Protein 8ANE (pdb70)

Organism: Thioalkalivibrio sulfidiphilus (strain HL-EbGR7) (NCBI:txid396588)

Solvent-accessible surface area: 98002 Å² total; per-residue (Å²): 180,137,35,18,73,85,15,53,120,37,86,138,3,58,7,49,0,47,1,32,16,29,38,29,24,50,9,70,22,43,65,70,140,148,112,41,70,15,117,95,146,12,128,71,65,129,68,42,7,44,8,11,33,49,149,18,0,30,46,103,5,3,73,17,3,23,56,100,70,61,41,45,21,42,110,5,6,120,38,11,8,12,10,17,0,52,42,149,95,55,116,31,44,48,0,3,1,54,56,35,112,14,22,37,8,79,31,14,17,74,33,164,90,62,61,32,20,68,109,13,94,141,16,24,63,133,19,124,166,47,141,50,70,84,104,72,11,1,61,8,2,16,107,33,1,8,15,0,12,7,17,6,19,92,3,49,72,168,95,1,43,27,5,164,11,158,10,74,168,5,16,32,5,91,2,26,0,60,55,11,51,91,4,39,4,9,18,81,83,121,58,18,34,47,54,31,63,68,83,79,163,27,19,0,74,28,106,146,96,117,78,27,39,10,7,44,80,3,30,0,52,6,33,6,29,1,37,42,5,69,49,6,30,12,39,116,89,6,10,39,7,10,1,5,13,2,10,8,13,8,44,58,1,10,70,75,37,7,56,40,59,72,60,17,16,14,32,41,118,40,39,168,22,62,181,16,138,81,36,134,30,32,105,86,80,91,14,79,80,55,0,62,46,51,12,125,37,3,53,64,106,46,105,28,30,176,79,50,98,39,87,14,50,49,78,164,187,92,35,10,64,92,0,35,116,31,68,28,3,1,7,23,0,27,10,51,26,24,14,20,25,43,3,62,7,23,60,17,77,129,96,31,24,8,77,106,67,0,57,106,50,94,62,29,1,18,0,1,9,15,88,33,4,13,68,59,3,2,94,16,3,14,52,125,85,66,34,45,8,36,108,9,1,126,40,3,1,3,0,41,0,39,23,142,94,45,110,58,27,8,5,0,8,47,13,50,69,16,25,46,2,39,17,6,16,63,34,169,112,19,74,9,58,91,70,15,56,134,63,2,31,50,15,65,154,32,38,74,43,48,82,104,3,0,62,16,3,9,50,19,2,9,6,0,7,1,21,3,17,102,9,48,52,190,92,3,40,25,2,188,5,140,4,53,73,4,4,26,2,20,5,24,1,30,38,10,62,73,7,39,11,2,5,65,50,106,55,31,77,67,39,6,49,66,71,96,172,33,33,5,45,69,91,77,82,104,79,18,19,3,12,46,132,4,42,2,36,4,28,6,17,0,44,38,3,87,36,0,25,14,12,103,64,3,0,27,9,16,4,6,12,3,10,1,3,8,49,40,13,14,85,125,19,44,42,19,49,56,46,0,18,2,24,46,117,46,45,105,33,45,89,14,158,81,24,137,38,29,101,31,73,100,13,69,78,50,1,58,43,15,10,121,37,0,50,66,82,55,52,19,17,163,101,29,52,30,91,8,60,25,94,146,188,119,37,10,70,110,1,49,108,25,84,31,2,0,6,20,1,38,8,54,27,36,19,17,32,33,8,66,10,25,60,10,85,91,65,26,21,3,119,10,85,0,40,100,49,102,76,5,0,9,4,1,13,23,61,38,1,16,79,68,4,4,58,31,1,17,63,109,91,59,30,35,10,24,112,25,0,106,39,3,1,4,0,32,0,42,26,177,78,46,126,66,26,17,4,1,3,39,14,45,84,26,2,32,6,23,29,1,8,54,23,161,96,21,103,3,41,68,64,5,88,132,62,3,63,106,12,54,102,11,60,65,47,78,91,100,6,1,63,3,2,1,43,1,4,3,5,0,0,0,10,5,15,117,4,50,62,150,91,4,32,55,7,86,12,158,12,56,63,3,9,19,5,30,1,10,0,39,28,15,70,85,6,41,8,2,10,72,35,108,10,82,64,43,60,30,58,61,73,109,138,24,6,1,66,54,94,91,84,80,83,14,25,2,14,62,86,11,48,4,39,4,17,6,9,1,43,26,3,73,52,2,53,5,36,73,67,0,13,31,2,2,2,4,6,3,3,1,4,4,40,43,3,15,82,111,20,17,63,9,52,59,37,0,35,15,35,29,114,47,38,114,23,54,97,25,156,76,40,146,33,31,101,32,81,94,8,64,78,29,0,66,47,19,11,121,36,0,40,65,71,52,64,8,20,130,103,20,50,31,100,10,49,35,55,151,186,143,18,38,76,33,6,70,95,32,71,38,7,1,7,23,0,35,14,57,26,29,21,22,28,31,4,66,9,27,49,37,129,135,64,28,21,4,115,5,85,0,43,117,49,121,64,16,0,13,0,4,4,27,63,31,0,4,63,61,2,2,61,24,2,24,45,111,90,47,36,40,5,32,113,13,0,109,41,1,0,0,0,20,0,42,37,172,85,40,150,26,54,15,10,1,5,67,18,34,91,34,3,23,8,20,16,1,11,70,23,158,74,26,103,4,49,68,76,2,82,128,55,5,56,94,10,89,98,4,50,42,33,80,114,92,3,0,53,1,1,0,54,6,3,0,4,1,0,1,3,5,11,114,4,51,70,157,88,6,7,43,10,49,0,173,11,55,56,0,4,19,2,33,3,3,0,36,17,15,62,83,4,38,6,1,7,58,62,80,20,102,21,72,62,58,49,70,76,110,123,31,4,9,93,49,85,82,70,96,80,22,21,0,13,57,124,7,38,1,22,1,19,4,2,2,45,36,1,97,56,4,42,8,27,70,65,0,14,52,0,2,5,1,1,2,2,6,1,1,55,36,8,11,92,112,6,45,56,15,41,46,36,0,24,7,29,39,133,43,43,112,25,61,96,14,144,66,38,126,33,17,121,43,66,101,7,86,76,53,0,60,41,34,9,131,38,0,53,68,83,48,54,8,34,152,108,31,48,37,103,10,41,36,60,177,158,121,17,38,60,2,9,90,103,28,78,43,1,2,2,23,0,40,14,68,21,34,32,22,29,26,4,61,8,28,57,10,76,89,116,28,26,6,120,15,66,0,27,81,49,123,66,6,0,11,4,1,6,21,70,23,0,14,51,66,4,5,78,17,0,14,58,62,104,67,23,46,11,15,109,11,0,119,42,2,0,0,0,44,0,50,50,160,96,38,157,27,20,9,0,1,2,58,8,35,32,37,0,32,0,14,2,1,13,51,18,186,43,94,83,2,21,72,58,0,91,102,14,3,61,123,0,75,102,12,40,39,53,85,97,83,1,0,45,3,0,2,62,7,2,1,6,0,3,6,14,7,12,101,2,47,53,161,112,0,5,56,8,41,0,149,9,64,57,4,5,21,3,33,3,3,0,38,26,10,68,79,8,43,3,5,17,88,43,72,8,9,54,45,59,59,48,54,73,116,111,39,16,0,44,60,83,107,85,99,57,8,16,0,8,51,112,8,38,2,19,0,13,6,4,0,40,27,7,90,50,5,59,34,34,90,55,1,16,52,0,12,1,2,4,2,2,1,2,1,45,44,8,19,89,101,10,36,106,14,41,80,50,0,45,9,33,44,123,38,40,106,34,54,101,16,156,52,43,134,27,15,107,49,85,86,6,68,82,39,1,57,44,29,5,125,40,0,29,69,97,52,67,8,22,131,107,24,52,36,84,1,38,9,35,130,124,164,7,13,78,109,1,54,111,28,73,50,0,10,5,20,0,27,7,57,26,37,19,27,22,41,5,67,10,25,62,16,83,98,90,22,13,3,101,13,74,0,40,100,50,86,65,10,0,6,0,0,12,29,91,33,0,15,29,59,2,2,68,21,0,19,46,124,96,61,34,34,1,24,108,26,3,104,36,2,1,4,1,36,0,42,24,168,84,41,105,33,64,34,3,1,4,44,4,28,56,24,6,16,0,12,15,0,7,73,14,138,74,70,87,9,38,88,57,8,86,130,30,8,50,118,2,48,89,2,63,68,37,73,98,102,8,0,52,2,8,4,69,6,4,3,2,0,2,0,14,5,14,103,6,43,46,171,73,8,7,54,2,71,3,150,9,55,108,3,4,19,3,21,0,12,0,48,38,11,54,73,9,43,9,4,9,51,86,103,24,93,80,130,24,19,49,68,84,77,163,35,17,5,77,50,83,73,73,127,67,20,8,1,14,44,117,4,28,0,44,1,29,1,16,0,36,27,4,71,56,6,57,23,31,78,52,1,15,28,5,7,2,0,2,2,3,1,1,3,40,45,1,11,96,93,15,13,61,12,47,52,60,0,26,7,63,38,126,45,40,124,24,69,96,24,154,63,26,139,29,14,92,42,81,75,0,62,81,26,2,62,43,31,17,114,37,0,31,65,98,50,74,8,24,129,103,23,50,41,82,14,44,30,45,127,172,99,13,11,56,102,1,36,116,31,52,37,9,4,4,24,4,45,12,45,24,82,139,63,89,132,6,65,8,39,42,10,58,119,84,2,15,10,105,12,66,0,48,98,41,117,45,21,0,15,6,13,15,28,62,27,1,22,52,43,6,2,60,16,0,10,46,163,113,47,44,29,2,47,113,34,0,116,26,0,4,1,0,30,1,44,37,154,60,47,128,67,56,10,9,0,2,84,15,47,57,21,3,24,0,21,6,1,7,80,28,140,66,23,75,5,67,76,88,10,88,101,17,11,45,77,4,105,141,12,48,72,53,67,85,62,9,0,50,7,4,0,42,9,0,1,0,0,0,0,23,10,15,115,8,60,48,169,137,2,21,45,2,80,23,129,8,56,74,1,15,32,5,32,1,10,0,40,36,12,142,96,10,88,39,54,36,122,157,79,72,142,93,67,143,96,64,117,95,89,150,51,176,45,107,17,99,102,84,68,43,12,7,21,13,85,123,4,54,1,33,9,10,6,7,2,40,37,4,84,44,3,52,15,24,73,53,0,14,45,2,4,7,4,1,4,8,9,0,10,56,96,10,20,84,75,4,70,112,10,134,118,65,1,52,4,40,40,113,57,41,138,21,56,75,14,157,80,44,143,13,18,114,44,65,97,5,68,80,42,1,63,44,13,10,132,39,0,44,70,86,49,76,8,36,132,101,34,49,43,92,5,46,25,75,142

Radius of gyration: 55.13 Å; Cα contacts (8 Å, |Δi|>4): 4138; chains: 7; bounding box: 98×140×148 Å

Nearest PDB structures (foldseek):
  8ane-assembly1_F  TM=9.926E-01  e=1.407E-58  Thioalkalivibrio sulfidiphilus HL-EbGr7
  8gaf-assembly1_E  TM=5.438E-01  e=2.817E-05  Neisseria lactamica
  8gan-assembly1_M  TM=5.969E-01  e=1.702E-04  Neisseria lactamica
  8zm3-assembly1_F  TM=4.142E-01  e=3.353E-05  Candidatus Cloacimonetes bacterium ADurb.Bin088
  8zol-assembly1_F  TM=4.366E-01  e=6.853E-04  Candidatus Cloacimonetes bacterium ADurb.Bin088

Secondary structure (DSSP, 8-state):
--HHHHHTT-S-EEEEEEEEESSSS-B----BTTTB---B--TTSS-EEEEE-HHHHHHHHTGGGEETTTTEE-TTTTTS-EEEE--TTSS--EESSS-TTTTSSSSSS-SSS-HHHHHHHHHHHHH-SSS--HHHHHHHHHHH-THHHHT-EE---GGGGGG--EE--SEEEEEEEES-EE--EEEE--S--TT---TTTT-S--EEEE--EE-SEEEEEEEE-HHHHHHH-S-HHHHHHHHHHHHHHHHHHTTS---SBTTB-EEEEEEEESSS-S--PPPHHHHHHHHHHHHHHHHHHT-S-SSSEEEE----/--SHHHHHTSS-EEEEEEEEESSSS-B----BTTTBSEEEE-TTS-EEEEEE-HHHHHHHHHHHHEETTTTEE-TTTTT--EEEEE-TTSSEEEETTTSSSSSS-TTSS-SS--HHHHHHHHHHHHHHTS---HHHHHHHHHHH-HHHHHH-EE--STTTGGG--EE--SEEEEEEEES-EEEE--EEE-S-TTT---GGGT-S-EEE--EEEE-SEEEEEEEE-HHHHHHH---HHHHHHHHHHHHHHHHHHHHHS---STT--EEEEEEEEEESTTPPPPPHHHHHHHHHHHHHHHHHTT-S-SSSEEEEE---/---GGGGSS-S-EEEEEEEE-SSSS-BPPP-BTTTBSEEEE-TTSSEEEE-S-HHHHHHHHHHTTEETTTTEE-GGGTT--EEEEE-TTS-EEEETTT-SSSS-BTTBS-SS--HHHHHHHHHTGGGSSS---HHHHHHHHHHH-SSHHHH-EE---TTTGGG--EE--SEEEEEEEES-EEEEEEEEE---STT---TTTT-S-EEEEEEEEE-SEEEEEEEE-HHHHHHH---HHHHHHHHHHHHHHHHHHHHH----STT---EEEEEEEEESTT--PPPHHHHHHHHHHHHHHHHHTT-S-SSSEEEEE---/--SHHHHHH-S-EEEEEEEEESSSS-B-----TTTSS-EEE-TTS-EEEEEE-HHHHHHHHHHHSSBTTTTB--GGGTTS-EEEEE-SSSSEEEETTTSSSTT-SSSTT-SS--HHHHHHHHHHGGGSSS---HHHHHHHHHHH-TTHHHH-EE---TTTGGG--EE--SEEEEEEEES-EEEEEEEEE----SS---GGGT-S-EEEEEEEEE-SEEEEEEEE-HHHHHHH-S-HHHHHHHHHHHHHHHHHHTTTSS--STTT-EEEEEEEEEESTT--PPPHHHHHHHHHHHHHHHHHTT-S-SSSEEEEE---/--SHHHHHH-SEEEEEEEEEESSSSEE----BTTTBS-EEE-TTS-EEEEEE-HHHHHHHHHHTTEETTTTEE-GGGTT--EEEEEPTTS-EEEETTTSSSGGG-TTTT-SS--HHHHHHHHHHHHHTSS---HHHHHHHHHTT-HHHHHH-EE---TTTGGG--EE--SEEEEEEEES-EEEE--EE--TT-SS---GGGS-S--EE--EEEE-SEEEEEEEEEHHHHHTT---SHHHHHHHHHHHHHHHHHTTTTTEEETTEEEEEEEEEEEESTT--PPPHHHHHHHHHHHHHHHHHTT-S-SSSEEEEE---/---GGGGSS-S-EEEEEEEEESSSS-B----BTTTBS-EEE-TTS-EEEEEE-TTHHHHHHHHTTEETTTTEE-GGGTT--EEEEE-TTS-EEEETTTSSSGGGSSSTT-SSS-HHHHHHHHHHGGGSSS---HHHHHHHHHHH-SSGGGT-EE---TTTGGGT-EE--SEEEEEEEES-EEEEEEEE-----SS---GGGT-S--EEEEEEEE-SEEEEEEEE-HHHHHHH-S-HHHHHHHHHHHHHHHHHHHHH--EEETTEEEEEEEEEEEESTT--PPPHHHHHHHHHHHHHHHHHTT-S-SSSEEEEE---/--SHHHHTTSS-EEEEEEEEESSSSEEPPP-BTTTBS-EEE-TTS-EEEEEE-HHHHHHHHHHTTEETTTTEE-GGGBTB--EEEE-TTS---EETTTSTTTTSSSSSS-SS--GGGHHHHHHHHHHHSS---HHHHHHHHHHH-HHHHHH-EE---TTTGGGT-EE--SEEEEEEEESPEEEEE---------SSS----------TTEEEEE-SEEEEEEEE-HHHHHHH---HHHHHHHHHHHHHHHHHHHHHTTEEETTEEEEEEEEEEEESTT--PPPHHHHHHHHHHHHHHHHHTT-S-SSS-EEEE---

B-factor: mean 84.01, std 37.26, range [20.0, 253.0]

Foldseek 3Di:
DFPCVQVVDDQKWKKKFWKAFPDDFWDAADADPVVGDQWDADPVGAIKGFRWAQVVVLLVLLVLQADPPVGAGDPLPGQAFKEFEADPVGHTDDTLSNDPQRQADCWAPNDPDHDVVVVLVVCCVVQPDDDRDVQVVQLSCSQHHNSCQQQWHFYCDVSSVRGPDTHHHFKTKTKMATRKDKAKDWDKDPPQQPVDCDPVVPRHIDIGIDIIMGGPIMMMMMMGRVNVLVVNVPDSLVSSLSVLSVLVSVVSVQVPVQCVDPVTHMHTPDMAIDDPPPDDDDDPVVSSVPSNVSSVVVVVVVSYHPVSYHYDYGDD/DACLVVPVVDFWWKKKFWKAFPDDFWFAAQQDDPRTWDWDADPVRFIKGFRYAQLVVLLLLLPLQDDPVVRAGPPLPGQAFWEFEAAPVRHTPGTLSRDRQSDQPCFALHDPDHPVVVLLLVQCVCVVPHPDLLLSVLLSCSAHPPSCQQDKHFNCDVSNVNRPDIHHHQKTKGKIAINKDKDKDKAKDDDDQPVFDDVVVVTHMDIDIDMIMGGPIMMIMMIGGLNVVVVSVNDSLVSSLVVLSVLLSVLSCLPPVQAVDPRHHMHTDDMGIPPPPPDDRDDNVVSSVCNNVSSVVVVVVVSYHPPSYHYHYGDD/DDDCVVVLPFQKWKKKFWKAFPDDFWFAAAQPPPHTWAWDADPVRFIKTFRDAQLVVQLLLLVLQADVVVRAGDPLQGQFAWEFAAEPVRHGDGTQSNDNQRQADCQHCHAPDHPVVVVVCVLCVVVLDDDDDLLSVLLSCSQHPVPCQQQKHFHCDVVSNNRPDTHHHQKTKGKMATNKDKDKDWAKDPAPPVVDPDCPVPGHMDIDIDMIIGGPIMMMMMMGRSNVVVVSVPDDLSSVQVVLVVLLSVQSCLPPVQCVDPRGHMHIDDMDIPPPPPDDRDDNVVSSVCSNVSSVVVVVVVSYHVVSYHYYYHDD/DADVVQLVPDFKWKKKFWKAFPDDFWAAADQPPVCGFDWDADPVRFIKGFRWDFLVVVLLLLVLFDDVVVNAGDPLPGQAFWEFAAEPVGDTPDTQSNDRQRCADCGALHADDHDVVVVVLVQCVVVLDDHHDLLSVLLVCRQHPVSCLQAWHFHCDCVRSNRPDIDHHQKTKTKMATNKDKDKDWAKDAADDDDDQPVVVPGHIDITIDMIMGGPIMMMMIMGGSNVVVSNCPDSLSSSLVVLSSLLSVLSCLVVCCCVDPGHNMHTDDMDIDPPPPDDRDHNVVSSVCNNVSSVVVVVVVSHDPVSYHYHYHDD/DADCVLLVPDQKWKKKFWKDFPDDFWFAAAQDPPHTWAKDADPVGFIKGFRDDFLVVLLLLLVLFPDPVVRAGPPLPGQAFWEFAAEPVGDTPGTQSNDSQRCQPQQACDDPWHPVVVLQVVCLVVVLDDHDDVLVVLLSCSQHGVSCQQAKHFNCDCSSNHRPDIDHHQKTKGKMATNKAKDKDKAKDDPLPPPDQPVVVVNHIDIDIDMIMGGPTMMMMMMGRSNVVVVSVPDSLVSSQSVLSVLLSVLSSLPPVCDPDPRRHIHTPDMGIDPPPPDDRDDNVVSSVPNNVSSVVVVVVVSYHPPSYHYTYGDD/DDDCVVVVPFFKWKKKFWKAFPDDFWFAAAQDPPPTWDWDADPVGFIKTFRYDQQLLVLLLLVLQADPVVRAGDPLQGQQFWEWEAAPVRHTDGTQSNDRQGCLDCQHLHADDHPVVVLLCVQCVVVLDDDDDVLSVLLSCSQHGVCCLQAWHFNCDCVRSNRPDTDHHFKTKGKMFTRKDKDKDKAWPPDPCVVHADPVVPHHTDIDMDMIIGGPTMMMMMMGRLNVVVVSVPDSLSSVLVVLSVLLSVQSCQPPVQPSDPRRGMHTDDMDIDPPPPDDRDDNVVSSVCSVVSSVVVVVVVSYHPPSYHYDYHDD/DFCLVVALVFQKWKKKFWKAFPDDQWFAAAQDDPGTFDKDADPVRWIKGFRWDFVLVVQLLLVLQPDVPVRAGDPLQGQQAWEFEDAPVGHGPDTLSNDSQRQADCRHCHAPWHPVVVVLLVLLVPCVVDPHDVLSVLLVCRQHPPSCNQDKHWACDCSSVNRPDIDHHQKTKGKMATNKDKDWDADFDWFDADDDDDGDGDIDGGGPRHIIIGGPIMMMMMMGRLNVVVSSVPDSLVSSLSVLSVLLSVLSCLVVVQADDPRHGMHTPDMDIDPPPPDDDDHNVVSSVCNNVSSVVVVVVVSYHPPSYHYIYHYD

Sequence (2212 aa):
MKLEPLLSDVPRLLMEADLVPVQGTRFQPTGFPDLGAAHYEGPDGRPMLLVESAQSMANRLETVCWDKDADDWVVPLRGLPVVKVLDKAGKPLTNSVLEAHRLNSPYILEGKDKTLFDLLKQELAHMEEGPVDIRKLAETLLKVDANAVLHGVFLAKKELAGGRLRLPRALSAFIEAEDVRVASSGGVKNDHVNPSGDTSRGFGNVPFARDEYVSPRIKAYFNLDLAQIRAFGLGEQVDRLLIALALYKVRRFLVHGLRLRTACDLDCQALRVTRPEGWEVPELSELEAALPGLIEAVAGEGRFAQPAVTIVTYEKMKLEPLLSDVPRLLMEADLVPVQGTRFQPTGFPDLGAAHYEGPDGRPMLLVESAQSMANRLETVCWDKDADDWVVPLRGLPVVKVLDKAGKPLTNSVLEAHRLNSPYILEGKDKTLFDLLKQELAHMEEGPVDIRKLAETLLKVDANAVLHGVFLAKKELAGGRLRLPRALSAFIEAEDVRVASSGGVKNDHVNPSGDTSRGFGNVPFARDEYVSPRIKAYFNLDLAQIRAFGLGEQVDRLLIALALYKVRRFLVHGLRLRTACDLDCQALRVTRPEGWEVPELSELEAALPGLIEAVAGEGRFAQPAVTIVTYEKMKLEPLLSDVPRLLMEADLVPVQGTRFQPTGFPDLGAAHYEGPDGRPMLLVESAQSMANRLETVCWDKDADDWVVPLRGLPVVKVLDKAGKPLTNSVLEAHRLNSPYILEGKDKTLFDLLKQELAHMEEGPVDIRKLAETLLKVDANAVLHGVFLAKKELAGGRLRLPRALSAFIEAEDVRVASSGGVKNDHVNPSGDTSRGFGNVPFARDEYVSPRIKAYFNLDLAQIRAFGLGEQVDRLLIALALYKVRRFLVHGLRLRTACDLDCQALRVTRPEGWEVPELSELEAALPGLIEAVAGEGRFAQPAVTIVTYEKMKLEPLLSDVPRLLMEADLVPVQGTRFQPTGFPDLGAAHYEGPDGRPMLLVESAQSMANRLETVCWDKDADDWVVPLRGLPVVKVLDKAGKPLTNSVLEAHRLNSPYILEGKDKTLFDLLKQELAHMEEGPVDIRKLAETLLKVDANAVLHGVFLAKKELAGGRLRLPRALSAFIEAEDVRVASSGGVKNDHVNPSGDTSRGFGNVPFARDEYVSPRIKAYFNLDLAQIRAFGLGEQVDRLLIALALYKVRRFLVHGLRLRTACDLDCQALRVTRPEGWEVPELSELEAALPGLIEAVAGEGRFAQPAVTIVTYEKMKLEPLLSDVPRLLMEADLVPVQGTRFQPTGFPDLGAAHYEGPDGRPMLLVESAQSMANRLETVCWDKDADDWVVPLRGLPVVKVLDKAGKPLTNSVLEAHRLNSPYILEGKDKTLFDLLKQELAHMEEGPVDIRKLAETLLKVDANAVLHGVFLAKKELAGGRLRLPRALSAFIEAEDVRVASSGGVKNDHVNPSGDTSRGFGNVPFARDEYVSPRIKAYFNLDLAQIRAFGLGEQVDRLLIALALYKVRRFLVHGLRLRTACDLDCQALRVTRPEGWEVPELSELEAALPGLIEAVAGEGRFAQPAVTIVTYEKMKLEPLLSDVPRLLMEADLVPVQGTRFQPTGFPDLGAAHYEGPDGRPMLLVESAQSMANRLETVCWDKDADDWVVPLRGLPVVKVLDKAGKPLTNSVLEAHRLNSPYILEGKDKTLFDLLKQELAHMEEGPVDIRKLAETLLKVDANAVLHGVFLAKKELAGGRLRLPRALSAFIEAEDVRVASSGGVKNDHVNPSGDTSRGFGNVPFARDEYVSPRIKAYFNLDLAQIRAFGLGEQVDRLLIALALYKVRRFLVHGLRLRTACDLDCQALRVTRPEGWEVPELSELEAALPGLIEAVAGEGRFAQPAVTIVTYEKMKLEPLLSDVPRLLMEADLVPVQGTRFQPTGFPDLGAAHYEGPDGRPMLLVESAQSMANRLETVCWDKDADDWVVPLRGLPVVKVLDKAGKPLTNSVLEAHRLNSPYILEGKDKTLFDLLKQELAHMEEGPVDIRKLAETLLKVDANAVLHGVFLAKKELAGGRLRLPRALSAFIEAEDVRVASSGGVKNDHVNPSGDTSRGFGNVPFARDEYVSPRIKAYFNLDLAQIRAFGLGEQVDRLLIALALYKVRRFLVHGLRLRTACDLDCQALRVTRPEGWEVPELSELEAALPGLIEAVAGEGRFAQPAVTIVTYEK

InterPro domains:
  IPR013403 Type I-U CRISPR-associated RAMP protein Csb1/Cas7u [PF09617] (13-181)
  IPR013403 Type I-U CRISPR-associated RAMP protein Csb1/Cas7u [TIGR02570] (11-186)

Structure (mmCIF, N/CA/C/O backbone):
data_8ANE
#
_entry.id   8ANE
#
_cell.length_a   1.00
_cell.length_b   1.00
_cell.length_c   1.00
_cell.angle_alpha   90.00
_cell.angle_beta   90.00
_cell.angle_gamma   90.00
#
_symmetry.space_group_name_H-M   'P 1'
#
loop_
_entity.id
_entity.type
_entity.pdbx_description
1 polymer Cas7
2 polymer 'RNA (66-MER)'
#
loop_
_atom_site.group_PDB
_atom_site.id
_atom_site.type_symbol
_atom_site.label_atom_id
_atom_site.label_alt_id
_atom_site.label_comp_id
_atom_site.label_asym_id
_atom_site.label_entity_id
_atom_site.label_seq_id
_atom_site.pdbx_PDB_ins_code
_atom_site.Cartn_x
_atom_site.Cartn_y
_atom_site.Cartn_z
_atom_site.occupancy
_atom_site.B_iso_or_equiv
_atom_site.auth_seq_id
_atom_site.auth_comp_id
_atom_site.auth_asym_id
_atom_site.auth_atom_id
_atom_site.pdbx_PDB_model_num
ATOM 1 N N . MET A 1 1 ? 182.072 163.526 237.874 1.00 173.36 1 MET A N 1
ATOM 2 C CA . MET A 1 1 ? 182.929 162.322 237.684 1.00 173.36 1 MET A CA 1
ATOM 3 C C . MET A 1 1 ? 184.319 162.568 238.260 1.00 173.36 1 MET A C 1
ATOM 4 O O . MET A 1 1 ? 184.768 163.710 238.357 1.00 173.36 1 MET A O 1
ATOM 20 N N . LYS A 1 2 ? 184.997 161.489 238.636 1.00 160.09 2 LYS A N 1
ATOM 21 C CA . LYS A 1 2 ? 186.301 161.563 239.280 1.00 160.09 2 LYS A CA 1
ATOM 22 C C . LYS A 1 2 ? 187.389 161.299 238.247 1.00 160.09 2 LYS A C 1
ATOM 23 O O . LYS A 1 2 ? 187.370 160.270 237.563 1.00 160.09 2 LYS A O 1
ATOM 42 N N . LEU A 1 3 ? 188.337 162.232 238.142 1.00 154.12 3 LEU A N 1
ATOM 43 C CA . LEU A 1 3 ? 189.267 162.241 237.016 1.00 154.12 3 LEU A CA 1
ATOM 44 C C . LEU A 1 3 ? 190.331 161.158 237.149 1.00 154.12 3 LEU A C 1
ATOM 45 O O . LEU A 1 3 ? 190.476 160.309 236.265 1.00 154.12 3 LEU A O 1
ATOM 61 N N . GLU A 1 4 ? 191.090 161.173 238.244 1.00 151.96 4 GLU A N 1
ATOM 62 C CA . GLU A 1 4 ? 192.188 160.223 238.379 1.00 151.96 4 GLU A CA 1
ATOM 63 C C . GLU A 1 4 ? 191.728 158.768 238.413 1.00 151.96 4 GLU A C 1
ATOM 64 O O . GLU A 1 4 ? 192.462 157.916 237.885 1.00 151.96 4 GLU A O 1
ATOM 76 N N . PRO A 1 5 ? 190.580 158.416 238.996 1.00 153.47 5 PRO A N 1
ATOM 77 C CA . PRO A 1 5 ? 190.088 157.038 238.840 1.00 153.47 5 PRO A CA 1
ATOM 78 C C . PRO A 1 5 ? 189.880 156.627 237.393 1.00 153.47 5 PRO A C 1
ATOM 79 O O . PRO A 1 5 ? 189.958 155.431 237.084 1.00 153.47 5 PRO A O 1
ATOM 90 N N . LEU A 1 6 ? 189.616 157.576 236.493 1.00 151.72 6 LEU A N 1
ATOM 91 C CA . LEU A 1 6 ? 189.465 157.253 235.079 1.00 151.72 6 LEU A CA 1
ATOM 92 C C . LEU A 1 6 ? 190.793 157.294 234.334 1.00 151.72 6 LEU A C 1
ATOM 93 O O . LEU A 1 6 ? 191.030 156.465 233.450 1.00 151.72 6 LEU A O 1
ATOM 109 N N . LEU A 1 7 ? 191.669 158.241 234.670 1.00 148.46 7 LEU A N 1
ATOM 110 C CA . LEU A 1 7 ? 192.969 158.309 234.005 1.00 148.46 7 LEU A CA 1
ATOM 111 C C . LEU A 1 7 ? 193.868 157.195 234.535 1.00 148.46 7 LEU A C 1
ATOM 112 O O . LEU A 1 7 ? 194.183 156.237 233.823 1.00 148.46 7 LEU A O 1
ATOM 128 N N . SER A 1 8 ? 194.295 157.320 235.792 1.00 149.04 8 SER A N 1
ATOM 129 C CA . SER A 1 8 ? 194.687 156.217 236.665 1.00 149.04 8 SER A CA 1
ATOM 130 C C . SER A 1 8 ? 195.930 155.442 236.235 1.00 149.04 8 SER A C 1
ATOM 131 O O . SER A 1 8 ? 196.552 154.773 237.066 1.00 149.04 8 SER A O 1
ATOM 139 N N . ASP A 1 9 ? 196.319 155.527 234.963 1.00 146.83 9 ASP A N 1
ATOM 140 C CA . ASP A 1 9 ? 197.555 154.895 234.506 1.00 146.83 9 ASP A CA 1
ATOM 141 C C . ASP A 1 9 ? 198.299 155.682 233.443 1.00 146.83 9 ASP A C 1
ATOM 142 O O . ASP A 1 9 ? 199.484 155.409 233.222 1.00 146.83 9 ASP A O 1
ATOM 151 N N . VAL A 1 10 ? 197.664 156.636 232.777 1.00 138.61 10 VAL A N 1
ATOM 152 C CA . VAL A 1 10 ? 198.327 157.379 231.700 1.00 138.61 10 VAL A CA 1
ATOM 153 C C . VAL A 1 10 ? 199.412 158.267 232.299 1.00 138.61 10 VAL A C 1
ATOM 154 O O . VAL A 1 10 ? 199.148 158.985 233.280 1.00 138.61 10 VAL A O 1
ATOM 167 N N . PRO A 1 11 ? 200.637 158.254 231.766 1.00 131.60 11 PRO A N 1
ATOM 168 C CA . PRO A 1 11 ? 201.682 159.116 232.330 1.00 131.60 11 PRO A CA 1
ATOM 169 C C . PRO A 1 11 ? 201.515 160.578 231.949 1.00 131.60 11 PRO A C 1
ATOM 170 O O . PRO A 1 11 ? 201.925 161.464 232.706 1.00 131.60 11 PRO A O 1
ATOM 181 N N . ARG A 1 12 ? 200.918 160.852 230.789 1.00 126.83 12 ARG A N 1
ATOM 182 C CA . ARG A 1 12 ? 200.787 162.220 230.307 1.00 126.83 12 ARG A CA 1
ATOM 183 C C . ARG A 1 12 ? 199.449 162.424 229.611 1.00 126.83 12 ARG A C 1
ATOM 184 O O . ARG A 1 12 ? 198.958 161.537 228.906 1.00 126.83 12 ARG A O 1
ATOM 205 N N . LEU A 1 13 ? 198.873 163.607 229.821 1.00 127.15 13 LEU A N 1
ATOM 206 C CA . LEU A 1 13 ? 197.598 164.016 229.241 1.00 127.15 13 LEU A CA 1
ATOM 207 C C . LEU A 1 13 ? 197.881 165.120 228.226 1.00 127.15 13 LEU A C 1
ATOM 208 O O . LEU A 1 13 ? 198.284 166.225 228.603 1.00 127.15 13 LEU A O 1
ATOM 224 N N . LEU A 1 14 ? 197.667 164.823 226.945 1.00 123.67 14 LEU A N 1
ATOM 225 C CA . LEU A 1 14 ? 197.973 165.741 225.852 1.00 123.67 14 LEU A CA 1
ATOM 226 C C . LEU A 1 14 ? 196.675 166.218 225.211 1.00 123.67 14 LEU A C 1
ATOM 227 O O . LEU A 1 14 ? 195.892 165.404 224.709 1.00 123.67 14 LEU A O 1
ATOM 243 N N . MET A 1 15 ? 196.455 167.533 225.225 1.00 119.18 15 MET A N 1
ATOM 244 C CA . MET A 1 15 ? 195.242 168.143 224.698 1.00 119.18 15 MET A CA 1
ATOM 245 C C . MET A 1 15 ? 195.577 169.080 223.543 1.00 119.18 15 MET A C 1
ATOM 246 O O . MET A 1 15 ? 196.689 169.609 223.454 1.00 119.18 15 MET A O 1
ATOM 260 N N . GLU A 1 16 ? 194.600 169.278 222.655 1.00 115.21 16 GLU A N 1
ATOM 261 C CA . GLU A 1 16 ? 194.738 170.171 221.512 1.00 115.21 16 GLU A CA 1
ATOM 262 C C . GLU A 1 16 ? 193.494 171.038 221.369 1.00 115.21 16 GLU A C 1
ATOM 263 O O . GLU A 1 16 ? 192.369 170.556 221.534 1.00 115.21 16 GLU A O 1
ATOM 275 N N . ALA A 1 17 ? 193.704 172.317 221.061 1.00 106.12 17 ALA A N 1
ATOM 276 C CA . ALA A 1 17 ? 192.637 173.232 220.675 1.00 106.12 17 ALA A CA 1
ATOM 277 C C . ALA A 1 17 ? 192.971 173.850 219.324 1.00 106.12 17 ALA A C 1
ATOM 278 O O . ALA A 1 17 ? 194.105 174.289 219.104 1.00 106.12 17 ALA A O 1
ATOM 285 N N . ASP A 1 18 ? 191.988 173.885 218.427 1.00 103.15 18 ASP A N 1
ATOM 286 C CA . ASP A 1 18 ? 192.132 174.526 217.125 1.00 103.15 18 ASP A CA 1
ATOM 287 C C . ASP A 1 18 ? 191.388 175.856 217.137 1.00 103.15 18 ASP A C 1
ATOM 288 O O . ASP A 1 18 ? 190.207 175.910 217.497 1.00 103.15 18 ASP A O 1
ATOM 297 N N . LEU A 1 19 ? 192.082 176.924 216.748 1.00 100.53 19 LEU A N 1
ATOM 298 C CA . LEU A 1 19 ? 191.584 178.281 216.918 1.00 100.53 19 LEU A CA 1
ATOM 299 C C . LEU A 1 19 ? 191.963 179.123 215.706 1.00 100.53 19 LEU A C 1
ATOM 300 O O . LEU A 1 19 ? 192.893 178.800 214.964 1.00 100.53 19 LEU A O 1
ATOM 316 N N . VAL A 1 20 ? 191.225 180.214 215.519 1.00 101.12 20 VAL A N 1
ATOM 317 C CA . VAL A 1 20 ? 191.335 181.052 214.326 1.00 101.12 20 VAL A CA 1
ATOM 318 C C . VAL A 1 20 ? 191.093 182.508 214.708 1.00 101.12 20 VAL A C 1
ATOM 319 O O . VAL A 1 20 ? 190.518 182.777 215.773 1.00 101.12 20 VAL A O 1
ATOM 332 N N . PRO A 1 21 ? 191.507 183.475 213.889 1.00 89.00 21 PRO A N 1
ATOM 333 C CA . PRO A 1 21 ? 191.098 184.861 214.138 1.00 89.00 21 PRO A CA 1
ATOM 334 C C . PRO A 1 21 ? 189.584 185.000 214.077 1.00 89.00 21 PRO A C 1
ATOM 335 O O . PRO A 1 21 ? 188.922 184.410 213.220 1.00 89.00 21 PRO A O 1
ATOM 346 N N . VAL A 1 22 ? 189.036 185.795 214.998 1.00 91.14 22 VAL A N 1
ATOM 347 C CA . VAL A 1 22 ? 187.585 185.950 215.066 1.00 91.14 22 VAL A CA 1
ATOM 348 C C . VAL A 1 22 ? 187.065 186.630 213.806 1.00 91.14 22 VAL A C 1
ATOM 349 O O . VAL A 1 22 ? 186.060 186.205 213.224 1.00 91.14 22 VAL A O 1
ATOM 362 N N . GLN A 1 23 ? 187.735 187.693 213.368 1.00 77.71 23 GLN A N 1
ATOM 363 C CA . GLN A 1 23 ? 187.365 188.433 212.172 1.00 77.71 23 GLN A CA 1
ATOM 364 C C . GLN A 1 23 ? 188.536 188.436 211.201 1.00 77.71 23 GLN A C 1
ATOM 365 O O . GLN A 1 23 ? 189.697 188.528 211.613 1.00 77.71 23 GLN A O 1
ATOM 379 N N . GLY A 1 24 ? 188.229 188.332 209.910 1.00 77.41 24 GLY A N 1
ATOM 380 C CA . GLY A 1 24 ? 189.266 188.401 208.898 1.00 77.41 24 GLY A CA 1
ATOM 381 C C . GLY A 1 24 ? 190.058 187.109 208.776 1.00 77.41 24 GLY A C 1
ATOM 382 O O . GLY A 1 24 ? 189.550 186.009 209.004 1.00 77.41 24 GLY A O 1
ATOM 386 N N . THR A 1 25 ? 191.330 187.257 208.400 1.00 80.28 25 THR A N 1
ATOM 387 C CA . THR A 1 25 ? 192.182 186.115 208.087 1.00 80.28 25 THR A CA 1
ATOM 388 C C . THR A 1 25 ? 193.595 186.205 208.655 1.00 80.28 25 THR A C 1
ATOM 389 O O . THR A 1 25 ? 194.277 185.177 208.702 1.00 80.28 25 THR A O 1
ATOM 400 N N . ARG A 1 26 ? 194.045 187.367 209.120 1.00 81.99 26 ARG A N 1
ATOM 401 C CA . ARG A 1 26 ? 195.450 187.616 209.414 1.00 81.99 26 ARG A CA 1
ATOM 402 C C . ARG A 1 26 ? 195.720 187.626 210.915 1.00 81.99 26 ARG A C 1
ATOM 403 O O . ARG A 1 26 ? 194.845 187.954 211.722 1.00 81.99 26 ARG A O 1
ATOM 424 N N . PHE A 1 27 ? 196.952 187.259 211.278 1.00 98.71 27 PHE A N 1
ATOM 425 C CA . PHE A 1 27 ? 197.448 187.359 212.645 1.00 98.71 27 PHE A CA 1
ATOM 426 C C . PHE A 1 27 ? 198.918 187.760 212.600 1.00 98.71 27 PHE A C 1
ATOM 427 O O . PHE A 1 27 ? 199.549 187.755 211.540 1.00 98.71 27 PHE A O 1
ATOM 444 N N . GLN A 1 28 ? 199.467 188.117 213.765 1.00 93.93 28 GLN A N 1
ATOM 445 C CA . GLN A 1 28 ? 200.878 188.467 213.850 1.00 93.93 28 GLN A CA 1
ATOM 446 C C . GLN A 1 28 ? 201.554 187.727 214.998 1.00 93.93 28 GLN A C 1
ATOM 447 O O . GLN A 1 28 ? 200.948 187.534 216.059 1.00 93.93 28 GLN A O 1
ATOM 461 N N . PRO A 1 29 ? 202.814 187.291 214.812 1.00 101.00 29 PRO A N 1
ATOM 462 C CA . PRO A 1 29 ? 203.539 186.621 215.900 1.00 101.00 29 PRO A CA 1
ATOM 463 C C . PRO A 1 29 ? 204.351 187.570 216.770 1.00 101.00 29 PRO A C 1
ATOM 464 O O . PRO A 1 29 ? 204.310 188.791 216.588 1.00 101.00 29 PRO A O 1
ATOM 475 N N . THR A 1 30 ? 205.090 187.005 217.722 1.00 112.79 30 THR A N 1
ATOM 476 C CA . THR A 1 30 ? 206.035 187.770 218.521 1.00 112.79 30 THR A CA 1
ATOM 477 C C . THR A 1 30 ? 207.271 188.127 217.693 1.00 112.79 30 THR A C 1
ATOM 478 O O . THR A 1 30 ? 207.479 187.630 216.582 1.00 112.79 30 THR A O 1
ATOM 489 N N . GLY A 1 31 ? 208.097 189.009 218.253 1.00 122.93 31 GLY A N 1
ATOM 490 C CA . GLY A 1 31 ? 209.365 189.368 217.644 1.00 122.93 31 GLY A CA 1
ATOM 491 C C . GLY A 1 31 ? 210.535 189.140 218.580 1.00 122.93 31 GLY A C 1
ATOM 492 O O . GLY A 1 31 ? 210.518 189.603 219.724 1.00 122.93 31 GLY A O 1
ATOM 496 N N . PHE A 1 32 ? 211.562 188.431 218.105 1.00 136.13 32 PHE A N 1
ATOM 497 C CA . PHE A 1 32 ? 212.710 188.086 218.934 1.00 136.13 32 PHE A CA 1
ATOM 498 C C . PHE A 1 32 ? 213.901 188.955 218.563 1.00 136.13 32 PHE A C 1
ATOM 499 O O . PHE A 1 32 ? 214.305 188.958 217.389 1.00 136.13 32 PHE A O 1
ATOM 516 N N . PRO A 1 33 ? 214.490 189.705 219.500 1.00 140.55 33 PRO A N 1
ATOM 517 C CA . PRO A 1 33 ? 215.748 190.396 219.169 1.00 140.55 33 PRO A CA 1
ATOM 518 C C . PRO A 1 33 ? 216.920 189.444 219.017 1.00 140.55 33 PRO A C 1
ATOM 519 O O . PRO A 1 33 ? 217.785 189.666 218.160 1.00 140.55 33 PRO A O 1
ATOM 530 N N . ASP A 1 34 ? 216.974 188.388 219.828 1.00 145.13 34 ASP A N 1
ATOM 531 C CA . ASP A 1 34 ? 218.095 187.456 219.806 1.00 145.13 34 ASP A CA 1
ATOM 532 C C . ASP A 1 34 ? 217.929 186.368 218.752 1.00 145.13 34 ASP A C 1
ATOM 533 O O . ASP A 1 34 ? 218.882 186.059 218.029 1.00 145.13 34 ASP A O 1
ATOM 542 N N . LEU A 1 35 ? 216.736 185.780 218.648 1.00 149.88 35 LEU A N 1
ATOM 543 C CA . LEU A 1 35 ? 216.522 184.665 217.733 1.00 149.88 35 LEU A CA 1
ATOM 544 C C . LEU A 1 35 ? 216.245 185.116 216.304 1.00 149.88 35 LEU A C 1
ATOM 545 O O . LEU A 1 35 ? 216.478 184.340 215.370 1.00 149.88 35 LEU A O 1
ATOM 561 N N . GLY A 1 36 ? 215.757 186.339 216.109 1.00 157.33 36 GLY A N 1
ATOM 562 C CA . GLY A 1 36 ? 215.549 186.867 214.774 1.00 157.33 36 GLY A CA 1
ATOM 563 C C . GLY A 1 36 ? 214.372 186.255 214.042 1.00 157.33 36 GLY A C 1
ATOM 564 O O . GLY A 1 36 ? 213.236 186.309 214.521 1.00 157.33 36 GLY A O 1
ATOM 568 N N . ALA A 1 37 ? 214.634 185.672 212.873 1.00 156.74 37 ALA A N 1
ATOM 569 C CA . ALA A 1 37 ? 213.570 185.113 212.049 1.00 156.74 37 ALA A CA 1
ATOM 570 C C . ALA A 1 37 ? 212.942 183.915 212.752 1.00 156.74 37 ALA A C 1
ATOM 571 O O . ALA A 1 37 ? 213.635 182.949 213.088 1.00 156.74 37 ALA A O 1
ATOM 578 N N . ALA A 1 38 ? 211.629 183.974 212.964 1.00 146.89 38 ALA A N 1
ATOM 579 C CA . ALA A 1 38 ? 210.905 182.949 213.703 1.00 146.89 38 ALA A CA 1
ATOM 580 C C . ALA A 1 38 ? 210.304 181.873 212.804 1.00 146.89 38 ALA A C 1
ATOM 581 O O . ALA A 1 38 ? 209.463 181.097 213.271 1.00 146.89 38 ALA A O 1
ATOM 588 N N . HIS A 1 39 ? 210.706 181.808 211.537 1.00 146.99 39 HIS A N 1
ATOM 589 C CA . HIS A 1 39 ? 210.265 180.762 210.625 1.00 146.99 39 HIS A CA 1
ATOM 590 C C . HIS A 1 39 ? 211.434 179.834 210.321 1.00 146.99 39 HIS A C 1
ATOM 591 O O . HIS A 1 39 ? 212.573 180.285 210.163 1.00 146.99 39 HIS A O 1
ATOM 605 N N . TYR A 1 40 ? 211.147 178.536 210.241 1.00 139.52 40 TYR A N 1
ATOM 606 C CA . TYR A 1 40 ? 212.190 177.521 210.236 1.00 139.52 40 TYR A CA 1
ATOM 607 C C . TYR A 1 40 ? 211.727 176.309 209.439 1.00 139.52 40 TYR A C 1
ATOM 608 O O . TYR A 1 40 ? 210.555 176.185 209.071 1.00 139.52 40 TYR A O 1
ATOM 626 N N . GLU A 1 41 ? 212.673 175.411 209.176 1.00 141.65 41 GLU A N 1
ATOM 627 C CA . GLU A 1 41 ? 212.386 174.193 208.432 1.00 141.65 41 GLU A CA 1
ATOM 628 C C . GLU A 1 41 ? 211.488 173.262 209.241 1.00 141.65 41 GLU A C 1
ATOM 629 O O . GLU A 1 41 ? 211.567 173.197 210.471 1.00 141.65 41 GLU A O 1
ATOM 641 N N . GLY A 1 42 ? 210.628 172.534 208.531 1.00 138.26 42 GLY A N 1
ATOM 642 C CA . GLY A 1 42 ? 209.770 171.549 209.144 1.00 138.26 42 GLY A CA 1
ATOM 643 C C . GLY A 1 42 ? 209.958 170.175 208.530 1.00 138.26 42 GLY A C 1
ATOM 644 O O . GLY A 1 42 ? 210.196 170.041 207.326 1.00 138.26 42 GLY A O 1
ATOM 648 N N . PRO A 1 43 ? 209.859 169.120 209.346 1.00 140.49 43 PRO A N 1
ATOM 649 C CA . PRO A 1 43 ? 210.028 167.764 208.800 1.00 140.49 43 PRO A CA 1
ATOM 650 C C . PRO A 1 43 ? 208.952 167.376 207.803 1.00 140.49 43 PRO A C 1
ATOM 651 O O . PRO A 1 43 ? 209.192 166.498 206.965 1.00 140.49 43 PRO A O 1
ATOM 662 N N . ASP A 1 44 ? 207.775 167.999 207.866 1.00 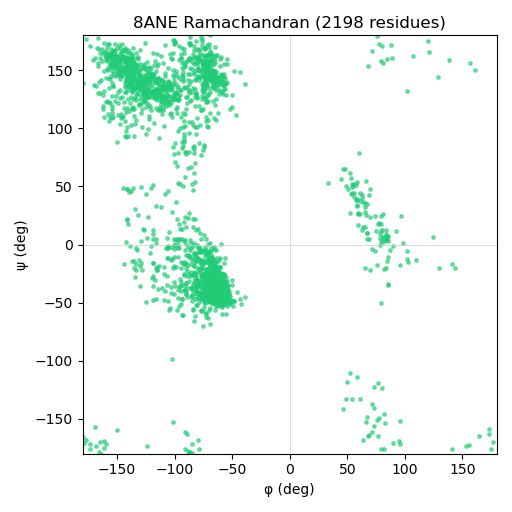135.10 44 ASP A N 1
ATOM 663 C CA . ASP A 1 44 ? 206.724 167.748 206.889 1.00 135.10 44 ASP A CA 1
ATOM 664 C C . ASP A 1 44 ? 206.976 168.453 205.564 1.00 135.10 44 ASP A C 1
ATOM 665 O O . ASP A 1 44 ? 206.214 168.241 204.614 1.00 135.10 44 ASP A O 1
ATOM 674 N N . GLY A 1 45 ? 208.016 169.279 205.477 1.00 134.09 45 GLY A N 1
ATOM 675 C CA . GLY A 1 45 ? 208.336 169.959 204.239 1.00 134.09 45 GLY A CA 1
ATOM 676 C C . GLY A 1 45 ? 207.488 171.171 203.938 1.00 134.09 45 GLY A C 1
ATOM 677 O O . GLY A 1 45 ? 207.347 171.535 202.766 1.00 134.09 45 GLY A O 1
ATOM 681 N N . ARG A 1 46 ? 206.915 171.806 204.951 1.00 130.32 46 ARG A N 1
ATOM 682 C CA . ARG A 1 46 ? 206.063 172.969 204.767 1.00 130.32 46 ARG A CA 1
ATOM 683 C C . ARG A 1 46 ? 206.336 173.971 205.877 1.00 130.32 46 ARG A C 1
ATOM 684 O O . ARG A 1 46 ? 206.881 173.612 206.926 1.00 130.32 46 ARG A O 1
ATOM 705 N N . PRO A 1 47 ? 205.975 175.240 205.674 1.00 123.25 47 PRO A N 1
ATOM 706 C CA . PRO A 1 47 ? 206.278 176.263 206.686 1.00 123.25 47 PRO A CA 1
ATOM 707 C C . PRO A 1 47 ? 205.425 176.090 207.936 1.00 123.25 47 PRO A C 1
ATOM 708 O O . PRO A 1 47 ? 204.199 175.986 207.860 1.00 123.25 47 PRO A O 1
ATOM 719 N N . MET A 1 48 ? 206.090 176.062 209.090 1.00 124.08 48 MET A N 1
ATOM 720 C CA . MET A 1 48 ? 205.431 176.131 210.385 1.00 124.08 48 MET A CA 1
ATOM 721 C C . MET A 1 48 ? 206.171 177.134 211.258 1.00 124.08 48 MET A C 1
ATOM 722 O O . MET A 1 48 ? 207.392 177.281 211.156 1.00 124.08 48 MET A O 1
ATOM 736 N N . LEU A 1 49 ? 205.425 177.830 212.114 1.00 121.15 49 LEU A N 1
ATOM 737 C CA . LEU A 1 49 ? 206.028 178.714 213.100 1.00 121.15 49 LEU A CA 1
ATOM 738 C C . LEU A 1 49 ? 205.221 178.687 214.389 1.00 121.15 49 LEU A C 1
ATOM 739 O O . LEU A 1 49 ? 204.006 178.472 214.383 1.00 121.15 49 LEU A O 1
ATOM 755 N N . LEU A 1 50 ? 205.926 178.886 215.499 1.00 114.94 50 LEU A N 1
ATOM 756 C CA . LEU A 1 50 ? 205.289 179.000 216.805 1.00 114.94 50 LEU A CA 1
ATOM 757 C C . LEU A 1 50 ? 204.539 180.323 216.910 1.00 114.94 50 LEU A C 1
ATOM 758 O O . LEU A 1 50 ? 205.125 181.395 216.726 1.00 114.94 50 LEU A O 1
ATOM 774 N N . VAL A 1 51 ? 203.238 180.247 217.196 1.00 105.56 51 VAL A N 1
ATOM 775 C CA . VAL A 1 51 ? 202.458 181.461 217.413 1.00 105.56 51 VAL A CA 1
ATOM 776 C C . VAL A 1 51 ? 202.689 182.010 218.818 1.00 105.56 51 VAL A C 1
ATOM 777 O O . VAL A 1 51 ? 202.694 183.231 219.015 1.00 105.56 51 VAL A O 1
ATOM 790 N N . GLU A 1 52 ? 202.878 181.140 219.809 1.00 111.06 52 GLU A N 1
ATOM 791 C CA . GLU A 1 52 ? 203.239 181.579 221.148 1.00 111.06 52 GLU A CA 1
ATOM 792 C C . GLU A 1 52 ? 204.156 180.546 221.786 1.00 111.06 52 GLU A C 1
ATOM 793 O O . GLU A 1 52 ? 204.016 179.342 221.557 1.00 111.06 52 GLU A O 1
ATOM 805 N N . SER A 1 53 ? 205.094 181.034 222.593 1.00 111.85 53 SER A N 1
ATOM 806 C CA . SER A 1 53 ? 206.077 180.188 223.252 1.00 111.85 53 SER A CA 1
ATOM 807 C C . SER A 1 53 ? 205.583 179.757 224.629 1.00 111.85 53 SER A C 1
ATOM 808 O O . SER A 1 53 ? 204.786 180.447 225.271 1.00 111.85 53 SER A O 1
ATOM 816 N N . ALA A 1 54 ? 206.074 178.600 225.080 1.00 114.25 54 ALA A N 1
ATOM 817 C CA . ALA A 1 54 ? 205.688 178.085 226.391 1.00 114.25 54 ALA A CA 1
ATOM 818 C C . ALA A 1 54 ? 205.999 179.091 227.491 1.00 114.25 54 ALA A C 1
ATOM 819 O O . ALA A 1 54 ? 205.216 179.260 228.433 1.00 114.25 54 ALA A O 1
ATOM 826 N N . GLN A 1 55 ? 207.150 179.757 227.392 1.00 119.23 55 GLN A N 1
ATOM 827 C CA . GLN A 1 55 ? 207.544 180.732 228.403 1.00 119.23 55 GLN A CA 1
ATOM 828 C C . GLN A 1 55 ? 206.486 181.817 228.570 1.00 119.23 55 GLN A C 1
ATOM 829 O O . GLN A 1 55 ? 206.215 182.264 229.691 1.00 119.23 55 GLN A O 1
ATOM 843 N N . SER A 1 56 ? 205.879 182.256 227.466 1.00 109.95 56 SER A N 1
ATOM 844 C CA . SER A 1 56 ? 204.827 183.266 227.536 1.00 109.95 56 SER A CA 1
ATOM 845 C C . SER A 1 56 ? 203.482 182.655 227.918 1.00 109.95 56 SER A C 1
ATOM 846 O O . SER A 1 56 ? 202.712 183.261 228.676 1.00 109.95 56 SER A O 1
ATOM 854 N N . MET A 1 57 ? 203.168 181.475 227.376 1.00 106.85 57 MET A N 1
ATOM 855 C CA . MET A 1 57 ? 201.938 180.791 227.755 1.00 106.85 57 MET A CA 1
ATOM 856 C C . MET A 1 57 ? 201.837 180.639 229.266 1.00 106.85 57 MET A C 1
ATOM 857 O O . MET A 1 57 ? 200.756 180.801 229.844 1.00 106.85 57 MET A O 1
ATOM 871 N N . ALA A 1 58 ? 202.951 180.310 229.923 1.00 113.75 58 ALA A N 1
ATOM 872 C CA . ALA A 1 58 ? 202.944 180.223 231.380 1.00 113.75 58 ALA A CA 1
ATOM 873 C C . ALA A 1 58 ? 202.635 181.576 232.008 1.00 113.75 58 ALA A C 1
ATOM 874 O O . ALA A 1 58 ? 201.862 181.662 232.969 1.00 113.75 58 ALA A O 1
ATOM 881 N N . ASN A 1 59 ? 203.231 182.648 231.479 1.00 111.11 59 ASN A N 1
ATOM 882 C CA . ASN A 1 59 ? 202.969 183.981 232.011 1.00 111.11 59 ASN A CA 1
ATOM 883 C C . ASN A 1 59 ? 201.517 184.400 231.830 1.00 111.11 59 ASN A C 1
ATOM 884 O O . ASN A 1 59 ? 201.042 185.274 232.563 1.00 111.11 59 ASN A O 1
ATOM 895 N N . ARG A 1 60 ? 200.804 183.803 230.875 1.00 112.27 60 ARG A N 1
ATOM 896 C CA . ARG A 1 60 ? 199.400 184.160 230.678 1.00 112.27 60 ARG A CA 1
ATOM 897 C C . ARG A 1 60 ? 198.439 183.246 231.429 1.00 112.27 60 ARG A C 1
ATOM 898 O O . ARG A 1 60 ? 197.376 183.705 231.863 1.00 112.27 60 ARG A O 1
ATOM 919 N N . LEU A 1 61 ? 198.782 181.967 231.594 1.00 113.23 61 LEU A N 1
ATOM 920 C CA . LEU A 1 61 ? 197.879 181.039 232.268 1.00 113.23 61 LEU A CA 1
ATOM 921 C C . LEU A 1 61 ? 197.681 181.395 233.737 1.00 113.23 61 LEU A C 1
ATOM 922 O O . LEU A 1 61 ? 196.651 181.042 234.322 1.00 113.23 61 LEU A O 1
ATOM 938 N N . GLU A 1 62 ? 198.649 182.074 234.353 1.00 121.38 62 GLU A N 1
ATOM 939 C CA . GLU A 1 62 ? 198.483 182.525 235.730 1.00 121.38 62 GLU A CA 1
ATOM 940 C C . GLU A 1 62 ? 197.708 183.832 235.827 1.00 121.38 62 GLU A C 1
ATOM 941 O O . GLU A 1 62 ? 197.197 184.156 236.905 1.00 121.38 62 GLU A O 1
ATOM 953 N N . THR A 1 63 ? 197.602 184.583 234.729 1.00 120.43 63 THR A N 1
ATOM 954 C CA . THR A 1 63 ? 196.890 185.857 234.759 1.00 120.43 63 THR A CA 1
ATOM 955 C C . THR A 1 63 ? 195.380 185.655 234.799 1.00 120.43 63 THR A C 1
ATOM 956 O O . THR A 1 63 ? 194.666 186.425 235.451 1.00 120.43 63 THR A O 1
ATOM 967 N N . VAL A 1 64 ? 194.877 184.627 234.111 1.00 116.28 64 VAL A N 1
ATOM 968 C CA . VAL A 1 64 ? 193.437 184.423 233.993 1.00 116.28 64 VAL A CA 1
ATOM 969 C C . VAL A 1 64 ? 192.771 184.021 235.301 1.00 116.28 64 VAL A C 1
ATOM 970 O O . VAL A 1 64 ? 191.540 183.916 235.344 1.00 116.28 64 VAL A O 1
ATOM 983 N N . CYS A 1 65 ? 193.539 183.791 236.366 1.00 130.46 65 CYS A N 1
ATOM 984 C CA . CYS A 1 65 ? 192.985 183.383 237.652 1.00 130.46 65 CYS A CA 1
ATOM 985 C C . CYS A 1 65 ? 192.855 184.525 238.653 1.00 130.46 65 CYS A C 1
ATOM 986 O O . CYS A 1 65 ? 192.388 184.290 239.772 1.00 130.46 65 CYS A O 1
ATOM 994 N N . TRP A 1 66 ? 193.241 185.747 238.290 1.00 142.09 66 TRP A N 1
ATOM 995 C CA . TRP A 1 66 ? 193.415 186.811 239.270 1.00 142.09 66 TRP A CA 1
ATOM 996 C C . TRP A 1 66 ? 192.792 188.104 238.762 1.00 142.09 66 TRP A C 1
ATOM 997 O O . TRP A 1 66 ? 192.622 188.309 237.558 1.00 142.09 66 TRP A O 1
ATOM 1018 N N . ASP A 1 67 ? 192.450 188.977 239.709 1.00 149.47 67 ASP A N 1
ATOM 1019 C CA . ASP A 1 67 ? 191.933 190.311 239.424 1.00 149.47 67 ASP A CA 1
ATOM 1020 C C . ASP A 1 67 ? 192.987 191.334 239.829 1.00 149.47 67 ASP A C 1
ATOM 1021 O O . ASP A 1 67 ? 193.318 191.455 241.013 1.00 149.47 67 ASP A O 1
ATOM 1030 N N . LYS A 1 68 ? 193.506 192.069 238.842 1.00 151.71 68 LYS A N 1
ATOM 1031 C CA . LYS A 1 68 ? 194.556 193.048 239.107 1.00 151.71 68 LYS A CA 1
ATOM 1032 C C . LYS A 1 68 ? 194.053 194.203 239.964 1.00 151.71 68 LYS A C 1
ATOM 1033 O O . LYS A 1 68 ? 194.823 194.771 240.747 1.00 151.71 68 LYS A O 1
ATOM 1052 N N . ASP A 1 69 ? 192.778 194.565 239.834 1.00 150.08 69 ASP A N 1
ATOM 1053 C CA . ASP A 1 69 ? 192.240 195.736 240.516 1.00 150.08 69 ASP A CA 1
ATOM 1054 C C . ASP A 1 69 ? 191.797 195.419 241.941 1.00 150.08 69 ASP A C 1
ATOM 1055 O O . ASP A 1 69 ? 192.153 196.141 242.878 1.00 150.08 69 ASP A O 1
ATOM 1064 N N . ALA A 1 70 ? 191.019 194.351 242.121 1.00 151.91 70 ALA A N 1
ATOM 1065 C CA . ALA A 1 70 ? 190.598 193.949 243.456 1.00 151.91 70 ALA A CA 1
ATOM 1066 C C . ALA A 1 70 ? 191.698 193.230 244.224 1.00 151.91 70 ALA A C 1
ATOM 1067 O O . ALA A 1 70 ? 191.594 193.099 245.449 1.00 151.91 70 ALA A O 1
ATOM 1074 N N . ASP A 1 71 ? 192.745 192.772 243.542 1.00 151.15 71 ASP A N 1
ATOM 1075 C CA . ASP A 1 71 ? 193.819 192.003 244.164 1.00 151.15 71 ASP A CA 1
ATOM 1076 C C . ASP A 1 71 ? 193.248 190.814 244.938 1.00 151.15 71 ASP A C 1
ATOM 1077 O O . ASP A 1 71 ? 193.464 190.650 246.140 1.00 151.15 71 ASP A O 1
ATOM 1086 N N . ASP A 1 72 ? 192.506 189.976 244.218 1.00 146.43 72 ASP A N 1
ATOM 1087 C CA . ASP A 1 72 ? 191.884 188.807 244.825 1.00 146.43 72 ASP A CA 1
ATOM 1088 C C . ASP A 1 72 ? 191.646 187.754 243.752 1.00 146.43 72 ASP A C 1
ATOM 1089 O O . ASP A 1 72 ? 191.661 188.046 242.553 1.00 146.43 72 ASP A O 1
ATOM 1098 N N . TRP A 1 73 ? 191.426 186.521 244.204 1.00 140.38 73 TRP A N 1
ATOM 1099 C CA . TRP A 1 73 ? 191.091 185.431 243.302 1.00 140.38 73 TRP A CA 1
ATOM 1100 C C . TRP A 1 73 ? 189.696 185.637 242.710 1.00 140.38 73 TRP A C 1
ATOM 1101 O O . TRP A 1 73 ? 188.897 186.448 243.187 1.00 140.38 73 TRP A O 1
ATOM 1122 N N . VAL A 1 74 ? 189.408 184.880 241.648 1.00 143.48 74 VAL A N 1
ATOM 1123 C CA . VAL A 1 74 ? 188.030 184.764 241.181 1.00 143.48 74 VAL A CA 1
ATOM 1124 C C . VAL A 1 74 ? 187.250 183.876 242.150 1.00 143.48 74 VAL A C 1
ATOM 1125 O O . VAL A 1 74 ? 187.814 183.036 242.862 1.00 143.48 74 VAL A O 1
ATOM 1138 N N . VAL A 1 75 ? 185.934 184.065 242.178 1.00 142.71 75 VAL A N 1
ATOM 1139 C CA . VAL A 1 75 ? 185.111 183.514 243.256 1.00 142.71 75 VAL A CA 1
ATOM 1140 C C . VAL A 1 75 ? 185.263 181.998 243.373 1.00 142.71 75 VAL A C 1
ATOM 1141 O O . VAL A 1 75 ? 185.071 181.463 244.475 1.00 142.71 75 VAL A O 1
ATOM 1154 N N . PRO A 1 76 ? 185.600 181.252 242.311 1.00 143.69 76 PRO A N 1
ATOM 1155 C CA . PRO A 1 76 ? 185.929 179.834 242.541 1.00 143.69 76 PRO A CA 1
ATOM 1156 C C . PRO A 1 76 ? 187.289 179.646 243.186 1.00 143.69 76 PRO A C 1
ATOM 1157 O O . PRO A 1 76 ? 187.456 178.752 244.024 1.00 143.69 76 PRO A O 1
ATOM 1168 N N . LEU A 1 77 ? 188.268 180.473 242.818 1.00 142.63 77 LEU A N 1
ATOM 1169 C CA . LEU A 1 77 ? 189.633 180.331 243.309 1.00 142.63 77 LEU A CA 1
ATOM 1170 C C . LEU A 1 77 ? 189.852 180.960 244.679 1.00 142.63 77 LEU A C 1
ATOM 1171 O O . LEU A 1 77 ? 190.926 180.770 245.259 1.00 142.63 77 LEU A O 1
ATOM 1187 N N . ARG A 1 78 ? 188.878 181.695 245.209 1.00 143.45 78 ARG A N 1
ATOM 1188 C CA . ARG A 1 78 ? 189.069 182.410 246.468 1.00 143.45 78 ARG A CA 1
ATOM 1189 C C . ARG A 1 78 ? 189.247 181.411 247.605 1.00 143.45 78 ARG A C 1
ATOM 1190 O O . ARG A 1 78 ? 188.295 180.737 248.011 1.00 143.45 78 ARG A O 1
ATOM 1211 N N . GLY A 1 79 ? 190.473 181.323 248.117 1.00 139.74 79 GLY A N 1
ATOM 1212 C CA . GLY A 1 79 ? 190.813 180.394 249.176 1.00 139.74 79 GLY A CA 1
ATOM 1213 C C . GLY A 1 79 ? 192.208 179.820 249.020 1.00 139.74 79 GLY A C 1
ATOM 1214 O O . GLY A 1 79 ? 192.797 179.334 249.990 1.00 139.74 79 GLY A O 1
ATOM 1218 N N . LEU A 1 80 ? 192.749 179.874 247.805 1.00 141.50 80 LEU A N 1
ATOM 1219 C CA . LEU A 1 80 ? 194.097 179.383 247.567 1.00 141.50 80 LEU A CA 1
ATOM 1220 C C . LEU A 1 80 ? 195.129 180.338 248.170 1.00 141.50 80 LEU A C 1
ATOM 1221 O O . LEU A 1 80 ? 194.866 181.533 248.324 1.00 141.50 80 LEU A O 1
ATOM 1237 N N . PRO A 1 81 ? 196.312 179.833 248.521 1.00 143.93 81 PRO A N 1
ATOM 1238 C CA . PRO A 1 81 ? 197.334 180.704 249.114 1.00 143.93 81 PRO A CA 1
ATOM 1239 C C . PRO A 1 81 ? 197.956 181.634 248.081 1.00 143.93 81 PRO A C 1
ATOM 1240 O O . PRO A 1 81 ? 198.205 181.244 246.937 1.00 143.93 81 PRO A O 1
ATOM 1251 N N . VAL A 1 82 ? 198.209 182.873 248.499 1.00 145.19 82 VAL A N 1
ATOM 1252 C CA . VAL A 1 82 ? 198.837 183.883 247.651 1.00 145.19 82 VAL A CA 1
ATOM 1253 C C . VAL A 1 82 ? 199.776 184.725 248.506 1.00 145.19 82 VAL A C 1
ATOM 1254 O O . VAL A 1 82 ? 199.432 185.114 249.628 1.00 145.19 82 VAL A O 1
ATOM 1267 N N . VAL A 1 83 ? 200.962 185.006 247.972 1.00 148.00 83 VAL A N 1
ATOM 1268 C CA . VAL A 1 83 ? 201.998 185.761 248.672 1.00 148.00 83 VAL A CA 1
ATOM 1269 C C . VAL A 1 83 ? 202.007 187.187 248.135 1.00 148.00 83 VAL A C 1
ATOM 1270 O O . VAL A 1 83 ? 202.152 187.403 246.926 1.00 148.00 83 VAL A O 1
ATOM 1283 N N . LYS A 1 84 ? 201.856 188.161 249.033 1.00 154.76 84 LYS A N 1
ATOM 1284 C CA . LYS A 1 84 ? 201.881 189.578 248.695 1.00 154.76 84 LYS A CA 1
ATOM 1285 C C . LYS A 1 84 ? 203.055 190.260 249.388 1.00 154.76 84 LYS A C 1
ATOM 1286 O O . LYS A 1 84 ? 203.384 189.936 250.533 1.00 154.76 84 LYS A O 1
ATOM 1305 N N . VAL A 1 85 ? 203.684 191.205 248.689 1.00 159.21 85 VAL A N 1
ATOM 1306 C CA . VAL A 1 85 ? 204.726 192.059 249.254 1.00 159.21 85 VAL A CA 1
ATOM 1307 C C . VAL A 1 85 ? 204.144 193.447 249.480 1.00 159.21 85 VAL A C 1
ATOM 1308 O O . VAL A 1 85 ? 203.564 194.041 248.562 1.00 159.21 85 VAL A O 1
ATOM 1321 N N . LEU A 1 86 ? 204.297 193.963 250.697 1.00 161.40 86 LEU A N 1
ATOM 1322 C CA . LEU A 1 86 ? 203.867 195.320 250.994 1.00 161.40 86 LEU A CA 1
ATOM 1323 C C . LEU A 1 86 ? 204.850 196.333 250.412 1.00 161.40 86 LEU A C 1
ATOM 1324 O O . LEU A 1 86 ? 206.005 196.020 250.112 1.00 161.40 86 LEU A O 1
ATOM 1340 N N . ASP A 1 87 ? 204.368 197.558 250.234 1.00 164.60 87 ASP A N 1
ATOM 1341 C CA . ASP A 1 87 ? 205.226 198.691 249.929 1.00 164.60 87 ASP A CA 1
ATOM 1342 C C . ASP A 1 87 ? 205.476 199.487 251.206 1.00 164.60 87 ASP A C 1
ATOM 1343 O O . ASP A 1 87 ? 204.899 199.215 252.261 1.00 164.60 87 ASP A O 1
ATOM 1352 N N . LYS A 1 88 ? 206.349 200.488 251.102 1.00 165.05 88 LYS A N 1
ATOM 1353 C CA . LYS A 1 88 ? 206.723 201.250 252.287 1.00 165.05 88 LYS A CA 1
ATOM 1354 C C . LYS A 1 88 ? 205.586 202.121 252.807 1.00 165.05 88 LYS A C 1
ATOM 1355 O O . LYS A 1 88 ? 205.709 202.671 253.907 1.00 165.05 88 LYS A O 1
ATOM 1374 N N . ALA A 1 89 ? 204.496 202.263 252.054 1.00 165.73 89 ALA A N 1
ATOM 1375 C CA . ALA A 1 89 ? 203.301 202.951 252.524 1.00 165.73 89 ALA A CA 1
ATOM 1376 C C . ALA A 1 89 ? 202.229 201.994 253.031 1.00 165.73 89 ALA A C 1
ATOM 1377 O O . ALA A 1 89 ? 201.186 202.451 253.508 1.00 165.73 89 ALA A O 1
ATOM 1384 N N . GLY A 1 90 ? 202.456 200.685 252.940 1.00 162.88 90 GLY A N 1
ATOM 1385 C CA . GLY A 1 90 ? 201.540 199.708 253.491 1.00 162.88 90 GLY A CA 1
ATOM 1386 C C . GLY A 1 90 ? 200.474 199.190 252.550 1.00 162.88 90 GLY A C 1
ATOM 1387 O O . GLY A 1 90 ? 199.535 198.533 253.016 1.00 162.88 90 GLY A O 1
ATOM 1391 N N . LYS A 1 91 ? 200.576 199.466 251.250 1.00 162.12 91 LYS A N 1
ATOM 1392 C CA . LYS A 1 91 ? 199.675 198.877 250.266 1.00 162.12 91 LYS A CA 1
ATOM 1393 C C . LYS A 1 91 ? 200.476 197.958 249.355 1.00 162.12 91 LYS A C 1
ATOM 1394 O O . LYS A 1 91 ? 201.355 198.442 248.626 1.00 162.12 91 LYS A O 1
ATOM 1413 N N . PRO A 1 92 ? 200.224 196.647 249.355 1.00 161.50 92 PRO A N 1
ATOM 1414 C CA . PRO A 1 92 ? 201.048 195.740 248.545 1.00 161.50 92 PRO A CA 1
ATOM 1415 C C . PRO A 1 92 ? 201.040 196.104 247.067 1.00 161.50 92 PRO A C 1
ATOM 1416 O O . PRO A 1 92 ? 200.024 196.530 246.514 1.00 161.50 92 PRO A O 1
ATOM 1427 N N . LEU A 1 93 ? 202.196 195.916 246.427 1.00 157.89 93 LEU A N 1
ATOM 1428 C CA . LEU A 1 93 ? 202.399 196.284 245.031 1.00 157.89 93 LEU A CA 1
ATOM 1429 C C . LEU A 1 93 ? 202.368 195.093 244.081 1.00 157.89 93 LEU A C 1
ATOM 1430 O O . LEU A 1 93 ? 201.857 195.219 242.964 1.00 157.89 93 LEU A O 1
ATOM 1446 N N . THR A 1 94 ? 202.897 193.937 244.486 1.00 156.88 94 THR A N 1
ATOM 1447 C CA . THR A 1 94 ? 202.948 192.766 243.620 1.00 156.88 94 THR A CA 1
ATOM 1448 C C . THR A 1 94 ? 202.720 191.506 244.445 1.00 156.88 94 THR A C 1
ATOM 1449 O O . THR A 1 94 ? 202.758 191.526 245.678 1.00 156.88 94 THR A O 1
ATOM 1460 N N . ASN A 1 95 ? 202.475 190.400 243.742 1.00 145.83 95 ASN A N 1
ATOM 1461 C CA . ASN A 1 95 ? 202.308 189.096 244.369 1.00 145.83 95 ASN A CA 1
ATOM 1462 C C . ASN A 1 95 ? 203.034 188.044 243.543 1.00 145.83 95 ASN A C 1
ATOM 1463 O O . ASN A 1 95 ? 203.399 188.272 242.387 1.00 145.83 95 ASN A O 1
ATOM 1474 N N . SER A 1 96 ? 203.238 186.877 244.158 1.00 144.51 96 SER A N 1
ATOM 1475 C CA . SER A 1 96 ? 203.928 185.782 243.487 1.00 144.51 96 SER A CA 1
ATOM 1476 C C . SER A 1 96 ? 203.120 185.200 242.334 1.00 144.51 96 SER A C 1
ATOM 1477 O O . SER A 1 96 ? 203.707 184.612 241.419 1.00 144.51 96 SER A O 1
ATOM 1485 N N . VAL A 1 97 ? 201.794 185.345 242.356 1.00 140.63 97 VAL A N 1
ATOM 1486 C CA . VAL A 1 97 ? 200.967 184.763 241.303 1.00 140.63 97 VAL A CA 1
ATOM 1487 C C . VAL A 1 97 ? 201.200 185.477 239.976 1.00 140.63 97 VAL A C 1
ATOM 1488 O O . VAL A 1 97 ? 201.271 184.838 238.919 1.00 140.63 97 VAL A O 1
ATOM 1501 N N . LEU A 1 98 ? 201.319 186.803 240.003 1.00 139.34 98 LEU A N 1
ATOM 1502 C CA . LEU A 1 98 ? 201.376 187.597 238.782 1.00 139.34 98 LEU A CA 1
ATOM 1503 C C . LEU A 1 98 ? 202.786 187.777 238.233 1.00 139.34 98 LEU A C 1
ATOM 1504 O O . LEU A 1 98 ? 202.943 188.397 237.177 1.00 139.34 98 LEU A O 1
ATOM 1520 N N . GLU A 1 99 ? 203.811 187.261 238.908 1.00 140.56 99 GLU A N 1
ATOM 1521 C CA . GLU A 1 99 ? 205.185 187.344 238.429 1.00 140.56 99 GLU A CA 1
ATOM 1522 C C . GLU A 1 99 ? 205.726 185.939 238.207 1.00 140.56 99 GLU A C 1
ATOM 1523 O O . GLU A 1 99 ? 205.585 185.070 239.074 1.00 140.56 99 GLU A O 1
ATOM 1535 N N . ALA A 1 100 ? 206.348 185.728 237.045 1.00 138.23 100 ALA A N 1
ATOM 1536 C CA . ALA A 1 100 ? 206.831 184.398 236.690 1.00 138.23 100 ALA A CA 1
ATOM 1537 C C . ALA A 1 100 ? 207.938 183.934 237.629 1.00 138.23 100 ALA A C 1
ATOM 1538 O O . ALA A 1 100 ? 208.017 182.747 237.967 1.00 138.23 100 ALA A O 1
ATOM 1545 N N . HIS A 1 101 ? 208.808 184.852 238.057 1.00 141.94 101 HIS A N 1
ATOM 1546 C CA . HIS A 1 101 ? 209.956 184.453 238.865 1.00 141.94 101 HIS A CA 1
ATOM 1547 C C . HIS A 1 101 ? 209.535 183.904 240.222 1.00 141.94 101 HIS A C 1
ATOM 1548 O O . HIS A 1 101 ? 210.253 183.081 240.803 1.00 141.94 101 HIS A O 1
ATOM 1562 N N . ARG A 1 102 ? 208.387 184.337 240.740 1.00 140.38 102 ARG A N 1
ATOM 1563 C CA . ARG A 1 102 ? 207.876 183.825 242.006 1.00 140.38 102 ARG A CA 1
ATOM 1564 C C . ARG A 1 102 ? 208.930 183.927 243.107 1.00 140.38 102 ARG A C 1
ATOM 1565 O O . ARG A 1 102 ? 209.268 185.033 243.541 1.00 140.38 102 ARG A O 1
ATOM 1586 N N . LEU A 1 103 ? 209.464 182.789 243.561 1.00 149.22 103 LEU A N 1
ATOM 1587 C CA . LEU A 1 103 ? 210.317 182.795 244.747 1.00 149.22 103 LEU A CA 1
ATOM 1588 C C . LEU A 1 103 ? 211.643 183.506 244.497 1.00 149.22 103 LEU A C 1
ATOM 1589 O O . LEU A 1 103 ? 212.096 184.294 245.336 1.00 149.22 103 LEU A O 1
ATOM 1605 N N . ASN A 1 104 ? 212.282 183.245 243.357 1.00 152.38 104 ASN A N 1
ATOM 1606 C CA . ASN A 1 104 ? 213.642 183.723 243.096 1.00 152.38 104 ASN A CA 1
ATOM 1607 C C . ASN A 1 104 ? 213.547 185.065 242.382 1.00 152.38 104 ASN A C 1
ATOM 1608 O O . ASN A 1 104 ? 213.469 185.136 241.154 1.00 152.38 104 ASN A O 1
ATOM 1619 N N . SER A 1 105 ? 213.570 186.146 243.156 1.00 156.19 105 SER A N 1
ATOM 1620 C CA . SER A 1 105 ? 213.224 187.462 242.640 1.00 156.19 105 SER A CA 1
ATOM 1621 C C . SER A 1 105 ? 214.076 188.516 243.327 1.00 156.19 105 SER A C 1
ATOM 1622 O O . SER A 1 105 ? 214.674 188.253 244.377 1.00 156.19 105 SER A O 1
ATOM 1630 N N . PRO A 1 106 ? 214.157 189.723 242.757 1.00 159.31 106 PRO A N 1
ATOM 1631 C CA . PRO A 1 106 ? 214.798 190.845 243.454 1.00 159.31 106 PRO A CA 1
ATOM 1632 C C . PRO A 1 106 ? 213.925 191.504 244.510 1.00 159.31 106 PRO A C 1
ATOM 1633 O O . PRO A 1 106 ? 214.395 192.427 245.185 1.00 159.31 106 PRO A O 1
ATOM 1644 N N . TYR A 1 107 ? 212.673 191.067 244.665 1.00 156.38 107 TYR A N 1
ATOM 1645 C CA . TYR A 1 107 ? 211.746 191.654 245.622 1.00 156.38 107 TYR A CA 1
ATOM 1646 C C . TYR A 1 107 ? 211.312 190.692 246.718 1.00 156.38 107 TYR A C 1
ATOM 1647 O O . TYR A 1 107 ? 210.840 191.151 247.764 1.00 156.38 107 TYR A O 1
ATOM 1665 N N . ILE A 1 108 ? 211.442 189.384 246.506 1.00 158.07 108 ILE A N 1
ATOM 1666 C CA . ILE A 1 108 ? 211.248 188.374 247.538 1.00 158.07 108 ILE A CA 1
ATOM 1667 C C . ILE A 1 108 ? 212.504 187.521 247.579 1.00 158.07 108 ILE A C 1
ATOM 1668 O O . ILE A 1 108 ? 213.079 187.200 246.533 1.00 158.07 108 ILE A O 1
ATOM 1684 N N . LEU A 1 109 ? 212.941 187.165 248.785 1.00 163.58 109 LEU A N 1
ATOM 1685 C CA . LEU A 1 109 ? 214.090 186.299 249.020 1.00 163.58 109 LEU A CA 1
ATOM 1686 C C . LEU A 1 109 ? 215.407 186.996 248.697 1.00 163.58 109 LEU A C 1
ATOM 1687 O O . LEU A 1 109 ? 216.474 186.411 248.921 1.00 163.58 109 LEU A O 1
ATOM 1703 N N . GLU A 1 110 ? 215.370 188.224 248.177 1.00 161.85 110 GLU A N 1
ATOM 1704 C CA . GLU A 1 110 ? 216.532 189.093 248.075 1.00 161.85 110 GLU A CA 1
ATOM 1705 C C . GLU A 1 110 ? 216.165 190.445 248.664 1.00 161.85 110 GLU A C 1
ATOM 1706 O O . GLU A 1 110 ? 215.068 190.959 248.422 1.00 161.85 110 GLU A O 1
ATOM 1718 N N . GLY A 1 111 ? 217.080 191.016 249.435 1.00 164.12 111 GLY A N 1
ATOM 1719 C CA . GLY A 1 111 ? 216.813 192.275 250.103 1.00 164.12 111 GLY A CA 1
ATOM 1720 C C . GLY A 1 111 ? 217.837 192.515 251.197 1.00 164.12 111 GLY A C 1
ATOM 1721 O O . GLY A 1 111 ? 218.885 191.874 251.236 1.00 164.12 111 GLY A O 1
ATOM 1725 N N . LYS A 1 112 ? 217.504 193.459 252.077 1.00 169.07 112 LYS A N 1
ATOM 1726 C CA . LYS A 1 112 ? 218.333 193.747 253.238 1.00 169.07 112 LYS A CA 1
ATOM 1727 C C . LYS A 1 112 ? 217.822 193.077 254.507 1.00 169.07 112 LYS A C 1
ATOM 1728 O O . LYS A 1 112 ? 218.589 192.934 255.465 1.00 169.07 112 LYS A O 1
ATOM 1747 N N . ASP A 1 113 ? 216.555 192.667 254.531 1.00 170.55 113 ASP A N 1
ATOM 1748 C CA . ASP A 1 113 ? 216.019 191.773 255.547 1.00 170.55 113 ASP A CA 1
ATOM 1749 C C . ASP A 1 113 ? 215.211 190.691 254.844 1.00 170.55 113 ASP A C 1
ATOM 1750 O O . ASP A 1 113 ? 214.540 190.964 253.844 1.00 170.55 113 ASP A O 1
ATOM 1759 N N . LYS A 1 114 ? 215.277 189.466 255.362 1.00 167.97 114 LYS A N 1
ATOM 1760 C CA . LYS A 1 114 ? 214.726 188.303 254.667 1.00 167.97 114 LYS A CA 1
ATOM 1761 C C . LYS A 1 114 ? 214.120 187.350 255.690 1.00 167.97 114 LYS A C 1
ATOM 1762 O O . LYS A 1 114 ? 214.852 186.663 256.408 1.00 167.97 114 LYS A O 1
ATOM 1781 N N . THR A 1 115 ? 212.785 187.299 255.749 1.00 167.85 115 THR A N 1
ATOM 1782 C CA . THR A 1 115 ? 212.081 186.395 256.656 1.00 167.85 115 THR A CA 1
ATOM 1783 C C . THR A 1 115 ? 211.696 185.082 255.977 1.00 167.85 115 THR A C 1
ATOM 1784 O O . THR A 1 115 ? 211.969 184.000 256.509 1.00 167.85 115 THR A O 1
ATOM 1795 N N . LEU A 1 116 ? 211.051 185.156 254.808 1.00 164.85 116 LEU A N 1
ATOM 1796 C CA . LEU A 1 116 ? 210.748 183.936 254.065 1.00 164.85 116 LEU A CA 1
ATOM 1797 C C . LEU A 1 116 ? 212.020 183.167 253.738 1.00 164.85 116 LEU A C 1
ATOM 1798 O O . LEU A 1 116 ? 211.989 181.939 253.581 1.00 164.85 116 LEU A O 1
ATOM 1814 N N . PHE A 1 117 ? 213.152 183.868 253.657 1.00 166.03 117 PHE A N 1
ATOM 1815 C CA . PHE A 1 117 ? 214.447 183.204 253.583 1.00 166.03 117 PHE A CA 1
ATOM 1816 C C . PHE A 1 117 ? 214.632 182.234 254.744 1.00 166.03 117 PHE A C 1
ATOM 1817 O O . PHE A 1 117 ? 214.978 181.066 254.542 1.00 166.03 117 PHE A O 1
ATOM 1834 N N . ASP A 1 118 ? 214.410 182.704 255.974 1.00 168.85 118 ASP A N 1
ATOM 1835 C CA . ASP A 1 118 ? 214.515 181.819 257.131 1.00 168.85 118 ASP A CA 1
ATOM 1836 C C . ASP A 1 118 ? 213.422 180.755 257.138 1.00 168.85 118 ASP A C 1
ATOM 1837 O O . ASP A 1 118 ? 213.659 179.628 257.591 1.00 168.85 118 ASP A O 1
ATOM 1846 N N . LEU A 1 119 ? 212.226 181.084 256.643 1.00 165.75 119 LEU A N 1
ATOM 1847 C CA . LEU A 1 119 ? 211.161 180.084 256.600 1.00 165.75 119 LEU A CA 1
ATOM 1848 C C . LEU A 1 119 ? 211.486 178.959 255.625 1.00 165.75 119 LEU A C 1
ATOM 1849 O O . LEU A 1 119 ? 210.985 177.840 255.784 1.00 165.75 119 LEU A O 1
ATOM 1865 N N . LEU A 1 120 ? 212.311 179.233 254.614 1.00 167.11 120 LEU A N 1
ATOM 1866 C CA . LEU A 1 120 ? 212.821 178.159 253.765 1.00 167.11 120 LEU A CA 1
ATOM 1867 C C . LEU A 1 120 ? 214.014 177.461 254.414 1.00 167.11 120 LEU A C 1
ATOM 1868 O O . LEU A 1 120 ? 214.127 176.232 254.354 1.00 167.11 120 LEU A O 1
ATOM 1884 N N . LYS A 1 121 ? 214.915 178.241 255.017 1.00 167.85 121 LYS A N 1
ATOM 1885 C CA . LYS A 1 121 ? 216.086 177.690 255.692 1.00 167.85 121 LYS A CA 1
ATOM 1886 C C . LYS A 1 121 ? 215.702 176.642 256.730 1.00 167.85 121 LYS A C 1
ATOM 1887 O O . LYS A 1 121 ? 216.413 175.647 256.912 1.00 167.85 121 LYS A O 1
ATOM 1906 N N . GLN A 1 122 ? 214.594 176.862 257.443 1.00 168.69 122 GLN A N 1
ATOM 1907 C CA . GLN A 1 122 ? 214.202 175.932 258.501 1.00 168.69 122 GLN A CA 1
ATOM 1908 C C . GLN A 1 122 ? 214.068 174.508 257.970 1.00 168.69 122 GLN A C 1
ATOM 1909 O O . GLN A 1 122 ? 214.464 173.550 258.644 1.00 168.69 122 GLN A O 1
ATOM 1923 N N . GLU A 1 123 ? 213.519 174.346 256.764 1.00 167.07 123 GLU A N 1
ATOM 1924 C CA . GLU A 1 123 ? 213.360 173.017 256.178 1.00 167.07 123 GLU A CA 1
ATOM 1925 C C . GLU A 1 123 ? 214.507 172.625 255.255 1.00 167.07 123 GLU A C 1
ATOM 1926 O O . GLU A 1 123 ? 214.690 171.430 254.996 1.00 167.07 123 GLU A O 1
ATOM 1938 N N . LEU A 1 124 ? 215.281 173.588 254.748 1.00 169.38 124 LEU A N 1
ATOM 1939 C CA . LEU A 1 124 ? 216.545 173.229 254.112 1.00 169.38 124 LEU A CA 1
ATOM 1940 C C . LEU A 1 124 ? 217.492 172.585 255.114 1.00 169.38 124 LEU A C 1
ATOM 1941 O O . LEU A 1 124 ? 218.310 171.736 254.742 1.00 169.38 124 LEU A O 1
ATOM 1957 N N . ALA A 1 125 ? 217.397 172.977 256.385 1.00 168.44 125 ALA A N 1
ATOM 1958 C CA . ALA A 1 125 ? 218.141 172.310 257.445 1.00 168.44 125 ALA A CA 1
ATOM 1959 C C . ALA A 1 125 ? 217.573 170.939 257.786 1.00 168.44 125 ALA A C 1
ATOM 1960 O O . ALA A 1 125 ? 218.212 170.194 258.535 1.00 168.44 125 ALA A O 1
ATOM 1967 N N . HIS A 1 126 ? 216.394 170.594 257.266 1.00 166.82 126 HIS A N 1
ATOM 1968 C CA . HIS A 1 126 ? 215.904 169.222 257.328 1.00 166.82 126 HIS A CA 1
ATOM 1969 C C . HIS A 1 126 ? 216.346 168.413 256.116 1.00 166.82 126 HIS A C 1
ATOM 1970 O O . HIS A 1 126 ? 216.710 167.239 256.251 1.00 166.82 126 HIS A O 1
ATOM 1984 N N . MET A 1 127 ? 216.318 169.024 254.931 1.00 168.42 127 MET A N 1
ATOM 1985 C CA . MET A 1 127 ? 216.700 168.311 253.715 1.00 168.42 127 MET A CA 1
ATOM 1986 C C . MET A 1 127 ? 218.208 168.096 253.657 1.00 168.42 127 MET A C 1
ATOM 1987 O O . MET A 1 127 ? 218.677 166.988 253.373 1.00 168.42 127 MET A O 1
ATOM 2001 N N . GLU A 1 128 ? 218.982 169.146 253.933 1.00 174.36 128 GLU A N 1
ATOM 2002 C CA . GLU A 1 128 ? 220.436 169.050 254.007 1.00 174.36 128 GLU A CA 1
ATOM 2003 C C . GLU A 1 128 ? 221.024 168.353 252.781 1.00 174.36 128 GLU A C 1
ATOM 2004 O O . GLU A 1 128 ? 220.874 168.842 251.657 1.00 174.36 128 GLU A O 1
ATOM 2016 N N . GLU A 1 129 ? 221.684 167.214 252.979 1.00 177.45 129 GLU A N 1
ATOM 2017 C CA . GLU A 1 129 ? 222.487 166.578 251.945 1.00 177.45 129 GLU A CA 1
ATOM 2018 C C . GLU A 1 129 ? 221.723 165.433 251.283 1.00 177.45 129 GLU A C 1
ATOM 2019 O O . GLU A 1 129 ? 220.625 165.056 251.697 1.00 177.45 129 GLU A O 1
ATOM 2031 N N . GLY A 1 130 ? 222.325 164.885 250.228 1.00 172.42 130 GLY A N 1
ATOM 2032 C CA . GLY A 1 130 ? 221.762 163.763 249.514 1.00 172.42 130 GLY A CA 1
ATOM 2033 C C . GLY A 1 130 ? 220.657 164.184 248.568 1.00 172.42 130 GLY A C 1
ATOM 2034 O O . GLY A 1 130 ? 220.372 165.374 248.401 1.00 172.42 130 GLY A O 1
ATOM 2038 N N . PRO A 1 131 ? 220.009 163.210 247.924 1.00 168.63 131 PRO A N 1
ATOM 2039 C CA . PRO A 1 131 ? 218.896 163.543 247.025 1.00 168.63 131 PRO A CA 1
ATOM 2040 C C . PRO A 1 131 ? 217.668 164.019 247.785 1.00 168.63 131 PRO A C 1
ATOM 2041 O O . PRO A 1 131 ? 216.981 163.227 248.437 1.00 168.63 131 PRO A O 1
ATOM 2052 N N . VAL A 1 132 ? 217.389 165.320 247.704 1.00 160.45 132 VAL A N 1
ATOM 2053 C CA . VAL A 1 132 ? 216.244 165.891 248.401 1.00 160.45 132 VAL A CA 1
ATOM 2054 C C . VAL A 1 132 ? 214.957 165.347 247.796 1.00 160.45 132 VAL A C 1
ATOM 2055 O O . VAL A 1 132 ? 214.805 165.274 246.569 1.00 160.45 132 VAL A O 1
ATOM 2068 N N . ASP A 1 133 ? 214.020 164.962 248.660 1.00 152.39 133 ASP A N 1
ATOM 2069 C CA . ASP A 1 133 ? 212.786 164.331 248.213 1.00 152.39 133 ASP A CA 1
ATOM 2070 C C . ASP A 1 133 ? 211.834 165.369 247.630 1.00 152.39 133 ASP A C 1
ATOM 2071 O O . ASP A 1 133 ? 211.618 166.432 248.221 1.00 152.39 133 ASP A O 1
ATOM 2080 N N . ILE A 1 134 ? 211.266 165.052 246.465 1.00 148.49 134 ILE A N 1
ATOM 2081 C CA . ILE A 1 134 ? 210.316 165.956 245.827 1.00 148.49 134 ILE A CA 1
ATOM 2082 C C . ILE A 1 134 ? 209.050 166.100 246.663 1.00 148.49 134 ILE A C 1
ATOM 2083 O O . ILE A 1 134 ? 208.351 167.113 246.567 1.00 148.49 134 ILE A O 1
ATOM 2099 N N . ARG A 1 135 ? 208.729 165.101 247.489 1.00 146.72 135 ARG A N 1
ATOM 2100 C CA . ARG A 1 135 ? 207.532 165.179 248.324 1.00 146.72 135 ARG A CA 1
ATOM 2101 C C . ARG A 1 135 ? 207.572 166.396 249.242 1.00 146.72 135 ARG A C 1
ATOM 2102 O O . ARG A 1 135 ? 206.679 167.251 249.202 1.00 146.72 135 ARG A O 1
ATOM 2123 N N . LYS A 1 136 ? 208.587 166.477 250.106 1.00 149.31 136 LYS A N 1
ATOM 2124 C CA . LYS A 1 136 ? 208.622 167.561 251.084 1.00 149.31 136 LYS A CA 1
ATOM 2125 C C . LYS A 1 136 ? 208.862 168.910 250.416 1.00 149.31 136 LYS A C 1
ATOM 2126 O O . LYS A 1 136 ? 208.339 169.930 250.873 1.00 149.31 136 LYS A O 1
ATOM 2145 N N . LEU A 1 137 ? 209.672 168.946 249.356 1.00 146.79 137 LEU A N 1
ATOM 2146 C CA . LEU A 1 137 ? 209.833 170.190 248.608 1.00 146.79 137 LEU A CA 1
ATOM 2147 C C . LEU A 1 137 ? 208.495 170.671 248.059 1.00 146.79 137 LEU A C 1
ATOM 2148 O O . LEU A 1 137 ? 208.166 171.862 248.145 1.00 146.79 137 LEU A O 1
ATOM 2164 N N . ALA A 1 138 ? 207.704 169.754 247.497 1.00 146.05 138 ALA A N 1
ATOM 2165 C CA . ALA A 1 138 ? 206.391 170.118 246.978 1.00 146.05 138 ALA A CA 1
ATOM 2166 C C . ALA A 1 138 ? 205.464 170.572 248.096 1.00 146.05 138 ALA A C 1
ATOM 2167 O O . ALA A 1 138 ? 204.666 171.493 247.907 1.00 146.05 138 ALA A O 1
ATOM 2174 N N . GLU A 1 139 ? 205.534 169.922 249.259 1.00 146.79 139 GLU A N 1
ATOM 2175 C CA . GLU A 1 139 ? 204.711 170.348 250.389 1.00 146.79 139 GLU A CA 1
ATOM 2176 C C . GLU A 1 139 ? 205.104 171.742 250.868 1.00 146.79 139 GLU A C 1
ATOM 2177 O O . GLU A 1 139 ? 204.240 172.559 251.200 1.00 146.79 139 GLU A O 1
ATOM 2189 N N . THR A 1 140 ? 206.404 172.035 250.910 1.00 147.35 140 THR A N 1
ATOM 2190 C CA . THR A 1 140 ? 206.858 173.383 251.243 1.00 147.35 140 THR A CA 1
ATOM 2191 C C . THR A 1 140 ? 206.331 174.401 250.236 1.00 147.35 140 THR A C 1
ATOM 2192 O O . THR A 1 140 ? 205.835 175.475 250.610 1.00 147.35 140 THR A O 1
ATOM 2203 N N . LEU A 1 141 ? 206.423 174.073 248.946 1.00 144.35 141 LEU A N 1
ATOM 2204 C CA . LEU A 1 141 ? 205.959 174.997 247.918 1.00 144.35 141 LEU A CA 1
ATOM 2205 C C . LEU A 1 141 ? 204.445 175.173 247.962 1.00 144.35 141 LEU A C 1
ATOM 2206 O O . LEU A 1 141 ? 203.940 176.260 247.665 1.00 144.35 141 LEU A O 1
ATOM 2222 N N . LEU A 1 142 ? 203.711 174.124 248.338 1.00 145.16 142 LEU A N 1
ATOM 2223 C CA . LEU A 1 142 ? 202.273 174.234 248.550 1.00 145.16 142 LEU A CA 1
ATOM 2224 C C . LEU A 1 142 ? 201.947 174.979 249.836 1.00 145.16 142 LEU A C 1
ATOM 2225 O O . LEU A 1 142 ? 200.830 175.486 249.981 1.00 145.16 142 LEU A O 1
ATOM 2241 N N . LYS A 1 143 ? 202.897 175.048 250.769 1.00 147.75 143 LYS A N 1
ATOM 2242 C CA . LYS A 1 143 ? 202.723 175.895 251.942 1.00 147.75 143 LYS A CA 1
ATOM 2243 C C . LYS A 1 143 ? 202.884 177.366 251.584 1.00 147.75 143 LYS A C 1
ATOM 2244 O O . LYS A 1 143 ? 202.130 178.213 252.078 1.00 147.75 143 LYS A O 1
ATOM 2263 N N . VAL A 1 144 ? 203.854 177.697 250.730 1.00 145.79 144 VAL A N 1
ATOM 2264 C CA . VAL A 1 144 ? 204.033 179.097 250.341 1.00 145.79 144 VAL A CA 1
ATOM 2265 C C . VAL A 1 144 ? 203.095 179.471 249.194 1.00 145.79 144 VAL A C 1
ATOM 2266 O O . VAL A 1 144 ? 202.317 180.426 249.300 1.00 145.79 144 VAL A O 1
ATOM 2279 N N . ASP A 1 145 ? 203.144 178.729 248.088 1.00 140.91 145 ASP A N 1
ATOM 2280 C CA . ASP A 1 145 ? 202.377 179.101 246.899 1.00 140.91 145 ASP A CA 1
ATOM 2281 C C . ASP A 1 145 ? 202.260 177.895 245.981 1.00 140.91 145 ASP A C 1
ATOM 2282 O O . ASP A 1 145 ? 203.273 177.413 245.463 1.00 140.91 145 ASP A O 1
ATOM 2291 N N . ALA A 1 146 ? 201.030 177.419 245.767 1.00 137.26 146 ALA A N 1
ATOM 2292 C CA . ALA A 1 146 ? 200.806 176.270 244.896 1.00 137.26 146 ALA A CA 1
ATOM 2293 C C . ALA A 1 146 ? 201.057 176.591 243.428 1.00 137.26 146 ALA A C 1
ATOM 2294 O O . ALA A 1 146 ? 201.296 175.671 242.635 1.00 137.26 146 ALA A O 1
ATOM 2301 N N . ASN A 1 147 ? 200.997 177.868 243.045 1.00 132.80 147 ASN A N 1
ATOM 2302 C CA . ASN A 1 147 ? 201.298 178.233 241.665 1.00 132.80 147 ASN A CA 1
ATOM 2303 C C . ASN A 1 147 ? 202.737 177.877 241.315 1.00 132.80 147 ASN A C 1
ATOM 2304 O O . ASN A 1 147 ? 203.024 177.447 240.192 1.00 132.80 147 ASN A O 1
ATOM 2315 N N . ALA A 1 148 ? 203.655 178.046 242.270 1.00 132.16 148 ALA A N 1
ATOM 2316 C CA . ALA A 1 148 ? 205.041 177.652 242.052 1.00 132.16 148 ALA A CA 1
ATOM 2317 C C . ALA A 1 148 ? 205.208 176.140 241.985 1.00 132.16 148 ALA A C 1
ATOM 2318 O O . ALA A 1 148 ? 206.250 175.667 241.520 1.00 132.16 148 ALA A O 1
ATOM 2325 N N . VAL A 1 149 ? 204.217 175.374 242.441 1.00 133.33 149 VAL A N 1
ATOM 2326 C CA . VAL A 1 149 ? 204.184 173.945 242.145 1.00 133.33 149 VAL A CA 1
ATOM 2327 C C . VAL A 1 149 ? 203.709 173.714 240.718 1.00 133.33 149 VAL A C 1
ATOM 2328 O O . VAL A 1 149 ? 204.398 173.089 239.904 1.00 133.33 149 VAL A O 1
ATOM 2341 N N . LEU A 1 150 ? 202.516 174.221 240.397 1.00 125.38 150 LEU A N 1
ATOM 2342 C CA . LEU A 1 150 ? 201.896 173.886 239.120 1.00 125.38 150 LEU A CA 1
ATOM 2343 C C . LEU A 1 150 ? 202.726 174.383 237.942 1.00 125.38 150 LEU A C 1
ATOM 2344 O O . LEU A 1 150 ? 202.672 173.792 236.857 1.00 125.38 150 LEU A O 1
ATOM 2360 N N . HIS A 1 151 ? 203.499 175.456 238.128 1.00 124.09 151 HIS A N 1
ATOM 2361 C CA . HIS A 1 151 ? 204.365 175.975 237.078 1.00 124.09 151 HIS A CA 1
ATOM 2362 C C . HIS A 1 151 ? 205.843 175.961 237.454 1.00 124.09 151 HIS A C 1
ATOM 2363 O O . HIS A 1 151 ? 206.666 176.467 236.682 1.00 124.09 151 HIS A O 1
ATOM 2377 N N . GLY A 1 152 ? 206.203 175.409 238.608 1.00 133.30 152 GLY A N 1
ATOM 2378 C CA . GLY A 1 152 ? 207.588 175.147 238.946 1.00 133.30 152 GLY A CA 1
ATOM 2379 C C . GLY A 1 152 ? 208.343 176.380 239.417 1.00 133.30 152 GLY A C 1
ATOM 2380 O O . GLY A 1 152 ? 207.977 177.522 239.140 1.00 133.30 152 GLY A O 1
ATOM 2384 N N . VAL A 1 153 ? 209.425 176.128 240.152 1.00 139.91 153 VAL A N 1
ATOM 2385 C CA . VAL A 1 153 ? 210.303 177.193 240.631 1.00 139.91 153 VAL A CA 1
ATOM 2386 C C . VAL A 1 153 ? 211.606 176.564 241.102 1.00 139.91 153 VAL A C 1
ATOM 2387 O O . VAL A 1 153 ? 211.665 175.359 241.368 1.00 139.91 153 VAL A O 1
ATOM 2400 N N . PHE A 1 154 ? 212.656 177.381 241.200 1.00 151.24 154 PHE A N 1
ATOM 2401 C CA . PHE A 1 154 ? 213.919 176.960 241.794 1.00 151.24 154 PHE A CA 1
ATOM 2402 C C . PHE A 1 154 ? 214.571 178.162 242.467 1.00 151.24 154 PHE A C 1
ATOM 2403 O O . PHE A 1 154 ? 214.220 179.313 242.195 1.00 151.24 154 PHE A O 1
ATOM 2420 N N . LEU A 1 155 ? 215.527 177.882 243.353 1.00 158.40 155 LEU A N 1
ATOM 2421 C CA . LEU A 1 155 ? 216.240 178.909 244.107 1.00 158.40 155 LEU A CA 1
ATOM 2422 C C . LEU A 1 155 ? 217.720 178.868 243.753 1.00 158.40 155 LEU A C 1
ATOM 2423 O O . LEU A 1 155 ? 218.361 177.820 243.878 1.00 158.40 155 LEU A O 1
ATOM 2439 N N . ALA A 1 156 ? 218.264 180.014 243.337 1.00 165.05 156 ALA A N 1
ATOM 2440 C CA . ALA A 1 156 ? 219.635 180.085 242.845 1.00 165.05 156 ALA A CA 1
ATOM 2441 C C . ALA A 1 156 ? 220.663 180.416 243.920 1.00 165.05 156 ALA A C 1
ATOM 2442 O O . ALA A 1 156 ? 221.858 180.195 243.697 1.00 165.05 156 ALA A O 1
ATOM 2449 N N . LYS A 1 157 ? 220.238 180.933 245.071 1.00 171.58 157 LYS A N 1
ATOM 2450 C CA . LYS A 1 157 ? 221.188 181.470 246.038 1.00 171.58 157 LYS A CA 1
ATOM 2451 C C . LYS A 1 157 ? 222.121 180.383 246.562 1.00 171.58 157 LYS A C 1
ATOM 2452 O O . LYS A 1 157 ? 221.714 179.238 246.781 1.00 171.58 157 LYS A O 1
ATOM 2471 N N . LYS A 1 158 ? 223.388 180.759 246.766 1.00 177.37 158 LYS A N 1
ATOM 2472 C CA . LYS A 1 158 ? 224.381 179.815 247.274 1.00 177.37 158 LYS A CA 1
ATOM 2473 C C . LYS A 1 158 ? 223.991 179.293 248.651 1.00 177.37 158 LYS A C 1
ATOM 2474 O O . LYS A 1 158 ? 224.140 178.099 248.937 1.00 177.37 158 LYS A O 1
ATOM 2493 N N . GLU A 1 159 ? 223.490 180.174 249.518 1.00 175.32 159 GLU A N 1
ATOM 2494 C CA . GLU A 1 159 ? 223.009 179.763 250.831 1.00 175.32 159 GLU A CA 1
ATOM 2495 C C . GLU A 1 159 ? 221.777 178.872 250.751 1.00 175.32 159 GLU A C 1
ATOM 2496 O O . GLU A 1 159 ? 221.406 178.267 251.763 1.00 175.32 159 GLU A O 1
ATOM 2508 N N . LEU A 1 160 ? 221.140 178.779 249.586 1.00 173.35 160 LEU A N 1
ATOM 2509 C CA . LEU A 1 160 ? 219.986 177.917 249.363 1.00 173.35 160 LEU A CA 1
ATOM 2510 C C . LEU A 1 160 ? 220.358 176.732 248.475 1.00 173.35 160 LEU A C 1
ATOM 2511 O O . LEU A 1 160 ? 219.627 176.364 247.555 1.00 173.35 160 LEU A O 1
ATOM 2527 N N . ALA A 1 161 ? 221.517 176.133 248.749 1.00 175.49 161 ALA A N 1
ATOM 2528 C CA . ALA A 1 161 ? 222.102 175.031 247.990 1.00 175.49 161 ALA A CA 1
ATOM 2529 C C . ALA A 1 161 ? 222.525 175.435 246.584 1.00 175.49 161 ALA A C 1
ATOM 2530 O O . ALA A 1 161 ? 222.872 174.564 245.777 1.00 175.49 161 ALA A O 1
ATOM 2537 N N . GLY A 1 162 ? 222.517 176.726 246.266 1.00 174.94 162 GLY A N 1
ATOM 2538 C CA . GLY A 1 162 ? 223.071 177.183 245.000 1.00 174.94 162 GLY A CA 1
ATOM 2539 C C . GLY A 1 162 ? 222.394 176.612 243.773 1.00 174.94 162 GLY A C 1
ATOM 2540 O O . GLY A 1 162 ? 223.068 176.322 242.777 1.00 174.94 162 GLY A O 1
ATOM 2544 N N . GLY A 1 163 ? 221.074 176.445 243.818 1.00 172.24 163 GLY A N 1
ATOM 2545 C CA . GLY A 1 163 ? 220.342 175.880 242.704 1.00 172.24 163 GLY A CA 1
ATOM 2546 C C . GLY A 1 163 ? 220.278 174.370 242.666 1.00 172.24 163 GLY A C 1
ATOM 2547 O O . GLY A 1 163 ? 219.724 173.817 241.707 1.00 172.24 163 GLY A O 1
ATOM 2551 N N . ARG A 1 164 ? 220.823 173.681 243.671 1.00 169.71 164 ARG A N 1
ATOM 2552 C CA . ARG A 1 164 ? 220.760 172.224 243.683 1.00 169.71 164 ARG A CA 1
ATOM 2553 C C . ARG A 1 164 ? 219.343 171.704 243.901 1.00 169.71 164 ARG A C 1
ATOM 2554 O O . ARG A 1 164 ? 219.082 170.529 243.624 1.00 169.71 164 ARG A O 1
ATOM 2575 N N . LEU A 1 165 ? 218.428 172.542 244.385 1.00 162.95 165 LEU A N 1
ATOM 2576 C CA . LEU A 1 165 ? 217.034 172.164 244.585 1.00 162.95 165 LEU A CA 1
ATOM 2577 C C . LEU A 1 165 ? 216.168 172.906 243.576 1.00 162.95 165 LEU A C 1
ATOM 2578 O O . LEU A 1 165 ? 216.265 174.131 243.450 1.00 162.95 165 LEU A O 1
ATOM 2594 N N . ARG A 1 166 ? 215.325 172.161 242.861 1.00 150.59 166 ARG A N 1
ATOM 2595 C CA . ARG A 1 166 ? 214.624 172.696 241.700 1.00 150.59 166 ARG A CA 1
ATOM 2596 C C . ARG A 1 166 ? 213.434 171.805 241.374 1.00 150.59 166 ARG A C 1
ATOM 2597 O O . ARG A 1 166 ? 213.588 170.587 241.244 1.00 150.59 166 ARG A O 1
ATOM 2618 N N . LEU A 1 167 ? 212.253 172.416 241.240 1.00 137.68 167 LEU A N 1
ATOM 2619 C CA . LEU A 1 167 ? 211.024 171.697 240.922 1.00 137.68 167 LEU A CA 1
ATOM 2620 C C . LEU A 1 167 ? 210.647 171.952 239.470 1.00 137.68 167 LEU A C 1
ATOM 2621 O O . LEU A 1 167 ? 210.450 173.117 239.092 1.00 137.68 167 LEU A O 1
ATOM 2637 N N . PRO A 1 168 ? 210.529 170.930 238.626 1.00 134.73 168 PRO A N 1
ATOM 2638 C CA . PRO A 1 168 ? 210.215 171.169 237.214 1.00 134.73 168 PRO A CA 1
ATOM 2639 C C . PRO A 1 168 ? 208.754 171.533 236.985 1.00 134.73 168 PRO A C 1
ATOM 2640 O O . PRO A 1 168 ? 207.879 171.309 237.823 1.00 134.73 168 PRO A O 1
ATOM 2651 N N . ARG A 1 169 ? 208.512 172.102 235.806 1.00 126.95 169 ARG A N 1
ATOM 2652 C CA . ARG A 1 169 ? 207.163 172.451 235.383 1.00 126.95 169 ARG A CA 1
ATOM 2653 C C . ARG A 1 169 ? 206.265 171.220 235.373 1.00 126.95 169 ARG A C 1
ATOM 2654 O O . ARG A 1 169 ? 206.699 170.107 235.066 1.00 126.95 169 ARG A O 1
ATOM 2675 N N . ALA A 1 170 ? 204.994 171.429 235.716 1.00 123.64 170 ALA A N 1
ATOM 2676 C CA . ALA A 1 170 ? 203.985 170.382 235.613 1.00 123.64 170 ALA A CA 1
ATOM 2677 C C . ALA A 1 170 ? 203.114 170.514 234.372 1.00 123.64 170 ALA A C 1
ATOM 2678 O O . ALA A 1 170 ? 202.681 169.495 233.824 1.00 123.64 170 ALA A O 1
ATOM 2685 N N . LEU A 1 171 ? 202.852 171.737 233.916 1.00 114.78 171 LEU A N 1
ATOM 2686 C CA . LEU A 1 171 ? 202.006 171.995 232.758 1.00 114.78 171 LEU A CA 1
ATOM 2687 C C . LEU A 1 171 ? 202.835 172.665 231.670 1.00 114.78 171 LEU A C 1
ATOM 2688 O O . LEU A 1 171 ? 203.560 173.627 231.943 1.00 114.78 171 LEU A O 1
ATOM 2704 N N . SER A 1 172 ? 202.724 172.158 230.442 1.00 116.81 172 SER A N 1
ATOM 2705 C CA . SER A 1 172 ? 203.433 172.697 229.290 1.00 116.81 172 SER A CA 1
ATOM 2706 C C . SER A 1 172 ? 202.438 173.089 228.206 1.00 116.81 172 SER A C 1
ATOM 2707 O O . SER A 1 172 ? 201.377 172.473 228.064 1.00 116.81 172 SER A O 1
ATOM 2715 N N . ALA A 1 173 ? 202.792 174.117 227.434 1.00 109.70 173 ALA A N 1
ATOM 2716 C CA . ALA A 1 173 ? 201.907 174.603 226.387 1.00 109.70 173 ALA A CA 1
ATOM 2717 C C . ALA A 1 173 ? 202.690 175.314 225.292 1.00 109.70 173 ALA A C 1
ATOM 2718 O O . ALA A 1 173 ? 203.763 175.869 225.539 1.00 109.70 173 ALA A O 1
ATOM 2725 N N . PHE A 1 174 ? 202.131 175.294 224.081 1.00 107.15 174 PHE A N 1
ATOM 2726 C CA . PHE A 1 174 ? 202.570 176.180 223.009 1.00 107.15 174 PHE A CA 1
ATOM 2727 C C . PHE A 1 174 ? 201.489 176.228 221.936 1.00 107.15 174 PHE A C 1
ATOM 2728 O O . PHE A 1 174 ? 200.599 175.376 221.889 1.00 107.15 174 PHE A O 1
ATOM 2745 N N . ILE A 1 175 ? 201.582 177.240 221.070 1.00 108.96 175 ILE A N 1
ATOM 2746 C CA . ILE A 1 175 ? 200.649 177.437 219.965 1.00 108.96 175 ILE A CA 1
ATOM 2747 C C . ILE A 1 175 ? 201.436 177.456 218.661 1.00 108.96 175 ILE A C 1
ATOM 2748 O O . ILE A 1 175 ? 202.533 178.021 218.596 1.00 108.96 175 ILE A O 1
ATOM 2764 N N . GLU A 1 176 ? 200.871 176.837 217.622 1.00 110.35 176 GLU A N 1
ATOM 2765 C CA . GLU A 1 176 ? 201.542 176.699 216.337 1.00 110.35 176 GLU A CA 1
ATOM 2766 C C . GLU A 1 176 ? 200.546 176.885 215.200 1.00 110.35 176 GLU A C 1
ATOM 2767 O O . GLU A 1 176 ? 199.362 176.563 215.329 1.00 110.35 176 GLU A O 1
ATOM 2779 N N . ALA A 1 177 ? 201.044 177.414 214.082 1.00 112.77 177 ALA A N 1
ATOM 2780 C CA . ALA A 1 177 ? 200.298 177.510 212.835 1.00 112.77 177 ALA A CA 1
ATOM 2781 C C . ALA A 1 177 ? 201.026 176.726 211.750 1.00 112.77 177 ALA A C 1
ATOM 2782 O O . ALA A 1 177 ? 202.259 176.684 211.718 1.00 112.77 177 ALA A O 1
ATOM 2789 N N . GLU A 1 178 ? 200.255 176.107 210.856 1.00 108.74 178 GLU A N 1
ATOM 2790 C CA . GLU A 1 178 ? 200.793 175.211 209.842 1.00 108.74 178 GLU A CA 1
ATOM 2791 C C . GLU A 1 178 ? 200.506 175.746 208.444 1.00 108.74 178 GLU A C 1
ATOM 2792 O O . GLU A 1 178 ? 199.464 176.361 208.197 1.00 108.74 178 GLU A O 1
ATOM 2804 N N . ASP A 1 179 ? 201.446 175.498 207.529 1.00 117.94 179 ASP A N 1
ATOM 2805 C CA . ASP A 1 179 ? 201.332 175.935 206.136 1.00 117.94 179 ASP A CA 1
ATOM 2806 C C . ASP A 1 179 ? 201.168 177.453 206.060 1.00 117.94 179 ASP A C 1
ATOM 2807 O O . ASP A 1 179 ? 200.236 177.975 205.445 1.00 117.94 179 ASP A O 1
ATOM 2816 N N . VAL A 1 180 ? 202.098 178.161 206.691 1.00 115.50 180 VAL A N 1
ATOM 2817 C CA . VAL A 1 180 ? 202.002 179.609 206.842 1.00 115.50 180 VAL A CA 1
ATOM 2818 C C . VAL A 1 180 ? 202.482 180.285 205.564 1.00 115.50 180 VAL A C 1
ATOM 2819 O O . VAL A 1 180 ? 203.569 179.981 205.056 1.00 115.50 180 VAL A O 1
ATOM 2832 N N . ARG A 1 181 ? 201.673 181.204 205.040 1.00 104.68 181 ARG A N 1
ATOM 2833 C CA . ARG A 1 181 ? 202.032 182.017 203.884 1.00 104.68 181 ARG A CA 1
ATOM 2834 C C . ARG A 1 181 ? 202.154 183.475 204.309 1.00 104.68 181 ARG A C 1
ATOM 2835 O O . ARG A 1 181 ? 201.246 184.021 204.944 1.00 104.68 181 ARG A O 1
ATOM 2856 N N . VAL A 1 182 ? 203.279 184.100 203.954 1.00 109.70 182 VAL A N 1
ATOM 2857 C CA . VAL A 1 182 ? 203.596 185.438 204.442 1.00 109.70 182 VAL A CA 1
ATOM 2858 C C . VAL A 1 182 ? 202.796 186.492 203.679 1.00 109.70 182 VAL A C 1
ATOM 2859 O O . VAL A 1 182 ? 202.308 186.269 202.568 1.00 109.70 182 VAL A O 1
ATOM 2872 N N . ALA A 1 183 ? 202.667 187.666 204.300 1.00 109.62 183 ALA A N 1
ATOM 2873 C CA . ALA A 1 183 ? 202.059 188.836 203.680 1.00 109.62 183 ALA A CA 1
ATOM 2874 C C . ALA A 1 183 ? 202.778 190.075 204.204 1.00 109.62 183 ALA A C 1
ATOM 2875 O O . ALA A 1 183 ? 203.612 189.991 205.109 1.00 109.62 183 ALA A O 1
ATOM 2882 N N . SER A 1 184 ? 202.451 191.235 203.630 1.00 108.18 184 SER A N 1
ATOM 2883 C CA . SER A 1 184 ? 203.179 192.458 203.951 1.00 108.18 184 SER A CA 1
ATOM 2884 C C . SER A 1 184 ? 202.244 193.662 203.914 1.00 108.18 184 SER A C 1
ATOM 2885 O O . SER A 1 184 ? 201.200 193.646 203.258 1.00 108.18 184 SER A O 1
ATOM 2893 N N . SER A 1 185 ? 202.645 194.715 204.630 1.00 111.96 185 SER A N 1
ATOM 2894 C CA . SER A 1 185 ? 201.863 195.943 204.755 1.00 111.96 185 SER A CA 1
ATOM 2895 C C . SER A 1 185 ? 202.793 197.057 205.235 1.00 111.96 185 SER A C 1
ATOM 2896 O O . SER A 1 185 ? 204.005 196.861 205.363 1.00 111.96 185 SER A O 1
ATOM 2904 N N . GLY A 1 186 ? 202.224 198.230 205.502 1.00 113.40 186 GLY A N 1
ATOM 2905 C CA . GLY A 1 186 ? 203.046 199.370 205.870 1.00 113.40 186 GLY A CA 1
ATOM 2906 C C . GLY A 1 186 ? 202.225 200.574 206.288 1.00 113.40 186 GLY A C 1
ATOM 2907 O O . GLY A 1 186 ? 201.005 200.498 206.442 1.00 113.40 186 GLY A O 1
ATOM 2911 N N . GLY A 1 187 ? 202.924 201.693 206.473 1.00 109.86 187 GLY A N 1
ATOM 2912 C CA . GLY A 1 187 ? 202.284 202.964 206.779 1.00 109.86 187 GLY A CA 1
ATOM 2913 C C . GLY A 1 187 ? 203.316 204.071 206.872 1.00 109.86 187 GLY A C 1
ATOM 2914 O O . GLY A 1 187 ? 204.523 203.837 206.749 1.00 109.86 187 GLY A O 1
ATOM 2918 N N . VAL A 1 188 ? 202.825 205.298 207.093 1.00 102.92 188 VAL A N 1
ATOM 2919 C CA . VAL A 1 188 ? 203.673 206.489 207.161 1.00 102.92 188 VAL A CA 1
ATOM 2920 C C . VAL A 1 188 ? 203.158 207.447 208.232 1.00 102.92 188 VAL A C 1
ATOM 2921 O O . VAL A 1 188 ? 202.031 207.334 208.717 1.00 102.92 188 VAL A O 1
ATOM 2934 N N . LYS A 1 189 ? 204.015 208.407 208.590 1.00 114.40 189 LYS A N 1
ATOM 2935 C CA . LYS A 1 189 ? 203.657 209.526 209.465 1.00 114.40 189 LYS A CA 1
ATOM 2936 C C . LYS A 1 189 ? 203.010 210.605 208.602 1.00 114.40 189 LYS A C 1
ATOM 2937 O O . LYS A 1 189 ? 203.697 211.360 207.911 1.00 114.40 189 LYS A O 1
ATOM 2956 N N . ASN A 1 190 ? 201.681 210.700 208.659 1.00 106.09 190 ASN A N 1
ATOM 2957 C CA . ASN A 1 190 ? 200.946 211.466 207.656 1.00 106.09 190 ASN A CA 1
ATOM 2958 C C . ASN A 1 190 ? 201.131 212.971 207.834 1.00 106.09 190 ASN A C 1
ATOM 2959 O O . ASN A 1 190 ? 201.663 213.651 206.949 1.00 106.09 190 ASN A O 1
ATOM 2970 N N . ASP A 1 191 ? 200.700 213.510 208.970 1.00 118.05 191 ASP A N 1
ATOM 2971 C CA . ASP A 1 191 ? 200.471 214.945 209.083 1.00 118.05 191 ASP A CA 1
ATOM 2972 C C . ASP A 1 191 ? 201.766 215.725 209.294 1.00 118.05 191 ASP A C 1
ATOM 2973 O O . ASP A 1 191 ? 202.737 215.227 209.871 1.00 118.05 191 ASP A O 1
ATOM 2982 N N . HIS A 1 192 ? 201.756 216.970 208.818 1.00 131.29 192 HIS A N 1
ATOM 2983 C CA . HIS A 1 192 ? 202.837 217.941 209.000 1.00 131.29 192 HIS A CA 1
ATOM 2984 C C . HIS A 1 192 ? 204.206 217.335 208.676 1.00 131.29 192 HIS A C 1
ATOM 2985 O O . HIS A 1 192 ? 205.082 217.178 209.528 1.00 131.29 192 HIS A O 1
ATOM 2999 N N . VAL A 1 193 ? 204.354 216.994 207.399 1.00 137.00 193 VAL A N 1
ATOM 3000 C CA . VAL A 1 193 ? 205.666 216.693 206.838 1.00 137.00 193 VAL A CA 1
ATOM 3001 C C . VAL A 1 193 ? 206.358 217.961 206.340 1.00 137.00 193 VAL A C 1
ATOM 3002 O O . VAL A 1 193 ? 207.590 218.008 206.277 1.00 137.00 193 VAL A O 1
ATOM 3015 N N . ASN A 1 194 ? 205.586 218.989 205.989 1.00 136.55 194 ASN A N 1
ATOM 3016 C CA . ASN A 1 194 ? 206.174 220.208 205.439 1.00 136.55 194 ASN A CA 1
ATOM 3017 C C . ASN A 1 194 ? 207.099 220.946 206.403 1.00 136.55 194 ASN A C 1
ATOM 3018 O O . ASN A 1 194 ? 208.185 221.363 205.963 1.00 136.55 194 ASN A O 1
ATOM 3029 N N . PRO A 1 195 ? 206.764 221.150 207.682 1.00 138.10 195 PRO A N 1
ATOM 3030 C CA . PRO A 1 195 ? 207.563 222.086 208.492 1.00 138.10 195 PRO A CA 1
ATOM 3031 C C . PRO A 1 195 ? 209.020 221.683 208.633 1.00 138.10 195 PRO A C 1
ATOM 3032 O O . PRO A 1 195 ? 209.867 222.555 208.863 1.00 138.10 195 PRO A O 1
ATOM 3043 N N . SER A 1 196 ? 209.341 220.396 208.508 1.00 144.82 196 SER A N 1
ATOM 3044 C CA . SER A 1 196 ? 210.729 219.952 208.514 1.00 144.82 196 SER A CA 1
ATOM 3045 C C . SER A 1 196 ? 210.823 218.510 208.035 1.00 144.82 196 SER A C 1
ATOM 3046 O O . SER A 1 196 ? 210.091 217.640 208.519 1.00 144.82 196 SER A O 1
ATOM 3054 N N . GLY A 1 197 ? 211.718 218.246 207.083 1.00 147.77 197 GLY A N 1
ATOM 3055 C CA . GLY A 1 197 ? 211.911 216.895 206.591 1.00 147.77 197 GLY A CA 1
ATOM 3056 C C . GLY A 1 197 ? 212.709 215.995 207.507 1.00 147.77 197 GLY A C 1
ATOM 3057 O O . GLY A 1 197 ? 212.823 214.797 207.234 1.00 147.77 197 GLY A O 1
ATOM 3061 N N . ASP A 1 198 ? 213.254 216.545 208.588 1.00 151.38 198 ASP A N 1
ATOM 3062 C CA . ASP A 1 198 ? 214.110 215.777 209.481 1.00 151.38 198 ASP A CA 1
ATOM 3063 C C . ASP A 1 198 ? 213.328 214.663 210.165 1.00 151.38 198 ASP A C 1
ATOM 3064 O O . ASP A 1 198 ? 212.178 214.846 210.574 1.00 151.38 198 ASP A O 1
ATOM 3073 N N . THR A 1 199 ? 213.965 213.497 210.289 1.00 150.65 199 THR A N 1
ATOM 3074 C CA . THR A 1 199 ? 213.359 212.356 210.964 1.00 150.65 199 THR A CA 1
ATOM 3075 C C . THR A 1 199 ? 213.691 212.299 212.448 1.00 150.65 199 THR A C 1
ATOM 3076 O O . THR A 1 199 ? 212.921 211.720 213.223 1.00 150.65 199 THR A O 1
ATOM 3087 N N . SER A 1 200 ? 214.817 212.885 212.865 1.00 148.71 200 SER A N 1
ATOM 3088 C CA . SER A 1 200 ? 215.227 212.775 214.262 1.00 148.71 200 SER A CA 1
ATOM 3089 C C . SER A 1 200 ? 214.185 213.388 215.190 1.00 148.71 200 SER A C 1
ATOM 3090 O O . SER A 1 200 ? 213.948 212.878 216.291 1.00 148.71 200 SER A O 1
ATOM 3098 N N . ARG A 1 201 ? 213.555 214.483 214.765 1.00 146.12 201 ARG A N 1
ATOM 3099 C CA . ARG A 1 201 ? 212.495 215.102 215.549 1.00 146.12 201 ARG A CA 1
ATOM 3100 C C . ARG A 1 201 ? 211.141 214.438 215.342 1.00 146.12 201 ARG A C 1
ATOM 3101 O O . ARG A 1 201 ? 210.216 214.703 216.117 1.00 146.12 201 ARG A O 1
ATOM 3122 N N . GLY A 1 202 ? 211.002 213.588 214.328 1.00 141.52 202 GLY A N 1
ATOM 3123 C CA . GLY A 1 202 ? 209.749 212.911 214.072 1.00 141.52 202 GLY A CA 1
ATOM 3124 C C . GLY A 1 202 ? 208.696 213.743 213.377 1.00 141.52 202 GLY A C 1
ATOM 3125 O O . GLY A 1 202 ? 207.544 213.303 213.292 1.00 141.52 202 GLY A O 1
ATOM 3129 N N . PHE A 1 203 ? 209.044 214.935 212.887 1.00 138.98 203 PHE A N 1
ATOM 3130 C CA . PHE A 1 203 ? 208.089 215.718 212.110 1.00 138.98 203 PHE A CA 1
ATOM 3131 C C . PHE A 1 203 ? 207.959 215.177 210.690 1.00 138.98 203 PHE A C 1
ATOM 3132 O O . PHE A 1 203 ? 206.846 215.014 210.178 1.00 138.98 203 PHE A O 1
ATOM 3149 N N . GLY A 1 204 ? 209.086 214.887 210.047 1.00 140.08 204 GLY A N 1
ATOM 3150 C CA . GLY A 1 204 ? 209.078 214.485 208.657 1.00 140.08 204 GLY A CA 1
ATOM 3151 C C . GLY A 1 204 ? 208.524 213.089 208.443 1.00 140.08 204 GLY A C 1
ATOM 3152 O O . GLY A 1 204 ? 208.269 212.322 209.373 1.00 140.08 204 GLY A O 1
ATOM 3156 N N . ASN A 1 205 ? 208.336 212.762 207.167 1.00 134.57 205 ASN A N 1
ATOM 3157 C CA . ASN A 1 205 ? 207.785 211.470 206.782 1.00 134.57 205 ASN A CA 1
ATOM 3158 C C . ASN A 1 205 ? 208.782 210.346 207.046 1.00 134.57 205 ASN A C 1
ATOM 3159 O O . ASN A 1 205 ? 209.998 210.523 206.938 1.00 134.57 205 ASN A O 1
ATOM 3170 N N . VAL A 1 206 ? 208.250 209.178 207.396 1.00 131.34 206 VAL A N 1
ATOM 3171 C CA . VAL A 1 206 ? 209.051 207.961 207.526 1.00 131.34 206 VAL A CA 1
ATOM 3172 C C . VAL A 1 206 ? 208.241 206.772 207.017 1.00 131.34 206 VAL A C 1
ATOM 3173 O O . VAL A 1 206 ? 207.070 206.620 207.393 1.00 131.34 206 VAL A O 1
ATOM 3186 N N . PRO A 1 207 ? 208.807 205.913 206.156 1.00 128.36 207 PRO A N 1
ATOM 3187 C CA . PRO A 1 207 ? 208.089 204.694 205.755 1.00 128.36 207 PRO A CA 1
ATOM 3188 C C . PRO A 1 207 ? 208.327 203.535 206.712 1.00 128.36 207 PRO A C 1
ATOM 3189 O O . PRO A 1 207 ? 209.476 203.144 206.944 1.00 128.36 207 PRO A O 1
ATOM 3200 N N . PHE A 1 208 ? 207.255 202.978 207.272 1.00 117.19 208 PHE A N 1
ATOM 3201 C CA . PHE A 1 208 ? 207.329 201.829 208.168 1.00 117.19 208 PHE A CA 1
ATOM 3202 C C . PHE A 1 208 ? 206.737 200.599 207.490 1.00 117.19 208 PHE A C 1
ATOM 3203 O O . PHE A 1 208 ? 205.602 200.638 207.005 1.00 117.19 208 PHE A O 1
ATOM 3220 N N . ALA A 1 209 ? 207.510 199.515 207.460 1.00 114.41 209 ALA A N 1
ATOM 3221 C CA . ALA A 1 209 ? 207.074 198.239 206.910 1.00 114.41 209 ALA A CA 1
ATOM 3222 C C . ALA A 1 209 ? 206.671 197.286 208.030 1.00 114.41 209 ALA A C 1
ATOM 3223 O O . ALA A 1 209 ? 207.314 197.244 209.083 1.00 114.41 209 ALA A O 1
ATOM 3230 N N . ARG A 1 210 ? 205.602 196.523 207.799 1.00 111.06 210 ARG A N 1
ATOM 3231 C CA . ARG A 1 210 ? 205.209 195.448 208.700 1.00 111.06 210 ARG A CA 1
ATOM 3232 C C . ARG A 1 210 ? 204.760 194.244 207.881 1.00 111.06 210 ARG A C 1
ATOM 3233 O O . ARG A 1 210 ? 204.499 194.348 206.680 1.00 111.06 210 ARG A O 1
ATOM 3254 N N . ASP A 1 211 ? 204.674 193.093 208.549 1.00 110.19 211 ASP A N 1
ATOM 3255 C CA . ASP A 1 211 ? 204.318 191.837 207.895 1.00 110.19 211 ASP A CA 1
ATOM 3256 C C . ASP A 1 211 ? 203.324 191.074 208.757 1.00 110.19 211 ASP A C 1
ATOM 3257 O O . ASP A 1 211 ? 203.655 190.670 209.876 1.00 110.19 211 ASP A O 1
ATOM 3266 N N . GLU A 1 212 ? 202.117 190.873 208.236 1.00 110.33 212 GLU A N 1
ATOM 3267 C CA . GLU A 1 212 ? 201.169 189.938 208.823 1.00 110.33 212 GLU A CA 1
ATOM 3268 C C . GLU A 1 212 ? 201.285 188.585 208.124 1.00 110.33 212 GLU A C 1
ATOM 3269 O O . GLU A 1 212 ? 201.799 188.479 207.009 1.00 110.33 212 GLU A O 1
ATOM 3281 N N . TYR A 1 213 ? 200.797 187.544 208.797 1.00 93.44 213 TYR A N 1
ATOM 3282 C CA . TYR A 1 213 ? 200.902 186.180 208.300 1.00 93.44 213 TYR A CA 1
ATOM 3283 C C . TYR A 1 213 ? 199.533 185.513 208.295 1.00 93.44 213 TYR A C 1
ATOM 3284 O O . TYR A 1 213 ? 198.645 185.869 209.074 1.00 93.44 213 TYR A O 1
ATOM 3302 N N . VAL A 1 214 ? 199.376 184.536 207.400 1.00 103.74 214 VAL A N 1
ATOM 3303 C CA . VAL A 1 214 ? 198.128 183.809 207.211 1.00 103.74 214 VAL A CA 1
ATOM 3304 C C . VAL A 1 214 ? 198.430 182.316 207.205 1.00 103.74 214 VAL A C 1
ATOM 3305 O O . VAL A 1 214 ? 199.516 181.887 206.802 1.00 103.74 214 VAL A O 1
ATOM 3318 N N . SER A 1 215 ? 197.460 181.521 207.656 1.00 103.79 215 SER A N 1
ATOM 3319 C CA . SER A 1 215 ? 197.607 180.073 207.690 1.00 103.79 215 SER A CA 1
ATOM 3320 C C . SER A 1 215 ? 196.235 179.425 207.603 1.00 103.79 215 SER A C 1
ATOM 3321 O O . SER A 1 215 ? 195.257 179.982 208.118 1.00 103.79 215 SER A O 1
ATOM 3329 N N . PRO A 1 216 ? 196.124 178.256 206.962 1.00 102.77 216 PRO A N 1
ATOM 3330 C CA . PRO A 1 216 ? 194.822 177.569 206.945 1.00 102.77 216 PRO A CA 1
ATOM 3331 C C . PRO A 1 216 ? 194.381 177.072 208.311 1.00 102.77 216 PRO A C 1
ATOM 3332 O O . PRO A 1 216 ? 193.180 177.091 208.608 1.00 102.77 216 PRO A O 1
ATOM 3343 N N . ARG A 1 217 ? 195.313 176.622 209.153 1.00 102.32 217 ARG A N 1
ATOM 3344 C CA . ARG A 1 217 ? 194.978 176.108 210.474 1.00 102.32 217 ARG A CA 1
ATOM 3345 C C . ARG A 1 217 ? 195.962 176.632 211.509 1.00 102.32 217 ARG A C 1
ATOM 3346 O O . ARG A 1 217 ? 197.164 176.728 211.243 1.00 102.32 217 ARG A O 1
ATOM 3367 N N . ILE A 1 218 ? 195.441 176.969 212.689 1.00 103.84 218 ILE A N 1
ATOM 3368 C CA . ILE A 1 218 ? 196.249 177.303 213.857 1.00 103.84 218 ILE A CA 1
ATOM 3369 C C . ILE A 1 218 ? 195.746 176.469 215.029 1.00 103.84 218 ILE A C 1
ATOM 3370 O O . ILE A 1 218 ? 194.543 176.211 215.145 1.00 103.84 218 ILE A O 1
ATOM 3386 N N . LYS A 1 219 ? 196.665 176.051 215.899 1.00 105.68 219 LYS A N 1
ATOM 3387 C CA . LYS A 1 219 ? 196.349 175.082 216.939 1.00 105.68 219 LYS A CA 1
ATOM 3388 C C . LYS A 1 219 ? 197.177 175.359 218.186 1.00 105.68 219 LYS A C 1
ATOM 3389 O O . LYS A 1 219 ? 198.320 175.817 218.101 1.00 105.68 219 LYS A O 1
ATOM 3408 N N . ALA A 1 220 ? 196.587 175.074 219.346 1.00 108.87 220 ALA A N 1
ATOM 3409 C CA . ALA A 1 220 ? 197.278 175.113 220.629 1.00 108.87 220 ALA A CA 1
ATOM 3410 C C . ALA A 1 220 ? 197.452 173.698 221.168 1.00 108.87 220 ALA A C 1
ATOM 3411 O O . ALA A 1 220 ? 196.500 172.911 221.169 1.00 108.87 220 ALA A O 1
ATOM 3418 N N . TYR A 1 221 ? 198.663 173.381 221.624 1.00 110.62 221 TYR A N 1
ATOM 3419 C CA . TYR A 1 221 ? 198.954 172.133 222.320 1.00 110.62 221 TYR A CA 1
ATOM 3420 C C . TYR A 1 221 ? 199.226 172.409 223.795 1.00 110.62 221 TYR A C 1
ATOM 3421 O O . TYR A 1 221 ? 199.950 173.350 224.134 1.00 110.62 221 TYR A O 1
ATOM 3439 N N . PHE A 1 222 ? 198.649 171.581 224.669 1.00 115.14 222 PHE A N 1
ATOM 3440 C CA . PHE A 1 222 ? 198.999 171.577 226.084 1.00 115.14 222 PHE A CA 1
ATOM 3441 C C . PHE A 1 222 ? 199.139 170.140 226.568 1.00 115.14 222 PHE A C 1
ATOM 3442 O O . PHE A 1 222 ? 198.391 169.259 226.134 1.00 115.14 222 PHE A O 1
ATOM 3459 N N . ASN A 1 223 ? 200.093 169.909 227.472 1.00 120.37 223 ASN A N 1
ATOM 3460 C CA . ASN A 1 223 ? 200.363 168.581 228.014 1.00 120.37 223 ASN A CA 1
ATOM 3461 C C . ASN A 1 223 ? 200.517 168.668 229.527 1.00 120.37 223 ASN A C 1
ATOM 3462 O O . ASN A 1 223 ? 201.234 169.539 230.030 1.00 120.37 223 ASN A O 1
ATOM 3473 N N . LEU A 1 224 ? 199.849 167.764 230.244 1.00 124.28 224 LEU A N 1
ATOM 3474 C CA . LEU A 1 224 ? 199.895 167.707 231.701 1.00 124.28 224 LEU A CA 1
ATOM 3475 C C . LEU A 1 224 ? 200.510 166.381 232.128 1.00 124.28 224 LEU A C 1
ATOM 3476 O O . LEU A 1 224 ? 200.091 165.318 231.657 1.00 124.28 224 LEU A O 1
ATOM 3492 N N . ASP A 1 225 ? 201.497 166.445 233.023 1.00 130.97 225 ASP A N 1
ATOM 3493 C CA . ASP A 1 225 ? 202.252 165.264 233.448 1.00 130.97 225 ASP A CA 1
ATOM 3494 C C . ASP A 1 225 ? 201.581 164.675 234.683 1.00 130.97 225 ASP A C 1
ATOM 3495 O O . ASP A 1 225 ? 201.905 165.017 235.821 1.00 130.97 225 ASP A O 1
ATOM 3504 N N . LEU A 1 226 ? 200.631 163.763 234.451 1.00 132.97 226 LEU A N 1
ATOM 3505 C CA . LEU A 1 226 ? 199.880 163.169 235.553 1.00 132.97 226 LEU A CA 1
ATOM 3506 C C . LEU A 1 226 ? 200.741 162.243 236.402 1.00 132.97 226 LEU A C 1
ATOM 3507 O O . LEU A 1 226 ? 200.493 162.100 237.606 1.00 132.97 226 LEU A O 1
ATOM 3523 N N . ALA A 1 227 ? 201.742 161.595 235.800 1.00 136.79 227 ALA A N 1
ATOM 3524 C CA . ALA A 1 227 ? 202.585 160.691 236.572 1.00 136.79 227 ALA A CA 1
ATOM 3525 C C . ALA A 1 227 ? 203.320 161.433 237.676 1.00 136.79 227 ALA A C 1
ATOM 3526 O O . ALA A 1 227 ? 203.466 160.908 238.783 1.00 136.79 227 ALA A O 1
ATOM 3533 N N . GLN A 1 228 ? 203.713 162.682 237.426 1.00 137.70 228 GLN A N 1
ATOM 3534 C CA . GLN A 1 228 ? 204.375 163.468 238.462 1.00 137.70 228 GLN A CA 1
ATOM 3535 C C . GLN A 1 228 ? 203.392 163.885 239.551 1.00 137.70 228 GLN A C 1
ATOM 3536 O O . GLN A 1 228 ? 203.722 163.850 240.746 1.00 137.70 228 GLN A O 1
ATOM 3550 N N . ILE A 1 229 ? 202.169 164.251 239.164 1.00 139.39 229 ILE A N 1
ATOM 3551 C CA . ILE A 1 229 ? 201.170 164.652 240.151 1.00 139.39 229 ILE A CA 1
ATOM 3552 C C . ILE A 1 229 ? 200.857 163.490 241.085 1.00 139.39 229 ILE A C 1
ATOM 3553 O O . ILE A 1 229 ? 200.836 163.647 242.311 1.00 139.39 229 ILE A O 1
ATOM 3569 N N . ARG A 1 230 ? 200.606 162.304 240.524 1.00 140.10 230 ARG A N 1
ATOM 3570 C CA . ARG A 1 230 ? 200.335 161.156 241.381 1.00 140.10 230 ARG A CA 1
ATOM 3571 C C . ARG A 1 230 ? 201.589 160.665 242.096 1.00 140.10 230 ARG A C 1
ATOM 3572 O O . ARG A 1 230 ? 201.473 160.006 243.135 1.00 140.10 230 ARG A O 1
ATOM 3593 N N . ALA A 1 231 ? 202.781 160.965 241.571 1.00 143.51 231 ALA A N 1
ATOM 3594 C CA . ALA A 1 231 ? 204.001 160.734 242.332 1.00 143.51 231 ALA A CA 1
ATOM 3595 C C . ALA A 1 231 ? 204.138 161.707 243.493 1.00 143.51 231 ALA A C 1
ATOM 3596 O O . ALA A 1 231 ? 204.945 161.463 244.397 1.00 143.51 231 ALA A O 1
ATOM 3603 N N . PHE A 1 232 ? 203.376 162.804 243.490 1.00 143.29 232 PHE A N 1
ATOM 3604 C CA . PHE A 1 232 ? 203.305 163.639 244.685 1.00 143.29 232 PHE A CA 1
ATOM 3605 C C . PHE A 1 232 ? 202.379 163.025 245.729 1.00 143.29 232 PHE A C 1
ATOM 3606 O O . PHE A 1 232 ? 202.679 163.065 246.927 1.00 143.29 232 PHE A O 1
ATOM 3623 N N . GLY A 1 233 ? 201.243 162.476 245.297 1.00 145.48 233 GLY A N 1
ATOM 3624 C CA . GLY A 1 233 ? 200.410 161.650 246.150 1.00 145.48 233 GLY A CA 1
ATOM 3625 C C . GLY A 1 233 ? 200.107 162.244 247.511 1.00 145.48 233 GLY A C 1
ATOM 3626 O O . GLY A 1 233 ? 200.277 161.574 248.534 1.00 145.48 233 GLY A O 1
ATOM 3630 N N . LEU A 1 234 ? 199.646 163.495 247.541 1.00 148.54 234 LEU A N 1
ATOM 3631 C CA . LEU A 1 234 ? 199.401 164.212 248.788 1.00 148.54 234 LEU A CA 1
ATOM 3632 C C . LEU A 1 234 ? 198.001 163.971 249.337 1.00 148.54 234 LEU A C 1
ATOM 3633 O O . LEU A 1 234 ? 197.463 164.827 250.053 1.00 148.54 234 LEU A O 1
ATOM 3649 N N . GLY A 1 235 ? 197.397 162.830 249.022 1.00 150.36 235 GLY A N 1
ATOM 3650 C CA . GLY A 1 235 ? 196.014 162.581 249.370 1.00 150.36 235 GLY A CA 1
ATOM 3651 C C . GLY A 1 235 ? 195.132 162.786 248.158 1.00 150.36 235 GLY A C 1
ATOM 3652 O O . GLY A 1 235 ? 195.248 163.804 247.468 1.00 150.36 235 GLY A O 1
ATOM 3656 N N . GLU A 1 236 ? 194.243 161.828 247.891 1.00 151.43 236 GLU A N 1
ATOM 3657 C CA . GLU A 1 236 ? 193.539 161.812 246.614 1.00 151.43 236 GLU A CA 1
ATOM 3658 C C . GLU A 1 236 ? 192.794 163.119 246.365 1.00 151.43 236 GLU A C 1
ATOM 3659 O O . GLU A 1 236 ? 192.809 163.642 245.246 1.00 151.43 236 GLU A O 1
ATOM 3671 N N . GLN A 1 237 ? 192.158 163.677 247.399 1.00 150.81 237 GLN A N 1
ATOM 3672 C CA . GLN A 1 237 ? 191.379 164.896 247.202 1.00 150.81 237 GLN A CA 1
ATOM 3673 C C . GLN A 1 237 ? 192.264 166.071 246.799 1.00 150.81 237 GLN A C 1
ATOM 3674 O O . GLN A 1 237 ? 191.843 166.926 246.008 1.00 150.81 237 GLN A O 1
ATOM 3688 N N . VAL A 1 238 ? 193.513 166.098 247.269 1.00 150.06 238 VAL A N 1
ATOM 3689 C CA . VAL A 1 238 ? 194.435 167.150 246.851 1.00 150.06 238 VAL A CA 1
ATOM 3690 C C . VAL A 1 238 ? 194.791 166.987 245.378 1.00 150.06 238 VAL A C 1
ATOM 3691 O O . VAL A 1 238 ? 194.910 167.973 244.637 1.00 150.06 238 VAL A O 1
ATOM 3704 N N . ASP A 1 239 ? 194.983 165.744 244.932 1.00 149.68 239 ASP A N 1
ATOM 3705 C CA . ASP A 1 239 ? 195.235 165.502 243.516 1.00 149.68 239 ASP A CA 1
ATOM 3706 C C . ASP A 1 239 ? 194.045 165.930 242.666 1.00 149.68 239 ASP A C 1
ATOM 3707 O O . ASP A 1 239 ? 194.218 166.533 241.598 1.00 149.68 239 ASP A O 1
ATOM 3716 N N . ARG A 1 240 ? 192.825 165.634 243.126 1.00 150.17 240 ARG A N 1
ATOM 3717 C CA . ARG A 1 240 ? 191.647 166.066 242.383 1.00 150.17 240 ARG A CA 1
ATOM 3718 C C . ARG A 1 240 ? 191.590 167.587 242.311 1.00 150.17 240 ARG A C 1
ATOM 3719 O O . ARG A 1 240 ? 191.239 168.157 241.269 1.00 150.17 240 ARG A O 1
ATOM 3740 N N . LEU A 1 241 ? 192.003 168.263 243.387 1.00 144.11 241 LEU A N 1
ATOM 3741 C CA . LEU A 1 241 ? 192.027 169.722 243.375 1.00 144.11 241 LEU A CA 1
ATOM 3742 C C . LEU A 1 241 ? 193.032 170.248 242.357 1.00 144.11 241 LEU A C 1
ATOM 3743 O O . LEU A 1 241 ? 192.727 171.163 241.584 1.00 144.11 241 LEU A O 1
ATOM 3759 N N . LEU A 1 242 ? 194.254 169.712 242.374 1.00 138.82 242 LEU A N 1
ATOM 3760 C CA . LEU A 1 242 ? 195.280 170.192 241.450 1.00 138.82 242 LEU A CA 1
ATOM 3761 C C . LEU A 1 242 ? 194.867 169.965 239.998 1.00 138.82 242 LEU A C 1
ATOM 3762 O O . LEU A 1 242 ? 195.063 170.838 239.138 1.00 138.82 242 LEU A O 1
ATOM 3778 N N . ILE A 1 243 ? 194.289 168.797 239.705 1.00 141.93 243 ILE A N 1
ATOM 3779 C CA . ILE A 1 243 ? 193.818 168.525 238.350 1.00 141.93 243 ILE A CA 1
ATOM 3780 C C . ILE A 1 243 ? 192.719 169.509 237.962 1.00 141.93 243 ILE A C 1
ATOM 3781 O O . ILE A 1 243 ? 192.696 170.030 236.835 1.00 141.93 243 ILE A O 1
ATOM 3797 N N . ALA A 1 244 ? 191.798 169.793 238.888 1.00 138.23 244 ALA A N 1
ATOM 3798 C CA . ALA A 1 244 ? 190.738 170.744 238.581 1.00 138.23 244 ALA A CA 1
ATOM 3799 C C . ALA A 1 244 ? 191.296 172.140 238.345 1.00 138.23 244 ALA A C 1
ATOM 3800 O O . ALA A 1 244 ? 190.772 172.879 237.508 1.00 138.23 244 ALA A O 1
ATOM 3807 N N . LEU A 1 245 ? 192.365 172.513 239.052 1.00 135.31 245 LEU A N 1
ATOM 3808 C CA . LEU A 1 245 ? 192.973 173.819 238.813 1.00 135.31 245 LEU A CA 1
ATOM 3809 C C . LEU A 1 245 ? 193.624 173.884 237.438 1.00 135.31 245 LEU A C 1
ATOM 3810 O O . LEU A 1 245 ? 193.494 174.893 236.735 1.00 135.31 245 LEU A O 1
ATOM 3826 N N . ALA A 1 246 ? 194.324 172.823 237.032 1.00 130.85 246 ALA A N 1
ATOM 3827 C CA . ALA A 1 246 ? 194.926 172.836 235.700 1.00 130.85 246 ALA A CA 1
ATOM 3828 C C . ALA A 1 246 ? 193.853 172.941 234.619 1.00 130.85 246 ALA A C 1
ATOM 3829 O O . ALA A 1 246 ? 193.985 173.721 233.659 1.00 130.85 246 ALA A O 1
ATOM 3836 N N . LEU A 1 247 ? 192.742 172.223 234.800 1.00 131.01 247 LEU A N 1
ATOM 3837 C CA . LEU A 1 247 ? 191.695 172.259 233.784 1.00 131.01 247 LEU A CA 1
ATOM 3838 C C . LEU A 1 247 ? 190.958 173.593 233.793 1.00 131.01 247 LEU A C 1
ATOM 3839 O O . LEU A 1 247 ? 190.560 174.089 232.734 1.00 131.01 247 LEU A O 1
ATOM 3855 N N . TYR A 1 248 ? 190.753 174.187 234.971 1.00 128.59 248 TYR A N 1
ATOM 3856 C CA . TYR A 1 248 ? 190.143 175.511 235.021 1.00 128.59 248 TYR A CA 1
ATOM 3857 C C . TYR A 1 248 ? 191.040 176.550 234.365 1.00 128.59 248 TYR A C 1
ATOM 3858 O O . TYR A 1 248 ? 190.552 177.453 233.679 1.00 128.59 248 TYR A O 1
ATOM 3876 N N . LYS A 1 249 ? 192.355 176.448 234.571 1.00 119.89 249 LYS A N 1
ATOM 3877 C CA . LYS A 1 249 ? 193.275 177.357 233.896 1.00 119.89 249 LYS A CA 1
ATOM 3878 C C . LYS A 1 249 ? 193.126 177.254 232.383 1.00 119.89 249 LYS A C 1
ATOM 3879 O O . LYS A 1 249 ? 193.040 178.272 231.683 1.00 119.89 249 LYS A O 1
ATOM 3898 N N . VAL A 1 250 ? 193.070 176.026 231.859 1.00 118.45 250 VAL A N 1
ATOM 3899 C CA . VAL A 1 250 ? 192.920 175.865 230.411 1.00 118.45 250 VAL A CA 1
ATOM 3900 C C . VAL A 1 250 ? 191.575 176.421 229.943 1.00 118.45 250 VAL A C 1
ATOM 3901 O O . VAL A 1 250 ? 191.499 177.159 228.950 1.00 118.45 250 VAL A O 1
ATOM 3914 N N . ARG A 1 251 ? 190.490 176.046 230.627 1.00 122.53 251 ARG A N 1
ATOM 3915 C CA . ARG A 1 251 ? 189.159 176.481 230.210 1.00 122.53 251 ARG A CA 1
ATOM 3916 C C . ARG A 1 251 ? 188.986 177.990 230.321 1.00 122.53 251 ARG A C 1
ATOM 3917 O O . ARG A 1 251 ? 188.162 178.572 229.606 1.00 122.53 251 ARG A O 1
ATOM 3938 N N . ARG A 1 252 ? 189.738 178.641 231.209 1.00 115.64 252 ARG A N 1
ATOM 3939 C CA . ARG A 1 252 ? 189.731 180.099 231.250 1.00 115.64 252 ARG A CA 1
ATOM 3940 C C . ARG A 1 252 ? 190.503 180.672 230.071 1.00 115.64 252 ARG A C 1
ATOM 3941 O O . ARG A 1 252 ? 190.001 181.543 229.351 1.00 115.64 252 ARG A O 1
ATOM 3962 N N . PHE A 1 253 ? 191.731 180.191 229.857 1.00 107.74 253 PHE A N 1
ATOM 3963 C CA . PHE A 1 253 ? 192.533 180.710 228.755 1.00 107.74 253 PHE A CA 1
ATOM 3964 C C . PHE A 1 253 ? 191.826 180.543 227.416 1.00 107.74 253 PHE A C 1
ATOM 3965 O O . PHE A 1 253 ? 192.059 181.331 226.492 1.00 107.74 253 PHE A O 1
ATOM 3982 N N . LEU A 1 254 ? 190.963 179.535 227.286 1.00 101.49 254 LEU A N 1
ATOM 3983 C CA . LEU A 1 254 ? 190.281 179.282 226.021 1.00 101.49 254 LEU A CA 1
ATOM 3984 C C . LEU A 1 254 ? 188.947 180.009 225.888 1.00 101.49 254 LEU A C 1
ATOM 3985 O O . LEU A 1 254 ? 188.281 179.856 224.858 1.00 101.49 254 LEU A O 1
ATOM 4001 N N . VAL A 1 255 ? 188.537 180.791 226.886 1.00 103.97 255 VAL A N 1
ATOM 4002 C CA . VAL A 1 255 ? 187.289 181.547 226.804 1.00 103.97 255 VAL A CA 1
ATOM 4003 C C . VAL A 1 255 ? 187.595 183.034 226.921 1.00 103.97 255 VAL A C 1
ATOM 4004 O O . VAL A 1 255 ? 186.863 183.873 226.383 1.00 103.97 255 VAL A O 1
ATOM 4017 N N . HIS A 1 256 ? 188.676 183.370 227.621 1.00 102.68 256 HIS A N 1
ATOM 4018 C CA . HIS A 1 256 ? 189.132 184.746 227.742 1.00 102.68 256 HIS A CA 1
ATOM 4019 C C . HIS A 1 256 ? 190.646 184.775 227.603 1.00 102.68 256 HIS A C 1
ATOM 4020 O O . HIS A 1 256 ? 191.334 183.808 227.940 1.00 102.68 256 HIS A O 1
ATOM 4034 N N . GLY A 1 257 ? 191.160 185.896 227.102 1.00 94.86 257 GLY A N 1
ATOM 4035 C CA . GLY A 1 257 ? 192.591 186.072 226.965 1.00 94.86 257 GLY A CA 1
ATOM 4036 C C . GLY A 1 257 ? 193.203 185.483 225.714 1.00 94.86 257 GLY A C 1
ATOM 4037 O O . GLY A 1 257 ? 194.434 185.469 225.598 1.00 94.86 257 GLY A O 1
ATOM 4041 N N . LEU A 1 258 ? 192.393 184.994 224.772 1.00 96.06 258 LEU A N 1
ATOM 4042 C CA . LEU A 1 258 ? 192.954 184.395 223.565 1.00 96.06 258 LEU A CA 1
ATOM 4043 C C . LEU A 1 258 ? 193.665 185.426 222.698 1.00 96.06 258 LEU A C 1
ATOM 4044 O O . LEU A 1 258 ? 194.575 185.073 221.940 1.00 96.06 258 LEU A O 1
ATOM 4060 N N . ARG A 1 259 ? 193.269 186.695 222.790 1.00 90.94 259 ARG A N 1
ATOM 4061 C CA . ARG A 1 259 ? 193.920 187.769 222.040 1.00 90.94 259 ARG A CA 1
ATOM 4062 C C . ARG A 1 259 ? 195.270 188.063 222.686 1.00 90.94 259 ARG A C 1
ATOM 4063 O O . ARG A 1 259 ? 195.425 188.966 223.512 1.00 90.94 259 ARG A O 1
ATOM 4084 N N . LEU A 1 260 ? 196.274 187.273 222.294 1.00 96.58 260 LEU A N 1
ATOM 4085 C CA . LEU A 1 260 ? 197.624 187.495 222.799 1.00 96.58 260 LEU A CA 1
ATOM 4086 C C . LEU A 1 260 ? 198.103 188.907 222.495 1.00 96.58 260 LEU A C 1
ATOM 4087 O O . LEU A 1 260 ? 198.832 189.502 223.297 1.00 96.58 260 LEU A O 1
ATOM 4103 N N . ARG A 1 261 ? 197.710 189.454 221.348 1.00 95.15 261 ARG A N 1
ATOM 4104 C CA . ARG A 1 261 ? 198.054 190.814 220.966 1.00 95.15 261 ARG A CA 1
ATOM 4105 C C . ARG A 1 261 ? 196.810 191.483 220.405 1.00 95.15 261 ARG A C 1
ATOM 4106 O O . ARG A 1 261 ? 196.007 190.843 219.720 1.00 95.15 261 ARG A O 1
ATOM 4127 N N . THR A 1 262 ? 196.654 192.774 220.701 1.00 95.63 262 THR A N 1
ATOM 4128 C CA . THR A 1 262 ? 195.397 193.462 220.434 1.00 95.63 262 THR A CA 1
ATOM 4129 C C . THR A 1 262 ? 195.109 193.635 218.949 1.00 95.63 262 THR A C 1
ATOM 4130 O O . THR A 1 262 ? 193.977 193.981 218.595 1.00 95.63 262 THR A O 1
ATOM 4141 N N . ALA A 1 263 ? 196.090 193.405 218.076 1.00 96.44 263 ALA A N 1
ATOM 4142 C CA . ALA A 1 263 ? 195.850 193.544 216.646 1.00 96.44 263 ALA A CA 1
ATOM 4143 C C . ALA A 1 263 ? 194.995 192.417 216.086 1.00 96.44 263 ALA A C 1
ATOM 4144 O O . ALA A 1 263 ? 194.474 192.551 214.974 1.00 96.44 263 ALA A O 1
ATOM 4151 N N . CYS A 1 264 ? 194.832 191.317 216.820 1.00 92.87 264 CYS A N 1
ATOM 4152 C CA . CYS A 1 264 ? 194.173 190.139 216.263 1.00 92.87 264 CYS A CA 1
ATOM 4153 C C . CYS A 1 264 ? 193.533 189.326 217.380 1.00 92.87 264 CYS A C 1
ATOM 4154 O O . CYS A 1 264 ? 194.238 188.688 218.168 1.00 92.87 264 CYS A O 1
ATOM 4162 N N . ASP A 1 265 ? 192.205 189.337 217.430 1.00 94.42 265 ASP A N 1
ATOM 4163 C CA . ASP A 1 265 ? 191.462 188.463 218.325 1.00 94.42 265 ASP A CA 1
ATOM 4164 C C . ASP A 1 265 ? 191.359 187.058 217.740 1.00 94.42 265 ASP A C 1
ATOM 4165 O O . ASP A 1 265 ? 191.253 186.876 216.525 1.00 94.42 265 ASP A O 1
ATOM 4174 N N . LEU A 1 266 ? 191.389 186.059 218.623 1.00 93.97 266 LEU A N 1
ATOM 4175 C CA . LEU A 1 266 ? 191.182 184.667 218.246 1.00 93.97 266 LEU A CA 1
ATOM 4176 C C . LEU A 1 266 ? 190.068 184.067 219.093 1.00 93.97 266 LEU A C 1
ATOM 4177 O O . LEU A 1 266 ? 189.840 184.484 220.231 1.00 93.97 266 LEU A O 1
ATOM 4193 N N . ASP A 1 267 ? 189.372 183.082 218.523 1.00 103.08 267 ASP A N 1
ATOM 4194 C CA . ASP A 1 267 ? 188.495 182.206 219.287 1.00 103.08 267 ASP A CA 1
ATOM 4195 C C . ASP A 1 267 ? 188.730 180.760 218.866 1.00 103.08 267 ASP A C 1
ATOM 4196 O O . ASP A 1 267 ? 189.108 180.482 217.725 1.00 103.08 267 ASP A O 1
ATOM 4205 N N . CYS A 1 268 ? 188.509 179.843 219.805 1.00 101.72 268 CYS A N 1
ATOM 4206 C CA . CYS A 1 268 ? 188.685 178.418 219.558 1.00 101.72 268 CYS A CA 1
ATOM 4207 C C . CYS A 1 268 ? 187.408 177.811 218.994 1.00 101.72 268 CYS A C 1
ATOM 4208 O O . CYS A 1 268 ? 186.303 178.128 219.445 1.00 101.72 268 CYS A O 1
ATOM 4216 N N . GLN A 1 269 ? 187.566 176.936 218.000 1.00 105.12 269 GLN A N 1
ATOM 4217 C CA . GLN A 1 269 ? 186.430 176.222 217.430 1.00 105.12 269 GLN A CA 1
ATOM 4218 C C . GLN A 1 269 ? 186.164 174.890 218.126 1.00 105.12 269 GLN A C 1
ATOM 4219 O O . GLN A 1 269 ? 185.002 174.495 218.267 1.00 105.12 269 GLN A O 1
ATOM 4233 N N . ALA A 1 270 ? 187.205 174.181 218.563 1.00 107.52 270 ALA A N 1
ATOM 4234 C CA . ALA A 1 270 ? 187.007 172.972 219.351 1.00 107.52 270 ALA A CA 1
ATOM 4235 C C . ALA A 1 270 ? 188.193 172.747 220.279 1.00 107.52 270 ALA A C 1
ATOM 4236 O O . ALA A 1 270 ? 189.304 173.225 220.033 1.00 107.52 270 ALA A O 1
ATOM 4243 N N . LEU A 1 271 ? 187.933 172.006 221.355 1.00 117.59 271 LEU A N 1
ATOM 4244 C CA . LEU A 1 271 ? 188.957 171.488 222.253 1.00 117.59 271 LEU A CA 1
ATOM 4245 C C . LEU A 1 271 ? 188.907 169.966 222.235 1.00 117.59 271 LEU A C 1
ATOM 4246 O O . LEU A 1 271 ? 187.823 169.375 222.203 1.00 117.59 271 LEU A O 1
ATOM 4262 N N . ARG A 1 272 ? 190.079 169.331 222.255 1.00 125.36 272 ARG A N 1
ATOM 4263 C CA . ARG A 1 272 ? 190.155 167.878 222.174 1.00 125.36 272 ARG A CA 1
ATOM 4264 C C . ARG A 1 272 ? 191.331 167.374 222.998 1.00 125.36 272 ARG A C 1
ATOM 4265 O O . ARG A 1 272 ? 192.265 168.118 223.309 1.00 125.36 272 ARG A O 1
ATOM 4286 N N . VAL A 1 273 ? 191.268 166.089 223.349 1.00 127.25 273 VAL A N 1
ATOM 4287 C CA . VAL A 1 273 ? 192.357 165.377 224.008 1.00 127.25 273 VAL A CA 1
ATOM 4288 C C . VAL A 1 273 ? 192.711 164.164 223.160 1.00 127.25 273 VAL A C 1
ATOM 4289 O O . VAL A 1 273 ? 191.828 163.532 222.568 1.00 127.25 273 VAL A O 1
ATOM 4302 N N . THR A 1 274 ? 194.004 163.839 223.101 1.00 130.50 274 THR A N 1
ATOM 4303 C CA . THR A 1 274 ? 194.505 162.829 222.172 1.00 130.50 274 THR A CA 1
ATOM 4304 C C . THR A 1 274 ? 194.844 161.507 222.857 1.00 130.50 274 THR A C 1
ATOM 4305 O O . THR A 1 274 ? 194.318 160.459 222.470 1.00 130.50 274 THR A O 1
ATOM 4316 N N . ARG A 1 275 ? 195.719 161.528 223.866 1.00 132.86 275 ARG A N 1
ATOM 4317 C CA . ARG A 1 275 ? 196.239 160.270 224.395 1.00 132.86 275 ARG A CA 1
ATOM 4318 C C . ARG A 1 275 ? 195.155 159.485 225.139 1.00 132.86 275 ARG A C 1
ATOM 4319 O O . ARG A 1 275 ? 194.747 158.421 224.656 1.00 132.86 275 ARG A O 1
ATOM 4340 N N . PRO A 1 276 ? 194.651 159.948 226.306 1.00 136.58 276 PRO A N 1
ATOM 4341 C CA . PRO A 1 276 ? 193.481 159.242 226.888 1.00 136.58 276 PRO A CA 1
ATOM 4342 C C . PRO A 1 276 ? 192.152 159.706 226.296 1.00 136.58 276 PRO A C 1
ATOM 4343 O O . PRO A 1 276 ? 191.441 160.559 226.827 1.00 136.58 276 PRO A O 1
ATOM 4354 N N . GLU A 1 277 ? 191.800 159.124 225.153 1.00 138.63 277 GLU A N 1
ATOM 4355 C CA . GLU A 1 277 ? 190.625 159.541 224.403 1.00 138.63 277 GLU A CA 1
ATOM 4356 C C . GLU A 1 277 ? 189.378 158.836 224.942 1.00 138.63 277 GLU A C 1
ATOM 4357 O O . GLU A 1 277 ? 189.413 158.160 225.974 1.00 138.63 277 GLU A O 1
ATOM 4369 N N . GLY A 1 278 ? 188.261 158.991 224.242 1.00 147.67 278 GLY A N 1
ATOM 4370 C CA . GLY A 1 278 ? 186.968 158.508 224.730 1.00 147.67 278 GLY A CA 1
ATOM 4371 C C . GLY A 1 278 ? 186.341 159.430 225.754 1.00 147.67 278 GLY A C 1
ATOM 4372 O O . GLY A 1 278 ? 185.172 159.803 225.623 1.00 147.67 278 GLY A O 1
ATOM 4376 N N . TRP A 1 279 ? 187.100 159.805 226.778 1.00 148.40 279 TRP A N 1
ATOM 4377 C CA . TRP A 1 279 ? 186.624 160.739 227.789 1.00 148.40 279 TRP A CA 1
ATOM 4378 C C . TRP A 1 279 ? 186.486 162.141 227.204 1.00 148.40 279 TRP A C 1
ATOM 4379 O O . TRP A 1 279 ? 187.293 162.564 226.371 1.00 148.40 279 TRP A O 1
ATOM 4400 N N . GLU A 1 280 ? 185.454 162.863 227.638 1.00 151.14 280 GLU A N 1
ATOM 4401 C CA . GLU A 1 280 ? 185.218 164.232 227.200 1.00 151.14 280 GLU A CA 1
ATOM 4402 C C . GLU A 1 280 ? 185.491 165.203 228.342 1.00 151.14 280 GLU A C 1
ATOM 4403 O O . GLU A 1 280 ? 185.155 164.932 229.499 1.00 151.14 280 GLU A O 1
ATOM 4415 N N . VAL A 1 281 ? 186.107 166.329 228.005 1.00 146.34 281 VAL A N 1
ATOM 4416 C CA . VAL A 1 281 ? 186.441 167.357 228.998 1.00 146.34 281 VAL A CA 1
ATOM 4417 C C . VAL A 1 281 ? 185.153 167.967 229.542 1.00 146.34 281 VAL A C 1
ATOM 4418 O O . VAL A 1 281 ? 184.176 168.109 228.785 1.00 146.34 281 VAL A O 1
ATOM 4431 N N . PRO A 1 282 ? 185.089 168.337 230.821 1.00 144.61 282 PRO A N 1
ATOM 4432 C CA . PRO A 1 282 ? 183.852 168.918 231.362 1.00 144.61 282 PRO A CA 1
ATOM 4433 C C . PRO A 1 282 ? 183.572 170.302 230.792 1.00 144.61 282 PRO A C 1
ATOM 4434 O O . PRO A 1 282 ? 184.421 170.945 230.171 1.00 144.61 282 PRO A O 1
ATOM 4445 N N . GLU A 1 283 ? 182.341 170.755 231.016 1.00 144.60 283 GLU A N 1
ATOM 4446 C CA . GLU A 1 283 ? 181.902 172.077 230.596 1.00 144.60 283 GLU A CA 1
ATOM 4447 C C . GLU A 1 283 ? 182.223 173.118 231.665 1.00 144.60 283 GLU A C 1
ATOM 4448 O O . GLU A 1 283 ? 182.427 172.802 232.840 1.00 144.60 283 GLU A O 1
ATOM 4460 N N . LEU A 1 284 ? 182.267 174.380 231.233 1.00 143.76 284 LEU A N 1
ATOM 4461 C CA . LEU A 1 284 ? 182.580 175.469 232.154 1.00 143.76 284 LEU A CA 1
ATOM 4462 C C . LEU A 1 284 ? 181.494 175.641 233.212 1.00 143.76 284 LEU A C 1
ATOM 4463 O O . LEU A 1 284 ? 181.799 175.851 234.393 1.00 143.76 284 LEU A O 1
ATOM 4479 N N . SER A 1 285 ? 180.222 175.557 232.813 1.00 147.05 285 SER A N 1
ATOM 4480 C CA . SER A 1 285 ? 179.130 175.853 233.734 1.00 147.05 285 SER A CA 1
ATOM 4481 C C . SER A 1 285 ? 178.985 174.810 234.836 1.00 147.05 285 SER A C 1
ATOM 4482 O O . SER A 1 285 ? 178.331 175.088 235.846 1.00 147.05 285 SER A O 1
ATOM 4490 N N . GLU A 1 286 ? 179.569 173.623 234.670 1.00 146.59 286 GLU A N 1
ATOM 4491 C CA . GLU A 1 286 ? 179.604 172.624 235.733 1.00 146.59 286 GLU A CA 1
ATOM 4492 C C . GLU A 1 286 ? 180.890 172.674 236.546 1.00 146.59 286 GLU A C 1
ATOM 4493 O O . GLU A 1 286 ? 180.862 172.431 237.756 1.00 146.59 286 GLU A O 1
ATOM 4505 N N . LEU A 1 287 ? 182.023 172.961 235.904 1.00 141.40 287 LEU A N 1
ATOM 4506 C CA . LEU A 1 287 ? 183.274 173.112 236.641 1.00 141.40 287 LEU A CA 1
ATOM 4507 C C . LEU A 1 287 ? 183.189 174.289 237.608 1.00 141.40 287 LEU A C 1
ATOM 4508 O O . LEU A 1 287 ? 183.679 174.214 238.747 1.00 141.40 287 LEU A O 1
ATOM 4524 N N . GLU A 1 288 ? 182.524 175.370 237.180 1.00 143.46 288 GLU A N 1
ATOM 4525 C CA . GLU A 1 288 ? 182.290 176.513 238.056 1.00 143.46 288 GLU A CA 1
ATOM 4526 C C . GLU A 1 288 ? 181.479 176.122 239.283 1.00 143.46 288 GLU A C 1
ATOM 4527 O O . GLU A 1 288 ? 181.696 176.669 240.370 1.00 143.46 288 GLU A O 1
ATOM 4539 N N . ALA A 1 289 ? 180.542 175.187 239.130 1.00 145.18 289 ALA A N 1
ATOM 4540 C CA . ALA A 1 289 ? 179.713 174.780 240.257 1.00 145.18 289 ALA A CA 1
ATOM 4541 C C . ALA A 1 289 ? 180.435 173.786 241.156 1.00 145.18 289 ALA A C 1
ATOM 4542 O O . ALA A 1 289 ? 180.215 173.781 242.372 1.00 145.18 289 ALA A O 1
ATOM 4549 N N . ALA A 1 290 ? 181.290 172.944 240.575 1.00 146.46 290 ALA A N 1
ATOM 4550 C CA . ALA A 1 290 ? 181.970 171.912 241.349 1.00 146.46 290 ALA A CA 1
ATOM 4551 C C . ALA A 1 290 ? 183.106 172.475 242.196 1.00 146.46 290 ALA A C 1
ATOM 4552 O O . ALA A 1 290 ? 183.243 172.108 243.369 1.00 146.46 290 ALA A O 1
ATOM 4559 N N . LEU A 1 291 ? 183.930 173.361 241.631 1.00 142.22 291 LEU A N 1
ATOM 4560 C CA . LEU A 1 291 ? 185.175 173.758 242.294 1.00 142.22 291 LEU A CA 1
ATOM 4561 C C . LEU A 1 291 ? 185.011 174.202 243.747 1.00 142.22 291 LEU A C 1
ATOM 4562 O O . LEU A 1 291 ? 185.783 173.732 244.602 1.00 142.22 291 LEU A O 1
ATOM 4578 N N . PRO A 1 292 ? 184.064 175.080 244.099 1.00 144.94 292 PRO A N 1
ATOM 4579 C CA . PRO A 1 292 ? 184.002 175.568 245.491 1.00 144.94 292 PRO A CA 1
ATOM 4580 C C . PRO A 1 292 ? 183.913 174.464 246.537 1.00 144.94 292 PRO A C 1
ATOM 4581 O O . PRO A 1 292 ? 184.497 174.591 247.626 1.00 144.94 292 PRO A O 1
ATOM 4592 N N . GLY A 1 293 ? 183.212 173.371 246.230 1.00 144.01 293 GLY A N 1
ATOM 4593 C CA . GLY A 1 293 ? 183.191 172.245 247.147 1.00 144.01 293 GLY A CA 1
ATOM 4594 C C . GLY A 1 293 ? 184.575 171.674 247.380 1.00 144.01 293 GLY A C 1
ATOM 4595 O O . GLY A 1 293 ? 184.954 171.375 248.517 1.00 144.01 293 GLY A O 1
ATOM 4599 N N . LEU A 1 294 ? 185.352 171.519 246.306 1.00 144.17 294 LEU A N 1
ATOM 4600 C CA . LEU A 1 294 ? 186.717 171.028 246.449 1.00 144.17 294 LEU A CA 1
ATOM 4601 C C . LEU A 1 294 ? 187.550 171.980 247.294 1.00 144.17 294 LEU A C 1
ATOM 4602 O O . LEU A 1 294 ? 188.367 171.542 248.117 1.00 144.17 294 LEU A O 1
ATOM 4618 N N . ILE A 1 295 ? 187.374 173.290 247.095 1.00 143.71 295 ILE A N 1
ATOM 4619 C CA . ILE A 1 295 ? 188.172 174.246 247.861 1.00 143.71 295 ILE A CA 1
ATOM 4620 C C . ILE A 1 295 ? 187.865 174.101 249.344 1.00 143.71 295 ILE A C 1
ATOM 4621 O O . ILE A 1 295 ? 188.772 174.041 250.185 1.00 143.71 295 ILE A O 1
ATOM 4637 N N . GLU A 1 296 ? 186.576 174.012 249.686 1.00 145.16 296 GLU A N 1
ATOM 4638 C CA . GLU A 1 296 ? 186.209 173.881 251.093 1.00 145.16 296 GLU A CA 1
ATOM 4639 C C . GLU A 1 296 ? 186.714 172.563 251.669 1.00 145.16 296 GLU A C 1
ATOM 4640 O O . GLU A 1 296 ? 187.159 172.513 252.823 1.00 145.16 296 GLU A O 1
ATOM 4652 N N . ALA A 1 297 ? 186.673 171.488 250.879 1.00 145.08 297 ALA A N 1
ATOM 4653 C CA . ALA A 1 297 ? 187.171 170.203 251.360 1.00 145.08 297 ALA A CA 1
ATOM 4654 C C . ALA A 1 297 ? 188.658 170.276 251.689 1.00 145.08 297 ALA A C 1
ATOM 4655 O O . ALA A 1 297 ? 189.082 169.909 252.793 1.00 145.08 297 ALA A O 1
ATOM 4662 N N . VAL A 1 298 ? 189.472 170.745 250.739 1.00 146.00 298 VAL A N 1
ATOM 4663 C CA . VAL A 1 298 ? 190.911 170.779 250.991 1.00 146.00 298 VAL A CA 1
ATOM 4664 C C . VAL A 1 298 ? 191.245 171.773 252.096 1.00 146.00 298 VAL A C 1
ATOM 4665 O O . VAL A 1 298 ? 192.253 171.612 252.795 1.00 146.00 298 VAL A O 1
ATOM 4678 N N . ALA A 1 299 ? 190.424 172.810 252.281 1.00 145.46 299 ALA A N 1
ATOM 4679 C CA . ALA A 1 299 ? 190.625 173.688 253.429 1.00 145.46 299 ALA A CA 1
ATOM 4680 C C . ALA A 1 299 ? 190.334 172.956 254.733 1.00 145.46 299 ALA A C 1
ATOM 4681 O O . ALA A 1 299 ? 191.026 173.161 255.737 1.00 145.46 299 ALA A O 1
ATOM 4688 N N . GLY A 1 300 ? 189.313 172.096 254.735 1.00 145.65 300 GLY A N 1
ATOM 4689 C CA . GLY A 1 300 ? 189.049 171.273 255.903 1.00 145.65 300 GLY A CA 1
ATOM 4690 C C . GLY A 1 300 ? 190.121 170.237 256.169 1.00 145.65 300 GLY A C 1
ATOM 4691 O O . GLY A 1 300 ? 190.291 169.797 257.310 1.00 145.65 300 GLY A O 1
ATOM 4695 N N . GLU A 1 301 ? 190.856 169.827 255.131 1.00 146.89 301 GLU A N 1
ATOM 4696 C CA . GLU A 1 301 ? 192.043 169.008 255.365 1.00 146.89 301 GLU A CA 1
ATOM 4697 C C . GLU A 1 301 ? 193.196 169.842 255.911 1.00 146.89 301 GLU A C 1
ATOM 4698 O O . GLU A 1 301 ? 194.072 169.308 256.603 1.00 146.89 301 GLU A O 1
ATOM 4710 N N . GLY A 1 302 ? 193.216 171.138 255.615 1.00 146.05 302 GLY A N 1
ATOM 4711 C CA . GLY A 1 302 ? 194.248 172.016 256.149 1.00 146.05 302 GLY A CA 1
ATOM 4712 C C . GLY A 1 302 ? 195.647 171.657 255.701 1.00 146.05 302 GLY A C 1
ATOM 4713 O O . GLY A 1 302 ? 196.590 171.731 256.498 1.00 146.05 302 GLY A O 1
ATOM 4717 N N . ARG A 1 303 ? 195.806 171.269 254.435 1.00 147.55 303 ARG A N 1
ATOM 4718 C CA . ARG A 1 303 ? 197.115 170.853 253.945 1.00 147.55 303 ARG A CA 1
ATOM 4719 C C . ARG A 1 303 ? 198.026 172.047 253.678 1.00 147.55 303 ARG A C 1
ATOM 4720 O O . ARG A 1 303 ? 199.237 171.968 253.914 1.00 147.55 303 ARG A O 1
ATOM 4741 N N . PHE A 1 304 ? 197.471 173.154 253.190 1.00 148.87 304 PHE A N 1
ATOM 4742 C CA . PHE A 1 304 ? 198.266 174.358 252.990 1.00 148.87 304 PHE A CA 1
ATOM 4743 C C . PHE A 1 304 ? 198.371 175.151 254.292 1.00 148.87 304 PHE A C 1
ATOM 4744 O O . PHE A 1 304 ? 197.616 174.939 255.245 1.00 148.87 304 PHE A O 1
ATOM 4761 N N . ALA A 1 305 ? 199.333 176.073 254.323 1.00 153.37 305 ALA A N 1
ATOM 4762 C CA . ALA A 1 305 ? 199.593 176.843 255.533 1.00 153.37 305 ALA A CA 1
ATOM 4763 C C . ALA A 1 305 ? 198.354 177.629 255.946 1.00 153.37 305 ALA A C 1
ATOM 4764 O O . ALA A 1 305 ? 197.637 178.181 255.106 1.00 153.37 305 ALA A O 1
ATOM 4771 N N . GLN A 1 306 ? 198.107 177.680 257.256 1.00 157.43 306 GLN A N 1
ATOM 4772 C CA . GLN A 1 306 ? 196.836 178.172 257.780 1.00 157.43 306 GLN A CA 1
ATOM 4773 C C . GLN A 1 306 ? 196.673 179.690 257.681 1.00 157.43 306 GLN A C 1
ATOM 4774 O O . GLN A 1 306 ? 195.540 180.158 257.514 1.00 157.43 306 GLN A O 1
ATOM 4788 N N . PRO A 1 307 ? 197.740 180.508 257.779 1.00 158.68 307 PRO A N 1
ATOM 4789 C CA . PRO A 1 307 ? 197.560 181.932 257.458 1.00 158.68 307 PRO A CA 1
ATOM 4790 C C . PRO A 1 307 ? 197.451 182.137 255.955 1.00 158.68 307 PRO A C 1
ATOM 4791 O O . PRO A 1 307 ? 198.446 182.418 255.280 1.00 158.68 307 PRO A O 1
ATOM 4802 N N . ALA A 1 308 ? 196.231 181.991 255.428 1.00 155.76 308 ALA A N 1
ATOM 4803 C CA . ALA A 1 308 ? 196.039 181.885 253.985 1.00 155.76 308 ALA A CA 1
ATOM 4804 C C . ALA A 1 308 ? 196.656 183.056 253.231 1.00 155.76 308 ALA A C 1
ATOM 4805 O O . ALA A 1 308 ? 197.095 182.892 252.087 1.00 155.76 308 ALA A O 1
ATOM 4812 N N . VAL A 1 309 ? 196.697 184.237 253.841 1.00 154.30 309 VAL A N 1
ATOM 4813 C CA . VAL A 1 309 ? 197.343 185.409 253.257 1.00 154.30 309 VAL A CA 1
ATOM 4814 C C . VAL A 1 309 ? 198.637 185.650 254.022 1.00 154.30 309 VAL A C 1
ATOM 4815 O O . VAL A 1 309 ? 198.622 185.792 255.252 1.00 154.30 309 VAL A O 1
ATOM 4828 N N . THR A 1 310 ? 199.754 185.695 253.299 1.00 152.32 310 THR A N 1
ATOM 4829 C CA . THR A 1 310 ? 201.063 185.966 253.880 1.00 152.32 310 THR A CA 1
ATOM 4830 C C . THR A 1 310 ? 201.614 187.270 253.319 1.00 152.32 310 THR A C 1
ATOM 4831 O O . THR A 1 310 ? 201.678 187.447 252.098 1.00 152.32 310 THR A O 1
ATOM 4842 N N . ILE A 1 311 ? 202.009 188.175 254.213 1.00 154.68 311 ILE A N 1
ATOM 4843 C CA . ILE A 1 311 ? 202.685 189.417 253.855 1.00 154.68 311 ILE A CA 1
ATOM 4844 C C . ILE A 1 311 ? 204.143 189.302 254.280 1.00 154.68 311 ILE A C 1
ATOM 4845 O O . ILE A 1 311 ? 204.451 188.685 255.307 1.00 154.68 311 ILE A O 1
ATOM 4861 N N . VAL A 1 312 ? 205.040 189.893 253.491 1.00 159.82 312 VAL A N 1
ATOM 4862 C CA . VAL A 1 312 ? 206.465 189.898 253.802 1.00 159.82 312 VAL A CA 1
ATOM 4863 C C . VAL A 1 312 ? 207.032 191.288 253.544 1.00 159.82 312 VAL A C 1
ATOM 4864 O O . VAL A 1 312 ? 206.536 192.040 252.700 1.00 159.82 312 VAL A O 1
ATOM 4877 N N . THR A 1 313 ? 208.086 191.621 254.286 1.00 164.15 313 THR A N 1
ATOM 4878 C CA . THR A 1 313 ? 208.729 192.923 254.168 1.00 164.15 313 THR A CA 1
ATOM 4879 C C . THR A 1 313 ? 209.477 193.054 252.843 1.00 164.15 313 THR A C 1
ATOM 4880 O O . THR A 1 313 ? 209.976 192.075 252.282 1.00 164.15 313 THR A O 1
ATOM 4891 N N . TYR A 1 314 ? 209.549 194.290 252.347 1.00 163.39 314 TYR A N 1
ATOM 4892 C CA . TYR A 1 314 ? 210.236 194.614 251.103 1.00 163.39 314 TYR A CA 1
ATOM 4893 C C . TYR A 1 314 ? 211.011 195.910 251.291 1.00 163.39 314 TYR A C 1
ATOM 4894 O O . TYR A 1 314 ? 210.490 196.872 251.862 1.00 163.39 314 TYR A O 1
ATOM 4912 N N . GLU A 1 315 ? 212.255 195.930 250.814 1.00 166.55 315 GLU A N 1
ATOM 4913 C CA . GLU A 1 315 ? 213.110 197.096 250.982 1.00 166.55 315 GLU A CA 1
ATOM 4914 C C . GLU A 1 315 ? 214.105 197.169 249.833 1.00 166.55 315 GLU A C 1
ATOM 4915 O O . GLU A 1 315 ? 214.515 196.145 249.279 1.00 166.55 315 GLU A O 1
ATOM 4927 N N . LYS A 1 316 ? 214.488 198.394 249.483 1.00 166.44 316 LYS A N 1
ATOM 4928 C CA . LYS A 1 316 ? 215.475 198.631 248.434 1.00 166.44 316 LYS A CA 1
ATOM 4929 C C . LYS A 1 316 ? 216.300 199.874 248.751 1.00 166.44 316 LYS A C 1
ATOM 4930 O O . LYS A 1 316 ? 215.754 200.958 248.957 1.00 166.44 316 LYS A O 1
ATOM 4949 N N . MET B 1 1 ? 165.465 203.300 229.989 1.00 121.32 1 MET B N 1
ATOM 4950 C CA . MET B 1 1 ? 166.019 202.120 229.267 1.00 121.32 1 MET B CA 1
ATOM 4951 C C . MET B 1 1 ? 167.470 202.380 228.873 1.00 121.32 1 MET B C 1
ATOM 4952 O O . MET B 1 1 ? 167.805 203.457 228.379 1.00 121.32 1 MET B O 1
ATOM 4968 N N . LYS B 1 2 ? 168.329 201.386 229.097 1.00 114.98 2 LYS B N 1
ATOM 4969 C CA . LYS B 1 2 ? 169.746 201.491 228.781 1.00 114.98 2 LYS B CA 1
ATOM 4970 C C . LYS B 1 2 ? 170.215 200.199 228.125 1.00 114.98 2 LYS B C 1
ATOM 4971 O O . LYS B 1 2 ? 169.721 199.112 228.436 1.00 114.98 2 LYS B O 1
ATOM 4990 N N . LEU B 1 3 ? 171.174 200.332 227.205 1.00 111.99 3 LEU B N 1
ATOM 4991 C CA . LEU B 1 3 ? 171.776 199.182 226.540 1.00 111.99 3 LEU B CA 1
ATOM 4992 C C . LEU B 1 3 ? 172.993 198.646 227.282 1.00 111.99 3 LEU B C 1
ATOM 4993 O O . LEU B 1 3 ? 173.381 197.486 227.069 1.00 111.99 3 LEU B O 1
ATOM 5009 N N . GLU B 1 4 ? 173.599 199.465 228.139 1.00 112.02 4 GLU B N 1
ATOM 5010 C CA . GLU B 1 4 ? 174.782 199.030 228.871 1.00 112.02 4 GLU B CA 1
ATOM 5011 C C . GLU B 1 4 ? 174.546 197.778 229.702 1.00 112.02 4 GLU B C 1
ATOM 5012 O O . GLU B 1 4 ? 175.476 196.964 229.804 1.00 112.02 4 GLU B O 1
ATOM 5024 N N . PRO B 1 5 ? 173.397 197.572 230.348 1.00 113.32 5 PRO B N 1
ATOM 5025 C CA . PRO B 1 5 ? 173.195 196.278 231.029 1.00 113.32 5 PRO B CA 1
ATOM 5026 C C . PRO B 1 5 ? 173.336 195.093 230.085 1.00 113.32 5 PRO B C 1
ATOM 5027 O O . PRO B 1 5 ? 174.065 194.127 230.380 1.00 113.32 5 PRO B O 1
ATOM 5038 N N . LEU B 1 6 ? 172.719 195.187 228.904 1.00 108.38 6 LEU B N 1
ATOM 5039 C CA . LEU B 1 6 ? 172.750 194.078 227.961 1.00 108.38 6 LEU B CA 1
ATOM 5040 C C . LEU B 1 6 ? 174.144 193.877 227.384 1.00 108.38 6 LEU B C 1
ATOM 5041 O O . LEU B 1 6 ? 174.518 192.745 227.058 1.00 108.38 6 LEU B O 1
ATOM 5057 N N . LEU B 1 7 ? 174.925 194.951 227.251 1.00 105.53 7 LEU B N 1
ATOM 5058 C CA . LEU B 1 7 ? 176.277 194.792 226.722 1.00 105.53 7 LEU B CA 1
ATOM 5059 C C . LEU B 1 7 ? 177.257 194.329 227.796 1.00 105.53 7 LEU B C 1
ATOM 5060 O O . LEU B 1 7 ? 178.122 193.489 227.524 1.00 105.53 7 LEU B O 1
ATOM 5076 N N . SER B 1 8 ? 177.137 194.849 229.018 1.00 105.41 8 SER B N 1
ATOM 5077 C CA . SER B 1 8 ? 177.960 194.390 230.127 1.00 105.41 8 SER B CA 1
ATOM 5078 C C . SER B 1 8 ? 177.615 192.971 230.549 1.00 105.41 8 SER B C 1
ATOM 5079 O O . SER B 1 8 ? 178.339 192.396 231.369 1.00 105.41 8 SER B O 1
ATOM 5087 N N . ASP B 1 9 ? 176.528 192.399 230.029 1.00 107.25 9 ASP B N 1
ATOM 5088 C CA . ASP B 1 9 ? 176.318 190.962 230.164 1.00 107.25 9 ASP B CA 1
ATOM 5089 C C . ASP B 1 9 ? 177.150 190.135 229.184 1.00 107.25 9 ASP B C 1
ATOM 5090 O O . ASP B 1 9 ? 177.117 188.902 229.267 1.00 107.25 9 ASP B O 1
ATOM 5099 N N . VAL B 1 10 ? 177.891 190.763 228.274 1.00 95.06 10 VAL B N 1
ATOM 5100 C CA . VAL B 1 10 ? 178.536 190.057 227.165 1.00 95.06 10 VAL B CA 1
ATOM 5101 C C . VAL B 1 10 ? 180.009 190.457 227.097 1.00 95.06 10 VAL B C 1
ATOM 5102 O O . VAL B 1 10 ? 180.339 191.619 227.376 1.00 95.06 10 VAL B O 1
ATOM 5115 N N . PRO B 1 11 ? 180.927 189.551 226.734 1.00 90.11 11 PRO B N 1
ATOM 5116 C CA . PRO B 1 11 ? 182.357 189.897 226.783 1.00 90.11 11 PRO B CA 1
ATOM 5117 C C . PRO B 1 11 ? 182.872 190.680 225.585 1.00 90.11 11 PRO B C 1
ATOM 5118 O O . PRO B 1 11 ? 183.977 191.233 225.669 1.00 90.11 11 PRO B O 1
ATOM 5129 N N . ARG B 1 12 ? 182.132 190.746 224.481 1.00 81.14 12 ARG B N 1
ATOM 5130 C CA . ARG B 1 12 ? 182.631 191.419 223.290 1.00 81.14 12 ARG B CA 1
ATOM 5131 C C . ARG B 1 12 ? 181.464 191.744 222.371 1.00 81.14 12 ARG B C 1
ATOM 5132 O O . ARG B 1 12 ? 180.463 191.023 222.339 1.00 81.14 12 ARG B O 1
ATOM 5153 N N . LEU B 1 13 ? 181.607 192.837 221.624 1.00 78.27 13 LEU B N 1
ATOM 5154 C CA . LEU B 1 13 ? 180.611 193.267 220.653 1.00 78.27 13 LEU B CA 1
ATOM 5155 C C . LEU B 1 13 ? 181.251 193.344 219.274 1.00 78.27 13 LEU B C 1
ATOM 5156 O O . LEU B 1 13 ? 182.281 194.005 219.099 1.00 78.27 13 LEU B O 1
ATOM 5172 N N . LEU B 1 14 ? 180.632 192.677 218.301 1.00 74.55 14 LEU B N 1
ATOM 5173 C CA . LEU B 1 14 ? 181.128 192.598 216.934 1.00 74.55 14 LEU B CA 1
ATOM 5174 C C . LEU B 1 14 ? 180.019 193.015 215.979 1.00 74.55 14 LEU B C 1
ATOM 5175 O O . LEU B 1 14 ? 178.869 192.593 216.133 1.00 74.55 14 LEU B O 1
ATOM 5191 N N . MET B 1 15 ? 180.365 193.844 214.994 1.00 67.18 15 MET B N 1
ATOM 5192 C CA . MET B 1 15 ? 179.410 194.299 213.993 1.00 67.18 15 MET B CA 1
ATOM 5193 C C . MET B 1 15 ? 180.011 194.161 212.601 1.00 67.18 15 MET B C 1
ATOM 5194 O O . MET B 1 15 ? 181.232 194.187 212.426 1.00 67.18 15 MET B O 1
ATOM 5208 N N . GLU B 1 16 ? 179.131 194.017 211.610 1.00 65.46 16 GLU B N 1
ATOM 5209 C CA . GLU B 1 16 ? 179.528 193.780 210.229 1.00 65.46 16 GLU B CA 1
ATOM 5210 C C . GLU B 1 16 ? 178.586 194.524 209.294 1.00 65.46 16 GLU B C 1
ATOM 5211 O O . GLU B 1 16 ? 177.367 194.502 209.485 1.00 65.46 16 GLU B O 1
ATOM 5223 N N . ALA B 1 17 ? 179.157 195.182 208.286 1.00 58.33 17 ALA B N 1
ATOM 5224 C CA . ALA B 1 17 ? 178.394 195.900 207.273 1.00 58.33 17 ALA B CA 1
ATOM 5225 C C . ALA B 1 17 ? 178.853 195.465 205.889 1.00 58.33 17 ALA B C 1
ATOM 5226 O O . ALA B 1 17 ? 180.050 195.270 205.658 1.00 58.33 17 ALA B O 1
ATOM 5233 N N . ASP B 1 18 ? 177.900 195.319 204.970 1.00 58.94 18 ASP B N 1
ATOM 5234 C CA . ASP B 1 18 ? 178.174 194.898 203.601 1.00 58.94 18 ASP B CA 1
ATOM 5235 C C . ASP B 1 18 ? 178.036 196.091 202.664 1.00 58.94 18 ASP B C 1
ATOM 5236 O O . ASP B 1 18 ? 177.015 196.788 202.684 1.00 58.94 18 ASP B O 1
ATOM 5245 N N . LEU B 1 19 ? 179.061 196.317 201.844 1.00 49.37 19 LEU B N 1
ATOM 5246 C CA . LEU B 1 19 ? 179.189 197.522 201.038 1.00 49.37 19 LEU B CA 1
ATOM 5247 C C . LEU B 1 19 ? 179.329 197.165 199.563 1.00 49.37 19 LEU B C 1
ATOM 5248 O O . LEU B 1 19 ? 179.860 196.108 199.210 1.00 49.37 19 LEU B O 1
ATOM 5264 N N . VAL B 1 20 ? 178.842 198.058 198.703 1.00 48.55 20 VAL B N 1
ATOM 5265 C CA . VAL B 1 20 ? 179.006 197.905 197.254 1.00 48.55 20 VAL B CA 1
ATOM 5266 C C . VAL B 1 20 ? 179.297 199.260 196.637 1.00 48.55 20 VAL B C 1
ATOM 5267 O O . VAL B 1 20 ? 178.852 200.305 197.133 1.00 48.55 20 VAL B O 1
ATOM 5280 N N . PRO B 1 21 ? 180.057 199.274 195.540 1.00 42.10 21 PRO B N 1
ATOM 5281 C CA . PRO B 1 21 ? 180.263 200.531 194.811 1.00 42.10 21 PRO B CA 1
ATOM 5282 C C . PRO B 1 21 ? 178.942 201.175 194.411 1.00 42.10 21 PRO B C 1
ATOM 5283 O O . PRO B 1 21 ? 177.996 200.499 194.001 1.00 42.10 21 PRO B O 1
ATOM 5294 N N . VAL B 1 22 ? 178.889 202.503 194.533 1.00 42.60 22 VAL B N 1
ATOM 5295 C CA . VAL B 1 22 ? 177.663 203.231 194.217 1.00 42.60 22 VAL B CA 1
ATOM 5296 C C . VAL B 1 22 ? 177.404 203.211 192.716 1.00 42.60 22 VAL B C 1
ATOM 5297 O O . VAL B 1 22 ? 176.266 203.022 192.271 1.00 42.60 22 VAL B O 1
ATOM 5310 N N . GLN B 1 23 ? 178.449 203.411 191.915 1.00 41.13 23 GLN B N 1
ATOM 5311 C CA . GLN B 1 23 ? 178.351 203.400 190.463 1.00 41.13 23 GLN B CA 1
ATOM 5312 C C . GLN B 1 23 ? 179.347 202.397 189.901 1.00 41.13 23 GLN B C 1
ATOM 5313 O O . GLN B 1 23 ? 180.460 202.260 190.416 1.00 41.13 23 GLN B O 1
ATOM 5327 N N . GLY B 1 24 ? 178.940 201.696 188.844 1.00 42.69 24 GLY B N 1
ATOM 5328 C CA . GLY B 1 24 ? 179.832 200.741 188.217 1.00 42.69 24 GLY B CA 1
ATOM 5329 C C . GLY B 1 24 ? 180.153 199.573 189.135 1.00 42.69 24 GLY B C 1
ATOM 5330 O O . GLY B 1 24 ? 179.373 199.202 190.018 1.00 42.69 24 GLY B O 1
ATOM 5334 N N . THR B 1 25 ? 181.333 198.976 188.915 1.00 47.06 25 THR B N 1
ATOM 5335 C CA . THR B 1 25 ? 181.729 197.792 189.669 1.00 47.06 25 THR B CA 1
ATOM 5336 C C . THR B 1 25 ? 183.207 197.799 190.057 1.00 47.06 25 THR B C 1
ATOM 5337 O O . THR B 1 25 ? 183.747 196.742 190.406 1.00 47.06 25 THR B O 1
ATOM 5348 N N . ARG B 1 26 ? 183.875 198.950 190.013 1.00 44.00 26 ARG B N 1
ATOM 5349 C CA . ARG B 1 26 ? 185.290 199.057 190.339 1.00 44.00 26 ARG B CA 1
ATOM 5350 C C . ARG B 1 26 ? 185.488 199.954 191.556 1.00 44.00 26 ARG B C 1
ATOM 5351 O O . ARG B 1 26 ? 184.634 200.778 191.892 1.00 44.00 26 ARG B O 1
ATOM 5372 N N . PHE B 1 27 ? 186.631 199.778 192.220 1.00 47.24 27 PHE B N 1
ATOM 5373 C CA . PHE B 1 27 ? 187.019 200.649 193.322 1.00 47.24 27 PHE B CA 1
ATOM 5374 C C . PHE B 1 27 ? 188.537 200.643 193.453 1.00 47.24 27 PHE B C 1
ATOM 5375 O O . PHE B 1 27 ? 189.219 199.742 192.959 1.00 47.24 27 PHE B O 1
ATOM 5392 N N . GLN B 1 28 ? 189.057 201.668 194.131 1.00 54.25 28 GLN B N 1
ATOM 5393 C CA . GLN B 1 28 ? 190.493 201.847 194.316 1.00 54.25 28 GLN B CA 1
ATOM 5394 C C . GLN B 1 28 ? 190.871 201.540 195.759 1.00 54.25 28 GLN B C 1
ATOM 5395 O O . GLN B 1 28 ? 190.371 202.215 196.671 1.00 54.25 28 GLN B O 1
ATOM 5409 N N . PRO B 1 29 ? 191.728 200.557 196.026 1.00 53.65 29 PRO B N 1
ATOM 5410 C CA . PRO B 1 29 ? 192.198 200.332 197.396 1.00 53.65 29 PRO B CA 1
ATOM 5411 C C . PRO B 1 29 ? 193.317 201.296 197.775 1.00 53.65 29 PRO B C 1
ATOM 5412 O O . PRO B 1 29 ? 193.891 201.994 196.939 1.00 53.65 29 PRO B O 1
ATOM 5423 N N . THR B 1 30 ? 193.618 201.320 199.073 1.00 55.09 30 THR B N 1
ATOM 5424 C CA . THR B 1 30 ? 194.712 202.143 199.572 1.00 55.09 30 THR B CA 1
ATOM 5425 C C . THR B 1 30 ? 196.022 201.751 198.900 1.00 55.09 30 THR B C 1
ATOM 5426 O O . THR B 1 30 ? 196.323 200.567 198.729 1.00 55.09 30 THR B O 1
ATOM 5437 N N . GLY B 1 31 ? 196.803 202.758 198.519 1.00 64.75 31 GLY B N 1
ATOM 5438 C CA . GLY B 1 31 ? 198.106 202.522 197.928 1.00 64.75 31 GLY B CA 1
ATOM 5439 C C . GLY B 1 31 ? 199.224 202.586 198.947 1.00 64.75 31 GLY B C 1
ATOM 5440 O O . GLY B 1 31 ? 199.663 203.676 199.325 1.00 64.75 31 GLY B O 1
ATOM 5444 N N . PHE B 1 32 ? 199.690 201.428 199.404 1.00 62.86 32 PHE B N 1
ATOM 5445 C CA . PHE B 1 32 ? 200.777 201.403 200.366 1.00 62.86 32 PHE B CA 1
ATOM 5446 C C . PHE B 1 32 ? 202.092 201.775 199.678 1.00 62.86 32 PHE B C 1
ATOM 5447 O O . PHE B 1 32 ? 202.276 201.501 198.489 1.00 62.86 32 PHE B O 1
ATOM 5464 N N . PRO B 1 33 ? 203.022 202.404 200.406 1.00 77.48 33 PRO B N 1
ATOM 5465 C CA . PRO B 1 33 ? 204.182 203.024 199.735 1.00 77.48 33 PRO B CA 1
ATOM 5466 C C . PRO B 1 33 ? 204.901 202.134 198.731 1.00 77.48 33 PRO B C 1
ATOM 5467 O O . PRO B 1 33 ? 205.093 202.545 197.579 1.00 77.48 33 PRO B O 1
ATOM 5478 N N . ASP B 1 34 ? 205.309 200.929 199.127 1.00 85.21 34 ASP B N 1
ATOM 5479 C CA . ASP B 1 34 ? 206.110 200.065 198.269 1.00 85.21 34 ASP B CA 1
ATOM 5480 C C . ASP B 1 34 ? 205.329 198.898 197.682 1.00 85.21 34 ASP B C 1
ATOM 5481 O O . ASP B 1 34 ? 205.904 198.110 196.923 1.00 85.21 34 ASP B O 1
ATOM 5490 N N . LEU B 1 35 ? 204.042 198.759 198.008 1.00 81.45 35 LEU B N 1
ATOM 5491 C CA . LEU B 1 35 ? 203.232 197.654 197.515 1.00 81.45 35 LEU B CA 1
ATOM 5492 C C . LEU B 1 35 ? 202.037 198.080 196.679 1.00 81.45 35 LEU B C 1
ATOM 5493 O O . LEU B 1 35 ? 201.480 197.237 195.967 1.00 81.45 35 LEU B O 1
ATOM 5509 N N . GLY B 1 36 ? 201.633 199.345 196.730 1.00 71.09 36 GLY B N 1
ATOM 5510 C CA . GLY B 1 36 ? 200.365 199.712 196.125 1.00 71.09 36 GLY B CA 1
ATOM 5511 C C . GLY B 1 36 ? 199.245 198.952 196.806 1.00 71.09 36 GLY B C 1
ATOM 5512 O O . GLY B 1 36 ? 199.160 198.903 198.038 1.00 71.09 36 GLY B O 1
ATOM 5516 N N . ALA B 1 37 ? 198.342 198.354 196.032 1.00 67.13 37 ALA B N 1
ATOM 5517 C CA . ALA B 1 37 ? 197.252 197.583 196.624 1.00 67.13 37 ALA B CA 1
ATOM 5518 C C . ALA B 1 37 ? 197.812 196.476 197.507 1.00 67.13 37 ALA B C 1
ATOM 5519 O O . ALA B 1 37 ? 198.874 195.932 197.206 1.00 67.13 37 ALA B O 1
ATOM 5526 N N . ALA B 1 38 ? 197.106 196.138 198.584 1.00 68.37 38 ALA B N 1
ATOM 5527 C CA . ALA B 1 38 ? 197.589 195.128 199.530 1.00 68.37 38 ALA B CA 1
ATOM 5528 C C . ALA B 1 38 ? 196.652 193.942 199.592 1.00 68.37 38 ALA B C 1
ATOM 5529 O O . ALA B 1 38 ? 195.605 194.032 200.220 1.00 68.37 38 ALA B O 1
ATOM 5536 N N . HIS B 1 39 ? 197.035 192.822 198.985 1.00 67.53 39 HIS B N 1
ATOM 5537 C CA . HIS B 1 39 ? 196.153 191.656 198.912 1.00 67.53 39 HIS B CA 1
ATOM 5538 C C . HIS B 1 39 ? 196.912 190.347 199.070 1.00 67.53 39 HIS B C 1
ATOM 5539 O O . HIS B 1 39 ? 198.124 190.310 198.862 1.00 67.53 39 HIS B O 1
ATOM 5553 N N . TYR B 1 40 ? 196.209 189.268 199.420 1.00 30.00 40 TYR B N 1
ATOM 5554 C CA . TYR B 1 40 ? 196.863 187.952 199.513 1.00 30.00 40 TYR B CA 1
ATOM 5555 C C . TYR B 1 40 ? 195.910 186.757 199.595 1.00 30.00 40 TYR B C 1
ATOM 5556 O O . TYR B 1 40 ? 194.698 186.934 199.647 1.00 30.00 40 TYR B O 1
ATOM 5574 N N . GLU B 1 41 ? 196.456 185.545 199.635 1.00 81.41 41 GLU B N 1
ATOM 5575 C CA . GLU B 1 41 ? 195.614 184.339 199.612 1.00 81.41 41 GLU B CA 1
ATOM 5576 C C . GLU B 1 41 ? 194.825 184.098 200.879 1.00 81.41 41 GLU B C 1
ATOM 5577 O O . GLU B 1 41 ? 195.394 184.100 201.972 1.00 81.41 41 GLU B O 1
ATOM 5589 N N . GLY B 1 42 ? 193.520 183.870 200.750 1.00 84.55 42 GLY B N 1
ATOM 5590 C CA . GLY B 1 42 ? 192.720 183.547 201.896 1.00 84.55 42 GLY B CA 1
ATOM 5591 C C . GLY B 1 42 ? 192.908 182.108 202.342 1.00 84.55 42 GLY B C 1
ATOM 5592 O O . GLY B 1 42 ? 193.664 181.334 201.739 1.00 84.55 42 GLY B O 1
ATOM 5596 N N . PRO B 1 43 ? 192.220 181.738 203.427 1.00 84.96 43 PRO B N 1
ATOM 5597 C CA . PRO B 1 43 ? 192.351 180.360 203.929 1.00 84.96 43 PRO B CA 1
ATOM 5598 C C . PRO B 1 43 ? 191.855 179.315 202.946 1.00 84.96 43 PRO B C 1
ATOM 5599 O O . PRO B 1 43 ? 192.462 178.244 202.825 1.00 84.96 43 PRO B O 1
ATOM 5610 N N . ASP B 1 44 ? 190.764 179.600 202.235 1.00 84.16 44 ASP B N 1
ATOM 5611 C CA . ASP B 1 44 ? 190.227 178.697 201.226 1.00 84.16 44 ASP B CA 1
ATOM 5612 C C . ASP B 1 44 ? 190.916 178.849 199.876 1.00 84.16 44 ASP B C 1
ATOM 5613 O O . ASP B 1 44 ? 190.388 178.371 198.865 1.00 84.16 44 ASP B O 1
ATOM 5622 N N . GLY B 1 45 ? 192.076 179.507 199.835 1.00 80.27 45 GLY B N 1
ATOM 5623 C CA . GLY B 1 45 ? 192.797 179.728 198.602 1.00 80.27 45 GLY B CA 1
ATOM 5624 C C . GLY B 1 45 ? 192.336 180.920 197.795 1.00 80.27 45 GLY B C 1
ATOM 5625 O O . GLY B 1 45 ? 193.102 181.416 196.959 1.00 80.27 45 GLY B O 1
ATOM 5629 N N . ARG B 1 46 ? 191.119 181.406 198.020 1.00 75.26 46 ARG B N 1
ATOM 5630 C CA . ARG B 1 46 ? 190.591 182.495 197.218 1.00 75.26 46 ARG B CA 1
ATOM 5631 C C . ARG B 1 46 ? 191.396 183.775 197.453 1.00 75.26 46 ARG B C 1
ATOM 5632 O O . ARG B 1 46 ? 191.930 183.993 198.544 1.00 75.26 46 ARG B O 1
ATOM 5653 N N . PRO B 1 47 ? 191.503 184.635 196.439 1.00 66.90 47 PRO B N 1
ATOM 5654 C CA . PRO B 1 47 ? 192.266 185.879 196.607 1.00 66.90 47 PRO B CA 1
ATOM 5655 C C . PRO B 1 47 ? 191.509 186.905 197.440 1.00 66.90 47 PRO B C 1
ATOM 5656 O O . PRO B 1 47 ? 190.310 187.124 197.254 1.00 66.90 47 PRO B O 1
ATOM 5667 N N . MET B 1 48 ? 192.231 187.537 198.364 1.00 65.03 48 MET B N 1
ATOM 5668 C CA . MET B 1 48 ? 191.672 188.515 199.288 1.00 65.03 48 MET B CA 1
ATOM 5669 C C . MET B 1 48 ? 192.376 189.855 199.109 1.00 65.03 48 MET B C 1
ATOM 5670 O O . MET B 1 48 ? 193.542 189.910 198.707 1.00 65.03 48 MET B O 1
ATOM 5684 N N . LEU B 1 49 ? 191.659 190.940 199.409 1.00 57.11 49 LEU B N 1
ATOM 5685 C CA . LEU B 1 49 ? 192.209 192.289 199.328 1.00 57.11 49 LEU B CA 1
ATOM 5686 C C . LEU B 1 49 ? 191.883 193.065 200.596 1.00 57.11 49 LEU B C 1
ATOM 5687 O O . LEU B 1 49 ? 190.727 193.099 201.030 1.00 57.11 49 LEU B O 1
ATOM 5703 N N . LEU B 1 50 ? 192.905 193.686 201.181 1.00 58.67 50 LEU B N 1
ATOM 5704 C CA . LEU B 1 50 ? 192.743 194.618 202.297 1.00 58.67 50 LEU B CA 1
ATOM 5705 C C . LEU B 1 50 ? 192.372 195.985 201.734 1.00 58.67 50 LEU B C 1
ATOM 5706 O O . LEU B 1 50 ? 193.232 196.725 201.251 1.00 58.67 50 LEU B O 1
ATOM 5722 N N . VAL B 1 51 ? 191.084 196.331 201.793 1.00 54.39 51 VAL B N 1
ATOM 5723 C CA . VAL B 1 51 ? 190.615 197.552 201.142 1.00 54.39 51 VAL B CA 1
ATOM 5724 C C . VAL B 1 51 ? 191.175 198.786 201.843 1.00 54.39 51 VAL B C 1
ATOM 5725 O O . VAL B 1 51 ? 191.734 199.682 201.200 1.00 54.39 51 VAL B O 1
ATOM 5738 N N . GLU B 1 52 ? 191.034 198.859 203.166 1.00 63.59 52 GLU B N 1
ATOM 5739 C CA . GLU B 1 52 ? 191.618 199.958 203.923 1.00 63.59 52 GLU B CA 1
ATOM 5740 C C . GLU B 1 52 ? 192.024 199.471 205.306 1.00 63.59 52 GLU B C 1
ATOM 5741 O O . GLU B 1 52 ? 191.321 198.666 205.923 1.00 63.59 52 GLU B O 1
ATOM 5753 N N . SER B 1 53 ? 193.155 199.979 205.786 1.00 61.73 53 SER B N 1
ATOM 5754 C CA . SER B 1 53 ? 193.701 199.578 207.071 1.00 61.73 53 SER B CA 1
ATOM 5755 C C . SER B 1 53 ? 192.927 200.218 208.221 1.00 61.73 53 SER B C 1
ATOM 5756 O O . SER B 1 53 ? 192.291 201.265 208.078 1.00 61.73 53 SER B O 1
ATOM 5764 N N . ALA B 1 54 ? 192.998 199.563 209.383 1.00 59.07 54 ALA B N 1
ATOM 5765 C CA . ALA B 1 54 ? 192.297 200.058 210.564 1.00 59.07 54 ALA B CA 1
ATOM 5766 C C . ALA B 1 54 ? 192.865 201.392 211.034 1.00 59.07 54 ALA B C 1
ATOM 5767 O O . ALA B 1 54 ? 192.124 202.245 211.539 1.00 59.07 54 ALA B O 1
ATOM 5774 N N . GLN B 1 55 ? 194.180 201.581 210.904 1.00 54.63 55 GLN B N 1
ATOM 5775 C CA . GLN B 1 55 ? 194.805 202.798 211.413 1.00 54.63 55 GLN B CA 1
ATOM 5776 C C . GLN B 1 55 ? 194.241 204.048 210.747 1.00 54.63 55 GLN B C 1
ATOM 5777 O O . GLN B 1 55 ? 194.205 205.116 211.369 1.00 54.63 55 GLN B O 1
ATOM 5791 N N . SER B 1 56 ? 193.798 203.942 209.493 1.00 62.39 56 SER B N 1
ATOM 5792 C CA . SER B 1 56 ? 193.135 205.060 208.830 1.00 62.39 56 SER B CA 1
ATOM 5793 C C . SER B 1 56 ? 191.635 205.091 209.098 1.00 62.39 56 SER B C 1
ATOM 5794 O O . SER B 1 56 ? 191.038 206.175 209.120 1.00 62.39 56 SER B O 1
ATOM 5802 N N . MET B 1 57 ? 191.005 203.929 209.284 1.00 60.86 57 MET B N 1
ATOM 5803 C CA . MET B 1 57 ? 189.612 203.914 209.718 1.00 60.86 57 MET B CA 1
ATOM 5804 C C . MET B 1 57 ? 189.439 204.659 211.035 1.00 60.86 57 MET B C 1
ATOM 5805 O O . MET B 1 57 ? 188.407 205.306 211.259 1.00 60.86 57 MET B O 1
ATOM 5819 N N . ALA B 1 58 ? 190.438 204.581 211.917 1.00 63.93 58 ALA B N 1
ATOM 5820 C CA . ALA B 1 58 ? 190.402 205.356 213.152 1.00 63.93 58 ALA B CA 1
ATOM 5821 C C . ALA B 1 58 ? 190.393 206.850 212.856 1.00 63.93 58 ALA B C 1
ATOM 5822 O O . ALA B 1 58 ? 189.604 207.607 213.436 1.00 63.93 58 ALA B O 1
ATOM 5829 N N . ASN B 1 59 ? 191.297 207.300 211.982 1.00 63.73 59 ASN B N 1
ATOM 5830 C CA . ASN B 1 59 ? 191.306 208.703 211.586 1.00 63.73 59 ASN B CA 1
ATOM 5831 C C . ASN B 1 59 ? 189.977 209.118 210.969 1.00 63.73 59 ASN B C 1
ATOM 5832 O O . ASN B 1 59 ? 189.544 210.259 211.148 1.00 63.73 59 ASN B O 1
ATOM 5843 N N . ARG B 1 60 ? 189.292 208.200 210.286 1.00 62.18 60 ARG B N 1
ATOM 5844 C CA . ARG B 1 60 ? 188.008 208.552 209.680 1.00 62.18 60 ARG B CA 1
ATOM 5845 C C . ARG B 1 60 ? 186.909 208.672 210.729 1.00 62.18 60 ARG B C 1
ATOM 5846 O O . ARG B 1 60 ? 186.069 209.578 210.659 1.00 62.18 60 ARG B O 1
ATOM 5867 N N . LEU B 1 61 ? 186.896 207.769 211.709 1.00 65.68 61 LEU B N 1
ATOM 5868 C CA . LEU B 1 61 ? 185.929 207.884 212.797 1.00 65.68 61 LEU B CA 1
ATOM 5869 C C . LEU B 1 61 ? 186.162 209.169 213.590 1.00 65.68 61 LEU B C 1
ATOM 5870 O O . LEU B 1 61 ? 185.210 209.886 213.941 1.00 65.68 61 LEU B O 1
ATOM 5886 N N . GLU B 1 62 ? 187.430 209.500 213.841 1.00 71.06 62 GLU B N 1
ATOM 5887 C CA . GLU B 1 62 ? 187.758 210.773 214.474 1.00 71.06 62 GLU B CA 1
ATOM 5888 C C . GLU B 1 62 ? 187.296 211.951 213.623 1.00 71.06 62 GLU B C 1
ATOM 5889 O O . GLU B 1 62 ? 186.746 212.927 214.147 1.00 71.06 62 GLU B O 1
ATOM 5901 N N . THR B 1 63 ? 187.509 211.879 212.307 1.00 69.23 63 THR B N 1
ATOM 5902 C CA . THR B 1 63 ? 187.182 213.003 211.438 1.00 69.23 63 THR B CA 1
ATOM 5903 C C . THR B 1 63 ? 185.678 213.197 211.310 1.00 69.23 63 THR B C 1
ATOM 5904 O O . THR B 1 63 ? 185.220 214.321 211.076 1.00 69.23 63 THR B O 1
ATOM 5915 N N . VAL B 1 64 ? 184.895 212.128 211.455 1.00 70.77 64 VAL B N 1
ATOM 5916 C CA . VAL B 1 64 ? 183.446 212.302 211.453 1.00 70.77 64 VAL B CA 1
ATOM 5917 C C . VAL B 1 64 ? 182.969 212.844 212.795 1.00 70.77 64 VAL B C 1
ATOM 5918 O O . VAL B 1 64 ? 182.026 213.641 212.849 1.00 70.77 64 VAL B O 1
ATOM 5931 N N . CYS B 1 65 ? 183.600 212.434 213.900 1.00 76.34 65 CYS B N 1
ATOM 5932 C CA . CYS B 1 65 ? 183.104 212.877 215.200 1.00 76.34 65 CYS B CA 1
ATOM 5933 C C . CYS B 1 65 ? 183.480 214.318 215.539 1.00 76.34 65 CYS B C 1
ATOM 5934 O O . CYS B 1 65 ? 182.891 214.885 216.466 1.00 76.34 65 CYS B O 1
ATOM 5942 N N . TRP B 1 66 ? 184.422 214.928 214.818 1.00 86.00 66 TRP B N 1
ATOM 5943 C CA . TRP B 1 66 ? 184.986 216.219 215.193 1.00 86.00 66 TRP B CA 1
ATOM 5944 C C . TRP B 1 66 ? 185.036 217.146 213.986 1.00 86.00 66 TRP B C 1
ATOM 5945 O O . TRP B 1 66 ? 185.189 216.700 212.846 1.00 86.00 66 TRP B O 1
ATOM 5966 N N . ASP B 1 67 ? 184.903 218.445 214.251 1.00 97.19 67 ASP B N 1
ATOM 5967 C CA . ASP B 1 67 ? 184.920 219.477 213.221 1.00 97.19 67 ASP B CA 1
ATOM 5968 C C . ASP B 1 67 ? 186.171 220.328 213.392 1.00 97.19 67 ASP B C 1
ATOM 5969 O O . ASP B 1 67 ? 186.330 221.003 214.415 1.00 97.19 67 ASP B O 1
ATOM 5978 N N . LYS B 1 68 ? 187.051 220.301 212.390 1.00 102.92 68 LYS B N 1
ATOM 5979 C CA . LYS B 1 68 ? 188.249 221.129 212.412 1.00 102.92 68 LYS B CA 1
ATOM 5980 C C . LYS B 1 68 ? 187.975 222.572 212.009 1.00 102.92 68 LYS B C 1
ATOM 5981 O O . LYS B 1 68 ? 188.843 223.429 212.210 1.00 102.92 68 LYS B O 1
ATOM 6000 N N . ASP B 1 69 ? 186.801 222.860 211.446 1.00 107.62 69 ASP B N 1
ATOM 6001 C CA . ASP B 1 69 ? 186.464 224.227 211.065 1.00 107.62 69 ASP B CA 1
ATOM 6002 C C . ASP B 1 69 ? 186.078 225.056 212.286 1.00 107.62 69 ASP B C 1
ATOM 6003 O O . ASP B 1 69 ? 186.676 226.103 212.556 1.00 107.62 69 ASP B O 1
ATOM 6012 N N . ALA B 1 70 ? 185.077 224.597 213.037 1.00 107.60 70 ALA B N 1
ATOM 6013 C CA . ALA B 1 70 ? 184.649 225.291 214.243 1.00 107.60 70 ALA B CA 1
ATOM 6014 C C . ALA B 1 70 ? 185.541 224.999 215.442 1.00 107.60 70 ALA B C 1
ATOM 6015 O O . ALA B 1 70 ? 185.368 225.634 216.488 1.00 107.60 70 ALA B O 1
ATOM 6022 N N . ASP B 1 71 ? 186.487 224.067 215.319 1.00 99.97 71 ASP B N 1
ATOM 6023 C CA . ASP B 1 71 ? 187.347 223.679 216.436 1.00 99.97 71 ASP B CA 1
ATOM 6024 C C . ASP B 1 71 ? 186.510 223.229 217.630 1.00 99.97 71 ASP B C 1
ATOM 6025 O O . ASP B 1 71 ? 186.772 223.604 218.775 1.00 99.97 71 ASP B O 1
ATOM 6034 N N . ASP B 1 72 ? 185.491 222.416 217.360 1.00 93.15 72 ASP B N 1
ATOM 6035 C CA . ASP B 1 72 ? 184.558 221.996 218.395 1.00 93.15 72 ASP B CA 1
ATOM 6036 C C . ASP B 1 72 ? 183.911 220.686 217.972 1.00 93.15 72 ASP B C 1
ATOM 6037 O O . ASP B 1 72 ? 183.953 220.299 216.801 1.00 93.15 72 ASP B O 1
ATOM 6046 N N . TRP B 1 73 ? 183.313 220.007 218.947 1.00 78.46 73 TRP B N 1
ATOM 6047 C CA . TRP B 1 73 ? 182.580 218.783 218.672 1.00 78.46 73 TRP B CA 1
ATOM 6048 C C . TRP B 1 73 ? 181.274 219.094 217.945 1.00 78.46 73 TRP B C 1
ATOM 6049 O O . TRP B 1 73 ? 180.785 220.227 217.941 1.00 78.46 73 TRP B O 1
ATOM 6070 N N . VAL B 1 74 ? 180.709 218.061 217.316 1.00 83.10 74 VAL B N 1
ATOM 6071 C CA . VAL B 1 74 ? 179.364 218.190 216.770 1.00 83.10 74 VAL B CA 1
ATOM 6072 C C . VAL B 1 74 ? 178.379 218.398 217.918 1.00 83.10 74 VAL B C 1
ATOM 6073 O O . VAL B 1 74 ? 178.672 218.116 219.086 1.00 83.10 74 VAL B O 1
ATOM 6086 N N . VAL B 1 75 ? 177.198 218.909 217.579 1.00 86.41 75 VAL B N 1
ATOM 6087 C CA . VAL B 1 75 ? 176.196 219.321 218.562 1.00 86.41 75 VAL B CA 1
ATOM 6088 C C . VAL B 1 75 ? 176.071 218.296 219.687 1.00 86.41 75 VAL B C 1
ATOM 6089 O O . VAL B 1 75 ? 176.059 218.686 220.864 1.00 86.41 75 VAL B O 1
ATOM 6102 N N . PRO B 1 76 ? 175.974 216.988 219.400 1.00 85.19 76 PRO B N 1
ATOM 6103 C CA . PRO B 1 76 ? 175.807 216.019 220.494 1.00 85.19 76 PRO B CA 1
ATOM 6104 C C . PRO B 1 76 ? 177.013 215.939 221.420 1.00 85.19 76 PRO B C 1
ATOM 6105 O O . PRO B 1 76 ? 176.865 216.020 222.644 1.00 85.19 76 PRO B O 1
ATOM 6116 N N . LEU B 1 77 ? 178.209 215.783 220.853 1.00 84.44 77 LEU B N 1
ATOM 6117 C CA . LEU B 1 77 ? 179.423 215.621 221.645 1.00 84.44 77 LEU B CA 1
ATOM 6118 C C . LEU B 1 77 ? 179.926 216.929 222.243 1.00 84.44 77 LEU B C 1
ATOM 6119 O O . LEU B 1 77 ? 180.990 216.933 222.872 1.00 84.44 77 LEU B O 1
ATOM 6135 N N . ARG B 1 78 ? 179.193 218.028 222.073 1.00 87.12 78 ARG B N 1
ATOM 6136 C CA . ARG B 1 78 ? 179.630 219.328 222.566 1.00 87.12 78 ARG B CA 1
ATOM 6137 C C . ARG B 1 78 ? 179.710 219.329 224.088 1.00 87.12 78 ARG B C 1
ATOM 6138 O O . ARG B 1 78 ? 178.680 219.330 224.771 1.00 87.12 78 ARG B O 1
ATOM 6159 N N . GLY B 1 79 ? 180.929 219.330 224.624 1.00 80.64 79 GLY B N 1
ATOM 6160 C CA . GLY B 1 79 ? 181.132 219.309 226.060 1.00 80.64 79 GLY B CA 1
ATOM 6161 C C . GLY B 1 79 ? 182.294 218.434 226.487 1.00 80.64 79 GLY B C 1
ATOM 6162 O O . GLY B 1 79 ? 182.785 218.554 227.614 1.00 80.64 79 GLY B O 1
ATOM 6166 N N . LEU B 1 80 ? 182.743 217.548 225.597 1.00 79.00 80 LEU B N 1
ATOM 6167 C CA . LEU B 1 80 ? 183.814 216.620 225.925 1.00 79.00 80 LEU B CA 1
ATOM 6168 C C . LEU B 1 80 ? 185.170 217.329 225.928 1.00 79.00 80 LEU B C 1
ATOM 6169 O O . LEU B 1 80 ? 185.368 218.310 225.207 1.00 79.00 80 LEU B O 1
ATOM 6185 N N . PRO B 1 81 ? 186.118 216.850 226.734 1.00 83.49 81 PRO B N 1
ATOM 6186 C CA . PRO B 1 81 ? 187.426 217.514 226.809 1.00 83.49 81 PRO B CA 1
ATOM 6187 C C . PRO B 1 81 ? 188.266 217.291 225.560 1.00 83.49 81 PRO B C 1
ATOM 6188 O O . PRO B 1 81 ? 188.163 216.265 224.883 1.00 83.49 81 PRO B O 1
ATOM 6199 N N . VAL B 1 82 ? 189.112 218.280 225.262 1.00 82.78 82 VAL B N 1
ATOM 6200 C CA . VAL B 1 82 ? 190.025 218.218 224.124 1.00 82.78 82 VAL B CA 1
ATOM 6201 C C . VAL B 1 82 ? 191.142 219.239 224.314 1.00 82.78 82 VAL B C 1
ATOM 6202 O O . VAL B 1 82 ? 190.881 220.404 224.636 1.00 82.78 82 VAL B O 1
ATOM 6215 N N . VAL B 1 83 ? 192.389 218.814 224.119 1.00 82.01 83 VAL B N 1
ATOM 6216 C CA . VAL B 1 83 ? 193.525 219.734 224.135 1.00 82.01 83 VAL B CA 1
ATOM 6217 C C . VAL B 1 83 ? 193.679 220.372 222.760 1.00 82.01 83 VAL B C 1
ATOM 6218 O O . VAL B 1 83 ? 193.605 219.690 221.731 1.00 82.01 83 VAL B O 1
ATOM 6231 N N . LYS B 1 84 ? 193.892 221.688 222.742 1.00 85.82 84 LYS B N 1
ATOM 6232 C CA . LYS B 1 84 ? 194.175 222.439 221.526 1.00 85.82 84 LYS B CA 1
ATOM 6233 C C . LYS B 1 84 ? 195.581 223.021 221.592 1.00 85.82 84 LYS B C 1
ATOM 6234 O O . LYS B 1 84 ? 196.034 223.450 222.659 1.00 85.82 84 LYS B O 1
ATOM 6253 N N . VAL B 1 85 ? 196.268 223.034 220.452 1.00 93.06 85 VAL B N 1
ATOM 6254 C CA . VAL B 1 85 ? 197.588 223.644 220.322 1.00 93.06 85 VAL B CA 1
ATOM 6255 C C . VAL B 1 85 ? 197.434 224.958 219.568 1.00 93.06 85 VAL B C 1
ATOM 6256 O O . VAL B 1 85 ? 196.964 224.975 218.423 1.00 93.06 85 VAL B O 1
ATOM 6269 N N . LEU B 1 86 ? 197.829 226.054 220.208 1.00 103.04 86 LEU B N 1
ATOM 6270 C CA . LEU B 1 86 ? 197.871 227.363 219.574 1.00 103.04 86 LEU B CA 1
ATOM 6271 C C . LEU B 1 86 ? 199.265 227.646 219.020 1.00 103.04 86 LEU B C 1
ATOM 6272 O O . LEU B 1 86 ? 200.256 227.027 219.414 1.00 103.04 86 LEU B O 1
ATOM 6288 N N . ASP B 1 87 ? 199.328 228.600 218.093 1.00 106.86 87 ASP B N 1
ATOM 6289 C CA . ASP B 1 87 ? 200.592 229.101 217.580 1.00 106.86 87 ASP B CA 1
ATOM 6290 C C . ASP B 1 87 ? 200.927 230.427 218.260 1.00 106.86 87 ASP B C 1
ATOM 6291 O O . ASP B 1 87 ? 200.148 230.968 219.049 1.00 106.86 87 ASP B O 1
ATOM 6300 N N . LYS B 1 88 ? 202.109 230.960 217.945 1.00 112.75 88 LYS B N 1
ATOM 6301 C CA . LYS B 1 88 ? 202.578 232.170 218.610 1.00 112.75 88 LYS B CA 1
ATOM 6302 C C . LYS B 1 88 ? 201.673 233.366 218.344 1.00 112.75 88 LYS B C 1
ATOM 6303 O O . LYS B 1 88 ? 201.666 234.311 219.140 1.00 112.75 88 LYS B O 1
ATOM 6322 N N . ALA B 1 89 ? 200.912 233.350 217.252 1.00 113.38 89 ALA B N 1
ATOM 6323 C CA . ALA B 1 89 ? 199.992 234.432 216.928 1.00 113.38 89 ALA B CA 1
ATOM 6324 C C . ALA B 1 89 ? 198.591 234.209 217.483 1.00 113.38 89 ALA B C 1
ATOM 6325 O O . ALA B 1 89 ? 197.701 235.026 217.224 1.00 113.38 89 ALA B O 1
ATOM 6332 N N . GLY B 1 90 ? 198.370 233.131 218.233 1.00 109.27 90 GLY B N 1
ATOM 6333 C CA . GLY B 1 90 ? 197.073 232.867 218.822 1.00 109.27 90 GLY B CA 1
ATOM 6334 C C . GLY B 1 90 ? 196.079 232.178 217.916 1.00 109.27 90 GLY B C 1
ATOM 6335 O O . GLY B 1 90 ? 194.903 232.076 218.281 1.00 109.27 90 GLY B O 1
ATOM 6339 N N . LYS B 1 91 ? 196.508 231.707 216.747 1.00 104.09 91 LYS B N 1
ATOM 6340 C CA . LYS B 1 91 ? 195.641 230.986 215.823 1.00 104.09 91 LYS B CA 1
ATOM 6341 C C . LYS B 1 91 ? 195.742 229.481 216.074 1.00 104.09 91 LYS B C 1
ATOM 6342 O O . LYS B 1 91 ? 196.829 228.976 216.374 1.00 104.09 91 LYS B O 1
ATOM 6361 N N . PRO B 1 92 ? 194.638 228.723 215.971 1.00 99.26 92 PRO B N 1
ATOM 6362 C CA . PRO B 1 92 ? 194.721 227.277 216.234 1.00 99.26 92 PRO B CA 1
ATOM 6363 C C . PRO B 1 92 ? 195.645 226.550 215.270 1.00 99.26 92 PRO B C 1
ATOM 6364 O O . PRO B 1 92 ? 195.363 226.457 214.071 1.00 99.26 92 PRO B O 1
ATOM 6375 N N . LEU B 1 93 ? 196.757 226.028 215.793 1.00 94.05 93 LEU B N 1
ATOM 6376 C CA . LEU B 1 93 ? 197.678 225.249 214.971 1.00 94.05 93 LEU B CA 1
ATOM 6377 C C . LEU B 1 93 ? 197.171 223.826 214.755 1.00 94.05 93 LEU B C 1
ATOM 6378 O O . LEU B 1 93 ? 197.217 223.316 213.630 1.00 94.05 93 LEU B O 1
ATOM 6394 N N . THR B 1 94 ? 196.691 223.171 215.809 1.00 90.35 94 THR B N 1
ATOM 6395 C CA . THR B 1 94 ? 196.091 221.848 215.679 1.00 90.35 94 THR B CA 1
ATOM 6396 C C . THR B 1 94 ? 195.292 221.545 216.942 1.00 90.35 94 THR B C 1
ATOM 6397 O O . THR B 1 94 ? 195.222 222.356 217.870 1.00 90.35 94 THR B O 1
ATOM 6408 N N . ASN B 1 95 ? 194.687 220.358 216.965 1.00 84.26 95 ASN B N 1
ATOM 6409 C CA . ASN B 1 95 ? 193.977 219.860 218.135 1.00 84.26 95 ASN B CA 1
ATOM 6410 C C . ASN B 1 95 ? 194.139 218.347 218.179 1.00 84.26 95 ASN B C 1
ATOM 6411 O O . ASN B 1 95 ? 194.531 217.719 217.192 1.00 84.26 95 ASN B O 1
ATOM 6422 N N . SER B 1 96 ? 193.834 217.765 219.341 1.00 81.42 96 SER B N 1
ATOM 6423 C CA . SER B 1 96 ? 194.132 216.352 219.557 1.00 81.42 96 SER B CA 1
ATOM 6424 C C . SER B 1 96 ? 193.421 215.472 218.537 1.00 81.42 96 SER B C 1
ATOM 6425 O O . SER B 1 96 ? 194.023 214.558 217.962 1.00 81.42 96 SER B O 1
ATOM 6433 N N . VAL B 1 97 ? 192.135 215.735 218.292 1.00 78.33 97 VAL B N 1
ATOM 6434 C CA . VAL B 1 97 ? 191.385 214.885 217.373 1.00 78.33 97 VAL B CA 1
ATOM 6435 C C . VAL B 1 97 ? 191.925 215.026 215.956 1.00 78.33 97 VAL B C 1
ATOM 6436 O O . VAL B 1 97 ? 191.857 214.080 215.161 1.00 78.33 97 VAL B O 1
ATOM 6449 N N . LEU B 1 98 ? 192.459 216.200 215.610 1.00 80.78 98 LEU B N 1
ATOM 6450 C CA . LEU B 1 98 ? 193.142 216.355 214.330 1.00 80.78 98 LEU B CA 1
ATOM 6451 C C . LEU B 1 98 ? 194.466 215.599 214.321 1.00 80.78 98 LEU B C 1
ATOM 6452 O O . LEU B 1 98 ? 194.890 215.100 213.273 1.00 80.78 98 LEU B O 1
ATOM 6468 N N . GLU B 1 99 ? 195.112 215.482 215.478 1.00 85.77 99 GLU B N 1
ATOM 6469 C CA . GLU B 1 99 ? 196.419 214.852 215.572 1.00 85.77 99 GLU B CA 1
ATOM 6470 C C . GLU B 1 99 ? 196.316 213.344 215.340 1.00 85.77 99 GLU B C 1
ATOM 6471 O O . GLU B 1 99 ? 195.228 212.763 215.280 1.00 85.77 99 GLU B O 1
ATOM 6483 N N . ALA B 1 100 ? 197.483 212.709 215.204 1.00 82.99 100 ALA B N 1
ATOM 6484 C CA . ALA B 1 100 ? 197.541 211.267 214.984 1.00 82.99 100 ALA B CA 1
ATOM 6485 C C . ALA B 1 100 ? 197.431 210.497 216.298 1.00 82.99 100 ALA B C 1
ATOM 6486 O O . ALA B 1 100 ? 196.495 209.715 216.495 1.00 82.99 100 ALA B O 1
ATOM 6493 N N . HIS B 1 101 ? 198.386 210.706 217.210 1.00 81.96 101 HIS B N 1
ATOM 6494 C CA . HIS B 1 101 ? 198.353 210.015 218.497 1.00 81.96 101 HIS B CA 1
ATOM 6495 C C . HIS B 1 101 ? 197.425 210.707 219.484 1.00 81.96 101 HIS B C 1
ATOM 6496 O O . HIS B 1 101 ? 196.919 210.068 220.412 1.00 81.96 101 HIS B O 1
ATOM 6510 N N . ARG B 1 102 ? 197.215 212.007 219.296 1.00 79.06 102 ARG B N 1
ATOM 6511 C CA . ARG B 1 102 ? 196.347 212.849 220.110 1.00 79.06 102 ARG B CA 1
ATOM 6512 C C . ARG B 1 102 ? 196.968 213.206 221.457 1.00 79.06 102 ARG B C 1
ATOM 6513 O O . ARG B 1 102 ? 196.562 214.202 222.062 1.00 79.06 102 ARG B O 1
ATOM 6534 N N . LEU B 1 103 ? 197.996 212.472 221.898 1.00 89.96 103 LEU B N 1
ATOM 6535 C CA . LEU B 1 103 ? 198.698 212.810 223.136 1.00 89.96 103 LEU B CA 1
ATOM 6536 C C . LEU B 1 103 ? 200.198 212.968 222.911 1.00 89.96 103 LEU B C 1
ATOM 6537 O O . LEU B 1 103 ? 200.790 213.968 223.328 1.00 89.96 103 LEU B O 1
ATOM 6553 N N . ASN B 1 104 ? 200.819 211.992 222.246 1.00 94.65 104 ASN B N 1
ATOM 6554 C CA . ASN B 1 104 ? 202.262 211.987 222.034 1.00 94.65 104 ASN B CA 1
ATOM 6555 C C . ASN B 1 104 ? 202.674 212.825 220.830 1.00 94.65 104 ASN B C 1
ATOM 6556 O O . ASN B 1 104 ? 203.758 212.622 220.269 1.00 94.65 104 ASN B O 1
ATOM 6567 N N . SER B 1 105 ? 201.825 213.761 220.427 1.00 100.87 105 SER B N 1
ATOM 6568 C CA . SER B 1 105 ? 202.179 214.677 219.359 1.00 100.87 105 SER B CA 1
ATOM 6569 C C . SER B 1 105 ? 203.432 215.461 219.744 1.00 100.87 105 SER B C 1
ATOM 6570 O O . SER B 1 105 ? 203.590 215.843 220.910 1.00 100.87 105 SER B O 1
ATOM 6578 N N . PRO B 1 106 ? 204.344 215.719 218.800 1.00 108.18 106 PRO B N 1
ATOM 6579 C CA . PRO B 1 106 ? 205.499 216.571 219.118 1.00 108.18 106 PRO B CA 1
ATOM 6580 C C . PRO B 1 106 ? 205.128 218.044 219.214 1.00 108.18 106 PRO B C 1
ATOM 6581 O O . PRO B 1 106 ? 206.006 218.907 219.312 1.00 108.18 106 PRO B O 1
ATOM 6592 N N . TYR B 1 107 ? 203.825 218.340 219.173 1.00 109.84 107 TYR B N 1
ATOM 6593 C CA . TYR B 1 107 ? 203.316 219.686 219.388 1.00 109.84 107 TYR B CA 1
ATOM 6594 C C . TYR B 1 107 ? 202.574 219.844 220.706 1.00 109.84 107 TYR B C 1
ATOM 6595 O O . TYR B 1 107 ? 202.415 220.975 221.175 1.00 109.84 107 TYR B O 1
ATOM 6613 N N . ILE B 1 108 ? 202.122 218.747 221.308 1.00 106.74 108 ILE B N 1
ATOM 6614 C CA . ILE B 1 108 ? 201.488 218.757 222.621 1.00 106.74 108 ILE B CA 1
ATOM 6615 C C . ILE B 1 108 ? 202.507 218.261 223.628 1.00 106.74 108 ILE B C 1
ATOM 6616 O O . ILE B 1 108 ? 203.224 217.285 223.371 1.00 106.74 108 ILE B O 1
ATOM 6632 N N . LEU B 1 109 ? 202.589 218.933 224.772 1.00 118.39 109 LEU B N 1
ATOM 6633 C CA . LEU B 1 109 ? 203.553 218.546 225.788 1.00 118.39 109 LEU B CA 1
ATOM 6634 C C . LEU B 1 109 ? 204.969 218.601 225.229 1.00 118.39 109 LEU B C 1
ATOM 6635 O O . LEU B 1 109 ? 205.826 217.789 225.586 1.00 118.39 109 LEU B O 1
ATOM 6651 N N . GLU B 1 110 ? 205.211 219.548 224.326 1.00 119.20 110 GLU B N 1
ATOM 6652 C CA . GLU B 1 110 ? 206.513 219.711 223.704 1.00 119.20 110 GLU B CA 1
ATOM 6653 C C . GLU B 1 110 ? 206.789 221.196 223.532 1.00 119.20 110 GLU B C 1
ATOM 6654 O O . GLU B 1 110 ? 205.903 222.041 223.686 1.00 119.20 110 GLU B O 1
ATOM 6666 N N . GLY B 1 111 ? 208.035 221.508 223.216 1.00 129.92 111 GLY B N 1
ATOM 6667 C CA . GLY B 1 111 ? 208.485 222.880 223.231 1.00 129.92 111 GLY B CA 1
ATOM 6668 C C . GLY B 1 111 ? 209.025 223.267 224.591 1.00 129.92 111 GLY B C 1
ATOM 6669 O O . GLY B 1 111 ? 209.204 222.444 225.495 1.00 129.92 111 GLY B O 1
ATOM 6673 N N . LYS B 1 112 ? 209.278 224.568 224.738 1.00 132.10 112 LYS B N 1
ATOM 6674 C CA . LYS B 1 112 ? 210.007 225.045 225.908 1.00 132.10 112 LYS B CA 1
ATOM 6675 C C . LYS B 1 112 ? 209.223 224.813 227.195 1.00 132.10 112 LYS B C 1
ATOM 6676 O O . LYS B 1 112 ? 209.814 224.522 228.242 1.00 132.10 112 LYS B O 1
ATOM 6695 N N . ASP B 1 113 ? 207.897 224.937 227.149 1.00 130.92 113 ASP B N 1
ATOM 6696 C CA . ASP B 1 113 ? 207.091 224.691 228.338 1.00 130.92 113 ASP B CA 1
ATOM 6697 C C . ASP B 1 113 ? 205.672 224.322 227.933 1.00 130.92 113 ASP B C 1
ATOM 6698 O O . ASP B 1 113 ? 205.128 224.878 226.975 1.00 130.92 113 ASP B O 1
ATOM 6707 N N . LYS B 1 114 ? 205.081 223.385 228.674 1.00 123.31 114 LYS B N 1
ATOM 6708 C CA . LYS B 1 114 ? 203.684 223.011 228.494 1.00 123.31 114 LYS B CA 1
ATOM 6709 C C . LYS B 1 114 ? 203.123 222.568 229.836 1.00 123.31 114 LYS B C 1
ATOM 6710 O O . LYS B 1 114 ? 203.735 221.746 230.524 1.00 123.31 114 LYS B O 1
ATOM 6729 N N . THR B 1 115 ? 201.959 223.112 230.201 1.00 126.36 115 THR B N 1
ATOM 6730 C CA . THR B 1 115 ? 201.324 222.718 231.454 1.00 126.36 115 THR B CA 1
ATOM 6731 C C . THR B 1 115 ? 200.923 221.250 231.437 1.00 126.36 115 THR B C 1
ATOM 6732 O O . THR B 1 115 ? 200.948 220.587 232.480 1.00 126.36 115 THR B O 1
ATOM 6743 N N . LEU B 1 116 ? 200.538 220.728 230.269 1.00 121.26 116 LEU B N 1
ATOM 6744 C CA . LEU B 1 116 ? 200.178 219.318 230.177 1.00 121.26 116 LEU B CA 1
ATOM 6745 C C . LEU B 1 116 ? 201.331 218.416 230.604 1.00 121.26 116 LEU B C 1
ATOM 6746 O O . LEU B 1 116 ? 201.096 217.317 231.116 1.00 121.26 116 LEU B O 1
ATOM 6762 N N . PHE B 1 117 ? 202.576 218.869 230.434 1.00 125.36 117 PHE B N 1
ATOM 6763 C CA . PHE B 1 117 ? 203.722 218.052 230.828 1.00 125.36 117 PHE B CA 1
ATOM 6764 C C . PHE B 1 117 ? 203.723 217.815 232.332 1.00 125.36 117 PHE B C 1
ATOM 6765 O O . PHE B 1 117 ? 203.836 216.674 232.799 1.00 125.36 117 PHE B O 1
ATOM 6782 N N . ASP B 1 118 ? 203.509 218.876 233.105 1.00 127.08 118 ASP B N 1
ATOM 6783 C CA . ASP B 1 118 ? 203.468 218.728 234.551 1.00 127.08 118 ASP B CA 1
ATOM 6784 C C . ASP B 1 118 ? 202.170 218.083 235.014 1.00 127.08 118 ASP B C 1
ATOM 6785 O O . ASP B 1 118 ? 202.172 217.344 236.003 1.00 127.08 118 ASP B O 1
ATOM 6794 N N . LEU B 1 119 ? 201.061 218.338 234.317 1.00 126.36 119 LEU B N 1
ATOM 6795 C CA . LEU B 1 119 ? 199.816 217.645 234.636 1.00 126.36 119 LEU B CA 1
ATOM 6796 C C . LEU B 1 119 ? 199.990 216.135 234.531 1.00 126.36 119 LEU B C 1
ATOM 6797 O O . LEU B 1 119 ? 199.619 215.389 235.446 1.00 126.36 119 LEU B O 1
ATOM 6813 N N . LEU B 1 120 ? 200.555 215.664 233.416 1.00 127.13 120 LEU B N 1
ATOM 6814 C CA . LEU B 1 120 ? 200.786 214.234 233.252 1.00 127.13 120 LEU B CA 1
ATOM 6815 C C . LEU B 1 120 ? 201.798 213.719 234.266 1.00 127.13 120 LEU B C 1
ATOM 6816 O O . LEU B 1 120 ? 201.623 212.628 234.818 1.00 127.13 120 LEU B O 1
ATOM 6832 N N . LYS B 1 121 ? 202.857 214.486 234.537 1.00 128.19 121 LYS B N 1
ATOM 6833 C CA . LYS B 1 121 ? 203.823 214.055 235.544 1.00 128.19 121 LYS B CA 1
ATOM 6834 C C . LYS B 1 121 ? 203.138 213.822 236.888 1.00 128.19 121 LYS B C 1
ATOM 6835 O O . LYS B 1 121 ? 203.276 212.750 237.496 1.00 128.19 121 LYS B O 1
ATOM 6854 N N . GLN B 1 122 ? 202.317 214.781 237.321 1.00 127.84 122 GLN B N 1
ATOM 6855 C CA . GLN B 1 122 ? 201.693 214.688 238.637 1.00 127.84 122 GLN B CA 1
ATOM 6856 C C . GLN B 1 122 ? 200.635 213.592 238.675 1.00 127.84 122 GLN B C 1
ATOM 6857 O O . GLN B 1 122 ? 200.505 212.886 239.682 1.00 127.84 122 GLN B O 1
ATOM 6871 N N . GLU B 1 123 ? 199.867 213.433 237.595 1.00 122.55 123 GLU B N 1
ATOM 6872 C CA . GLU B 1 123 ? 198.833 212.403 237.580 1.00 122.55 123 GLU B CA 1
ATOM 6873 C C . GLU B 1 123 ? 199.445 211.005 237.549 1.00 122.55 123 GLU B C 1
ATOM 6874 O O . GLU B 1 123 ? 199.050 210.128 238.327 1.00 122.55 123 GLU B O 1
ATOM 6886 N N . LEU B 1 124 ? 200.410 210.775 236.657 1.00 130.78 124 LEU B N 1
ATOM 6887 C CA . LEU B 1 124 ? 201.027 209.465 236.481 1.00 130.78 124 LEU B CA 1
ATOM 6888 C C . LEU B 1 124 ? 202.082 209.143 237.534 1.00 130.78 124 LEU B C 1
ATOM 6889 O O . LEU B 1 124 ? 202.651 208.043 237.498 1.00 130.78 124 LEU B O 1
ATOM 6905 N N . ALA B 1 125 ? 202.385 210.071 238.449 1.00 138.84 125 ALA B N 1
ATOM 6906 C CA . ALA B 1 125 ? 203.332 209.751 239.512 1.00 138.84 125 ALA B CA 1
ATOM 6907 C C . ALA B 1 125 ? 202.993 208.439 240.214 1.00 138.84 125 ALA B C 1
ATOM 6908 O O . ALA B 1 125 ? 203.896 207.746 240.696 1.00 138.84 125 ALA B O 1
ATOM 6915 N N . HIS B 1 126 ? 201.707 208.077 240.287 1.00 135.87 126 HIS B N 1
ATOM 6916 C CA . HIS B 1 126 ? 201.347 206.797 240.893 1.00 135.87 126 HIS B CA 1
ATOM 6917 C C . HIS B 1 126 ? 201.919 205.623 240.108 1.00 135.87 126 HIS B C 1
ATOM 6918 O O . HIS B 1 126 ? 202.261 204.592 240.699 1.00 135.87 126 HIS B O 1
ATOM 6932 N N . MET B 1 127 ? 202.032 205.755 238.784 1.00 137.68 127 MET B N 1
ATOM 6933 C CA . MET B 1 127 ? 202.647 204.698 237.989 1.00 137.68 127 MET B CA 1
ATOM 6934 C C . MET B 1 127 ? 204.163 204.801 238.000 1.00 137.68 127 MET B C 1
ATOM 6935 O O . MET B 1 127 ? 204.852 203.781 237.881 1.00 137.68 127 MET B O 1
ATOM 6949 N N . GLU B 1 128 ? 204.697 206.015 238.141 1.00 140.00 128 GLU B N 1
ATOM 6950 C CA . GLU B 1 128 ? 206.145 206.178 238.202 1.00 140.00 128 GLU B CA 1
ATOM 6951 C C . GLU B 1 128 ? 206.737 205.613 239.487 1.00 140.00 128 GLU B C 1
ATOM 6952 O O . GLU B 1 128 ? 207.931 205.295 239.514 1.00 140.00 128 GLU B O 1
ATOM 6964 N N . GLU B 1 129 ? 205.935 205.479 240.546 1.00 147.51 129 GLU B N 1
ATOM 6965 C CA . GLU B 1 129 ? 206.415 205.008 241.841 1.00 147.51 129 GLU B CA 1
ATOM 6966 C C . GLU B 1 129 ? 205.654 203.780 242.331 1.00 147.51 129 GLU B C 1
ATOM 6967 O O . GLU B 1 129 ? 205.616 203.524 243.539 1.00 147.51 129 GLU B O 1
ATOM 6979 N N . GLY B 1 130 ? 205.050 203.011 241.427 1.00 158.05 130 GLY B N 1
ATOM 6980 C CA . GLY B 1 130 ? 204.284 201.854 241.824 1.00 158.05 130 GLY B CA 1
ATOM 6981 C C . GLY B 1 130 ? 203.729 201.070 240.651 1.00 158.05 130 GLY B C 1
ATOM 6982 O O . GLY B 1 130 ? 204.100 201.287 239.493 1.00 158.05 130 GLY B O 1
ATOM 6986 N N . PRO B 1 131 ? 202.824 200.136 240.936 1.00 155.95 131 PRO B N 1
ATOM 6987 C CA . PRO B 1 131 ? 202.270 199.294 239.870 1.00 155.95 131 PRO B CA 1
ATOM 6988 C C . PRO B 1 131 ? 201.396 200.090 238.913 1.00 155.95 131 PRO B C 1
ATOM 6989 O O . PRO B 1 131 ? 200.915 201.184 239.217 1.00 155.95 131 PRO B O 1
ATOM 7000 N N . VAL B 1 132 ? 201.195 199.510 237.731 1.00 145.94 132 VAL B N 1
ATOM 7001 C CA . VAL B 1 132 ? 200.509 200.181 236.632 1.00 145.94 132 VAL B CA 1
ATOM 7002 C C . VAL B 1 132 ? 199.002 200.071 236.829 1.00 145.94 132 VAL B C 1
ATOM 7003 O O . VAL B 1 132 ? 198.383 199.076 236.435 1.00 145.94 132 VAL B O 1
ATOM 7016 N N . ASP B 1 133 ? 198.402 201.097 237.432 1.00 132.99 133 ASP B N 1
ATOM 7017 C CA . ASP B 1 133 ? 196.969 201.109 237.723 1.00 132.99 133 ASP B CA 1
ATOM 7018 C C . ASP B 1 133 ? 196.214 201.506 236.460 1.00 132.99 133 ASP B C 1
ATOM 7019 O O . ASP B 1 133 ? 196.125 202.687 236.117 1.00 132.99 133 ASP B O 1
ATOM 7028 N N . ILE B 1 134 ? 195.649 200.511 235.773 1.00 115.51 134 ILE B N 1
ATOM 7029 C CA . ILE B 1 134 ? 194.999 200.762 234.489 1.00 115.51 134 ILE B CA 1
ATOM 7030 C C . ILE B 1 134 ? 193.801 201.690 234.664 1.00 115.51 134 ILE B C 1
ATOM 7031 O O . ILE B 1 134 ? 193.545 202.561 233.824 1.00 115.51 134 ILE B O 1
ATOM 7047 N N . ARG B 1 135 ? 193.050 201.525 235.757 1.00 106.50 135 ARG B N 1
ATOM 7048 C CA . ARG B 1 135 ? 191.859 202.345 235.966 1.00 106.50 135 ARG B CA 1
ATOM 7049 C C . ARG B 1 135 ? 192.229 203.811 236.167 1.00 106.50 135 ARG B C 1
ATOM 7050 O O . ARG B 1 135 ? 191.559 204.714 235.640 1.00 106.50 135 ARG B O 1
ATOM 7071 N N . LYS B 1 136 ? 193.324 204.067 236.886 1.00 110.22 136 LYS B N 1
ATOM 7072 C CA . LYS B 1 136 ? 193.698 205.443 237.186 1.00 110.22 136 LYS B CA 1
ATOM 7073 C C . LYS B 1 136 ? 194.261 206.130 235.949 1.00 110.22 136 LYS B C 1
ATOM 7074 O O . LYS B 1 136 ? 193.985 207.310 235.710 1.00 110.22 136 LYS B O 1
ATOM 7093 N N . LEU B 1 137 ? 195.020 205.397 235.132 1.00 105.20 137 LEU B N 1
ATOM 7094 C CA . LEU B 1 137 ? 195.429 205.920 233.832 1.00 105.20 137 LEU B CA 1
ATOM 7095 C C . LEU B 1 137 ? 194.222 206.215 232.951 1.00 105.20 137 LEU B C 1
ATOM 7096 O O . LEU B 1 137 ? 194.179 207.245 232.264 1.00 105.20 137 LEU B O 1
ATOM 7112 N N . ALA B 1 138 ? 193.260 205.296 232.939 1.00 100.06 138 ALA B N 1
ATOM 7113 C CA . ALA B 1 138 ? 192.085 205.455 232.095 1.00 100.06 138 ALA B CA 1
ATOM 7114 C C . ALA B 1 138 ? 191.348 206.725 232.439 1.00 100.06 138 ALA B C 1
ATOM 7115 O O . ALA B 1 138 ? 191.020 207.517 231.563 1.00 100.06 138 ALA B O 1
ATOM 7122 N N . GLU B 1 139 ? 191.072 206.915 233.720 1.00 101.30 139 GLU B N 1
ATOM 7123 C CA . GLU B 1 139 ? 190.404 208.133 234.150 1.00 101.30 139 GLU B CA 1
ATOM 7124 C C . GLU B 1 139 ? 191.337 209.306 233.934 1.00 101.30 139 GLU B C 1
ATOM 7125 O O . GLU B 1 139 ? 190.891 210.441 233.779 1.00 101.30 139 GLU B O 1
ATOM 7137 N N . THR B 1 140 ? 192.639 209.046 233.938 1.00 96.60 140 THR B N 1
ATOM 7138 C CA . THR B 1 140 ? 193.592 210.107 233.650 1.00 96.60 140 THR B CA 1
ATOM 7139 C C . THR B 1 140 ? 193.285 210.570 232.245 1.00 96.60 140 THR B C 1
ATOM 7140 O O . THR B 1 140 ? 193.221 211.771 231.978 1.00 96.60 140 THR B O 1
ATOM 7151 N N . LEU B 1 141 ? 193.078 209.619 231.342 1.00 93.50 141 LEU B N 1
ATOM 7152 C CA . LEU B 1 141 ? 192.723 209.974 229.984 1.00 93.50 141 LEU B CA 1
ATOM 7153 C C . LEU B 1 141 ? 191.377 210.670 230.009 1.00 93.50 141 LEU B C 1
ATOM 7154 O O . LEU B 1 141 ? 191.236 211.754 229.494 1.00 93.50 141 LEU B O 1
ATOM 7170 N N . LEU B 1 142 ? 190.384 210.049 230.624 1.00 87.62 142 LEU B N 1
ATOM 7171 C CA . LEU B 1 142 ? 189.064 210.658 230.711 1.00 87.62 142 LEU B CA 1
ATOM 7172 C C . LEU B 1 142 ? 189.181 212.158 230.962 1.00 87.62 142 LEU B C 1
ATOM 7173 O O . LEU B 1 142 ? 188.469 212.950 230.345 1.00 87.62 142 LEU B O 1
ATOM 7189 N N . LYS B 1 143 ? 190.047 212.548 231.887 1.00 91.35 143 LYS B N 1
ATOM 7190 C CA . LYS B 1 143 ? 190.201 213.959 232.211 1.00 91.35 143 LYS B CA 1
ATOM 7191 C C . LYS B 1 143 ? 190.566 214.795 231.003 1.00 91.35 143 LYS B C 1
ATOM 7192 O O . LYS B 1 143 ? 189.919 215.810 230.740 1.00 91.35 143 LYS B O 1
ATOM 7211 N N . VAL B 1 144 ? 191.589 214.378 230.263 1.00 89.78 144 VAL B N 1
ATOM 7212 C CA . VAL B 1 144 ? 192.075 215.170 229.134 1.00 89.78 144 VAL B CA 1
ATOM 7213 C C . VAL B 1 144 ? 191.556 214.738 227.776 1.00 89.78 144 VAL B C 1
ATOM 7214 O O . VAL B 1 144 ? 190.992 215.552 227.049 1.00 89.78 144 VAL B O 1
ATOM 7227 N N . ASP B 1 145 ? 191.773 213.479 227.414 1.00 80.46 145 ASP B N 1
ATOM 7228 C CA . ASP B 1 145 ? 191.390 213.010 226.083 1.00 80.46 145 ASP B CA 1
ATOM 7229 C C . ASP B 1 145 ? 190.449 211.823 226.137 1.00 80.46 145 ASP B C 1
ATOM 7230 O O . ASP B 1 145 ? 190.878 210.681 226.316 1.00 80.46 145 ASP B O 1
ATOM 7239 N N . ALA B 1 146 ? 189.161 212.092 225.967 1.00 75.90 146 ALA B N 1
ATOM 7240 C CA . ALA B 1 146 ? 188.167 211.031 226.003 1.00 75.90 146 ALA B CA 1
ATOM 7241 C C . ALA B 1 146 ? 188.268 210.137 224.773 1.00 75.90 146 ALA B C 1
ATOM 7242 O O . ALA B 1 146 ? 187.874 208.973 224.822 1.00 75.90 146 ALA B O 1
ATOM 7249 N N . ASN B 1 147 ? 188.801 210.667 223.675 1.00 71.62 147 ASN B N 1
ATOM 7250 C CA . ASN B 1 147 ? 188.967 209.870 222.462 1.00 71.62 147 ASN B CA 1
ATOM 7251 C C . ASN B 1 147 ? 190.204 208.978 222.527 1.00 71.62 147 ASN B C 1
ATOM 7252 O O . ASN B 1 147 ? 190.199 207.856 221.990 1.00 71.62 147 ASN B O 1
ATOM 7263 N N . ALA B 1 148 ? 191.263 209.454 223.185 1.00 73.84 148 ALA B N 1
ATOM 7264 C CA . ALA B 1 148 ? 192.450 208.635 223.384 1.00 73.84 148 ALA B CA 1
ATOM 7265 C C . ALA B 1 148 ? 192.155 207.404 224.227 1.00 73.84 148 ALA B C 1
ATOM 7266 O O . ALA B 1 148 ? 192.933 206.443 224.196 1.00 73.84 148 ALA B O 1
ATOM 7273 N N . VAL B 1 149 ? 191.052 207.408 224.979 1.00 74.46 149 VAL B N 1
ATOM 7274 C CA . VAL B 1 149 ? 190.635 206.200 225.681 1.00 74.46 149 VAL B CA 1
ATOM 7275 C C . VAL B 1 149 ? 190.170 205.149 224.684 1.00 74.46 149 VAL B C 1
ATOM 7276 O O . VAL B 1 149 ? 190.511 203.966 224.804 1.00 74.46 149 VAL B O 1
ATOM 7289 N N . LEU B 1 150 ? 189.386 205.559 223.686 1.00 66.96 150 LEU B N 1
ATOM 7290 C CA . LEU B 1 150 ? 188.943 204.612 222.670 1.00 66.96 150 LEU B CA 1
ATOM 7291 C C . LEU B 1 150 ? 190.111 204.115 221.829 1.00 66.96 150 LEU B C 1
ATOM 7292 O O . LEU B 1 150 ? 190.206 202.915 221.545 1.00 66.96 150 LEU B O 1
ATOM 7308 N N . HIS B 1 151 ? 191.013 205.011 221.421 1.00 65.92 151 HIS B N 1
ATOM 7309 C CA . HIS B 1 151 ? 192.041 204.644 220.451 1.00 65.92 151 HIS B CA 1
ATOM 7310 C C . HIS B 1 151 ? 193.437 204.464 221.042 1.00 65.92 151 HIS B C 1
ATOM 7311 O O . HIS B 1 151 ? 194.357 204.101 220.301 1.00 65.92 151 HIS B O 1
ATOM 7325 N N . GLY B 1 152 ? 193.629 204.697 222.339 1.00 75.23 152 GLY B N 1
ATOM 7326 C CA . GLY B 1 152 ? 194.881 204.371 222.992 1.00 75.23 152 GLY B CA 1
ATOM 7327 C C . GLY B 1 152 ? 195.989 205.376 222.717 1.00 75.23 152 GLY B C 1
ATOM 7328 O O . GLY B 1 152 ? 195.861 206.296 221.908 1.00 75.23 152 GLY B O 1
ATOM 7332 N N . VAL B 1 153 ? 197.110 205.187 223.421 1.00 81.02 153 VAL B N 1
ATOM 7333 C CA . VAL B 1 153 ? 198.273 206.068 223.327 1.00 81.02 153 VAL B CA 1
ATOM 7334 C C . VAL B 1 153 ? 199.536 205.270 223.639 1.00 81.02 153 VAL B C 1
ATOM 7335 O O . VAL B 1 153 ? 199.480 204.143 224.136 1.00 81.02 153 VAL B O 1
ATOM 7348 N N . PHE B 1 154 ? 200.691 205.872 223.345 1.00 91.87 154 PHE B N 1
ATOM 7349 C CA . PHE B 1 154 ? 201.998 205.318 223.700 1.00 91.87 154 PHE B CA 1
ATOM 7350 C C . PHE B 1 154 ? 202.922 206.484 224.035 1.00 91.87 154 PHE B C 1
ATOM 7351 O O . PHE B 1 154 ? 203.297 207.256 223.147 1.00 91.87 154 PHE B O 1
ATOM 7368 N N . LEU B 1 155 ? 203.285 206.609 225.312 1.00 103.72 155 LEU B N 1
ATOM 7369 C CA . LEU B 1 155 ? 204.032 207.766 225.813 1.00 103.72 155 LEU B CA 1
ATOM 7370 C C . LEU B 1 155 ? 205.520 207.425 225.924 1.00 103.72 155 LEU B C 1
ATOM 7371 O O . LEU B 1 155 ? 206.092 207.318 227.008 1.00 103.72 155 LEU B O 1
ATOM 7387 N N . ALA B 1 156 ? 206.155 207.303 224.756 1.00 109.40 156 ALA B N 1
ATOM 7388 C CA . ALA B 1 156 ? 207.473 206.681 224.663 1.00 109.40 156 ALA B CA 1
ATOM 7389 C C . ALA B 1 156 ? 208.581 207.459 225.368 1.00 109.40 156 ALA B C 1
ATOM 7390 O O . ALA B 1 156 ? 209.628 206.873 225.662 1.00 109.40 156 ALA B O 1
ATOM 7397 N N . LYS B 1 157 ? 208.393 208.746 225.647 1.00 122.41 157 LYS B N 1
ATOM 7398 C CA . LYS B 1 157 ? 209.523 209.569 226.059 1.00 122.41 157 LYS B CA 1
ATOM 7399 C C . LYS B 1 157 ? 210.040 209.165 227.441 1.00 122.41 157 LYS B C 1
ATOM 7400 O O . LYS B 1 157 ? 209.334 208.563 228.255 1.00 122.41 157 LYS B O 1
ATOM 7419 N N . LYS B 1 158 ? 211.305 209.518 227.693 1.00 132.35 158 LYS B N 1
ATOM 7420 C CA . LYS B 1 158 ? 211.989 209.073 228.905 1.00 132.35 158 LYS B CA 1
ATOM 7421 C C . LYS B 1 158 ? 211.288 209.570 230.164 1.00 132.35 158 LYS B C 1
ATOM 7422 O O . LYS B 1 158 ? 211.152 208.826 231.142 1.00 132.35 158 LYS B O 1
ATOM 7441 N N . GLU B 1 159 ? 210.837 210.827 230.161 1.00 134.47 159 GLU B N 1
ATOM 7442 C CA . GLU B 1 159 ? 210.253 211.401 231.369 1.00 134.47 159 GLU B CA 1
ATOM 7443 C C . GLU B 1 159 ? 208.994 210.660 231.804 1.00 134.47 159 GLU B C 1
ATOM 7444 O O . GLU B 1 159 ? 208.667 210.644 232.996 1.00 134.47 159 GLU B O 1
ATOM 7456 N N . LEU B 1 160 ? 208.274 210.049 230.865 1.00 130.40 160 LEU B N 1
ATOM 7457 C CA . LEU B 1 160 ? 207.035 209.339 231.182 1.00 130.40 160 LEU B CA 1
ATOM 7458 C C . LEU B 1 160 ? 207.312 207.840 231.305 1.00 130.40 160 LEU B C 1
ATOM 7459 O O . LEU B 1 160 ? 206.877 207.016 230.500 1.00 130.40 160 LEU B O 1
ATOM 7475 N N . ALA B 1 161 ? 208.062 207.502 232.355 1.00 131.51 161 ALA B N 1
ATOM 7476 C CA . ALA B 1 161 ? 208.385 206.114 232.687 1.00 131.51 161 ALA B CA 1
ATOM 7477 C C . ALA B 1 161 ? 209.123 205.415 231.549 1.00 131.51 161 ALA B C 1
ATOM 7478 O O . ALA B 1 161 ? 209.066 204.190 231.420 1.00 131.51 161 ALA B O 1
ATOM 7485 N N . GLY B 1 162 ? 209.824 206.181 230.719 1.00 128.67 162 GLY B N 1
ATOM 7486 C CA . GLY B 1 162 ? 210.497 205.605 229.568 1.00 128.67 162 GLY B CA 1
ATOM 7487 C C . GLY B 1 162 ? 209.572 204.898 228.604 1.00 128.67 162 GLY B C 1
ATOM 7488 O O . GLY B 1 162 ? 210.007 203.984 227.895 1.00 128.67 162 GLY B O 1
ATOM 7492 N N . GLY B 1 163 ? 208.304 205.298 228.553 1.00 120.18 163 GLY B N 1
ATOM 7493 C CA . GLY B 1 163 ? 207.343 204.642 227.692 1.00 120.18 163 GLY B CA 1
ATOM 7494 C C . GLY B 1 163 ? 206.800 203.334 228.217 1.00 120.18 163 GLY B C 1
ATOM 7495 O O . GLY B 1 163 ? 206.043 202.667 227.502 1.00 120.18 163 GLY B O 1
ATOM 7499 N N . ARG B 1 164 ? 207.149 202.949 229.443 1.00 118.95 164 ARG B N 1
ATOM 7500 C CA . ARG B 1 164 ? 206.717 201.668 229.985 1.00 118.95 164 ARG B CA 1
ATOM 7501 C C . ARG B 1 164 ? 205.226 201.621 230.305 1.00 118.95 164 ARG B C 1
ATOM 7502 O O . ARG B 1 164 ? 204.756 200.579 230.776 1.00 118.95 164 ARG B O 1
ATOM 7523 N N . LEU B 1 165 ? 204.475 202.696 230.073 1.00 112.44 165 LEU B N 1
ATOM 7524 C CA . LEU B 1 165 ? 203.028 202.693 230.244 1.00 112.44 165 LEU B CA 1
ATOM 7525 C C . LEU B 1 165 ? 202.353 202.896 228.894 1.00 112.44 165 LEU B C 1
ATOM 7526 O O . LEU B 1 165 ? 202.847 203.648 228.047 1.00 112.44 165 LEU B O 1
ATOM 7542 N N . ARG B 1 166 ? 201.224 202.220 228.702 1.00 94.46 166 ARG B N 1
ATOM 7543 C CA . ARG B 1 166 ? 200.510 202.246 227.434 1.00 94.46 166 ARG B CA 1
ATOM 7544 C C . ARG B 1 166 ? 199.062 201.854 227.686 1.00 94.46 166 ARG B C 1
ATOM 7545 O O . ARG B 1 166 ? 198.727 201.284 228.727 1.00 94.46 166 ARG B O 1
ATOM 7566 N N . LEU B 1 167 ? 198.206 202.171 226.716 1.00 80.52 167 LEU B N 1
ATOM 7567 C CA . LEU B 1 167 ? 196.785 201.832 226.780 1.00 80.52 167 LEU B CA 1
ATOM 7568 C C . LEU B 1 167 ? 196.361 201.341 225.401 1.00 80.52 167 LEU B C 1
ATOM 7569 O O . LEU B 1 167 ? 196.169 202.152 224.481 1.00 80.52 167 LEU B O 1
ATOM 7585 N N . PRO B 1 168 ? 196.205 200.031 225.214 1.00 78.12 168 PRO B N 1
ATOM 7586 C CA . PRO B 1 168 ? 195.838 199.527 223.888 1.00 78.12 168 PRO B CA 1
ATOM 7587 C C . PRO B 1 168 ? 194.404 199.873 223.518 1.00 78.12 168 PRO B C 1
ATOM 7588 O O . PRO B 1 168 ? 193.525 200.007 224.373 1.00 78.12 168 PRO B O 1
ATOM 7599 N N . ARG B 1 169 ? 194.180 199.994 222.212 1.00 65.46 169 ARG B N 1
ATOM 7600 C CA . ARG B 1 169 ? 192.884 200.403 221.686 1.00 65.46 169 ARG B CA 1
ATOM 7601 C C . ARG B 1 169 ? 191.766 199.507 222.201 1.00 65.46 169 ARG B C 1
ATOM 7602 O O . ARG B 1 169 ? 191.912 198.285 222.285 1.00 65.46 169 ARG B O 1
ATOM 7623 N N . ALA B 1 170 ? 190.638 200.131 222.548 1.00 67.92 170 ALA B N 1
ATOM 7624 C CA . ALA B 1 170 ? 189.432 199.395 222.901 1.00 67.92 170 ALA B CA 1
ATOM 7625 C C . ALA B 1 170 ? 188.514 199.161 221.710 1.00 67.92 170 ALA B C 1
ATOM 7626 O O . ALA B 1 170 ? 187.609 198.323 221.799 1.00 67.92 170 ALA B O 1
ATOM 7633 N N . LEU B 1 171 ? 188.720 199.878 220.605 1.00 61.42 171 LEU B N 1
ATOM 7634 C CA . LEU B 1 171 ? 187.922 199.718 219.396 1.00 61.42 171 LEU B CA 1
ATOM 7635 C C . LEU B 1 171 ? 188.849 199.505 218.210 1.00 61.42 171 LEU B C 1
ATOM 7636 O O . LEU B 1 171 ? 189.807 200.262 218.022 1.00 61.42 171 LEU B O 1
ATOM 7652 N N . SER B 1 172 ? 188.562 198.475 217.416 1.00 63.59 172 SER B N 1
ATOM 7653 C CA . SER B 1 172 ? 189.273 198.205 216.175 1.00 63.59 172 SER B CA 1
ATOM 7654 C C . SER B 1 172 ? 188.259 197.968 215.065 1.00 63.59 172 SER B C 1
ATOM 7655 O O . SER B 1 172 ? 187.255 197.279 215.271 1.00 63.59 172 SER B O 1
ATOM 7663 N N . ALA B 1 173 ? 188.521 198.541 213.892 1.00 58.64 173 ALA B N 1
ATOM 7664 C CA . ALA B 1 173 ? 187.640 198.365 212.748 1.00 58.64 173 ALA B CA 1
ATOM 7665 C C . ALA B 1 173 ? 188.458 198.387 211.465 1.00 58.64 173 ALA B C 1
ATOM 7666 O O . ALA B 1 173 ? 189.441 199.124 211.360 1.00 58.64 173 ALA B O 1
ATOM 7673 N N . PHE B 1 174 ? 188.039 197.577 210.495 1.00 57.99 174 PHE B N 1
ATOM 7674 C CA . PHE B 1 174 ? 188.719 197.492 209.210 1.00 57.99 174 PHE B CA 1
ATOM 7675 C C . PHE B 1 174 ? 187.728 196.971 208.179 1.00 57.99 174 PHE B C 1
ATOM 7676 O O . PHE B 1 174 ? 186.681 196.417 208.524 1.00 57.99 174 PHE B O 1
ATOM 7693 N N . ILE B 1 175 ? 188.074 197.156 206.907 1.00 58.67 175 ILE B N 1
ATOM 7694 C CA . ILE B 1 175 ? 187.177 196.876 205.791 1.00 58.67 175 ILE B CA 1
ATOM 7695 C C . ILE B 1 175 ? 187.923 196.025 204.773 1.00 58.67 175 ILE B C 1
ATOM 7696 O O . ILE B 1 175 ? 189.090 196.290 204.464 1.00 58.67 175 ILE B O 1
ATOM 7712 N N . GLU B 1 176 ? 187.246 195.003 204.251 1.00 60.27 176 GLU B N 1
ATOM 7713 C CA . GLU B 1 176 ? 187.919 193.927 203.538 1.00 60.27 176 GLU B CA 1
ATOM 7714 C C . GLU B 1 176 ? 187.016 193.385 202.438 1.00 60.27 176 GLU B C 1
ATOM 7715 O O . GLU B 1 176 ? 185.788 193.399 202.557 1.00 60.27 176 GLU B O 1
ATOM 7727 N N . ALA B 1 177 ? 187.645 192.907 201.364 1.00 55.72 177 ALA B N 1
ATOM 7728 C CA . ALA B 1 177 ? 186.954 192.369 200.200 1.00 55.72 177 ALA B CA 1
ATOM 7729 C C . ALA B 1 177 ? 187.579 191.033 199.827 1.00 55.72 177 ALA B C 1
ATOM 7730 O O . ALA B 1 177 ? 188.802 190.875 199.886 1.00 55.72 177 ALA B O 1
ATOM 7737 N N . GLU B 1 178 ? 186.739 190.075 199.437 1.00 58.11 178 GLU B N 1
ATOM 7738 C CA . GLU B 1 178 ? 187.141 188.681 199.310 1.00 58.11 178 GLU B CA 1
ATOM 7739 C C . GLU B 1 178 ? 186.859 188.170 197.903 1.00 58.11 178 GLU B C 1
ATOM 7740 O O . GLU B 1 178 ? 185.817 188.477 197.315 1.00 58.11 178 GLU B O 1
ATOM 7752 N N . ASP B 1 179 ? 187.797 187.378 197.374 1.00 61.04 179 ASP B N 1
ATOM 7753 C CA . ASP B 1 179 ? 187.705 186.824 196.019 1.00 61.04 179 ASP B CA 1
ATOM 7754 C C . ASP B 1 179 ? 187.775 187.936 194.969 1.00 61.04 179 ASP B C 1
ATOM 7755 O O . ASP B 1 179 ? 186.900 188.068 194.112 1.00 61.04 179 ASP B O 1
ATOM 7764 N N . VAL B 1 180 ? 188.837 188.738 195.045 1.00 55.59 180 VAL B N 1
ATOM 7765 C CA . VAL B 1 180 ? 188.975 189.903 194.179 1.00 55.59 180 VAL B CA 1
ATOM 7766 C C . VAL B 1 180 ? 189.517 189.492 192.813 1.00 55.59 180 VAL B C 1
ATOM 7767 O O . VAL B 1 180 ? 190.172 188.458 192.652 1.00 55.59 180 VAL B O 1
ATOM 7780 N N . ARG B 1 181 ? 189.236 190.328 191.813 1.00 51.97 181 ARG B N 1
ATOM 7781 C CA . ARG B 1 181 ? 189.768 190.162 190.465 1.00 51.97 181 ARG B CA 1
ATOM 7782 C C . ARG B 1 181 ? 190.216 191.522 189.946 1.00 51.97 181 ARG B C 1
ATOM 7783 O O . ARG B 1 181 ? 189.468 192.500 190.035 1.00 51.97 181 ARG B O 1
ATOM 7804 N N . VAL B 1 182 ? 191.439 191.579 189.409 1.00 50.47 182 VAL B N 1
ATOM 7805 C CA . VAL B 1 182 ? 192.061 192.851 189.047 1.00 50.47 182 VAL B CA 1
ATOM 7806 C C . VAL B 1 182 ? 191.525 193.350 187.706 1.00 50.47 182 VAL B C 1
ATOM 7807 O O . VAL B 1 182 ? 190.985 192.594 186.894 1.00 50.47 182 VAL B O 1
ATOM 7820 N N . ALA B 1 183 ? 191.681 194.657 187.478 1.00 46.75 183 ALA B N 1
ATOM 7821 C CA . ALA B 1 183 ? 191.317 195.283 186.207 1.00 46.75 183 ALA B CA 1
ATOM 7822 C C . ALA B 1 183 ? 192.310 196.404 185.923 1.00 46.75 183 ALA B C 1
ATOM 7823 O O . ALA B 1 183 ? 192.288 197.435 186.601 1.00 46.75 183 ALA B O 1
ATOM 7830 N N . SER B 1 184 ? 193.173 196.206 184.926 1.00 46.47 184 SER B N 1
ATOM 7831 C CA . SER B 1 184 ? 194.233 197.158 184.609 1.00 46.47 184 SER B CA 1
ATOM 7832 C C . SER B 1 184 ? 193.753 198.199 183.603 1.00 46.47 184 SER B C 1
ATOM 7833 O O . SER B 1 184 ? 193.096 197.867 182.612 1.00 46.47 184 SER B O 1
ATOM 7841 N N . SER B 1 185 ? 194.092 199.463 183.863 1.00 45.02 185 SER B N 1
ATOM 7842 C CA . SER B 1 185 ? 193.754 200.549 182.942 1.00 45.02 185 SER B CA 1
ATOM 7843 C C . SER B 1 185 ? 194.717 201.706 183.180 1.00 45.02 185 SER B C 1
ATOM 7844 O O . SER B 1 185 ? 194.592 202.415 184.183 1.00 45.02 185 SER B O 1
ATOM 7852 N N . GLY B 1 186 ? 195.659 201.902 182.260 1.00 46.73 186 GLY B N 1
ATOM 7853 C CA . GLY B 1 186 ? 196.600 203.002 182.324 1.00 46.73 186 GLY B CA 1
ATOM 7854 C C . GLY B 1 186 ? 196.101 204.237 181.600 1.00 46.73 186 GLY B C 1
ATOM 7855 O O . GLY B 1 186 ? 194.907 204.397 181.334 1.00 46.73 186 GLY B O 1
ATOM 7859 N N . GLY B 1 187 ? 197.038 205.124 181.280 1.00 51.02 187 GLY B N 1
ATOM 7860 C CA . GLY B 1 187 ? 196.702 206.334 180.549 1.00 51.02 187 GLY B CA 1
ATOM 7861 C C . GLY B 1 187 ? 197.952 207.096 180.167 1.00 51.02 187 GLY B C 1
ATOM 7862 O O . GLY B 1 187 ? 199.078 206.646 180.395 1.00 51.02 187 GLY B O 1
ATOM 7866 N N . VAL B 1 188 ? 197.736 208.269 179.570 1.00 54.12 188 VAL B N 1
ATOM 7867 C CA . VAL B 1 188 ? 198.820 209.133 179.110 1.00 54.12 188 VAL B CA 1
ATOM 7868 C C . VAL B 1 188 ? 198.443 210.588 179.354 1.00 54.12 188 VAL B C 1
ATOM 7869 O O . VAL B 1 188 ? 197.281 210.974 179.192 1.00 54.12 188 VAL B O 1
ATOM 7882 N N . LYS B 1 189 ? 199.428 211.394 179.749 1.00 67.33 189 LYS B N 1
ATOM 7883 C CA . LYS B 1 189 ? 199.313 212.842 179.624 1.00 67.33 189 LYS B CA 1
ATOM 7884 C C . LYS B 1 189 ? 199.522 213.208 178.161 1.00 67.33 189 LYS B C 1
ATOM 7885 O O . LYS B 1 189 ? 200.537 212.837 177.562 1.00 67.33 189 LYS B O 1
ATOM 7904 N N . ASN B 1 190 ? 198.565 213.931 177.580 1.00 64.01 190 ASN B N 1
ATOM 7905 C CA . ASN B 1 190 ? 198.480 214.051 176.124 1.00 64.01 190 ASN B CA 1
ATOM 7906 C C . ASN B 1 190 ? 198.054 215.462 175.728 1.00 64.01 190 ASN B C 1
ATOM 7907 O O . ASN B 1 190 ? 196.861 215.780 175.732 1.00 64.01 190 ASN B O 1
ATOM 7918 N N . ASP B 1 191 ? 199.031 216.301 175.384 1.00 81.68 191 ASP B N 1
ATOM 7919 C CA . ASP B 1 191 ? 198.757 217.545 174.676 1.00 81.68 191 ASP B CA 1
ATOM 7920 C C . ASP B 1 191 ? 200.070 218.135 174.183 1.00 81.68 191 ASP B C 1
ATOM 7921 O O . ASP B 1 191 ? 201.061 218.150 174.918 1.00 81.68 191 ASP B O 1
ATOM 7930 N N . HIS B 1 192 ? 200.066 218.615 172.941 1.00 91.76 192 HIS B N 1
ATOM 7931 C CA . HIS B 1 192 ? 201.214 219.294 172.342 1.00 91.76 192 HIS B CA 1
ATOM 7932 C C . HIS B 1 192 ? 202.480 218.446 172.476 1.00 91.76 192 HIS B C 1
ATOM 7933 O O . HIS B 1 192 ? 203.468 218.837 173.101 1.00 91.76 192 HIS B O 1
ATOM 7947 N N . VAL B 1 193 ? 202.433 217.264 171.861 1.00 98.04 193 VAL B N 1
ATOM 7948 C CA . VAL B 1 193 ? 203.526 216.308 172.006 1.00 98.04 193 VAL B CA 1
ATOM 7949 C C . VAL B 1 193 ? 204.799 216.833 171.349 1.00 98.04 193 VAL B C 1
ATOM 7950 O O . VAL B 1 193 ? 205.899 216.679 171.892 1.00 98.04 193 VAL B O 1
ATOM 7963 N N . ASN B 1 194 ? 204.679 217.450 170.172 1.00 106.08 194 ASN B N 1
ATOM 7964 C CA . ASN B 1 194 ? 205.854 217.900 169.433 1.00 106.08 194 ASN B CA 1
ATOM 7965 C C . ASN B 1 194 ? 206.372 219.226 169.986 1.00 106.08 194 ASN B C 1
ATOM 7966 O O . ASN B 1 194 ? 207.584 219.367 170.193 1.00 106.08 194 ASN B O 1
ATOM 7977 N N . PRO B 1 195 ? 205.510 220.218 170.238 1.00 103.37 195 PRO B N 1
ATOM 7978 C CA . PRO B 1 195 ? 206.008 221.452 170.870 1.00 103.37 195 PRO B CA 1
ATOM 7979 C C . PRO B 1 195 ? 206.746 221.208 172.174 1.00 103.37 195 PRO B C 1
ATOM 7980 O O . PRO B 1 195 ? 207.717 221.912 172.478 1.00 103.37 195 PRO B O 1
ATOM 7991 N N . SER B 1 196 ? 206.308 220.225 172.953 1.00 107.66 196 SER B N 1
ATOM 7992 C CA . SER B 1 196 ? 206.836 219.966 174.286 1.00 107.66 196 SER B CA 1
ATOM 7993 C C . SER B 1 196 ? 207.721 218.727 174.237 1.00 107.66 196 SER B C 1
ATOM 7994 O O . SER B 1 196 ? 207.269 217.653 173.824 1.00 107.66 196 SER B O 1
ATOM 8002 N N . GLY B 1 197 ? 208.973 218.876 174.666 1.00 115.94 197 GLY B N 1
ATOM 8003 C CA . GLY B 1 197 ? 209.943 217.800 174.591 1.00 115.94 197 GLY B CA 1
ATOM 8004 C C . GLY B 1 197 ? 210.199 217.083 175.902 1.00 115.94 197 GLY B C 1
ATOM 8005 O O . GLY B 1 197 ? 209.435 216.199 176.299 1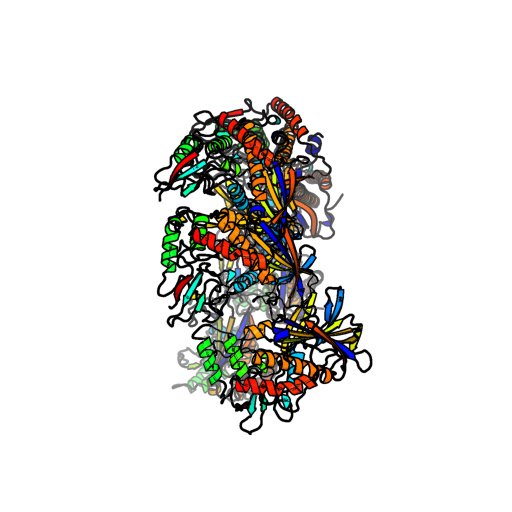.00 115.94 197 GLY B O 1
ATOM 8009 N N . ASP B 1 198 ? 211.286 217.461 176.575 1.00 114.83 198 ASP B N 1
ATOM 8010 C CA . ASP B 1 198 ? 211.795 216.727 177.730 1.00 114.83 198 ASP B CA 1
ATOM 8011 C C . ASP B 1 198 ? 210.710 216.480 178.772 1.00 114.83 198 ASP B C 1
ATOM 8012 O O . ASP B 1 198 ? 210.183 217.420 179.372 1.00 114.83 198 ASP B O 1
ATOM 8021 N N . THR B 1 199 ? 210.403 215.200 179.007 1.00 112.15 199 THR B N 1
ATOM 8022 C CA . THR B 1 199 ? 209.369 214.853 179.979 1.00 112.15 199 THR B CA 1
ATOM 8023 C C . THR B 1 199 ? 209.788 215.190 181.405 1.00 112.15 199 THR B C 1
ATOM 8024 O O . THR B 1 199 ? 208.926 215.453 182.252 1.00 112.15 199 THR B O 1
ATOM 8035 N N . SER B 1 200 ? 211.091 215.187 181.697 1.00 117.73 200 SER B N 1
ATOM 8036 C CA . SER B 1 200 ? 211.528 215.497 183.054 1.00 117.73 200 SER B CA 1
ATOM 8037 C C . SER B 1 200 ? 211.218 216.942 183.421 1.00 117.73 200 SER B C 1
ATOM 8038 O O . SER B 1 200 ? 211.069 217.261 184.606 1.00 117.73 200 SER B O 1
ATOM 8046 N N . ARG B 1 201 ? 211.117 217.824 182.427 1.00 113.17 201 ARG B N 1
ATOM 8047 C CA . ARG B 1 201 ? 210.708 219.205 182.637 1.00 113.17 201 ARG B CA 1
ATOM 8048 C C . ARG B 1 201 ? 209.203 219.397 182.479 1.00 113.17 201 ARG B C 1
ATOM 8049 O O . ARG B 1 201 ? 208.747 220.528 182.274 1.00 113.17 201 ARG B O 1
ATOM 8070 N N . GLY B 1 202 ? 208.424 218.320 182.570 1.00 105.98 202 GLY B N 1
ATOM 8071 C CA . GLY B 1 202 ? 206.987 218.395 182.432 1.00 105.98 202 GLY B CA 1
ATOM 8072 C C . GLY B 1 202 ? 206.485 218.480 181.008 1.00 105.98 202 GLY B C 1
ATOM 8073 O O . GLY B 1 202 ? 205.271 218.607 180.805 1.00 105.98 202 GLY B O 1
ATOM 8077 N N . PHE B 1 203 ? 207.372 218.413 180.020 1.00 99.73 203 PHE B N 1
ATOM 8078 C CA . PHE B 1 203 ? 206.987 218.514 178.624 1.00 99.73 203 PHE B CA 1
ATOM 8079 C C . PHE B 1 203 ? 206.644 217.128 178.071 1.00 99.73 203 PHE B C 1
ATOM 8080 O O . PHE B 1 203 ? 206.652 216.123 178.785 1.00 99.73 203 PHE B O 1
ATOM 8097 N N . GLY B 1 204 ? 206.316 217.077 176.783 1.00 86.37 204 GLY B N 1
ATOM 8098 C CA . GLY B 1 204 ? 206.016 215.834 176.101 1.00 86.37 204 GLY B CA 1
ATOM 8099 C C . GLY B 1 204 ? 204.781 215.115 176.637 1.00 86.37 204 GLY B C 1
ATOM 8100 O O . GLY B 1 204 ? 203.980 215.644 177.406 1.00 86.37 204 GLY B O 1
ATOM 8104 N N . ASN B 1 205 ? 204.653 213.868 176.190 1.00 75.04 205 ASN B N 1
ATOM 8105 C CA . ASN B 1 205 ? 203.641 212.938 176.669 1.00 75.04 205 ASN B CA 1
ATOM 8106 C C . ASN B 1 205 ? 204.327 211.809 177.425 1.00 75.04 205 ASN B C 1
ATOM 8107 O O . ASN B 1 205 ? 205.409 211.360 177.035 1.00 75.04 205 ASN B O 1
ATOM 8118 N N . VAL B 1 206 ? 203.703 211.354 178.508 1.00 64.20 206 VAL B N 1
ATOM 8119 C CA . VAL B 1 206 ? 204.264 210.260 179.299 1.00 64.20 206 VAL B CA 1
ATOM 8120 C C . VAL B 1 206 ? 203.154 209.284 179.680 1.00 64.20 206 VAL B C 1
ATOM 8121 O O . VAL B 1 206 ? 202.063 209.717 180.079 1.00 64.20 206 VAL B O 1
ATOM 8134 N N . PRO B 1 207 ? 203.373 207.975 179.567 1.00 58.23 207 PRO B N 1
ATOM 8135 C CA . PRO B 1 207 ? 202.355 207.007 179.982 1.00 58.23 207 PRO B CA 1
ATOM 8136 C C . PRO B 1 207 ? 202.417 206.670 181.467 1.00 58.23 207 PRO B C 1
ATOM 8137 O O . PRO B 1 207 ? 203.432 206.860 182.141 1.00 58.23 207 PRO B O 1
ATOM 8148 N N . PHE B 1 208 ? 201.292 206.157 181.965 1.00 51.19 208 PHE B N 1
ATOM 8149 C CA . PHE B 1 208 ? 201.194 205.644 183.324 1.00 51.19 208 PHE B CA 1
ATOM 8150 C C . PHE B 1 208 ? 200.295 204.414 183.322 1.00 51.19 208 PHE B C 1
ATOM 8151 O O . PHE B 1 208 ? 199.522 204.188 182.388 1.00 51.19 208 PHE B O 1
ATOM 8168 N N . ALA B 1 209 ? 200.407 203.617 184.384 1.00 48.48 209 ALA B N 1
ATOM 8169 C CA . ALA B 1 209 ? 199.625 202.398 184.544 1.00 48.48 209 ALA B CA 1
ATOM 8170 C C . ALA B 1 209 ? 198.882 202.433 185.872 1.00 48.48 209 ALA B C 1
ATOM 8171 O O . ALA B 1 209 ? 199.422 202.893 186.882 1.00 48.48 209 ALA B O 1
ATOM 8178 N N . ARG B 1 210 ? 197.640 201.945 185.866 1.00 50.00 210 ARG B N 1
ATOM 8179 C CA . ARG B 1 210 ? 196.831 201.867 187.075 1.00 50.00 210 ARG B CA 1
ATOM 8180 C C . ARG B 1 210 ? 196.071 200.548 187.106 1.00 50.00 210 ARG B C 1
ATOM 8181 O O . ARG B 1 210 ? 195.676 200.015 186.066 1.00 50.00 210 ARG B O 1
ATOM 8202 N N . ASP B 1 211 ? 195.868 200.032 188.318 1.00 50.49 211 ASP B N 1
ATOM 8203 C CA . ASP B 1 211 ? 195.144 198.787 188.551 1.00 50.49 211 ASP B CA 1
ATOM 8204 C C . ASP B 1 211 ? 193.996 199.050 189.516 1.00 50.49 211 ASP B C 1
ATOM 8205 O O . ASP B 1 211 ? 194.222 199.512 190.640 1.00 50.49 211 ASP B O 1
ATOM 8214 N N . GLU B 1 212 ? 192.772 198.760 189.079 1.00 47.70 212 GLU B N 1
ATOM 8215 C CA . GLU B 1 212 ? 191.617 198.719 189.960 1.00 47.70 212 GLU B CA 1
ATOM 8216 C C . GLU B 1 212 ? 191.291 197.264 190.301 1.00 47.70 212 GLU B C 1
ATOM 8217 O O . GLU B 1 212 ? 191.919 196.327 189.802 1.00 47.70 212 GLU B O 1
ATOM 8229 N N . TYR B 1 213 ? 190.296 197.074 191.166 1.00 49.15 213 TYR B N 1
ATOM 8230 C CA . TYR B 1 213 ? 189.847 195.739 191.537 1.00 49.15 213 TYR B CA 1
ATOM 8231 C C . TYR B 1 213 ? 188.326 195.692 191.583 1.00 49.15 213 TYR B C 1
ATOM 8232 O O . TYR B 1 213 ? 187.650 196.719 191.684 1.00 49.15 213 TYR B O 1
ATOM 8250 N N . VAL B 1 214 ? 187.798 194.471 191.503 1.00 49.92 214 VAL B N 1
ATOM 8251 C CA . VAL B 1 214 ? 186.382 194.190 191.701 1.00 49.92 214 VAL B CA 1
ATOM 8252 C C . VAL B 1 214 ? 186.266 192.976 192.611 1.00 49.92 214 VAL B C 1
ATOM 8253 O O . VAL B 1 214 ? 187.162 192.127 192.660 1.00 49.92 214 VAL B O 1
ATOM 8266 N N . SER B 1 215 ? 185.155 192.898 193.342 1.00 48.29 215 SER B N 1
ATOM 8267 C CA . SER B 1 215 ? 184.921 191.803 194.272 1.00 48.29 215 SER B CA 1
ATOM 8268 C C . SER B 1 215 ? 183.433 191.498 194.317 1.00 48.29 215 SER B C 1
ATOM 8269 O O . SER B 1 215 ? 182.614 192.401 194.111 1.00 48.29 215 SER B O 1
ATOM 8277 N N . PRO B 1 216 ? 183.050 190.245 194.582 1.00 47.94 216 PRO B N 1
ATOM 8278 C CA . PRO B 1 216 ? 181.619 189.956 194.765 1.00 47.94 216 PRO B CA 1
ATOM 8279 C C . PRO B 1 216 ? 181.056 190.509 196.063 1.00 47.94 216 PRO B C 1
ATOM 8280 O O . PRO B 1 216 ? 179.869 190.855 196.108 1.00 47.94 216 PRO B O 1
ATOM 8291 N N . ARG B 1 217 ? 181.865 190.601 197.119 1.00 52.39 217 ARG B N 1
ATOM 8292 C CA . ARG B 1 217 ? 181.406 191.099 198.407 1.00 52.39 217 ARG B CA 1
ATOM 8293 C C . ARG B 1 217 ? 182.481 191.965 199.046 1.00 52.39 217 ARG B C 1
ATOM 8294 O O . ARG B 1 217 ? 183.674 191.666 198.944 1.00 52.39 217 ARG B O 1
ATOM 8315 N N . ILE B 1 218 ? 182.047 193.040 199.701 1.00 54.23 218 ILE B N 1
ATOM 8316 C CA . ILE B 1 218 ? 182.915 193.913 200.484 1.00 54.23 218 ILE B CA 1
ATOM 8317 C C . ILE B 1 218 ? 182.297 194.055 201.868 1.00 54.23 218 ILE B C 1
ATOM 8318 O O . ILE B 1 218 ? 181.108 194.368 201.989 1.00 54.23 218 ILE B O 1
ATOM 8334 N N . LYS B 1 219 ? 183.099 193.825 202.906 1.00 58.57 219 LYS B N 1
ATOM 8335 C CA . LYS B 1 219 ? 182.629 193.868 204.284 1.00 58.57 219 LYS B CA 1
ATOM 8336 C C . LYS B 1 219 ? 183.446 194.862 205.099 1.00 58.57 219 LYS B C 1
ATOM 8337 O O . LYS B 1 219 ? 184.674 194.917 204.980 1.00 58.57 219 LYS B O 1
ATOM 8356 N N . ALA B 1 220 ? 182.754 195.643 205.925 1.00 55.78 220 ALA B N 1
ATOM 8357 C CA . ALA B 1 220 ? 183.379 196.448 206.966 1.00 55.78 220 ALA B CA 1
ATOM 8358 C C . ALA B 1 220 ? 183.155 195.778 208.315 1.00 55.78 220 ALA B C 1
ATOM 8359 O O . ALA B 1 220 ? 182.034 195.362 208.627 1.00 55.78 220 ALA B O 1
ATOM 8366 N N . TYR B 1 221 ? 184.217 195.676 209.110 1.00 56.82 221 TYR B N 1
ATOM 8367 C CA . TYR B 1 221 ? 184.177 195.010 210.407 1.00 56.82 221 TYR B CA 1
ATOM 8368 C C . TYR B 1 221 ? 184.426 196.023 211.515 1.00 56.82 221 TYR B C 1
ATOM 8369 O O . TYR B 1 221 ? 185.337 196.851 211.412 1.00 56.82 221 TYR B O 1
ATOM 8387 N N . PHE B 1 222 ? 183.613 195.957 212.567 1.00 61.53 222 PHE B N 1
ATOM 8388 C CA . PHE B 1 222 ? 183.790 196.772 213.762 1.00 61.53 222 PHE B CA 1
ATOM 8389 C C . PHE B 1 222 ? 183.906 195.854 214.970 1.00 61.53 222 PHE B C 1
ATOM 8390 O O . PHE B 1 222 ? 183.046 194.993 215.185 1.00 61.53 222 PHE B O 1
ATOM 8407 N N . ASN B 1 223 ? 184.968 196.039 215.754 1.00 69.71 223 ASN B N 1
ATOM 8408 C CA . ASN B 1 223 ? 185.294 195.160 216.877 1.00 69.71 223 ASN B CA 1
ATOM 8409 C C . ASN B 1 223 ? 185.499 196.017 218.124 1.00 69.71 223 ASN B C 1
ATOM 8410 O O . ASN B 1 223 ? 186.559 196.624 218.300 1.00 69.71 223 ASN B O 1
ATOM 8421 N N . LEU B 1 224 ? 184.485 196.062 218.986 1.00 71.36 224 LEU B N 1
ATOM 8422 C CA . LEU B 1 224 ? 184.520 196.836 220.221 1.00 71.36 224 LEU B CA 1
ATOM 8423 C C . LEU B 1 224 ? 184.604 195.868 221.393 1.00 71.36 224 LEU B C 1
ATOM 8424 O O . LEU B 1 224 ? 183.720 195.021 221.567 1.00 71.36 224 LEU B O 1
ATOM 8440 N N . ASP B 1 225 ? 185.659 195.997 222.194 1.00 81.37 225 ASP B N 1
ATOM 8441 C CA . ASP B 1 225 ? 185.939 195.057 223.278 1.00 81.37 225 ASP B CA 1
ATOM 8442 C C . ASP B 1 225 ? 185.312 195.590 224.560 1.00 81.37 225 ASP B C 1
ATOM 8443 O O . ASP B 1 225 ? 185.865 196.476 225.217 1.00 81.37 225 ASP B O 1
ATOM 8452 N N . LEU B 1 226 ? 184.152 195.041 224.923 1.00 84.08 226 LEU B N 1
ATOM 8453 C CA . LEU B 1 226 ? 183.482 195.425 226.159 1.00 84.08 226 LEU B CA 1
ATOM 8454 C C . LEU B 1 226 ? 184.228 194.954 227.400 1.00 84.08 226 LEU B C 1
ATOM 8455 O O . LEU B 1 226 ? 183.888 195.388 228.506 1.00 84.08 226 LEU B O 1
ATOM 8471 N N . ALA B 1 227 ? 185.226 194.082 227.247 1.00 87.76 227 ALA B N 1
ATOM 8472 C CA . ALA B 1 227 ? 186.024 193.668 228.395 1.00 87.76 227 ALA B CA 1
ATOM 8473 C C . ALA B 1 227 ? 186.936 194.786 228.880 1.00 87.76 227 ALA B C 1
ATOM 8474 O O . ALA B 1 227 ? 187.190 194.893 230.082 1.00 87.76 227 ALA B O 1
ATOM 8481 N N . GLN B 1 228 ? 187.447 195.618 227.969 1.00 89.08 228 GLN B N 1
ATOM 8482 C CA . GLN B 1 228 ? 188.386 196.661 228.374 1.00 89.08 228 GLN B CA 1
ATOM 8483 C C . GLN B 1 228 ? 187.696 197.778 229.149 1.00 89.08 228 GLN B C 1
ATOM 8484 O O . GLN B 1 228 ? 188.254 198.290 230.124 1.00 89.08 228 GLN B O 1
ATOM 8498 N N . ILE B 1 229 ? 186.504 198.197 228.722 1.00 90.06 229 ILE B N 1
ATOM 8499 C CA . ILE B 1 229 ? 185.818 199.270 229.439 1.00 90.06 229 ILE B CA 1
ATOM 8500 C C . ILE B 1 229 ? 185.409 198.811 230.834 1.00 90.06 229 ILE B C 1
ATOM 8501 O O . ILE B 1 229 ? 185.431 199.596 231.789 1.00 90.06 229 ILE B O 1
ATOM 8517 N N . ARG B 1 230 ? 185.028 197.539 230.981 1.00 92.08 230 ARG B N 1
ATOM 8518 C CA . ARG B 1 230 ? 184.757 196.995 232.306 1.00 92.08 230 ARG B CA 1
ATOM 8519 C C . ARG B 1 230 ? 186.028 196.663 233.079 1.00 92.08 230 ARG B C 1
ATOM 8520 O O . ARG B 1 230 ? 185.965 196.491 234.301 1.00 92.08 230 ARG B O 1
ATOM 8541 N N . ALA B 1 231 ? 187.174 196.565 232.401 1.00 90.17 231 ALA B N 1
ATOM 8542 C CA . ALA B 1 231 ? 188.444 196.426 233.103 1.00 90.17 231 ALA B CA 1
ATOM 8543 C C . ALA B 1 231 ? 188.926 197.767 233.631 1.00 90.17 231 ALA B C 1
ATOM 8544 O O . ALA B 1 231 ? 189.562 197.824 234.689 1.00 90.17 231 ALA B O 1
ATOM 8551 N N . PHE B 1 232 ? 188.636 198.849 232.905 1.00 93.77 232 PHE B N 1
ATOM 8552 C CA . PHE B 1 232 ? 188.745 200.179 233.490 1.00 93.77 232 PHE B CA 1
ATOM 8553 C C . PHE B 1 232 ? 187.769 200.324 234.650 1.00 93.77 232 PHE B C 1
ATOM 8554 O O . PHE B 1 232 ? 188.119 200.866 235.704 1.00 93.77 232 PHE B O 1
ATOM 8571 N N . GLY B 1 233 ? 186.537 199.847 234.468 1.00 96.26 233 GLY B N 1
ATOM 8572 C CA . GLY B 1 233 ? 185.560 199.785 235.539 1.00 96.26 233 GLY B CA 1
ATOM 8573 C C . GLY B 1 233 ? 185.380 201.110 236.249 1.00 96.26 233 GLY B C 1
ATOM 8574 O O . GLY B 1 233 ? 185.014 201.151 237.427 1.00 96.26 233 GLY B O 1
ATOM 8578 N N . LEU B 1 234 ? 185.633 202.204 235.531 1.00 99.42 234 LEU B N 1
ATOM 8579 C CA . LEU B 1 234 ? 185.692 203.515 236.169 1.00 99.42 234 LEU B CA 1
ATOM 8580 C C . LEU B 1 234 ? 184.308 204.045 236.528 1.00 99.42 234 LEU B C 1
ATOM 8581 O O . LEU B 1 234 ? 184.174 204.806 237.493 1.00 99.42 234 LEU B O 1
ATOM 8597 N N . GLY B 1 235 ? 183.277 203.665 235.779 1.00 103.90 235 GLY B N 1
ATOM 8598 C CA . GLY B 1 235 ? 181.922 204.073 236.101 1.00 103.90 235 GLY B CA 1
ATOM 8599 C C . GLY B 1 235 ? 180.913 203.524 235.114 1.00 103.90 235 GLY B C 1
ATOM 8600 O O . GLY B 1 235 ? 181.166 203.515 233.906 1.00 103.90 235 GLY B O 1
ATOM 8604 N N . GLU B 1 236 ? 179.762 203.063 235.610 1.00 103.41 236 GLU B N 1
ATOM 8605 C CA . GLU B 1 236 ? 178.803 202.414 234.722 1.00 103.41 236 GLU B CA 1
ATOM 8606 C C . GLU B 1 236 ? 178.098 203.423 233.823 1.00 103.41 236 GLU B C 1
ATOM 8607 O O . GLU B 1 236 ? 177.759 203.099 232.678 1.00 103.41 236 GLU B O 1
ATOM 8619 N N . GLN B 1 237 ? 177.914 204.659 234.294 1.00 102.85 237 GLN B N 1
ATOM 8620 C CA . GLN B 1 237 ? 177.454 205.710 233.393 1.00 102.85 237 GLN B CA 1
ATOM 8621 C C . GLN B 1 237 ? 178.575 206.159 232.464 1.00 102.85 237 GLN B C 1
ATOM 8622 O O . GLN B 1 237 ? 178.312 206.575 231.330 1.00 102.85 237 GLN B O 1
ATOM 8636 N N . VAL B 1 238 ? 179.829 206.009 232.893 1.00 99.85 238 VAL B N 1
ATOM 8637 C CA . VAL B 1 238 ? 180.948 206.274 231.996 1.00 99.85 238 VAL B CA 1
ATOM 8638 C C . VAL B 1 238 ? 181.012 205.209 230.907 1.00 99.85 238 VAL B C 1
ATOM 8639 O O . VAL B 1 238 ? 181.304 205.507 229.742 1.00 99.85 238 VAL B O 1
ATOM 8652 N N . ASP B 1 239 ? 180.748 203.950 231.266 1.00 98.06 239 ASP B N 1
ATOM 8653 C CA . ASP B 1 239 ? 180.658 202.900 230.257 1.00 98.06 239 ASP B CA 1
ATOM 8654 C C . ASP B 1 239 ? 179.493 203.151 229.307 1.00 98.06 239 ASP B C 1
ATOM 8655 O O . ASP B 1 239 ? 179.614 202.942 228.092 1.00 98.06 239 ASP B O 1
ATOM 8664 N N . ARG B 1 240 ? 178.344 203.570 229.847 1.00 99.17 240 ARG B N 1
ATOM 8665 C CA . ARG B 1 240 ? 177.234 203.996 228.999 1.00 99.17 240 ARG B CA 1
ATOM 8666 C C . ARG B 1 240 ? 177.694 205.038 227.987 1.00 99.17 240 ARG B C 1
ATOM 8667 O O . ARG B 1 240 ? 177.404 204.938 226.788 1.00 99.17 240 ARG B O 1
ATOM 8688 N N . LEU B 1 241 ? 178.415 206.053 228.464 1.00 92.96 241 LEU B N 1
ATOM 8689 C CA . LEU B 1 241 ? 178.905 207.102 227.577 1.00 92.96 241 LEU B CA 1
ATOM 8690 C C . LEU B 1 241 ? 179.818 206.531 226.499 1.00 92.96 241 LEU B C 1
ATOM 8691 O O . LEU B 1 241 ? 179.685 206.867 225.319 1.00 92.96 241 LEU B O 1
ATOM 8707 N N . LEU B 1 242 ? 180.778 205.692 226.893 1.00 83.46 242 LEU B N 1
ATOM 8708 C CA . LEU B 1 242 ? 181.746 205.176 225.927 1.00 83.46 242 LEU B CA 1
ATOM 8709 C C . LEU B 1 242 ? 181.072 204.316 224.855 1.00 83.46 242 LEU B C 1
ATOM 8710 O O . LEU B 1 242 ? 181.380 204.447 223.659 1.00 83.46 242 LEU B O 1
ATOM 8726 N N . ILE B 1 243 ? 180.100 203.483 225.244 1.00 91.54 243 ILE B N 1
ATOM 8727 C CA . ILE B 1 243 ? 179.408 202.661 224.248 1.00 91.54 243 ILE B CA 1
ATOM 8728 C C . ILE B 1 243 ? 178.533 203.519 223.345 1.00 91.54 243 ILE B C 1
ATOM 8729 O O . ILE B 1 243 ? 178.476 203.296 222.128 1.00 91.54 243 ILE B O 1
ATOM 8745 N N . ALA B 1 244 ? 177.826 204.499 223.911 1.00 84.50 244 ALA B N 1
ATOM 8746 C CA . ALA B 1 244 ? 176.992 205.355 223.077 1.00 84.50 244 ALA B CA 1
ATOM 8747 C C . ALA B 1 244 ? 177.845 206.141 222.096 1.00 84.50 244 ALA B C 1
ATOM 8748 O O . ALA B 1 244 ? 177.472 206.311 220.931 1.00 84.50 244 ALA B O 1
ATOM 8755 N N . LEU B 1 245 ? 178.996 206.632 222.555 1.00 79.12 245 LEU B N 1
ATOM 8756 C CA . LEU B 1 245 ? 179.916 207.344 221.679 1.00 79.12 245 LEU B CA 1
ATOM 8757 C C . LEU B 1 245 ? 180.384 206.455 220.534 1.00 79.12 245 LEU B C 1
ATOM 8758 O O . LEU B 1 245 ? 180.391 206.877 219.372 1.00 79.12 245 LEU B O 1
ATOM 8774 N N . ALA B 1 246 ? 180.764 205.209 220.835 1.00 77.81 246 ALA B N 1
ATOM 8775 C CA . ALA B 1 246 ? 181.239 204.331 219.767 1.00 77.81 246 ALA B CA 1
ATOM 8776 C C . ALA B 1 246 ? 180.124 204.017 218.772 1.00 77.81 246 ALA B C 1
ATOM 8777 O O . ALA B 1 246 ? 180.337 204.060 217.548 1.00 77.81 246 ALA B O 1
ATOM 8784 N N . LEU B 1 247 ? 178.923 203.722 219.277 1.00 79.17 247 LEU B N 1
ATOM 8785 C CA . LEU B 1 247 ? 177.797 203.424 218.399 1.00 79.17 247 LEU B CA 1
ATOM 8786 C C . LEU B 1 247 ? 177.458 204.616 217.514 1.00 79.17 247 LEU B C 1
ATOM 8787 O O . LEU B 1 247 ? 177.239 204.464 216.308 1.00 79.17 247 LEU B O 1
ATOM 8803 N N . TYR B 1 248 ? 177.390 205.813 218.101 1.00 76.83 248 TYR B N 1
ATOM 8804 C CA . TYR B 1 248 ? 177.137 207.014 217.313 1.00 76.83 248 TYR B CA 1
ATOM 8805 C C . TYR B 1 248 ? 178.203 207.194 216.244 1.00 76.83 248 TYR B C 1
ATOM 8806 O O . TYR B 1 248 ? 177.894 207.471 215.078 1.00 76.83 248 TYR B O 1
ATOM 8824 N N . LYS B 1 249 ? 179.473 207.039 216.624 1.00 70.71 249 LYS B N 1
ATOM 8825 C CA . LYS B 1 249 ? 180.555 207.334 215.697 1.00 70.71 249 LYS B CA 1
ATOM 8826 C C . LYS B 1 249 ? 180.516 206.389 214.502 1.00 70.71 249 LYS B C 1
ATOM 8827 O O . LYS B 1 249 ? 180.663 206.827 213.354 1.00 70.71 249 LYS B O 1
ATOM 8846 N N . VAL B 1 250 ? 180.187 205.116 214.733 1.00 69.04 250 VAL B N 1
ATOM 8847 C CA . VAL B 1 250 ? 180.103 204.179 213.613 1.00 69.04 250 VAL B CA 1
ATOM 8848 C C . VAL B 1 250 ? 178.837 204.416 212.795 1.00 69.04 250 VAL B C 1
ATOM 8849 O O . VAL B 1 250 ? 178.880 204.444 211.557 1.00 69.04 250 VAL B O 1
ATOM 8862 N N . ARG B 1 251 ? 177.685 204.536 213.461 1.00 74.37 251 ARG B N 1
ATOM 8863 C CA . ARG B 1 251 ? 176.434 204.717 212.731 1.00 74.37 251 ARG B CA 1
ATOM 8864 C C . ARG B 1 251 ? 176.494 205.947 211.837 1.00 74.37 251 ARG B C 1
ATOM 8865 O O . ARG B 1 251 ? 175.924 205.951 210.739 1.00 74.37 251 ARG B O 1
ATOM 8886 N N . ARG B 1 252 ? 177.176 207.005 212.285 1.00 76.38 252 ARG B N 1
ATOM 8887 C CA . ARG B 1 252 ? 177.278 208.198 211.454 1.00 76.38 252 ARG B CA 1
ATOM 8888 C C . ARG B 1 252 ? 178.365 208.069 210.391 1.00 76.38 252 ARG B C 1
ATOM 8889 O O . ARG B 1 252 ? 178.186 208.557 209.268 1.00 76.38 252 ARG B O 1
ATOM 8910 N N . PHE B 1 253 ? 179.501 207.437 210.712 1.00 68.48 253 PHE B N 1
ATOM 8911 C CA . PHE B 1 253 ? 180.513 207.221 209.683 1.00 68.48 253 PHE B CA 1
ATOM 8912 C C . PHE B 1 253 ? 179.932 206.449 208.508 1.00 68.48 253 PHE B C 1
ATOM 8913 O O . PHE B 1 253 ? 180.216 206.762 207.346 1.00 68.48 253 PHE B O 1
ATOM 8930 N N . LEU B 1 254 ? 179.115 205.433 208.791 1.00 65.83 254 LEU B N 1
ATOM 8931 C CA . LEU B 1 254 ? 178.536 204.618 207.729 1.00 65.83 254 LEU B CA 1
ATOM 8932 C C . LEU B 1 254 ? 177.597 205.391 206.810 1.00 65.83 254 LEU B C 1
ATOM 8933 O O . LEU B 1 254 ? 177.125 204.815 205.824 1.00 65.83 254 LEU B O 1
ATOM 8949 N N . VAL B 1 255 ? 177.308 206.659 207.094 1.00 67.81 255 VAL B N 1
ATOM 8950 C CA . VAL B 1 255 ? 176.505 207.492 206.211 1.00 67.81 255 VAL B CA 1
ATOM 8951 C C . VAL B 1 255 ? 177.314 208.645 205.628 1.00 67.81 255 VAL B C 1
ATOM 8952 O O . VAL B 1 255 ? 177.139 208.992 204.458 1.00 67.81 255 VAL B O 1
ATOM 8965 N N . HIS B 1 256 ? 178.203 209.251 206.418 1.00 71.26 256 HIS B N 1
ATOM 8966 C CA . HIS B 1 256 ? 178.901 210.452 205.971 1.00 71.26 256 HIS B CA 1
ATOM 8967 C C . HIS B 1 256 ? 180.323 210.203 205.481 1.00 71.26 256 HIS B C 1
ATOM 8968 O O . HIS B 1 256 ? 180.870 211.058 204.775 1.00 71.26 256 HIS B O 1
ATOM 8982 N N . GLY B 1 257 ? 180.933 209.073 205.827 1.00 62.32 257 GLY B N 1
ATOM 8983 C CA . GLY B 1 257 ? 182.279 208.775 205.374 1.00 62.32 257 GLY B CA 1
ATOM 8984 C C . GLY B 1 257 ? 182.305 207.775 204.236 1.00 62.32 257 GLY B C 1
ATOM 8985 O O . GLY B 1 257 ? 183.289 207.050 204.061 1.00 62.32 257 GLY B O 1
ATOM 8989 N N . LEU B 1 258 ? 181.231 207.738 203.445 1.00 60.20 258 LEU B N 1
ATOM 8990 C CA . LEU B 1 258 ? 180.987 206.587 202.581 1.00 60.20 258 LEU B CA 1
ATOM 8991 C C . LEU B 1 258 ? 182.093 206.399 201.547 1.00 60.20 258 LEU B C 1
ATOM 8992 O O . LEU B 1 258 ? 182.633 205.296 201.406 1.00 60.20 258 LEU B O 1
ATOM 9008 N N . ARG B 1 259 ? 182.450 207.451 200.810 1.00 55.00 259 ARG B N 1
ATOM 9009 C CA . ARG B 1 259 ? 183.451 207.315 199.754 1.00 55.00 259 ARG B CA 1
ATOM 9010 C C . ARG B 1 259 ? 184.822 207.647 200.338 1.00 55.00 259 ARG B C 1
ATOM 9011 O O . ARG B 1 259 ? 185.084 208.785 200.740 1.00 55.00 259 ARG B O 1
ATOM 9032 N N . LEU B 1 260 ? 185.684 206.630 200.408 1.00 52.08 260 LEU B N 1
ATOM 9033 C CA . LEU B 1 260 ? 186.987 206.763 201.049 1.00 52.08 260 LEU B CA 1
ATOM 9034 C C . LEU B 1 260 ? 187.986 207.501 200.170 1.00 52.08 260 LEU B C 1
ATOM 9035 O O . LEU B 1 260 ? 188.863 208.202 200.687 1.00 52.08 260 LEU B O 1
ATOM 9051 N N . ARG B 1 261 ? 187.876 207.351 198.852 1.00 51.88 261 ARG B N 1
ATOM 9052 C CA . ARG B 1 261 ? 188.760 208.010 197.904 1.00 51.88 261 ARG B CA 1
ATOM 9053 C C . ARG B 1 261 ? 187.932 208.470 196.714 1.00 51.88 261 ARG B C 1
ATOM 9054 O O . ARG B 1 261 ? 186.771 208.085 196.552 1.00 51.88 261 ARG B O 1
ATOM 9075 N N . THR B 1 262 ? 188.541 209.311 195.876 1.00 49.29 262 THR B N 1
ATOM 9076 C CA . THR B 1 262 ? 187.819 209.851 194.729 1.00 49.29 262 THR B CA 1
ATOM 9077 C C . THR B 1 262 ? 187.269 208.741 193.842 1.00 49.29 262 THR B C 1
ATOM 9078 O O . THR B 1 262 ? 186.202 208.901 193.239 1.00 49.29 262 THR B O 1
ATOM 9089 N N . ALA B 1 263 ? 187.974 207.613 193.753 1.00 47.85 263 ALA B N 1
ATOM 9090 C CA . ALA B 1 263 ? 187.554 206.474 192.945 1.00 47.85 263 ALA B CA 1
ATOM 9091 C C . ALA B 1 263 ? 187.170 205.273 193.806 1.00 47.85 263 ALA B C 1
ATOM 9092 O O . ALA B 1 263 ? 187.367 204.125 193.399 1.00 47.85 263 ALA B O 1
ATOM 9099 N N . CYS B 1 264 ? 186.628 205.518 194.997 1.00 47.06 264 CYS B N 1
ATOM 9100 C CA . CYS B 1 264 ? 186.252 204.448 195.919 1.00 47.06 264 CYS B CA 1
ATOM 9101 C C . CYS B 1 264 ? 184.902 204.755 196.565 1.00 47.06 264 CYS B C 1
ATOM 9102 O O . CYS B 1 264 ? 184.721 204.624 197.777 1.00 47.06 264 CYS B O 1
ATOM 9110 N N . ASP B 1 265 ? 183.935 205.176 195.754 1.00 46.65 265 ASP B N 1
ATOM 9111 C CA . ASP B 1 265 ? 182.595 205.443 196.263 1.00 46.65 265 ASP B CA 1
ATOM 9112 C C . ASP B 1 265 ? 181.872 204.135 196.565 1.00 46.65 265 ASP B C 1
ATOM 9113 O O . ASP B 1 265 ? 181.753 203.266 195.696 1.00 46.65 265 ASP B O 1
ATOM 9122 N N . LEU B 1 266 ? 181.381 204.002 197.797 1.00 47.37 266 LEU B N 1
ATOM 9123 C CA . LEU B 1 266 ? 180.698 202.798 198.251 1.00 47.37 266 LEU B CA 1
ATOM 9124 C C . LEU B 1 266 ? 179.391 203.176 198.938 1.00 47.37 266 LEU B C 1
ATOM 9125 O O . LEU B 1 266 ? 179.207 204.311 199.387 1.00 47.37 266 LEU B O 1
ATOM 9141 N N . ASP B 1 267 ? 178.479 202.205 199.016 1.00 54.95 267 ASP B N 1
ATOM 9142 C CA . ASP B 1 267 ? 177.196 202.376 199.686 1.00 54.95 267 ASP B CA 1
ATOM 9143 C C . ASP B 1 267 ? 176.915 201.171 200.572 1.00 54.95 267 ASP B C 1
ATOM 9144 O O . ASP B 1 267 ? 177.204 200.031 200.197 1.00 54.95 267 ASP B O 1
ATOM 9153 N N . CYS B 1 268 ? 176.348 201.433 201.748 1.00 61.78 268 CYS B N 1
ATOM 9154 C CA . CYS B 1 268 ? 175.997 200.388 202.701 1.00 61.78 268 CYS B CA 1
ATOM 9155 C C . CYS B 1 268 ? 174.598 199.855 202.417 1.00 61.78 268 CYS B C 1
ATOM 9156 O O . CYS B 1 268 ? 173.653 200.631 202.244 1.00 61.78 268 CYS B O 1
ATOM 9164 N N . GLN B 1 269 ? 174.474 198.528 202.373 1.00 67.09 269 GLN B N 1
ATOM 9165 C CA . GLN B 1 269 ? 173.182 197.879 202.179 1.00 67.09 269 GLN B CA 1
ATOM 9166 C C . GLN B 1 269 ? 172.527 197.521 203.510 1.00 67.09 269 GLN B C 1
ATOM 9167 O O . GLN B 1 269 ? 171.339 197.793 203.711 1.00 67.09 269 GLN B O 1
ATOM 9181 N N . ALA B 1 270 ? 173.282 196.913 204.425 1.00 64.84 270 ALA B N 1
ATOM 9182 C CA . ALA B 1 270 ? 172.756 196.573 205.738 1.00 64.84 270 ALA B CA 1
ATOM 9183 C C . ALA B 1 270 ? 173.885 196.586 206.759 1.00 64.84 270 ALA B C 1
ATOM 9184 O O . ALA B 1 270 ? 175.062 196.442 206.418 1.00 64.84 270 ALA B O 1
ATOM 9191 N N . LEU B 1 271 ? 173.503 196.763 208.021 1.00 63.69 271 LEU B N 1
ATOM 9192 C CA . LEU B 1 271 ? 174.394 196.607 209.162 1.00 63.69 271 LEU B CA 1
ATOM 9193 C C . LEU B 1 271 ? 173.884 195.462 210.027 1.00 63.69 271 LEU B C 1
ATOM 9194 O O . LEU B 1 271 ? 172.672 195.297 210.198 1.00 63.69 271 LEU B O 1
ATOM 9210 N N . ARG B 1 272 ? 174.809 194.672 210.570 1.00 71.13 272 ARG B N 1
ATOM 9211 C CA . ARG B 1 272 ? 174.453 193.512 211.375 1.00 71.13 272 ARG B CA 1
ATOM 9212 C C . ARG B 1 272 ? 175.394 193.397 212.566 1.00 71.13 272 ARG B C 1
ATOM 9213 O O . ARG B 1 272 ? 176.550 193.823 212.508 1.00 71.13 272 ARG B O 1
ATOM 9234 N N . VAL B 1 273 ? 174.881 192.813 213.647 1.00 74.23 273 VAL B N 1
ATOM 9235 C CA . VAL B 1 273 ? 175.667 192.511 214.838 1.00 74.23 273 VAL B CA 1
ATOM 9236 C C . VAL B 1 273 ? 175.997 191.025 214.838 1.00 74.23 273 VAL B C 1
ATOM 9237 O O . VAL B 1 273 ? 175.123 190.185 214.588 1.00 74.23 273 VAL B O 1
ATOM 9250 N N . THR B 1 274 ? 177.260 190.700 215.113 1.00 78.35 274 THR B N 1
ATOM 9251 C CA . THR B 1 274 ? 177.706 189.320 215.259 1.00 78.35 274 THR B CA 1
ATOM 9252 C C . THR B 1 274 ? 177.751 188.879 216.716 1.00 78.35 274 THR B C 1
ATOM 9253 O O . THR B 1 274 ? 177.396 187.738 217.026 1.00 78.35 274 THR B O 1
ATOM 9264 N N . ARG B 1 275 ? 178.185 189.763 217.615 1.00 83.90 275 ARG B N 1
ATOM 9265 C CA . ARG B 1 275 ? 178.010 189.606 219.049 1.00 83.90 275 ARG B CA 1
ATOM 9266 C C . ARG B 1 275 ? 177.623 190.970 219.605 1.00 83.90 275 ARG B C 1
ATOM 9267 O O . ARG B 1 275 ? 178.175 191.991 219.168 1.00 83.90 275 ARG B O 1
ATOM 9288 N N . PRO B 1 276 ? 176.673 191.034 220.552 1.00 86.84 276 PRO B N 1
ATOM 9289 C CA . PRO B 1 276 ? 175.837 189.947 221.088 1.00 86.84 276 PRO B CA 1
ATOM 9290 C C . PRO B 1 276 ? 174.822 189.454 220.062 1.00 86.84 276 PRO B C 1
ATOM 9291 O O . PRO B 1 276 ? 174.317 190.234 219.258 1.00 86.84 276 PRO B O 1
ATOM 9302 N N . GLU B 1 277 ? 174.500 188.164 220.069 1.00 90.26 277 GLU B N 1
ATOM 9303 C CA . GLU B 1 277 ? 173.538 187.627 219.117 1.00 90.26 277 GLU B CA 1
ATOM 9304 C C . GLU B 1 277 ? 172.120 188.037 219.499 1.00 90.26 277 GLU B C 1
ATOM 9305 O O . GLU B 1 277 ? 171.744 188.016 220.675 1.00 90.26 277 GLU B O 1
ATOM 9317 N N . GLY B 1 278 ? 171.333 188.419 218.494 1.00 96.94 278 GLY B N 1
ATOM 9318 C CA . GLY B 1 278 ? 169.965 188.843 218.705 1.00 96.94 278 GLY B CA 1
ATOM 9319 C C . GLY B 1 278 ? 169.808 190.252 219.234 1.00 96.94 278 GLY B C 1
ATOM 9320 O O . GLY B 1 278 ? 168.670 190.701 219.424 1.00 96.94 278 GLY B O 1
ATOM 9324 N N . TRP B 1 279 ? 170.907 190.961 219.470 1.00 97.07 279 TRP B N 1
ATOM 9325 C CA . TRP B 1 279 ? 170.871 192.296 220.046 1.00 97.07 279 TRP B CA 1
ATOM 9326 C C . TRP B 1 279 ? 170.505 193.332 218.987 1.00 97.07 279 TRP B C 1
ATOM 9327 O O . TRP B 1 279 ? 170.796 193.168 217.798 1.00 97.07 279 TRP B O 1
ATOM 9348 N N . GLU B 1 280 ? 169.854 194.405 219.431 1.00 103.95 280 GLU B N 1
ATOM 9349 C CA . GLU B 1 280 ? 169.365 195.457 218.551 1.00 103.95 280 GLU B CA 1
ATOM 9350 C C . GLU B 1 280 ? 170.296 196.663 218.576 1.00 103.95 280 GLU B C 1
ATOM 9351 O O . GLU B 1 280 ? 170.887 196.996 219.606 1.00 103.95 280 GLU B O 1
ATOM 9363 N N . VAL B 1 281 ? 170.417 197.316 217.429 1.00 98.11 281 VAL B N 1
ATOM 9364 C CA . VAL B 1 281 ? 171.243 198.512 217.273 1.00 98.11 281 VAL B CA 1
ATOM 9365 C C . VAL B 1 281 ? 170.331 199.733 217.336 1.00 98.11 281 VAL B C 1
ATOM 9366 O O . VAL B 1 281 ? 169.312 199.761 216.631 1.00 98.11 281 VAL B O 1
ATOM 9379 N N . PRO B 1 282 ? 170.644 200.742 218.146 1.00 98.97 282 PRO B N 1
ATOM 9380 C CA . PRO B 1 282 ? 169.795 201.936 218.195 1.00 98.97 282 PRO B CA 1
ATOM 9381 C C . PRO B 1 282 ? 169.977 202.811 216.964 1.00 98.97 282 PRO B C 1
ATOM 9382 O O . PRO B 1 282 ? 171.013 202.794 216.296 1.00 98.97 282 PRO B O 1
ATOM 9393 N N . GLU B 1 283 ? 168.940 203.592 216.672 1.00 98.63 283 GLU B N 1
ATOM 9394 C CA . GLU B 1 283 ? 168.972 204.497 215.533 1.00 98.63 283 GLU B CA 1
ATOM 9395 C C . GLU B 1 283 ? 169.818 205.728 215.841 1.00 98.63 283 GLU B C 1
ATOM 9396 O O . GLU B 1 283 ? 169.925 206.168 216.990 1.00 98.63 283 GLU B O 1
ATOM 9408 N N . LEU B 1 284 ? 170.419 206.286 214.788 1.00 92.59 284 LEU B N 1
ATOM 9409 C CA . LEU B 1 284 ? 171.318 207.424 214.956 1.00 92.59 284 LEU B CA 1
ATOM 9410 C C . LEU B 1 284 ? 170.577 208.646 215.486 1.00 92.59 284 LEU B C 1
ATOM 9411 O O . LEU B 1 284 ? 171.107 209.390 216.323 1.00 92.59 284 LEU B O 1
ATOM 9427 N N . SER B 1 285 ? 169.345 208.867 215.019 1.00 97.13 285 SER B N 1
ATOM 9428 C CA . SER B 1 285 ? 168.557 209.993 215.508 1.00 97.13 285 SER B CA 1
ATOM 9429 C C . SER B 1 285 ? 168.246 209.876 216.994 1.00 97.13 285 SER B C 1
ATOM 9430 O O . SER B 1 285 ? 167.928 210.887 217.630 1.00 97.13 285 SER B O 1
ATOM 9438 N N . GLU B 1 286 ? 168.330 208.673 217.562 1.00 97.99 286 GLU B N 1
ATOM 9439 C CA . GLU B 1 286 ? 168.088 208.475 218.987 1.00 97.99 286 GLU B CA 1
ATOM 9440 C C . GLU B 1 286 ? 169.371 208.589 219.799 1.00 97.99 286 GLU B C 1
ATOM 9441 O O . GLU B 1 286 ? 169.358 209.132 220.911 1.00 97.99 286 GLU B O 1
ATOM 9453 N N . LEU B 1 287 ? 170.478 208.060 219.273 1.00 90.88 287 LEU B N 1
ATOM 9454 C CA . LEU B 1 287 ? 171.781 208.329 219.869 1.00 90.88 287 LEU B CA 1
ATOM 9455 C C . LEU B 1 287 ? 172.023 209.828 219.988 1.00 90.88 287 LEU B C 1
ATOM 9456 O O . LEU B 1 287 ? 172.516 210.309 221.016 1.00 90.88 287 LEU B O 1
ATOM 9472 N N . GLU B 1 288 ? 171.679 210.584 218.941 1.00 95.61 288 GLU B N 1
ATOM 9473 C CA . GLU B 1 288 ? 171.869 212.030 218.973 1.00 95.61 288 GLU B CA 1
ATOM 9474 C C . GLU B 1 288 ? 170.958 212.720 219.980 1.00 95.61 288 GLU B C 1
ATOM 9475 O O . GLU B 1 288 ? 171.285 213.820 220.436 1.00 95.61 288 GLU B O 1
ATOM 9487 N N . ALA B 1 289 ? 169.827 212.108 220.336 1.00 95.51 289 ALA B N 1
ATOM 9488 C CA . ALA B 1 289 ? 168.965 212.689 221.359 1.00 95.51 289 ALA B CA 1
ATOM 9489 C C . ALA B 1 289 ? 169.426 212.325 222.765 1.00 95.51 289 ALA B C 1
ATOM 9490 O O . ALA B 1 289 ? 169.255 213.121 223.695 1.00 95.51 289 ALA B O 1
ATOM 9497 N N . ALA B 1 290 ? 170.006 211.138 222.936 1.00 94.03 290 ALA B N 1
ATOM 9498 C CA . ALA B 1 290 ? 170.384 210.652 224.260 1.00 94.03 290 ALA B CA 1
ATOM 9499 C C . ALA B 1 290 ? 171.757 211.142 224.711 1.00 94.03 290 ALA B C 1
ATOM 9500 O O . ALA B 1 290 ? 171.917 211.544 225.869 1.00 94.03 290 ALA B O 1
ATOM 9507 N N . LEU B 1 291 ? 172.750 211.119 223.824 1.00 90.11 291 LEU B N 1
ATOM 9508 C CA . LEU B 1 291 ? 174.140 211.315 224.233 1.00 90.11 291 LEU B CA 1
ATOM 9509 C C . LEU B 1 291 ? 174.393 212.597 225.025 1.00 90.11 291 LEU B C 1
ATOM 9510 O O . LEU B 1 291 ? 175.215 212.559 225.962 1.00 90.11 291 LEU B O 1
ATOM 9526 N N . PRO B 1 292 ? 173.758 213.736 224.722 1.00 89.74 292 PRO B N 1
ATOM 9527 C CA . PRO B 1 292 ? 173.953 214.919 225.579 1.00 89.74 292 PRO B CA 1
ATOM 9528 C C . PRO B 1 292 ? 173.681 214.642 227.047 1.00 89.74 292 PRO B C 1
ATOM 9529 O O . PRO B 1 292 ? 174.398 215.152 227.918 1.00 89.74 292 PRO B O 1
ATOM 9540 N N . GLY B 1 293 ? 172.658 213.840 227.345 1.00 89.77 293 GLY B N 1
ATOM 9541 C CA . GLY B 1 293 ? 172.357 213.528 228.731 1.00 89.77 293 GLY B CA 1
ATOM 9542 C C . GLY B 1 293 ? 173.450 212.716 229.399 1.00 89.77 293 GLY B C 1
ATOM 9543 O O . GLY B 1 293 ? 173.781 212.950 230.563 1.00 89.77 293 GLY B O 1
ATOM 9547 N N . LEU B 1 294 ? 174.016 211.742 228.683 1.00 91.59 294 LEU B N 1
ATOM 9548 C CA . LEU B 1 294 ? 175.122 210.972 229.243 1.00 91.59 294 LEU B CA 1
ATOM 9549 C C . LEU B 1 294 ? 176.332 211.861 229.506 1.00 91.59 294 LEU B C 1
ATOM 9550 O O . LEU B 1 294 ? 177.019 211.707 230.527 1.00 91.59 294 LEU B O 1
ATOM 9566 N N . ILE B 1 295 ? 176.589 212.824 228.618 1.00 88.03 295 ILE B N 1
ATOM 9567 C CA . ILE B 1 295 ? 177.713 213.728 228.850 1.00 88.03 295 ILE B CA 1
ATOM 9568 C C . ILE B 1 295 ? 177.444 214.603 230.068 1.00 88.03 295 ILE B C 1
ATOM 9569 O O . ILE B 1 295 ? 178.333 214.828 230.898 1.00 88.03 295 ILE B O 1
ATOM 9585 N N . GLU B 1 296 ? 176.219 215.119 230.190 1.00 93.61 296 GLU B N 1
ATOM 9586 C CA . GLU B 1 296 ? 175.865 215.912 231.363 1.00 93.61 296 GLU B CA 1
ATOM 9587 C C . GLU B 1 296 ? 176.011 215.093 232.639 1.00 93.61 296 GLU B C 1
ATOM 9588 O O . GLU B 1 296 ? 176.480 215.602 233.663 1.00 93.61 296 GLU B O 1
ATOM 9600 N N . ALA B 1 297 ? 175.594 213.827 232.603 1.00 89.14 297 ALA B N 1
ATOM 9601 C CA . ALA B 1 297 ? 175.728 212.962 233.770 1.00 89.14 297 ALA B CA 1
ATOM 9602 C C . ALA B 1 297 ? 177.189 212.785 234.163 1.00 89.14 297 ALA B C 1
ATOM 9603 O O . ALA B 1 297 ? 177.539 212.874 235.345 1.00 89.14 297 ALA B O 1
ATOM 9610 N N . VAL B 1 298 ? 178.061 212.523 233.185 1.00 91.27 298 VAL B N 1
ATOM 9611 C CA . VAL B 1 298 ? 179.464 212.300 233.530 1.00 91.27 298 VAL B CA 1
ATOM 9612 C C . VAL B 1 298 ? 180.127 213.602 233.967 1.00 91.27 298 VAL B C 1
ATOM 9613 O O . VAL B 1 298 ? 181.104 213.582 234.726 1.00 91.27 298 VAL B O 1
ATOM 9626 N N . ALA B 1 299 ? 179.621 214.750 233.507 1.00 92.98 299 ALA B N 1
ATOM 9627 C CA . ALA B 1 299 ? 180.119 216.023 234.023 1.00 92.98 299 ALA B CA 1
ATOM 9628 C C . ALA B 1 299 ? 179.661 216.251 235.458 1.00 92.98 299 ALA B C 1
ATOM 9629 O O . ALA B 1 299 ? 180.421 216.771 236.284 1.00 92.98 299 ALA B O 1
ATOM 9636 N N . GLY B 1 300 ? 178.422 215.871 235.773 1.00 92.50 300 GLY B N 1
ATOM 9637 C CA . GLY B 1 300 ? 177.954 215.973 237.146 1.00 92.50 300 GLY B CA 1
ATOM 9638 C C . GLY B 1 300 ? 178.712 215.047 238.076 1.00 92.50 300 GLY B C 1
ATOM 9639 O O . GLY B 1 300 ? 178.964 215.385 239.236 1.00 92.50 300 GLY B O 1
ATOM 9643 N N . GLU B 1 301 ? 179.082 213.865 237.582 1.00 94.69 301 GLU B N 1
ATOM 9644 C CA . GLU B 1 301 ? 179.936 212.955 238.331 1.00 94.69 301 GLU B CA 1
ATOM 9645 C C . GLU B 1 301 ? 181.354 213.491 238.482 1.00 94.69 301 GLU B C 1
ATOM 9646 O O . GLU B 1 301 ? 182.130 212.937 239.268 1.00 94.69 301 GLU B O 1
ATOM 9658 N N . GLY B 1 302 ? 181.703 214.549 237.753 1.00 95.31 302 GLY B N 1
ATOM 9659 C CA . GLY B 1 302 ? 182.998 215.184 237.903 1.00 95.31 302 GLY B CA 1
ATOM 9660 C C . GLY B 1 302 ? 184.175 214.341 237.471 1.00 95.31 302 GLY B C 1
ATOM 9661 O O . GLY B 1 302 ? 185.249 214.437 238.073 1.00 95.31 302 GLY B O 1
ATOM 9665 N N . ARG B 1 303 ? 184.009 213.518 236.436 1.00 94.29 303 ARG B N 1
ATOM 9666 C CA . ARG B 1 303 ? 185.129 212.753 235.905 1.00 94.29 303 ARG B CA 1
ATOM 9667 C C . ARG B 1 303 ? 185.939 213.550 234.891 1.00 94.29 303 ARG B C 1
ATOM 9668 O O . ARG B 1 303 ? 187.134 213.285 234.717 1.00 94.29 303 ARG B O 1
ATOM 9689 N N . PHE B 1 304 ? 185.317 214.521 234.226 1.00 87.63 304 PHE B N 1
ATOM 9690 C CA . PHE B 1 304 ? 186.038 215.403 233.322 1.00 87.63 304 PHE B CA 1
ATOM 9691 C C . PHE B 1 304 ? 186.902 216.386 234.109 1.00 87.63 304 PHE B C 1
ATOM 9692 O O . PHE B 1 304 ? 186.660 216.669 235.286 1.00 87.63 304 PHE B O 1
ATOM 9709 N N . ALA B 1 305 ? 187.926 216.909 233.439 1.00 90.92 305 ALA B N 1
ATOM 9710 C CA . ALA B 1 305 ? 188.752 217.956 234.016 1.00 90.92 305 ALA B CA 1
ATOM 9711 C C . ALA B 1 305 ? 188.030 219.301 233.938 1.00 90.92 305 ALA B C 1
ATOM 9712 O O . ALA B 1 305 ? 187.010 219.453 233.261 1.00 90.92 305 ALA B O 1
ATOM 9719 N N . GLN B 1 306 ? 188.571 220.288 234.650 1.00 95.06 306 GLN B N 1
ATOM 9720 C CA . GLN B 1 306 ? 188.035 221.646 234.639 1.00 95.06 306 GLN B CA 1
ATOM 9721 C C . GLN B 1 306 ? 189.181 222.619 234.393 1.00 95.06 306 GLN B C 1
ATOM 9722 O O . GLN B 1 306 ? 190.147 222.644 235.184 1.00 95.06 306 GLN B O 1
ATOM 9736 N N . PRO B 1 307 ? 189.136 223.432 233.326 1.00 88.35 307 PRO B N 1
ATOM 9737 C CA . PRO B 1 307 ? 188.107 223.495 232.276 1.00 88.35 307 PRO B CA 1
ATOM 9738 C C . PRO B 1 307 ? 188.208 222.299 231.335 1.00 88.35 307 PRO B C 1
ATOM 9739 O O . PRO B 1 307 ? 189.274 221.706 231.202 1.00 88.35 307 PRO B O 1
ATOM 9750 N N . ALA B 1 308 ? 187.114 221.918 230.672 1.00 83.95 308 ALA B N 1
ATOM 9751 C CA . ALA B 1 308 ? 187.154 220.750 229.796 1.00 83.95 308 ALA B CA 1
ATOM 9752 C C . ALA B 1 308 ? 188.150 220.950 228.661 1.00 83.95 308 ALA B C 1
ATOM 9753 O O . ALA B 1 308 ? 188.956 220.062 228.362 1.00 83.95 308 ALA B O 1
ATOM 9760 N N . VAL B 1 309 ? 188.113 222.114 228.022 1.00 80.72 309 VAL B N 1
ATOM 9761 C CA . VAL B 1 309 ? 189.034 222.443 226.940 1.00 80.72 309 VAL B CA 1
ATOM 9762 C C . VAL B 1 309 ? 190.277 223.085 227.542 1.00 80.72 309 VAL B C 1
ATOM 9763 O O . VAL B 1 309 ? 190.180 224.053 228.306 1.00 80.72 309 VAL B O 1
ATOM 9776 N N . THR B 1 310 ? 191.447 222.547 227.200 1.00 82.14 310 THR B N 1
ATOM 9777 C CA . THR B 1 310 ? 192.725 223.063 227.674 1.00 82.14 310 THR B CA 1
ATOM 9778 C C . THR B 1 310 ? 193.553 223.519 226.480 1.00 82.14 310 THR B C 1
ATOM 9779 O O . THR B 1 310 ? 193.739 222.762 225.521 1.00 82.14 310 THR B O 1
ATOM 9790 N N . ILE B 1 311 ? 194.038 224.757 226.540 1.00 88.89 311 ILE B N 1
ATOM 9791 C CA . ILE B 1 311 ? 194.718 225.411 225.427 1.00 88.89 311 ILE B CA 1
ATOM 9792 C C . ILE B 1 311 ? 196.175 225.631 225.809 1.00 88.89 311 ILE B C 1
ATOM 9793 O O . ILE B 1 311 ? 196.466 226.188 226.875 1.00 88.89 311 ILE B O 1
ATOM 9809 N N . VAL B 1 312 ? 197.089 225.194 224.942 1.00 96.39 312 VAL B N 1
ATOM 9810 C CA . VAL B 1 312 ? 198.523 225.382 225.140 1.00 96.39 312 VAL B CA 1
ATOM 9811 C C . VAL B 1 312 ? 199.124 225.970 223.869 1.00 96.39 312 VAL B C 1
ATOM 9812 O O . VAL B 1 312 ? 198.743 225.588 222.757 1.00 96.39 312 VAL B O 1
ATOM 9825 N N . THR B 1 313 ? 200.062 226.899 224.037 1.00 109.20 313 THR B N 1
ATOM 9826 C CA . THR B 1 313 ? 200.686 227.614 222.929 1.00 109.20 313 THR B CA 1
ATOM 9827 C C . THR B 1 313 ? 202.018 226.958 222.585 1.00 109.20 313 THR B C 1
ATOM 9828 O O . THR B 1 313 ? 202.843 226.721 223.473 1.00 109.20 313 THR B O 1
ATOM 9839 N N . TYR B 1 314 ? 202.234 226.687 221.299 1.00 118.45 314 TYR B N 1
ATOM 9840 C CA . TYR B 1 314 ? 203.410 225.959 220.845 1.00 118.45 314 TYR B CA 1
ATOM 9841 C C . TYR B 1 314 ? 204.462 226.897 220.268 1.00 118.45 314 TYR B C 1
ATOM 9842 O O . TYR B 1 314 ? 204.143 227.837 219.533 1.00 118.45 314 TYR B O 1
ATOM 9860 N N . GLU B 1 315 ? 205.721 226.625 220.607 1.00 127.71 315 GLU B N 1
ATOM 9861 C CA . GLU B 1 315 ? 206.871 227.210 219.934 1.00 127.71 315 GLU B CA 1
ATOM 9862 C C . GLU B 1 315 ? 207.978 226.166 219.921 1.00 127.71 315 GLU B C 1
ATOM 9863 O O . GLU B 1 315 ? 208.114 225.391 220.872 1.00 127.71 315 GLU B O 1
ATOM 9875 N N . LYS B 1 316 ? 208.762 226.146 218.848 1.00 131.32 316 LYS B N 1
ATOM 9876 C CA . LYS B 1 316 ? 209.827 225.157 218.719 1.00 131.32 316 LYS B CA 1
ATOM 9877 C C . LYS B 1 316 ? 210.974 225.482 219.669 1.00 131.32 316 LYS B C 1
ATOM 9878 O O . LYS B 1 316 ? 211.066 226.594 220.188 1.00 131.32 316 LYS B O 1
ATOM 9897 N N . MET C 1 1 ? 162.558 231.356 189.020 1.00 109.57 1 MET C N 1
ATOM 9898 C CA . MET C 1 1 ? 162.612 229.872 188.887 1.00 109.57 1 MET C CA 1
ATOM 9899 C C . MET C 1 1 ? 163.693 229.304 189.806 1.00 109.57 1 MET C C 1
ATOM 9900 O O . MET C 1 1 ? 164.755 229.906 189.968 1.00 109.57 1 MET C O 1
ATOM 9916 N N . LYS C 1 2 ? 163.418 228.147 190.408 1.00 94.16 2 LYS C N 1
ATOM 9917 C CA . LYS C 1 2 ? 164.326 227.541 191.372 1.00 94.16 2 LYS C CA 1
ATOM 9918 C C . LYS C 1 2 ? 164.363 226.032 191.182 1.00 94.16 2 LYS C C 1
ATOM 9919 O O . LYS C 1 2 ? 163.341 225.409 190.883 1.00 94.16 2 LYS C O 1
ATOM 9938 N N . LEU C 1 3 ? 165.554 225.455 191.348 1.00 91.10 3 LEU C N 1
ATOM 9939 C CA . LEU C 1 3 ? 165.701 224.007 191.491 1.00 91.10 3 LEU C CA 1
ATOM 9940 C C . LEU C 1 3 ? 166.656 223.599 192.602 1.00 91.10 3 LEU C C 1
ATOM 9941 O O . LEU C 1 3 ? 166.572 222.457 193.067 1.00 91.10 3 LEU C O 1
ATOM 9957 N N . GLU C 1 4 ? 167.551 224.479 193.050 1.00 87.34 4 GLU C N 1
ATOM 9958 C CA . GLU C 1 4 ? 168.561 224.082 194.023 1.00 87.34 4 GLU C CA 1
ATOM 9959 C C . GLU C 1 4 ? 167.990 223.638 195.367 1.00 87.34 4 GLU C C 1
ATOM 9960 O O . GLU C 1 4 ? 168.622 222.780 196.008 1.00 87.34 4 GLU C O 1
ATOM 9972 N N . PRO C 1 5 ? 166.854 224.152 195.851 1.00 90.66 5 PRO C N 1
ATOM 9973 C CA . PRO C 1 5 ? 166.333 223.655 197.136 1.00 90.66 5 PRO C CA 1
ATOM 9974 C C . PRO C 1 5 ? 166.177 222.146 197.177 1.00 90.66 5 PRO C C 1
ATOM 9975 O O . PRO C 1 5 ? 166.389 221.535 198.233 1.00 90.66 5 PRO C O 1
ATOM 9986 N N . LEU C 1 6 ? 165.812 221.523 196.056 1.00 86.18 6 LEU C N 1
ATOM 9987 C CA . LEU C 1 6 ? 165.675 220.073 196.019 1.00 86.18 6 LEU C CA 1
ATOM 9988 C C . LEU C 1 6 ? 167.018 219.364 196.144 1.00 86.18 6 LEU C C 1
ATOM 9989 O O . LEU C 1 6 ? 167.046 218.170 196.460 1.00 86.18 6 LEU C O 1
ATOM 10005 N N . LEU C 1 7 ? 168.126 220.067 195.898 1.00 81.16 7 LEU C N 1
ATOM 10006 C CA . LEU C 1 7 ? 169.463 219.497 196.015 1.00 81.16 7 LEU C CA 1
ATOM 10007 C C . LEU C 1 7 ? 170.305 220.206 197.071 1.00 81.16 7 LEU C C 1
ATOM 10008 O O . LEU C 1 7 ? 171.522 219.992 197.124 1.00 81.16 7 LEU C O 1
ATOM 10024 N N . SER C 1 8 ? 169.692 221.037 197.917 1.00 80.85 8 SER C N 1
ATOM 10025 C CA . SER C 1 8 ? 170.441 221.788 198.917 1.00 80.85 8 SER C CA 1
ATOM 10026 C C . SER C 1 8 ? 170.881 220.931 200.097 1.00 80.85 8 SER C C 1
ATOM 10027 O O . SER C 1 8 ? 171.771 221.347 200.847 1.00 80.85 8 SER C O 1
ATOM 10035 N N . ASP C 1 9 ? 170.282 219.755 200.280 1.00 78.80 9 ASP C N 1
ATOM 10036 C CA . ASP C 1 9 ? 170.629 218.861 201.379 1.00 78.80 9 ASP C CA 1
ATOM 10037 C C . ASP C 1 9 ? 170.912 217.433 200.941 1.00 78.80 9 ASP C C 1
ATOM 10038 O O . ASP C 1 9 ? 171.496 216.674 201.725 1.00 78.80 9 ASP C O 1
ATOM 10047 N N . VAL C 1 10 ? 170.528 217.044 199.728 1.00 69.94 10 VAL C N 1
ATOM 10048 C CA . VAL C 1 10 ? 170.804 215.692 199.230 1.00 69.94 10 VAL C CA 1
ATOM 10049 C C . VAL C 1 10 ? 172.308 215.450 199.248 1.00 69.94 10 VAL C C 1
ATOM 10050 O O . VAL C 1 10 ? 173.085 216.365 198.904 1.00 69.94 10 VAL C O 1
ATOM 10063 N N . PRO C 1 11 ? 172.788 214.258 199.637 1.00 64.41 11 PRO C N 1
ATOM 10064 C CA . PRO C 1 11 ? 174.240 214.058 199.753 1.00 64.41 11 PRO C CA 1
ATOM 10065 C C . PRO C 1 11 ? 174.951 213.879 198.420 1.00 64.41 11 PRO C C 1
ATOM 10066 O O . PRO C 1 11 ? 176.135 214.211 198.306 1.00 64.41 11 PRO C O 1
ATOM 10077 N N . ARG C 1 12 ? 174.259 213.356 197.409 1.00 55.33 12 ARG C N 1
ATOM 10078 C CA . ARG C 1 12 ? 174.915 213.049 196.145 1.00 55.33 12 ARG C CA 1
ATOM 10079 C C . ARG C 1 12 ? 173.876 212.978 195.035 1.00 55.33 12 ARG C C 1
ATOM 10080 O O . ARG C 1 12 ? 172.716 212.632 195.274 1.00 55.33 12 ARG C O 1
ATOM 10101 N N . LEU C 1 13 ? 174.310 213.311 193.820 1.00 49.71 13 LEU C N 1
ATOM 10102 C CA . LEU C 1 13 ? 173.485 213.211 192.622 1.00 49.71 13 LEU C CA 1
ATOM 10103 C C . LEU C 1 13 ? 174.075 212.156 191.696 1.00 49.71 13 LEU C C 1
ATOM 10104 O O . LEU C 1 13 ? 175.270 212.195 191.384 1.00 49.71 13 LEU C O 1
ATOM 10120 N N . LEU C 1 14 ? 173.235 211.218 191.260 1.00 48.91 14 LEU C N 1
ATOM 10121 C CA . LEU C 1 14 ? 173.644 210.129 190.383 1.00 48.91 14 LEU C CA 1
ATOM 10122 C C . LEU C 1 14 ? 172.749 210.121 189.152 1.00 48.91 14 LEU C C 1
ATOM 10123 O O . LEU C 1 14 ? 171.524 210.211 189.276 1.00 48.91 14 LEU C O 1
ATOM 10139 N N . MET C 1 15 ? 173.359 210.012 187.971 1.00 45.67 15 MET C N 1
ATOM 10140 C CA . MET C 1 15 ? 172.625 209.990 186.713 1.00 45.67 15 MET C CA 1
ATOM 10141 C C . MET C 1 15 ? 173.124 208.846 185.841 1.00 45.67 15 MET C C 1
ATOM 10142 O O . MET C 1 15 ? 174.325 208.565 185.796 1.00 45.67 15 MET C O 1
ATOM 10156 N N . GLU C 1 16 ? 172.190 208.192 185.150 1.00 48.25 16 GLU C N 1
ATOM 10157 C CA . GLU C 1 16 ? 172.482 207.055 184.285 1.00 48.25 16 GLU C CA 1
ATOM 10158 C C . GLU C 1 16 ? 171.904 207.317 182.902 1.00 48.25 16 GLU C C 1
ATOM 10159 O O . GLU C 1 16 ? 170.759 207.764 182.780 1.00 48.25 16 GLU C O 1
ATOM 10171 N N . ALA C 1 17 ? 172.694 207.037 181.865 1.00 46.04 17 ALA C N 1
ATOM 10172 C CA . ALA C 1 17 ? 172.238 207.112 180.483 1.00 46.04 17 ALA C CA 1
ATOM 10173 C C . ALA C 1 17 ? 172.576 205.814 179.764 1.00 46.04 17 ALA C C 1
ATOM 10174 O O . ALA C 1 17 ? 173.681 205.284 179.910 1.00 46.04 17 ALA C O 1
ATOM 10181 N N . ASP C 1 18 ? 171.621 205.309 178.986 1.00 49.43 18 ASP C N 1
ATOM 10182 C CA . ASP C 1 18 ? 171.780 204.073 178.228 1.00 49.43 18 ASP C CA 1
ATOM 10183 C C . ASP C 1 18 ? 171.887 204.401 176.745 1.00 49.43 18 ASP C C 1
ATOM 10184 O O . ASP C 1 18 ? 171.089 205.185 176.219 1.00 49.43 18 ASP C O 1
ATOM 10193 N N . LEU C 1 19 ? 172.867 203.796 176.076 1.00 41.63 19 LEU C N 1
ATOM 10194 C CA . LEU C 1 19 ? 173.215 204.135 174.704 1.00 41.63 19 LEU C CA 1
ATOM 10195 C C . LEU C 1 19 ? 173.036 202.935 173.783 1.00 41.63 19 LEU C C 1
ATOM 10196 O O . LEU C 1 19 ? 172.902 201.791 174.227 1.00 41.63 19 LEU C O 1
ATOM 10212 N N . VAL C 1 20 ? 173.022 203.222 172.483 1.00 37.35 20 VAL C N 1
ATOM 10213 C CA . VAL C 1 20 ? 173.102 202.185 171.451 1.00 37.35 20 VAL C CA 1
ATOM 10214 C C . VAL C 1 20 ? 173.944 202.699 170.300 1.00 37.35 20 VAL C C 1
ATOM 10215 O O . VAL C 1 20 ? 173.932 203.895 169.978 1.00 37.35 20 VAL C O 1
ATOM 10228 N N . PRO C 1 21 ? 174.699 201.810 169.653 1.00 36.71 21 PRO C N 1
ATOM 10229 C CA . PRO C 1 21 ? 175.319 202.191 168.380 1.00 36.71 21 PRO C CA 1
ATOM 10230 C C . PRO C 1 21 ? 174.253 202.593 167.371 1.00 36.71 21 PRO C C 1
ATOM 10231 O O . PRO C 1 21 ? 173.188 201.978 167.285 1.00 36.71 21 PRO C O 1
ATOM 10242 N N . VAL C 1 22 ? 174.551 203.640 166.599 1.00 39.49 22 VAL C N 1
ATOM 10243 C CA . VAL C 1 22 ? 173.533 204.218 165.727 1.00 39.49 22 VAL C CA 1
ATOM 10244 C C . VAL C 1 22 ? 173.216 203.269 164.578 1.00 39.49 22 VAL C C 1
ATOM 10245 O O . VAL C 1 22 ? 172.049 203.075 164.218 1.00 39.49 22 VAL C O 1
ATOM 10258 N N . GLN C 1 23 ? 174.245 202.668 163.984 1.00 40.20 23 GLN C N 1
ATOM 10259 C CA . GLN C 1 23 ? 174.084 201.676 162.932 1.00 40.20 23 GLN C CA 1
ATOM 10260 C C . GLN C 1 23 ? 174.930 200.457 163.268 1.00 40.20 23 GLN C C 1
ATOM 10261 O O . GLN C 1 23 ? 176.005 200.572 163.863 1.00 40.20 23 GLN C O 1
ATOM 10275 N N . GLY C 1 24 ? 174.434 199.284 162.884 1.00 39.96 24 GLY C N 1
ATOM 10276 C CA . GLY C 1 24 ? 175.137 198.066 163.225 1.00 39.96 24 GLY C CA 1
ATOM 10277 C C . GLY C 1 24 ? 175.075 197.800 164.723 1.00 39.96 24 GLY C C 1
ATOM 10278 O O . GLY C 1 24 ? 174.257 198.363 165.455 1.00 39.96 24 GLY C O 1
ATOM 10282 N N . THR C 1 25 ? 175.959 196.913 165.176 1.00 38.13 25 THR C N 1
ATOM 10283 C CA . THR C 1 25 ? 175.992 196.494 166.576 1.00 38.13 25 THR C CA 1
ATOM 10284 C C . THR C 1 25 ? 177.432 196.363 167.071 1.00 38.13 25 THR C C 1
ATOM 10285 O O . THR C 1 25 ? 177.797 195.387 167.729 1.00 38.13 25 THR C O 1
ATOM 10296 N N . ARG C 1 26 ? 178.276 197.348 166.762 1.00 39.46 26 ARG C N 1
ATOM 10297 C CA . ARG C 1 26 ? 179.679 197.302 167.159 1.00 39.46 26 ARG C CA 1
ATOM 10298 C C . ARG C 1 26 ? 180.173 198.697 167.518 1.00 39.46 26 ARG C C 1
ATOM 10299 O O . ARG C 1 26 ? 179.567 199.708 167.156 1.00 39.46 26 ARG C O 1
ATOM 10320 N N . PHE C 1 27 ? 181.287 198.735 168.252 1.00 38.63 27 PHE C N 1
ATOM 10321 C CA . PHE C 1 27 ? 181.934 199.990 168.615 1.00 38.63 27 PHE C CA 1
ATOM 10322 C C . PHE C 1 27 ? 183.413 199.732 168.875 1.00 38.63 27 PHE C C 1
ATOM 10323 O O . PHE C 1 27 ? 183.823 198.606 169.170 1.00 38.63 27 PHE C O 1
ATOM 10340 N N . GLN C 1 28 ? 184.209 200.800 168.763 1.00 44.96 28 GLN C N 1
ATOM 10341 C CA . GLN C 1 28 ? 185.642 200.735 169.028 1.00 44.96 28 GLN C CA 1
ATOM 10342 C C . GLN C 1 28 ? 185.921 201.245 170.433 1.00 44.96 28 GLN C C 1
ATOM 10343 O O . GLN C 1 28 ? 185.657 202.427 170.708 1.00 44.96 28 GLN C O 1
ATOM 10357 N N . PRO C 1 29 ? 186.439 200.428 171.345 1.00 42.42 29 PRO C N 1
ATOM 10358 C CA . PRO C 1 29 ? 186.743 200.908 172.694 1.00 42.42 29 PRO C CA 1
ATOM 10359 C C . PRO C 1 29 ? 188.131 201.538 172.791 1.00 42.42 29 PRO C C 1
ATOM 10360 O O . PRO C 1 29 ? 188.932 201.501 171.855 1.00 42.42 29 PRO C O 1
ATOM 10371 N N . THR C 1 30 ? 188.398 202.119 173.960 1.00 41.48 30 THR C N 1
ATOM 10372 C CA . THR C 1 30 ? 189.661 202.807 174.192 1.00 41.48 30 THR C CA 1
ATOM 10373 C C . THR C 1 30 ? 190.835 201.841 174.070 1.00 41.48 30 THR C C 1
ATOM 10374 O O . THR C 1 30 ? 190.748 200.673 174.458 1.00 41.48 30 THR C O 1
ATOM 10385 N N . GLY C 1 31 ? 191.944 202.346 173.530 1.00 40.78 31 GLY C N 1
ATOM 10386 C CA . GLY C 1 31 ? 193.102 201.536 173.198 1.00 40.78 31 GLY C CA 1
ATOM 10387 C C . GLY C 1 31 ? 194.277 201.690 174.144 1.00 40.78 31 GLY C C 1
ATOM 10388 O O . GLY C 1 31 ? 195.416 201.846 173.693 1.00 40.78 31 GLY C O 1
ATOM 10392 N N . PHE C 1 32 ? 194.013 201.658 175.454 1.00 40.52 32 PHE C N 1
ATOM 10393 C CA . PHE C 1 32 ? 195.000 201.940 176.496 1.00 40.52 32 PHE C CA 1
ATOM 10394 C C . PHE C 1 32 ? 196.372 201.366 176.146 1.00 40.52 32 PHE C C 1
ATOM 10395 O O . PHE C 1 32 ? 196.464 200.239 175.643 1.00 40.52 32 PHE C O 1
ATOM 10412 N N . PRO C 1 33 ? 197.459 202.111 176.394 1.00 38.55 33 PRO C N 1
ATOM 10413 C CA . PRO C 1 33 ? 198.760 201.722 175.814 1.00 38.55 33 PRO C CA 1
ATOM 10414 C C . PRO C 1 33 ? 199.219 200.313 176.156 1.00 38.55 33 PRO C C 1
ATOM 10415 O O . PRO C 1 33 ? 199.755 199.621 175.281 1.00 38.55 33 PRO C O 1
ATOM 10426 N N . ASP C 1 34 ? 199.035 199.861 177.398 1.00 47.45 34 ASP C N 1
ATOM 10427 C CA . ASP C 1 34 ? 199.687 198.626 177.824 1.00 47.45 34 ASP C CA 1
ATOM 10428 C C . ASP C 1 34 ? 198.925 197.374 177.404 1.00 47.45 34 ASP C C 1
ATOM 10429 O O . ASP C 1 34 ? 199.538 196.310 177.261 1.00 47.45 34 ASP C O 1
ATOM 10438 N N . LEU C 1 35 ? 197.608 197.466 177.206 1.00 43.47 35 LEU C N 1
ATOM 10439 C CA . LEU C 1 35 ? 196.817 196.279 176.908 1.00 43.47 35 LEU C CA 1
ATOM 10440 C C . LEU C 1 35 ? 195.754 196.481 175.836 1.00 43.47 35 LEU C C 1
ATOM 10441 O O . LEU C 1 35 ? 195.054 195.518 175.508 1.00 43.47 35 LEU C O 1
ATOM 10457 N N . GLY C 1 36 ? 195.606 197.681 175.280 1.00 41.16 36 GLY C N 1
ATOM 10458 C CA . GLY C 1 36 ? 194.496 197.913 174.371 1.00 41.16 36 GLY C CA 1
ATOM 10459 C C . GLY C 1 36 ? 193.180 197.952 175.126 1.00 41.16 36 GLY C C 1
ATOM 10460 O O . GLY C 1 36 ? 193.070 198.551 176.202 1.00 41.16 36 GLY C O 1
ATOM 10464 N N . ALA C 1 37 ? 192.164 197.303 174.560 1.00 39.98 37 ALA C N 1
ATOM 10465 C CA . ALA C 1 37 ? 190.843 197.304 175.175 1.00 39.98 37 ALA C CA 1
ATOM 10466 C C . ALA C 1 37 ? 190.908 196.719 176.580 1.00 39.98 37 ALA C C 1
ATOM 10467 O O . ALA C 1 37 ? 191.484 195.648 176.796 1.00 39.98 37 ALA C O 1
ATOM 10474 N N . ALA C 1 38 ? 190.305 197.425 177.538 1.00 39.55 38 ALA C N 1
ATOM 10475 C CA . ALA C 1 38 ? 190.390 197.066 178.954 1.00 39.55 38 ALA C CA 1
ATOM 10476 C C . ALA C 1 38 ? 189.213 196.169 179.317 1.00 39.55 38 ALA C C 1
ATOM 10477 O O . ALA C 1 38 ? 188.165 196.631 179.771 1.00 39.55 38 ALA C O 1
ATOM 10484 N N . HIS C 1 39 ? 189.396 194.866 179.129 1.00 41.10 39 HIS C N 1
ATOM 10485 C CA . HIS C 1 39 ? 188.397 193.867 179.482 1.00 41.10 39 HIS C CA 1
ATOM 10486 C C . HIS C 1 39 ? 188.694 193.302 180.866 1.00 41.10 39 HIS C C 1
ATOM 10487 O O . HIS C 1 39 ? 189.857 193.110 181.232 1.00 41.10 39 HIS C O 1
ATOM 10501 N N . TYR C 1 40 ? 187.637 193.038 181.633 1.00 42.83 40 TYR C N 1
ATOM 10502 C CA . TYR C 1 40 ? 187.783 192.432 182.948 1.00 42.83 40 TYR C CA 1
ATOM 10503 C C . TYR C 1 40 ? 186.527 191.638 183.275 1.00 42.83 40 TYR C C 1
ATOM 10504 O O . TYR C 1 40 ? 185.468 191.836 182.672 1.00 42.83 40 TYR C O 1
ATOM 10522 N N . GLU C 1 41 ? 186.658 190.733 184.243 1.00 46.84 41 GLU C N 1
ATOM 10523 C CA . GLU C 1 41 ? 185.549 189.891 184.673 1.00 46.84 41 GLU C CA 1
ATOM 10524 C C . GLU C 1 41 ? 184.750 190.614 185.750 1.00 46.84 41 GLU C C 1
ATOM 10525 O O . GLU C 1 41 ? 185.321 191.118 186.722 1.00 46.84 41 GLU C O 1
ATOM 10537 N N . GLY C 1 42 ? 183.431 190.656 185.577 1.00 50.48 42 GLY C N 1
ATOM 10538 C CA . GLY C 1 42 ? 182.561 191.351 186.496 1.00 50.48 42 GLY C CA 1
ATOM 10539 C C . GLY C 1 42 ? 182.397 190.619 187.812 1.00 50.48 42 GLY C C 1
ATOM 10540 O O . GLY C 1 42 ? 182.803 189.463 187.962 1.00 50.48 42 GLY C O 1
ATOM 10544 N N . PRO C 1 43 ? 181.799 191.289 188.801 1.00 49.08 43 PRO C N 1
ATOM 10545 C CA . PRO C 1 43 ? 181.571 190.621 190.093 1.00 49.08 43 PRO C CA 1
ATOM 10546 C C . PRO C 1 43 ? 180.668 189.409 189.981 1.00 49.08 43 PRO C C 1
ATOM 10547 O O . PRO C 1 43 ? 180.854 188.433 190.719 1.00 49.08 43 PRO C O 1
ATOM 10558 N N . ASP C 1 44 ? 179.692 189.442 189.074 1.00 59.54 44 ASP C N 1
ATOM 10559 C CA . ASP C 1 44 ? 178.795 188.322 188.835 1.00 59.54 44 ASP C CA 1
ATOM 10560 C C . ASP C 1 44 ? 179.350 187.352 187.796 1.00 59.54 44 ASP C C 1
ATOM 10561 O O . ASP C 1 44 ? 178.580 186.617 187.168 1.00 59.54 44 ASP C O 1
ATOM 10570 N N . GLY C 1 45 ? 180.668 187.342 187.599 1.00 56.42 45 GLY C N 1
ATOM 10571 C CA . GLY C 1 45 ? 181.307 186.422 186.679 1.00 56.42 45 GLY C CA 1
ATOM 10572 C C . GLY C 1 45 ? 181.343 186.888 185.238 1.00 56.42 45 GLY C C 1
ATOM 10573 O O . GLY C 1 45 ? 182.309 186.618 184.519 1.00 56.42 45 GLY C O 1
ATOM 10577 N N . ARG C 1 46 ? 180.305 187.598 184.806 1.00 45.17 46 ARG C N 1
ATOM 10578 C CA . ARG C 1 46 ? 180.139 187.890 183.392 1.00 45.17 46 ARG C CA 1
ATOM 10579 C C . ARG C 1 46 ? 181.229 188.842 182.892 1.00 45.17 46 ARG C C 1
ATOM 10580 O O . ARG C 1 46 ? 181.719 189.690 183.644 1.00 45.17 46 ARG C O 1
ATOM 10601 N N . PRO C 1 47 ? 181.632 188.719 181.624 1.00 42.49 47 PRO C N 1
ATOM 10602 C CA . PRO C 1 47 ? 182.675 189.607 181.090 1.00 42.49 47 PRO C CA 1
ATOM 10603 C C . PRO C 1 47 ? 182.242 191.069 181.086 1.00 42.49 47 PRO C C 1
ATOM 10604 O O . PRO C 1 47 ? 181.085 191.394 180.811 1.00 42.49 47 PRO C O 1
ATOM 10615 N N . MET C 1 48 ? 183.194 191.951 181.393 1.00 40.89 48 MET C N 1
ATOM 10616 C CA . MET C 1 48 ? 182.968 193.390 181.433 1.00 40.89 48 MET C CA 1
ATOM 10617 C C . MET C 1 48 ? 184.048 194.100 180.623 1.00 40.89 48 MET C C 1
ATOM 10618 O O . MET C 1 48 ? 185.148 193.579 180.427 1.00 40.89 48 MET C O 1
ATOM 10632 N N . LEU C 1 49 ? 183.719 195.304 180.147 1.00 39.39 49 LEU C N 1
ATOM 10633 C CA . LEU C 1 49 ? 184.656 196.138 179.401 1.00 39.39 49 LEU C CA 1
ATOM 10634 C C . LEU C 1 49 ? 184.482 197.595 179.800 1.00 39.39 49 LEU C C 1
ATOM 10635 O O . LEU C 1 49 ? 183.355 198.084 179.923 1.00 39.39 49 LEU C O 1
ATOM 10651 N N . LEU C 1 50 ? 185.604 198.282 179.997 1.00 39.56 50 LEU C N 1
ATOM 10652 C CA . LEU C 1 50 ? 185.612 199.722 180.221 1.00 39.56 50 LEU C CA 1
ATOM 10653 C C . LEU C 1 50 ? 185.742 200.434 178.878 1.00 39.56 50 LEU C C 1
ATOM 10654 O O . LEU C 1 50 ? 186.752 200.276 178.183 1.00 39.56 50 LEU C O 1
ATOM 10670 N N . VAL C 1 51 ? 184.721 201.212 178.512 1.00 37.86 51 VAL C N 1
ATOM 10671 C CA . VAL C 1 51 ? 184.755 201.923 177.237 1.00 37.86 51 VAL C CA 1
ATOM 10672 C C . VAL C 1 51 ? 185.865 202.966 177.239 1.00 37.86 51 VAL C C 1
ATOM 10673 O O . VAL C 1 51 ? 186.684 203.028 176.315 1.00 37.86 51 VAL C O 1
ATOM 10686 N N . GLU C 1 52 ? 185.907 203.802 178.273 1.00 42.88 52 GLU C N 1
ATOM 10687 C CA . GLU C 1 52 ? 186.921 204.842 178.362 1.00 42.88 52 GLU C CA 1
ATOM 10688 C C . GLU C 1 52 ? 187.098 205.238 179.818 1.00 42.88 52 GLU C C 1
ATOM 10689 O O . GLU C 1 52 ? 186.248 204.957 180.668 1.00 42.88 52 GLU C O 1
ATOM 10701 N N . SER C 1 53 ? 188.219 205.895 180.091 1.00 47.59 53 SER C N 1
ATOM 10702 C CA . SER C 1 53 ? 188.540 206.329 181.440 1.00 47.59 53 SER C CA 1
ATOM 10703 C C . SER C 1 53 ? 187.816 207.628 181.772 1.00 47.59 53 SER C C 1
ATOM 10704 O O . SER C 1 53 ? 187.535 208.451 180.896 1.00 47.59 53 SER C O 1
ATOM 10712 N N . ALA C 1 54 ? 187.514 207.806 183.060 1.00 40.82 54 ALA C N 1
ATOM 10713 C CA . ALA C 1 54 ? 186.837 209.021 183.498 1.00 40.82 54 ALA C CA 1
ATOM 10714 C C . ALA C 1 54 ? 187.696 210.262 183.299 1.00 40.82 54 ALA C C 1
ATOM 10715 O O . ALA C 1 54 ? 187.150 211.364 183.187 1.00 40.82 54 ALA C O 1
ATOM 10722 N N . GLN C 1 55 ? 189.021 210.112 183.239 1.00 43.52 55 GLN C N 1
ATOM 10723 C CA . GLN C 1 55 ? 189.874 211.254 182.919 1.00 43.52 55 GLN C CA 1
ATOM 10724 C C . GLN C 1 55 ? 189.672 211.703 181.476 1.00 43.52 55 GLN C C 1
ATOM 10725 O O . GLN C 1 55 ? 189.609 212.906 181.195 1.00 43.52 55 GLN C O 1
ATOM 10739 N N . SER C 1 56 ? 189.540 210.752 180.549 1.00 43.35 56 SER C N 1
ATOM 10740 C CA . SER C 1 56 ? 189.238 211.109 179.167 1.00 43.35 56 SER C CA 1
ATOM 10741 C C . SER C 1 56 ? 187.815 211.642 179.045 1.00 43.35 56 SER C C 1
ATOM 10742 O O . SER C 1 56 ? 187.550 212.569 178.266 1.00 43.35 56 SER C O 1
ATOM 10750 N N . MET C 1 57 ? 186.893 211.089 179.835 1.00 40.18 57 MET C N 1
ATOM 10751 C CA . MET C 1 57 ? 185.531 211.608 179.853 1.00 40.18 57 MET C CA 1
ATOM 10752 C C . MET C 1 57 ? 185.515 213.055 180.326 1.00 40.18 57 MET C C 1
ATOM 10753 O O . MET C 1 57 ? 184.750 213.876 179.812 1.00 40.18 57 MET C O 1
ATOM 10767 N N . ALA C 1 58 ? 186.383 213.394 181.282 1.00 44.23 58 ALA C N 1
ATOM 10768 C CA . ALA C 1 58 ? 186.486 214.776 181.736 1.00 44.23 58 ALA C CA 1
ATOM 10769 C C . ALA C 1 58 ? 187.125 215.662 180.674 1.00 44.23 58 ALA C C 1
ATOM 10770 O O . ALA C 1 58 ? 186.673 216.789 180.442 1.00 44.23 58 ALA C O 1
ATOM 10777 N N . ASN C 1 59 ? 188.203 215.187 180.046 1.00 45.98 59 ASN C N 1
ATOM 10778 C CA . ASN C 1 59 ? 188.817 215.946 178.960 1.00 45.98 59 ASN C CA 1
ATOM 10779 C C . ASN C 1 59 ? 187.816 216.257 177.850 1.00 45.98 59 ASN C C 1
ATOM 10780 O O . ASN C 1 59 ? 187.927 217.297 177.191 1.00 45.98 59 ASN C O 1
ATOM 10791 N N . ARG C 1 60 ? 186.842 215.372 177.622 1.00 42.35 60 ARG C N 1
ATOM 10792 C CA . ARG C 1 60 ? 185.786 215.655 176.648 1.00 42.35 60 ARG C CA 1
ATOM 10793 C C . ARG C 1 60 ? 184.734 216.615 177.205 1.00 42.35 60 ARG C C 1
ATOM 10794 O O . ARG C 1 60 ? 184.309 217.564 176.524 1.00 42.35 60 ARG C O 1
ATOM 10815 N N . LEU C 1 61 ? 184.275 216.348 178.431 1.00 45.43 61 LEU C N 1
ATOM 10816 C CA . LEU C 1 61 ? 183.158 217.073 179.019 1.00 45.43 61 LEU C CA 1
ATOM 10817 C C . LEU C 1 61 ? 183.514 218.515 179.349 1.00 45.43 61 LEU C C 1
ATOM 10818 O O . LEU C 1 61 ? 182.617 219.361 179.419 1.00 45.43 61 LEU C O 1
ATOM 10834 N N . GLU C 1 62 ? 184.796 218.810 179.568 1.00 48.98 62 GLU C N 1
ATOM 10835 C CA . GLU C 1 62 ? 185.230 220.199 179.664 1.00 48.98 62 GLU C CA 1
ATOM 10836 C C . GLU C 1 62 ? 185.294 220.849 178.288 1.00 48.98 62 GLU C C 1
ATOM 10837 O O . GLU C 1 62 ? 184.970 222.033 178.141 1.00 48.98 62 GLU C O 1
ATOM 10849 N N . THR C 1 63 ? 185.707 220.089 177.271 1.00 50.12 63 THR C N 1
ATOM 10850 C CA . THR C 1 63 ? 185.913 220.669 175.950 1.00 50.12 63 THR C CA 1
ATOM 10851 C C . THR C 1 63 ? 184.598 221.068 175.298 1.00 50.12 63 THR C C 1
ATOM 10852 O O . THR C 1 63 ? 184.565 222.024 174.515 1.00 50.12 63 THR C O 1
ATOM 10863 N N . VAL C 1 64 ? 183.509 220.358 175.598 1.00 48.52 64 VAL C N 1
ATOM 10864 C CA . VAL C 1 64 ? 182.248 220.670 174.929 1.00 48.52 64 VAL C CA 1
ATOM 10865 C C . VAL C 1 64 ? 181.761 222.095 175.193 1.00 48.52 64 VAL C C 1
ATOM 10866 O O . VAL C 1 64 ? 180.831 222.549 174.519 1.00 48.52 64 VAL C O 1
ATOM 10879 N N . CYS C 1 65 ? 182.357 222.813 176.147 1.00 51.19 65 CYS C N 1
ATOM 10880 C CA . CYS C 1 65 ? 181.914 224.161 176.495 1.00 51.19 65 CYS C CA 1
ATOM 10881 C C . CYS C 1 65 ? 182.807 225.272 175.951 1.00 51.19 65 CYS C C 1
ATOM 10882 O O . CYS C 1 65 ? 182.489 226.448 176.155 1.00 51.19 65 CYS C O 1
ATOM 10890 N N . TRP C 1 66 ? 183.903 224.948 175.270 1.00 52.25 66 TRP C N 1
ATOM 10891 C CA . TRP C 1 66 ? 184.863 225.946 174.812 1.00 52.25 66 TRP C CA 1
ATOM 10892 C C . TRP C 1 66 ? 184.859 226.013 173.291 1.00 52.25 66 TRP C C 1
ATOM 10893 O O . TRP C 1 66 ? 185.009 224.987 172.618 1.00 52.25 66 TRP C O 1
ATOM 10914 N N . ASP C 1 67 ? 184.689 227.222 172.757 1.00 57.27 67 ASP C N 1
ATOM 10915 C CA . ASP C 1 67 ? 184.695 227.460 171.314 1.00 57.27 67 ASP C CA 1
ATOM 10916 C C . ASP C 1 67 ? 186.128 227.778 170.904 1.00 57.27 67 ASP C C 1
ATOM 10917 O O . ASP C 1 67 ? 186.610 228.896 171.101 1.00 57.27 67 ASP C O 1
ATOM 10926 N N . LYS C 1 68 ? 186.812 226.790 170.322 1.00 59.31 68 LYS C N 1
ATOM 10927 C CA . LYS C 1 68 ? 188.253 226.908 170.120 1.00 59.31 68 LYS C CA 1
ATOM 10928 C C . LYS C 1 68 ? 188.609 227.996 169.113 1.00 59.31 68 LYS C C 1
ATOM 10929 O O . LYS C 1 68 ? 189.688 228.593 169.210 1.00 59.31 68 LYS C O 1
ATOM 10948 N N . ASP C 1 69 ? 187.736 228.269 168.141 1.00 59.82 69 ASP C N 1
ATOM 10949 C CA . ASP C 1 69 ? 188.052 229.294 167.150 1.00 59.82 69 ASP C CA 1
ATOM 10950 C C . ASP C 1 69 ? 187.979 230.691 167.756 1.00 59.82 69 ASP C C 1
ATOM 10951 O O . ASP C 1 69 ? 188.839 231.536 167.482 1.00 59.82 69 ASP C O 1
ATOM 10960 N N . ALA C 1 70 ? 186.962 230.954 168.576 1.00 60.05 70 ALA C N 1
ATOM 10961 C CA . ALA C 1 70 ? 186.816 232.260 169.204 1.00 60.05 70 ALA C CA 1
ATOM 10962 C C . ALA C 1 70 ? 187.668 232.418 170.455 1.00 60.05 70 ALA C C 1
ATOM 10963 O O . ALA C 1 70 ? 187.857 233.549 170.915 1.00 60.05 70 ALA C O 1
ATOM 10970 N N . ASP C 1 71 ? 188.193 231.324 171.008 1.00 61.47 71 ASP C N 1
ATOM 10971 C CA . ASP C 1 71 ? 188.894 231.359 172.290 1.00 61.47 71 ASP C CA 1
ATOM 10972 C C . ASP C 1 71 ? 188.001 231.973 173.367 1.00 61.47 71 ASP C C 1
ATOM 10973 O O . ASP C 1 71 ? 188.397 232.886 174.094 1.00 61.47 71 ASP C O 1
ATOM 10982 N N . ASP C 1 72 ? 186.776 231.459 173.462 1.00 55.66 72 ASP C N 1
ATOM 10983 C CA . ASP C 1 72 ? 185.799 231.984 174.403 1.00 55.66 72 ASP C CA 1
ATOM 10984 C C . ASP C 1 72 ? 184.813 230.885 174.765 1.00 55.66 72 ASP C C 1
ATOM 10985 O O . ASP C 1 72 ? 184.702 229.869 174.073 1.00 55.66 72 ASP C O 1
ATOM 10994 N N . TRP C 1 73 ? 184.095 231.099 175.864 1.00 48.28 73 TRP C N 1
ATOM 10995 C CA . TRP C 1 73 ? 183.039 230.180 176.254 1.00 48.28 73 TRP C CA 1
ATOM 10996 C C . TRP C 1 73 ? 181.892 230.238 175.249 1.00 48.28 73 TRP C C 1
ATOM 10997 O O . TRP C 1 73 ? 181.766 231.178 174.459 1.00 48.28 73 TRP C O 1
ATOM 11018 N N . VAL C 1 74 ? 181.046 229.206 175.285 1.00 48.62 74 VAL C N 1
ATOM 11019 C CA . VAL C 1 74 ? 179.789 229.285 1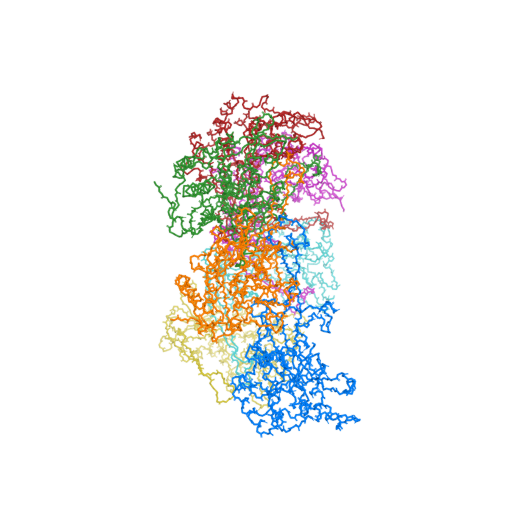74.557 1.00 48.62 74 VAL C CA 1
ATOM 11020 C C . VAL C 1 74 ? 179.017 230.507 175.054 1.00 48.62 74 VAL C C 1
ATOM 11021 O O . VAL C 1 74 ? 179.207 230.983 176.180 1.00 48.62 74 VAL C O 1
ATOM 11034 N N . VAL C 1 75 ? 178.137 231.024 174.194 1.00 52.42 75 VAL C N 1
ATOM 11035 C CA . VAL C 1 75 ? 177.431 232.266 174.517 1.00 52.42 75 VAL C CA 1
ATOM 11036 C C . VAL C 1 75 ? 176.767 232.196 175.889 1.00 52.42 75 VAL C C 1
ATOM 11037 O O . VAL C 1 75 ? 176.956 233.123 176.689 1.00 52.42 75 VAL C O 1
ATOM 11050 N N . PRO C 1 76 ? 175.995 231.160 176.226 1.00 48.91 76 PRO C N 1
ATOM 11051 C CA . PRO C 1 76 ? 175.398 231.113 177.571 1.00 48.91 76 PRO C CA 1
ATOM 11052 C C . PRO C 1 76 ? 176.420 231.166 178.695 1.00 48.91 76 PRO C C 1
ATOM 11053 O O . PRO C 1 76 ? 176.120 231.711 179.765 1.00 48.91 76 PRO C O 1
ATOM 11064 N N . LEU C 1 77 ? 177.618 230.620 178.489 1.00 45.35 77 LEU C N 1
ATOM 11065 C CA . LEU C 1 77 ? 178.654 230.585 179.514 1.00 45.35 77 LEU C CA 1
ATOM 11066 C C . LEU C 1 77 ? 179.638 231.746 179.411 1.00 45.35 77 LEU C C 1
ATOM 11067 O O . LEU C 1 77 ? 180.615 231.779 180.165 1.00 45.35 77 LEU C O 1
ATOM 11083 N N . ARG C 1 78 ? 179.407 232.692 178.506 1.00 49.91 78 ARG C N 1
ATOM 11084 C CA . ARG C 1 78 ? 180.378 233.752 178.274 1.00 49.91 78 ARG C CA 1
ATOM 11085 C C . ARG C 1 78 ? 180.496 234.654 179.497 1.00 49.91 78 ARG C C 1
ATOM 11086 O O . ARG C 1 78 ? 179.497 235.000 180.135 1.00 49.91 78 ARG C O 1
ATOM 11107 N N . GLY C 1 79 ? 181.732 235.034 179.822 1.00 50.45 79 GLY C N 1
ATOM 11108 C CA . GLY C 1 79 ? 182.015 235.915 180.935 1.00 50.45 79 GLY C CA 1
ATOM 11109 C C . GLY C 1 79 ? 182.525 235.229 182.186 1.00 50.45 79 GLY C C 1
ATOM 11110 O O . GLY C 1 79 ? 182.883 235.923 183.146 1.00 50.45 79 GLY C O 1
ATOM 11114 N N . LEU C 1 80 ? 182.570 233.897 182.211 1.00 48.02 80 LEU C N 1
ATOM 11115 C CA . LEU C 1 80 ? 183.081 233.203 183.382 1.00 48.02 80 LEU C CA 1
ATOM 11116 C C . LEU C 1 80 ? 184.610 233.265 183.417 1.00 48.02 80 LEU C C 1
ATOM 11117 O O . LEU C 1 80 ? 185.259 233.315 182.369 1.00 48.02 80 LEU C O 1
ATOM 11133 N N . PRO C 1 81 ? 185.209 233.267 184.610 1.00 51.34 81 PRO C N 1
ATOM 11134 C CA . PRO C 1 81 ? 186.669 233.407 184.694 1.00 51.34 81 PRO C CA 1
ATOM 11135 C C . PRO C 1 81 ? 187.405 232.329 183.908 1.00 51.34 81 PRO C C 1
ATOM 11136 O O . PRO C 1 81 ? 187.051 231.149 183.944 1.00 51.34 81 PRO C O 1
ATOM 11147 N N . VAL C 1 82 ? 188.448 232.758 183.195 1.00 53.61 82 VAL C N 1
ATOM 11148 C CA . VAL C 1 82 ? 189.343 231.855 182.479 1.00 53.61 82 VAL C CA 1
ATOM 11149 C C . VAL C 1 82 ? 190.678 232.566 182.320 1.00 53.61 82 VAL C C 1
ATOM 11150 O O . VAL C 1 82 ? 190.729 233.787 182.152 1.00 53.61 82 VAL C O 1
ATOM 11163 N N . VAL C 1 83 ? 191.764 231.798 182.380 1.00 51.76 83 VAL C N 1
ATOM 11164 C CA . VAL C 1 83 ? 193.111 232.299 182.130 1.00 51.76 83 VAL C CA 1
ATOM 11165 C C . VAL C 1 83 ? 193.570 231.757 180.782 1.00 51.76 83 VAL C C 1
ATOM 11166 O O . VAL C 1 83 ? 193.374 230.573 180.484 1.00 51.76 83 VAL C O 1
ATOM 11179 N N . LYS C 1 84 ? 194.197 232.612 179.971 1.00 57.06 84 LYS C N 1
ATOM 11180 C CA . LYS C 1 84 ? 194.594 232.228 178.623 1.00 57.06 84 LYS C CA 1
ATOM 11181 C C . LYS C 1 84 ? 196.033 232.616 178.306 1.00 57.06 84 LYS C C 1
ATOM 11182 O O . LYS C 1 84 ? 196.464 233.735 178.601 1.00 57.06 84 LYS C O 1
ATOM 11201 N N . VAL C 1 85 ? 196.766 231.684 177.680 1.00 59.13 85 VAL C N 1
ATOM 11202 C CA . VAL C 1 85 ? 198.158 231.903 177.298 1.00 59.13 85 VAL C CA 1
ATOM 11203 C C . VAL C 1 85 ? 198.243 232.432 175.885 1.00 59.13 85 VAL C C 1
ATOM 11204 O O . VAL C 1 85 ? 197.474 232.040 174.998 1.00 59.13 85 VAL C O 1
ATOM 11217 N N . LEU C 1 86 ? 199.216 233.302 175.672 1.00 65.30 86 LEU C N 1
ATOM 11218 C CA . LEU C 1 86 ? 199.520 233.829 174.361 1.00 65.30 86 LEU C CA 1
ATOM 11219 C C . LEU C 1 86 ? 200.999 233.586 174.117 1.00 65.30 86 LEU C C 1
ATOM 11220 O O . LEU C 1 86 ? 201.791 233.512 175.059 1.00 65.30 86 LEU C O 1
ATOM 11236 N N . ASP C 1 87 ? 201.366 233.444 172.854 1.00 72.48 87 ASP C N 1
ATOM 11237 C CA . ASP C 1 87 ? 202.763 233.235 172.523 1.00 72.48 87 ASP C CA 1
ATOM 11238 C C . ASP C 1 87 ? 203.452 234.589 172.369 1.00 72.48 87 ASP C C 1
ATOM 11239 O O . ASP C 1 87 ? 202.844 235.649 172.538 1.00 72.48 87 ASP C O 1
ATOM 11248 N N . LYS C 1 88 ? 204.746 234.555 172.045 1.00 77.98 88 LYS C N 1
ATOM 11249 C CA . LYS C 1 88 ? 205.511 235.794 171.962 1.00 77.98 88 LYS C CA 1
ATOM 11250 C C . LYS C 1 88 ? 204.954 236.729 170.897 1.00 77.98 88 LYS C C 1
ATOM 11251 O O . LYS C 1 88 ? 205.106 237.951 171.005 1.00 77.98 88 LYS C O 1
ATOM 11270 N N . ALA C 1 89 ? 204.309 236.183 169.868 1.00 77.31 89 ALA C N 1
ATOM 11271 C CA . ALA C 1 89 ? 203.716 236.987 168.808 1.00 77.31 89 ALA C CA 1
ATOM 11272 C C . ALA C 1 89 ? 202.263 237.351 169.080 1.00 77.31 89 ALA C C 1
ATOM 11273 O O . ALA C 1 89 ? 201.622 237.962 168.219 1.00 77.31 89 ALA C O 1
ATOM 11280 N N . GLY C 1 90 ? 201.728 236.992 170.246 1.00 75.59 90 GLY C N 1
ATOM 11281 C CA . GLY C 1 90 ? 200.362 237.319 170.592 1.00 75.59 90 GLY C CA 1
ATOM 11282 C C . GLY C 1 90 ? 199.318 236.355 170.077 1.00 75.59 90 GLY C C 1
ATOM 11283 O O . GLY C 1 90 ? 198.121 236.617 170.253 1.00 75.59 90 GLY C O 1
ATOM 11287 N N . LYS C 1 91 ? 199.720 235.256 169.445 1.00 74.84 91 LYS C N 1
ATOM 11288 C CA . LYS C 1 91 ? 198.754 234.269 168.998 1.00 74.84 91 LYS C CA 1
ATOM 11289 C C . LYS C 1 91 ? 198.211 233.495 170.200 1.00 74.84 91 LYS C C 1
ATOM 11290 O O . LYS C 1 91 ? 198.918 233.301 171.192 1.00 74.84 91 LYS C O 1
ATOM 11309 N N . PRO C 1 92 ? 196.956 233.037 170.139 1.00 67.64 92 PRO C N 1
ATOM 11310 C CA . PRO C 1 92 ? 196.411 232.280 171.274 1.00 67.64 92 PRO C CA 1
ATOM 11311 C C . PRO C 1 92 ? 197.023 230.893 171.372 1.00 67.64 92 PRO C C 1
ATOM 11312 O O . PRO C 1 92 ? 196.643 229.978 170.635 1.00 67.64 92 PRO C O 1
ATOM 11323 N N . LEU C 1 93 ? 197.974 230.732 172.294 1.00 57.73 93 LEU C N 1
ATOM 11324 C CA . LEU C 1 93 ? 198.686 229.464 172.416 1.00 57.73 93 LEU C CA 1
ATOM 11325 C C . LEU C 1 93 ? 197.808 228.401 173.065 1.00 57.73 93 LEU C C 1
ATOM 11326 O O . LEU C 1 93 ? 197.632 227.307 172.516 1.00 57.73 93 LEU C O 1
ATOM 11342 N N . THR C 1 94 ? 197.251 228.703 174.235 1.00 58.60 94 THR C N 1
ATOM 11343 C CA . THR C 1 94 ? 196.465 227.733 174.986 1.00 58.60 94 THR C CA 1
ATOM 11344 C C . THR C 1 94 ? 195.643 228.477 176.029 1.00 58.60 94 THR C C 1
ATOM 11345 O O . THR C 1 94 ? 195.852 229.665 176.282 1.00 58.60 94 THR C O 1
ATOM 11356 N N . ASN C 1 95 ? 194.697 227.757 176.630 1.00 51.97 95 ASN C N 1
ATOM 11357 C CA . ASN C 1 95 ? 193.938 228.264 177.764 1.00 51.97 95 ASN C CA 1
ATOM 11358 C C . ASN C 1 95 ? 193.698 227.125 178.745 1.00 51.97 95 ASN C C 1
ATOM 11359 O O . ASN C 1 95 ? 193.723 225.947 178.379 1.00 51.97 95 ASN C O 1
ATOM 11370 N N . SER C 1 96 ? 193.460 227.492 180.006 1.00 52.22 96 SER C N 1
ATOM 11371 C CA . SER C 1 96 ? 193.368 226.501 181.072 1.00 52.22 96 SER C CA 1
ATOM 11372 C C . SER C 1 96 ? 192.112 225.643 180.991 1.00 52.22 96 SER C C 1
ATOM 11373 O O . SER C 1 96 ? 192.042 224.622 181.682 1.00 52.22 96 SER C O 1
ATOM 11381 N N . VAL C 1 97 ? 191.122 226.024 180.182 1.00 50.64 97 VAL C N 1
ATOM 11382 C CA . VAL C 1 97 ? 189.971 225.147 179.994 1.00 50.64 97 VAL C CA 1
ATOM 11383 C C . VAL C 1 97 ? 190.382 223.907 179.213 1.00 50.64 97 VAL C C 1
ATOM 11384 O O . VAL C 1 97 ? 189.773 222.840 179.361 1.00 50.64 97 VAL C O 1
ATOM 11397 N N . LEU C 1 98 ? 191.416 224.021 178.376 1.00 50.55 98 LEU C N 1
ATOM 11398 C CA . LEU C 1 98 ? 191.897 222.913 177.565 1.00 50.55 98 LEU C CA 1
ATOM 11399 C C . LEU C 1 98 ? 193.219 222.334 178.051 1.00 50.55 98 LEU C C 1
ATOM 11400 O O . LEU C 1 98 ? 193.612 221.261 177.581 1.00 50.55 98 LEU C O 1
ATOM 11416 N N . GLU C 1 99 ? 193.911 223.004 178.971 1.00 52.16 99 GLU C N 1
ATOM 11417 C CA . GLU C 1 99 ? 195.196 222.508 179.440 1.00 52.16 99 GLU C CA 1
ATOM 11418 C C . GLU C 1 99 ? 195.031 221.173 180.159 1.00 52.16 99 GLU C C 1
ATOM 11419 O O . GLU C 1 99 ? 193.935 220.782 180.570 1.00 52.16 99 GLU C O 1
ATOM 11431 N N . ALA C 1 100 ? 196.153 220.467 180.306 1.00 51.78 100 ALA C N 1
ATOM 11432 C CA . ALA C 1 100 ? 196.133 219.165 180.961 1.00 51.78 100 ALA C CA 1
ATOM 11433 C C . ALA C 1 100 ? 195.936 219.309 182.466 1.00 51.78 100 ALA C C 1
ATOM 11434 O O . ALA C 1 100 ? 194.971 218.783 183.033 1.00 51.78 100 ALA C O 1
ATOM 11441 N N . HIS C 1 101 ? 196.841 220.026 183.133 1.00 55.98 101 HIS C N 1
ATOM 11442 C CA . HIS C 1 101 ? 196.861 220.074 184.589 1.00 55.98 101 HIS C CA 1
ATOM 11443 C C . HIS C 1 101 ? 195.994 221.176 185.188 1.00 55.98 101 HIS C C 1
ATOM 11444 O O . HIS C 1 101 ? 195.808 221.186 186.409 1.00 55.98 101 HIS C O 1
ATOM 11458 N N . ARG C 1 102 ? 195.452 222.094 184.384 1.00 53.21 102 ARG C N 1
ATOM 11459 C CA . ARG C 1 102 ? 194.565 223.113 184.942 1.00 53.21 102 ARG C CA 1
ATOM 11460 C C . ARG C 1 102 ? 195.258 223.972 185.995 1.00 53.21 102 ARG C C 1
ATOM 11461 O O . ARG C 1 102 ? 195.121 223.711 187.195 1.00 53.21 102 ARG C O 1
ATOM 11482 N N . LEU C 1 103 ? 196.067 224.936 185.555 1.00 61.03 103 LEU C N 1
ATOM 11483 C CA . LEU C 1 103 ? 196.825 225.894 186.370 1.00 61.03 103 LEU C CA 1
ATOM 11484 C C . LEU C 1 103 ? 198.156 225.345 186.878 1.00 61.03 103 LEU C C 1
ATOM 11485 O O . LEU C 1 103 ? 198.841 226.056 187.625 1.00 61.03 103 LEU C O 1
ATOM 11501 N N . ASN C 1 104 ? 198.556 224.131 186.507 1.00 64.11 104 ASN C N 1
ATOM 11502 C CA . ASN C 1 104 ? 199.831 223.556 186.932 1.00 64.11 104 ASN C CA 1
ATOM 11503 C C . ASN C 1 104 ? 200.599 223.022 185.727 1.00 64.11 104 ASN C C 1
ATOM 11504 O O . ASN C 1 104 ? 201.078 221.886 185.713 1.00 64.11 104 ASN C O 1
ATOM 11515 N N . SER C 1 105 ? 200.723 223.848 184.692 1.00 66.00 105 SER C N 1
ATOM 11516 C CA . SER C 1 105 ? 201.359 223.468 183.441 1.00 66.00 105 SER C CA 1
ATOM 11517 C C . SER C 1 105 ? 202.640 224.262 183.218 1.00 66.00 105 SER C C 1
ATOM 11518 O O . SER C 1 105 ? 202.800 225.366 183.746 1.00 66.00 105 SER C O 1
ATOM 11526 N N . PRO C 1 106 ? 203.585 223.729 182.436 1.00 78.63 106 PRO C N 1
ATOM 11527 C CA . PRO C 1 106 ? 204.792 224.509 182.117 1.00 78.63 106 PRO C CA 1
ATOM 11528 C C . PRO C 1 106 ? 204.511 225.752 181.289 1.00 78.63 106 PRO C C 1
ATOM 11529 O O . PRO C 1 106 ? 205.394 226.614 181.185 1.00 78.63 106 PRO C O 1
ATOM 11540 N N . TYR C 1 107 ? 203.328 225.867 180.690 1.00 82.64 107 TYR C N 1
ATOM 11541 C CA . TYR C 1 107 ? 202.941 227.049 179.934 1.00 82.64 107 TYR C CA 1
ATOM 11542 C C . TYR C 1 107 ? 202.110 228.030 180.753 1.00 82.64 107 TYR C C 1
ATOM 11543 O O . TYR C 1 107 ? 201.775 229.107 180.251 1.00 82.64 107 TYR C O 1
ATOM 11561 N N . ILE C 1 108 ? 201.779 227.686 181.997 1.00 67.84 108 ILE C N 1
ATOM 11562 C CA . ILE C 1 108 ? 201.047 228.561 182.913 1.00 67.84 108 ILE C CA 1
ATOM 11563 C C . ILE C 1 108 ? 201.477 228.207 184.328 1.00 67.84 108 ILE C C 1
ATOM 11564 O O . ILE C 1 108 ? 201.394 227.044 184.732 1.00 67.84 108 ILE C O 1
ATOM 11580 N N . LEU C 1 109 ? 201.893 229.214 185.096 1.00 79.55 109 LEU C N 1
ATOM 11581 C CA . LEU C 1 109 ? 202.577 229.033 186.374 1.00 79.55 109 LEU C CA 1
ATOM 11582 C C . LEU C 1 109 ? 204.034 228.648 186.162 1.00 79.55 109 LEU C C 1
ATOM 11583 O O . LEU C 1 109 ? 204.681 228.111 187.067 1.00 79.55 109 LEU C O 1
ATOM 11599 N N . GLU C 1 110 ? 204.555 228.904 184.964 1.00 82.81 110 GLU C N 1
ATOM 11600 C CA . GLU C 1 110 ? 205.943 228.638 184.624 1.00 82.81 110 GLU C CA 1
ATOM 11601 C C . GLU C 1 110 ? 206.329 229.583 183.495 1.00 82.81 110 GLU C C 1
ATOM 11602 O O . GLU C 1 110 ? 205.475 230.071 182.751 1.00 82.81 110 GLU C O 1
ATOM 11614 N N . GLY C 1 111 ? 207.624 229.838 183.377 1.00 91.20 111 GLY C N 1
ATOM 11615 C CA . GLY C 1 111 ? 208.146 230.798 182.427 1.00 91.20 111 GLY C CA 1
ATOM 11616 C C . GLY C 1 111 ? 208.906 231.917 183.118 1.00 91.20 111 GLY C C 1
ATOM 11617 O O . GLY C 1 111 ? 208.959 232.019 184.342 1.00 91.20 111 GLY C O 1
ATOM 11621 N N . LYS C 1 112 ? 209.497 232.774 182.283 1.00 94.48 112 LYS C N 1
ATOM 11622 C CA . LYS C 1 112 ? 210.383 233.810 182.803 1.00 94.48 112 LYS C CA 1
ATOM 11623 C C . LYS C 1 112 ? 209.630 234.840 183.638 1.00 94.48 112 LYS C C 1
ATOM 11624 O O . LYS C 1 112 ? 210.203 235.410 184.574 1.00 94.48 112 LYS C O 1
ATOM 11643 N N . ASP C 1 113 ? 208.362 235.099 183.322 1.00 95.96 113 ASP C N 1
ATOM 11644 C CA . ASP C 1 113 ? 207.544 236.021 184.097 1.00 95.96 113 ASP C CA 1
ATOM 11645 C C . ASP C 1 113 ? 206.115 235.502 184.150 1.00 95.96 113 ASP C C 1
ATOM 11646 O O . ASP C 1 113 ? 205.641 234.857 183.211 1.00 95.96 113 ASP C O 1
ATOM 11655 N N . LYS C 1 114 ? 205.429 235.789 185.256 1.00 94.70 114 LYS C N 1
ATOM 11656 C CA . LYS C 1 114 ? 204.037 235.370 185.408 1.00 94.70 114 LYS C CA 1
ATOM 11657 C C . LYS C 1 114 ? 203.386 236.188 186.511 1.00 94.70 114 LYS C C 1
ATOM 11658 O O . LYS C 1 114 ? 203.826 236.134 187.664 1.00 94.70 114 LYS C O 1
ATOM 11677 N N . THR C 1 115 ? 202.339 236.940 186.158 1.00 103.63 115 THR C N 1
ATOM 11678 C CA . THR C 1 115 ? 201.591 237.689 187.163 1.00 103.63 115 THR C CA 1
ATOM 11679 C C . THR C 1 115 ? 200.772 236.759 188.050 1.00 103.63 115 THR C C 1
ATOM 11680 O O . THR C 1 115 ? 200.690 236.963 189.267 1.00 103.63 115 THR C O 1
ATOM 11691 N N . LEU C 1 116 ? 200.156 235.732 187.458 1.00 101.60 116 LEU C N 1
ATOM 11692 C CA . LEU C 1 116 ? 199.270 234.858 188.220 1.00 101.60 116 LEU C CA 1
ATOM 11693 C C . LEU C 1 116 ? 200.037 234.038 189.250 1.00 101.60 116 LEU C C 1
ATOM 11694 O O . LEU C 1 116 ? 199.468 233.647 190.276 1.00 101.60 116 LEU C O 1
ATOM 11710 N N . PHE C 1 117 ? 201.321 233.776 189.004 1.00 104.43 117 PHE C N 1
ATOM 11711 C CA . PHE C 1 117 ? 202.141 233.065 189.981 1.00 104.43 117 PHE C CA 1
ATOM 11712 C C . PHE C 1 117 ? 202.261 233.867 191.274 1.00 104.43 117 PHE C C 1
ATOM 11713 O O . PHE C 1 117 ? 202.000 233.351 192.368 1.00 104.43 117 PHE C O 1
ATOM 11730 N N . ASP C 1 118 ? 202.625 235.147 191.162 1.00 105.72 118 ASP C N 1
ATOM 11731 C CA . ASP C 1 118 ? 202.717 235.991 192.349 1.00 105.72 118 ASP C CA 1
ATOM 11732 C C . ASP C 1 118 ? 201.342 236.278 192.941 1.00 105.72 118 ASP C C 1
ATOM 11733 O O . ASP C 1 118 ? 201.215 236.437 194.161 1.00 105.72 118 ASP C O 1
ATOM 11742 N N . LEU C 1 119 ? 200.301 236.316 192.108 1.00 102.30 119 LEU C N 1
ATOM 11743 C CA . LEU C 1 119 ? 198.948 236.498 192.625 1.00 102.30 119 LEU C CA 1
ATOM 11744 C C . LEU C 1 119 ? 198.547 235.328 193.515 1.00 102.30 119 LEU C C 1
ATOM 11745 O O . LEU C 1 119 ? 198.012 235.518 194.615 1.00 102.30 119 LEU C O 1
ATOM 11761 N N . LEU C 1 120 ? 198.808 234.103 193.057 1.00 104.66 120 LEU C N 1
ATOM 11762 C CA . LEU C 1 120 ? 198.498 232.930 193.866 1.00 104.66 120 LEU C CA 1
ATOM 11763 C C . LEU C 1 120 ? 199.387 232.864 195.102 1.00 104.66 120 LEU C C 1
ATOM 11764 O O . LEU C 1 120 ? 198.935 232.447 196.175 1.00 104.66 120 LEU C O 1
ATOM 11780 N N . LYS C 1 121 ? 200.655 233.264 194.973 1.00 103.48 121 LYS C N 1
ATOM 11781 C CA . LYS C 1 121 ? 201.517 233.346 196.149 1.00 103.48 121 LYS C CA 1
ATOM 11782 C C . LYS C 1 121 ? 200.926 234.279 197.200 1.00 103.48 121 LYS C C 1
ATOM 11783 O O . LYS C 1 121 ? 200.913 233.954 198.393 1.00 103.48 121 LYS C O 1
ATOM 11802 N N . GLN C 1 122 ? 200.430 235.445 196.777 1.00 104.79 122 GLN C N 1
ATOM 11803 C CA . GLN C 1 122 ? 199.781 236.353 197.717 1.00 104.79 122 GLN C CA 1
ATOM 11804 C C . GLN C 1 122 ? 198.531 235.723 198.320 1.00 104.79 122 GLN C C 1
ATOM 11805 O O . GLN C 1 122 ? 198.306 235.808 199.533 1.00 104.79 122 GLN C O 1
ATOM 11819 N N . GLU C 1 123 ? 197.707 235.085 197.487 1.00 98.65 123 GLU C N 1
ATOM 11820 C CA . GLU C 1 123 ? 196.464 234.498 197.980 1.00 98.65 123 GLU C CA 1
ATOM 11821 C C . GLU C 1 123 ? 196.731 233.414 199.020 1.00 98.65 123 GLU C C 1
ATOM 11822 O O . GLU C 1 123 ? 195.975 233.276 199.989 1.00 98.65 123 GLU C O 1
ATOM 11834 N N . LEU C 1 124 ? 197.795 232.635 198.836 1.00 104.37 124 LEU C N 1
ATOM 11835 C CA . LEU C 1 124 ? 198.066 231.465 199.660 1.00 104.37 124 LEU C CA 1
ATOM 11836 C C . LEU C 1 124 ? 199.188 231.689 200.668 1.00 104.37 124 LEU C C 1
ATOM 11837 O O . LEU C 1 124 ? 199.642 230.726 201.295 1.00 104.37 124 LEU C O 1
ATOM 11853 N N . ALA C 1 125 ? 199.637 232.933 200.849 1.00 115.06 125 ALA C N 1
ATOM 11854 C CA . ALA C 1 125 ? 200.800 233.184 201.696 1.00 115.06 125 ALA C CA 1
ATOM 11855 C C . ALA C 1 125 ? 200.564 232.754 203.139 1.00 115.06 125 ALA C C 1
ATOM 11856 O O . ALA C 1 125 ? 201.508 232.345 203.824 1.00 115.06 125 ALA C O 1
ATOM 11863 N N . HIS C 1 126 ? 199.326 232.845 203.626 1.00 115.22 126 HIS C N 1
ATOM 11864 C CA . HIS C 1 126 ? 199.032 232.445 204.996 1.00 115.22 126 HIS C CA 1
ATOM 11865 C C . HIS C 1 126 ? 198.916 230.935 205.158 1.00 115.22 126 HIS C C 1
ATOM 11866 O O . HIS C 1 126 ? 198.937 230.448 206.294 1.00 115.22 126 HIS C O 1
ATOM 11880 N N . MET C 1 127 ? 198.796 230.192 204.061 1.00 113.01 127 MET C N 1
ATOM 11881 C CA . MET C 1 127 ? 198.608 228.749 204.101 1.00 113.01 127 MET C CA 1
ATOM 11882 C C . MET C 1 127 ? 199.899 227.978 203.863 1.00 113.01 127 MET C C 1
ATOM 11883 O O . MET C 1 127 ? 199.866 226.744 203.805 1.00 113.01 127 MET C O 1
ATOM 11897 N N . GLU C 1 128 ? 201.033 228.669 203.729 1.00 120.12 128 GLU C N 1
ATOM 11898 C CA . GLU C 1 128 ? 202.296 227.984 203.478 1.00 120.12 128 GLU C CA 1
ATOM 11899 C C . GLU C 1 128 ? 202.691 227.074 204.633 1.00 120.12 128 GLU C C 1
ATOM 11900 O O . GLU C 1 128 ? 203.445 226.117 204.425 1.00 120.12 128 GLU C O 1
ATOM 11912 N N . GLU C 1 129 ? 202.206 227.353 205.841 1.00 125.93 129 GLU C N 1
ATOM 11913 C CA . GLU C 1 129 ? 202.444 226.505 206.999 1.00 125.93 129 GLU C CA 1
ATOM 11914 C C . GLU C 1 129 ? 201.149 226.389 207.790 1.00 125.93 129 GLU C C 1
ATOM 11915 O O . GLU C 1 129 ? 200.270 227.251 207.711 1.00 125.93 129 GLU C O 1
ATOM 11927 N N . GLY C 1 130 ? 201.039 225.308 208.557 1.00 121.71 130 GLY C N 1
ATOM 11928 C CA . GLY C 1 130 ? 199.852 225.051 209.335 1.00 121.71 130 GLY C CA 1
ATOM 11929 C C . GLY C 1 130 ? 198.753 224.420 208.504 1.00 121.71 130 GLY C C 1
ATOM 11930 O O . GLY C 1 130 ? 198.936 224.113 207.321 1.00 121.71 130 GLY C O 1
ATOM 11934 N N . PRO C 1 131 ? 197.585 224.213 209.111 1.00 114.30 131 PRO C N 1
ATOM 11935 C CA . PRO C 1 131 ? 196.497 223.532 208.398 1.00 114.30 131 PRO C CA 1
ATOM 11936 C C . PRO C 1 131 ? 196.122 224.247 207.108 1.00 114.30 131 PRO C C 1
ATOM 11937 O O . PRO C 1 131 ? 196.028 225.475 207.057 1.00 114.30 131 PRO C O 1
ATOM 11948 N N . VAL C 1 132 ? 195.901 223.457 206.061 1.00 103.14 132 VAL C N 1
ATOM 11949 C CA . VAL C 1 132 ? 195.401 223.963 204.788 1.00 103.14 132 VAL C CA 1
ATOM 11950 C C . VAL C 1 132 ? 193.880 223.899 204.813 1.00 103.14 132 VAL C C 1
ATOM 11951 O O . VAL C 1 132 ? 193.297 222.892 205.234 1.00 103.14 132 VAL C O 1
ATOM 11964 N N . ASP C 1 133 ? 193.235 224.974 204.371 1.00 93.16 133 ASP C N 1
ATOM 11965 C CA . ASP C 1 133 ? 191.783 225.101 204.401 1.00 93.16 133 ASP C CA 1
ATOM 11966 C C . ASP C 1 133 ? 191.252 225.020 202.976 1.00 93.16 133 ASP C C 1
ATOM 11967 O O . ASP C 1 133 ? 191.677 225.789 202.107 1.00 93.16 133 ASP C O 1
ATOM 11976 N N . ILE C 1 134 ? 190.321 224.092 202.743 1.00 84.85 134 ILE C N 1
ATOM 11977 C CA . ILE C 1 134 ? 189.792 223.902 201.397 1.00 84.85 134 ILE C CA 1
ATOM 11978 C C . ILE C 1 134 ? 189.003 225.119 200.941 1.00 84.85 134 ILE C C 1
ATOM 11979 O O . ILE C 1 134 ? 188.924 225.391 199.740 1.00 84.85 134 ILE C O 1
ATOM 11995 N N . ARG C 1 135 ? 188.375 225.850 201.864 1.00 78.94 135 ARG C N 1
ATOM 11996 C CA . ARG C 1 135 ? 187.505 226.943 201.442 1.00 78.94 135 ARG C CA 1
ATOM 11997 C C . ARG C 1 135 ? 188.307 228.087 200.831 1.00 78.94 135 ARG C C 1
ATOM 11998 O O . ARG C 1 135 ? 187.885 228.680 199.830 1.00 78.94 135 ARG C O 1
ATOM 12019 N N . LYS C 1 136 ? 189.491 228.375 201.376 1.00 80.12 136 LYS C N 1
ATOM 12020 C CA . LYS C 1 136 ? 190.320 229.426 200.793 1.00 80.12 136 LYS C CA 1
ATOM 12021 C C . LYS C 1 136 ? 190.843 229.013 199.423 1.00 80.12 136 LYS C C 1
ATOM 12022 O O . LYS C 1 136 ? 190.869 229.827 198.494 1.00 80.12 136 LYS C O 1
ATOM 12041 N N . LEU C 1 137 ? 191.234 227.747 199.268 1.00 73.71 137 LEU C N 1
ATOM 12042 C CA . LEU C 1 137 ? 191.690 227.264 197.968 1.00 73.71 137 LEU C CA 1
ATOM 12043 C C . LEU C 1 137 ? 190.561 227.293 196.943 1.00 73.71 137 LEU C C 1
ATOM 12044 O O . LEU C 1 137 ? 190.757 227.710 195.795 1.00 73.71 137 LEU C O 1
ATOM 12060 N N . ALA C 1 138 ? 189.376 226.824 197.336 1.00 69.86 138 ALA C N 1
ATOM 12061 C CA . ALA C 1 138 ? 188.237 226.814 196.427 1.00 69.86 138 ALA C CA 1
ATOM 12062 C C . ALA C 1 138 ? 187.843 228.227 196.019 1.00 69.86 138 ALA C C 1
ATOM 12063 O O . ALA C 1 138 ? 187.510 228.472 194.854 1.00 69.86 138 ALA C O 1
ATOM 12070 N N . GLU C 1 139 ? 187.884 229.178 196.957 1.00 71.85 139 GLU C N 1
ATOM 12071 C CA . GLU C 1 139 ? 187.583 230.559 196.597 1.00 71.85 139 GLU C CA 1
ATOM 12072 C C . GLU C 1 139 ? 188.666 231.139 195.696 1.00 71.85 139 GLU C C 1
ATOM 12073 O O . GLU C 1 139 ? 188.364 231.881 194.754 1.00 71.85 139 GLU C O 1
ATOM 12085 N N . THR C 1 140 ? 189.930 230.794 195.949 1.00 68.41 140 THR C N 1
ATOM 12086 C CA . THR C 1 140 ? 191.011 231.278 195.097 1.00 68.41 140 THR C CA 1
ATOM 12087 C C . THR C 1 140 ? 190.857 230.755 193.675 1.00 68.41 140 THR C C 1
ATOM 12088 O O . THR C 1 140 ? 191.118 231.479 192.707 1.00 68.41 140 THR C O 1
ATOM 12099 N N . LEU C 1 141 ? 190.436 229.498 193.529 1.00 59.29 141 LEU C N 1
ATOM 12100 C CA . LEU C 1 141 ? 190.198 228.950 192.197 1.00 59.29 141 LEU C CA 1
ATOM 12101 C C . LEU C 1 141 ? 188.988 229.603 191.540 1.00 59.29 141 LEU C C 1
ATOM 12102 O O . LEU C 1 141 ? 189.057 230.033 190.383 1.00 59.29 141 LEU C O 1
ATOM 12118 N N . LEU C 1 142 ? 187.867 229.688 192.260 1.00 56.61 142 LEU C N 1
ATOM 12119 C CA . LEU C 1 142 ? 186.680 230.318 191.696 1.00 56.61 142 LEU C CA 1
ATOM 12120 C C . LEU C 1 142 ? 186.944 231.765 191.307 1.00 56.61 142 LEU C C 1
ATOM 12121 O O . LEU C 1 142 ? 186.250 232.301 190.437 1.00 56.61 142 LEU C O 1
ATOM 12137 N N . LYS C 1 143 ? 187.931 232.408 191.936 1.00 68.88 143 LYS C N 1
ATOM 12138 C CA . LYS C 1 143 ? 188.316 233.753 191.526 1.00 68.88 143 LYS C CA 1
ATOM 12139 C C . LYS C 1 143 ? 188.868 233.764 190.104 1.00 68.88 143 LYS C C 1
ATOM 12140 O O . LYS C 1 143 ? 188.528 234.647 189.308 1.00 68.88 143 LYS C O 1
ATOM 12159 N N . VAL C 1 144 ? 189.717 232.794 189.766 1.00 63.01 144 VAL C N 1
ATOM 12160 C CA . VAL C 1 144 ? 190.465 232.831 188.514 1.00 63.01 144 VAL C CA 1
ATOM 12161 C C . VAL C 1 144 ? 190.066 231.732 187.534 1.00 63.01 144 VAL C C 1
ATOM 12162 O O . VAL C 1 144 ? 190.366 231.861 186.337 1.00 63.01 144 VAL C O 1
ATOM 12175 N N . ASP C 1 145 ? 189.412 230.663 187.986 1.00 56.47 145 ASP C N 1
ATOM 12176 C CA . ASP C 1 145 ? 189.118 229.519 187.127 1.00 56.47 145 ASP C CA 1
ATOM 12177 C C . ASP C 1 145 ? 187.734 228.989 187.467 1.00 56.47 145 ASP C C 1
ATOM 12178 O O . ASP C 1 145 ? 187.502 228.527 188.588 1.00 56.47 145 ASP C O 1
ATOM 12187 N N . ALA C 1 146 ? 186.821 229.047 186.494 1.00 49.93 146 ALA C N 1
ATOM 12188 C CA . ALA C 1 146 ? 185.428 228.691 186.730 1.00 49.93 146 ALA C CA 1
ATOM 12189 C C . ALA C 1 146 ? 185.180 227.188 186.764 1.00 49.93 146 ALA C C 1
ATOM 12190 O O . ALA C 1 146 ? 184.195 226.757 187.373 1.00 49.93 146 ALA C O 1
ATOM 12197 N N . ASN C 1 147 ? 186.037 226.381 186.132 1.00 49.96 147 ASN C N 1
ATOM 12198 C CA . ASN C 1 147 ? 185.769 224.958 185.971 1.00 49.96 147 ASN C CA 1
ATOM 12199 C C . ASN C 1 147 ? 186.750 224.045 186.690 1.00 49.96 147 ASN C C 1
ATOM 12200 O O . ASN C 1 147 ? 186.393 222.895 186.968 1.00 49.96 147 ASN C O 1
ATOM 12211 N N . ALA C 1 148 ? 187.960 224.509 187.004 1.00 48.95 148 ALA C N 1
ATOM 12212 C CA . ALA C 1 148 ? 188.887 223.674 187.756 1.00 48.95 148 ALA C CA 1
ATOM 12213 C C . ALA C 1 148 ? 188.360 223.349 189.146 1.00 48.95 148 ALA C C 1
ATOM 12214 O O . ALA C 1 148 ? 188.924 222.480 189.821 1.00 48.95 148 ALA C O 1
ATOM 12221 N N . VAL C 1 149 ? 187.299 224.028 189.586 1.00 50.48 149 VAL C N 1
ATOM 12222 C CA . VAL C 1 149 ? 186.603 223.638 190.809 1.00 50.48 149 VAL C CA 1
ATOM 12223 C C . VAL C 1 149 ? 185.961 222.266 190.633 1.00 50.48 149 VAL C C 1
ATOM 12224 O O . VAL C 1 149 ? 186.223 221.332 191.400 1.00 50.48 149 VAL C O 1
ATOM 12237 N N . LEU C 1 150 ? 185.108 222.128 189.615 1.00 44.90 150 LEU C N 1
ATOM 12238 C CA . LEU C 1 150 ? 184.381 220.877 189.425 1.00 44.90 150 LEU C CA 1
ATOM 12239 C C . LEU C 1 150 ? 185.329 219.711 189.171 1.00 44.90 150 LEU C C 1
ATOM 12240 O O . LEU C 1 150 ? 185.084 218.592 189.638 1.00 44.90 150 LEU C O 1
ATOM 12256 N N . HIS C 1 151 ? 186.414 219.946 188.435 1.00 45.30 151 HIS C N 1
ATOM 12257 C CA . HIS C 1 151 ? 187.306 218.878 188.005 1.00 45.30 151 HIS C CA 1
ATOM 12258 C C . HIS C 1 151 ? 188.570 218.765 188.856 1.00 45.30 151 HIS C C 1
ATOM 12259 O O . HIS C 1 151 ? 189.449 217.961 188.530 1.00 45.30 151 HIS C O 1
ATOM 12273 N N . GLY C 1 152 ? 188.687 219.545 189.930 1.00 50.84 152 GLY C N 1
ATOM 12274 C CA . GLY C 1 152 ? 189.798 219.396 190.856 1.00 50.84 152 GLY C CA 1
ATOM 12275 C C . GLY C 1 152 ? 191.133 219.854 190.302 1.00 50.84 152 GLY C C 1
ATOM 12276 O O . GLY C 1 152 ? 191.261 220.079 189.095 1.00 50.84 152 GLY C O 1
ATOM 12280 N N . VAL C 1 153 ? 192.138 219.999 191.170 1.00 55.03 153 VAL C N 1
ATOM 12281 C CA . VAL C 1 153 ? 193.461 220.480 190.780 1.00 55.03 153 VAL C CA 1
ATOM 12282 C C . VAL C 1 153 ? 194.520 219.808 191.648 1.00 55.03 153 VAL C C 1
ATOM 12283 O O . VAL C 1 153 ? 194.225 219.211 192.685 1.00 55.03 153 VAL C O 1
ATOM 12296 N N . PHE C 1 154 ? 195.774 219.918 191.209 1.00 62.23 154 PHE C N 1
ATOM 12297 C CA . PHE C 1 154 ? 196.934 219.462 191.965 1.00 62.23 154 PHE C CA 1
ATOM 12298 C C . PHE C 1 154 ? 198.074 220.429 191.674 1.00 62.23 154 PHE C C 1
ATOM 12299 O O . PHE C 1 154 ? 198.390 220.678 190.508 1.00 62.23 154 PHE C O 1
ATOM 12316 N N . LEU C 1 155 ? 198.686 220.965 192.731 1.00 64.64 155 LEU C N 1
ATOM 12317 C CA . LEU C 1 155 ? 199.605 222.094 192.609 1.00 64.64 155 LEU C CA 1
ATOM 12318 C C . LEU C 1 155 ? 201.003 221.733 193.098 1.00 64.64 155 LEU C C 1
ATOM 12319 O O . LEU C 1 155 ? 201.587 222.450 193.916 1.00 64.64 155 LEU C O 1
ATOM 12335 N N . ALA C 1 156 ? 201.549 220.627 192.593 1.00 77.99 156 ALA C N 1
ATOM 12336 C CA . ALA C 1 156 ? 202.781 220.036 193.107 1.00 77.99 156 ALA C CA 1
ATOM 12337 C C . ALA C 1 156 ? 204.003 220.950 193.036 1.00 77.99 156 ALA C C 1
ATOM 12338 O O . ALA C 1 156 ? 205.098 220.536 193.429 1.00 77.99 156 ALA C O 1
ATOM 12345 N N . LYS C 1 157 ? 203.848 222.175 192.533 1.00 91.31 157 LYS C N 1
ATOM 12346 C CA . LYS C 1 157 ? 204.980 223.089 192.420 1.00 91.31 157 LYS C CA 1
ATOM 12347 C C . LYS C 1 157 ? 205.733 223.187 193.743 1.00 91.31 157 LYS C C 1
ATOM 12348 O O . LYS C 1 157 ? 205.140 223.434 194.796 1.00 91.31 157 LYS C O 1
ATOM 12367 N N . LYS C 1 158 ? 207.053 222.997 193.673 1.00 101.33 158 LYS C N 1
ATOM 12368 C CA . LYS C 1 158 ? 207.884 223.052 194.873 1.00 101.33 158 LYS C CA 1
ATOM 12369 C C . LYS C 1 158 ? 207.762 224.401 195.570 1.00 101.33 158 LYS C C 1
ATOM 12370 O O . LYS C 1 158 ? 207.666 224.467 196.801 1.00 101.33 158 LYS C O 1
ATOM 12389 N N . GLU C 1 159 ? 207.762 225.490 194.798 1.00 103.72 159 GLU C N 1
ATOM 12390 C CA . GLU C 1 159 ? 207.715 226.823 195.389 1.00 103.72 159 GLU C CA 1
ATOM 12391 C C . GLU C 1 159 ? 206.439 227.070 196.182 1.00 103.72 159 GLU C C 1
ATOM 12392 O O . GLU C 1 159 ? 206.435 227.930 197.070 1.00 103.72 159 GLU C O 1
ATOM 12404 N N . LEU C 1 160 ? 205.359 226.347 195.890 1.00 101.96 160 LEU C N 1
ATOM 12405 C CA . LEU C 1 160 ? 204.103 226.513 196.623 1.00 101.96 160 LEU C CA 1
ATOM 12406 C C . LEU C 1 160 ? 204.048 225.547 197.810 1.00 101.96 160 LEU C C 1
ATOM 12407 O O . LEU C 1 160 ? 203.143 224.725 197.952 1.00 101.96 160 LEU C O 1
ATOM 12423 N N . ALA C 1 161 ? 205.053 225.675 198.675 1.00 103.77 161 ALA C N 1
ATOM 12424 C CA . ALA C 1 161 ? 205.157 224.876 199.894 1.00 103.77 161 ALA C CA 1
ATOM 12425 C C . ALA C 1 161 ? 205.088 223.384 199.579 1.00 103.77 161 ALA C C 1
ATOM 12426 O O . ALA C 1 161 ? 204.296 222.633 200.152 1.00 103.77 161 ALA C O 1
ATOM 12433 N N . GLY C 1 162 ? 205.939 222.954 198.650 1.00 99.40 162 GLY C N 1
ATOM 12434 C CA . GLY C 1 162 ? 205.946 221.570 198.222 1.00 99.40 162 GLY C CA 1
ATOM 12435 C C . GLY C 1 162 ? 204.709 221.121 197.480 1.00 99.40 162 GLY C C 1
ATOM 12436 O O . GLY C 1 162 ? 204.596 219.935 197.159 1.00 99.40 162 GLY C O 1
ATOM 12440 N N . GLY C 1 163 ? 203.780 222.029 197.189 1.00 91.19 163 GLY C N 1
ATOM 12441 C CA . GLY C 1 163 ? 202.534 221.658 196.548 1.00 91.19 163 GLY C CA 1
ATOM 12442 C C . GLY C 1 163 ? 201.599 220.864 197.437 1.00 91.19 163 GLY C C 1
ATOM 12443 O O . GLY C 1 163 ? 201.065 219.831 197.022 1.00 91.19 163 GLY C O 1
ATOM 12447 N N . ARG C 1 164 ? 201.394 221.335 198.670 1.00 99.30 164 ARG C N 1
ATOM 12448 C CA . ARG C 1 164 ? 200.511 220.638 199.598 1.00 99.30 164 ARG C CA 1
ATOM 12449 C C . ARG C 1 164 ? 199.040 220.750 199.214 1.00 99.30 164 ARG C C 1
ATOM 12450 O O . ARG C 1 164 ? 198.220 219.987 199.735 1.00 99.30 164 ARG C O 1
ATOM 12471 N N . LEU C 1 165 ? 198.688 221.669 198.320 1.00 73.78 165 LEU C N 1
ATOM 12472 C CA . LEU C 1 165 ? 197.290 221.959 198.035 1.00 73.78 165 LEU C CA 1
ATOM 12473 C C . LEU C 1 165 ? 196.682 220.912 197.106 1.00 73.78 165 LEU C C 1
ATOM 12474 O O . LEU C 1 165 ? 197.332 220.433 196.172 1.00 73.78 165 LEU C O 1
ATOM 12490 N N . ARG C 1 166 ? 195.424 220.559 197.374 1.00 61.55 166 ARG C N 1
ATOM 12491 C CA . ARG C 1 166 ? 194.720 219.525 196.625 1.00 61.55 166 ARG C CA 1
ATOM 12492 C C . ARG C 1 166 ? 193.242 219.879 196.542 1.00 61.55 166 ARG C C 1
ATOM 12493 O O . ARG C 1 166 ? 192.734 220.694 197.318 1.00 61.55 166 ARG C O 1
ATOM 12514 N N . LEU C 1 167 ? 192.552 219.257 195.581 1.00 55.63 167 LEU C N 1
ATOM 12515 C CA . LEU C 1 167 ? 191.095 219.323 195.512 1.00 55.63 167 LEU C CA 1
ATOM 12516 C C . LEU C 1 167 ? 190.541 218.100 194.785 1.00 55.63 167 LEU C C 1
ATOM 12517 O O . LEU C 1 167 ? 190.709 217.983 193.565 1.00 55.63 167 LEU C O 1
ATOM 12533 N N . PRO C 1 168 ? 189.882 217.172 195.481 1.00 54.80 168 PRO C N 1
ATOM 12534 C CA . PRO C 1 168 ? 189.298 216.017 194.786 1.00 54.80 168 PRO C CA 1
ATOM 12535 C C . PRO C 1 168 ? 188.186 216.423 193.829 1.00 54.80 168 PRO C C 1
ATOM 12536 O O . PRO C 1 168 ? 187.475 217.407 194.042 1.00 54.80 168 PRO C O 1
ATOM 12547 N N . ARG C 1 169 ? 188.044 215.638 192.759 1.00 47.05 169 ARG C N 1
ATOM 12548 C CA . ARG C 1 169 ? 187.004 215.897 191.769 1.00 47.05 169 ARG C CA 1
ATOM 12549 C C . ARG C 1 169 ? 185.630 215.918 192.424 1.00 47.05 169 ARG C C 1
ATOM 12550 O O . ARG C 1 169 ? 185.294 215.041 193.224 1.00 47.05 169 ARG C O 1
ATOM 12571 N N . ALA C 1 170 ? 184.833 216.928 192.076 1.00 42.60 170 ALA C N 1
ATOM 12572 C CA . ALA C 1 170 ? 183.431 216.962 192.466 1.00 42.60 170 ALA C CA 1
ATOM 12573 C C . ALA C 1 170 ? 182.525 216.280 191.451 1.00 42.60 170 ALA C C 1
ATOM 12574 O O . ALA C 1 170 ? 181.423 215.852 191.814 1.00 42.60 170 ALA C O 1
ATOM 12581 N N . LEU C 1 171 ? 182.963 216.167 190.198 1.00 43.01 171 LEU C N 1
ATOM 12582 C CA . LEU C 1 171 ? 182.187 215.554 189.129 1.00 43.01 171 LEU C CA 1
ATOM 12583 C C . LEU C 1 171 ? 183.005 214.437 188.492 1.00 43.01 171 LEU C C 1
ATOM 12584 O O . LEU C 1 171 ? 184.170 214.643 188.138 1.00 43.01 171 LEU C O 1
ATOM 12600 N N . SER C 1 172 ? 182.394 213.260 188.352 1.00 43.35 172 SER C N 1
ATOM 12601 C CA . SER C 1 172 ? 183.034 212.113 187.723 1.00 43.35 172 SER C CA 1
ATOM 12602 C C . SER C 1 172 ? 182.016 211.375 186.866 1.00 43.35 172 SER C C 1
ATOM 12603 O O . SER C 1 172 ? 180.831 211.310 187.206 1.00 43.35 172 SER C O 1
ATOM 12611 N N . ALA C 1 173 ? 182.484 210.817 185.750 1.00 37.94 173 ALA C N 1
ATOM 12612 C CA . ALA C 1 173 ? 181.613 210.023 184.893 1.00 37.94 173 ALA C CA 1
ATOM 12613 C C . ALA C 1 173 ? 182.442 209.056 184.057 1.00 37.94 173 ALA C C 1
ATOM 12614 O O . ALA C 1 173 ? 183.616 209.308 183.774 1.00 37.94 173 ALA C O 1
ATOM 12621 N N . PHE C 1 174 ? 181.811 207.948 183.668 1.00 35.97 174 PHE C N 1
ATOM 12622 C CA . PHE C 1 174 ? 182.423 206.974 182.771 1.00 35.97 174 PHE C CA 1
ATOM 12623 C C . PHE C 1 174 ? 181.325 206.201 182.052 1.00 35.97 174 PHE C C 1
ATOM 12624 O O . PHE C 1 174 ? 180.161 206.215 182.462 1.00 35.97 174 PHE C O 1
ATOM 12641 N N . ILE C 1 175 ? 181.713 205.528 180.969 1.00 36.79 175 ILE C N 1
ATOM 12642 C CA . ILE C 1 175 ? 180.829 204.648 180.208 1.00 36.79 175 ILE C CA 1
ATOM 12643 C C . ILE C 1 175 ? 181.352 203.223 180.337 1.00 36.79 175 ILE C C 1
ATOM 12644 O O . ILE C 1 175 ? 182.551 202.977 180.154 1.00 36.79 175 ILE C O 1
ATOM 12660 N N . GLU C 1 176 ? 180.455 202.285 180.650 1.00 40.34 176 GLU C N 1
ATOM 12661 C CA . GLU C 1 176 ? 180.831 200.916 180.983 1.00 40.34 176 GLU C CA 1
ATOM 12662 C C . GLU C 1 176 ? 179.967 199.925 180.213 1.00 40.34 176 GLU C C 1
ATOM 12663 O O . GLU C 1 176 ? 178.760 200.132 180.054 1.00 40.34 176 GLU C O 1
ATOM 12675 N N . ALA C 1 177 ? 180.595 198.846 179.744 1.00 40.33 177 ALA C N 1
ATOM 12676 C CA . ALA C 1 177 ? 179.959 197.855 178.882 1.00 40.33 177 ALA C CA 1
ATOM 12677 C C . ALA C 1 177 ? 179.926 196.500 179.577 1.00 40.33 177 ALA C C 1
ATOM 12678 O O . ALA C 1 177 ? 180.968 195.997 180.011 1.00 40.33 177 ALA C O 1
ATOM 12685 N N . GLU C 1 178 ? 178.735 195.912 179.677 1.00 44.47 178 GLU C N 1
ATOM 12686 C CA . GLU C 1 178 ? 178.550 194.585 180.247 1.00 44.47 178 GLU C CA 1
ATOM 12687 C C . GLU C 1 178 ? 178.305 193.546 179.154 1.00 44.47 178 GLU C C 1
ATOM 12688 O O . GLU C 1 178 ? 177.981 193.875 178.011 1.00 44.47 178 GLU C O 1
ATOM 12700 N N . ASP C 1 179 ? 178.464 192.275 179.531 1.00 44.40 179 ASP C N 1
ATOM 12701 C CA . ASP C 1 179 ? 178.173 191.139 178.651 1.00 44.40 179 ASP C CA 1
ATOM 12702 C C . ASP C 1 179 ? 178.858 191.301 177.299 1.00 44.40 179 ASP C C 1
ATOM 12703 O O . ASP C 1 179 ? 178.262 191.118 176.235 1.00 44.40 179 ASP C O 1
ATOM 12712 N N . VAL C 1 180 ? 180.128 191.638 177.352 1.00 41.80 180 VAL C N 1
ATOM 12713 C CA . VAL C 1 180 ? 180.887 191.960 176.155 1.00 41.80 180 VAL C CA 1
ATOM 12714 C C . VAL C 1 180 ? 181.248 190.686 175.402 1.00 41.80 180 VAL C C 1
ATOM 12715 O O . VAL C 1 180 ? 181.632 189.675 176.001 1.00 41.80 180 VAL C O 1
ATOM 12728 N N . ARG C 1 181 ? 181.129 190.739 174.074 1.00 42.98 181 ARG C N 1
ATOM 12729 C CA . ARG C 1 181 ? 181.577 189.671 173.187 1.00 42.98 181 ARG C CA 1
ATOM 12730 C C . ARG C 1 181 ? 182.505 190.271 172.140 1.00 42.98 181 ARG C C 1
ATOM 12731 O O . ARG C 1 181 ? 182.142 191.246 171.474 1.00 42.98 181 ARG C O 1
ATOM 12752 N N . VAL C 1 182 ? 183.695 189.690 171.993 1.00 39.76 182 VAL C N 1
ATOM 12753 C CA . VAL C 1 182 ? 184.679 190.190 171.038 1.00 39.76 182 VAL C CA 1
ATOM 12754 C C . VAL C 1 182 ? 184.292 189.773 169.624 1.00 39.76 182 VAL C C 1
ATOM 12755 O O . VAL C 1 182 ? 183.726 188.697 169.398 1.00 39.76 182 VAL C O 1
ATOM 12768 N N . ALA C 1 183 ? 184.605 190.639 168.660 1.00 43.92 183 ALA C N 1
ATOM 12769 C CA . ALA C 1 183 ? 184.411 190.363 167.238 1.00 43.92 183 ALA C CA 1
ATOM 12770 C C . ALA C 1 183 ? 185.680 190.765 166.498 1.00 43.92 183 ALA C C 1
ATOM 12771 O O . ALA C 1 183 ? 185.957 191.959 166.339 1.00 43.92 183 ALA C O 1
ATOM 12778 N N . SER C 1 184 ? 186.447 189.776 166.048 1.00 46.60 184 SER C N 1
ATOM 12779 C CA . SER C 1 184 ? 187.728 190.028 165.405 1.00 46.60 184 SER C CA 1
ATOM 12780 C C . SER C 1 184 ? 187.539 190.449 163.947 1.00 46.60 184 SER C C 1
ATOM 12781 O O . SER C 1 184 ? 186.525 190.151 163.309 1.00 46.60 184 SER C O 1
ATOM 12789 N N . SER C 1 185 ? 188.542 191.150 163.424 1.00 48.34 185 SER C N 1
ATOM 12790 C CA . SER C 1 185 ? 188.522 191.666 162.057 1.00 48.34 185 SER C CA 1
ATOM 12791 C C . SER C 1 185 ? 189.960 191.995 161.655 1.00 48.34 185 SER C C 1
ATOM 12792 O O . SER C 1 185 ? 190.912 191.636 162.357 1.00 48.34 185 SER C O 1
ATOM 12800 N N . GLY C 1 186 ? 190.121 192.679 160.525 1.00 54.68 186 GLY C N 1
ATOM 12801 C CA . GLY C 1 186 ? 191.452 193.040 160.068 1.00 54.68 186 GLY C CA 1
ATOM 12802 C C . GLY C 1 186 ? 191.415 193.664 158.684 1.00 54.68 186 GLY C C 1
ATOM 12803 O O . GLY C 1 186 ? 190.380 194.166 158.241 1.00 54.68 186 GLY C O 1
ATOM 12807 N N . GLY C 1 187 ? 192.564 193.623 158.017 1.00 56.47 187 GLY C N 1
ATOM 12808 C CA . GLY C 1 187 ? 192.676 194.181 156.681 1.00 56.47 187 GLY C CA 1
ATOM 12809 C C . GLY C 1 187 ? 194.099 194.075 156.175 1.00 56.47 187 GLY C C 1
ATOM 12810 O O . GLY C 1 187 ? 194.944 193.412 156.779 1.00 56.47 187 GLY C O 1
ATOM 12814 N N . VAL C 1 188 ? 194.358 194.740 155.046 1.00 54.44 188 VAL C N 1
ATOM 12815 C CA . VAL C 1 188 ? 195.685 194.742 154.438 1.00 54.44 188 VAL C CA 1
ATOM 12816 C C . VAL C 1 188 ? 195.861 196.007 153.608 1.00 54.44 188 VAL C C 1
ATOM 12817 O O . VAL C 1 188 ? 194.892 196.585 153.109 1.00 54.44 188 VAL C O 1
ATOM 12830 N N . LYS C 1 189 ? 197.116 196.435 153.470 1.00 65.16 189 LYS C N 1
ATOM 12831 C CA . LYS C 1 189 ? 197.489 197.451 152.492 1.00 65.16 189 LYS C CA 1
ATOM 12832 C C . LYS C 1 189 ? 197.589 196.806 151.115 1.00 65.16 189 LYS C C 1
ATOM 12833 O O . LYS C 1 189 ? 198.405 195.901 150.910 1.00 65.16 189 LYS C O 1
ATOM 12852 N N . ASN C 1 190 ? 196.776 197.268 150.170 1.00 62.91 190 ASN C N 1
ATOM 12853 C CA . ASN C 1 190 ? 196.909 196.824 148.783 1.00 62.91 190 ASN C CA 1
ATOM 12854 C C . ASN C 1 190 ? 197.816 197.759 147.990 1.00 62.91 190 ASN C C 1
ATOM 12855 O O . ASN C 1 190 ? 197.474 198.228 146.905 1.00 62.91 190 ASN C O 1
ATOM 12866 N N . ASP C 1 191 ? 198.997 198.032 148.540 1.00 76.77 191 ASP C N 1
ATOM 12867 C CA . ASP C 1 191 ? 200.033 198.736 147.800 1.00 76.77 191 ASP C CA 1
ATOM 12868 C C . ASP C 1 191 ? 200.811 197.730 146.966 1.00 76.77 191 ASP C C 1
ATOM 12869 O O . ASP C 1 191 ? 201.228 196.682 147.469 1.00 76.77 191 ASP C O 1
ATOM 12878 N N . HIS C 1 192 ? 201.002 198.049 145.691 1.00 86.62 192 HIS C N 1
ATOM 12879 C CA . HIS C 1 192 ? 201.565 197.082 144.760 1.00 86.62 192 HIS C CA 1
ATOM 12880 C C . HIS C 1 192 ? 202.990 196.732 145.168 1.00 86.62 192 HIS C C 1
ATOM 12881 O O . HIS C 1 192 ? 203.840 197.613 145.325 1.00 86.62 192 HIS C O 1
ATOM 12895 N N . VAL C 1 193 ? 203.246 195.435 145.344 1.00 104.12 193 VAL C N 1
ATOM 12896 C CA . VAL C 1 193 ? 204.519 194.998 145.907 1.00 104.12 193 VAL C CA 1
ATOM 12897 C C . VAL C 1 193 ? 205.621 194.889 144.864 1.00 104.12 193 VAL C C 1
ATOM 12898 O O . VAL C 1 193 ? 206.803 194.997 145.215 1.00 104.12 193 VAL C O 1
ATOM 12911 N N . ASN C 1 194 ? 205.280 194.680 143.595 1.00 122.15 194 ASN C N 1
ATOM 12912 C CA . ASN C 1 194 ? 206.313 194.516 142.574 1.00 122.15 194 ASN C CA 1
ATOM 12913 C C . ASN C 1 194 ? 207.345 195.632 142.578 1.00 122.15 194 ASN C C 1
ATOM 12914 O O . ASN C 1 194 ? 208.548 195.323 142.614 1.00 122.15 194 ASN C O 1
ATOM 12925 N N . PRO C 1 195 ? 206.971 196.919 142.548 1.00 129.44 195 PRO C N 1
ATOM 12926 C CA . PRO C 1 195 ? 208.002 197.969 142.532 1.00 129.44 195 PRO C CA 1
ATOM 12927 C C . PRO C 1 195 ? 209.097 197.719 143.545 1.00 129.44 195 PRO C C 1
ATOM 12928 O O . PRO C 1 195 ? 210.283 197.919 143.256 1.00 129.44 195 PRO C O 1
ATOM 12939 N N . SER C 1 196 ? 208.715 197.259 144.732 1.00 123.31 196 SER C N 1
ATOM 12940 C CA . SER C 1 196 ? 209.670 196.948 145.783 1.00 123.31 196 SER C CA 1
ATOM 12941 C C . SER C 1 196 ? 208.961 196.111 146.834 1.00 123.31 196 SER C C 1
ATOM 12942 O O . SER C 1 196 ? 207.872 196.479 147.288 1.00 123.31 196 SER C O 1
ATOM 12950 N N . GLY C 1 197 ? 209.571 194.992 147.209 1.00 114.17 197 GLY C N 1
ATOM 12951 C CA . GLY C 1 197 ? 208.972 194.034 148.110 1.00 114.17 197 GLY C CA 1
ATOM 12952 C C . GLY C 1 197 ? 209.148 194.293 149.585 1.00 114.17 197 GLY C C 1
ATOM 12953 O O . GLY C 1 197 ? 208.596 193.547 150.400 1.00 114.17 197 GLY C O 1
ATOM 12957 N N . ASP C 1 198 ? 209.877 195.336 149.964 1.00 106.20 198 ASP C N 1
ATOM 12958 C CA . ASP C 1 198 ? 210.260 195.557 151.352 1.00 106.20 198 ASP C CA 1
ATOM 12959 C C . ASP C 1 198 ? 209.300 196.543 152.008 1.00 106.20 198 ASP C C 1
ATOM 12960 O O . ASP C 1 198 ? 209.118 197.662 151.516 1.00 106.20 198 ASP C O 1
ATOM 12969 N N . THR C 1 199 ? 208.695 196.124 153.121 1.00 105.16 199 THR C N 1
ATOM 12970 C CA . THR C 1 199 ? 207.830 196.997 153.904 1.00 105.16 199 THR C CA 1
ATOM 12971 C C . THR C 1 199 ? 208.609 197.967 154.780 1.00 105.16 199 THR C C 1
ATOM 12972 O O . THR C 1 199 ? 207.995 198.837 155.407 1.00 105.16 199 THR C O 1
ATOM 12983 N N . SER C 1 200 ? 209.938 197.842 154.841 1.00 106.96 200 SER C N 1
ATOM 12984 C CA . SER C 1 200 ? 210.726 198.751 155.666 1.00 106.96 200 SER C CA 1
ATOM 12985 C C . SER C 1 200 ? 210.552 200.195 155.211 1.00 106.96 200 SER C C 1
ATOM 12986 O O . SER C 1 200 ? 210.366 201.096 156.037 1.00 106.96 200 SER C O 1
ATOM 12994 N N . ARG C 1 201 ? 210.605 200.434 153.902 1.00 100.13 201 ARG C N 1
ATOM 12995 C CA . ARG C 1 201 ? 210.363 201.756 153.340 1.00 100.13 201 ARG C CA 1
ATOM 12996 C C . ARG C 1 201 ? 208.893 201.989 153.009 1.00 100.13 201 ARG C C 1
ATOM 12997 O O . ARG C 1 201 ? 208.577 202.937 152.282 1.00 100.13 201 ARG C O 1
ATOM 13018 N N . GLY C 1 202 ? 207.994 201.152 153.522 1.00 95.87 202 GLY C N 1
ATOM 13019 C CA . GLY C 1 202 ? 206.573 201.336 153.312 1.00 95.87 202 GLY C CA 1
ATOM 13020 C C . GLY C 1 202 ? 206.027 200.761 152.025 1.00 95.87 202 GLY C C 1
ATOM 13021 O O . GLY C 1 202 ? 204.850 200.985 151.719 1.00 95.87 202 GLY C O 1
ATOM 13025 N N . PHE C 1 203 ? 206.835 200.034 151.261 1.00 95.28 203 PHE C N 1
ATOM 13026 C CA . PHE C 1 203 ? 206.368 199.385 150.047 1.00 95.28 203 PHE C CA 1
ATOM 13027 C C . PHE C 1 203 ? 205.775 198.016 150.378 1.00 95.28 203 PHE C C 1
ATOM 13028 O O . PHE C 1 203 ? 205.852 197.531 151.508 1.00 95.28 203 PHE C O 1
ATOM 13045 N N . GLY C 1 204 ? 205.163 197.393 149.373 1.00 85.41 204 GLY C N 1
ATOM 13046 C CA . GLY C 1 204 ? 204.610 196.064 149.537 1.00 85.41 204 GLY C CA 1
ATOM 13047 C C . GLY C 1 204 ? 203.309 196.054 150.318 1.00 85.41 204 GLY C C 1
ATOM 13048 O O . GLY C 1 204 ? 202.791 197.079 150.765 1.00 85.41 204 GLY C O 1
ATOM 13052 N N . ASN C 1 205 ? 202.772 194.847 150.481 1.00 69.69 205 ASN C N 1
ATOM 13053 C CA . ASN C 1 205 ? 201.538 194.636 151.223 1.00 69.69 205 ASN C CA 1
ATOM 13054 C C . ASN C 1 205 ? 201.830 194.476 152.710 1.00 69.69 205 ASN C C 1
ATOM 13055 O O . ASN C 1 205 ? 202.870 193.942 153.106 1.00 69.69 205 ASN C O 1
ATOM 13066 N N . VAL C 1 206 ? 200.898 194.948 153.533 1.00 64.12 206 VAL C N 1
ATOM 13067 C CA . VAL C 1 206 ? 201.011 194.831 154.986 1.00 64.12 206 VAL C CA 1
ATOM 13068 C C . VAL C 1 206 ? 199.668 194.388 155.559 1.00 64.12 206 VAL C C 1
ATOM 13069 O O . VAL C 1 206 ? 198.706 195.170 155.544 1.00 64.12 206 VAL C O 1
ATOM 13082 N N . PRO C 1 207 ? 199.548 193.164 156.068 1.00 58.65 207 PRO C N 1
ATOM 13083 C CA . PRO C 1 207 ? 198.309 192.762 156.739 1.00 58.65 207 PRO C CA 1
ATOM 13084 C C . PRO C 1 207 ? 198.297 193.179 158.202 1.00 58.65 207 PRO C C 1
ATOM 13085 O O . PRO C 1 207 ? 199.339 193.288 158.852 1.00 58.65 207 PRO C O 1
ATOM 13096 N N . PHE C 1 208 ? 197.091 193.415 158.719 1.00 50.72 208 PHE C N 1
ATOM 13097 C CA . PHE C 1 208 ? 196.918 193.788 160.116 1.00 50.72 208 PHE C CA 1
ATOM 13098 C C . PHE C 1 208 ? 195.635 193.176 160.663 1.00 50.72 208 PHE C C 1
ATOM 13099 O O . PHE C 1 208 ? 194.719 192.822 159.916 1.00 50.72 208 PHE C O 1
ATOM 13116 N N . ALA C 1 209 ? 195.586 193.057 161.990 1.00 49.93 209 ALA C N 1
ATOM 13117 C CA . ALA C 1 209 ? 194.437 192.530 162.710 1.00 49.93 209 ALA C CA 1
ATOM 13118 C C . ALA C 1 209 ? 193.894 193.587 163.663 1.00 49.93 209 ALA C C 1
ATOM 13119 O O . ALA C 1 209 ? 194.653 194.375 164.236 1.00 49.93 209 ALA C O 1
ATOM 13126 N N . ARG C 1 210 ? 192.571 193.602 163.831 1.00 46.84 210 ARG C N 1
ATOM 13127 C CA . ARG C 1 210 ? 191.926 194.472 164.805 1.00 46.84 210 ARG C CA 1
ATOM 13128 C C . ARG C 1 210 ? 190.745 193.740 165.430 1.00 46.84 210 ARG C C 1
ATOM 13129 O O . ARG C 1 210 ? 190.212 192.782 164.865 1.00 46.84 210 ARG C O 1
ATOM 13150 N N . ASP C 1 211 ? 190.339 194.207 166.613 1.00 45.16 211 ASP C N 1
ATOM 13151 C CA . ASP C 1 211 ? 189.242 193.608 167.361 1.00 45.16 211 ASP C CA 1
ATOM 13152 C C . ASP C 1 211 ? 188.215 194.665 167.739 1.00 45.16 211 ASP C C 1
ATOM 13153 O O . ASP C 1 211 ? 188.571 195.792 168.099 1.00 45.16 211 ASP C O 1
ATOM 13162 N N . GLU C 1 212 ? 186.940 194.290 167.655 1.00 43.34 212 GLU C N 1
ATOM 13163 C CA . GLU C 1 212 ? 185.827 195.110 168.110 1.00 43.34 212 GLU C CA 1
ATOM 13164 C C . GLU C 1 212 ? 184.986 194.288 169.078 1.00 43.34 212 GLU C C 1
ATOM 13165 O O . GLU C 1 212 ? 185.219 193.093 169.273 1.00 43.34 212 GLU C O 1
ATOM 13177 N N . TYR C 1 213 ? 184.000 194.936 169.697 1.00 38.45 213 TYR C N 1
ATOM 13178 C CA . TYR C 1 213 ? 183.199 194.298 170.732 1.00 38.45 213 TYR C CA 1
ATOM 13179 C C . TYR C 1 213 ? 181.710 194.558 170.523 1.00 38.45 213 TYR C C 1
ATOM 13180 O O . TYR C 1 213 ? 181.308 195.493 169.825 1.00 38.45 213 TYR C O 1
ATOM 13198 N N . VAL C 1 214 ? 180.897 193.702 171.147 1.00 35.24 214 VAL C N 1
ATOM 13199 C CA . VAL C 1 214 ? 179.441 193.809 171.141 1.00 35.24 214 VAL C CA 1
ATOM 13200 C C . VAL C 1 214 ? 178.940 193.675 172.574 1.00 35.24 214 VAL C C 1
ATOM 13201 O O . VAL C 1 214 ? 179.499 192.905 173.363 1.00 35.24 214 VAL C O 1
ATOM 13214 N N . SER C 1 215 ? 177.887 194.419 172.910 1.00 36.52 215 SER C N 1
ATOM 13215 C CA . SER C 1 215 ? 177.265 194.325 174.225 1.00 36.52 215 SER C CA 1
ATOM 13216 C C . SER C 1 215 ? 175.774 194.597 174.101 1.00 36.52 215 SER C C 1
ATOM 13217 O O . SER C 1 215 ? 175.366 195.421 173.274 1.00 36.52 215 SER C O 1
ATOM 13225 N N . PRO C 1 216 ? 174.938 193.933 174.909 1.00 35.59 216 PRO C N 1
ATOM 13226 C CA . PRO C 1 216 ? 173.500 194.241 174.880 1.00 35.59 216 PRO C CA 1
ATOM 13227 C C . PRO C 1 216 ? 173.112 195.459 175.701 1.00 35.59 216 PRO C C 1
ATOM 13228 O O . PRO C 1 216 ? 172.077 196.071 175.404 1.00 35.59 216 PRO C O 1
ATOM 13239 N N . ARG C 1 217 ? 173.891 195.826 176.718 1.00 38.95 217 ARG C N 1
ATOM 13240 C CA . ARG C 1 217 ? 173.634 197.025 177.506 1.00 38.95 217 ARG C CA 1
ATOM 13241 C C . ARG C 1 217 ? 174.926 197.817 177.635 1.00 38.95 217 ARG C C 1
ATOM 13242 O O . ARG C 1 217 ? 175.986 197.245 177.909 1.00 38.95 217 ARG C O 1
ATOM 13263 N N . ILE C 1 218 ? 174.830 199.130 177.435 1.00 42.75 218 ILE C N 1
ATOM 13264 C CA . ILE C 1 218 ? 175.980 200.026 177.446 1.00 42.75 218 ILE C CA 1
ATOM 13265 C C . ILE C 1 218 ? 175.529 201.339 178.076 1.00 42.75 218 ILE C C 1
ATOM 13266 O O . ILE C 1 218 ? 174.637 202.009 177.545 1.00 42.75 218 ILE C O 1
ATOM 13282 N N . LYS C 1 219 ? 176.127 201.700 179.213 1.00 42.33 219 LYS C N 1
ATOM 13283 C CA . LYS C 1 219 ? 175.611 202.772 180.055 1.00 42.33 219 LYS C CA 1
ATOM 13284 C C . LYS C 1 219 ? 176.698 203.777 180.409 1.00 42.33 219 LYS C C 1
ATOM 13285 O O . LYS C 1 219 ? 177.838 203.402 180.696 1.00 42.33 219 LYS C O 1
ATOM 13304 N N . ALA C 1 220 ? 176.329 205.056 180.385 1.00 38.11 220 ALA C N 1
ATOM 13305 C CA . ALA C 1 220 ? 177.135 206.135 180.939 1.00 38.11 220 ALA C CA 1
ATOM 13306 C C . ALA C 1 220 ? 176.640 206.475 182.340 1.00 38.11 220 ALA C C 1
ATOM 13307 O O . ALA C 1 220 ? 175.432 206.576 182.574 1.00 38.11 220 ALA C O 1
ATOM 13314 N N . TYR C 1 221 ? 177.577 206.651 183.271 1.00 37.26 221 TYR C N 1
ATOM 13315 C CA . TYR C 1 221 ? 177.267 206.987 184.656 1.00 37.26 221 TYR C CA 1
ATOM 13316 C C . TYR C 1 221 ? 177.879 208.337 185.004 1.00 37.26 221 TYR C C 1
ATOM 13317 O O . TYR C 1 221 ? 179.055 208.580 184.716 1.00 37.26 221 TYR C O 1
ATOM 13335 N N . PHE C 1 222 ? 177.079 209.211 185.614 1.00 40.34 222 PHE C N 1
ATOM 13336 C CA . PHE C 1 222 ? 177.522 210.530 186.053 1.00 40.34 222 PHE C CA 1
ATOM 13337 C C . PHE C 1 222 ? 177.323 210.656 187.558 1.00 40.34 222 PHE C C 1
ATOM 13338 O O . PHE C 1 222 ? 176.246 210.339 188.072 1.00 40.34 222 PHE C O 1
ATOM 13355 N N . ASN C 1 223 ? 178.360 211.118 188.258 1.00 47.95 223 ASN C N 1
ATOM 13356 C CA . ASN C 1 223 ? 178.340 211.254 189.712 1.00 47.95 223 ASN C CA 1
ATOM 13357 C C . ASN C 1 223 ? 178.753 212.670 190.088 1.00 47.95 223 ASN C C 1
ATOM 13358 O O . ASN C 1 223 ? 179.839 213.121 189.711 1.00 47.95 223 ASN C O 1
ATOM 13369 N N . LEU C 1 224 ? 177.891 213.364 190.831 1.00 49.45 224 LEU C N 1
ATOM 13370 C CA . LEU C 1 224 ? 178.153 214.717 191.307 1.00 49.45 224 LEU C CA 1
ATOM 13371 C C . LEU C 1 224 ? 178.086 214.730 192.828 1.00 49.45 224 LEU C C 1
ATOM 13372 O O . LEU C 1 224 ? 177.145 214.185 193.415 1.00 49.45 224 LEU C O 1
ATOM 13388 N N . ASP C 1 225 ? 179.079 215.355 193.461 1.00 55.79 225 ASP C N 1
ATOM 13389 C CA . ASP C 1 225 ? 179.217 215.354 194.919 1.00 55.79 225 ASP C CA 1
ATOM 13390 C C . ASP C 1 225 ? 178.660 216.670 195.459 1.00 55.79 225 ASP C C 1
ATOM 13391 O O . ASP C 1 225 ? 179.387 217.645 195.649 1.00 55.79 225 ASP C O 1
ATOM 13400 N N . LEU C 1 226 ? 177.349 216.687 195.716 1.00 58.38 226 LEU C N 1
ATOM 13401 C CA . LEU C 1 226 ? 176.705 217.890 196.237 1.00 58.38 226 LEU C CA 1
ATOM 13402 C C . LEU C 1 226 ? 177.213 218.235 197.633 1.00 58.38 226 LEU C C 1
ATOM 13403 O O . LEU C 1 226 ? 177.352 219.418 197.980 1.00 58.38 226 LEU C O 1
ATOM 13419 N N . ALA C 1 227 ? 177.500 217.216 198.447 1.00 59.57 227 ALA C N 1
ATOM 13420 C CA . ALA C 1 227 ? 177.939 217.467 199.815 1.00 59.57 227 ALA C CA 1
ATOM 13421 C C . ALA C 1 227 ? 179.277 218.193 199.843 1.00 59.57 227 ALA C C 1
ATOM 13422 O O . ALA C 1 227 ? 179.483 219.092 200.663 1.00 59.57 227 ALA C O 1
ATOM 13429 N N . GLN C 1 228 ? 180.195 217.838 198.941 1.00 57.65 228 GLN C N 1
ATOM 13430 C CA . GLN C 1 228 ? 181.471 218.548 198.887 1.00 57.65 228 GLN C CA 1
ATOM 13431 C C . GLN C 1 228 ? 181.291 219.964 198.351 1.00 57.65 228 GLN C C 1
ATOM 13432 O O . GLN C 1 228 ? 181.977 220.897 198.800 1.00 57.65 228 GLN C O 1
ATOM 13446 N N . ILE C 1 229 ? 180.347 220.150 197.425 1.00 58.48 229 ILE C N 1
ATOM 13447 C CA . ILE C 1 229 ? 180.009 221.493 196.963 1.00 58.48 229 ILE C CA 1
ATOM 13448 C C . ILE C 1 229 ? 179.607 222.364 198.145 1.00 58.48 229 ILE C C 1
ATOM 13449 O O . ILE C 1 229 ? 180.119 223.475 198.323 1.00 58.48 229 ILE C O 1
ATOM 13465 N N . ARG C 1 230 ? 178.684 221.872 198.975 1.00 63.45 230 ARG C N 1
ATOM 13466 C CA . ARG C 1 230 ? 178.321 222.624 200.173 1.00 63.45 230 ARG C CA 1
ATOM 13467 C C . ARG C 1 230 ? 179.514 222.771 201.112 1.00 63.45 230 ARG C C 1
ATOM 13468 O O . ARG C 1 230 ? 179.667 223.802 201.777 1.00 63.45 230 ARG C O 1
ATOM 13489 N N . ALA C 1 231 ? 180.371 221.749 201.180 1.00 63.05 231 ALA C N 1
ATOM 13490 C CA . ALA C 1 231 ? 181.544 221.814 202.042 1.00 63.05 231 ALA C CA 1
ATOM 13491 C C . ALA C 1 231 ? 182.489 222.933 201.637 1.00 63.05 231 ALA C C 1
ATOM 13492 O O . ALA C 1 231 ? 183.290 223.382 202.465 1.00 63.05 231 ALA C O 1
ATOM 13499 N N . PHE C 1 232 ? 182.421 223.395 200.386 1.00 66.05 232 PHE C N 1
ATOM 13500 C CA . PHE C 1 232 ? 183.190 224.583 200.023 1.00 66.05 232 PHE C CA 1
ATOM 13501 C C . PHE C 1 232 ? 182.684 225.821 200.754 1.00 66.05 232 PHE C C 1
ATOM 13502 O O . PHE C 1 232 ? 183.467 226.733 201.040 1.00 66.05 232 PHE C O 1
ATOM 13519 N N . GLY C 1 233 ? 181.389 225.874 201.060 1.00 63.50 233 GLY C N 1
ATOM 13520 C CA . GLY C 1 233 ? 180.831 227.005 201.777 1.00 63.50 233 GLY C CA 1
ATOM 13521 C C . GLY C 1 233 ? 180.876 228.314 201.022 1.00 63.50 233 GLY C C 1
ATOM 13522 O O . GLY C 1 233 ? 180.995 229.375 201.642 1.00 63.50 233 GLY C O 1
ATOM 13526 N N . LEU C 1 234 ? 180.772 228.272 199.696 1.00 63.80 234 LEU C N 1
ATOM 13527 C CA . LEU C 1 234 ? 180.830 229.473 198.873 1.00 63.80 234 LEU C CA 1
ATOM 13528 C C . LEU C 1 234 ? 179.477 230.156 198.713 1.00 63.80 234 LEU C C 1
ATOM 13529 O O . LEU C 1 234 ? 179.414 231.234 198.112 1.00 63.80 234 LEU C O 1
ATOM 13545 N N . GLY C 1 235 ? 178.407 229.568 199.225 1.00 62.76 235 GLY C N 1
ATOM 13546 C CA . GLY C 1 235 ? 177.119 230.224 199.271 1.00 62.76 235 GLY C CA 1
ATOM 13547 C C . GLY C 1 235 ? 176.140 229.649 198.257 1.00 62.76 235 GLY C C 1
ATOM 13548 O O . GLY C 1 235 ? 176.511 228.981 197.288 1.00 62.76 235 GLY C O 1
ATOM 13552 N N . GLU C 1 236 ? 174.858 229.942 198.494 1.00 69.85 236 GLU C N 1
ATOM 13553 C CA . GLU C 1 236 ? 173.788 229.347 197.699 1.00 69.85 236 GLU C CA 1
ATOM 13554 C C . GLU C 1 236 ? 173.848 229.780 196.238 1.00 69.85 236 GLU C C 1
ATOM 13555 O O . GLU C 1 236 ? 173.515 228.991 195.348 1.00 69.85 236 GLU C O 1
ATOM 13567 N N . GLN C 1 237 ? 174.258 231.021 195.967 1.00 64.06 237 GLN C N 1
ATOM 13568 C CA . GLN C 1 237 ? 174.337 231.475 194.580 1.00 64.06 237 GLN C CA 1
ATOM 13569 C C . GLN C 1 237 ? 175.397 230.691 193.810 1.00 64.06 237 GLN C C 1
ATOM 13570 O O . GLN C 1 237 ? 175.177 230.288 192.657 1.00 64.06 237 GLN C O 1
ATOM 13584 N N . VAL C 1 238 ? 176.527 230.405 194.459 1.00 57.20 238 VAL C N 1
ATOM 13585 C CA . VAL C 1 238 ? 177.583 229.638 193.808 1.00 57.20 238 VAL C CA 1
ATOM 13586 C C . VAL C 1 238 ? 177.143 228.192 193.616 1.00 57.20 238 VAL C C 1
ATOM 13587 O O . VAL C 1 238 ? 177.475 227.556 192.609 1.00 57.20 238 VAL C O 1
ATOM 13600 N N . ASP C 1 239 ? 176.406 227.644 194.585 1.00 65.27 239 ASP C N 1
ATOM 13601 C CA . ASP C 1 239 ? 175.863 226.299 194.426 1.00 65.27 239 ASP C CA 1
ATOM 13602 C C . ASP C 1 239 ? 174.913 226.234 193.236 1.00 65.27 239 ASP C C 1
ATOM 13603 O O . ASP C 1 239 ? 174.977 225.301 192.426 1.00 65.27 239 ASP C O 1
ATOM 13612 N N . ARG C 1 240 ? 174.018 227.219 193.116 1.00 64.72 240 ARG C N 1
ATOM 13613 C CA . ARG C 1 240 ? 173.126 227.270 191.962 1.00 64.72 240 ARG C CA 1
ATOM 13614 C C . ARG C 1 240 ? 173.927 227.275 190.667 1.00 64.72 240 ARG C C 1
ATOM 13615 O O . ARG C 1 240 ? 173.635 226.515 189.731 1.00 64.72 240 ARG C O 1
ATOM 13636 N N . LEU C 1 241 ? 174.966 228.112 190.610 1.00 56.39 241 LEU C N 1
ATOM 13637 C CA . LEU C 1 241 ? 175.740 228.229 189.380 1.00 56.39 241 LEU C CA 1
ATOM 13638 C C . LEU C 1 241 ? 176.438 226.917 189.038 1.00 56.39 241 LEU C C 1
ATOM 13639 O O . LEU C 1 241 ? 176.387 226.460 187.892 1.00 56.39 241 LEU C O 1
ATOM 13655 N N . LEU C 1 242 ? 177.105 226.299 190.017 1.00 50.93 242 LEU C N 1
ATOM 13656 C CA . LEU C 1 242 ? 177.855 225.082 189.719 1.00 50.93 242 LEU C CA 1
ATOM 13657 C C . LEU C 1 242 ? 176.932 223.905 189.413 1.00 50.93 242 LEU C C 1
ATOM 13658 O O . LEU C 1 242 ? 177.280 223.049 188.589 1.00 50.93 242 LEU C O 1
ATOM 13674 N N . ILE C 1 243 ? 175.727 223.884 189.986 1.00 54.34 243 ILE C N 1
ATOM 13675 C CA . ILE C 1 243 ? 174.784 222.820 189.657 1.00 54.34 243 ILE C CA 1
ATOM 13676 C C . ILE C 1 243 ? 174.284 222.983 188.227 1.00 54.34 243 ILE C C 1
ATOM 13677 O O . ILE C 1 243 ? 174.232 222.013 187.453 1.00 54.34 243 ILE C O 1
ATOM 13693 N N . ALA C 1 244 ? 173.927 224.213 187.845 1.00 51.02 244 ALA C N 1
ATOM 13694 C CA . ALA C 1 244 ? 173.481 224.435 186.475 1.00 51.02 244 ALA C CA 1
ATOM 13695 C C . ALA C 1 244 ? 174.606 224.151 185.488 1.00 51.02 244 ALA C C 1
ATOM 13696 O O . ALA C 1 244 ? 174.371 223.590 184.412 1.00 51.02 244 ALA C O 1
ATOM 13703 N N . LEU C 1 245 ? 175.841 224.506 185.851 1.00 48.70 245 LEU C N 1
ATOM 13704 C CA . LEU C 1 245 ? 176.988 224.236 184.988 1.00 48.70 245 LEU C CA 1
ATOM 13705 C C . LEU C 1 245 ? 177.200 222.739 184.787 1.00 48.70 245 LEU C C 1
ATOM 13706 O O . LEU C 1 245 ? 177.458 222.286 183.662 1.00 48.70 245 LEU C O 1
ATOM 13722 N N . ALA C 1 246 ? 177.109 221.953 185.863 1.00 49.88 246 ALA C N 1
ATOM 13723 C CA . ALA C 1 246 ? 177.276 220.508 185.732 1.00 49.88 246 ALA C CA 1
ATOM 13724 C C . ALA C 1 246 ? 176.191 219.912 184.841 1.00 49.88 246 ALA C C 1
ATOM 13725 O O . ALA C 1 246 ? 176.480 219.130 183.917 1.00 49.88 246 ALA C O 1
ATOM 13732 N N . LEU C 1 247 ? 174.930 220.273 185.102 1.00 50.45 247 LEU C N 1
ATOM 13733 C CA . LEU C 1 247 ? 173.846 219.762 184.268 1.00 50.45 247 LEU C CA 1
ATOM 13734 C C . LEU C 1 247 ? 174.047 220.159 182.811 1.00 50.45 247 LEU C C 1
ATOM 13735 O O . LEU C 1 247 ? 173.773 219.368 181.901 1.00 50.45 247 LEU C O 1
ATOM 13751 N N . TYR C 1 248 ? 174.538 221.377 182.572 1.00 49.17 248 TYR C N 1
ATOM 13752 C CA . TYR C 1 248 ? 174.766 221.843 181.208 1.00 49.17 248 TYR C CA 1
ATOM 13753 C C . TYR C 1 248 ? 175.826 221.003 180.508 1.00 49.17 248 TYR C C 1
ATOM 13754 O O . TYR C 1 248 ? 175.639 220.568 179.363 1.00 49.17 248 TYR C O 1
ATOM 13772 N N . LYS C 1 249 ? 176.972 220.809 181.165 1.00 45.78 249 LYS C N 1
ATOM 13773 C CA . LYS C 1 249 ? 178.030 219.993 180.578 1.00 45.78 249 LYS C CA 1
ATOM 13774 C C . LYS C 1 249 ? 177.493 218.622 180.185 1.00 45.78 249 LYS C C 1
ATOM 13775 O O . LYS C 1 249 ? 177.696 218.152 179.052 1.00 45.78 249 LYS C O 1
ATOM 13794 N N . VAL C 1 250 ? 176.784 217.972 181.113 1.00 43.24 250 VAL C N 1
ATOM 13795 C CA . VAL C 1 250 ? 176.266 216.634 180.835 1.00 43.24 250 VAL C CA 1
ATOM 13796 C C . VAL C 1 250 ? 175.303 216.668 179.655 1.00 43.24 250 VAL C C 1
ATOM 13797 O O . VAL C 1 250 ? 175.384 215.834 178.744 1.00 43.24 250 VAL C O 1
ATOM 13810 N N . ARG C 1 251 ? 174.347 217.601 179.674 1.00 47.35 251 ARG C N 1
ATOM 13811 C CA . ARG C 1 251 ? 173.351 217.656 178.609 1.00 47.35 251 ARG C CA 1
ATOM 13812 C C . ARG C 1 251 ? 174.003 217.839 177.244 1.00 47.35 251 ARG C C 1
ATOM 13813 O O . ARG C 1 251 ? 173.633 217.160 176.279 1.00 47.35 251 ARG C O 1
ATOM 13834 N N . ARG C 1 252 ? 174.980 218.743 177.141 1.00 47.65 252 ARG C N 1
ATOM 13835 C CA . ARG C 1 252 ? 175.629 218.964 175.850 1.00 47.65 252 ARG C CA 1
ATOM 13836 C C . ARG C 1 252 ? 176.352 217.709 175.379 1.00 47.65 252 ARG C C 1
ATOM 13837 O O . ARG C 1 252 ? 176.177 217.265 174.230 1.00 47.65 252 ARG C O 1
ATOM 13858 N N . PHE C 1 253 ? 177.166 217.111 176.258 1.00 40.80 253 PHE C N 1
ATOM 13859 C CA . PHE C 1 253 ? 177.915 215.927 175.850 1.00 40.80 253 PHE C CA 1
ATOM 13860 C C . PHE C 1 253 ? 176.972 214.817 175.412 1.00 40.80 253 PHE C C 1
ATOM 13861 O O . PHE C 1 253 ? 177.222 214.133 174.413 1.00 40.80 253 PHE C O 1
ATOM 13878 N N . LEU C 1 254 ? 175.879 214.624 176.151 1.00 42.28 254 LEU C N 1
ATOM 13879 C CA . LEU C 1 254 ? 174.921 213.582 175.806 1.00 42.28 254 LEU C CA 1
ATOM 13880 C C . LEU C 1 254 ? 174.224 213.871 174.481 1.00 42.28 254 LEU C C 1
ATOM 13881 O O . LEU C 1 254 ? 173.973 212.948 173.697 1.00 42.28 254 LEU C O 1
ATOM 13897 N N . VAL C 1 255 ? 173.900 215.137 174.205 1.00 44.97 255 VAL C N 1
ATOM 13898 C CA . VAL C 1 255 ? 173.102 215.432 173.018 1.00 44.97 255 VAL C CA 1
ATOM 13899 C C . VAL C 1 255 ? 173.944 215.313 171.751 1.00 44.97 255 VAL C C 1
ATOM 13900 O O . VAL C 1 255 ? 173.529 214.664 170.784 1.00 44.97 255 VAL C O 1
ATOM 13913 N N . HIS C 1 256 ? 175.123 215.934 171.715 1.00 48.01 256 HIS C N 1
ATOM 13914 C CA . HIS C 1 256 ? 175.924 215.848 170.489 1.00 48.01 256 HIS C CA 1
ATOM 13915 C C . HIS C 1 256 ? 177.424 215.793 170.778 1.00 48.01 256 HIS C C 1
ATOM 13916 O O . HIS C 1 256 ? 178.221 216.521 170.184 1.00 48.01 256 HIS C O 1
ATOM 13930 N N . GLY C 1 257 ? 177.829 214.926 171.703 1.00 44.56 257 GLY C N 1
ATOM 13931 C CA . GLY C 1 257 ? 179.238 214.628 171.883 1.00 44.56 257 GLY C CA 1
ATOM 13932 C C . GLY C 1 257 ? 179.543 213.143 171.816 1.00 44.56 257 GLY C C 1
ATOM 13933 O O . GLY C 1 257 ? 180.649 212.716 172.158 1.00 44.56 257 GLY C O 1
ATOM 13937 N N . LEU C 1 258 ? 178.575 212.348 171.354 1.00 41.99 258 LEU C N 1
ATOM 13938 C CA . LEU C 1 258 ? 178.645 210.896 171.481 1.00 41.99 258 LEU C CA 1
ATOM 13939 C C . LEU C 1 258 ? 179.534 210.221 170.443 1.00 41.99 258 LEU C C 1
ATOM 13940 O O . LEU C 1 258 ? 179.825 209.029 170.593 1.00 41.99 258 LEU C O 1
ATOM 13956 N N . ARG C 1 259 ? 179.973 210.929 169.402 1.00 41.10 259 ARG C N 1
ATOM 13957 C CA . ARG C 1 259 ? 180.847 210.335 168.388 1.00 41.10 259 ARG C CA 1
ATOM 13958 C C . ARG C 1 259 ? 182.257 210.266 168.970 1.00 41.10 259 ARG C C 1
ATOM 13959 O O . ARG C 1 259 ? 183.147 211.057 168.648 1.00 41.10 259 ARG C O 1
ATOM 13980 N N . LEU C 1 260 ? 182.455 209.279 169.849 1.00 38.91 260 LEU C N 1
ATOM 13981 C CA . LEU C 1 260 ? 183.696 209.200 170.614 1.00 38.91 260 LEU C CA 1
ATOM 13982 C C . LEU C 1 260 ? 184.901 209.008 169.701 1.00 38.91 260 LEU C C 1
ATOM 13983 O O . LEU C 1 260 ? 185.963 209.599 169.928 1.00 38.91 260 LEU C O 1
ATOM 13999 N N . ARG C 1 261 ? 184.757 208.185 168.665 1.00 39.80 261 ARG C N 1
ATOM 14000 C CA . ARG C 1 261 ? 185.850 207.898 167.747 1.00 39.80 261 ARG C CA 1
ATOM 14001 C C . ARG C 1 261 ? 185.269 207.646 166.364 1.00 39.80 261 ARG C C 1
ATOM 14002 O O . ARG C 1 261 ? 184.053 207.543 166.186 1.00 39.80 261 ARG C O 1
ATOM 14023 N N . THR C 1 262 ? 186.163 207.547 165.376 1.00 38.11 262 THR C N 1
ATOM 14024 C CA . THR C 1 262 ? 185.722 207.383 163.995 1.00 38.11 262 THR C CA 1
ATOM 14025 C C . THR C 1 262 ? 184.802 206.179 163.839 1.00 38.11 262 THR C C 1
ATOM 14026 O O . THR C 1 262 ? 183.871 206.211 163.026 1.00 38.11 262 THR C O 1
ATOM 14037 N N . ALA C 1 263 ? 185.040 205.114 164.606 1.00 39.13 263 ALA C N 1
ATOM 14038 C CA . ALA C 1 263 ? 184.240 203.897 164.548 1.00 39.13 263 ALA C CA 1
ATOM 14039 C C . ALA C 1 263 ? 183.508 203.642 165.862 1.00 39.13 263 ALA C C 1
ATOM 14040 O O . ALA C 1 263 ? 183.305 202.490 166.251 1.00 39.13 263 ALA C O 1
ATOM 14047 N N . CYS C 1 264 ? 183.107 204.704 166.559 1.00 37.88 264 CYS C N 1
ATOM 14048 C CA . CYS C 1 264 ? 182.498 204.581 167.883 1.00 37.88 264 CYS C CA 1
ATOM 14049 C C . CYS C 1 264 ? 181.278 205.492 168.005 1.00 37.88 264 CYS C C 1
ATOM 14050 O O . CYS C 1 264 ? 181.129 206.246 168.968 1.00 37.88 264 CYS C O 1
ATOM 14058 N N . ASP C 1 265 ? 180.387 205.437 167.018 1.00 40.74 265 ASP C N 1
ATOM 14059 C CA . ASP C 1 265 ? 179.155 206.214 167.078 1.00 40.74 265 ASP C CA 1
ATOM 14060 C C . ASP C 1 265 ? 178.188 205.619 168.097 1.00 40.74 265 ASP C C 1
ATOM 14061 O O . ASP C 1 265 ? 178.029 204.399 168.188 1.00 40.74 265 ASP C O 1
ATOM 14070 N N . LEU C 1 266 ? 177.539 206.493 168.868 1.00 36.41 266 LEU C N 1
ATOM 14071 C CA . LEU C 1 266 ? 176.545 206.082 169.851 1.00 36.41 266 LEU C CA 1
ATOM 14072 C C . LEU C 1 266 ? 175.342 207.011 169.774 1.00 36.41 266 LEU C C 1
ATOM 14073 O O . LEU C 1 266 ? 175.432 208.141 169.287 1.00 36.41 266 LEU C O 1
ATOM 14089 N N . ASP C 1 267 ? 174.205 206.514 170.261 1.00 43.44 267 ASP C N 1
ATOM 14090 C CA . ASP C 1 267 ? 172.975 207.289 170.338 1.00 43.44 267 ASP C CA 1
ATOM 14091 C C . ASP C 1 267 ? 172.336 207.073 171.700 1.00 43.44 267 ASP C C 1
ATOM 14092 O O . ASP C 1 267 ? 172.249 205.938 172.180 1.00 43.44 267 ASP C O 1
ATOM 14101 N N . CYS C 1 268 ? 171.885 208.162 172.318 1.00 48.28 268 CYS C N 1
ATOM 14102 C CA . CYS C 1 268 ? 171.274 208.087 173.638 1.00 48.28 268 CYS C CA 1
ATOM 14103 C C . CYS C 1 268 ? 169.814 207.667 173.533 1.00 48.28 268 CYS C C 1
ATOM 14104 O O . CYS C 1 268 ? 169.043 208.251 172.766 1.00 48.28 268 CYS C O 1
ATOM 14112 N N . GLN C 1 269 ? 169.435 206.655 174.316 1.00 53.08 269 GLN C N 1
ATOM 14113 C CA . GLN C 1 269 ? 168.036 206.247 174.390 1.00 53.08 269 GLN C CA 1
ATOM 14114 C C . GLN C 1 269 ? 167.266 207.109 175.387 1.00 53.08 269 GLN C C 1
ATOM 14115 O O . GLN C 1 269 ? 166.258 207.732 175.037 1.00 53.08 269 GLN C O 1
ATOM 14129 N N . ALA C 1 270 ? 167.729 207.156 176.636 1.00 50.12 270 ALA C N 1
ATOM 14130 C CA . ALA C 1 270 ? 167.056 207.924 177.674 1.00 50.12 270 ALA C CA 1
ATOM 14131 C C . ALA C 1 270 ? 168.064 208.323 178.742 1.00 50.12 270 ALA C C 1
ATOM 14132 O O . ALA C 1 270 ? 169.164 207.771 178.825 1.00 50.12 270 ALA C O 1
ATOM 14139 N N . LEU C 1 271 ? 167.671 209.298 179.561 1.00 50.77 271 LEU C N 1
ATOM 14140 C CA . LEU C 1 271 ? 168.458 209.750 180.702 1.00 50.77 271 LEU C CA 1
ATOM 14141 C C . LEU C 1 271 ? 167.617 209.633 181.965 1.00 50.77 271 LEU C C 1
ATOM 14142 O O . LEU C 1 271 ? 166.465 210.079 181.991 1.00 50.77 271 LEU C O 1
ATOM 14158 N N . ARG C 1 272 ? 168.194 209.034 183.006 1.00 55.06 272 ARG C N 1
ATOM 14159 C CA . ARG C 1 272 ? 167.524 208.852 184.287 1.00 55.06 272 ARG C CA 1
ATOM 14160 C C . ARG C 1 272 ? 168.471 209.222 185.419 1.00 55.06 272 ARG C C 1
ATOM 14161 O O . ARG C 1 272 ? 169.676 208.966 185.339 1.00 55.06 272 ARG C O 1
ATOM 14182 N N . VAL C 1 273 ? 167.922 209.824 186.471 1.00 53.61 273 VAL C N 1
ATOM 14183 C CA . VAL C 1 273 ? 168.672 210.082 187.696 1.00 53.61 273 VAL C CA 1
ATOM 14184 C C . VAL C 1 273 ? 168.523 208.876 188.616 1.00 53.61 273 VAL C C 1
ATOM 14185 O O . VAL C 1 273 ? 167.406 208.485 188.970 1.00 53.61 273 VAL C O 1
ATOM 14198 N N . THR C 1 274 ? 169.655 208.275 188.992 1.00 54.01 274 THR C N 1
ATOM 14199 C CA . THR C 1 274 ? 169.621 207.154 189.925 1.00 54.01 274 THR C CA 1
ATOM 14200 C C . THR C 1 274 ? 169.322 207.627 191.342 1.00 54.01 274 THR C C 1
ATOM 14201 O O . THR C 1 274 ? 168.611 206.950 192.093 1.00 54.01 274 THR C O 1
ATOM 14212 N N . ARG C 1 275 ? 169.855 208.784 191.723 1.00 58.53 275 ARG C N 1
ATOM 14213 C CA . ARG C 1 275 ? 169.675 209.317 193.066 1.00 58.53 275 ARG C CA 1
ATOM 14214 C C . ARG C 1 275 ? 169.879 210.828 193.037 1.00 58.53 275 ARG C C 1
ATOM 14215 O O . ARG C 1 275 ? 170.843 211.306 192.426 1.00 58.53 275 ARG C O 1
ATOM 14236 N N . PRO C 1 276 ? 169.005 211.617 193.678 1.00 62.18 276 PRO C N 1
ATOM 14237 C CA . PRO C 1 276 ? 167.816 211.223 194.452 1.00 62.18 276 PRO C CA 1
ATOM 14238 C C . PRO C 1 276 ? 166.666 210.756 193.564 1.00 62.18 276 PRO C C 1
ATOM 14239 O O . PRO C 1 276 ? 166.454 211.290 192.479 1.00 62.18 276 PRO C O 1
ATOM 14250 N N . GLU C 1 277 ? 165.906 209.759 194.008 1.00 70.04 277 GLU C N 1
ATOM 14251 C CA . GLU C 1 277 ? 164.770 209.279 193.237 1.00 70.04 277 GLU C CA 1
ATOM 14252 C C . GLU C 1 277 ? 163.675 210.341 193.178 1.00 70.04 277 GLU C C 1
ATOM 14253 O O . GLU C 1 277 ? 163.606 211.253 194.007 1.00 70.04 277 GLU C O 1
ATOM 14265 N N . GLY C 1 278 ? 162.811 210.215 192.170 1.00 78.41 278 GLY C N 1
ATOM 14266 C CA . GLY C 1 278 ? 161.691 211.113 191.994 1.00 78.41 278 GLY C CA 1
ATOM 14267 C C . GLY C 1 278 ? 162.013 212.425 191.312 1.00 78.41 278 GLY C C 1
ATOM 14268 O O . GLY C 1 278 ? 161.102 213.063 190.770 1.00 78.41 278 GLY C O 1
ATOM 14272 N N . TRP C 1 279 ? 163.273 212.851 191.318 1.00 76.38 279 TRP C N 1
ATOM 14273 C CA . TRP C 1 279 ? 163.645 214.121 190.713 1.00 76.38 279 TRP C CA 1
ATOM 14274 C C . TRP C 1 279 ? 163.650 214.012 189.190 1.00 76.38 279 TRP C C 1
ATOM 14275 O O . TRP C 1 279 ? 163.845 212.934 188.622 1.00 76.38 279 TRP C O 1
ATOM 14296 N N . GLU C 1 280 ? 163.426 215.148 188.530 1.00 76.94 280 GLU C N 1
ATOM 14297 C CA . GLU C 1 280 ? 163.368 215.220 187.076 1.00 76.94 280 GLU C CA 1
ATOM 14298 C C . GLU C 1 280 ? 164.286 216.334 186.591 1.00 76.94 280 GLU C C 1
ATOM 14299 O O . GLU C 1 280 ? 164.362 217.400 187.208 1.00 76.94 280 GLU C O 1
ATOM 14311 N N . VAL C 1 281 ? 164.976 216.082 185.481 1.00 71.33 281 VAL C N 1
ATOM 14312 C CA . VAL C 1 281 ? 166.065 216.946 185.028 1.00 71.33 281 VAL C CA 1
ATOM 14313 C C . VAL C 1 281 ? 165.538 217.995 184.051 1.00 71.33 281 VAL C C 1
ATOM 14314 O O . VAL C 1 281 ? 164.684 217.681 183.209 1.00 71.33 281 VAL C O 1
ATOM 14327 N N . PRO C 1 282 ? 166.012 219.240 184.118 1.00 68.81 282 PRO C N 1
ATOM 14328 C CA . PRO C 1 282 ? 165.569 220.255 183.154 1.00 68.81 282 PRO C CA 1
ATOM 14329 C C . PRO C 1 282 ? 166.053 219.971 181.738 1.00 68.81 282 PRO C C 1
ATOM 14330 O O . PRO C 1 282 ? 166.963 219.173 181.502 1.00 68.81 282 PRO C O 1
ATOM 14341 N N . GLU C 1 283 ? 165.414 220.650 180.787 1.00 67.93 283 GLU C N 1
ATOM 14342 C CA . GLU C 1 283 ? 165.832 220.622 179.394 1.00 67.93 283 GLU C CA 1
ATOM 14343 C C . GLU C 1 283 ? 167.080 221.480 179.192 1.00 67.93 283 GLU C C 1
ATOM 14344 O O . GLU C 1 283 ? 167.378 222.387 179.974 1.00 67.93 283 GLU C O 1
ATOM 14356 N N . LEU C 1 284 ? 167.812 221.182 178.116 1.00 60.35 284 LEU C N 1
ATOM 14357 C CA . LEU C 1 284 ? 169.031 221.930 177.819 1.00 60.35 284 LEU C CA 1
ATOM 14358 C C . LEU C 1 284 ? 168.722 223.377 177.447 1.00 60.35 284 LEU C C 1
ATOM 14359 O O . LEU C 1 284 ? 169.484 224.291 177.796 1.00 60.35 284 LEU C O 1
ATOM 14375 N N . SER C 1 285 ? 167.603 223.615 176.757 1.00 66.05 285 SER C N 1
ATOM 14376 C CA . SER C 1 285 ? 167.235 224.986 176.423 1.00 66.05 285 SER C CA 1
ATOM 14377 C C . SER C 1 285 ? 166.891 225.792 177.670 1.00 66.05 285 SER C C 1
ATOM 14378 O O . SER C 1 285 ? 167.128 227.007 177.701 1.00 66.05 285 SER C O 1
ATOM 14386 N N . GLU C 1 286 ? 166.486 225.122 178.748 1.00 67.35 286 GLU C N 1
ATOM 14387 C CA . GLU C 1 286 ? 166.189 225.829 179.986 1.00 67.35 286 GLU C CA 1
ATOM 14388 C C . GLU C 1 286 ? 167.464 226.158 180.749 1.00 67.35 286 GLU C C 1
ATOM 14389 O O . GLU C 1 286 ? 167.561 227.229 181.362 1.00 67.35 286 GLU C O 1
ATOM 14401 N N . LEU C 1 287 ? 168.462 225.275 180.688 1.00 57.54 287 LEU C N 1
ATOM 14402 C CA . LEU C 1 287 ? 169.764 225.604 181.254 1.00 57.54 287 LEU C CA 1
ATOM 14403 C C . LEU C 1 287 ? 170.396 226.770 180.507 1.00 57.54 287 LEU C C 1
ATOM 14404 O O . LEU C 1 287 ? 170.997 227.660 181.121 1.00 57.54 287 LEU C O 1
ATOM 14420 N N . GLU C 1 288 ? 170.283 226.778 179.175 1.00 61.47 288 GLU C N 1
ATOM 14421 C CA . GLU C 1 288 ? 170.823 227.899 178.413 1.00 61.47 288 GLU C CA 1
ATOM 14422 C C . GLU C 1 288 ? 170.056 229.186 178.685 1.00 61.47 288 GLU C C 1
ATOM 14423 O O . GLU C 1 288 ? 170.627 230.277 178.573 1.00 61.47 288 GLU C O 1
ATOM 14435 N N . ALA C 1 289 ? 168.773 229.090 179.040 1.00 62.77 289 ALA C N 1
ATOM 14436 C CA . ALA C 1 289 ? 168.051 230.295 179.437 1.00 62.77 289 ALA C CA 1
ATOM 14437 C C . ALA C 1 289 ? 168.511 230.798 180.804 1.00 62.77 289 ALA C C 1
ATOM 14438 O O . ALA C 1 289 ? 168.669 232.008 181.003 1.00 62.77 289 ALA C O 1
ATOM 14445 N N . ALA C 1 290 ? 168.733 229.888 181.757 1.00 59.18 290 ALA C N 1
ATOM 14446 C CA . ALA C 1 290 ? 169.009 230.304 183.131 1.00 59.18 290 ALA C CA 1
ATOM 14447 C C . ALA C 1 290 ? 170.460 230.734 183.349 1.00 59.18 290 ALA C C 1
ATOM 14448 O O . ALA C 1 290 ? 170.716 231.670 184.116 1.00 59.18 290 ALA C O 1
ATOM 14455 N N . LEU C 1 291 ? 171.419 230.072 182.699 1.00 55.83 291 LEU C N 1
ATOM 14456 C CA . LEU C 1 291 ? 172.837 230.283 183.000 1.00 55.83 291 LEU C CA 1
ATOM 14457 C C . LEU C 1 291 ? 173.273 231.744 183.055 1.00 55.83 291 LEU C C 1
ATOM 14458 O O . LEU C 1 291 ? 173.960 232.121 184.022 1.00 55.83 291 LEU C O 1
ATOM 14474 N N . PRO C 1 292 ? 172.946 232.603 182.082 1.00 56.34 292 PRO C N 1
ATOM 14475 C CA . PRO C 1 292 ? 173.485 233.975 182.133 1.00 56.34 292 PRO C CA 1
ATOM 14476 C C . PRO C 1 292 ? 173.076 234.742 183.380 1.00 56.34 292 PRO C C 1
ATOM 14477 O O . PRO C 1 292 ? 173.878 235.524 183.910 1.00 56.34 292 PRO C O 1
ATOM 14488 N N . GLY C 1 293 ? 171.860 234.524 183.882 1.00 55.66 293 GLY C N 1
ATOM 14489 C CA . GLY C 1 293 ? 171.449 235.202 185.100 1.00 55.66 293 GLY C CA 1
ATOM 14490 C C . GLY C 1 293 ? 172.265 234.774 186.304 1.00 55.66 293 GLY C C 1
ATOM 14491 O O . GLY C 1 293 ? 172.676 235.607 187.117 1.00 55.66 293 GLY C O 1
ATOM 14495 N N . LEU C 1 294 ? 172.530 233.471 186.425 1.00 55.72 294 LEU C N 1
ATOM 14496 C CA . LEU C 1 294 ? 173.355 232.986 187.526 1.00 55.72 294 LEU C CA 1
ATOM 14497 C C . LEU C 1 294 ? 174.768 233.544 187.429 1.00 55.72 294 LEU C C 1
ATOM 14498 O O . LEU C 1 294 ? 175.370 233.929 188.443 1.00 55.72 294 LEU C O 1
ATOM 14514 N N . ILE C 1 295 ? 175.315 233.602 186.212 1.00 53.70 295 ILE C N 1
ATOM 14515 C CA . ILE C 1 295 ? 176.673 234.112 186.050 1.00 53.70 295 ILE C CA 1
ATOM 14516 C C . ILE C 1 295 ? 176.732 235.585 186.433 1.00 53.70 295 ILE C C 1
ATOM 14517 O O . ILE C 1 295 ? 177.669 236.027 187.109 1.00 53.70 295 ILE C O 1
ATOM 14533 N N . GLU C 1 296 ? 175.739 236.370 186.008 1.00 58.98 296 GLU C N 1
ATOM 14534 C CA . GLU C 1 296 ? 175.708 237.779 186.387 1.00 58.98 296 GLU C CA 1
ATOM 14535 C C . GLU C 1 296 ? 175.578 237.935 187.897 1.00 58.98 296 GLU C C 1
ATOM 14536 O O . GLU C 1 296 ? 176.221 238.805 188.498 1.00 58.98 296 GLU C O 1
ATOM 14548 N N . ALA C 1 297 ? 174.739 237.109 188.529 1.00 54.15 297 ALA C N 1
ATOM 14549 C CA . ALA C 1 297 ? 174.593 237.180 189.979 1.00 54.15 297 ALA C CA 1
ATOM 14550 C C . ALA C 1 297 ? 175.919 236.919 190.684 1.00 54.15 297 ALA C C 1
ATOM 14551 O O . ALA C 1 297 ? 176.285 237.639 191.621 1.00 54.15 297 ALA C O 1
ATOM 14558 N N . VAL C 1 298 ? 176.660 235.897 190.247 1.00 57.57 298 VAL C N 1
ATOM 14559 C CA . VAL C 1 298 ? 177.905 235.577 190.942 1.00 57.57 298 VAL C CA 1
ATOM 14560 C C . VAL C 1 298 ? 178.988 236.600 190.614 1.00 57.57 298 VAL C C 1
ATOM 14561 O O . VAL C 1 298 ? 179.891 236.834 191.427 1.00 57.57 298 VAL C O 1
ATOM 14574 N N . ALA C 1 299 ? 178.927 237.224 189.436 1.00 58.86 299 ALA C N 1
ATOM 14575 C CA . ALA C 1 299 ? 179.813 238.353 189.167 1.00 58.86 299 ALA C CA 1
ATOM 14576 C C . ALA C 1 299 ? 179.521 239.507 190.116 1.00 58.86 299 ALA C C 1
ATOM 14577 O O . ALA C 1 299 ? 180.444 240.137 190.646 1.00 58.86 299 ALA C O 1
ATOM 14584 N N . GLY C 1 300 ? 178.239 239.797 190.342 1.00 56.59 300 GLY C N 1
ATOM 14585 C CA . GLY C 1 300 ? 177.879 240.853 191.271 1.00 56.59 300 GLY C CA 1
ATOM 14586 C C . GLY C 1 300 ? 178.266 240.537 192.701 1.00 56.59 300 GLY C C 1
ATOM 14587 O O . GLY C 1 300 ? 178.595 241.442 193.473 1.00 56.59 300 GLY C O 1
ATOM 14591 N N . GLU C 1 301 ? 178.235 239.255 193.075 1.00 61.07 301 GLU C N 1
ATOM 14592 C CA . GLU C 1 301 ? 178.706 238.857 194.397 1.00 61.07 301 GLU C CA 1
ATOM 14593 C C . GLU C 1 301 ? 180.200 239.098 194.573 1.00 61.07 301 GLU C C 1
ATOM 14594 O O . GLU C 1 301 ? 180.685 239.096 195.710 1.00 61.07 301 GLU C O 1
ATOM 14606 N N . GLY C 1 302 ? 180.937 239.305 193.484 1.00 62.45 302 GLY C N 1
ATOM 14607 C CA . GLY C 1 302 ? 182.334 239.678 193.567 1.00 62.45 302 GLY C CA 1
ATOM 14608 C C . GLY C 1 302 ? 183.310 238.539 193.754 1.00 62.45 302 GLY C C 1
ATOM 14609 O O . GLY C 1 302 ? 184.477 238.796 194.071 1.00 62.45 302 GLY C O 1
ATOM 14613 N N . ARG C 1 303 ? 182.878 237.288 193.578 1.00 59.55 303 ARG C N 1
ATOM 14614 C CA . ARG C 1 303 ? 183.820 236.176 193.665 1.00 59.55 303 ARG C CA 1
ATOM 14615 C C . ARG C 1 303 ? 184.799 236.197 192.496 1.00 59.55 303 ARG C C 1
ATOM 14616 O O . ARG C 1 303 ? 185.989 235.909 192.670 1.00 59.55 303 ARG C O 1
ATOM 14637 N N . PHE C 1 304 ? 184.318 236.536 191.302 1.00 58.48 304 PHE C N 1
ATOM 14638 C CA . PHE C 1 304 ? 185.167 236.552 190.120 1.00 58.48 304 PHE C CA 1
ATOM 14639 C C . PHE C 1 304 ? 186.213 237.658 190.210 1.00 58.48 304 PHE C C 1
ATOM 14640 O O . PHE C 1 304 ? 185.977 238.724 190.784 1.00 58.48 304 PHE C O 1
ATOM 14657 N N . ALA C 1 305 ? 187.380 237.391 189.631 1.00 65.29 305 ALA C N 1
ATOM 14658 C CA . ALA C 1 305 ? 188.365 238.439 189.422 1.00 65.29 305 ALA C CA 1
ATOM 14659 C C . ALA C 1 305 ? 187.877 239.409 188.350 1.00 65.29 305 ALA C C 1
ATOM 14660 O O . ALA C 1 305 ? 187.043 239.075 187.504 1.00 65.29 305 ALA C O 1
ATOM 14667 N N . GLN C 1 306 ? 188.405 240.631 188.397 1.00 64.97 306 GLN C N 1
ATOM 14668 C CA . GLN C 1 306 ? 188.082 241.659 187.411 1.00 64.97 306 GLN C CA 1
ATOM 14669 C C . GLN C 1 306 ? 189.386 242.164 186.808 1.00 64.97 306 GLN C C 1
ATOM 14670 O O . GLN C 1 306 ? 190.234 242.709 187.545 1.00 64.97 306 GLN C O 1
ATOM 14684 N N . PRO C 1 307 ? 189.605 242.013 185.491 1.00 58.24 307 PRO C N 1
ATOM 14685 C CA . PRO C 1 307 ? 188.710 241.419 184.485 1.00 58.24 307 PRO C CA 1
ATOM 14686 C C . PRO C 1 307 ? 188.578 239.910 184.659 1.00 58.24 307 PRO C C 1
ATOM 14687 O O . PRO C 1 307 ? 189.501 239.251 185.129 1.00 58.24 307 PRO C O 1
ATOM 14698 N N . ALA C 1 308 ? 187.431 239.336 184.286 1.00 56.58 308 ALA C N 1
ATOM 14699 C CA . ALA C 1 308 ? 187.226 237.905 184.483 1.00 56.58 308 ALA C CA 1
ATOM 14700 C C . ALA C 1 308 ? 188.244 237.089 183.696 1.00 56.58 308 ALA C C 1
ATOM 14701 O O . ALA C 1 308 ? 188.790 236.105 184.207 1.00 56.58 308 ALA C O 1
ATOM 14708 N N . VAL C 1 309 ? 188.510 237.480 182.455 1.00 53.09 309 VAL C N 1
ATOM 14709 C CA . VAL C 1 309 ? 189.535 236.824 181.651 1.00 53.09 309 VAL C CA 1
ATOM 14710 C C . VAL C 1 309 ? 190.898 237.372 182.050 1.00 53.09 309 VAL C C 1
ATOM 14711 O O . VAL C 1 309 ? 191.115 238.590 182.051 1.00 53.09 309 VAL C O 1
ATOM 14724 N N . THR C 1 310 ? 191.818 236.475 182.392 1.00 55.60 310 THR C N 1
ATOM 14725 C CA . THR C 1 310 ? 193.200 236.827 182.697 1.00 55.60 310 THR C CA 1
ATOM 14726 C C . THR C 1 310 ? 194.082 236.360 181.546 1.00 55.60 310 THR C C 1
ATOM 14727 O O . THR C 1 310 ? 194.081 235.174 181.201 1.00 55.60 310 THR C O 1
ATOM 14738 N N . ILE C 1 311 ? 194.831 237.289 180.957 1.00 58.44 311 ILE C N 1
ATOM 14739 C CA . ILE C 1 311 ? 195.719 236.994 179.838 1.00 58.44 311 ILE C CA 1
ATOM 14740 C C . ILE C 1 311 ? 197.153 236.945 180.345 1.00 58.44 311 ILE C C 1
ATOM 14741 O O . ILE C 1 311 ? 197.575 237.794 181.140 1.00 58.44 311 ILE C O 1
ATOM 14757 N N . VAL C 1 312 ? 197.905 235.942 179.885 1.00 61.14 312 VAL C N 1
ATOM 14758 C CA . VAL C 1 312 ? 199.326 235.818 180.186 1.00 61.14 312 VAL C CA 1
ATOM 14759 C C . VAL C 1 312 ? 200.057 235.412 178.912 1.00 61.14 312 VAL C C 1
ATOM 14760 O O . VAL C 1 312 ? 199.459 234.921 177.953 1.00 61.14 312 VAL C O 1
ATOM 14773 N N . THR C 1 313 ? 201.371 235.628 178.914 1.00 69.14 313 THR C N 1
ATOM 14774 C CA . THR C 1 313 ? 202.235 235.263 177.801 1.00 69.14 313 THR C CA 1
ATOM 14775 C C . THR C 1 313 ? 203.231 234.204 178.255 1.00 69.14 313 THR C C 1
ATOM 14776 O O . THR C 1 313 ? 203.629 234.165 179.423 1.00 69.14 313 THR C O 1
ATOM 14787 N N . TYR C 1 314 ? 203.630 233.341 177.323 1.00 78.19 314 TYR C N 1
ATOM 14788 C CA . TYR C 1 314 ? 204.598 232.286 177.589 1.00 78.19 314 TYR C CA 1
ATOM 14789 C C . TYR C 1 314 ? 205.883 232.548 176.816 1.00 78.19 314 TYR C C 1
ATOM 14790 O O . TYR C 1 314 ? 205.842 232.852 175.619 1.00 78.19 314 TYR C O 1
ATOM 14808 N N . GLU C 1 315 ? 207.016 232.427 177.505 1.00 80.87 315 GLU C N 1
ATOM 14809 C CA . GLU C 1 315 ? 208.326 232.545 176.885 1.00 80.87 315 GLU C CA 1
ATOM 14810 C C . GLU C 1 315 ? 209.292 231.622 177.614 1.00 80.87 315 GLU C C 1
ATOM 14811 O O . GLU C 1 315 ? 209.125 231.342 178.804 1.00 80.87 315 GLU C O 1
ATOM 14823 N N . LYS C 1 316 ? 210.304 231.155 176.890 1.00 90.76 316 LYS C N 1
ATOM 14824 C CA . LYS C 1 316 ? 211.332 230.296 177.471 1.00 90.76 316 LYS C CA 1
ATOM 14825 C C . LYS C 1 316 ? 212.564 230.262 176.572 1.00 90.76 316 LYS C C 1
ATOM 14826 O O . LYS C 1 316 ? 212.485 229.866 175.409 1.00 90.76 316 LYS C O 1
ATOM 14845 N N . MET D 1 1 ? 164.778 217.833 144.674 1.00 98.03 1 MET D N 1
ATOM 14846 C CA . MET D 1 1 ? 164.882 218.600 145.950 1.00 98.03 1 MET D CA 1
ATOM 14847 C C . MET D 1 1 ? 166.302 219.123 146.167 1.00 98.03 1 MET D C 1
ATOM 14848 O O . MET D 1 1 ? 167.278 218.456 145.824 1.00 98.03 1 MET D O 1
ATOM 14864 N N . LYS D 1 2 ? 166.408 220.323 146.734 1.00 89.17 2 LYS D N 1
ATOM 14865 C CA . LYS D 1 2 ? 167.704 220.886 147.086 1.00 89.17 2 LYS D CA 1
ATOM 14866 C C . LYS D 1 2 ? 168.289 220.168 148.309 1.00 89.17 2 LYS D C 1
ATOM 14867 O O . LYS D 1 2 ? 167.582 219.507 149.074 1.00 89.17 2 LYS D O 1
ATOM 14886 N N . LEU D 1 3 ? 169.610 220.304 148.481 1.00 75.05 3 LEU D N 1
ATOM 14887 C CA . LEU D 1 3 ? 170.369 219.645 149.548 1.00 75.05 3 LEU D CA 1
ATOM 14888 C C . LEU D 1 3 ? 170.499 220.504 150.811 1.00 75.05 3 LEU D C 1
ATOM 14889 O O . LEU D 1 3 ? 170.460 219.997 151.953 1.00 75.05 3 LEU D O 1
ATOM 14905 N N . GLU D 1 4 ? 170.695 221.805 150.622 1.00 75.33 4 GLU D N 1
ATOM 14906 C CA . GLU D 1 4 ? 171.005 222.660 151.755 1.00 75.33 4 GLU D CA 1
ATOM 14907 C C . GLU D 1 4 ? 169.870 222.761 152.771 1.00 75.33 4 GLU D C 1
ATOM 14908 O O . GLU D 1 4 ? 170.169 223.041 153.944 1.00 75.33 4 GLU D O 1
ATOM 14920 N N . PRO D 1 5 ? 168.592 222.587 152.415 1.00 80.18 5 PRO D N 1
ATOM 14921 C CA . PRO D 1 5 ? 167.566 222.521 153.469 1.00 80.18 5 PRO D CA 1
ATOM 14922 C C . PRO D 1 5 ? 167.910 221.528 154.563 1.00 80.18 5 PRO D C 1
ATOM 14923 O O . PRO D 1 5 ? 167.832 221.863 155.752 1.00 80.18 5 PRO D O 1
ATOM 14934 N N . LEU D 1 6 ? 168.290 220.304 154.195 1.00 71.82 6 LEU D N 1
ATOM 14935 C CA . LEU D 1 6 ? 168.640 219.326 155.215 1.00 71.82 6 LEU D CA 1
ATOM 14936 C C . LEU D 1 6 ? 169.991 219.614 155.827 1.00 71.82 6 LEU D C 1
ATOM 14937 O O . LEU D 1 6 ? 170.228 219.262 156.988 1.00 71.82 6 LEU D O 1
ATOM 14953 N N . LEU D 1 7 ? 170.895 220.243 155.077 1.00 72.74 7 LEU D N 1
ATOM 14954 C CA . LEU D 1 7 ? 172.202 220.493 155.676 1.00 72.74 7 LEU D CA 1
ATOM 14955 C C . LEU D 1 7 ? 172.121 221.566 156.757 1.00 72.74 7 LEU D C 1
ATOM 14956 O O . LEU D 1 7 ? 172.832 221.489 157.767 1.00 72.74 7 LEU D O 1
ATOM 14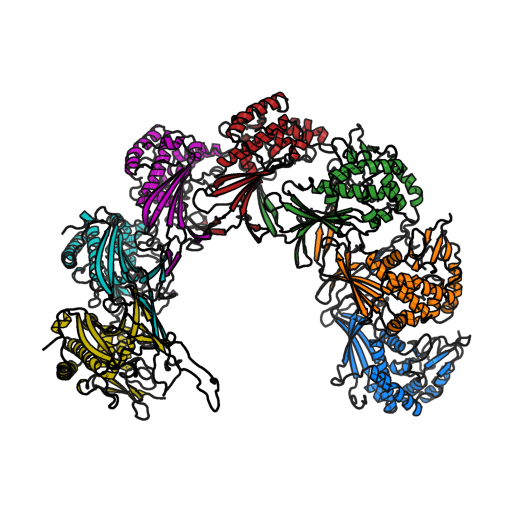972 N N . SER D 1 8 ? 171.257 222.565 156.576 1.00 72.32 8 SER D N 1
ATOM 14973 C CA . SER D 1 8 ? 171.059 223.570 157.615 1.00 72.32 8 SER D CA 1
ATOM 14974 C C . SER D 1 8 ? 170.446 222.982 158.881 1.00 72.32 8 SER D C 1
ATOM 14975 O O . SER D 1 8 ? 170.624 223.552 159.964 1.00 72.32 8 SER D O 1
ATOM 14983 N N . ASP D 1 9 ? 169.734 221.858 158.777 1.00 76.43 9 ASP D N 1
ATOM 14984 C CA . ASP D 1 9 ? 168.964 221.325 159.898 1.00 76.43 9 ASP D CA 1
ATOM 14985 C C . ASP D 1 9 ? 169.736 220.312 160.745 1.00 76.43 9 ASP D C 1
ATOM 14986 O O . ASP D 1 9 ? 169.953 220.532 161.941 1.00 76.43 9 ASP D O 1
ATOM 14995 N N . VAL D 1 10 ? 170.164 219.208 160.138 1.00 63.58 10 VAL D N 1
ATOM 14996 C CA . VAL D 1 10 ? 170.377 217.959 160.872 1.00 63.58 10 VAL D CA 1
ATOM 14997 C C . VAL D 1 10 ? 171.862 217.638 161.015 1.00 63.58 10 VAL D C 1
ATOM 14998 O O . VAL D 1 10 ? 172.655 217.962 160.119 1.00 63.58 10 VAL D O 1
ATOM 15011 N N . PRO D 1 11 ? 172.285 217.004 162.117 1.00 53.83 11 PRO D N 1
ATOM 15012 C CA . PRO D 1 11 ? 173.724 216.746 162.297 1.00 53.83 11 PRO D CA 1
ATOM 15013 C C . PRO D 1 11 ? 174.284 215.635 161.421 1.00 53.83 11 PRO D C 1
ATOM 15014 O O . PRO D 1 11 ? 175.457 215.721 161.035 1.00 53.83 11 PRO D O 1
ATOM 15025 N N . ARG D 1 12 ? 173.515 214.594 161.101 1.00 49.90 12 ARG D N 1
ATOM 15026 C CA . ARG D 1 12 ? 174.066 213.495 160.317 1.00 49.90 12 ARG D CA 1
ATOM 15027 C C . ARG D 1 12 ? 172.994 212.868 159.439 1.00 49.90 12 ARG D C 1
ATOM 15028 O O . ARG D 1 12 ? 171.796 212.935 159.728 1.00 49.90 12 ARG D O 1
ATOM 15049 N N . LEU D 1 13 ? 173.458 212.247 158.355 1.00 46.22 13 LEU D N 1
ATOM 15050 C CA . LEU D 1 13 ? 172.617 211.551 157.390 1.00 46.22 13 LEU D CA 1
ATOM 15051 C C . LEU D 1 13 ? 172.870 210.054 157.501 1.00 46.22 13 LEU D C 1
ATOM 15052 O O . LEU D 1 13 ? 174.021 209.610 157.428 1.00 46.22 13 LEU D O 1
ATOM 15068 N N . LEU D 1 14 ? 171.799 209.280 157.677 1.00 46.37 14 LEU D N 1
ATOM 15069 C CA . LEU D 1 14 ? 171.891 207.831 157.806 1.00 46.37 14 LEU D CA 1
ATOM 15070 C C . LEU D 1 14 ? 170.982 207.169 156.782 1.00 46.37 14 LEU D C 1
ATOM 15071 O O . LEU D 1 14 ? 169.814 207.549 156.645 1.00 46.37 14 LEU D O 1
ATOM 15087 N N . MET D 1 15 ? 171.520 206.181 156.068 1.00 41.12 15 MET D N 1
ATOM 15088 C CA . MET D 1 15 ? 170.770 205.431 155.072 1.00 41.12 15 MET D CA 1
ATOM 15089 C C . MET D 1 15 ? 171.138 203.958 155.178 1.00 41.12 15 MET D C 1
ATOM 15090 O O . MET D 1 15 ? 172.231 203.610 155.632 1.00 41.12 15 MET D O 1
ATOM 15104 N N . GLU D 1 16 ? 170.215 203.093 154.758 1.00 44.25 16 GLU D N 1
ATOM 15105 C CA . GLU D 1 16 ? 170.491 201.666 154.665 1.00 44.25 16 GLU D CA 1
ATOM 15106 C C . GLU D 1 16 ? 169.841 201.094 153.414 1.00 44.25 16 GLU D C 1
ATOM 15107 O O . GLU D 1 16 ? 168.787 201.559 152.972 1.00 44.25 16 GLU D O 1
ATOM 15119 N N . ALA D 1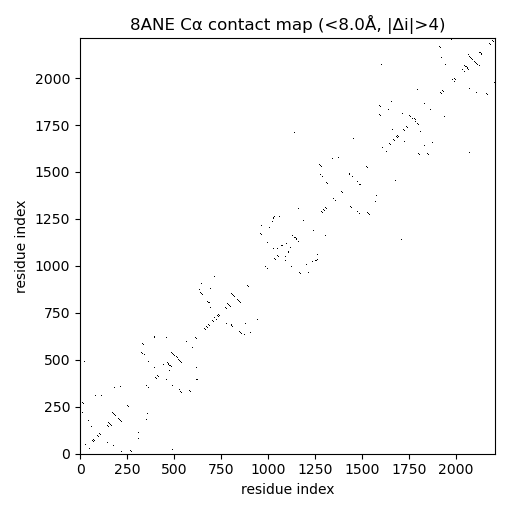 17 ? 170.487 200.075 152.849 1.00 42.89 17 ALA D N 1
ATOM 15120 C CA . ALA D 1 17 ? 169.966 199.327 151.713 1.00 42.89 17 ALA D CA 1
ATOM 15121 C C . ALA D 1 17 ? 170.028 197.843 152.041 1.00 42.89 17 ALA D C 1
ATOM 15122 O O . ALA D 1 17 ? 171.059 197.355 152.513 1.00 42.89 17 ALA D O 1
ATOM 15129 N N . ASP D 1 18 ? 168.933 197.129 151.790 1.00 45.16 18 ASP D N 1
ATOM 15130 C CA . ASP D 1 18 ? 168.867 195.692 152.027 1.00 45.16 18 ASP D CA 1
ATOM 15131 C C . ASP D 1 18 ? 169.127 194.942 150.726 1.00 45.16 18 ASP D C 1
ATOM 15132 O O . ASP D 1 18 ? 168.484 195.213 149.706 1.00 45.16 18 ASP D O 1
ATOM 15141 N N . LEU D 1 19 ? 170.066 194.003 150.773 1.00 38.58 19 LEU D N 1
ATOM 15142 C CA . LEU D 1 19 ? 170.549 193.284 149.604 1.00 38.58 19 LEU D CA 1
ATOM 15143 C C . LEU D 1 19 ? 169.965 191.876 149.547 1.00 38.58 19 LEU D C 1
ATOM 15144 O O . LEU D 1 19 ? 169.484 191.332 150.544 1.00 38.58 19 LEU D O 1
ATOM 15160 N N . VAL D 1 20 ? 170.011 191.293 148.353 1.00 35.64 20 VAL D N 1
ATOM 15161 C CA . VAL D 1 20 ? 169.805 189.857 148.173 1.00 35.64 20 VAL D CA 1
ATOM 15162 C C . VAL D 1 20 ? 170.865 189.329 147.218 1.00 35.64 20 VAL D C 1
ATOM 15163 O O . VAL D 1 20 ? 171.426 190.081 146.411 1.00 35.64 20 VAL D O 1
ATOM 15176 N N . PRO D 1 21 ? 171.165 188.031 147.292 1.00 34.66 21 PRO D N 1
ATOM 15177 C CA . PRO D 1 21 ? 171.884 187.394 146.184 1.00 34.66 21 PRO D CA 1
ATOM 15178 C C . PRO D 1 21 ? 170.970 187.243 144.979 1.00 34.66 21 PRO D C 1
ATOM 15179 O O . PRO D 1 21 ? 169.803 186.865 145.107 1.00 34.66 21 PRO D O 1
ATOM 15190 N N . VAL D 1 22 ? 171.509 187.545 143.796 1.00 36.00 22 VAL D N 1
ATOM 15191 C CA . VAL D 1 22 ? 170.659 187.633 142.613 1.00 36.00 22 VAL D CA 1
ATOM 15192 C C . VAL D 1 22 ? 170.123 186.257 142.231 1.00 36.00 22 VAL D C 1
ATOM 15193 O O . VAL D 1 22 ? 168.971 186.125 141.801 1.00 36.00 22 VAL D O 1
ATOM 15206 N N . GLN D 1 23 ? 170.940 185.214 142.376 1.00 39.81 23 GLN D N 1
ATOM 15207 C CA . GLN D 1 23 ? 170.513 183.842 142.137 1.00 39.81 23 GLN D CA 1
ATOM 15208 C C . GLN D 1 23 ? 170.946 182.967 143.305 1.00 39.81 23 GLN D C 1
ATOM 15209 O O . GLN D 1 23 ? 172.073 183.085 143.796 1.00 39.81 23 GLN D O 1
ATOM 15223 N N . GLY D 1 24 ? 170.046 182.089 143.744 1.00 48.57 24 GLY D N 1
ATOM 15224 C CA . GLY D 1 24 ? 170.370 181.168 144.818 1.00 48.57 24 GLY D CA 1
ATOM 15225 C C . GLY D 1 24 ? 170.214 181.802 146.192 1.00 48.57 24 GLY D C 1
ATOM 15226 O O . GLY D 1 24 ? 169.434 182.735 146.392 1.00 48.57 24 GLY D O 1
ATOM 15230 N N . THR D 1 25 ? 170.969 181.270 147.156 1.00 39.88 25 THR D N 1
ATOM 15231 C CA . THR D 1 25 ? 170.915 181.748 148.534 1.00 39.88 25 THR D CA 1
ATOM 15232 C C . THR D 1 25 ? 172.276 181.972 149.182 1.00 39.88 25 THR D C 1
ATOM 15233 O O . THR D 1 25 ? 172.349 182.741 150.149 1.00 39.88 25 THR D O 1
ATOM 15244 N N . ARG D 1 26 ? 173.343 181.344 148.699 1.00 37.58 26 ARG D N 1
ATOM 15245 C CA . ARG D 1 26 ? 174.653 181.447 149.326 1.00 37.58 26 ARG D CA 1
ATOM 15246 C C . ARG D 1 26 ? 175.425 182.649 148.785 1.00 37.58 26 ARG D C 1
ATOM 15247 O O . ARG D 1 26 ? 175.143 183.165 147.701 1.00 37.58 26 ARG D O 1
ATOM 15268 N N . PHE D 1 27 ? 176.412 183.094 149.564 1.00 37.87 27 PHE D N 1
ATOM 15269 C CA . PHE D 1 27 ? 177.300 184.168 149.140 1.00 37.87 27 PHE D CA 1
ATOM 15270 C C . PHE D 1 27 ? 178.655 183.997 149.814 1.00 37.87 27 PHE D C 1
ATOM 15271 O O . PHE D 1 27 ? 178.784 183.305 150.827 1.00 37.87 27 PHE D O 1
ATOM 15288 N N . GLN D 1 28 ? 179.671 184.643 149.232 1.00 40.59 28 GLN D N 1
ATOM 15289 C CA . GLN D 1 28 ? 181.034 184.565 149.738 1.00 40.59 28 GLN D CA 1
ATOM 15290 C C . GLN D 1 28 ? 181.383 185.851 150.475 1.00 40.59 28 GLN D C 1
ATOM 15291 O O . GLN D 1 28 ? 181.486 186.908 149.833 1.00 40.59 28 GLN D O 1
ATOM 15305 N N . PRO D 1 29 ? 181.576 185.828 151.790 1.00 42.62 29 PRO D N 1
ATOM 15306 C CA . PRO D 1 29 ? 181.992 187.034 152.509 1.00 42.62 29 PRO D CA 1
ATOM 15307 C C . PRO D 1 29 ? 183.509 187.200 152.545 1.00 42.62 29 PRO D C 1
ATOM 15308 O O . PRO D 1 29 ? 184.271 186.323 152.134 1.00 42.62 29 PRO D O 1
ATOM 15319 N N . THR D 1 30 ? 183.933 188.353 153.063 1.00 45.01 30 THR D N 1
ATOM 15320 C CA . THR D 1 30 ? 185.349 188.700 153.098 1.00 45.01 30 THR D CA 1
ATOM 15321 C C . THR D 1 30 ? 186.142 187.651 153.876 1.00 45.01 30 THR D C 1
ATOM 15322 O O . THR D 1 30 ? 185.658 187.071 154.852 1.00 45.01 30 THR D O 1
ATOM 15333 N N . GLY D 1 31 ? 187.377 187.416 153.432 1.00 51.31 31 GLY D N 1
ATOM 15334 C CA . GLY D 1 31 ? 188.124 186.236 153.833 1.00 51.31 31 GLY D CA 1
ATOM 15335 C C . GLY D 1 31 ? 189.497 186.432 154.450 1.00 51.31 31 GLY D C 1
ATOM 15336 O O . GLY D 1 31 ? 190.430 185.714 154.077 1.00 51.31 31 GLY D O 1
ATOM 15340 N N . PHE D 1 32 ? 189.658 187.395 155.364 1.00 48.74 32 PHE D N 1
ATOM 15341 C CA . PHE D 1 32 ? 190.935 187.560 156.060 1.00 48.74 32 PHE D CA 1
ATOM 15342 C C . PHE D 1 32 ? 191.415 186.194 156.549 1.00 48.74 32 PHE D C 1
ATOM 15343 O O . PHE D 1 32 ? 190.802 185.620 157.458 1.00 48.74 32 PHE D O 1
ATOM 15360 N N . PRO D 1 33 ? 192.498 185.639 155.989 1.00 60.61 33 PRO D N 1
ATOM 15361 C CA . PRO D 1 33 ? 192.849 184.245 156.314 1.00 60.61 33 PRO D CA 1
ATOM 15362 C C . PRO D 1 33 ? 193.380 184.046 157.724 1.00 60.61 33 PRO D C 1
ATOM 15363 O O . PRO D 1 33 ? 193.345 182.912 158.217 1.00 60.61 33 PRO D O 1
ATOM 15374 N N . ASP D 1 34 ? 193.876 185.091 158.389 1.00 56.77 34 ASP D N 1
ATOM 15375 C CA . ASP D 1 34 ? 194.204 184.959 159.803 1.00 56.77 34 ASP D CA 1
ATOM 15376 C C . ASP D 1 34 ? 192.960 184.752 160.654 1.00 56.77 34 ASP D C 1
ATOM 15377 O O . ASP D 1 34 ? 193.082 184.396 161.831 1.00 56.77 34 ASP D O 1
ATOM 15386 N N . LEU D 1 35 ? 191.777 184.976 160.084 1.00 52.21 35 LEU D N 1
ATOM 15387 C CA . LEU D 1 35 ? 190.508 184.688 160.736 1.00 52.21 35 LEU D CA 1
ATOM 15388 C C . LEU D 1 35 ? 189.522 183.948 159.847 1.00 52.21 35 LEU D C 1
ATOM 15389 O O . LEU D 1 35 ? 188.571 183.359 160.375 1.00 52.21 35 LEU D O 1
ATOM 15405 N N . GLY D 1 36 ? 189.719 183.936 158.529 1.00 49.34 36 GLY D N 1
ATOM 15406 C CA . GLY D 1 36 ? 188.675 183.456 157.649 1.00 49.34 36 GLY D CA 1
ATOM 15407 C C . GLY D 1 36 ? 187.484 184.400 157.683 1.00 49.34 36 GLY D C 1
ATOM 15408 O O . GLY D 1 36 ? 187.620 185.613 157.869 1.00 49.34 36 GLY D O 1
ATOM 15412 N N . ALA D 1 37 ? 186.295 183.833 157.499 1.00 45.00 37 ALA D N 1
ATOM 15413 C CA . ALA D 1 37 ? 185.079 184.625 157.608 1.00 45.00 37 ALA D CA 1
ATOM 15414 C C . ALA D 1 37 ? 184.923 185.141 159.033 1.00 45.00 37 ALA D C 1
ATOM 15415 O O . ALA D 1 37 ? 185.079 184.390 160.000 1.00 45.00 37 ALA D O 1
ATOM 15422 N N . ALA D 1 38 ? 184.616 186.430 159.160 1.00 42.22 38 ALA D N 1
ATOM 15423 C CA . ALA D 1 38 ? 184.514 187.084 160.460 1.00 42.22 38 ALA D CA 1
ATOM 15424 C C . ALA D 1 38 ? 183.072 187.002 160.949 1.00 42.22 38 ALA D C 1
ATOM 15425 O O . ALA D 1 38 ? 182.198 187.721 160.454 1.00 42.22 38 ALA D O 1
ATOM 15432 N N . HIS D 1 39 ? 182.832 186.143 161.936 1.00 41.42 39 HIS D N 1
ATOM 15433 C CA . HIS D 1 39 ? 181.506 185.903 162.485 1.00 41.42 39 HIS D CA 1
ATOM 15434 C C . HIS D 1 39 ? 181.512 186.184 163.982 1.00 41.42 39 HIS D C 1
ATOM 15435 O O . HIS D 1 39 ? 182.541 186.048 164.650 1.00 41.42 39 HIS D O 1
ATOM 15449 N N . TYR D 1 40 ? 180.353 186.576 164.506 1.00 43.43 40 TYR D N 1
ATOM 15450 C CA . TYR D 1 40 ? 180.250 186.988 165.900 1.00 43.43 40 TYR D CA 1
ATOM 15451 C C . TYR D 1 40 ? 178.802 186.852 166.349 1.00 43.43 40 TYR D C 1
ATOM 15452 O O . TYR D 1 40 ? 177.904 186.576 165.550 1.00 43.43 40 TYR D O 1
ATOM 15470 N N . GLU D 1 41 ? 178.589 187.049 167.648 1.00 45.26 41 GLU D N 1
ATOM 15471 C CA . GLU D 1 41 ? 177.276 186.916 168.267 1.00 45.26 41 GLU D CA 1
ATOM 15472 C C . GLU D 1 41 ? 176.691 188.300 168.522 1.00 45.26 41 GLU D C 1
ATOM 15473 O O . GLU D 1 41 ? 177.378 189.181 169.050 1.00 45.26 41 GLU D O 1
ATOM 15485 N N . GLY D 1 42 ? 175.427 188.484 168.151 1.00 43.56 42 GLY D N 1
ATOM 15486 C CA . GLY D 1 42 ? 174.784 189.775 168.254 1.00 43.56 42 GLY D CA 1
ATOM 15487 C C . GLY D 1 42 ? 174.248 190.044 169.643 1.00 43.56 42 GLY D C 1
ATOM 15488 O O . GLY D 1 42 ? 174.221 189.173 170.526 1.00 43.56 42 GLY D O 1
ATOM 15492 N N . PRO D 1 43 ? 173.808 191.289 169.860 1.00 38.99 43 PRO D N 1
ATOM 15493 C CA . PRO D 1 43 ? 173.215 191.630 171.165 1.00 38.99 43 PRO D CA 1
ATOM 15494 C C . PRO D 1 43 ? 172.043 190.743 171.542 1.00 38.99 43 PRO D C 1
ATOM 15495 O O . PRO D 1 43 ? 171.930 190.327 172.701 1.00 38.99 43 PRO D O 1
ATOM 15506 N N . ASP D 1 44 ? 171.172 190.432 170.586 1.00 45.01 44 ASP D N 1
ATOM 15507 C CA . ASP D 1 44 ? 170.017 189.576 170.818 1.00 45.01 44 ASP D CA 1
ATOM 15508 C C . ASP D 1 44 ? 170.384 188.095 170.859 1.00 45.01 44 ASP D C 1
ATOM 15509 O O . ASP D 1 44 ? 169.488 187.245 170.867 1.00 45.01 44 ASP D O 1
ATOM 15518 N N . GLY D 1 45 ? 171.677 187.770 170.888 1.00 43.67 45 GLY D N 1
ATOM 15519 C CA . GLY D 1 45 ? 172.130 186.398 170.942 1.00 43.67 45 GLY D CA 1
ATOM 15520 C C . GLY D 1 45 ? 172.247 185.716 169.598 1.00 43.67 45 GLY D C 1
ATOM 15521 O O . GLY D 1 45 ? 172.830 184.626 169.523 1.00 43.67 45 GLY D O 1
ATOM 15525 N N . ARG D 1 46 ? 171.726 186.323 168.536 1.00 43.92 46 ARG D N 1
ATOM 15526 C CA . ARG D 1 46 ? 171.760 185.696 167.226 1.00 43.92 46 ARG D CA 1
ATOM 15527 C C . ARG D 1 46 ? 173.191 185.677 166.687 1.00 43.92 46 ARG D C 1
ATOM 15528 O O . ARG D 1 46 ? 174.019 186.506 167.074 1.00 43.92 46 ARG D O 1
ATOM 15549 N N . PRO D 1 47 ? 173.510 184.739 165.800 1.00 39.98 47 PRO D N 1
ATOM 15550 C CA . PRO D 1 47 ? 174.803 184.789 165.113 1.00 39.98 47 PRO D CA 1
ATOM 15551 C C . PRO D 1 47 ? 174.820 185.869 164.042 1.00 39.98 47 PRO D C 1
ATOM 15552 O O . PRO D 1 47 ? 173.815 186.143 163.383 1.00 39.98 47 PRO D O 1
ATOM 15563 N N . MET D 1 48 ? 175.990 186.485 163.874 1.00 41.33 48 MET D N 1
ATOM 15564 C CA . MET D 1 48 ? 176.129 187.660 163.026 1.00 41.33 48 MET D CA 1
ATOM 15565 C C . MET D 1 48 ? 177.390 187.541 162.182 1.00 41.33 48 MET D C 1
ATOM 15566 O O . MET D 1 48 ? 178.321 186.803 162.514 1.00 41.33 48 MET D O 1
ATOM 15580 N N . LEU D 1 49 ? 177.405 188.286 161.076 1.00 38.37 49 LEU D N 1
ATOM 15581 C CA . LEU D 1 49 ? 178.513 188.258 160.124 1.00 38.37 49 LEU D CA 1
ATOM 15582 C C . LEU D 1 49 ? 178.588 189.611 159.435 1.00 38.37 49 LEU D C 1
ATOM 15583 O O . LEU D 1 49 ? 177.602 190.047 158.834 1.00 38.37 49 LEU D O 1
ATOM 15599 N N . LEU D 1 50 ? 179.741 190.277 159.514 1.00 36.14 50 LEU D N 1
ATOM 15600 C CA . LEU D 1 50 ? 179.976 191.459 158.692 1.00 36.14 50 LEU D CA 1
ATOM 15601 C C . LEU D 1 50 ? 180.436 191.004 157.312 1.00 36.14 50 LEU D C 1
ATOM 15602 O O . LEU D 1 50 ? 181.464 190.330 157.182 1.00 36.14 50 LEU D O 1
ATOM 15618 N N . VAL D 1 51 ? 179.663 191.356 156.286 1.00 36.35 51 VAL D N 1
ATOM 15619 C CA . VAL D 1 51 ? 179.903 190.818 154.952 1.00 36.35 51 VAL D CA 1
ATOM 15620 C C . VAL D 1 51 ? 181.017 191.577 154.240 1.00 36.35 51 VAL D C 1
ATOM 15621 O O . VAL D 1 51 ? 181.802 190.980 153.495 1.00 36.35 51 VAL D O 1
ATOM 15634 N N . GLU D 1 52 ? 181.112 192.891 154.440 1.00 38.82 52 GLU D N 1
ATOM 15635 C CA . GLU D 1 52 ? 182.215 193.654 153.874 1.00 38.82 52 GLU D CA 1
ATOM 15636 C C . GLU D 1 52 ? 182.703 194.702 154.863 1.00 38.82 52 GLU D C 1
ATOM 15637 O O . GLU D 1 52 ? 181.908 195.330 155.567 1.00 38.82 52 GLU D O 1
ATOM 15649 N N . SER D 1 53 ? 184.022 194.882 154.899 1.00 40.79 53 SER D N 1
ATOM 15650 C CA . SER D 1 53 ? 184.647 195.829 155.810 1.00 40.79 53 SER D CA 1
ATOM 15651 C C . SER D 1 53 ? 184.369 197.266 155.380 1.00 40.79 53 SER D C 1
ATOM 15652 O O . SER D 1 53 ? 184.210 197.566 154.194 1.00 40.79 53 SER D O 1
ATOM 15660 N N . ALA D 1 54 ? 184.314 198.163 156.369 1.00 44.54 54 ALA D N 1
ATOM 15661 C CA . ALA D 1 54 ? 184.014 199.562 156.081 1.00 44.54 54 ALA D CA 1
ATOM 15662 C C . ALA D 1 54 ? 185.114 200.210 155.249 1.00 44.54 54 ALA D C 1
ATOM 15663 O O . ALA D 1 54 ? 184.828 200.996 154.336 1.00 44.54 54 ALA D O 1
ATOM 15670 N N . GLN D 1 55 ? 186.377 199.887 155.536 1.00 42.09 55 GLN D N 1
ATOM 15671 C CA . GLN D 1 55 ? 187.474 200.487 154.783 1.00 42.09 55 GLN D CA 1
ATOM 15672 C C . GLN D 1 55 ? 187.460 200.032 153.329 1.00 42.09 55 GLN D C 1
ATOM 15673 O O . GLN D 1 55 ? 187.812 200.805 152.428 1.00 42.09 55 GLN D O 1
ATOM 15687 N N . SER D 1 56 ? 186.935 198.839 153.066 1.00 39.64 56 SER D N 1
ATOM 15688 C CA . SER D 1 56 ? 186.882 198.330 151.703 1.00 39.64 56 SER D CA 1
ATOM 15689 C C . SER D 1 56 ? 185.647 198.833 150.972 1.00 39.64 56 SER D C 1
ATOM 15690 O O . SER D 1 56 ? 185.713 199.123 149.773 1.00 39.64 56 SER D O 1
ATOM 15698 N N . MET D 1 57 ? 184.513 198.930 151.667 1.00 38.76 57 MET D N 1
ATOM 15699 C CA . MET D 1 57 ? 183.373 199.644 151.106 1.00 38.76 57 MET D CA 1
ATOM 15700 C C . MET D 1 57 ? 183.767 201.060 150.704 1.00 38.76 57 MET D C 1
ATOM 15701 O O . MET D 1 57 ? 183.343 201.558 149.656 1.00 38.76 57 MET D O 1
ATOM 15715 N N . ALA D 1 58 ? 184.586 201.725 151.525 1.00 41.63 58 ALA D N 1
ATOM 15716 C CA . ALA D 1 58 ? 185.068 203.058 151.169 1.00 41.63 58 ALA D CA 1
ATOM 15717 C C . ALA D 1 58 ? 185.990 203.022 149.954 1.00 41.63 58 ALA D C 1
ATOM 15718 O O . ALA D 1 58 ? 185.890 203.880 149.068 1.00 41.63 58 ALA D O 1
ATOM 15725 N N . ASN D 1 59 ? 186.914 202.057 149.899 1.00 44.00 59 ASN D N 1
ATOM 15726 C CA . ASN D 1 59 ? 187.793 201.980 148.735 1.00 44.00 59 ASN D CA 1
ATOM 15727 C C . ASN D 1 59 ? 187.000 201.700 147.462 1.00 44.00 59 ASN D C 1
ATOM 15728 O O . ASN D 1 59 ? 187.344 202.207 146.387 1.00 44.00 59 ASN D O 1
ATOM 15739 N N . ARG D 1 60 ? 185.891 200.969 147.573 1.00 39.03 60 ARG D N 1
ATOM 15740 C CA . ARG D 1 60 ? 185.027 200.769 146.414 1.00 39.03 60 ARG D CA 1
ATOM 15741 C C . ARG D 1 60 ? 184.262 202.039 146.066 1.00 39.03 60 ARG D C 1
ATOM 15742 O O . ARG D 1 60 ? 184.100 202.363 144.887 1.00 39.03 60 ARG D O 1
ATOM 15763 N N . LEU D 1 61 ? 183.742 202.746 147.068 1.00 39.82 61 LEU D N 1
ATOM 15764 C CA . LEU D 1 61 ? 183.072 204.012 146.794 1.00 39.82 61 LEU D CA 1
ATOM 15765 C C . LEU D 1 61 ? 184.005 205.001 146.108 1.00 39.82 61 LEU D C 1
ATOM 15766 O O . LEU D 1 61 ? 183.552 205.830 145.310 1.00 39.82 61 LEU D O 1
ATOM 15782 N N . GLU D 1 62 ? 185.305 204.935 146.403 1.00 44.47 62 GLU D N 1
ATOM 15783 C CA . GLU D 1 62 ? 186.271 205.793 145.724 1.00 44.47 62 GLU D CA 1
ATOM 15784 C C . GLU D 1 62 ? 186.760 205.218 144.398 1.00 44.47 62 GLU D C 1
ATOM 15785 O O . GLU D 1 62 ? 187.328 205.964 143.593 1.00 44.47 62 GLU D O 1
ATOM 15797 N N . THR D 1 63 ? 186.557 203.922 144.149 1.00 45.06 63 THR D N 1
ATOM 15798 C CA . THR D 1 63 ? 186.929 203.329 142.869 1.00 45.06 63 THR D CA 1
ATOM 15799 C C . THR D 1 63 ? 185.776 203.288 141.869 1.00 45.06 63 THR D C 1
ATOM 15800 O O . THR D 1 63 ? 186.021 203.093 140.674 1.00 45.06 63 THR D O 1
ATOM 15811 N N . VAL D 1 64 ? 184.536 203.486 142.320 1.00 43.47 64 VAL D N 1
ATOM 15812 C CA . VAL D 1 64 ? 183.396 203.448 141.408 1.00 43.47 64 VAL D CA 1
ATOM 15813 C C . VAL D 1 64 ? 183.407 204.669 140.499 1.00 43.47 64 VAL D C 1
ATOM 15814 O O . VAL D 1 64 ? 183.159 204.563 139.292 1.00 43.47 64 VAL D O 1
ATOM 15827 N N . CYS D 1 65 ? 183.688 205.843 141.056 1.00 48.49 65 CYS D N 1
ATOM 15828 C CA . CYS D 1 65 ? 184.004 206.997 140.232 1.00 48.49 65 CYS D CA 1
ATOM 15829 C C . CYS D 1 65 ? 185.434 206.851 139.714 1.00 48.49 65 CYS D C 1
ATOM 15830 O O . CYS D 1 65 ? 186.141 205.893 140.037 1.00 48.49 65 CYS D O 1
ATOM 15838 N N . TRP D 1 66 ? 185.864 207.804 138.888 1.00 50.12 66 TRP D N 1
ATOM 15839 C CA . TRP D 1 66 ? 187.157 207.717 138.213 1.00 50.12 66 TRP D CA 1
ATOM 15840 C C . TRP D 1 66 ? 187.128 206.590 137.187 1.00 50.12 66 TRP D C 1
ATOM 15841 O O . TRP D 1 66 ? 186.366 205.628 137.332 1.00 50.12 66 TRP D O 1
ATOM 15862 N N . ASP D 1 67 ? 187.949 206.702 136.144 1.00 59.24 67 ASP D N 1
ATOM 15863 C CA . ASP D 1 67 ? 187.953 205.744 135.043 1.00 59.24 67 ASP D CA 1
ATOM 15864 C C . ASP D 1 67 ? 189.395 205.425 134.686 1.00 59.24 67 ASP D C 1
ATOM 15865 O O . ASP D 1 67 ? 190.179 206.335 134.399 1.00 59.24 67 ASP D O 1
ATOM 15874 N N . LYS D 1 68 ? 189.743 204.136 134.699 1.00 66.29 68 LYS D N 1
ATOM 15875 C CA . LYS D 1 68 ? 191.135 203.749 134.485 1.00 66.29 68 LYS D CA 1
ATOM 15876 C C . LYS D 1 68 ? 191.559 203.959 133.036 1.00 66.29 68 LYS D C 1
ATOM 15877 O O . LYS D 1 68 ? 192.692 204.379 132.773 1.00 66.29 68 LYS D O 1
ATOM 15896 N N . ASP D 1 69 ? 190.673 203.669 132.079 1.00 69.11 69 ASP D N 1
ATOM 15897 C CA . ASP D 1 69 ? 191.050 203.804 130.675 1.00 69.11 69 ASP D CA 1
ATOM 15898 C C . ASP D 1 69 ? 191.083 205.266 130.242 1.00 69.11 69 ASP D C 1
ATOM 15899 O O . ASP D 1 69 ? 191.952 205.662 129.458 1.00 69.11 69 ASP D O 1
ATOM 15908 N N . ALA D 1 70 ? 190.146 206.079 130.734 1.00 66.90 70 ALA D N 1
ATOM 15909 C CA . ALA D 1 70 ? 190.201 207.514 130.485 1.00 66.90 70 ALA D CA 1
ATOM 15910 C C . ALA D 1 70 ? 191.256 208.206 131.335 1.00 66.90 70 ALA D C 1
ATOM 15911 O O . ALA D 1 70 ? 191.642 209.338 131.023 1.00 66.90 70 ALA D O 1
ATOM 15918 N N . ASP D 1 71 ? 191.729 207.552 132.397 1.00 61.96 71 ASP D N 1
ATOM 15919 C CA . ASP D 1 71 ? 192.751 208.112 133.279 1.00 61.96 71 ASP D CA 1
ATOM 15920 C C . ASP D 1 71 ? 192.275 209.404 133.939 1.00 61.96 71 ASP D C 1
ATOM 15921 O O . ASP D 1 71 ? 193.083 210.256 134.316 1.00 61.96 71 ASP D O 1
ATOM 15930 N N . ASP D 1 72 ? 190.961 209.555 134.095 1.00 54.59 72 ASP D N 1
ATOM 15931 C CA . ASP D 1 72 ? 190.394 210.763 134.680 1.00 54.59 72 ASP D CA 1
ATOM 15932 C C . ASP D 1 72 ? 189.016 210.442 135.243 1.00 54.59 72 ASP D C 1
ATOM 15933 O O . ASP D 1 72 ? 188.479 209.349 135.047 1.00 54.59 72 ASP D O 1
ATOM 15942 N N . TRP D 1 73 ? 188.453 211.420 135.952 1.00 47.14 73 TRP D N 1
ATOM 15943 C CA . TRP D 1 73 ? 187.125 211.294 136.539 1.00 47.14 73 TRP D CA 1
ATOM 15944 C C . TRP D 1 73 ? 186.090 210.919 135.487 1.00 47.14 73 TRP D C 1
ATOM 15945 O O . TRP D 1 73 ? 186.312 211.125 134.289 1.00 47.14 73 TRP D O 1
ATOM 15966 N N . VAL D 1 74 ? 184.956 210.365 135.922 1.00 44.15 74 VAL D N 1
ATOM 15967 C CA . VAL D 1 74 ? 183.798 210.312 135.040 1.00 44.15 74 VAL D CA 1
ATOM 15968 C C . VAL D 1 74 ? 183.308 211.733 134.774 1.00 44.15 74 VAL D C 1
ATOM 15969 O O . VAL D 1 74 ? 183.603 212.676 135.518 1.00 44.15 74 VAL D O 1
ATOM 15982 N N . VAL D 1 75 ? 182.547 211.886 133.688 1.00 45.72 75 VAL D N 1
ATOM 15983 C CA . VAL D 1 75 ? 182.228 213.226 133.192 1.00 45.72 75 VAL D CA 1
ATOM 15984 C C . VAL D 1 75 ? 181.634 214.117 134.279 1.00 45.72 75 VAL D C 1
ATOM 15985 O O . VAL D 1 75 ? 182.097 215.256 134.430 1.00 45.72 75 VAL D O 1
ATOM 15998 N N . PRO D 1 76 ? 180.634 213.686 135.052 1.00 48.25 76 PRO D N 1
ATOM 15999 C CA . PRO D 1 76 ? 180.123 214.567 136.118 1.00 48.25 76 PRO D CA 1
ATOM 16000 C C . PRO D 1 76 ? 181.196 215.023 137.092 1.00 48.25 76 PRO D C 1
ATOM 16001 O O . PRO D 1 76 ? 181.187 216.184 137.518 1.00 48.25 76 PRO D O 1
ATOM 16012 N N . LEU D 1 77 ? 182.127 214.139 137.457 1.00 50.71 77 LEU D N 1
ATOM 16013 C CA . LEU D 1 77 ? 183.177 214.481 138.408 1.00 50.71 77 LEU D CA 1
ATOM 16014 C C . LEU D 1 77 ? 184.354 215.200 137.764 1.00 50.71 77 LEU D C 1
ATOM 16015 O O . LEU D 1 77 ? 185.240 215.670 138.486 1.00 50.71 77 LEU D O 1
ATOM 16031 N N . ARG D 1 78 ? 184.386 215.298 136.437 1.00 47.98 78 ARG D N 1
ATOM 16032 C CA . ARG D 1 78 ? 185.524 215.901 135.756 1.00 47.98 78 ARG D CA 1
ATOM 16033 C C . ARG D 1 78 ? 185.715 217.345 136.203 1.00 47.98 78 ARG D C 1
ATOM 16034 O O . ARG D 1 78 ? 184.749 218.097 136.366 1.00 47.98 78 ARG D O 1
ATOM 16055 N N . GLY D 1 79 ? 186.975 217.731 136.401 1.00 47.66 79 GLY D N 1
ATOM 16056 C CA . GLY D 1 79 ? 187.326 219.074 136.808 1.00 47.66 79 GLY D CA 1
ATOM 16057 C C . GLY D 1 79 ? 187.660 219.230 138.277 1.00 47.66 79 GLY D C 1
ATOM 16058 O O . GLY D 1 79 ? 188.190 220.279 138.663 1.00 47.66 79 GLY D O 1
ATOM 16062 N N . LEU D 1 80 ? 187.364 218.232 139.104 1.00 46.92 80 LEU D N 1
ATOM 16063 C CA . LEU D 1 80 ? 187.750 218.294 140.503 1.00 46.92 80 LEU D CA 1
ATOM 16064 C C . LEU D 1 80 ? 189.259 218.093 140.642 1.00 46.92 80 LEU D C 1
ATOM 16065 O O . LEU D 1 80 ? 189.877 217.395 139.834 1.00 46.92 80 LE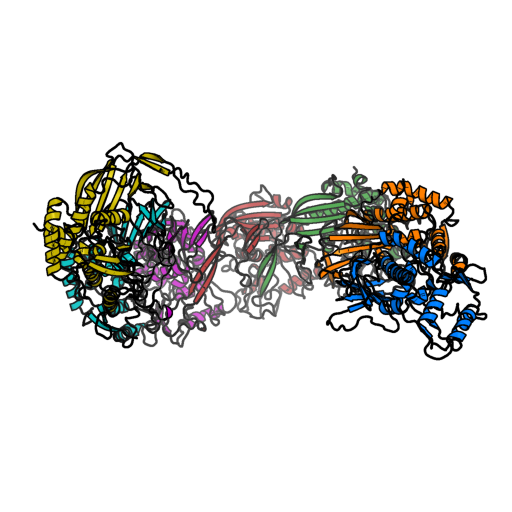U D O 1
ATOM 16081 N N . PRO D 1 81 ? 189.877 218.697 141.655 1.00 48.16 81 PRO D N 1
ATOM 16082 C CA . PRO D 1 81 ? 191.333 218.583 141.795 1.00 48.16 81 PRO D CA 1
ATOM 16083 C C . PRO D 1 81 ? 191.764 217.160 142.111 1.00 48.16 81 PRO D C 1
ATOM 16084 O O . PRO D 1 81 ? 191.068 216.408 142.797 1.00 48.16 81 PRO D O 1
ATOM 16095 N N . VAL D 1 82 ? 192.939 216.797 141.595 1.00 52.44 82 VAL D N 1
ATOM 16096 C CA . VAL D 1 82 ? 193.508 215.471 141.809 1.00 52.44 82 VAL D CA 1
ATOM 16097 C C . VAL D 1 82 ? 195.002 215.560 141.536 1.00 52.44 82 VAL D C 1
ATOM 16098 O O . VAL D 1 82 ? 195.476 216.505 140.903 1.00 52.44 82 VAL D O 1
ATOM 16111 N N . VAL D 1 83 ? 195.751 214.573 142.022 1.00 49.67 83 VAL D N 1
ATOM 16112 C CA . VAL D 1 83 ? 197.163 214.413 141.695 1.00 49.67 83 VAL D CA 1
ATOM 16113 C C . VAL D 1 83 ? 197.372 213.015 141.129 1.00 49.67 83 VAL D C 1
ATOM 16114 O O . VAL D 1 83 ? 196.772 212.046 141.607 1.00 49.67 83 VAL D O 1
ATOM 16127 N N . LYS D 1 84 ? 198.221 212.916 140.106 1.00 50.00 84 LYS D N 1
ATOM 16128 C CA . LYS D 1 84 ? 198.618 211.641 139.527 1.00 50.00 84 LYS D CA 1
ATOM 16129 C C . LYS D 1 84 ? 200.136 211.576 139.429 1.00 50.00 84 LYS D C 1
ATOM 16130 O O . LYS D 1 84 ? 200.791 212.582 139.141 1.00 50.00 84 LYS D O 1
ATOM 16149 N N . VAL D 1 85 ? 200.688 210.388 139.673 1.00 57.04 85 VAL D N 1
ATOM 16150 C CA . VAL D 1 85 ? 202.130 210.159 139.654 1.00 57.04 85 VAL D CA 1
ATOM 16151 C C . VAL D 1 85 ? 202.510 209.533 138.320 1.00 57.04 85 VAL D C 1
ATOM 16152 O O . VAL D 1 85 ? 201.955 208.499 137.929 1.00 57.04 85 VAL D O 1
ATOM 16165 N N . LEU D 1 86 ? 203.457 210.156 137.624 1.00 63.87 86 LEU D N 1
ATOM 16166 C CA . LEU D 1 86 ? 204.006 209.617 136.390 1.00 63.87 86 LEU D CA 1
ATOM 16167 C C . LEU D 1 86 ? 205.325 208.905 136.661 1.00 63.87 86 LEU D C 1
ATOM 16168 O O . LEU D 1 86 ? 206.068 209.260 137.579 1.00 63.87 86 LEU D O 1
ATOM 16184 N N . ASP D 1 87 ? 205.606 207.888 135.851 1.00 65.76 87 ASP D N 1
ATOM 16185 C CA . ASP D 1 87 ? 206.901 207.230 135.872 1.00 65.76 87 ASP D CA 1
ATOM 16186 C C . ASP D 1 87 ? 207.866 207.978 134.956 1.00 65.76 87 ASP D C 1
ATOM 16187 O O . ASP D 1 87 ? 207.530 209.001 134.354 1.00 65.76 87 ASP D O 1
ATOM 16196 N N . LYS D 1 88 ? 209.090 207.460 134.848 1.00 67.41 88 LYS D N 1
ATOM 16197 C CA . LYS D 1 88 ? 210.060 208.054 133.935 1.00 67.41 88 LYS D CA 1
ATOM 16198 C C . LYS D 1 88 ? 209.527 208.058 132.507 1.00 67.41 88 LYS D C 1
ATOM 16199 O O . LYS D 1 88 ? 209.666 209.053 131.786 1.00 67.41 88 LYS D O 1
ATOM 16218 N N . ALA D 1 89 ? 208.903 206.956 132.085 1.00 68.59 89 ALA D N 1
ATOM 16219 C CA . ALA D 1 89 ? 208.425 206.856 130.709 1.00 68.59 89 ALA D CA 1
ATOM 16220 C C . ALA D 1 89 ? 207.328 207.876 130.422 1.00 68.59 89 ALA D C 1
ATOM 16221 O O . ALA D 1 89 ? 207.326 208.509 129.359 1.00 68.59 89 ALA D O 1
ATOM 16228 N N . GLY D 1 90 ? 206.385 208.046 131.348 1.00 70.41 90 GLY D N 1
ATOM 16229 C CA . GLY D 1 90 ? 205.351 209.055 131.192 1.00 70.41 90 GLY D CA 1
ATOM 16230 C C . GLY D 1 90 ? 203.924 208.548 131.272 1.00 70.41 90 GLY D C 1
ATOM 16231 O O . GLY D 1 90 ? 202.985 209.312 131.027 1.00 70.41 90 GLY D O 1
ATOM 16235 N N . LYS D 1 91 ? 203.735 207.260 131.607 1.00 63.90 91 LYS D N 1
ATOM 16236 C CA . LYS D 1 91 ? 202.393 206.716 131.806 1.00 63.90 91 LYS D CA 1
ATOM 16237 C C . LYS D 1 91 ? 202.094 206.645 133.297 1.00 63.90 91 LYS D C 1
ATOM 16238 O O . LYS D 1 91 ? 202.914 206.107 134.056 1.00 63.90 91 LYS D O 1
ATOM 16257 N N . PRO D 1 92 ? 200.958 207.164 133.767 1.00 65.76 92 PRO D N 1
ATOM 16258 C CA . PRO D 1 92 ? 200.768 207.338 135.219 1.00 65.76 92 PRO D CA 1
ATOM 16259 C C . PRO D 1 92 ? 200.737 206.014 135.967 1.00 65.76 92 PRO D C 1
ATOM 16260 O O . PRO D 1 92 ? 199.886 205.156 135.718 1.00 65.76 92 PRO D O 1
ATOM 16271 N N . LEU D 1 93 ? 201.683 205.855 136.897 1.00 58.47 93 LEU D N 1
ATOM 16272 C CA . LEU D 1 93 ? 201.643 204.723 137.818 1.00 58.47 93 LEU D CA 1
ATOM 16273 C C . LEU D 1 93 ? 200.447 204.808 138.760 1.00 58.47 93 LEU D C 1
ATOM 16274 O O . LEU D 1 93 ? 199.701 203.835 138.919 1.00 58.47 93 LEU D O 1
ATOM 16290 N N . THR D 1 94 ? 200.247 205.965 139.396 1.00 55.20 94 THR D N 1
ATOM 16291 C CA . THR D 1 94 ? 199.400 206.055 140.587 1.00 55.20 94 THR D CA 1
ATOM 16292 C C . THR D 1 94 ? 198.596 207.352 140.567 1.00 55.20 94 THR D C 1
ATOM 16293 O O . THR D 1 94 ? 199.123 208.420 140.892 1.00 55.20 94 THR D O 1
ATOM 16304 N N . ASN D 1 95 ? 197.326 207.252 140.187 1.00 49.55 95 ASN D N 1
ATOM 16305 C CA . ASN D 1 95 ? 196.352 208.266 140.565 1.00 49.55 95 ASN D CA 1
ATOM 16306 C C . ASN D 1 95 ? 196.106 208.212 142.069 1.00 49.55 95 ASN D C 1
ATOM 16307 O O . ASN D 1 95 ? 196.058 207.134 142.667 1.00 49.55 95 ASN D O 1
ATOM 16318 N N . SER D 1 96 ? 195.952 209.387 142.686 1.00 45.03 96 SER D N 1
ATOM 16319 C CA . SER D 1 96 ? 195.806 209.446 144.137 1.00 45.03 96 SER D CA 1
ATOM 16320 C C . SER D 1 96 ? 194.426 209.004 144.608 1.00 45.03 96 SER D C 1
ATOM 16321 O O . SER D 1 96 ? 194.299 208.484 145.722 1.00 45.03 96 SER D O 1
ATOM 16329 N N . VAL D 1 97 ? 193.386 209.200 143.793 1.00 46.20 97 VAL D N 1
ATOM 16330 C CA . VAL D 1 97 ? 192.057 208.740 144.185 1.00 46.20 97 VAL D CA 1
ATOM 16331 C C . VAL D 1 97 ? 192.058 207.229 144.368 1.00 46.20 97 VAL D C 1
ATOM 16332 O O . VAL D 1 97 ? 191.334 206.695 145.216 1.00 46.20 97 VAL D O 1
ATOM 16345 N N . LEU D 1 98 ? 192.864 206.519 143.578 1.00 48.81 98 LEU D N 1
ATOM 16346 C CA . LEU D 1 98 ? 192.908 205.063 143.643 1.00 48.81 98 LEU D CA 1
ATOM 16347 C C . LEU D 1 98 ? 193.750 204.554 144.809 1.00 48.81 98 LEU D C 1
ATOM 16348 O O . LEU D 1 98 ? 193.464 203.479 145.347 1.00 48.81 98 LEU D O 1
ATOM 16364 N N . GLU D 1 99 ? 194.777 205.300 145.213 1.00 50.44 99 GLU D N 1
ATOM 16365 C CA . GLU D 1 99 ? 195.755 204.782 146.160 1.00 50.44 99 GLU D CA 1
ATOM 16366 C C . GLU D 1 99 ? 195.155 204.642 147.559 1.00 50.44 99 GLU D C 1
ATOM 16367 O O . GLU D 1 99 ? 194.164 205.287 147.915 1.00 50.44 99 GLU D O 1
ATOM 16379 N N . ALA D 1 100 ? 195.785 203.778 148.359 1.00 51.18 100 ALA D N 1
ATOM 16380 C CA . ALA D 1 100 ? 195.252 203.427 149.672 1.00 51.18 100 ALA D CA 1
ATOM 16381 C C . ALA D 1 100 ? 195.382 204.583 150.660 1.00 51.18 100 ALA D C 1
ATOM 16382 O O . ALA D 1 100 ? 194.378 205.110 151.153 1.00 51.18 100 ALA D O 1
ATOM 16389 N N . HIS D 1 101 ? 196.614 204.992 150.965 1.00 50.48 101 HIS D N 1
ATOM 16390 C CA . HIS D 1 101 ? 196.855 206.008 151.985 1.00 50.48 101 HIS D CA 1
ATOM 16391 C C . HIS D 1 101 ? 196.657 207.433 151.471 1.00 50.48 101 HIS D C 1
ATOM 16392 O O . HIS D 1 101 ? 197.047 208.383 152.159 1.00 50.48 101 HIS D O 1
ATOM 16406 N N . ARG D 1 102 ? 196.061 207.599 150.290 1.00 43.53 102 ARG D N 1
ATOM 16407 C CA . ARG D 1 102 ? 195.661 208.906 149.748 1.00 43.53 102 ARG D CA 1
ATOM 16408 C C . ARG D 1 102 ? 196.881 209.830 149.746 1.00 43.53 102 ARG D C 1
ATOM 16409 O O . ARG D 1 102 ? 197.956 209.404 149.303 1.00 43.53 102 ARG D O 1
ATOM 16430 N N . LEU D 1 103 ? 196.770 211.071 150.227 1.00 47.11 103 LEU D N 1
ATOM 16431 C CA . LEU D 1 103 ? 197.838 212.046 150.030 1.00 47.11 103 LEU D CA 1
ATOM 16432 C C . LEU D 1 103 ? 199.153 211.606 150.659 1.00 47.11 103 LEU D C 1
ATOM 16433 O O . LEU D 1 103 ? 200.210 212.120 150.277 1.00 47.11 103 LEU D O 1
ATOM 16449 N N . ASN D 1 104 ? 199.117 210.674 151.605 1.00 54.79 104 ASN D N 1
ATOM 16450 C CA . ASN D 1 104 ? 200.320 210.109 152.201 1.00 54.79 104 ASN D CA 1
ATOM 16451 C C . ASN D 1 104 ? 200.642 208.804 151.483 1.00 54.79 104 ASN D C 1
ATOM 16452 O O . ASN D 1 104 ? 199.788 207.916 151.394 1.00 54.79 104 ASN D O 1
ATOM 16463 N N . SER D 1 105 ? 201.857 208.694 150.962 1.00 60.01 105 SER D N 1
ATOM 16464 C CA . SER D 1 105 ? 202.252 207.536 150.172 1.00 60.01 105 SER D CA 1
ATOM 16465 C C . SER D 1 105 ? 203.761 207.593 149.949 1.00 60.01 105 SER D C 1
ATOM 16466 O O . SER D 1 105 ? 204.369 208.656 150.100 1.00 60.01 105 SER D O 1
ATOM 16474 N N . PRO D 1 106 ? 204.383 206.461 149.599 1.00 61.81 106 PRO D N 1
ATOM 16475 C CA . PRO D 1 106 ? 205.790 206.495 149.172 1.00 61.81 106 PRO D CA 1
ATOM 16476 C C . PRO D 1 106 ? 205.999 207.061 147.777 1.00 61.81 106 PRO D C 1
ATOM 16477 O O . PRO D 1 106 ? 207.154 207.212 147.360 1.00 61.81 106 PRO D O 1
ATOM 16488 N N . TYR D 1 107 ? 204.933 207.375 147.043 1.00 63.39 107 TYR D N 1
ATOM 16489 C CA . TYR D 1 107 ? 205.041 207.859 145.672 1.00 63.39 107 TYR D CA 1
ATOM 16490 C C . TYR D 1 107 ? 204.799 209.361 145.572 1.00 63.39 107 TYR D C 1
ATOM 16491 O O . TYR D 1 107 ? 205.643 210.087 145.038 1.00 63.39 107 TYR D O 1
ATOM 16509 N N . ILE D 1 108 ? 203.669 209.846 146.079 1.00 60.76 108 ILE D N 1
ATOM 16510 C CA . ILE D 1 108 ? 203.508 211.278 146.308 1.00 60.76 108 ILE D CA 1
ATOM 16511 C C . ILE D 1 108 ? 204.141 211.631 147.648 1.00 60.76 108 ILE D C 1
ATOM 16512 O O . ILE D 1 108 ? 204.147 210.831 148.590 1.00 60.76 108 ILE D O 1
ATOM 16528 N N . LEU D 1 109 ? 204.700 212.837 147.727 1.00 67.55 109 LEU D N 1
ATOM 16529 C CA . LEU D 1 109 ? 205.381 213.338 148.920 1.00 67.55 109 LEU D CA 1
ATOM 16530 C C . LEU D 1 109 ? 206.562 212.460 149.347 1.00 67.55 109 LEU D C 1
ATOM 16531 O O . LEU D 1 109 ? 207.035 212.573 150.482 1.00 67.55 109 LEU D O 1
ATOM 16547 N N . GLU D 1 110 ? 207.061 211.582 148.475 1.00 70.97 110 GLU D N 1
ATOM 16548 C CA . GLU D 1 110 ? 208.252 210.798 148.784 1.00 70.97 110 GLU D CA 1
ATOM 16549 C C . GLU D 1 110 ? 208.959 210.409 147.493 1.00 70.97 110 GLU D C 1
ATOM 16550 O O . GLU D 1 110 ? 208.315 209.999 146.524 1.00 70.97 110 GLU D O 1
ATOM 16562 N N . GLY D 1 111 ? 210.287 210.531 147.493 1.00 83.81 111 GLY D N 1
ATOM 16563 C CA . GLY D 1 111 ? 211.083 210.208 146.323 1.00 83.81 111 GLY D CA 1
ATOM 16564 C C . GLY D 1 111 ? 212.240 211.161 146.092 1.00 83.81 111 GLY D C 1
ATOM 16565 O O . GLY D 1 111 ? 212.473 212.073 146.891 1.00 83.81 111 GLY D O 1
ATOM 16569 N N . LYS D 1 112 ? 212.962 210.965 144.985 1.00 84.88 112 LYS D N 1
ATOM 16570 C CA . LYS D 1 112 ? 214.198 211.709 144.755 1.00 84.88 112 LYS D CA 1
ATOM 16571 C C . LYS D 1 112 ? 213.944 213.212 144.694 1.00 84.88 112 LYS D C 1
ATOM 16572 O O . LYS D 1 112 ? 214.711 214.001 145.260 1.00 84.88 112 LYS D O 1
ATOM 16591 N N . ASP D 1 113 ? 212.882 213.630 144.008 1.00 81.75 113 ASP D N 1
ATOM 16592 C CA . ASP D 1 113 ? 212.473 215.026 143.958 1.00 81.75 113 ASP D CA 1
ATOM 16593 C C . ASP D 1 113 ? 210.971 215.103 144.182 1.00 81.75 113 ASP D C 1
ATOM 16594 O O . ASP D 1 113 ? 210.229 214.199 143.791 1.00 81.75 113 ASP D O 1
ATOM 16603 N N . LYS D 1 114 ? 210.519 216.192 144.804 1.00 75.35 114 LYS D N 1
ATOM 16604 C CA . LYS D 1 114 ? 209.107 216.303 145.153 1.00 75.35 114 LYS D CA 1
ATOM 16605 C C . LYS D 1 114 ? 208.699 217.764 145.261 1.00 75.35 114 LYS D C 1
ATOM 16606 O O . LYS D 1 114 ? 209.194 218.489 146.129 1.00 75.35 114 LYS D O 1
ATOM 16625 N N . THR D 1 115 ? 207.786 218.181 144.380 1.00 79.77 115 THR D N 1
ATOM 16626 C CA . THR D 1 115 ? 207.213 219.522 144.442 1.00 79.77 115 THR D CA 1
ATOM 16627 C C . THR D 1 115 ? 206.110 219.606 145.493 1.00 79.77 115 THR D C 1
ATOM 16628 O O . THR D 1 115 ? 206.130 220.489 146.357 1.00 79.77 115 THR D O 1
ATOM 16639 N N . LEU D 1 116 ? 205.142 218.689 145.430 1.00 77.31 116 LEU D N 1
ATOM 16640 C CA . LEU D 1 116 ? 203.958 218.778 146.280 1.00 77.31 116 LEU D CA 1
ATOM 16641 C C . LEU D 1 116 ? 204.320 218.750 147.762 1.00 77.31 116 LEU D C 1
ATOM 16642 O O . LEU D 1 116 ? 203.599 219.320 148.591 1.00 77.31 116 LEU D O 1
ATOM 16658 N N . PHE D 1 117 ? 205.423 218.086 148.111 1.00 81.34 117 PHE D N 1
ATOM 16659 C CA . PHE D 1 117 ? 205.905 218.074 149.490 1.00 81.34 117 PHE D CA 1
ATOM 16660 C C . PHE D 1 117 ? 206.092 219.487 150.020 1.00 81.34 117 PHE D C 1
ATOM 16661 O O . PHE D 1 117 ? 205.602 219.831 151.104 1.00 81.34 117 PHE D O 1
ATOM 16678 N N . ASP D 1 118 ? 206.734 220.343 149.233 1.00 85.21 118 ASP D N 1
ATOM 16679 C CA . ASP D 1 118 ? 206.925 221.719 149.665 1.00 85.21 118 ASP D CA 1
ATOM 16680 C C . ASP D 1 118 ? 205.613 222.494 149.640 1.00 85.21 118 ASP D C 1
ATOM 16681 O O . ASP D 1 118 ? 205.372 223.341 150.507 1.00 85.21 118 ASP D O 1
ATOM 16690 N N . LEU D 1 119 ? 204.761 222.239 148.644 1.00 81.12 119 LEU D N 1
ATOM 16691 C CA . LEU D 1 119 ? 203.485 222.944 148.573 1.00 81.12 119 LEU D CA 1
ATOM 16692 C C . LEU D 1 119 ? 202.647 222.701 149.824 1.00 81.12 119 LEU D C 1
ATOM 16693 O O . LEU D 1 119 ? 202.008 223.626 150.340 1.00 81.12 119 LEU D O 1
ATOM 16709 N N . LEU D 1 120 ? 202.631 221.463 150.325 1.00 84.79 120 LEU D N 1
ATOM 16710 C CA . LEU D 1 120 ? 201.931 221.185 151.578 1.00 84.79 120 LEU D CA 1
ATOM 16711 C C . LEU D 1 120 ? 202.669 221.773 152.778 1.00 84.79 120 LEU D C 1
ATOM 16712 O O . LEU D 1 120 ? 202.040 222.339 153.684 1.00 84.79 120 LEU D O 1
ATOM 16728 N N . LYS D 1 121 ? 203.996 221.614 152.824 1.00 86.78 121 LYS D N 1
ATOM 16729 C CA . LYS D 1 121 ? 204.754 222.086 153.978 1.00 86.78 121 LYS D CA 1
ATOM 16730 C C . LYS D 1 121 ? 204.584 223.588 154.177 1.00 86.78 121 LYS D C 1
ATOM 16731 O O . LYS D 1 121 ? 204.488 224.066 155.315 1.00 86.78 121 LYS D O 1
ATOM 16750 N N . GLN D 1 122 ? 204.554 224.351 153.083 1.00 88.43 122 GLN D N 1
ATOM 16751 C CA . GLN D 1 122 ? 204.339 225.792 153.186 1.00 88.43 122 GLN D CA 1
ATOM 16752 C C . GLN D 1 122 ? 203.017 226.102 153.877 1.00 88.43 122 GLN D C 1
ATOM 16753 O O . GLN D 1 122 ? 202.955 226.956 154.769 1.00 88.43 122 GLN D O 1
ATOM 16767 N N . GLU D 1 123 ? 201.946 225.416 153.478 1.00 87.09 123 GLU D N 1
ATOM 16768 C CA . GLU D 1 123 ? 200.627 225.685 154.032 1.00 87.09 123 GLU D CA 1
ATOM 16769 C C . GLU D 1 123 ? 200.439 225.106 155.430 1.00 87.09 123 GLU D C 1
ATOM 16770 O O . GLU D 1 123 ? 199.485 225.491 156.115 1.00 87.09 123 GLU D O 1
ATOM 16782 N N . LEU D 1 124 ? 201.316 224.203 155.869 1.00 87.02 124 LEU D N 1
ATOM 16783 C CA . LEU D 1 124 ? 201.199 223.600 157.194 1.00 87.02 124 LEU D CA 1
ATOM 16784 C C . LEU D 1 124 ? 202.243 224.102 158.186 1.00 87.02 124 LEU D C 1
ATOM 16785 O O . LEU D 1 124 ? 202.215 223.697 159.358 1.00 87.02 124 LEU D O 1
ATOM 16801 N N . ALA D 1 125 ? 203.167 224.963 157.753 1.00 96.94 125 ALA D N 1
ATOM 16802 C CA . ALA D 1 125 ? 204.194 225.463 158.662 1.00 96.94 125 ALA D CA 1
ATOM 16803 C C . ALA D 1 125 ? 203.578 226.109 159.898 1.00 96.94 125 ALA D C 1
ATOM 16804 O O . ALA D 1 125 ? 204.004 225.842 161.028 1.00 96.94 125 ALA D O 1
ATOM 16811 N N . HIS D 1 126 ? 202.574 226.969 159.707 1.00 94.43 126 HIS D N 1
ATOM 16812 C CA . HIS D 1 126 ? 201.921 227.596 160.853 1.00 94.43 126 HIS D CA 1
ATOM 16813 C C . HIS D 1 126 ? 201.116 226.602 161.684 1.00 94.43 126 HIS D C 1
ATOM 16814 O O . HIS D 1 126 ? 200.792 226.904 162.838 1.00 94.43 126 HIS D O 1
ATOM 16828 N N . MET D 1 127 ? 200.786 225.430 161.136 1.00 95.80 127 MET D N 1
ATOM 16829 C CA . MET D 1 127 ? 200.173 224.366 161.923 1.00 95.80 127 MET D CA 1
ATOM 16830 C C . MET D 1 127 ? 201.199 223.498 162.635 1.00 95.80 127 MET D C 1
ATOM 16831 O O . MET D 1 127 ? 200.818 222.686 163.485 1.00 95.80 127 MET D O 1
ATOM 16845 N N . GLU D 1 128 ? 202.484 223.644 162.306 1.00 97.69 128 GLU D N 1
ATOM 16846 C CA . GLU D 1 128 ? 203.510 222.870 162.997 1.00 97.69 128 GLU D CA 1
ATOM 16847 C C . GLU D 1 128 ? 203.516 223.145 164.497 1.00 97.69 128 GLU D C 1
ATOM 16848 O O . GLU D 1 128 ? 203.827 222.248 165.289 1.00 97.69 128 GLU D O 1
ATOM 16860 N N . GLU D 1 129 ? 203.181 224.367 164.906 1.00 96.66 129 GLU D N 1
ATOM 16861 C CA . GLU D 1 129 ? 203.287 224.792 166.294 1.00 96.66 129 GLU D CA 1
ATOM 16862 C C . GLU D 1 129 ? 201.913 225.167 166.834 1.00 96.66 129 GLU D C 1
ATOM 16863 O O . GLU D 1 129 ? 201.058 225.676 166.104 1.00 96.66 129 GLU D O 1
ATOM 16875 N N . GLY D 1 130 ? 201.710 224.909 168.124 1.00 90.97 130 GLY D N 1
ATOM 16876 C CA . GLY D 1 130 ? 200.451 225.195 168.768 1.00 90.97 130 GLY D CA 1
ATOM 16877 C C . GLY D 1 130 ? 199.356 224.245 168.327 1.00 90.97 130 GLY D C 1
ATOM 16878 O O . GLY D 1 130 ? 199.620 223.161 167.798 1.00 90.97 130 GLY D O 1
ATOM 16882 N N . PRO D 1 131 ? 198.098 224.631 168.541 1.00 87.24 131 PRO D N 1
ATOM 16883 C CA . PRO D 1 131 ? 196.987 223.750 168.163 1.00 87.24 131 PRO D CA 1
ATOM 16884 C C . PRO D 1 131 ? 196.760 223.730 166.659 1.00 87.24 131 PRO D C 1
ATOM 16885 O O . PRO D 1 131 ? 196.851 224.757 165.982 1.00 87.24 131 PRO D O 1
ATOM 16896 N N . VAL D 1 132 ? 196.455 222.542 166.142 1.00 88.65 132 VAL D N 1
ATOM 16897 C CA . VAL D 1 132 ? 196.090 222.384 164.739 1.00 88.65 132 VAL D CA 1
ATOM 16898 C C . VAL D 1 132 ? 194.654 222.850 164.547 1.00 88.65 132 VAL D C 1
ATOM 16899 O O . VAL D 1 132 ? 193.801 222.665 165.425 1.00 88.65 132 VAL D O 1
ATOM 16912 N N . ASP D 1 133 ? 194.381 223.458 163.396 1.00 82.94 133 ASP D N 1
ATOM 16913 C CA . ASP D 1 133 ? 193.059 223.980 163.067 1.00 82.94 133 ASP D CA 1
ATOM 16914 C C . ASP D 1 133 ? 192.467 223.138 161.944 1.00 82.94 133 ASP D C 1
ATOM 16915 O O . ASP D 1 133 ? 193.073 223.009 160.875 1.00 82.94 133 ASP D O 1
ATOM 16924 N N . ILE D 1 134 ? 191.282 222.571 162.188 1.00 76.85 134 ILE D N 1
ATOM 16925 C CA . ILE D 1 134 ? 190.653 221.718 161.185 1.00 76.85 134 ILE D CA 1
ATOM 16926 C C . ILE D 1 134 ? 190.289 222.520 159.945 1.00 76.85 134 ILE D C 1
ATOM 16927 O O . ILE D 1 134 ? 190.267 221.980 158.833 1.00 76.85 134 ILE D O 1
ATOM 16943 N N . ARG D 1 135 ? 190.003 223.814 160.104 1.00 76.92 135 ARG D N 1
ATOM 16944 C CA . ARG D 1 135 ? 189.554 224.606 158.964 1.00 76.92 135 ARG D CA 1
ATOM 16945 C C . ARG D 1 135 ? 190.684 224.826 157.964 1.00 76.92 135 ARG D C 1
ATOM 16946 O O . ARG D 1 135 ? 190.474 224.720 156.750 1.00 76.92 135 ARG D O 1
ATOM 16967 N N . LYS D 1 136 ? 191.904 225.053 158.454 1.00 72.87 136 LYS D N 1
ATOM 16968 C CA . LYS D 1 136 ? 193.024 225.296 157.550 1.00 72.87 136 LYS D CA 1
ATOM 16969 C C . LYS D 1 136 ? 193.433 224.017 156.826 1.00 72.87 136 LYS D C 1
ATOM 16970 O O . LYS D 1 136 ? 193.664 224.028 155.609 1.00 72.87 136 LYS D O 1
ATOM 16989 N N . LEU D 1 137 ? 193.498 222.898 157.550 1.00 69.78 137 LEU D N 1
ATOM 16990 C CA . LEU D 1 137 ? 193.820 221.625 156.914 1.00 69.78 137 LEU D CA 1
ATOM 16991 C C . LEU D 1 137 ? 192.739 221.217 155.920 1.00 69.78 137 LEU D C 1
ATOM 16992 O O . LEU D 1 137 ? 193.043 220.695 154.839 1.00 69.78 137 LEU D O 1
ATOM 17008 N N . ALA D 1 138 ? 191.469 221.423 156.276 1.00 65.32 138 ALA D N 1
ATOM 17009 C CA . ALA D 1 138 ? 190.385 221.078 155.365 1.00 65.32 138 ALA D CA 1
ATOM 17010 C C . ALA D 1 138 ? 190.431 221.939 154.109 1.00 65.32 138 ALA D C 1
ATOM 17011 O O . ALA D 1 138 ? 190.197 221.442 153.001 1.00 65.32 138 ALA D O 1
ATOM 17018 N N . GLU D 1 139 ? 190.760 223.226 154.253 1.00 65.44 139 GLU D N 1
ATOM 17019 C CA . GLU D 1 139 ? 190.967 224.071 153.081 1.00 65.44 139 GLU D CA 1
ATOM 17020 C C . GLU D 1 139 ? 192.094 223.530 152.210 1.00 65.44 139 GLU D C 1
ATOM 17021 O O . GLU D 1 139 ? 191.969 223.455 150.979 1.00 65.44 139 GLU D O 1
ATOM 17033 N N . THR D 1 140 ? 193.211 223.151 152.833 1.00 61.45 140 THR D N 1
ATOM 17034 C CA . THR D 1 140 ? 194.367 222.712 152.058 1.00 61.45 140 THR D CA 1
ATOM 17035 C C . THR D 1 140 ? 194.058 221.425 151.298 1.00 61.45 140 THR D C 1
ATOM 17036 O O . THR D 1 140 ? 194.398 221.289 150.112 1.00 61.45 140 THR D O 1
ATOM 17047 N N . LEU D 1 141 ? 193.362 220.491 151.948 1.00 53.47 141 LEU D N 1
ATOM 17048 C CA . LEU D 1 141 ? 192.950 219.272 151.261 1.00 53.47 141 LEU D CA 1
ATOM 17049 C C . LEU D 1 141 ? 191.971 219.581 150.137 1.00 53.47 141 LEU D C 1
ATOM 17050 O O . LEU D 1 141 ? 192.116 219.073 149.019 1.00 53.47 141 LEU D O 1
ATOM 17066 N N . LEU D 1 142 ? 190.966 220.417 150.408 1.00 46.77 142 LEU D N 1
ATOM 17067 C CA . LEU D 1 142 ? 189.984 220.719 149.378 1.00 46.77 142 LEU D CA 1
ATOM 17068 C C . LEU D 1 142 ? 190.614 221.421 148.186 1.00 46.77 142 LEU D C 1
ATOM 17069 O O . LEU D 1 142 ? 190.064 221.353 147.081 1.00 46.77 142 LEU D O 1
ATOM 17085 N N . LYS D 1 143 ? 191.751 222.095 148.377 1.00 56.72 143 LYS D N 1
ATOM 17086 C CA . LYS D 1 143 ? 192.449 222.646 147.221 1.00 56.72 143 LYS D CA 1
ATOM 17087 C C . LYS D 1 143 ? 193.336 221.612 146.534 1.00 56.72 143 LYS D C 1
ATOM 17088 O O . LYS D 1 143 ? 193.590 221.738 145.331 1.00 56.72 143 LYS D O 1
ATOM 17107 N N . VAL D 1 144 ? 193.809 220.590 147.245 1.00 52.50 144 VAL D N 1
ATOM 17108 C CA . VAL D 1 144 ? 194.689 219.583 146.639 1.00 52.50 144 VAL D CA 1
ATOM 17109 C C . VAL D 1 144 ? 193.921 218.335 146.209 1.00 52.50 144 VAL D C 1
ATOM 17110 O O . VAL D 1 144 ? 194.118 217.834 145.102 1.00 52.50 144 VAL D O 1
ATOM 17123 N N . ASP D 1 145 ? 193.046 217.808 147.066 1.00 49.13 145 ASP D N 1
ATOM 17124 C CA . ASP D 1 145 ? 192.347 216.558 146.763 1.00 49.13 145 ASP D CA 1
ATOM 17125 C C . ASP D 1 145 ? 190.957 216.626 147.381 1.00 49.13 145 ASP D C 1
ATOM 17126 O O . ASP D 1 145 ? 190.816 216.541 148.604 1.00 49.13 145 ASP D O 1
ATOM 17135 N N . ALA D 1 146 ? 189.936 216.762 146.533 1.00 44.41 146 ALA D N 1
ATOM 17136 C CA . ALA D 1 146 ? 188.573 216.993 146.996 1.00 44.41 146 ALA D CA 1
ATOM 17137 C C . ALA D 1 146 ? 187.887 215.739 147.525 1.00 44.41 146 ALA D C 1
ATOM 17138 O O . ALA D 1 146 ? 186.839 215.859 148.170 1.00 44.41 146 ALA D O 1
ATOM 17145 N N . ASN D 1 147 ? 188.435 214.550 147.275 1.00 47.03 147 ASN D N 1
ATOM 17146 C CA . ASN D 1 147 ? 187.829 213.315 147.757 1.00 47.03 147 ASN D CA 1
ATOM 17147 C C . ASN D 1 147 ? 188.419 212.836 149.074 1.00 47.03 147 ASN D C 1
ATOM 17148 O O . ASN D 1 147 ? 187.712 212.197 149.860 1.00 47.03 147 ASN D O 1
ATOM 17159 N N . ALA D 1 148 ? 189.693 213.134 149.335 1.00 46.70 148 ALA D N 1
ATOM 17160 C CA . ALA D 1 148 ? 190.306 212.755 150.602 1.00 46.70 148 ALA D CA 1
ATOM 17161 C C . ALA D 1 148 ? 189.616 213.410 151.792 1.00 46.70 148 ALA D C 1
ATOM 17162 O O . ALA D 1 148 ? 189.745 212.918 152.918 1.00 46.70 148 ALA D O 1
ATOM 17169 N N . VAL D 1 149 ? 188.891 214.508 151.568 1.00 43.83 149 VAL D N 1
ATOM 17170 C CA . VAL D 1 149 ? 188.129 215.134 152.645 1.00 43.83 149 VAL D CA 1
ATOM 17171 C C . VAL D 1 149 ? 187.097 214.162 153.207 1.00 43.83 149 VAL D C 1
ATOM 17172 O O . VAL D 1 149 ? 186.897 214.085 154.425 1.00 43.83 149 VAL D O 1
ATOM 17185 N N . LEU D 1 150 ? 186.424 213.409 152.335 1.00 40.88 150 LEU D N 1
ATOM 17186 C CA . LEU D 1 150 ? 185.354 212.531 152.795 1.00 40.88 150 LEU D CA 1
ATOM 17187 C C . LEU D 1 150 ? 185.875 211.259 153.453 1.00 40.88 150 LEU D C 1
ATOM 17188 O O . LEU D 1 150 ? 185.178 210.679 154.292 1.00 40.88 150 LEU D O 1
ATOM 17204 N N . HIS D 1 151 ? 187.079 210.807 153.099 1.00 40.07 151 HIS D N 1
ATOM 17205 C CA . HIS D 1 151 ? 187.600 209.548 153.612 1.00 40.07 151 HIS D CA 1
ATOM 17206 C C . HIS D 1 151 ? 188.690 209.707 154.666 1.00 40.07 151 HIS D C 1
ATOM 17207 O O . HIS D 1 151 ? 189.041 208.716 155.315 1.00 40.07 151 HIS D O 1
ATOM 17221 N N . GLY D 1 152 ? 189.234 210.903 154.855 1.00 39.33 152 GLY D N 1
ATOM 17222 C CA . GLY D 1 152 ? 190.203 211.142 155.905 1.00 39.33 152 GLY D CA 1
ATOM 17223 C C . GLY D 1 152 ? 191.621 210.776 155.497 1.00 39.33 152 GLY D C 1
ATOM 17224 O O . GLY D 1 152 ? 191.860 210.002 154.571 1.00 39.33 152 GLY D O 1
ATOM 17228 N N . VAL D 1 153 ? 192.583 211.355 156.219 1.00 46.62 153 VAL D N 1
ATOM 17229 C CA . VAL D 1 153 ? 194.001 211.184 155.915 1.00 46.62 153 VAL D CA 1
ATOM 17230 C C . VAL D 1 153 ? 194.800 211.313 157.206 1.00 46.62 153 VAL D C 1
ATOM 17231 O O . VAL D 1 153 ? 194.387 211.993 158.149 1.00 46.62 153 VAL D O 1
ATOM 17244 N N . PHE D 1 154 ? 195.957 210.650 157.238 1.00 53.97 154 PHE D N 1
ATOM 17245 C CA . PHE D 1 154 ? 196.903 210.745 158.348 1.00 53.97 154 PHE D CA 1
ATOM 17246 C C . PHE D 1 154 ? 198.300 210.906 157.764 1.00 53.97 154 PHE D C 1
ATOM 17247 O O . PHE D 1 154 ? 198.789 210.011 157.069 1.00 53.97 154 PHE D O 1
ATOM 17264 N N . LEU D 1 155 ? 198.936 212.046 158.047 1.00 59.74 155 LEU D N 1
ATOM 17265 C CA . LEU D 1 155 ? 200.210 212.418 157.426 1.00 59.74 155 LEU D CA 1
ATOM 17266 C C . LEU D 1 155 ? 201.346 212.043 158.375 1.00 59.74 155 LEU D C 1
ATOM 17267 O O . LEU D 1 155 ? 201.923 212.881 159.065 1.00 59.74 155 LEU D O 1
ATOM 17283 N N . ALA D 1 156 ? 201.688 210.753 158.379 1.00 62.16 156 ALA D N 1
ATOM 17284 C CA . ALA D 1 156 ? 202.590 210.204 159.386 1.00 62.16 156 ALA D CA 1
ATOM 17285 C C . ALA D 1 156 ? 204.035 210.676 159.252 1.00 62.16 156 ALA D C 1
ATOM 17286 O O . ALA D 1 156 ? 204.811 210.472 160.192 1.00 62.16 156 ALA D O 1
ATOM 17293 N N . LYS D 1 157 ? 204.425 211.284 158.133 1.00 77.34 157 LYS D N 1
ATOM 17294 C CA . LYS D 1 157 ? 205.818 211.684 157.967 1.00 77.34 157 LYS D CA 1
ATOM 17295 C C . LYS D 1 157 ? 206.232 212.634 159.085 1.00 77.34 157 LYS D C 1
ATOM 17296 O O . LYS D 1 157 ? 205.551 213.628 159.356 1.00 77.34 157 LYS D O 1
ATOM 17315 N N . LYS D 1 158 ? 207.360 212.327 159.732 1.00 88.08 158 LYS D N 1
ATOM 17316 C CA . LYS D 1 158 ? 207.832 213.162 160.830 1.00 88.08 158 LYS D CA 1
ATOM 17317 C C . LYS D 1 158 ? 208.299 214.529 160.350 1.00 88.08 158 LYS D C 1
ATOM 17318 O O . LYS D 1 158 ? 208.403 215.455 161.161 1.00 88.08 158 LYS D O 1
ATOM 17337 N N . GLU D 1 159 ? 208.579 214.678 159.053 1.00 88.61 159 GLU D N 1
ATOM 17338 C CA . GLU D 1 159 ? 208.954 215.986 158.529 1.00 88.61 159 GLU D CA 1
ATOM 17339 C C . GLU D 1 159 ? 207.775 216.949 158.541 1.00 88.61 159 GLU D C 1
ATOM 17340 O O . GLU D 1 159 ? 207.970 218.163 158.673 1.00 88.61 159 GLU D O 1
ATOM 17352 N N . LEU D 1 160 ? 206.551 216.435 158.404 1.00 84.32 160 LEU D N 1
ATOM 17353 C CA . LEU D 1 160 ? 205.350 217.271 158.403 1.00 84.32 160 LEU D CA 1
ATOM 17354 C C . LEU D 1 160 ? 204.835 217.390 159.835 1.00 84.32 160 LEU D C 1
ATOM 17355 O O . LEU D 1 160 ? 203.892 216.716 160.257 1.00 84.32 160 LEU D O 1
ATOM 17371 N N . ALA D 1 161 ? 205.481 218.277 160.592 1.00 86.71 161 ALA D N 1
ATOM 17372 C CA . ALA D 1 161 ? 205.064 218.604 161.957 1.00 86.71 161 ALA D CA 1
ATOM 17373 C C . ALA D 1 161 ? 205.023 217.362 162.844 1.00 86.71 161 ALA D C 1
ATOM 17374 O O . ALA D 1 161 ? 204.142 217.212 163.692 1.00 86.71 161 ALA D O 1
ATOM 17381 N N . GLY D 1 162 ? 205.984 216.462 162.650 1.00 83.66 162 GLY D N 1
ATOM 17382 C CA . GLY D 1 162 ? 206.003 215.229 163.409 1.00 83.66 162 GLY D CA 1
ATOM 17383 C C . GLY D 1 162 ? 204.866 214.282 163.106 1.00 83.66 162 GLY D C 1
ATOM 17384 O O . GLY D 1 162 ? 204.692 213.295 163.828 1.00 83.66 162 GLY D O 1
ATOM 17388 N N . GLY D 1 163 ? 204.088 214.548 162.060 1.00 78.25 163 GLY D N 1
ATOM 17389 C CA . GLY D 1 163 ? 202.899 213.766 161.795 1.00 78.25 163 GLY D CA 1
ATOM 17390 C C . GLY D 1 163 ? 201.737 214.043 162.719 1.00 78.25 163 GLY D C 1
ATOM 17391 O O . GLY D 1 163 ? 200.880 213.174 162.898 1.00 78.25 163 GLY D O 1
ATOM 17395 N N . ARG D 1 164 ? 201.681 215.235 163.316 1.00 77.43 164 ARG D N 1
ATOM 17396 C CA . ARG D 1 164 ? 200.561 215.573 164.188 1.00 77.43 164 ARG D CA 1
ATOM 17397 C C . ARG D 1 164 ? 199.252 215.686 163.416 1.00 77.43 164 ARG D C 1
ATOM 17398 O O . ARG D 1 164 ? 198.182 215.422 163.974 1.00 77.43 164 ARG D O 1
ATOM 17419 N N . LEU D 1 165 ? 199.314 216.076 162.145 1.00 63.22 165 LEU D N 1
ATOM 17420 C CA . LEU D 1 165 ? 198.102 216.374 161.393 1.00 63.22 165 LEU D CA 1
ATOM 17421 C C . LEU D 1 165 ? 197.353 215.094 161.038 1.00 63.22 165 LEU D C 1
ATOM 17422 O O . LEU D 1 165 ? 197.949 214.118 160.573 1.00 63.22 165 LEU D O 1
ATOM 17438 N N . ARG D 1 166 ? 196.040 215.105 161.260 1.00 53.09 166 ARG D N 1
ATOM 17439 C CA . ARG D 1 166 ? 195.188 213.972 160.924 1.00 53.09 166 ARG D CA 1
ATOM 17440 C C . ARG D 1 166 ? 193.753 214.464 160.795 1.00 53.09 166 ARG D C 1
ATOM 17441 O O . ARG D 1 166 ? 193.384 215.506 161.344 1.00 53.09 166 ARG D O 1
ATOM 17462 N N . LEU D 1 167 ? 192.945 213.696 160.058 1.00 50.69 167 LEU D N 1
ATOM 17463 C CA . LEU D 1 167 ? 191.555 214.056 159.810 1.00 50.69 167 LEU D CA 1
ATOM 17464 C C . LEU D 1 167 ? 190.722 212.784 159.701 1.00 50.69 167 LEU D C 1
ATOM 17465 O O . LEU D 1 167 ? 191.068 211.904 158.896 1.00 50.69 167 LEU D O 1
ATOM 17481 N N . PRO D 1 168 ? 189.644 212.649 160.471 1.00 47.27 168 PRO D N 1
ATOM 17482 C CA . PRO D 1 168 ? 188.855 211.415 160.426 1.00 47.27 168 PRO D CA 1
ATOM 17483 C C . PRO D 1 168 ? 187.932 211.357 159.217 1.00 47.27 168 PRO D C 1
ATOM 17484 O O . PRO D 1 168 ? 187.587 212.369 158.604 1.00 47.27 168 PRO D O 1
ATOM 17495 N N . ARG D 1 169 ? 187.531 210.132 158.886 1.00 42.50 169 ARG D N 1
ATOM 17496 C CA . ARG D 1 169 ? 186.620 209.913 157.771 1.00 42.50 169 ARG D CA 1
ATOM 17497 C C . ARG D 1 169 ? 185.271 210.564 158.050 1.00 42.50 169 ARG D C 1
ATOM 17498 O O . ARG D 1 169 ? 184.758 210.515 159.172 1.00 42.50 169 ARG D O 1
ATOM 17519 N N . ALA D 1 170 ? 184.694 211.181 157.020 1.00 37.91 170 ALA D N 1
ATOM 17520 C CA . ALA D 1 170 ? 183.365 211.774 157.110 1.00 37.91 170 ALA D CA 1
ATOM 17521 C C . ALA D 1 170 ? 182.275 210.850 156.588 1.00 37.91 170 ALA D C 1
ATOM 17522 O O . ALA D 1 170 ? 181.173 210.823 157.144 1.00 37.91 170 ALA D O 1
ATOM 17529 N N . LEU D 1 171 ? 182.559 210.092 155.533 1.00 39.79 171 LEU D N 1
ATOM 17530 C CA . LEU D 1 171 ? 181.639 209.096 155.002 1.00 39.79 171 LEU D CA 1
ATOM 17531 C C . LEU D 1 171 ? 182.062 207.718 155.493 1.00 39.79 171 LEU D C 1
ATOM 17532 O O . LEU D 1 171 ? 183.225 207.330 155.339 1.00 39.79 171 LEU D O 1
ATOM 17548 N N . SER D 1 172 ? 181.120 206.986 156.085 1.00 45.64 172 SER D N 1
ATOM 17549 C CA . SER D 1 172 ? 181.350 205.616 156.524 1.00 45.64 172 SER D CA 1
ATOM 17550 C C . SER D 1 172 ? 180.206 204.731 156.055 1.00 45.64 172 SER D C 1
ATOM 17551 O O . SER D 1 172 ? 179.036 205.112 156.150 1.00 45.64 172 SER D O 1
ATOM 17559 N N . ALA D 1 173 ? 180.551 203.548 155.550 1.00 41.77 173 ALA D N 1
ATOM 17560 C CA . ALA D 1 173 ? 179.554 202.564 155.160 1.00 41.77 173 ALA D CA 1
ATOM 17561 C C . ALA D 1 173 ? 180.144 201.169 155.299 1.00 41.77 173 ALA D C 1
ATOM 17562 O O . ALA D 1 173 ? 181.361 200.985 155.219 1.00 41.77 173 ALA D O 1
ATOM 17569 N N . PHE D 1 174 ? 179.268 200.189 155.506 1.00 38.28 174 PHE D N 1
ATOM 17570 C CA . PHE D 1 174 ? 179.676 198.794 155.615 1.00 38.28 174 PHE D CA 1
ATOM 17571 C C . PHE D 1 174 ? 178.464 197.914 155.337 1.00 38.28 174 PHE D C 1
ATOM 17572 O O . PHE D 1 174 ? 177.324 198.382 155.315 1.00 38.28 174 PHE D O 1
ATOM 17589 N N . ILE D 1 175 ? 178.728 196.625 155.121 1.00 38.90 175 ILE D N 1
ATOM 17590 C CA . ILE D 1 175 ? 177.692 195.637 154.837 1.00 38.90 175 ILE D CA 1
ATOM 17591 C C . ILE D 1 175 ? 177.698 194.604 155.956 1.00 38.90 175 ILE D C 1
ATOM 17592 O O . ILE D 1 175 ? 178.757 194.080 156.319 1.00 38.90 175 ILE D O 1
ATOM 17608 N N . GLU D 1 176 ? 176.515 194.313 156.497 1.00 43.70 176 GLU D N 1
ATOM 17609 C CA . GLU D 1 176 ? 176.374 193.453 157.663 1.00 43.70 176 GLU D CA 1
ATOM 17610 C C . GLU D 1 176 ? 175.188 192.520 157.463 1.00 43.70 176 GLU D C 1
ATOM 17611 O O . GLU D 1 176 ? 174.156 192.927 156.922 1.00 43.70 176 GLU D O 1
ATOM 17623 N N . ALA D 1 177 ? 175.341 191.270 157.901 1.00 41.72 177 ALA D N 1
ATOM 17624 C CA . ALA D 1 177 ? 174.323 190.242 157.725 1.00 41.72 177 ALA D CA 1
ATOM 17625 C C . ALA D 1 177 ? 173.989 189.606 159.067 1.00 41.72 177 ALA D C 1
ATOM 17626 O O . ALA D 1 177 ? 174.871 189.414 159.910 1.00 41.72 177 ALA D O 1
ATOM 17633 N N . GLU D 1 178 ? 172.712 189.277 159.254 1.00 45.32 178 GLU D N 1
ATOM 17634 C CA . GLU D 1 178 ? 172.172 188.872 160.544 1.00 45.32 178 GLU D CA 1
ATOM 17635 C C . GLU D 1 178 ? 171.543 187.488 160.448 1.00 45.32 178 GLU D C 1
ATOM 17636 O O . GLU D 1 178 ? 171.081 187.070 159.382 1.00 45.32 178 GLU D O 1
ATOM 17648 N N . ASP D 1 179 ? 171.524 186.781 161.581 1.00 42.63 179 ASP D N 1
ATOM 17649 C CA . ASP D 1 179 ? 170.889 185.465 161.677 1.00 42.63 179 ASP D CA 1
ATOM 17650 C C . ASP D 1 179 ? 171.491 184.499 160.656 1.00 42.63 179 ASP D C 1
ATOM 17651 O O . ASP D 1 179 ? 170.784 183.842 159.889 1.00 42.63 179 ASP D O 1
ATOM 17660 N N . VAL D 1 180 ? 172.816 184.411 160.665 1.00 38.82 180 VAL D N 1
ATOM 17661 C CA . VAL D 1 180 ? 173.561 183.709 159.626 1.00 38.82 180 VAL D CA 1
ATOM 17662 C C . VAL D 1 180 ? 173.579 182.212 159.903 1.00 38.82 180 VAL D C 1
ATOM 17663 O O . VAL D 1 180 ? 173.690 181.773 161.055 1.00 38.82 180 VAL D O 1
ATOM 17676 N N . ARG D 1 181 ? 173.470 181.423 158.834 1.00 41.10 181 ARG D N 1
ATOM 17677 C CA . ARG D 1 181 ? 173.657 179.978 158.875 1.00 41.10 181 ARG D CA 1
ATOM 17678 C C . ARG D 1 181 ? 174.743 179.591 157.878 1.00 41.10 181 ARG D C 1
ATOM 17679 O O . ARG D 1 181 ? 174.762 180.083 156.745 1.00 41.10 181 ARG D O 1
ATOM 17700 N N . VAL D 1 182 ? 175.647 178.707 158.304 1.00 39.39 182 VAL D N 1
ATOM 17701 C CA . VAL D 1 182 ? 176.783 178.319 157.471 1.00 39.39 182 VAL D CA 1
ATOM 17702 C C . VAL D 1 182 ? 176.367 177.228 156.486 1.00 39.39 182 VAL D C 1
ATOM 17703 O O . VAL D 1 182 ? 175.418 176.473 156.710 1.00 39.39 182 VAL D O 1
ATOM 17716 N N . ALA D 1 183 ? 177.099 177.151 155.367 1.00 42.04 183 ALA D N 1
ATOM 17717 C CA . ALA D 1 183 ? 176.876 176.137 154.328 1.00 42.04 183 ALA D CA 1
ATOM 17718 C C . ALA D 1 183 ? 178.242 175.703 153.790 1.00 42.04 183 ALA D C 1
ATOM 17719 O O . ALA D 1 183 ? 178.775 176.310 152.857 1.00 42.04 183 ALA D O 1
ATOM 17726 N N . SER D 1 184 ? 178.798 174.649 154.382 1.00 44.38 184 SER D N 1
ATOM 17727 C CA . SER D 1 184 ? 180.127 174.170 154.021 1.00 44.38 184 SER D CA 1
ATOM 17728 C C . SER D 1 184 ? 180.104 173.415 152.694 1.00 44.38 184 SER D C 1
ATOM 17729 O O . SER D 1 184 ? 179.079 172.861 152.286 1.00 44.38 184 SER D O 1
ATOM 17737 N N . SER D 1 185 ? 181.254 173.394 152.023 1.00 47.11 185 SER D N 1
ATOM 17738 C CA . SER D 1 185 ? 181.404 172.730 150.729 1.00 47.11 185 SER D CA 1
ATOM 17739 C C . SER D 1 185 ? 182.891 172.458 150.500 1.00 47.11 185 SER D C 1
ATOM 17740 O O . SER D 1 185 ? 183.716 172.640 151.402 1.00 47.11 185 SER D O 1
ATOM 17748 N N . GLY D 1 186 ? 183.237 172.021 149.293 1.00 50.63 186 GLY D N 1
ATOM 17749 C CA . GLY D 1 186 ? 184.623 171.701 148.996 1.00 50.63 186 GLY D CA 1
ATOM 17750 C C . GLY D 1 186 ? 184.794 171.241 147.563 1.00 50.63 186 GLY D C 1
ATOM 17751 O O . GLY D 1 186 ? 183.906 171.410 146.725 1.00 50.63 186 GLY D O 1
ATOM 17755 N N . GLY D 1 187 ? 185.957 170.656 147.295 1.00 59.99 187 GLY D N 1
ATOM 17756 C CA . GLY D 1 187 ? 186.226 170.092 145.983 1.00 59.99 187 GLY D CA 1
ATOM 17757 C C . GLY D 1 187 ? 187.596 169.448 145.939 1.00 59.99 187 GLY D C 1
ATOM 17758 O O . GLY D 1 187 ? 188.261 169.291 146.966 1.00 59.99 187 GLY D O 1
ATOM 17762 N N . VAL D 1 188 ? 188.012 169.069 144.729 1.00 52.11 188 VAL D N 1
ATOM 17763 C CA . VAL D 1 188 ? 189.332 168.488 144.494 1.00 52.11 188 VAL D CA 1
ATOM 17764 C C . VAL D 1 188 ? 189.893 169.010 143.177 1.00 52.11 188 VAL D C 1
ATOM 17765 O O . VAL D 1 188 ? 189.154 169.201 142.206 1.00 52.11 188 VAL D O 1
ATOM 17778 N N . LYS D 1 189 ? 191.206 169.238 143.150 1.00 59.16 189 LYS D N 1
ATOM 17779 C CA . LYS D 1 189 ? 191.941 169.448 141.905 1.00 59.16 189 LYS D CA 1
ATOM 17780 C C . LYS D 1 189 ? 192.318 168.090 141.324 1.00 59.16 189 LYS D C 1
ATOM 17781 O O . LYS D 1 189 ? 193.231 167.427 141.827 1.00 59.16 189 LYS D O 1
ATOM 17800 N N . ASN D 1 190 ? 191.631 167.674 140.262 1.00 59.73 190 ASN D N 1
ATOM 17801 C CA . ASN D 1 190 ? 191.926 166.390 139.645 1.00 59.73 190 ASN D CA 1
ATOM 17802 C C . ASN D 1 190 ? 193.227 166.461 138.844 1.00 59.73 190 ASN D C 1
ATOM 17803 O O . ASN D 1 190 ? 193.797 167.531 138.614 1.00 59.73 190 ASN D O 1
ATOM 17814 N N . ASP D 1 191 ? 193.700 165.288 138.423 1.00 73.64 191 ASP D N 1
ATOM 17815 C CA . ASP D 1 191 ? 194.895 165.186 137.597 1.00 73.64 191 ASP D CA 1
ATOM 17816 C C . ASP D 1 191 ? 194.817 163.903 136.781 1.00 73.64 191 ASP D C 1
ATOM 17817 O O . ASP D 1 191 ? 194.125 162.952 137.154 1.00 73.64 191 ASP D O 1
ATOM 17826 N N . HIS D 1 192 ? 195.535 163.889 135.650 1.00 73.73 192 HIS D N 1
ATOM 17827 C CA . HIS D 1 192 ? 195.485 162.741 134.751 1.00 73.73 192 HIS D CA 1
ATOM 17828 C C . HIS D 1 192 ? 196.842 162.405 134.131 1.00 73.73 192 HIS D C 1
ATOM 17829 O O . HIS D 1 192 ? 196.885 161.749 133.083 1.00 73.73 192 HIS D O 1
ATOM 17843 N N . VAL D 1 193 ? 197.950 162.829 134.743 1.00 89.34 193 VAL D N 1
ATOM 17844 C CA . VAL D 1 193 ? 199.268 162.553 134.178 1.00 89.34 193 VAL D CA 1
ATOM 17845 C C . VAL D 1 193 ? 199.674 161.110 134.468 1.00 89.34 193 VAL D C 1
ATOM 17846 O O . VAL D 1 193 ? 199.090 160.421 135.308 1.00 89.34 193 VAL D O 1
ATOM 17859 N N . ASN D 1 194 ? 200.698 160.653 133.747 1.00 102.51 194 ASN D N 1
ATOM 17860 C CA . ASN D 1 194 ? 201.161 159.271 133.818 1.00 102.51 194 ASN D CA 1
ATOM 17861 C C . ASN D 1 194 ? 202.092 158.993 135.000 1.00 102.51 194 ASN D C 1
ATOM 17862 O O . ASN D 1 194 ? 201.892 157.996 135.706 1.00 102.51 194 ASN D O 1
ATOM 17873 N N . PRO D 1 195 ? 203.116 159.828 135.261 1.00 107.06 195 PRO D N 1
ATOM 17874 C CA . PRO D 1 195 ? 204.216 159.373 136.127 1.00 107.06 195 PRO D CA 1
ATOM 17875 C C . PRO D 1 195 ? 203.861 159.186 137.597 1.00 107.06 195 PRO D C 1
ATOM 17876 O O . PRO D 1 195 ? 204.079 158.103 138.149 1.00 107.06 195 PRO D O 1
ATOM 17887 N N . SER D 1 196 ? 203.316 160.214 138.245 1.00 107.79 196 SER D N 1
ATOM 17888 C CA . SER D 1 196 ? 203.070 160.157 139.682 1.00 107.79 196 SER D CA 1
ATOM 17889 C C . SER D 1 196 ? 202.252 161.371 140.097 1.00 107.79 196 SER D C 1
ATOM 17890 O O . SER D 1 196 ? 202.231 162.394 139.406 1.00 107.79 196 SER D O 1
ATOM 17898 N N . GLY D 1 197 ? 201.581 161.241 141.240 1.00 100.55 197 GLY D N 1
ATOM 17899 C CA . GLY D 1 197 ? 200.789 162.321 141.795 1.00 100.55 197 GLY D CA 1
ATOM 17900 C C . GLY D 1 197 ? 201.532 163.149 142.825 1.00 100.55 197 GLY D C 1
ATOM 17901 O O . GLY D 1 197 ? 201.032 163.358 143.934 1.00 100.55 197 GLY D O 1
ATOM 17905 N N . ASP D 1 198 ? 202.722 163.630 142.476 1.00 95.61 198 ASP D N 1
ATOM 17906 C CA . ASP D 1 198 ? 203.548 164.398 143.407 1.00 95.61 198 ASP D CA 1
ATOM 17907 C C . ASP D 1 198 ? 202.905 165.760 143.635 1.00 95.61 198 ASP D C 1
ATOM 17908 O O . ASP D 1 198 ? 203.027 166.666 142.808 1.00 95.61 198 ASP D O 1
ATOM 17917 N N . THR D 1 199 ? 202.216 165.911 144.769 1.00 92.65 199 THR D N 1
ATOM 17918 C CA . THR D 1 199 ? 201.562 167.179 145.074 1.00 92.65 199 THR D CA 1
ATOM 17919 C C . THR D 1 199 ? 202.575 168.291 145.312 1.00 92.65 199 THR D C 1
ATOM 17920 O O . THR D 1 199 ? 202.288 169.459 145.023 1.00 92.65 199 THR D O 1
ATOM 17931 N N . SER D 1 200 ? 203.758 167.958 145.835 1.00 96.31 200 SER D N 1
ATOM 17932 C CA . SER D 1 200 ? 204.786 168.973 146.030 1.00 96.31 200 SER D CA 1
ATOM 17933 C C . SER D 1 200 ? 205.223 169.602 144.715 1.00 96.31 200 SER D C 1
ATOM 17934 O O . SER D 1 200 ? 205.761 170.715 144.722 1.00 96.31 200 SER D O 1
ATOM 17942 N N . ARG D 1 201 ? 205.006 168.921 143.591 1.00 94.24 201 ARG D N 1
ATOM 17943 C CA . ARG D 1 201 ? 205.287 169.472 142.273 1.00 94.24 201 ARG D CA 1
ATOM 17944 C C . ARG D 1 201 ? 204.037 169.989 141.575 1.00 94.24 201 ARG D C 1
ATOM 17945 O O . ARG D 1 201 ? 204.136 170.495 140.453 1.00 94.24 201 ARG D O 1
ATOM 17966 N N . GLY D 1 202 ? 202.868 169.876 142.206 1.00 86.78 202 GLY D N 1
ATOM 17967 C CA . GLY D 1 202 ? 201.623 170.330 141.624 1.00 86.78 202 GLY D CA 1
ATOM 17968 C C . GLY D 1 202 ? 200.782 169.252 140.974 1.00 86.78 202 GLY D C 1
ATOM 17969 O O . GLY D 1 202 ? 199.716 169.569 140.432 1.00 86.78 202 GLY D O 1
ATOM 17973 N N . PHE D 1 203 ? 201.217 167.996 141.010 1.00 81.11 203 PHE D N 1
ATOM 17974 C CA . PHE D 1 203 ? 200.511 166.903 140.359 1.00 81.11 203 PHE D CA 1
ATOM 17975 C C . PHE D 1 203 ? 199.605 166.176 141.351 1.00 81.11 203 PHE D C 1
ATOM 17976 O O . PHE D 1 203 ? 199.638 166.413 142.560 1.00 81.11 203 PHE D O 1
ATOM 17993 N N . GLY D 1 204 ? 198.782 165.279 140.812 1.00 70.63 204 GLY D N 1
ATOM 17994 C CA . GLY D 1 204 ? 197.933 164.430 141.621 1.00 70.63 204 GLY D CA 1
ATOM 17995 C C . GLY D 1 204 ? 196.675 165.132 142.102 1.00 70.63 204 GLY D C 1
ATOM 17996 O O . GLY D 1 204 ? 196.494 166.343 141.961 1.00 70.63 204 GLY D O 1
ATOM 18000 N N . ASN D 1 205 ? 195.780 164.335 142.682 1.00 65.05 205 ASN D N 1
ATOM 18001 C CA . ASN D 1 205 ? 194.571 164.879 143.286 1.00 65.05 205 ASN D CA 1
ATOM 18002 C C . ASN D 1 205 ? 194.912 165.633 144.566 1.00 65.05 205 ASN D C 1
ATOM 18003 O O . ASN D 1 205 ? 195.769 165.208 145.346 1.00 65.05 205 ASN D O 1
ATOM 18014 N N . VAL D 1 206 ? 194.241 166.762 144.779 1.00 59.20 206 VAL D N 1
ATOM 18015 C CA . VAL D 1 206 ? 194.408 167.538 146.007 1.00 59.20 206 VAL D CA 1
ATOM 18016 C C . VAL D 1 206 ? 193.052 168.099 146.427 1.00 59.20 206 VAL D C 1
ATOM 18017 O O . VAL D 1 206 ? 192.491 168.947 145.717 1.00 59.20 206 VAL D O 1
ATOM 18030 N N . PRO D 1 207 ? 192.487 167.668 147.553 1.00 59.19 207 PRO D N 1
ATOM 18031 C CA . PRO D 1 207 ? 191.197 168.210 147.991 1.00 59.19 207 PRO D CA 1
ATOM 18032 C C . PRO D 1 207 ? 191.332 169.578 148.649 1.00 59.19 207 PRO D C 1
ATOM 18033 O O . PRO D 1 207 ? 192.406 169.988 149.093 1.00 59.19 207 PRO D O 1
ATOM 18044 N N . PHE D 1 208 ? 190.203 170.287 148.702 1.00 56.91 208 PHE D N 1
ATOM 18045 C CA . PHE D 1 208 ? 190.131 171.575 149.380 1.00 56.91 208 PHE D CA 1
ATOM 18046 C C . PHE D 1 208 ? 188.731 171.764 149.950 1.00 56.91 208 PHE D C 1
ATOM 18047 O O . PHE D 1 208 ? 187.767 171.138 149.502 1.00 56.91 208 PHE D O 1
ATOM 18064 N N . ALA D 1 209 ? 188.632 172.642 150.950 1.00 53.31 209 ALA D N 1
ATOM 18065 C CA . ALA D 1 209 ? 187.375 172.950 151.619 1.00 53.31 209 ALA D CA 1
ATOM 18066 C C . ALA D 1 209 ? 187.062 174.438 151.509 1.00 53.31 209 ALA D C 1
ATOM 18067 O O . ALA D 1 209 ? 187.967 175.278 151.470 1.00 53.31 209 ALA D O 1
ATOM 18074 N N . ARG D 1 210 ? 185.768 174.759 151.457 1.00 49.49 210 ARG D N 1
ATOM 18075 C CA . ARG D 1 210 ? 185.301 176.140 151.476 1.00 49.49 210 ARG D CA 1
ATOM 18076 C C . ARG D 1 210 ? 184.006 176.232 152.273 1.00 49.49 210 ARG D C 1
ATOM 18077 O O . ARG D 1 210 ? 183.249 175.262 152.367 1.00 49.49 210 ARG D O 1
ATOM 18098 N N . ASP D 1 211 ? 183.759 177.409 152.847 1.00 45.46 211 ASP D N 1
ATOM 18099 C CA . ASP D 1 211 ? 182.529 177.698 153.577 1.00 45.46 211 ASP D CA 1
ATOM 18100 C C . ASP D 1 211 ? 181.797 178.864 152.927 1.00 45.46 211 ASP D C 1
ATOM 18101 O O . ASP D 1 211 ? 182.390 179.923 152.695 1.00 45.46 211 ASP D O 1
ATOM 18110 N N . GLU D 1 212 ? 180.514 178.667 152.635 1.00 43.18 212 GLU D N 1
ATOM 18111 C CA . GLU D 1 212 ? 179.599 179.741 152.274 1.00 43.18 212 GLU D CA 1
ATOM 18112 C C . GLU D 1 212 ? 178.611 179.984 153.411 1.00 43.18 212 GLU D C 1
ATOM 18113 O O . GLU D 1 212 ? 178.547 179.228 154.383 1.00 43.18 212 GLU D O 1
ATOM 18125 N N . TYR D 1 213 ? 177.834 181.060 153.280 1.00 39.61 213 TYR D N 1
ATOM 18126 C CA . TYR D 1 213 ? 176.854 181.435 154.291 1.00 39.61 213 TYR D CA 1
ATOM 18127 C C . TYR D 1 213 ? 175.553 181.859 153.621 1.00 39.61 213 TYR D C 1
ATOM 18128 O O . TYR D 1 213 ? 175.520 182.194 152.435 1.00 39.61 213 TYR D O 1
ATOM 18146 N N . VAL D 1 214 ? 174.473 181.840 154.408 1.00 36.32 214 VAL D N 1
ATOM 18147 C CA . VAL D 1 214 ? 173.174 182.349 153.989 1.00 36.32 214 VAL D CA 1
ATOM 18148 C C . VAL D 1 214 ? 172.636 183.252 155.092 1.00 36.32 214 VAL D C 1
ATOM 18149 O O . VAL D 1 214 ? 173.076 183.197 156.243 1.00 36.32 214 VAL D O 1
ATOM 18162 N N . SER D 1 215 ? 171.665 184.096 154.726 1.00 36.55 215 SER D N 1
ATOM 18163 C CA . SER D 1 215 ? 171.043 184.987 155.698 1.00 36.55 215 SER D CA 1
ATOM 18164 C C . SER D 1 215 ? 169.669 185.403 155.204 1.00 36.55 215 SER D C 1
ATOM 18165 O O . SER D 1 215 ? 169.499 185.597 153.992 1.00 36.55 215 SER D O 1
ATOM 18173 N N . PRO D 1 216 ? 168.675 185.549 156.088 1.00 38.82 216 PRO D N 1
ATOM 18174 C CA . PRO D 1 216 ? 167.390 186.113 155.650 1.00 38.82 216 PRO D CA 1
ATOM 18175 C C . PRO D 1 216 ? 167.377 187.631 155.613 1.00 38.82 216 PRO D C 1
ATOM 18176 O O . PRO D 1 216 ? 166.504 188.206 154.949 1.00 38.82 216 PRO D O 1
ATOM 18187 N N . ARG D 1 217 ? 168.305 188.292 156.304 1.00 42.59 217 ARG D N 1
ATOM 18188 C CA . ARG D 1 217 ? 168.401 189.747 156.300 1.00 42.59 217 ARG D CA 1
ATOM 18189 C C . ARG D 1 217 ? 169.864 190.139 156.165 1.00 42.59 217 ARG D C 1
ATOM 18190 O O . ARG D 1 217 ? 170.681 189.807 157.030 1.00 42.59 217 ARG D O 1
ATOM 18211 N N . ILE D 1 218 ? 170.189 190.841 155.082 1.00 40.99 218 ILE D N 1
ATOM 18212 C CA . ILE D 1 218 ? 171.515 191.409 154.863 1.00 40.99 218 ILE D CA 1
ATOM 18213 C C . ILE D 1 218 ? 171.329 192.807 154.291 1.00 40.99 218 ILE D C 1
ATOM 18214 O O . ILE D 1 218 ? 170.481 193.021 153.419 1.00 40.99 218 ILE D O 1
ATOM 18230 N N . LYS D 1 219 ? 172.119 193.761 154.781 1.00 40.95 219 LYS D N 1
ATOM 18231 C CA . LYS D 1 219 ? 171.951 195.146 154.365 1.00 40.95 219 LYS D CA 1
ATOM 18232 C C . LYS D 1 219 ? 173.272 195.894 154.467 1.00 40.95 219 LYS D C 1
ATOM 18233 O O . LYS D 1 219 ? 174.172 195.516 155.222 1.00 40.95 219 LYS D O 1
ATOM 18252 N N . ALA D 1 220 ? 173.369 196.966 153.685 1.00 38.50 220 ALA D N 1
ATOM 18253 C CA . ALA D 1 220 ? 174.498 197.885 153.711 1.00 38.50 220 ALA D CA 1
ATOM 18254 C C . ALA D 1 220 ? 174.078 199.176 154.399 1.00 38.50 220 ALA D C 1
ATOM 18255 O O . ALA D 1 220 ? 173.003 199.714 154.114 1.00 38.50 220 ALA D O 1
ATOM 18262 N N . TYR D 1 221 ? 174.924 199.668 155.300 1.00 39.36 221 TYR D N 1
ATOM 18263 C CA . TYR D 1 221 ? 174.673 200.900 156.036 1.00 39.36 221 TYR D CA 1
ATOM 18264 C C . TYR D 1 221 ? 175.557 202.013 155.493 1.00 39.36 221 TYR D C 1
ATOM 18265 O O . TYR D 1 221 ? 176.726 201.785 155.170 1.00 39.36 221 TYR D O 1
ATOM 18283 N N . PHE D 1 222 ? 174.993 203.215 155.385 1.00 39.18 222 PHE D N 1
ATOM 18284 C CA . PHE D 1 222 ? 175.739 204.401 154.991 1.00 39.18 222 PHE D CA 1
ATOM 18285 C C . PHE D 1 222 ? 175.530 205.494 156.029 1.00 39.18 222 PHE D C 1
ATOM 18286 O O . PHE D 1 222 ? 174.406 205.717 156.490 1.00 39.18 222 PHE D O 1
ATOM 18303 N N . ASN D 1 223 ? 176.617 206.174 156.393 1.00 44.43 223 ASN D N 1
ATOM 18304 C CA . ASN D 1 223 ? 176.586 207.212 157.415 1.00 44.43 223 ASN D CA 1
ATOM 18305 C C . ASN D 1 223 ? 177.425 208.397 156.961 1.00 44.43 223 ASN D C 1
ATOM 18306 O O . ASN D 1 223 ? 178.593 208.230 156.596 1.00 44.43 223 ASN D O 1
ATOM 18317 N N . LEU D 1 224 ? 176.826 209.586 156.988 1.00 45.27 224 LEU D N 1
ATOM 18318 C CA . LEU D 1 224 ? 177.501 210.827 156.626 1.00 45.27 224 LEU D CA 1
ATOM 18319 C C . LEU D 1 224 ? 177.230 211.849 157.719 1.00 45.27 224 LEU D C 1
ATOM 18320 O O . LEU D 1 224 ? 176.071 212.182 157.984 1.00 45.27 224 LEU D O 1
ATOM 18336 N N . ASP D 1 225 ? 178.294 212.344 158.352 1.00 50.69 225 ASP D N 1
ATOM 18337 C CA . ASP D 1 225 ? 178.164 213.255 159.491 1.00 50.69 225 ASP D CA 1
ATOM 18338 C C . ASP D 1 225 ? 178.177 214.688 158.975 1.00 50.69 225 ASP D C 1
ATOM 18339 O O . ASP D 1 225 ? 179.228 215.298 158.775 1.00 50.69 225 ASP D O 1
ATOM 18348 N N . LEU D 1 226 ? 176.977 215.233 158.765 1.00 53.41 226 LEU D N 1
ATOM 18349 C CA . LEU D 1 226 ? 176.844 216.614 158.318 1.00 53.41 226 LEU D CA 1
ATOM 18350 C C . LEU D 1 226 ? 177.470 217.582 159.314 1.00 53.41 226 LEU D C 1
ATOM 18351 O O . LEU D 1 226 ? 177.991 218.635 158.920 1.00 53.41 226 LEU D O 1
ATOM 18367 N N . ALA D 1 227 ? 177.427 217.243 160.605 1.00 53.83 227 ALA D N 1
ATOM 18368 C CA . ALA D 1 227 ? 178.044 218.087 161.623 1.00 53.83 227 ALA D CA 1
ATOM 18369 C C . ALA D 1 227 ? 179.531 218.286 161.359 1.00 53.83 227 ALA D C 1
ATOM 18370 O O . ALA D 1 227 ? 180.057 219.386 161.550 1.00 53.83 227 ALA D O 1
ATOM 18377 N N . GLN D 1 228 ? 180.229 217.238 160.916 1.00 53.34 228 GLN D N 1
ATOM 18378 C CA . GLN D 1 228 ? 181.674 217.341 160.727 1.00 53.34 228 GLN D CA 1
ATOM 18379 C C . GLN D 1 228 ? 182.021 218.356 159.639 1.00 53.34 228 GLN D C 1
ATOM 18380 O O . GLN D 1 228 ? 182.906 219.205 159.822 1.00 53.34 228 GLN D O 1
ATOM 18394 N N . ILE D 1 229 ? 181.306 218.314 158.515 1.00 55.78 229 ILE D N 1
ATOM 18395 C CA . ILE D 1 229 ? 181.612 219.235 157.426 1.00 55.78 229 ILE D CA 1
ATOM 18396 C C . ILE D 1 229 ? 181.123 220.638 157.760 1.00 55.78 229 ILE D C 1
ATOM 18397 O O . ILE D 1 229 ? 181.793 221.630 157.450 1.00 55.78 229 ILE D O 1
ATOM 18413 N N . ARG D 1 230 ? 179.954 220.750 158.395 1.00 56.62 230 ARG D N 1
ATOM 18414 C CA . ARG D 1 230 ? 179.527 222.053 158.892 1.00 56.62 230 ARG D CA 1
ATOM 18415 C C . ARG D 1 230 ? 180.555 222.643 159.850 1.00 56.62 230 ARG D C 1
ATOM 18416 O O . ARG D 1 230 ? 180.713 223.867 159.916 1.00 56.62 230 ARG D O 1
ATOM 18437 N N . ALA D 1 231 ? 181.262 221.791 160.597 1.00 58.12 231 ALA D N 1
ATOM 18438 C CA . ALA D 1 231 ? 182.332 222.270 161.463 1.00 58.12 231 ALA D CA 1
ATOM 18439 C C . ALA D 1 231 ? 183.563 222.680 160.665 1.00 58.12 231 ALA D C 1
ATOM 18440 O O . ALA D 1 231 ? 184.295 223.583 161.085 1.00 58.12 231 ALA D O 1
ATOM 18447 N N . PHE D 1 232 ? 183.817 222.035 159.522 1.00 60.04 232 PHE D N 1
ATOM 18448 C CA . PHE D 1 232 ? 184.874 222.524 158.638 1.00 60.04 232 PHE D CA 1
ATOM 18449 C C . PHE D 1 232 ? 184.582 223.946 158.171 1.00 60.04 232 PHE D C 1
ATOM 18450 O O . PHE D 1 232 ? 185.458 224.817 158.208 1.00 60.04 232 PHE D O 1
ATOM 18467 N N . GLY D 1 233 ? 183.356 224.196 157.723 1.00 63.38 233 GLY D N 1
ATOM 18468 C CA . GLY D 1 233 ? 182.979 225.525 157.266 1.00 63.38 233 GLY D CA 1
ATOM 18469 C C . GLY D 1 233 ? 183.768 226.042 156.082 1.00 63.38 233 GLY D C 1
ATOM 18470 O O . GLY D 1 233 ? 184.184 227.207 156.082 1.00 63.38 233 GLY D O 1
ATOM 18474 N N . LEU D 1 234 ? 183.982 225.207 155.064 1.00 56.38 234 LEU D N 1
ATOM 18475 C CA . LEU D 1 234 ? 184.582 225.707 153.833 1.00 56.38 234 LEU D CA 1
ATOM 18476 C C . LEU D 1 234 ? 183.614 226.567 153.035 1.00 56.38 234 LEU D C 1
ATOM 18477 O O . LEU D 1 234 ? 184.046 227.273 152.118 1.00 56.38 234 LEU D O 1
ATOM 18493 N N . GLY D 1 235 ? 182.335 226.524 153.363 1.00 62.70 235 GLY D N 1
ATOM 18494 C CA . GLY D 1 235 ? 181.329 227.375 152.756 1.00 62.70 235 GLY D CA 1
ATOM 18495 C C . GLY D 1 235 ? 180.072 226.579 152.473 1.00 62.70 235 GLY D C 1
ATOM 18496 O O . GLY D 1 235 ? 180.080 225.352 152.385 1.00 62.70 235 GLY D O 1
ATOM 18500 N N . GLU D 1 236 ? 178.958 227.300 152.334 1.00 63.19 236 GLU D N 1
ATOM 18501 C CA . GLU D 1 236 ? 177.695 226.639 152.028 1.00 63.19 236 GLU D CA 1
ATOM 18502 C C . GLU D 1 236 ? 177.737 225.995 150.648 1.00 63.19 236 GLU D C 1
ATOM 18503 O O . GLU D 1 236 ? 177.206 224.894 150.452 1.00 63.19 236 GLU D O 1
ATOM 18515 N N . GLN D 1 237 ? 178.388 226.651 149.684 1.00 57.40 237 GLN D N 1
ATOM 18516 C CA . GLN D 1 237 ? 178.527 226.055 148.360 1.00 57.40 237 GLN D CA 1
ATOM 18517 C C . GLN D 1 237 ? 179.425 224.823 148.404 1.00 57.40 237 GLN D C 1
ATOM 18518 O O . GLN D 1 237 ? 179.150 223.826 147.723 1.00 57.40 237 GLN D O 1
ATOM 18532 N N . VAL D 1 238 ? 180.453 224.843 149.255 1.00 50.36 238 VAL D N 1
ATOM 18533 C CA . VAL D 1 238 ? 181.342 223.692 149.376 1.00 50.36 238 VAL D CA 1
ATOM 18534 C C . VAL D 1 238 ? 180.624 222.533 150.058 1.00 50.36 238 VAL D C 1
ATOM 18535 O O . VAL D 1 238 ? 180.779 221.370 149.664 1.00 50.36 238 VAL D O 1
ATOM 18548 N N . ASP D 1 239 ? 179.850 222.825 151.105 1.00 57.92 239 ASP D N 1
ATOM 18549 C CA . ASP D 1 239 ? 179.050 221.787 151.746 1.00 57.92 239 ASP D CA 1
ATOM 18550 C C . ASP D 1 239 ? 178.071 221.168 150.756 1.00 57.92 239 ASP D C 1
ATOM 18551 O O . ASP D 1 239 ? 177.926 219.941 150.688 1.00 57.92 239 ASP D O 1
ATOM 18560 N N . ARG D 1 240 ? 177.371 222.011 149.991 1.00 50.87 240 ARG D N 1
ATOM 18561 C CA . ARG D 1 240 ? 176.436 221.503 148.993 1.00 50.87 240 ARG D CA 1
ATOM 18562 C C . ARG D 1 240 ? 177.150 220.601 147.990 1.00 50.87 240 ARG D C 1
ATOM 18563 O O . ARG D 1 240 ? 176.646 219.525 147.633 1.00 50.87 240 ARG D O 1
ATOM 18584 N N . LEU D 1 241 ? 178.356 220.996 147.571 1.00 44.94 241 LEU D N 1
ATOM 18585 C CA . LEU D 1 241 ? 179.120 220.176 146.635 1.00 44.94 241 LEU D CA 1
ATOM 18586 C C . LEU D 1 241 ? 179.472 218.824 147.243 1.00 44.94 241 LEU D C 1
ATOM 18587 O O . LEU D 1 241 ? 179.300 217.780 146.602 1.00 44.94 241 LEU D O 1
ATOM 18603 N N . LEU D 1 242 ? 180.002 218.823 148.469 1.00 42.58 242 LEU D N 1
ATOM 18604 C CA . LEU D 1 242 ? 180.434 217.562 149.064 1.00 42.58 242 LEU D CA 1
ATOM 18605 C C . LEU D 1 242 ? 179.251 216.640 149.334 1.00 42.58 242 LEU D C 1
ATOM 18606 O O . LEU D 1 242 ? 179.377 215.415 149.203 1.00 42.58 242 LEU D O 1
ATOM 18622 N N . ILE D 1 243 ? 178.083 217.206 149.644 1.00 46.93 243 ILE D N 1
ATOM 18623 C CA . ILE D 1 243 ? 176.902 216.374 149.853 1.00 46.93 243 ILE D CA 1
ATOM 18624 C C . ILE D 1 243 ? 176.459 215.749 148.537 1.00 46.93 243 ILE D C 1
ATOM 18625 O O . ILE D 1 243 ? 176.143 214.550 148.476 1.00 46.93 243 ILE D O 1
ATOM 18641 N N . ALA D 1 244 ? 176.443 216.539 147.460 1.00 49.84 244 ALA D N 1
ATOM 18642 C CA . ALA D 1 244 ? 176.108 215.978 146.157 1.00 49.84 244 ALA D CA 1
ATOM 18643 C C . ALA D 1 244 ? 177.077 214.862 145.787 1.00 49.84 244 ALA D C 1
ATOM 18644 O O . ALA D 1 244 ? 176.667 213.796 145.312 1.00 49.84 244 ALA D O 1
ATOM 18651 N N . LEU D 1 245 ? 178.374 215.098 145.993 1.00 44.95 245 LEU D N 1
ATOM 18652 C CA . LEU D 1 245 ? 179.386 214.112 145.624 1.00 44.95 245 LEU D CA 1
ATOM 18653 C C . LEU D 1 245 ? 179.201 212.809 146.398 1.00 44.95 245 LEU D C 1
ATOM 18654 O O . LEU D 1 245 ? 179.255 211.717 145.818 1.00 44.95 245 LEU D O 1
ATOM 18670 N N . ALA D 1 246 ? 178.975 212.902 147.712 1.00 45.85 246 ALA D N 1
ATOM 18671 C CA . ALA D 1 246 ? 178.771 211.695 148.511 1.00 45.85 246 ALA D CA 1
ATOM 18672 C C . ALA D 1 246 ? 177.531 210.931 148.054 1.00 45.85 246 ALA D C 1
ATOM 18673 O O . ALA D 1 246 ? 177.573 209.706 147.850 1.00 45.85 246 ALA D O 1
ATOM 18680 N N . LEU D 1 247 ? 176.405 211.639 147.909 1.00 47.68 247 LEU D N 1
ATOM 18681 C CA . LEU D 1 247 ? 175.177 210.979 147.475 1.00 47.68 247 LEU D CA 1
ATOM 18682 C C . LEU D 1 247 ? 175.375 210.284 146.134 1.00 47.68 247 LEU D C 1
ATOM 18683 O O . LEU D 1 247 ? 174.927 209.147 145.942 1.00 47.68 247 LEU D O 1
ATOM 18699 N N . TYR D 1 248 ? 176.034 210.960 145.191 1.00 47.44 248 TYR D N 1
ATOM 18700 C CA . TYR D 1 248 ? 176.289 210.376 143.879 1.00 47.44 248 TYR D CA 1
ATOM 18701 C C . TYR D 1 248 ? 177.141 209.117 143.989 1.00 47.44 248 TYR D C 1
ATOM 18702 O O . TYR D 1 248 ? 176.853 208.096 143.347 1.00 47.44 248 TYR D O 1
ATOM 18720 N N . LYS D 1 249 ? 178.219 209.180 144.775 1.00 43.55 249 LYS D N 1
ATOM 18721 C CA . LYS D 1 249 ? 179.089 208.018 144.914 1.00 43.55 249 LYS D CA 1
ATOM 18722 C C . LYS D 1 249 ? 178.313 206.817 145.441 1.00 43.55 249 LYS D C 1
ATOM 18723 O O . LYS D 1 249 ? 178.473 205.698 144.938 1.00 43.55 249 LYS D O 1
ATOM 18742 N N . VAL D 1 250 ? 177.435 207.035 146.423 1.00 41.69 250 VAL D N 1
ATOM 18743 C CA . VAL D 1 250 ? 176.612 205.933 146.929 1.00 41.69 250 VAL D CA 1
ATOM 18744 C C . VAL D 1 250 ? 175.671 205.415 145.841 1.00 41.69 250 VAL D C 1
ATOM 18745 O O . VAL D 1 250 ? 175.572 204.200 145.599 1.00 41.69 250 VAL D O 1
ATOM 18758 N N . ARG D 1 251 ? 174.919 206.326 145.215 1.00 43.25 251 ARG D N 1
ATOM 18759 C CA . ARG D 1 251 ? 173.903 205.919 144.251 1.00 43.25 251 ARG D CA 1
ATOM 18760 C C . ARG D 1 251 ? 174.496 205.184 143.055 1.00 43.25 251 ARG D C 1
ATOM 18761 O O . ARG D 1 251 ? 173.780 204.412 142.407 1.00 43.25 251 ARG D O 1
ATOM 18782 N N . ARG D 1 252 ? 175.775 205.402 142.741 1.00 41.79 252 ARG D N 1
ATOM 18783 C CA . ARG D 1 252 ? 176.418 204.618 141.686 1.00 41.79 252 ARG D CA 1
ATOM 18784 C C . ARG D 1 252 ? 177.074 203.341 142.202 1.00 41.79 252 ARG D C 1
ATOM 18785 O O . ARG D 1 252 ? 177.115 202.332 141.476 1.00 41.79 252 ARG D O 1
ATOM 18806 N N . PHE D 1 253 ? 177.607 203.350 143.427 1.00 37.59 253 PHE D N 1
ATOM 18807 C CA . PHE D 1 253 ? 178.109 202.103 143.985 1.00 37.59 253 PHE D CA 1
ATOM 18808 C C . PHE D 1 253 ? 177.011 201.054 144.010 1.00 37.59 253 PHE D C 1
ATOM 18809 O O . PHE D 1 253 ? 177.262 199.875 143.741 1.00 37.59 253 PHE D O 1
ATOM 18826 N N . LEU D 1 254 ? 175.781 201.465 144.323 1.00 39.29 254 LEU D N 1
ATOM 18827 C CA . LEU D 1 254 ? 174.700 200.486 144.406 1.00 39.29 254 LEU D CA 1
ATOM 18828 C C . LEU D 1 254 ? 174.436 199.760 143.092 1.00 39.29 254 LEU D C 1
ATOM 18829 O O . LEU D 1 254 ? 173.727 198.747 143.107 1.00 39.29 254 LEU D O 1
ATOM 18845 N N . VAL D 1 255 ? 174.970 200.232 141.965 1.00 41.19 255 VAL D N 1
ATOM 18846 C CA . VAL D 1 255 ? 174.751 199.549 140.693 1.00 41.19 255 VAL D CA 1
ATOM 18847 C C . VAL D 1 255 ? 176.073 199.267 139.990 1.00 41.19 255 VAL D C 1
ATOM 18848 O O . VAL D 1 255 ? 176.086 198.926 138.802 1.00 41.19 255 VAL D O 1
ATOM 18861 N N . HIS D 1 256 ? 177.192 199.411 140.702 1.00 43.65 256 HIS D N 1
ATOM 18862 C CA . HIS D 1 256 ? 178.463 198.929 140.158 1.00 43.65 256 HIS D CA 1
ATOM 18863 C C . HIS D 1 256 ? 179.291 198.056 141.094 1.00 43.65 256 HIS D C 1
ATOM 18864 O O . HIS D 1 256 ? 180.170 197.338 140.601 1.00 43.65 256 HIS D O 1
ATOM 18878 N N . GLY D 1 257 ? 179.051 198.072 142.402 1.00 42.90 257 GLY D N 1
ATOM 18879 C CA . GLY D 1 257 ? 179.804 197.260 143.334 1.00 42.90 257 GLY D CA 1
ATOM 18880 C C . GLY D 1 257 ? 179.163 195.948 143.728 1.00 42.90 257 GLY D C 1
ATOM 18881 O O . GLY D 1 257 ? 179.764 195.192 144.498 1.00 42.90 257 GLY D O 1
ATOM 18885 N N . LEU D 1 258 ? 177.966 195.646 143.220 1.00 43.05 258 LEU D N 1
ATOM 18886 C CA . LEU D 1 258 ? 177.255 194.442 143.640 1.00 43.05 258 LEU D CA 1
ATOM 18887 C C . LEU D 1 258 ? 178.112 193.194 143.463 1.00 43.05 258 LEU D C 1
ATOM 18888 O O . LEU D 1 258 ? 178.061 192.272 144.286 1.00 43.05 258 LEU D O 1
ATOM 18904 N N . ARG D 1 259 ? 178.905 193.145 142.393 1.00 40.23 259 ARG D N 1
ATOM 18905 C CA . ARG D 1 259 ? 179.809 192.025 142.131 1.00 40.23 259 ARG D CA 1
ATOM 18906 C C . ARG D 1 259 ? 181.089 192.232 142.946 1.00 40.23 259 ARG D C 1
ATOM 18907 O O . ARG D 1 259 ? 182.169 192.527 142.429 1.00 40.23 259 ARG D O 1
ATOM 18928 N N . LEU D 1 260 ? 180.943 192.085 144.267 1.00 33.29 260 LEU D N 1
ATOM 18929 C CA . LEU D 1 260 ? 182.082 192.270 145.161 1.00 33.29 260 LEU D CA 1
ATOM 18930 C C . LEU D 1 260 ? 183.132 191.187 144.960 1.00 33.29 260 LEU D C 1
ATOM 18931 O O . LEU D 1 260 ? 184.332 191.455 145.086 1.00 33.29 260 LEU D O 1
ATOM 18947 N N . ARG D 1 261 ? 182.702 189.966 144.652 1.00 38.44 261 ARG D N 1
ATOM 18948 C CA . ARG D 1 261 ? 183.604 188.832 144.523 1.00 38.44 261 ARG D CA 1
ATOM 18949 C C . ARG D 1 261 ? 183.056 187.898 143.454 1.00 38.44 261 ARG D C 1
ATOM 18950 O O . ARG D 1 261 ? 181.923 188.045 142.990 1.00 38.44 261 ARG D O 1
ATOM 18971 N N . THR D 1 262 ? 183.884 186.926 143.064 1.00 36.49 262 THR D N 1
ATOM 18972 C CA . THR D 1 262 ? 183.516 186.038 141.967 1.00 36.49 262 THR D CA 1
ATOM 18973 C C . THR D 1 262 ? 182.223 185.281 142.249 1.00 36.49 262 THR D C 1
ATOM 18974 O O . THR D 1 262 ? 181.502 184.923 141.311 1.00 36.49 262 THR D O 1
ATOM 18985 N N . ALA D 1 263 ? 181.907 185.032 143.521 1.00 42.40 263 ALA D N 1
ATOM 18986 C CA . ALA D 1 263 ? 180.810 184.140 143.885 1.00 42.40 263 ALA D CA 1
ATOM 18987 C C . ALA D 1 263 ? 179.702 184.820 144.680 1.00 42.40 263 ALA D C 1
ATOM 18988 O O . ALA D 1 263 ? 178.809 184.127 145.183 1.00 42.40 263 ALA D O 1
ATOM 18995 N N . CYS D 1 264 ? 179.720 186.146 144.806 1.00 45.32 264 CYS D N 1
ATOM 18996 C CA . CYS D 1 264 ? 178.743 186.828 145.650 1.00 45.32 264 CYS D CA 1
ATOM 18997 C C . CYS D 1 264 ? 177.524 187.284 144.849 1.00 45.32 264 CYS D C 1
ATOM 18998 O O . CYS D 1 264 ? 176.400 186.852 145.123 1.00 45.32 264 CYS D O 1
ATOM 19006 N N . ASP D 1 265 ? 177.738 188.142 143.853 1.00 44.82 265 ASP D N 1
ATOM 19007 C CA . ASP D 1 265 ? 176.685 188.635 142.960 1.00 44.82 265 ASP D CA 1
ATOM 19008 C C . ASP D 1 265 ? 175.436 189.066 143.739 1.00 44.82 265 ASP D C 1
ATOM 19009 O O . ASP D 1 265 ? 174.360 188.481 143.618 1.00 44.82 265 ASP D O 1
ATOM 19018 N N . LEU D 1 266 ? 175.599 190.116 144.546 1.00 41.22 266 LEU D N 1
ATOM 19019 C CA . LEU D 1 266 ? 174.489 190.677 145.305 1.00 41.22 266 LEU D CA 1
ATOM 19020 C C . LEU D 1 266 ? 173.576 191.504 144.399 1.00 41.22 266 LEU D C 1
ATOM 19021 O O . LEU D 1 266 ? 173.847 191.709 143.212 1.00 41.22 266 LEU D O 1
ATOM 19037 N N . ASP D 1 267 ? 172.472 191.985 144.971 1.00 41.39 267 ASP D N 1
ATOM 19038 C CA . ASP D 1 267 ? 171.484 192.755 144.216 1.00 41.39 267 ASP D CA 1
ATOM 19039 C C . ASP D 1 267 ? 170.656 193.579 145.189 1.00 41.39 267 ASP D C 1
ATOM 19040 O O . ASP D 1 267 ? 170.050 193.023 146.111 1.00 41.39 267 ASP D O 1
ATOM 19049 N N . CYS D 1 268 ? 170.630 194.895 144.987 1.00 46.85 268 CYS D N 1
ATOM 19050 C CA . CYS D 1 268 ? 169.832 195.777 145.829 1.00 46.85 268 CYS D CA 1
ATOM 19051 C C . CYS D 1 268 ? 168.345 195.619 145.530 1.00 46.85 268 CYS D C 1
ATOM 19052 O O . CYS D 1 268 ? 167.932 195.549 144.369 1.00 46.85 268 CYS D O 1
ATOM 19060 N N . GLN D 1 269 ? 167.535 195.567 146.590 1.00 49.44 269 GLN D N 1
ATOM 19061 C CA . GLN D 1 269 ? 166.082 195.523 146.460 1.00 49.44 269 GLN D CA 1
ATOM 19062 C C . GLN D 1 269 ? 165.416 196.862 146.751 1.00 49.44 269 GLN D C 1
ATOM 19063 O O . GLN D 1 269 ? 164.485 197.249 146.038 1.00 49.44 269 GLN D O 1
ATOM 19077 N N . ALA D 1 270 ? 165.863 197.580 147.780 1.00 46.31 270 ALA D N 1
ATOM 19078 C CA . ALA D 1 270 ? 165.240 198.845 148.145 1.00 46.31 270 ALA D CA 1
ATOM 19079 C C . ALA D 1 270 ? 166.235 199.689 148.928 1.00 46.31 270 ALA D C 1
ATOM 19080 O O . ALA D 1 270 ? 167.207 199.177 149.489 1.00 46.31 270 ALA D O 1
ATOM 19087 N N . LEU D 1 271 ? 165.973 200.996 148.956 1.00 45.59 271 LEU D N 1
ATOM 19088 C CA . LEU D 1 271 ? 166.831 201.970 149.620 1.00 45.59 271 LEU D CA 1
ATOM 19089 C C . LEU D 1 271 ? 165.977 202.868 150.503 1.00 45.59 271 LEU D C 1
ATOM 19090 O O . LEU D 1 271 ? 164.928 203.353 150.066 1.00 45.59 271 LEU D O 1
ATOM 19106 N N . ARG D 1 272 ? 166.425 203.088 151.739 1.00 48.17 272 ARG D N 1
ATOM 19107 C CA . ARG D 1 272 ? 165.669 203.855 152.720 1.00 48.17 272 ARG D CA 1
ATOM 19108 C C . ARG D 1 272 ? 166.617 204.724 153.536 1.00 48.17 272 ARG D C 1
ATOM 19109 O O . ARG D 1 272 ? 167.760 204.343 153.801 1.00 48.17 272 ARG D O 1
ATOM 19130 N N . VAL D 1 273 ? 166.127 205.902 153.932 1.00 51.28 273 VAL D N 1
ATOM 19131 C CA . VAL D 1 273 ? 166.870 206.830 154.779 1.00 51.28 273 VAL D CA 1
ATOM 19132 C C . VAL D 1 273 ? 166.368 206.702 156.210 1.00 51.28 273 VAL D C 1
ATOM 19133 O O . VAL D 1 273 ? 165.172 206.484 156.445 1.00 51.28 273 VAL D O 1
ATOM 19146 N N . THR D 1 274 ? 167.281 206.842 157.170 1.00 56.40 274 THR D N 1
ATOM 19147 C CA . THR D 1 274 ? 166.967 206.724 158.590 1.00 56.40 274 THR D CA 1
ATOM 19148 C C . THR D 1 274 ? 166.943 208.073 159.294 1.00 56.40 274 THR D C 1
ATOM 19149 O O . THR D 1 274 ? 165.992 208.374 160.022 1.00 56.40 274 THR D O 1
ATOM 19160 N N . ARG D 1 275 ? 167.976 208.897 159.099 1.00 56.45 275 ARG D N 1
ATOM 19161 C CA . ARG D 1 275 ? 167.975 210.279 159.559 1.00 56.45 275 ARG D CA 1
ATOM 19162 C C . ARG D 1 275 ? 168.541 211.142 158.435 1.00 56.45 275 ARG D C 1
ATOM 19163 O O . ARG D 1 275 ? 169.568 210.775 157.837 1.00 56.45 275 ARG D O 1
ATOM 19184 N N . PRO D 1 276 ? 167.906 212.277 158.111 1.00 59.24 276 PRO D N 1
ATOM 19185 C CA . PRO D 1 276 ? 166.632 212.787 158.646 1.00 59.24 276 PRO D CA 1
ATOM 19186 C C . PRO D 1 276 ? 165.443 211.942 158.210 1.00 59.24 276 PRO D C 1
ATOM 19187 O O . PRO D 1 276 ? 165.401 211.448 157.087 1.00 59.24 276 PRO D O 1
ATOM 19198 N N . GLU D 1 277 ? 164.459 211.762 159.086 1.00 64.23 277 GLU D N 1
ATOM 19199 C CA . GLU D 1 277 ? 163.273 210.995 158.742 1.00 64.23 277 GLU D CA 1
ATOM 19200 C C . GLU D 1 277 ? 162.307 211.853 157.935 1.00 64.23 277 GLU D C 1
ATOM 19201 O O . GLU D 1 277 ? 162.174 213.057 158.173 1.00 64.23 277 GLU D O 1
ATOM 19213 N N . GLY D 1 278 ? 161.635 211.224 156.974 1.00 65.49 278 GLY D N 1
ATOM 19214 C CA . GLY D 1 278 ? 160.704 211.915 156.109 1.00 65.49 278 GLY D CA 1
ATOM 19215 C C . GLY D 1 278 ? 161.319 212.542 154.878 1.00 65.49 278 GLY D C 1
ATOM 19216 O O . GLY D 1 278 ? 160.582 213.085 154.046 1.00 65.49 278 GLY D O 1
ATOM 19220 N N . TRP D 1 279 ? 162.640 212.491 154.737 1.00 61.07 279 TRP D N 1
ATOM 19221 C CA . TRP D 1 279 ? 163.304 213.041 153.569 1.00 61.07 279 TRP D CA 1
ATOM 19222 C C . TRP D 1 279 ? 163.240 212.069 152.396 1.00 61.07 279 TRP D C 1
ATOM 19223 O O . TRP D 1 279 ? 163.055 210.860 152.561 1.00 61.07 279 TRP D O 1
ATOM 19244 N N . GLU D 1 280 ? 163.407 212.619 151.195 1.00 62.59 280 GLU D N 1
ATOM 19245 C CA . GLU D 1 280 ? 163.399 211.854 149.956 1.00 62.59 280 GLU D CA 1
ATOM 19246 C C . GLU D 1 280 ? 164.734 212.046 149.249 1.00 62.59 280 GLU D C 1
ATOM 19247 O O . GLU D 1 280 ? 165.066 213.162 148.834 1.00 62.59 280 GLU D O 1
ATOM 19259 N N . VAL D 1 281 ? 165.488 210.962 149.111 1.00 55.31 281 VAL D N 1
ATOM 19260 C CA . VAL D 1 281 ? 166.825 211.037 148.504 1.00 55.31 281 VAL D CA 1
ATOM 19261 C C . VAL D 1 281 ? 166.685 211.296 147.008 1.00 55.31 281 VAL D C 1
ATOM 19262 O O . VAL D 1 281 ? 165.727 210.799 146.387 1.00 55.31 281 VAL D O 1
ATOM 19275 N N . PRO D 1 282 ? 167.590 212.049 146.385 1.00 57.17 282 PRO D N 1
ATOM 19276 C CA . PRO D 1 282 ? 167.483 212.287 144.940 1.00 57.17 282 PRO D CA 1
ATOM 19277 C C . PRO D 1 282 ? 167.802 211.040 144.128 1.00 57.17 282 PRO D C 1
ATOM 19278 O O . PRO D 1 282 ? 168.398 210.076 144.612 1.00 57.17 282 PRO D O 1
ATOM 19289 N N . GLU D 1 283 ? 167.387 211.077 142.864 1.00 61.12 283 GLU D N 1
ATOM 19290 C CA . GLU D 1 283 ? 167.706 210.026 141.911 1.00 61.12 283 GLU D CA 1
ATOM 19291 C C . GLU D 1 283 ? 169.057 210.300 141.254 1.00 61.12 283 GLU D C 1
ATOM 19292 O O . GLU D 1 283 ? 169.559 211.426 141.248 1.00 61.12 283 GLU D O 1
ATOM 19304 N N . LEU D 1 284 ? 169.641 209.241 140.688 1.00 54.94 284 LEU D N 1
ATOM 19305 C CA . LEU D 1 284 ? 171.019 209.321 140.211 1.00 54.94 284 LEU D CA 1
ATOM 19306 C C . LEU D 1 284 ? 171.157 210.274 139.029 1.00 54.94 284 LEU D C 1
ATOM 19307 O O . LEU D 1 284 ? 172.168 210.975 138.911 1.00 54.94 284 LEU D O 1
ATOM 19323 N N . SER D 1 285 ? 170.163 210.315 138.139 1.00 56.35 285 SER D N 1
ATOM 19324 C CA . SER D 1 285 ? 170.261 211.215 136.994 1.00 56.35 285 SER D CA 1
ATOM 19325 C C . SER D 1 285 ? 170.286 212.674 137.432 1.00 56.35 285 SER D C 1
ATOM 19326 O O . SER D 1 285 ? 170.952 213.503 136.797 1.00 56.35 285 SER D O 1
ATOM 19334 N N . GLU D 1 286 ? 169.660 212.990 138.568 1.00 60.01 286 GLU D N 1
ATOM 19335 C CA . GLU D 1 286 ? 169.621 214.378 139.017 1.00 60.01 286 GLU D CA 1
ATOM 19336 C C . GLU D 1 286 ? 170.972 214.812 139.569 1.00 60.01 286 GLU D C 1
ATOM 19337 O O . GLU D 1 286 ? 171.448 215.913 139.269 1.00 60.01 286 GLU D O 1
ATOM 19349 N N . LEU D 1 287 ? 171.619 213.949 140.355 1.00 54.48 287 LEU D N 1
ATOM 19350 C CA . LEU D 1 287 ? 172.958 214.262 140.840 1.00 54.48 287 LEU D CA 1
ATOM 19351 C C . LEU D 1 287 ? 173.950 214.296 139.686 1.00 54.48 287 LEU D C 1
ATOM 19352 O O . LEU D 1 287 ? 174.824 215.170 139.628 1.00 54.48 287 LEU D O 1
ATOM 19368 N N . GLU D 1 288 ? 173.806 213.359 138.745 1.00 54.53 288 GLU D N 1
ATOM 19369 C CA . GLU D 1 288 ? 174.678 213.320 137.579 1.00 54.53 288 GLU D CA 1
ATOM 19370 C C . GLU D 1 288 ? 174.577 214.609 136.773 1.00 54.53 288 GLU D C 1
ATOM 19371 O O . GLU D 1 288 ? 175.583 215.099 136.245 1.00 54.53 288 GLU D O 1
ATOM 19383 N N . ALA D 1 289 ? 173.372 215.174 136.665 1.00 56.14 289 ALA D N 1
ATOM 19384 C CA . ALA D 1 289 ? 173.226 216.441 135.954 1.00 56.14 289 ALA D CA 1
ATOM 19385 C C . ALA D 1 289 ? 173.763 217.612 136.773 1.00 56.14 289 ALA D C 1
ATOM 19386 O O . ALA D 1 289 ? 174.463 218.479 136.238 1.00 56.14 289 ALA D O 1
ATOM 19393 N N . ALA D 1 290 ? 173.447 217.657 138.071 1.00 51.03 290 ALA D N 1
ATOM 19394 C CA . ALA D 1 290 ? 173.750 218.844 138.868 1.00 51.03 290 ALA D CA 1
ATOM 19395 C C . ALA D 1 290 ? 175.243 218.988 139.150 1.00 51.03 290 ALA D C 1
ATOM 19396 O O . ALA D 1 290 ? 175.772 220.106 139.142 1.00 51.03 290 ALA D O 1
ATOM 19403 N N . LEU D 1 291 ? 175.938 217.881 139.402 1.00 47.85 291 LEU D N 1
ATOM 19404 C CA . LEU D 1 291 ? 177.290 217.949 139.955 1.00 47.85 291 LEU D CA 1
ATOM 19405 C C . LEU D 1 291 ? 178.263 218.833 139.174 1.00 47.85 291 LEU D C 1
ATOM 19406 O O . LEU D 1 291 ? 179.023 219.581 139.818 1.00 47.85 291 LEU D O 1
ATOM 19422 N N . PRO D 1 292 ? 178.308 218.811 137.837 1.00 49.40 292 PRO D N 1
ATOM 19423 C CA . PRO D 1 292 ? 179.251 219.704 137.141 1.00 49.40 292 PRO D CA 1
ATOM 19424 C C . PRO D 1 292 ? 179.018 221.180 137.420 1.00 49.40 292 PRO D C 1
ATOM 19425 O O . PRO D 1 292 ? 179.988 221.945 137.486 1.00 49.40 292 PRO D O 1
ATOM 19436 N N . GLY D 1 293 ? 177.770 221.606 137.623 1.00 48.53 293 GLY D N 1
ATOM 19437 C CA . GLY D 1 293 ? 177.526 223.008 137.924 1.00 48.53 293 GLY D CA 1
ATOM 19438 C C . GLY D 1 293 ? 178.048 223.413 139.291 1.00 48.53 293 GLY D C 1
ATOM 19439 O O . GLY D 1 293 ? 178.561 224.523 139.469 1.00 48.53 293 GLY D O 1
ATOM 19443 N N . LEU D 1 294 ? 177.964 222.507 140.267 1.00 44.93 294 LEU D N 1
ATOM 19444 C CA . LEU D 1 294 ? 178.504 222.811 141.587 1.00 44.93 294 LEU D CA 1
ATOM 19445 C C . LEU D 1 294 ? 180.027 222.801 141.567 1.00 44.93 294 LEU D C 1
ATOM 19446 O O . LEU D 1 294 ? 180.671 223.608 142.253 1.00 44.93 294 LEU D O 1
ATOM 19462 N N . ILE D 1 295 ? 180.622 221.911 140.769 1.00 47.39 295 ILE D N 1
ATOM 19463 C CA . ILE D 1 295 ? 182.074 221.941 140.620 1.00 47.39 295 ILE D CA 1
ATOM 19464 C C . ILE D 1 295 ? 182.501 223.245 139.958 1.00 47.39 295 ILE D C 1
ATOM 19465 O O . ILE D 1 295 ? 183.514 223.848 140.333 1.00 47.39 295 ILE D O 1
ATOM 19481 N N . GLU D 1 296 ? 181.708 223.727 138.996 1.00 54.22 296 GLU D N 1
ATOM 19482 C CA . GLU D 1 296 ? 181.970 225.032 138.397 1.00 54.22 296 GLU D CA 1
ATOM 19483 C C . GLU D 1 296 ? 181.916 226.138 139.443 1.00 54.22 296 GLU D C 1
ATOM 19484 O O . GLU D 1 296 ? 182.793 227.007 139.488 1.00 54.22 296 GLU D O 1
ATOM 19496 N N . ALA D 1 297 ? 180.866 226.150 140.265 1.00 50.31 297 ALA D N 1
ATOM 19497 C CA . ALA D 1 297 ? 180.734 227.196 141.276 1.00 50.31 297 ALA D CA 1
ATOM 19498 C C . ALA D 1 297 ? 181.934 227.207 142.218 1.00 50.31 297 ALA D C 1
ATOM 19499 O O . ALA D 1 297 ? 182.540 228.260 142.470 1.00 50.31 297 ALA D O 1
ATOM 19506 N N . VAL D 1 298 ? 182.304 226.035 142.743 1.00 51.60 298 VAL D N 1
ATOM 19507 C CA . VAL D 1 298 ? 183.403 225.999 143.704 1.00 51.60 298 VAL D CA 1
ATOM 19508 C C . VAL D 1 298 ? 184.729 226.327 143.026 1.00 51.60 298 VAL D C 1
ATOM 19509 O O . VAL D 1 298 ? 185.630 226.889 143.660 1.00 51.60 298 VAL D O 1
ATOM 19522 N N . ALA D 1 299 ? 184.884 225.992 141.741 1.00 51.47 299 ALA D N 1
ATOM 19523 C CA . ALA D 1 299 ? 186.063 226.445 141.012 1.00 51.47 299 ALA D CA 1
ATOM 19524 C C . ALA D 1 299 ? 186.069 227.962 140.887 1.00 51.47 299 ALA D C 1
ATOM 19525 O O . ALA D 1 299 ? 187.125 228.600 140.978 1.00 51.47 299 ALA D O 1
ATOM 19532 N N . GLY D 1 300 ? 184.893 228.556 140.680 1.00 51.39 300 GLY D N 1
ATOM 19533 C CA . GLY D 1 300 ? 184.799 230.002 140.617 1.00 51.39 300 GLY D CA 1
ATOM 19534 C C . GLY D 1 300 ? 185.187 230.667 141.920 1.00 51.39 300 GLY D C 1
ATOM 19535 O O . GLY D 1 300 ? 185.757 231.761 141.918 1.00 51.39 300 GLY D O 1
ATOM 19539 N N . GLU D 1 301 ? 184.885 230.023 143.050 1.00 56.22 301 GLU D N 1
ATOM 19540 C CA . GLU D 1 301 ? 185.348 230.557 144.327 1.00 56.22 301 GLU D CA 1
ATOM 19541 C C . GLU D 1 301 ? 186.863 230.482 144.482 1.00 56.22 301 GLU D C 1
ATOM 19542 O O . GLU D 1 301 ? 187.401 231.086 145.417 1.00 56.22 301 GLU D O 1
ATOM 19554 N N . GLY D 1 302 ? 187.558 229.763 143.603 1.00 56.50 302 GLY D N 1
ATOM 19555 C CA . GLY D 1 302 ? 189.002 229.664 143.690 1.00 56.50 302 GLY D CA 1
ATOM 19556 C C . GLY D 1 302 ? 189.508 228.741 144.772 1.00 56.50 302 GLY D C 1
ATOM 19557 O O . GLY D 1 302 ? 190.679 228.836 145.153 1.00 56.50 302 GLY D O 1
ATOM 19561 N N . ARG D 1 303 ? 188.659 227.851 145.288 1.00 57.56 303 ARG D N 1
ATOM 19562 C CA . ARG D 1 303 ? 189.109 226.916 146.313 1.00 57.56 303 ARG D CA 1
ATOM 19563 C C . ARG D 1 303 ? 189.972 225.816 145.707 1.00 57.56 303 ARG D C 1
ATOM 19564 O O . ARG D 1 303 ? 191.009 225.450 146.272 1.00 57.56 303 ARG D O 1
ATOM 19585 N N . PHE D 1 304 ? 189.563 225.279 144.559 1.00 51.48 304 PHE D N 1
ATOM 19586 C CA . PHE D 1 304 ? 190.394 224.319 143.846 1.00 51.48 304 PHE D CA 1
ATOM 19587 C C . PHE D 1 304 ? 191.649 225.010 143.327 1.00 51.48 304 PHE D C 1
ATOM 19588 O O . PHE D 1 304 ? 191.579 226.109 142.769 1.00 51.48 304 PHE D O 1
ATOM 19605 N N . ALA D 1 305 ? 192.798 224.367 143.511 1.00 55.73 305 ALA D N 1
ATOM 19606 C CA . ALA D 1 305 ? 194.037 224.892 142.959 1.00 55.73 305 ALA D CA 1
ATOM 19607 C C . ALA D 1 305 ? 194.021 224.801 141.437 1.00 55.73 305 ALA D C 1
ATOM 19608 O O . ALA D 1 305 ? 193.403 223.906 140.853 1.00 55.73 305 ALA D O 1
ATOM 19615 N N . GLN D 1 306 ? 194.700 225.747 140.793 1.00 58.52 306 GLN D N 1
ATOM 19616 C CA . GLN D 1 306 ? 194.876 225.732 139.352 1.00 58.52 306 GLN D CA 1
ATOM 19617 C C . GLN D 1 306 ? 196.354 225.559 139.023 1.00 58.52 306 GLN D C 1
ATOM 19618 O O . GLN D 1 306 ? 197.185 226.333 139.521 1.00 58.52 306 GLN D O 1
ATOM 19632 N N . PRO D 1 307 ? 196.731 224.565 138.203 1.00 53.41 307 PRO D N 1
ATOM 19633 C CA . PRO D 1 307 ? 195.878 223.588 137.507 1.00 53.41 307 PRO D CA 1
ATOM 19634 C C . PRO D 1 307 ? 195.225 222.601 138.469 1.00 53.41 307 PRO D C 1
ATOM 19635 O O . PRO D 1 307 ? 195.816 222.216 139.474 1.00 53.41 307 PRO D O 1
ATOM 19646 N N . ALA D 1 308 ? 193.993 222.178 138.177 1.00 50.07 308 ALA D N 1
ATOM 19647 C CA . ALA D 1 308 ? 193.294 221.265 139.075 1.00 50.07 308 ALA D CA 1
ATOM 19648 C C . ALA D 1 308 ? 194.036 219.941 139.197 1.00 50.07 308 ALA D C 1
ATOM 19649 O O . ALA D 1 308 ? 194.145 219.380 140.294 1.00 50.07 308 ALA D O 1
ATOM 19656 N N . VAL D 1 309 ? 194.551 219.428 138.086 1.00 51.24 309 VAL D N 1
ATOM 19657 C CA . VAL D 1 309 ? 195.324 218.192 138.083 1.00 51.24 309 VAL D CA 1
ATOM 19658 C C . VAL D 1 309 ? 196.775 218.535 138.394 1.00 51.24 309 VAL D C 1
ATOM 19659 O O . VAL D 1 309 ? 197.386 219.365 137.713 1.00 51.24 309 VAL D O 1
ATOM 19672 N N . THR D 1 310 ? 197.326 217.898 139.424 1.00 50.59 310 THR D N 1
ATOM 19673 C CA . THR D 1 310 ? 198.734 218.034 139.774 1.00 50.59 310 THR D CA 1
ATOM 19674 C C . THR D 1 310 ? 199.503 216.847 139.208 1.00 50.59 310 THR D C 1
ATOM 19675 O O . THR D 1 310 ? 199.109 215.694 139.408 1.00 50.59 310 THR D O 1
ATOM 19686 N N . ILE D 1 311 ? 200.595 217.133 138.504 1.00 54.39 311 ILE D N 1
ATOM 19687 C CA . ILE D 1 311 ? 201.448 216.113 137.904 1.00 54.39 311 ILE D CA 1
ATOM 19688 C C . ILE D 1 311 ? 202.766 216.085 138.665 1.00 54.39 311 ILE D C 1
ATOM 19689 O O . ILE D 1 311 ? 203.350 217.138 138.948 1.00 54.39 311 ILE D O 1
ATOM 19705 N N . VAL D 1 312 ? 203.231 214.880 138.995 1.00 59.78 312 VAL D N 1
ATOM 19706 C CA . VAL D 1 312 ? 204.489 214.696 139.709 1.00 59.78 312 VAL D CA 1
ATOM 19707 C C . VAL D 1 312 ? 205.091 213.365 139.281 1.00 59.78 312 VAL D C 1
ATOM 19708 O O . VAL D 1 312 ? 204.373 212.408 138.977 1.00 59.78 312 VAL D O 1
ATOM 19721 N N . THR D 1 313 ? 206.419 213.309 139.254 1.00 64.64 313 THR D N 1
ATOM 19722 C CA . THR D 1 313 ? 207.152 212.111 138.870 1.00 64.64 313 THR D CA 1
ATOM 19723 C C . THR D 1 313 ? 207.685 211.382 140.101 1.00 64.64 313 THR D C 1
ATOM 19724 O O . THR D 1 313 ? 207.731 211.927 141.207 1.00 64.64 313 THR D O 1
ATOM 19735 N N . TYR D 1 314 ? 208.089 210.129 139.890 1.00 71.45 314 TYR D N 1
ATOM 19736 C CA . TYR D 1 314 ? 208.690 209.303 140.930 1.00 71.45 314 TYR D CA 1
ATOM 19737 C C . TYR D 1 314 ? 209.941 208.624 140.392 1.00 71.45 314 TYR D C 1
ATOM 19738 O O . TYR D 1 314 ? 209.941 208.097 139.276 1.00 71.45 314 TYR D O 1
ATOM 19756 N N . GLU D 1 315 ? 211.005 208.637 141.195 1.00 73.80 315 GLU D N 1
ATOM 19757 C CA . GLU D 1 315 ? 212.231 207.909 140.873 1.00 73.80 315 GLU D CA 1
ATOM 19758 C C . GLU D 1 315 ? 212.880 207.482 142.182 1.00 73.80 315 GLU D C 1
ATOM 19759 O O . GLU D 1 315 ? 213.382 208.330 142.926 1.00 73.80 315 GLU D O 1
ATOM 19771 N N . LYS D 1 316 ? 212.880 206.176 142.447 1.00 75.66 316 LYS D N 1
ATOM 19772 C CA . LYS D 1 316 ? 213.409 205.613 143.691 1.00 75.66 316 LYS D CA 1
ATOM 19773 C C . LYS D 1 316 ? 213.156 206.522 144.892 1.00 75.66 316 LYS D C 1
ATOM 19774 O O . LYS D 1 316 ? 212.017 206.693 145.324 1.00 75.66 316 LYS D O 1
ATOM 19793 N N . MET E 1 1 ? 166.807 184.786 116.403 1.00 106.61 1 MET E N 1
ATOM 19794 C CA . MET E 1 1 ? 167.044 186.259 116.405 1.00 106.61 1 MET E CA 1
ATOM 19795 C C . MET E 1 1 ? 168.496 186.576 116.747 1.00 106.61 1 MET E C 1
ATOM 19796 O O . MET E 1 1 ? 169.181 185.778 117.386 1.00 106.61 1 MET E O 1
ATOM 19812 N N . LYS E 1 2 ? 168.961 187.746 116.317 1.00 89.69 2 LYS E N 1
ATOM 19813 C CA . LYS E 1 2 ? 170.319 188.169 116.621 1.00 89.69 2 LYS E CA 1
ATOM 19814 C C . LYS E 1 2 ? 170.465 188.439 118.116 1.00 89.69 2 LYS E C 1
ATOM 19815 O O . LYS E 1 2 ? 169.496 188.756 118.812 1.00 89.69 2 LYS E O 1
ATOM 19834 N N . LEU E 1 3 ? 171.698 188.311 118.610 1.00 73.00 3 LEU E N 1
ATOM 19835 C CA . LEU E 1 3 ? 171.973 188.355 120.042 1.00 73.00 3 LEU E CA 1
ATOM 19836 C C . LEU E 1 3 ? 172.546 189.686 120.523 1.00 73.00 3 LEU E C 1
ATOM 19837 O O . LEU E 1 3 ? 172.594 189.914 121.736 1.00 73.00 3 LEU E O 1
ATOM 19853 N N . GLU E 1 4 ? 172.968 190.568 119.617 1.00 75.97 4 GLU E N 1
ATOM 19854 C CA . GLU E 1 4 ? 173.609 191.829 119.983 1.00 75.97 4 GLU E CA 1
ATOM 19855 C C . GLU E 1 4 ? 172.664 192.821 120.669 1.00 75.97 4 GLU E C 1
ATOM 19856 O O . GLU E 1 4 ? 173.117 193.628 121.501 1.00 75.97 4 GLU E O 1
ATOM 19868 N N . PRO E 1 5 ? 171.357 192.808 120.370 1.00 79.19 5 PRO E N 1
ATOM 19869 C CA . PRO E 1 5 ? 170.450 193.690 121.126 1.00 79.19 5 PRO E CA 1
ATOM 19870 C C . PRO E 1 5 ? 170.568 193.476 122.625 1.00 79.19 5 PRO E C 1
ATOM 19871 O O . PRO E 1 5 ? 170.545 194.435 123.414 1.00 79.19 5 PRO E O 1
ATOM 19882 N N . LEU E 1 6 ? 170.721 192.215 123.033 1.00 67.85 6 LEU E N 1
ATOM 19883 C CA . LEU E 1 6 ? 170.950 191.912 124.437 1.00 67.85 6 LEU E CA 1
ATOM 19884 C C . LEU E 1 6 ? 172.278 192.486 124.910 1.00 67.85 6 LEU E C 1
ATOM 19885 O O . LEU E 1 6 ? 172.400 192.891 126.072 1.00 67.85 6 LEU E O 1
ATOM 19901 N N . LEU E 1 7 ? 173.282 192.536 124.029 1.00 72.30 7 LEU E N 1
ATOM 19902 C CA . LEU E 1 7 ? 174.545 193.166 124.389 1.00 72.30 7 LEU E CA 1
ATOM 19903 C C . LEU E 1 7 ? 174.426 194.673 124.493 1.00 72.30 7 LEU E C 1
ATOM 19904 O O . LEU E 1 7 ? 175.350 195.318 125.001 1.00 72.30 7 LEU E O 1
ATOM 19920 N N . SER E 1 8 ? 173.321 195.247 124.028 1.00 77.75 8 SER E N 1
ATOM 19921 C CA . SER E 1 8 ? 173.077 196.663 124.268 1.00 77.75 8 SER E CA 1
ATOM 19922 C C . SER E 1 8 ? 172.244 196.907 125.520 1.00 77.75 8 SER E C 1
ATOM 19923 O O . SER E 1 8 ? 172.468 197.904 126.217 1.00 77.75 8 SER E O 1
ATOM 19931 N N . ASP E 1 9 ? 171.293 196.022 125.826 1.00 80.13 9 ASP E N 1
ATOM 19932 C CA . ASP E 1 9 ? 170.270 196.358 126.814 1.00 80.13 9 ASP E CA 1
ATOM 19933 C C . ASP E 1 9 ? 170.781 196.318 128.257 1.00 80.13 9 ASP E C 1
ATOM 19934 O O . ASP E 1 9 ? 170.516 197.244 129.032 1.00 80.13 9 ASP E O 1
ATOM 19943 N N . VAL E 1 10 ? 171.507 195.271 128.647 1.00 65.46 10 VAL E N 1
ATOM 19944 C CA . VAL E 1 10 ? 171.604 194.922 130.066 1.00 65.46 10 VAL E CA 1
ATOM 19945 C C . VAL E 1 10 ? 173.053 194.652 130.451 1.00 65.46 10 VAL E C 1
ATOM 19946 O O . VAL E 1 10 ? 173.926 194.463 129.589 1.00 65.46 10 VAL E O 1
ATOM 19959 N N . PRO E 1 11 ? 173.342 194.632 131.773 1.00 58.89 11 PRO E N 1
ATOM 19960 C CA . PRO E 1 11 ? 174.693 194.294 132.243 1.00 58.89 11 PRO E CA 1
ATOM 19961 C C . PRO E 1 11 ? 174.951 192.802 132.423 1.00 58.89 11 PRO E C 1
ATOM 19962 O O . PRO E 1 11 ? 176.103 192.369 132.328 1.00 58.89 11 PRO E O 1
ATOM 19973 N N . ARG E 1 12 ? 173.915 192.008 132.700 1.00 56.59 12 ARG E N 1
ATOM 19974 C CA . ARG E 1 12 ? 174.100 190.594 133.006 1.00 56.59 12 ARG E CA 1
ATOM 19975 C C . ARG E 1 12 ? 172.963 189.770 132.416 1.00 56.59 12 ARG E C 1
ATOM 19976 O O . ARG E 1 12 ? 171.836 190.250 132.267 1.00 56.59 12 ARG E O 1
ATOM 19997 N N . LEU E 1 13 ? 173.278 188.519 132.083 1.00 43.62 13 LEU E N 1
ATOM 19998 C CA . LEU E 1 13 ? 172.316 187.549 131.571 1.00 43.62 13 LEU E CA 1
ATOM 19999 C C . LEU E 1 13 ? 172.099 186.453 132.609 1.00 43.62 13 LEU E C 1
ATOM 20000 O O . LEU E 1 13 ? 173.062 185.823 133.060 1.00 43.62 13 LEU E O 1
ATOM 20016 N N . LEU E 1 14 ? 170.839 186.227 132.985 1.00 42.35 14 LEU E N 1
ATOM 20017 C CA . LEU E 1 14 ? 170.473 185.242 133.998 1.00 42.35 14 LEU E CA 1
ATOM 20018 C C . LEU E 1 14 ? 169.451 184.262 133.435 1.00 42.35 14 LEU E C 1
ATOM 20019 O O . LEU E 1 14 ? 168.414 184.677 132.907 1.00 42.35 14 LEU E O 1
ATOM 20035 N N . MET E 1 15 ? 169.746 182.965 133.552 1.00 39.32 15 MET E N 1
ATOM 20036 C CA . MET E 1 15 ? 168.851 181.902 133.110 1.00 39.32 15 MET E CA 1
ATOM 20037 C C . MET E 1 15 ? 168.716 180.840 134.195 1.00 39.32 15 MET E C 1
ATOM 20038 O O . MET E 1 15 ? 169.618 180.653 135.017 1.00 39.32 15 MET E O 1
ATOM 20052 N N . GLU E 1 16 ? 167.576 180.144 134.192 1.00 46.66 16 GLU E N 1
ATOM 20053 C CA . GLU E 1 16 ? 167.332 179.032 135.104 1.00 46.66 16 GLU E CA 1
ATOM 20054 C C . GLU E 1 16 ? 166.537 177.947 134.387 1.00 46.66 16 GLU E C 1
ATOM 20055 O O . GLU E 1 16 ? 165.737 178.234 133.492 1.00 46.66 16 GLU E O 1
ATOM 20067 N N . ALA E 1 17 ? 166.760 176.693 134.792 1.00 41.50 17 ALA E N 1
ATOM 20068 C CA . ALA E 1 17 ? 166.154 175.532 134.145 1.00 41.50 17 ALA E CA 1
ATOM 20069 C C . ALA E 1 17 ? 165.608 174.567 135.190 1.00 41.50 17 ALA E C 1
ATOM 20070 O O . ALA E 1 17 ? 166.284 174.270 136.180 1.00 41.50 17 ALA E O 1
ATOM 20077 N N . ASP E 1 18 ? 164.387 174.077 134.961 1.00 45.94 18 ASP E N 1
ATOM 20078 C CA . ASP E 1 18 ? 163.711 173.152 135.871 1.00 45.94 18 ASP E CA 1
ATOM 20079 C C . ASP E 1 18 ? 164.103 171.715 135.534 1.00 45.94 18 ASP E C 1
ATOM 20080 O O . ASP E 1 18 ? 163.633 171.155 134.539 1.00 45.94 18 ASP E O 1
ATOM 20089 N N . LEU E 1 19 ? 164.959 171.118 136.360 1.00 40.15 19 LEU E N 1
ATOM 20090 C CA . LEU E 1 19 ? 165.335 169.717 136.210 1.00 40.15 19 LEU E CA 1
ATOM 20091 C C . LEU E 1 19 ? 164.377 168.805 136.970 1.00 40.15 19 LEU E C 1
ATOM 20092 O O . LEU E 1 19 ? 163.925 169.136 138.070 1.00 40.15 19 LEU E O 1
ATOM 20108 N N . VAL E 1 20 ? 164.071 167.657 136.372 1.00 46.23 20 VAL E N 1
ATOM 20109 C CA . VAL E 1 20 ? 163.291 166.605 137.023 1.00 46.23 20 VAL E CA 1
ATOM 20110 C C . VAL E 1 20 ? 164.045 165.287 136.879 1.00 46.23 20 VAL E C 1
ATOM 20111 O O . VAL E 1 20 ? 164.600 165.016 135.805 1.00 46.23 20 VAL E O 1
ATOM 20124 N N . PRO E 1 21 ? 164.103 164.443 137.911 1.00 45.51 21 PRO E N 1
ATOM 20125 C CA . PRO E 1 21 ? 164.637 163.090 137.709 1.00 45.51 21 PRO E CA 1
ATOM 20126 C C . PRO E 1 21 ? 163.861 162.358 136.624 1.00 45.51 21 PRO E C 1
ATOM 20127 O O . PRO E 1 21 ? 162.632 162.420 136.564 1.00 45.51 21 PRO E O 1
ATOM 20138 N N . VAL E 1 22 ? 164.595 161.654 135.759 1.00 46.41 22 VAL E N 1
ATOM 20139 C CA . VAL E 1 22 ? 163.965 161.022 134.604 1.00 46.41 22 VAL E CA 1
ATOM 20140 C C . VAL E 1 22 ? 163.051 159.883 135.045 1.00 46.41 22 VAL E C 1
ATOM 20141 O O . VAL E 1 22 ? 162.000 159.645 134.438 1.00 46.41 22 VAL E O 1
ATOM 20154 N N . GLN E 1 23 ? 163.434 159.160 136.096 1.00 45.97 23 GLN E N 1
ATOM 20155 C CA . GLN E 1 23 ? 162.624 158.065 136.609 1.00 45.97 23 GLN E CA 1
ATOM 20156 C C . GLN E 1 23 ? 162.806 157.986 138.118 1.00 45.97 23 GLN E C 1
ATOM 20157 O O . GLN E 1 23 ? 163.865 158.332 138.648 1.00 45.97 23 GLN E O 1
ATOM 20171 N N . GLY E 1 24 ? 161.765 157.521 138.803 1.00 42.66 24 GLY E N 1
ATOM 20172 C CA . GLY E 1 24 ? 161.782 157.476 140.250 1.00 42.66 24 GLY E CA 1
ATOM 20173 C C . GLY E 1 24 ? 161.561 158.850 140.856 1.00 42.66 24 GLY E C 1
ATOM 20174 O O . GLY E 1 24 ? 161.125 159.796 140.193 1.00 42.66 24 GLY E O 1
ATOM 20178 N N . THR E 1 25 ? 161.871 158.955 142.152 1.00 38.49 25 THR E N 1
ATOM 20179 C CA . THR E 1 25 ? 161.690 160.206 142.876 1.00 38.49 25 THR E CA 1
ATOM 20180 C C . THR E 1 25 ? 162.914 160.663 143.661 1.00 38.49 25 THR E C 1
ATOM 20181 O O . THR E 1 25 ? 162.828 161.688 144.346 1.00 38.49 25 THR E O 1
ATOM 20192 N N . ARG E 1 26 ? 164.041 159.955 143.591 1.00 37.06 26 ARG E N 1
ATOM 20193 C CA . ARG E 1 26 ? 165.205 160.318 144.388 1.00 37.06 26 ARG E CA 1
ATOM 20194 C C . ARG E 1 26 ? 166.470 160.179 143.548 1.00 37.06 26 ARG E C 1
ATOM 20195 O O . ARG E 1 26 ? 166.499 159.467 142.542 1.00 37.06 26 ARG E O 1
ATOM 20216 N N . PHE E 1 27 ? 167.523 160.875 143.982 1.00 37.22 27 PHE E N 1
ATOM 20217 C CA . PHE E 1 27 ? 168.741 161.021 143.195 1.00 37.22 27 PHE E CA 1
ATOM 20218 C C . PHE E 1 27 ? 169.951 161.048 144.122 1.00 37.22 27 PHE E C 1
ATOM 20219 O O . PHE E 1 27 ? 169.825 161.190 145.340 1.00 37.22 27 PHE E O 1
ATOM 20236 N N . GLN E 1 28 ? 171.139 160.918 143.519 1.00 42.80 28 GLN E N 1
ATOM 20237 C CA . GLN E 1 28 ? 172.397 160.917 144.254 1.00 42.80 28 GLN E CA 1
ATOM 20238 C C . GLN E 1 28 ? 173.088 162.264 144.089 1.00 42.80 28 GLN E C 1
ATOM 20239 O O . GLN E 1 28 ? 173.522 162.588 142.972 1.00 42.80 28 GLN E O 1
ATOM 20253 N N . PRO E 1 29 ? 173.222 163.073 145.136 1.00 44.70 29 PRO E N 1
ATOM 20254 C CA . PRO E 1 29 ? 173.978 164.326 145.025 1.00 44.70 29 PRO E CA 1
ATOM 20255 C C . PRO E 1 29 ? 175.482 164.092 145.151 1.00 44.70 29 PRO E C 1
ATOM 20256 O O . PRO E 1 29 ? 175.951 162.986 145.413 1.00 44.70 29 PRO E O 1
ATOM 20267 N N . THR E 1 30 ? 176.235 165.174 144.962 1.00 48.14 30 THR E N 1
ATOM 20268 C CA . THR E 1 30 ? 177.690 165.105 145.011 1.00 48.14 30 THR E CA 1
ATOM 20269 C C . THR E 1 30 ? 178.171 164.679 146.392 1.00 48.14 30 THR E C 1
ATOM 20270 O O . THR E 1 30 ? 177.622 165.093 147.416 1.00 48.14 30 THR E O 1
ATOM 20281 N N . GLY E 1 31 ? 179.203 163.839 146.411 1.00 49.27 31 GLY E N 1
ATOM 20282 C CA . GLY E 1 31 ? 179.900 163.524 147.642 1.00 49.27 31 GLY E CA 1
ATOM 20283 C C . GLY E 1 31 ? 181.146 164.368 147.815 1.00 49.27 31 GLY E C 1
ATOM 20284 O O . GLY E 1 31 ? 182.197 164.049 147.252 1.00 49.27 31 GLY E O 1
ATOM 20288 N N . PHE E 1 32 ? 181.047 165.444 148.588 1.00 47.08 32 PHE E N 1
ATOM 20289 C CA . PHE E 1 32 ? 182.201 166.305 148.792 1.00 47.08 32 PHE E CA 1
ATOM 20290 C C . PHE E 1 32 ? 183.205 165.617 149.716 1.00 47.08 32 PHE E C 1
ATOM 20291 O O . PHE E 1 32 ? 182.809 164.919 150.656 1.00 47.08 32 PHE E O 1
ATOM 20308 N N . PRO E 1 33 ? 184.509 165.792 149.477 1.00 51.82 33 PRO E N 1
ATOM 20309 C CA . PRO E 1 33 ? 185.496 164.936 150.161 1.00 51.82 33 PRO E CA 1
ATOM 20310 C C . PRO E 1 33 ? 185.425 164.986 151.678 1.00 51.82 33 PRO E C 1
ATOM 20311 O O . PRO E 1 33 ? 185.596 163.949 152.332 1.00 51.82 33 PRO E O 1
ATOM 20322 N N . ASP E 1 34 ? 185.180 166.159 152.262 1.00 61.83 34 ASP E N 1
ATOM 20323 C CA . ASP E 1 34 ? 185.221 166.277 153.715 1.00 61.83 34 ASP E CA 1
ATOM 20324 C C . ASP E 1 34 ? 183.932 165.807 154.374 1.00 61.83 34 ASP E C 1
ATOM 20325 O O . ASP E 1 34 ? 183.966 165.322 155.511 1.00 61.83 34 ASP E O 1
ATOM 20334 N N . LEU E 1 35 ? 182.796 165.932 153.686 1.00 53.59 35 LEU E N 1
ATOM 20335 C CA . LEU E 1 35 ? 181.502 165.828 154.349 1.00 53.59 35 LEU E CA 1
ATOM 20336 C C . LEU E 1 35 ? 180.467 164.979 153.629 1.00 53.59 35 LEU E C 1
ATOM 20337 O O . LEU E 1 35 ? 179.455 164.640 154.250 1.00 53.59 35 LEU E O 1
ATOM 20353 N N . GLY E 1 36 ? 180.664 164.622 152.364 1.00 50.35 36 GLY E N 1
ATOM 20354 C CA . GLY E 1 36 ? 179.627 163.931 151.626 1.00 50.35 36 GLY E CA 1
ATOM 20355 C C . GLY E 1 36 ? 178.577 164.891 151.104 1.00 50.35 36 GLY E C 1
ATOM 20356 O O . GLY E 1 36 ? 178.902 165.845 150.391 1.00 50.35 36 GLY E O 1
ATOM 20360 N N . ALA E 1 37 ? 177.316 164.659 151.461 1.00 46.61 37 ALA E N 1
ATOM 20361 C CA . ALA E 1 37 ? 176.228 165.499 150.976 1.00 46.61 37 ALA E CA 1
ATOM 20362 C C . ALA E 1 37 ? 176.284 166.867 151.645 1.00 46.61 37 ALA E C 1
ATOM 20363 O O . ALA E 1 37 ? 176.234 166.968 152.876 1.00 46.61 37 ALA E O 1
ATOM 20370 N N . ALA E 1 38 ? 176.382 167.922 150.834 1.00 48.68 38 ALA E N 1
ATOM 20371 C CA . ALA E 1 38 ? 176.468 169.293 151.340 1.00 48.68 38 ALA E CA 1
ATOM 20372 C C . ALA E 1 38 ? 175.060 169.866 151.472 1.00 48.68 38 ALA E C 1
ATOM 20373 O O . ALA E 1 38 ? 174.574 170.625 150.631 1.00 48.68 38 ALA E O 1
ATOM 20380 N N . HIS E 1 39 ? 174.396 169.485 152.557 1.00 42.03 39 HIS E N 1
ATOM 20381 C CA . HIS E 1 39 ? 173.111 170.056 152.926 1.00 42.03 39 HIS E CA 1
ATOM 20382 C C . HIS E 1 39 ? 173.318 171.281 153.812 1.00 42.03 39 HIS E C 1
ATOM 20383 O O . HIS E 1 39 ? 174.362 171.450 154.446 1.00 42.03 39 HIS E O 1
ATOM 20397 N N . TYR E 1 40 ? 172.305 172.143 153.848 1.00 40.51 40 TYR E N 1
ATOM 20398 C CA . TYR E 1 40 ? 172.331 173.301 154.732 1.00 40.51 40 TYR E CA 1
ATOM 20399 C C . TYR E 1 40 ? 170.911 173.820 154.905 1.00 40.51 40 TYR E C 1
ATOM 20400 O O . TYR E 1 40 ? 169.971 173.356 154.254 1.00 40.51 40 TYR E O 1
ATOM 20418 N N . GLU E 1 41 ? 170.770 174.796 155.798 1.00 44.52 41 GLU E N 1
ATOM 20419 C CA . GLU E 1 41 ? 169.484 175.393 156.130 1.00 44.52 41 GLU E CA 1
ATOM 20420 C C . GLU E 1 41 ? 169.290 176.681 155.339 1.00 44.52 41 GLU E C 1
ATOM 20421 O O . GLU E 1 41 ? 170.207 177.499 155.229 1.00 44.52 41 GLU E O 1
ATOM 20433 N N . GLY E 1 42 ? 168.089 176.854 154.791 1.00 43.42 42 GLY E N 1
ATOM 20434 C CA . GLY E 1 42 ? 167.799 177.975 153.929 1.00 43.42 42 GLY E CA 1
ATOM 20435 C C . GLY E 1 42 ? 167.268 179.182 154.681 1.00 43.42 42 GLY E C 1
ATOM 20436 O O . GLY E 1 42 ? 166.666 179.056 155.752 1.00 43.42 42 GLY E O 1
ATOM 20440 N N . PRO E 1 43 ? 167.482 180.383 154.133 1.00 42.14 43 PRO E N 1
ATOM 20441 C CA . PRO E 1 43 ? 166.961 181.588 154.801 1.00 42.14 43 PRO E CA 1
ATOM 20442 C C . PRO E 1 43 ? 165.456 181.579 154.998 1.00 42.14 43 PRO E C 1
ATOM 20443 O O . PRO E 1 43 ? 164.970 182.119 156.000 1.00 42.14 43 PRO E O 1
ATOM 20454 N N . ASP E 1 44 ? 164.697 180.986 154.074 1.00 48.45 44 ASP E N 1
ATOM 20455 C CA . ASP E 1 44 ? 163.245 180.961 154.205 1.00 48.45 44 ASP E CA 1
ATOM 20456 C C . ASP E 1 44 ? 162.770 180.038 155.318 1.00 48.45 44 ASP E C 1
ATOM 20457 O O . ASP E 1 44 ? 161.572 180.029 155.621 1.00 48.45 44 ASP E O 1
ATOM 20466 N N . GLY E 1 45 ? 163.665 179.268 155.925 1.00 45.86 45 GLY E N 1
ATOM 20467 C CA . GLY E 1 45 ? 163.304 178.366 156.996 1.00 45.86 45 GLY E CA 1
ATOM 20468 C C . GLY E 1 45 ? 163.069 176.932 156.578 1.00 45.86 45 GLY E C 1
ATOM 20469 O O . GLY E 1 45 ? 162.336 176.220 157.275 1.00 45.86 45 GLY E O 1
ATOM 20473 N N . ARG E 1 46 ? 163.657 176.489 155.473 1.00 45.73 46 ARG E N 1
ATOM 20474 C CA . ARG E 1 46 ? 163.489 175.132 154.979 1.00 45.73 46 ARG E CA 1
ATOM 20475 C C . ARG E 1 46 ? 164.839 174.585 154.542 1.00 45.73 46 ARG E C 1
ATOM 20476 O O . ARG E 1 46 ? 165.706 175.347 154.097 1.00 45.73 46 ARG E O 1
ATOM 20497 N N . PRO E 1 47 ? 165.048 173.275 154.657 1.00 40.92 47 PRO E N 1
ATOM 20498 C CA . PRO E 1 47 ? 166.350 172.700 154.310 1.00 40.92 47 PRO E CA 1
ATOM 20499 C C . PRO E 1 47 ? 166.526 172.525 152.810 1.00 40.92 47 PRO E C 1
ATOM 20500 O O . PRO E 1 47 ? 165.564 172.368 152.055 1.00 40.92 47 PRO E O 1
ATOM 20511 N N . MET E 1 48 ? 167.787 172.556 152.383 1.00 39.79 48 MET E N 1
ATOM 20512 C CA . MET E 1 48 ? 168.120 172.455 150.969 1.00 39.79 48 MET E CA 1
ATOM 20513 C C . MET E 1 48 ? 169.558 171.975 150.834 1.00 39.79 48 MET E C 1
ATOM 20514 O O . MET E 1 48 ? 170.332 172.003 151.794 1.00 39.79 48 MET E O 1
ATOM 20528 N N . LEU E 1 49 ? 169.904 171.530 149.625 1.00 39.16 49 LEU E N 1
ATOM 20529 C CA . LEU E 1 49 ? 171.198 170.914 149.367 1.00 39.16 49 LEU E CA 1
ATOM 20530 C C . LEU E 1 49 ? 171.781 171.425 148.057 1.00 39.16 49 LEU E C 1
ATOM 20531 O O . LEU E 1 49 ? 171.066 171.567 147.061 1.00 39.16 49 LEU E O 1
ATOM 20547 N N . LEU E 1 50 ? 173.085 171.697 148.071 1.00 39.67 50 LEU E N 1
ATOM 20548 C CA . LEU E 1 50 ? 173.832 172.009 146.859 1.00 39.67 50 LEU E CA 1
ATOM 20549 C C . LEU E 1 50 ? 174.114 170.717 146.098 1.00 39.67 50 LEU E C 1
ATOM 20550 O O . LEU E 1 50 ? 174.830 169.842 146.597 1.00 39.67 50 LEU E O 1
ATOM 20566 N N . VAL E 1 51 ? 173.554 170.596 144.894 1.00 39.45 51 VAL E N 1
ATOM 20567 C CA . VAL E 1 51 ? 173.693 169.355 144.135 1.00 39.45 51 VAL E CA 1
ATOM 20568 C C . VAL E 1 51 ? 175.139 169.159 143.687 1.00 39.45 51 VAL E C 1
ATOM 20569 O O . VAL E 1 51 ? 175.695 168.061 143.802 1.00 39.45 51 VAL E O 1
ATOM 20582 N N . GLU E 1 52 ? 175.768 170.212 143.169 1.00 45.25 52 GLU E N 1
ATOM 20583 C CA . GLU E 1 52 ? 177.147 170.108 142.709 1.00 45.25 52 GLU E CA 1
ATOM 20584 C C . GLU E 1 52 ? 177.797 171.483 142.737 1.00 45.25 52 GLU E C 1
ATOM 20585 O O . GLU E 1 52 ? 177.120 172.511 142.825 1.00 45.25 52 GLU E O 1
ATOM 20597 N N . SER E 1 53 ? 179.125 171.481 142.659 1.00 48.11 53 SER E N 1
ATOM 20598 C CA . SER E 1 53 ? 179.900 172.712 142.693 1.00 48.11 53 SER E CA 1
ATOM 20599 C C . SER E 1 53 ? 179.865 173.407 141.336 1.00 48.11 53 SER E C 1
ATOM 20600 O O . SER E 1 53 ? 179.773 172.765 140.286 1.00 48.11 53 SER E O 1
ATOM 20608 N N . ALA E 1 54 ? 179.944 174.740 141.368 1.00 52.18 54 ALA E N 1
ATOM 20609 C CA . ALA E 1 54 ? 179.849 175.513 140.133 1.00 52.18 54 ALA E CA 1
ATOM 20610 C C . ALA E 1 54 ? 181.053 175.285 139.226 1.00 52.18 54 ALA E C 1
ATOM 20611 O O . ALA E 1 54 ? 180.928 175.361 137.997 1.00 52.18 54 ALA E O 1
ATOM 20618 N N . GLN E 1 55 ? 182.213 174.970 139.802 1.00 51.48 55 GLN E N 1
ATOM 20619 C CA . GLN E 1 55 ? 183.385 174.683 138.984 1.00 51.48 55 GLN E CA 1
ATOM 20620 C C . GLN E 1 55 ? 183.311 173.303 138.342 1.00 51.48 55 GLN E C 1
ATOM 20621 O O . GLN E 1 55 ? 183.875 173.100 137.259 1.00 51.48 55 GLN E O 1
ATOM 20635 N N . SER E 1 56 ? 182.562 172.374 138.938 1.00 63.90 56 SER E N 1
ATOM 20636 C CA . SER E 1 56 ? 182.276 171.121 138.248 1.00 63.90 56 SER E CA 1
ATOM 20637 C C . SER E 1 56 ? 181.317 171.356 137.088 1.00 63.90 56 SER E C 1
ATOM 20638 O O . SER E 1 56 ? 181.460 170.749 136.020 1.00 63.90 56 SER E O 1
ATOM 20646 N N . MET E 1 57 ? 180.330 172.235 137.282 1.00 64.63 57 MET E N 1
ATOM 20647 C CA . MET E 1 57 ? 179.490 172.655 136.167 1.00 64.63 57 MET E CA 1
ATOM 20648 C C . MET E 1 57 ? 180.330 173.273 135.058 1.00 64.63 57 MET E C 1
ATOM 20649 O O . MET E 1 57 ? 180.044 173.079 133.872 1.00 64.63 57 MET E O 1
ATOM 20663 N N . ALA E 1 58 ? 181.382 174.012 135.421 1.00 62.57 58 ALA E N 1
ATOM 20664 C CA . ALA E 1 58 ? 182.251 174.589 134.399 1.00 62.57 58 ALA E CA 1
ATOM 20665 C C . ALA E 1 58 ? 183.027 173.507 133.656 1.00 62.57 58 ALA E C 1
ATOM 20666 O O . ALA E 1 58 ? 183.129 173.542 132.423 1.00 62.57 58 ALA E O 1
ATOM 20673 N N . ASN E 1 59 ? 183.575 172.532 134.386 1.00 51.40 59 ASN E N 1
ATOM 20674 C CA . ASN E 1 59 ? 184.287 171.444 133.721 1.00 51.40 59 ASN E CA 1
ATOM 20675 C C . ASN E 1 59 ? 183.363 170.649 132.804 1.00 51.40 59 ASN E C 1
ATOM 20676 O O . ASN E 1 59 ? 183.785 170.212 131.728 1.00 51.40 59 ASN E O 1
ATOM 20687 N N . ARG E 1 60 ? 182.091 170.495 133.179 1.00 49.56 60 ARG E N 1
ATOM 20688 C CA . ARG E 1 60 ? 181.147 169.788 132.313 1.00 49.56 60 ARG E CA 1
ATOM 20689 C C . ARG E 1 60 ? 180.773 170.618 131.086 1.00 49.56 60 ARG E C 1
ATOM 20690 O O . ARG E 1 60 ? 180.683 170.085 129.969 1.00 49.56 60 ARG E O 1
ATOM 20711 N N . LEU E 1 61 ? 180.499 171.911 131.281 1.00 49.72 61 LEU E N 1
ATOM 20712 C CA . LEU E 1 61 ? 180.185 172.778 130.151 1.00 49.72 61 LEU E CA 1
ATOM 20713 C C . LEU E 1 61 ? 181.358 172.868 129.186 1.00 49.72 61 LEU E C 1
ATOM 20714 O O . LEU E 1 61 ? 181.163 173.124 127.992 1.00 49.72 61 LEU E O 1
ATOM 20730 N N . GLU E 1 62 ? 182.582 172.667 129.681 1.00 53.77 62 GLU E N 1
ATOM 20731 C CA . GLU E 1 62 ? 183.728 172.525 128.789 1.00 53.77 62 GLU E CA 1
ATOM 20732 C C . GLU E 1 62 ? 183.749 171.157 128.114 1.00 53.77 62 GLU E C 1
ATOM 20733 O O . GLU E 1 62 ? 184.022 171.061 126.912 1.00 53.77 62 GLU E O 1
ATOM 20745 N N . THR E 1 63 ? 183.462 170.093 128.867 1.00 53.15 63 THR E N 1
ATOM 20746 C CA . THR E 1 63 ? 183.565 168.744 128.319 1.00 53.15 63 THR E CA 1
ATOM 20747 C C . THR E 1 63 ? 182.607 168.545 127.152 1.00 53.15 63 THR E C 1
ATOM 20748 O O . THR E 1 63 ? 182.954 167.896 126.158 1.00 53.15 63 THR E O 1
ATOM 20759 N N . VAL E 1 64 ? 181.398 169.092 127.253 1.00 53.62 64 VAL E N 1
ATOM 20760 C CA . VAL E 1 64 ? 180.381 168.864 126.227 1.00 53.62 64 VAL E CA 1
ATOM 20761 C C . VAL E 1 64 ? 180.727 169.537 124.900 1.00 53.62 64 VAL E C 1
ATOM 20762 O O . VAL E 1 64 ? 179.990 169.386 123.919 1.00 53.62 64 VAL E O 1
ATOM 20775 N N . CYS E 1 65 ? 181.836 170.280 124.844 1.00 61.24 65 CYS E N 1
ATOM 20776 C CA . CYS E 1 65 ? 182.210 170.996 123.629 1.00 61.24 65 CYS E CA 1
ATOM 20777 C C . CYS E 1 65 ? 183.514 170.527 122.993 1.00 61.24 65 CYS E C 1
ATOM 20778 O O . CYS E 1 65 ? 183.950 171.135 122.009 1.00 61.24 65 CYS E O 1
ATOM 20786 N N . TRP E 1 66 ? 184.148 169.474 123.508 1.00 67.31 66 TRP E N 1
ATOM 20787 C CA . TRP E 1 66 ? 185.441 169.034 123.000 1.00 67.31 66 TRP E CA 1
ATOM 20788 C C . TRP E 1 66 ? 185.474 167.514 122.913 1.00 67.31 66 TRP E C 1
ATOM 20789 O O . TRP E 1 66 ? 184.823 166.817 123.696 1.00 67.31 66 TRP E O 1
ATOM 20810 N N . ASP E 1 67 ? 186.244 167.009 121.948 1.00 71.57 67 ASP E N 1
ATOM 20811 C CA . ASP E 1 67 ? 186.403 165.576 121.711 1.00 71.57 67 ASP E CA 1
ATOM 20812 C C . ASP E 1 67 ? 187.883 165.228 121.814 1.00 71.57 67 ASP E C 1
ATOM 20813 O O . ASP E 1 67 ? 188.669 165.567 120.923 1.00 71.57 67 ASP E O 1
ATOM 20822 N N . LYS E 1 68 ? 188.261 164.545 122.899 1.00 83.91 68 LYS E N 1
ATOM 20823 C CA . LYS E 1 68 ? 189.657 164.159 123.078 1.00 83.91 68 LYS E CA 1
ATOM 20824 C C . LYS E 1 68 ? 190.071 163.067 122.099 1.00 83.91 68 LYS E C 1
ATOM 20825 O O . LYS E 1 68 ? 191.251 162.979 121.739 1.00 83.91 68 LYS E O 1
ATOM 20844 N N . ASP E 1 69 ? 189.131 162.223 121.668 1.00 87.62 69 ASP E N 1
ATOM 20845 C CA . ASP E 1 69 ? 189.476 161.177 120.710 1.00 87.62 69 ASP E CA 1
ATOM 20846 C C . ASP E 1 69 ? 189.896 161.773 119.373 1.00 87.62 69 ASP E C 1
ATOM 20847 O O . ASP E 1 69 ? 190.821 161.269 118.725 1.00 87.62 69 ASP E O 1
ATOM 20856 N N . ALA E 1 70 ? 189.227 162.842 118.940 1.00 86.30 70 ALA E N 1
ATOM 20857 C CA . ALA E 1 70 ? 189.594 163.532 117.710 1.00 86.30 70 ALA E CA 1
ATOM 20858 C C . ALA E 1 70 ? 190.609 164.645 117.931 1.00 86.30 70 ALA E C 1
ATOM 20859 O O . ALA E 1 70 ? 191.227 165.100 116.961 1.00 86.30 70 ALA E O 1
ATOM 20866 N N . ASP E 1 71 ? 190.798 165.088 119.174 1.00 79.64 71 ASP E N 1
ATOM 20867 C CA . ASP E 1 71 ? 191.694 166.204 119.482 1.00 79.64 71 ASP E CA 1
ATOM 20868 C C . ASP E 1 71 ? 191.279 167.467 118.729 1.00 79.64 71 ASP E C 1
ATOM 20869 O O . ASP E 1 71 ? 192.118 168.231 118.248 1.00 79.64 71 ASP E O 1
ATOM 20878 N N . ASP E 1 72 ? 189.970 167.687 118.626 1.00 71.72 72 ASP E N 1
ATOM 20879 C CA . ASP E 1 72 ? 189.440 168.892 118.005 1.00 71.72 72 ASP E CA 1
ATOM 20880 C C . ASP E 1 72 ? 188.062 169.184 118.579 1.00 71.72 72 ASP E C 1
ATOM 20881 O O . ASP E 1 72 ? 187.403 168.308 119.146 1.00 71.72 72 ASP E O 1
ATOM 20890 N N . TRP E 1 73 ? 187.633 170.434 118.421 1.00 58.47 73 TRP E N 1
ATOM 20891 C CA . TRP E 1 73 ? 186.327 170.846 118.904 1.00 58.47 73 TRP E CA 1
ATOM 20892 C C . TRP E 1 73 ? 185.222 170.108 118.149 1.00 58.47 73 TRP E C 1
ATOM 20893 O O . TRP E 1 73 ? 185.456 169.432 117.144 1.00 58.47 73 TRP E O 1
ATOM 20914 N N . VAL E 1 74 ? 183.994 170.250 118.653 1.00 54.11 74 VAL E N 1
ATOM 20915 C CA . VAL E 1 74 ? 182.841 169.840 117.867 1.00 54.11 74 VAL E CA 1
ATOM 20916 C C . VAL E 1 74 ? 182.784 170.698 116.603 1.00 54.11 74 VAL E C 1
ATOM 20917 O O . VAL E 1 74 ? 183.422 171.754 116.502 1.00 54.11 74 VAL E O 1
ATOM 20930 N N . VAL E 1 75 ? 182.008 170.231 115.623 1.00 49.90 75 VAL E N 1
ATOM 20931 C CA . VAL E 1 75 ? 182.049 170.836 114.289 1.00 49.90 75 VAL E CA 1
ATOM 20932 C C . VAL E 1 75 ? 181.808 172.344 114.338 1.00 49.90 75 VAL E C 1
ATOM 20933 O O . VAL E 1 75 ? 182.620 173.094 113.782 1.00 49.90 75 VAL E O 1
ATOM 20946 N N . PRO E 1 76 ? 180.738 172.848 114.963 1.00 50.10 76 PRO E N 1
ATOM 20947 C CA . PRO E 1 76 ? 180.532 174.309 114.960 1.00 50.10 76 PRO E CA 1
ATOM 20948 C C . PRO E 1 76 ? 181.699 175.093 115.538 1.00 50.10 76 PRO E C 1
ATOM 20949 O O . PRO E 1 76 ? 182.019 176.177 115.034 1.00 50.10 76 PRO E O 1
ATOM 20960 N N . LEU E 1 77 ? 182.347 174.577 116.583 1.00 54.77 77 LEU E N 1
ATOM 20961 C CA . LEU E 1 77 ? 183.402 175.311 117.273 1.00 54.77 77 LEU E CA 1
ATOM 20962 C C . LEU E 1 77 ? 184.760 175.224 116.588 1.00 54.77 77 LEU E C 1
ATOM 20963 O O . LEU E 1 77 ? 185.690 175.916 117.017 1.00 54.77 77 LEU E O 1
ATOM 20979 N N . ARG E 1 78 ? 184.905 174.406 115.549 1.00 51.68 78 ARG E N 1
ATOM 20980 C CA . ARG E 1 78 ? 186.232 174.102 115.033 1.00 51.68 78 ARG E CA 1
ATOM 20981 C C . ARG E 1 78 ? 186.919 175.361 114.518 1.00 51.68 78 ARG E C 1
ATOM 20982 O O . ARG E 1 78 ? 186.285 176.244 113.934 1.00 51.68 78 ARG E O 1
ATOM 21003 N N . GLY E 1 79 ? 188.231 175.434 114.740 1.00 50.59 79 GLY E N 1
ATOM 21004 C CA . GLY E 1 79 ? 189.034 176.575 114.372 1.00 50.59 79 GLY E CA 1
ATOM 21005 C C . GLY E 1 79 ? 189.397 177.487 115.526 1.00 50.59 79 GLY E C 1
ATOM 21006 O O . GLY E 1 79 ? 190.302 178.316 115.380 1.00 50.59 79 GLY E O 1
ATOM 21010 N N . LEU E 1 80 ? 188.719 177.358 116.664 1.00 53.03 80 LEU E N 1
ATOM 21011 C CA . LEU E 1 80 ? 189.069 178.152 117.829 1.00 53.03 80 LEU E CA 1
ATOM 21012 C C . LEU E 1 80 ? 190.441 177.732 118.358 1.00 53.03 80 LEU E C 1
ATOM 21013 O O . LEU E 1 80 ? 190.831 176.567 118.241 1.00 53.03 80 LEU E O 1
ATOM 21029 N N . PRO E 1 81 ? 191.194 178.662 118.943 1.00 55.62 81 PRO E N 1
ATOM 21030 C CA . PRO E 1 81 ? 192.574 178.351 119.332 1.00 55.62 81 PRO E CA 1
ATOM 21031 C C . PRO E 1 81 ? 192.649 177.465 120.566 1.00 55.62 81 PRO E C 1
ATOM 21032 O O . PRO E 1 81 ? 191.767 177.468 121.426 1.00 55.62 81 PRO E O 1
ATOM 21043 N N . VAL E 1 82 ? 193.738 176.696 120.639 1.00 60.02 82 VAL E N 1
ATOM 21044 C CA . VAL E 1 82 ? 193.960 175.758 121.734 1.00 60.02 82 VAL E CA 1
ATOM 21045 C C . VAL E 1 82 ? 195.415 175.319 121.676 1.00 60.02 82 VAL E C 1
ATOM 21046 O O . VAL E 1 82 ? 196.048 175.379 120.617 1.00 60.02 82 VAL E O 1
ATOM 21059 N N . VAL E 1 83 ? 195.952 174.883 122.815 1.00 65.03 83 VAL E N 1
ATOM 21060 C CA . VAL E 1 83 ? 197.275 174.271 122.882 1.00 65.03 83 VAL E CA 1
ATOM 21061 C C . VAL E 1 83 ? 197.107 172.804 123.252 1.00 65.03 83 VAL E C 1
ATOM 21062 O O . VAL E 1 83 ? 196.404 172.474 124.215 1.00 65.03 83 VAL E O 1
ATOM 21075 N N . LYS E 1 84 ? 197.746 171.928 122.481 1.00 72.99 84 LYS E N 1
ATOM 21076 C CA . LYS E 1 84 ? 197.752 170.495 122.733 1.00 72.99 84 LYS E CA 1
ATOM 21077 C C . LYS E 1 84 ? 199.106 170.085 123.298 1.00 72.99 84 LYS E C 1
ATOM 21078 O O . LYS E 1 84 ? 200.148 170.581 122.857 1.00 72.99 84 LYS E O 1
ATOM 21097 N N . VAL E 1 85 ? 199.088 169.179 124.273 1.00 82.27 85 VAL E N 1
ATOM 21098 C CA . VAL E 1 85 ? 200.288 168.771 124.997 1.00 82.27 85 VAL E CA 1
ATOM 21099 C C . VAL E 1 85 ? 200.732 167.413 124.468 1.00 82.27 85 VAL E C 1
ATOM 21100 O O . VAL E 1 85 ? 199.976 166.436 124.520 1.00 82.27 85 VAL E O 1
ATOM 21113 N N . LEU E 1 86 ? 201.961 167.358 123.964 1.00 92.88 86 LEU E N 1
ATOM 21114 C CA . LEU E 1 86 ? 202.506 166.179 123.307 1.00 92.88 86 LEU E CA 1
ATOM 21115 C C . LEU E 1 86 ? 203.343 165.361 124.283 1.00 92.88 86 LEU E C 1
ATOM 21116 O O . LEU E 1 86 ? 204.021 165.917 125.152 1.00 92.88 86 LEU E O 1
ATOM 21132 N N . ASP E 1 87 ? 203.290 164.041 124.136 1.00 100.98 87 ASP E N 1
ATOM 21133 C CA . ASP E 1 87 ? 204.194 163.148 124.844 1.00 100.98 87 ASP E CA 1
ATOM 21134 C C . ASP E 1 87 ? 205.472 162.959 124.032 1.00 100.98 87 ASP E C 1
ATOM 21135 O O . ASP E 1 87 ? 205.512 163.216 122.826 1.00 100.98 87 ASP E O 1
ATOM 21144 N N . LYS E 1 88 ? 206.530 162.505 124.711 1.00 106.31 88 LYS E N 1
ATOM 21145 C CA . LYS E 1 88 ? 207.795 162.282 124.018 1.00 106.31 88 LYS E CA 1
ATOM 21146 C C . LYS E 1 88 ? 207.627 161.321 122.848 1.00 106.31 88 LYS E C 1
ATOM 21147 O O . LYS E 1 88 ? 208.335 161.439 121.842 1.00 106.31 88 LYS E O 1
ATOM 21166 N N . ALA E 1 89 ? 206.698 160.374 122.958 1.00 108.86 89 ALA E N 1
ATOM 21167 C CA . ALA E 1 89 ? 206.451 159.406 121.897 1.00 108.86 89 ALA E CA 1
ATOM 21168 C C . ALA E 1 89 ? 205.525 159.938 120.812 1.00 108.86 89 ALA E C 1
ATOM 21169 O O . ALA E 1 89 ? 205.214 159.199 119.871 1.00 108.86 89 ALA E O 1
ATOM 21176 N N . GLY E 1 90 ? 205.071 161.187 120.919 1.00 100.85 90 GLY E N 1
ATOM 21177 C CA . GLY E 1 90 ? 204.254 161.817 119.907 1.00 100.85 90 GLY E CA 1
ATOM 21178 C C . GLY E 1 90 ? 202.761 161.744 120.156 1.00 100.85 90 GLY E C 1
ATOM 21179 O O . GLY E 1 90 ? 202.010 162.509 119.541 1.00 100.85 90 GLY E O 1
ATOM 21183 N N . LYS E 1 91 ? 202.311 160.849 121.034 1.00 96.23 91 LYS E N 1
ATOM 21184 C CA . LYS E 1 91 ? 200.885 160.749 121.316 1.00 96.23 91 LYS E CA 1
ATOM 21185 C C . LYS E 1 91 ? 200.444 161.916 122.203 1.00 96.23 91 LYS E C 1
ATOM 21186 O O . LYS E 1 91 ? 201.126 162.244 123.178 1.00 96.23 91 LYS E O 1
ATOM 21205 N N . PRO E 1 92 ? 199.310 162.565 121.891 1.00 92.28 92 PRO E N 1
ATOM 21206 C CA . PRO E 1 92 ? 198.885 163.726 122.688 1.00 92.28 92 PRO E CA 1
ATOM 21207 C C . PRO E 1 92 ? 198.353 163.337 124.060 1.00 92.28 92 PRO E C 1
ATOM 21208 O O . PRO E 1 92 ? 197.244 162.806 124.176 1.00 92.28 92 PRO E O 1
ATOM 21219 N N . LEU E 1 93 ? 199.139 163.600 125.108 1.00 84.21 93 LEU E N 1
ATOM 21220 C CA . LEU E 1 93 ? 198.740 163.187 126.450 1.00 84.21 93 LEU E CA 1
ATOM 21221 C C . LEU E 1 93 ? 197.607 164.043 127.011 1.00 84.21 93 LEU E C 1
ATOM 21222 O O . LEU E 1 93 ? 196.821 163.551 127.829 1.00 84.21 93 LEU E O 1
ATOM 21238 N N . THR E 1 94 ? 197.496 165.305 126.606 1.00 78.51 94 THR E N 1
ATOM 21239 C CA . THR E 1 94 ? 196.369 166.137 127.036 1.00 78.51 94 THR E CA 1
ATOM 21240 C C . THR E 1 94 ? 196.342 167.411 126.194 1.00 78.51 94 THR E C 1
ATOM 21241 O O . THR E 1 94 ? 197.106 167.560 125.232 1.00 78.51 94 THR E O 1
ATOM 21252 N N . ASN E 1 95 ? 195.448 168.328 126.565 1.00 68.12 95 ASN E N 1
ATOM 21253 C CA . ASN E 1 95 ? 195.395 169.671 126.003 1.00 68.12 95 ASN E CA 1
ATOM 21254 C C . ASN E 1 95 ? 194.827 170.607 127.061 1.00 68.12 95 ASN E C 1
ATOM 21255 O O . ASN E 1 95 ? 194.221 170.167 128.042 1.00 68.12 95 ASN E O 1
ATOM 21266 N N . SER E 1 96 ? 195.028 171.911 126.855 1.00 61.04 96 SER E N 1
ATOM 21267 C CA . SER E 1 96 ? 194.657 172.891 127.872 1.00 61.04 96 SER E CA 1
ATOM 21268 C C . SER E 1 96 ? 193.151 173.091 127.995 1.00 61.04 96 SER E C 1
ATOM 21269 O O . SER E 1 96 ? 192.709 173.700 128.976 1.00 61.04 96 SER E O 1
ATOM 21277 N N . VAL E 1 97 ? 192.358 172.615 127.035 1.00 59.07 97 VAL E N 1
ATOM 21278 C CA . VAL E 1 97 ? 190.909 172.617 127.215 1.00 59.07 97 VAL E CA 1
ATOM 21279 C C . VAL E 1 97 ? 190.484 171.418 128.049 1.00 59.07 97 VAL E C 1
ATOM 21280 O O . VAL E 1 97 ? 189.640 171.535 128.945 1.00 59.07 97 VAL E O 1
ATOM 21293 N N . LEU E 1 98 ? 191.062 170.250 127.767 1.00 62.38 98 LEU E N 1
ATOM 21294 C CA . LEU E 1 98 ? 190.771 169.065 128.564 1.00 62.38 98 LEU E CA 1
ATOM 21295 C C . LEU E 1 98 ? 191.217 169.263 130.008 1.00 62.38 98 LEU E C 1
ATOM 21296 O O . LEU E 1 98 ? 190.506 168.880 130.944 1.00 62.38 98 LEU E O 1
ATOM 21312 N N . GLU E 1 99 ? 192.386 169.867 130.208 1.00 69.03 99 GLU E N 1
ATOM 21313 C CA . GLU E 1 99 ? 192.844 170.176 131.554 1.00 69.03 99 GLU E CA 1
ATOM 21314 C C . GLU E 1 99 ? 192.055 171.350 132.123 1.00 69.03 99 GLU E C 1
ATOM 21315 O O . GLU E 1 99 ? 191.540 172.198 131.389 1.00 69.03 99 GLU E O 1
ATOM 21327 N N . ALA E 1 100 ? 191.962 171.394 133.452 1.00 61.92 100 ALA E N 1
ATOM 21328 C CA . ALA E 1 100 ? 191.108 172.354 134.138 1.00 61.92 100 ALA E CA 1
ATOM 21329 C C . ALA E 1 100 ? 191.846 173.599 134.613 1.00 61.92 100 ALA E C 1
ATOM 21330 O O . ALA E 1 100 ? 191.193 174.562 135.030 1.00 61.92 100 ALA E O 1
ATOM 21337 N N . HIS E 1 101 ? 193.176 173.610 134.563 1.00 62.70 101 HIS E N 1
ATOM 21338 C CA . HIS E 1 101 ? 193.966 174.755 134.994 1.00 62.70 101 HIS E CA 1
ATOM 21339 C C . HIS E 1 101 ? 194.381 175.648 133.832 1.00 62.70 101 HIS E C 1
ATOM 21340 O O . HIS E 1 101 ? 195.086 176.639 134.049 1.00 62.70 101 HIS E O 1
ATOM 21354 N N . ARG E 1 102 ? 193.953 175.322 132.613 1.00 55.34 102 ARG E N 1
ATOM 21355 C CA . ARG E 1 102 ? 194.251 176.089 131.397 1.00 55.34 102 ARG E CA 1
ATOM 21356 C C . ARG E 1 102 ? 195.757 176.356 131.358 1.00 55.34 102 ARG E C 1
ATOM 21357 O O . ARG E 1 102 ? 196.542 175.424 131.580 1.00 55.34 102 ARG E O 1
ATOM 21378 N N . LEU E 1 103 ? 196.198 177.587 131.086 1.00 61.62 103 LEU E N 1
ATOM 21379 C CA . LEU E 1 103 ? 197.625 177.855 130.940 1.00 61.62 103 LEU E CA 1
ATOM 21380 C C . LEU E 1 103 ? 198.404 177.515 132.205 1.00 61.62 103 LEU E C 1
ATOM 21381 O O . LEU E 1 103 ? 199.595 177.193 132.130 1.00 61.62 103 LEU E O 1
ATOM 21397 N N . ASN E 1 104 ? 197.759 177.579 133.371 1.00 66.62 104 ASN E N 1
ATOM 21398 C CA . ASN E 1 104 ? 198.457 177.333 134.628 1.00 66.62 104 ASN E CA 1
ATOM 21399 C C . ASN E 1 104 ? 198.796 175.864 134.849 1.00 66.62 104 ASN E C 1
ATOM 21400 O O . ASN E 1 104 ? 199.481 175.551 135.828 1.00 66.62 104 ASN E O 1
ATOM 21411 N N . SER E 1 105 ? 198.342 174.965 133.981 1.00 69.29 105 SER E N 1
ATOM 21412 C CA . SER E 1 105 ? 198.560 173.542 134.204 1.00 69.29 105 SER E CA 1
ATOM 21413 C C . SER E 1 105 ? 200.054 173.262 134.351 1.00 69.29 105 SER E C 1
ATOM 21414 O O . SER E 1 105 ? 200.855 173.760 133.546 1.00 69.29 105 SER E O 1
ATOM 21422 N N . PRO E 1 106 ? 200.472 172.479 135.350 1.00 72.86 106 PRO E N 1
ATOM 21423 C CA . PRO E 1 106 ? 201.914 172.293 135.576 1.00 72.86 106 PRO E CA 1
ATOM 21424 C C . PRO E 1 106 ? 202.624 171.595 134.431 1.00 72.86 106 PRO E C 1
ATOM 21425 O O . PRO E 1 106 ? 203.853 171.701 134.329 1.00 72.86 106 PRO E O 1
ATOM 21436 N N . TYR E 1 107 ? 201.897 170.882 133.571 1.00 84.77 107 TYR E N 1
ATOM 21437 C CA . TYR E 1 107 ? 202.527 170.265 132.408 1.00 84.77 107 TYR E CA 1
ATOM 21438 C C . TYR E 1 107 ? 202.787 171.298 131.322 1.00 84.77 107 TYR E C 1
ATOM 21439 O O . TYR E 1 107 ? 203.712 171.135 130.519 1.00 84.77 107 TYR E O 1
ATOM 21457 N N . ILE E 1 108 ? 201.984 172.354 131.288 1.00 75.94 108 ILE E N 1
ATOM 21458 C CA . ILE E 1 108 ? 202.217 173.512 130.436 1.00 75.94 108 ILE E CA 1
ATOM 21459 C C . ILE E 1 108 ? 203.135 174.466 131.188 1.00 75.94 108 ILE E C 1
ATOM 21460 O O . ILE E 1 108 ? 203.155 174.492 132.423 1.00 75.94 108 ILE E O 1
ATOM 21476 N N . LEU E 1 109 ? 203.912 175.251 130.443 1.00 83.53 109 LEU E N 1
ATOM 21477 C CA . LEU E 1 109 ? 204.877 176.200 130.988 1.00 83.53 109 LEU E CA 1
ATOM 21478 C C . LEU E 1 109 ? 206.055 175.514 131.667 1.00 83.53 109 LEU E C 1
ATOM 21479 O O . LEU E 1 109 ? 206.901 176.198 132.257 1.00 83.53 109 LEU E O 1
ATOM 21495 N N . GLU E 1 110 ? 206.138 174.187 131.603 1.00 88.10 110 GLU E N 1
ATOM 21496 C CA . GLU E 1 110 ? 207.137 173.443 132.354 1.00 88.10 110 GLU E CA 1
ATOM 21497 C C . GLU E 1 110 ? 207.685 172.321 131.484 1.00 88.10 110 GLU E C 1
ATOM 21498 O O . GLU E 1 110 ? 207.072 171.916 130.494 1.00 88.10 110 GLU E O 1
ATOM 21510 N N . GLY E 1 111 ? 208.851 171.822 131.872 1.00 97.75 111 GLY E N 1
ATOM 21511 C CA . GLY E 1 111 ? 209.599 170.888 131.056 1.00 97.75 111 GLY E CA 1
ATOM 21512 C C . GLY E 1 111 ? 210.646 171.599 130.223 1.00 97.75 111 GLY E C 1
ATOM 21513 O O . GLY E 1 111 ? 210.913 172.795 130.376 1.00 97.75 111 GLY E O 1
ATOM 21517 N N . LYS E 1 112 ? 211.255 170.833 129.318 1.00 103.46 112 LYS E N 1
ATOM 21518 C CA . LYS E 1 112 ? 212.307 171.385 128.473 1.00 103.46 112 LYS E CA 1
ATOM 21519 C C . LYS E 1 112 ? 211.765 172.253 127.340 1.00 103.46 112 LYS E C 1
ATOM 21520 O O . LYS E 1 112 ? 212.518 173.068 126.795 1.00 103.46 112 LYS E O 1
ATOM 21539 N N . ASP E 1 113 ? 210.490 172.107 126.977 1.00 99.47 113 ASP E N 1
ATOM 21540 C CA . ASP E 1 113 ? 209.877 172.876 125.897 1.00 99.47 113 ASP E CA 1
ATOM 21541 C C . ASP E 1 113 ? 208.767 173.747 126.468 1.00 99.47 113 ASP E C 1
ATOM 21542 O O . ASP E 1 113 ? 207.787 173.228 127.013 1.00 99.47 113 ASP E O 1
ATOM 21551 N N . LYS E 1 114 ? 208.924 175.065 126.353 1.00 94.42 114 LYS E N 1
ATOM 21552 C CA . LYS E 1 114 ? 207.971 176.018 126.920 1.00 94.42 114 LYS E CA 1
ATOM 21553 C C . LYS E 1 114 ? 207.762 177.218 125.992 1.00 94.42 114 LYS E C 1
ATOM 21554 O O . LYS E 1 114 ? 207.819 178.373 126.414 1.00 94.42 114 LYS E O 1
ATOM 21573 N N . THR E 1 115 ? 207.528 176.962 124.701 1.00 92.21 115 THR E N 1
ATOM 21574 C CA . THR E 1 115 ? 207.327 178.068 123.765 1.00 92.21 115 THR E CA 1
ATOM 21575 C C . THR E 1 115 ? 206.161 178.959 124.191 1.00 92.21 115 THR E C 1
ATOM 21576 O O . THR E 1 115 ? 206.222 180.187 124.044 1.00 92.21 115 THR E O 1
ATOM 21587 N N . LEU E 1 116 ? 205.093 178.364 124.729 1.00 88.41 116 LEU E N 1
ATOM 21588 C CA . LEU E 1 116 ? 203.964 179.161 125.203 1.00 88.41 116 LEU E CA 1
ATOM 21589 C C . LEU E 1 116 ? 204.360 180.032 126.392 1.00 88.41 116 LEU E C 1
ATOM 21590 O O . LEU E 1 116 ? 203.822 181.136 126.570 1.00 88.41 116 LEU E O 1
ATOM 21606 N N . PHE E 1 117 ? 205.329 179.572 127.185 1.00 93.27 117 PHE E N 1
ATOM 21607 C CA . PHE E 1 117 ? 205.827 180.370 128.298 1.00 93.27 117 PHE E CA 1
ATOM 21608 C C . PHE E 1 117 ? 206.394 181.694 127.802 1.00 93.27 117 PHE E C 1
ATOM 21609 O O . PHE E 1 117 ? 206.072 182.760 128.335 1.00 93.27 117 PHE E O 1
ATOM 21626 N N . ASP E 1 118 ? 207.236 181.646 126.767 1.00 94.51 118 ASP E N 1
ATOM 21627 C CA . ASP E 1 118 ? 207.761 182.878 126.186 1.00 94.51 118 ASP E CA 1
ATOM 21628 C C . ASP E 1 118 ? 206.668 183.667 125.472 1.00 94.51 118 ASP E C 1
ATOM 21629 O O . ASP E 1 118 ? 206.668 184.906 125.501 1.00 94.51 118 ASP E O 1
ATOM 21638 N N . LEU E 1 119 ? 205.724 182.970 124.830 1.00 88.92 119 LEU E N 1
ATOM 21639 C CA . LEU E 1 119 ? 204.629 183.660 124.156 1.00 88.92 119 LEU E CA 1
ATOM 21640 C C . LEU E 1 119 ? 203.770 184.456 125.131 1.00 88.92 119 LEU E C 1
ATOM 21641 O O . LEU E 1 119 ? 203.072 185.385 124.711 1.00 88.92 119 LEU E O 1
ATOM 21657 N N . LEU E 1 120 ? 203.803 184.110 126.418 1.00 92.99 120 LEU E N 1
ATOM 21658 C CA . LEU E 1 120 ? 203.194 184.951 127.450 1.00 92.99 120 LEU E CA 1
ATOM 21659 C C . LEU E 1 120 ? 204.172 185.978 128.022 1.00 92.99 120 LEU E C 1
ATOM 21660 O O . LEU E 1 120 ? 203.803 187.140 128.249 1.00 92.99 120 LEU E O 1
ATOM 21676 N N . LYS E 1 121 ? 205.415 185.560 128.272 1.00 98.56 121 LYS E N 1
ATOM 21677 C CA . LYS E 1 121 ? 206.401 186.443 128.885 1.00 98.56 121 LYS E CA 1
ATOM 21678 C C . LYS E 1 121 ? 206.627 187.696 128.048 1.00 98.56 121 LYS E C 1
ATOM 21679 O O . LYS E 1 121 ? 206.892 188.773 128.600 1.00 98.56 121 LYS E O 1
ATOM 21698 N N . GLN E 1 122 ? 206.493 187.579 126.723 1.00 95.89 122 GLN E N 1
ATOM 21699 C CA . GLN E 1 122 ? 206.702 188.719 125.831 1.00 95.89 122 GLN E CA 1
ATOM 21700 C C . GLN E 1 122 ? 205.927 189.962 126.264 1.00 95.89 122 GLN E C 1
ATOM 21701 O O . GLN E 1 122 ? 206.414 191.084 126.085 1.00 95.89 122 GLN E O 1
ATOM 21715 N N . GLU E 1 123 ? 204.728 189.795 126.827 1.00 98.33 123 GLU E N 1
ATOM 21716 C CA . GLU E 1 123 ? 203.939 190.919 127.325 1.00 98.33 123 GLU E CA 1
ATOM 21717 C C . GLU E 1 123 ? 203.862 190.973 128.845 1.00 98.33 123 GLU E C 1
ATOM 21718 O O . GLU E 1 123 ? 203.683 192.061 129.417 1.00 98.33 123 GLU E O 1
ATOM 21730 N N . LEU E 1 124 ? 204.012 189.831 129.518 1.00 104.40 124 LEU E N 1
ATOM 21731 C CA . LEU E 1 124 ? 204.153 189.871 130.968 1.00 104.40 124 LEU E CA 1
ATOM 21732 C C . LEU E 1 124 ? 205.306 190.775 131.382 1.00 104.40 124 LEU E C 1
ATOM 21733 O O . LEU E 1 124 ? 205.280 191.351 132.476 1.00 104.40 124 LEU E O 1
ATOM 21749 N N . ALA E 1 125 ? 206.322 190.917 130.525 1.00 113.49 125 ALA E N 1
ATOM 21750 C CA . ALA E 1 125 ? 207.411 191.839 130.832 1.00 113.49 125 ALA E CA 1
ATOM 21751 C C . ALA E 1 125 ? 206.897 193.267 130.976 1.00 113.49 125 ALA E C 1
ATOM 21752 O O . ALA E 1 125 ? 207.365 194.017 131.841 1.00 113.49 125 ALA E O 1
ATOM 21759 N N . HIS E 1 126 ? 205.942 193.671 130.132 1.00 117.52 126 HIS E N 1
ATOM 21760 C CA . HIS E 1 126 ? 205.292 194.962 130.339 1.00 117.52 126 HIS E CA 1
ATOM 21761 C C . HIS E 1 126 ? 204.456 194.950 131.609 1.00 117.52 126 HIS E C 1
ATOM 21762 O O . HIS E 1 126 ? 204.423 195.941 132.348 1.00 117.52 126 HIS E O 1
ATOM 21776 N N . MET E 1 127 ? 203.771 193.839 131.879 1.00 113.59 127 MET E N 1
ATOM 21777 C CA . MET E 1 127 ? 202.922 193.792 133.068 1.00 113.59 127 MET E CA 1
ATOM 21778 C C . MET E 1 127 ? 203.714 193.693 134.370 1.00 113.59 127 MET E C 1
ATOM 21779 O O . MET E 1 127 ? 203.100 193.734 135.442 1.00 113.59 127 MET E O 1
ATOM 21793 N N . GLU E 1 128 ? 205.042 193.568 134.314 1.00 117.65 128 GLU E N 1
ATOM 21794 C CA . GLU E 1 128 ? 205.802 193.257 135.522 1.00 117.65 128 GLU E CA 1
ATOM 21795 C C . GLU E 1 128 ? 205.771 194.407 136.525 1.00 117.65 128 GLU E C 1
ATOM 21796 O O . GLU E 1 128 ? 205.597 194.177 137.725 1.00 117.65 128 GLU E O 1
ATOM 21808 N N . GLU E 1 129 ? 205.925 195.646 136.063 1.00 127.72 129 GLU E N 1
ATOM 21809 C CA . GLU E 1 129 ? 205.912 196.809 136.940 1.00 127.72 129 GLU E CA 1
ATOM 21810 C C . GLU E 1 129 ? 204.655 197.637 136.706 1.00 127.72 129 GLU E C 1
ATOM 21811 O O . GLU E 1 129 ? 204.035 197.584 135.640 1.00 127.72 129 GLU E O 1
ATOM 21823 N N . GLY E 1 130 ? 204.285 198.409 137.725 1.00 122.06 130 GLY E N 1
ATOM 21824 C CA . GLY E 1 130 ? 203.148 199.293 137.637 1.00 122.06 130 GLY E CA 1
ATOM 21825 C C . GLY E 1 130 ? 201.825 198.557 137.735 1.00 122.06 130 GLY E C 1
ATOM 21826 O O . GLY E 1 130 ? 201.721 197.506 138.375 1.00 122.06 130 GLY E O 1
ATOM 21830 N N . PRO E 1 131 ? 200.785 199.098 137.108 1.00 124.38 131 PRO E N 1
ATOM 21831 C CA . PRO E 1 131 ? 199.443 198.524 137.237 1.00 124.38 131 PRO E CA 1
ATOM 21832 C C . PRO E 1 131 ? 199.265 197.301 136.343 1.00 124.38 131 PRO E C 1
ATOM 21833 O O . PRO E 1 131 ? 200.189 196.841 135.674 1.00 124.38 131 PRO E O 1
ATOM 21844 N N . VAL E 1 132 ? 198.041 196.775 136.347 1.00 111.53 132 VAL E N 1
ATOM 21845 C CA . VAL E 1 132 ? 197.656 195.628 135.534 1.00 111.53 132 VAL E CA 1
ATOM 21846 C C . VAL E 1 132 ? 196.428 196.014 134.724 1.00 111.53 132 VAL E C 1
ATOM 21847 O O . VAL E 1 132 ? 195.420 196.451 135.289 1.00 111.53 132 VAL E O 1
ATOM 21860 N N . ASP E 1 133 ? 196.510 195.851 133.404 1.00 95.56 133 ASP E N 1
ATOM 21861 C CA . ASP E 1 133 ? 195.396 196.129 132.503 1.00 95.56 133 ASP E CA 1
ATOM 21862 C C . ASP E 1 133 ? 194.691 194.813 132.195 1.00 95.56 133 ASP E C 1
ATOM 21863 O O . ASP E 1 133 ? 195.263 193.931 131.547 1.00 95.56 133 ASP E O 1
ATOM 21872 N N . ILE E 1 134 ? 193.446 194.684 132.658 1.00 81.13 134 ILE E N 1
ATOM 21873 C CA . ILE E 1 134 ? 192.714 193.440 132.446 1.00 81.13 134 ILE E CA 1
ATOM 21874 C C . ILE E 1 134 ? 192.413 193.238 130.968 1.00 81.13 134 ILE E C 1
ATOM 21875 O O . ILE E 1 134 ? 192.378 192.100 130.489 1.00 81.13 134 ILE E O 1
ATOM 21891 N N . ARG E 1 135 ? 192.164 194.319 130.225 1.00 74.10 135 ARG E N 1
ATOM 21892 C CA . ARG E 1 135 ? 191.868 194.173 128.803 1.00 74.10 135 ARG E CA 1
ATOM 21893 C C . ARG E 1 135 ? 193.071 193.649 128.026 1.00 74.10 135 ARG E C 1
ATOM 21894 O O . ARG E 1 135 ? 192.901 192.854 127.097 1.00 74.10 135 ARG E O 1
ATOM 21915 N N . LYS E 1 136 ? 194.288 194.037 128.412 1.00 78.56 136 LYS E N 1
ATOM 21916 C CA . LYS E 1 136 ? 195.476 193.513 127.742 1.00 78.56 136 LYS E CA 1
ATOM 21917 C C . LYS E 1 136 ? 195.651 192.021 128.019 1.00 78.56 136 LYS E C 1
ATOM 21918 O O . LYS E 1 136 ? 195.957 191.240 127.106 1.00 78.56 136 LYS E O 1
ATOM 21937 N N . LEU E 1 137 ? 195.424 191.602 129.265 1.00 72.17 137 LEU E N 1
ATOM 21938 C CA . LEU E 1 137 ? 195.495 190.182 129.595 1.00 72.17 137 LEU E CA 1
ATOM 21939 C C . LEU E 1 137 ? 194.418 189.392 128.862 1.00 72.17 137 LEU E C 1
ATOM 21940 O O . LEU E 1 137 ? 194.676 188.298 128.350 1.00 72.17 137 LEU E O 1
ATOM 21956 N N . ALA E 1 138 ? 193.186 189.903 128.856 1.00 66.50 138 ALA E N 1
ATOM 21957 C CA . ALA E 1 138 ? 192.111 189.224 128.143 1.00 66.50 138 ALA E CA 1
ATOM 21958 C C . ALA E 1 138 ? 192.398 189.146 126.650 1.00 66.50 138 ALA E C 1
ATOM 21959 O O . ALA E 1 138 ? 192.045 188.154 126.004 1.00 66.50 138 ALA E O 1
ATOM 21966 N N . GLU E 1 139 ? 193.059 190.161 126.090 1.00 70.03 139 GLU E N 1
ATOM 21967 C CA . GLU E 1 139 ? 193.498 190.083 124.701 1.00 70.03 139 GLU E CA 1
ATOM 21968 C C . GLU E 1 139 ? 194.498 188.951 124.510 1.00 70.03 139 GLU E C 1
ATOM 21969 O O . GLU E 1 139 ? 194.387 188.157 123.568 1.00 70.03 139 GLU E O 1
ATOM 21981 N N . THR E 1 140 ? 195.482 188.852 125.407 1.00 64.07 140 THR E N 1
ATOM 21982 C CA . THR E 1 140 ? 196.511 187.832 125.233 1.00 64.07 140 THR E CA 1
ATOM 21983 C C . THR E 1 140 ? 195.986 186.431 125.532 1.00 64.07 140 THR E C 1
ATOM 21984 O O . THR E 1 140 ? 196.574 185.449 125.066 1.00 64.07 140 THR E O 1
ATOM 21995 N N . LEU E 1 141 ? 194.892 186.319 126.287 1.00 60.50 141 LEU E N 1
ATOM 21996 C CA . LEU E 1 141 ? 194.217 185.033 126.447 1.00 60.50 141 LEU E CA 1
ATOM 21997 C C . LEU E 1 141 ? 193.371 184.687 125.226 1.00 60.50 141 LEU E C 1
ATOM 21998 O O . LEU E 1 141 ? 193.388 183.540 124.766 1.00 60.50 141 LEU E O 1
ATOM 22014 N N . LEU E 1 142 ? 192.626 185.657 124.690 1.00 58.40 142 LEU E N 1
ATOM 22015 C CA . LEU E 1 142 ? 191.895 185.420 123.451 1.00 58.40 142 LEU E CA 1
ATOM 22016 C C . LEU E 1 142 ? 192.846 185.021 122.333 1.00 58.40 142 LEU E C 1
ATOM 22017 O O . LEU E 1 142 ? 192.462 184.283 121.418 1.00 58.40 142 LEU E O 1
ATOM 22033 N N . LYS E 1 143 ? 194.089 185.502 122.394 1.00 65.76 143 LYS E N 1
ATOM 22034 C CA . LYS E 1 143 ? 195.091 185.123 121.406 1.00 65.76 143 LYS E CA 1
ATOM 22035 C C . LYS E 1 143 ? 195.462 183.646 121.501 1.00 65.76 143 LYS E C 1
ATOM 22036 O O . LYS E 1 143 ? 195.900 183.058 120.506 1.00 65.76 143 LYS E O 1
ATOM 22055 N N . VAL E 1 144 ? 195.293 183.029 122.670 1.00 59.98 144 VAL E N 1
ATOM 22056 C CA . VAL E 1 144 ? 195.789 181.682 122.935 1.00 59.98 144 VAL E CA 1
ATOM 22057 C C . VAL E 1 144 ? 194.650 180.670 123.041 1.00 59.98 144 VAL E C 1
ATOM 22058 O O . VAL E 1 144 ? 194.713 179.594 122.446 1.00 59.98 144 VAL E O 1
ATOM 22071 N N . ASP E 1 145 ? 193.610 180.986 123.811 1.00 55.54 145 ASP E N 1
ATOM 22072 C CA . ASP E 1 145 ? 192.501 180.048 123.984 1.00 55.54 145 ASP E CA 1
ATOM 22073 C C . ASP E 1 145 ? 191.273 180.806 124.459 1.00 55.54 145 ASP E C 1
ATOM 22074 O O . ASP E 1 145 ? 191.317 181.465 125.503 1.00 55.54 145 ASP E O 1
ATOM 22083 N N . ALA E 1 146 ? 190.180 180.701 123.702 1.00 48.53 146 ALA E N 1
ATOM 22084 C CA . ALA E 1 146 ? 188.949 181.423 124.001 1.00 48.53 146 ALA E CA 1
ATOM 22085 C C . ALA E 1 146 ? 188.162 180.822 125.161 1.00 48.53 146 ALA E C 1
ATOM 22086 O O . ALA E 1 146 ? 187.152 181.406 125.566 1.00 48.53 146 ALA E O 1
ATOM 22093 N N . ASN E 1 147 ? 188.581 179.669 125.690 1.00 49.30 147 ASN E N 1
ATOM 22094 C CA . ASN E 1 147 ? 187.905 179.081 126.844 1.00 49.30 147 ASN E CA 1
ATOM 22095 C C . ASN E 1 147 ? 188.300 179.781 128.141 1.00 49.30 147 ASN E C 1
ATOM 22096 O O . ASN E 1 147 ? 187.449 180.032 129.008 1.00 49.30 147 ASN E O 1
ATOM 22107 N N . ALA E 1 148 ? 189.590 180.094 128.290 1.00 51.27 148 ALA E N 1
ATOM 22108 C CA . ALA E 1 148 ? 190.046 180.814 129.472 1.00 51.27 148 ALA E CA 1
ATOM 22109 C C . ALA E 1 148 ? 189.265 182.106 129.645 1.00 51.27 148 ALA E C 1
ATOM 22110 O O . ALA E 1 148 ? 188.911 182.486 130.767 1.00 51.27 148 ALA E O 1
ATOM 22117 N N . VAL E 1 149 ? 188.986 182.795 128.537 1.00 45.93 149 VAL E N 1
ATOM 22118 C CA . VAL E 1 149 ? 188.180 184.011 128.590 1.00 45.93 149 VAL E CA 1
ATOM 22119 C C . VAL E 1 149 ? 186.859 183.729 129.284 1.00 45.93 149 VAL E C 1
ATOM 22120 O O . VAL E 1 149 ? 186.327 184.568 130.020 1.00 45.93 149 VAL E O 1
ATOM 22133 N N . LEU E 1 150 ? 186.311 182.537 129.057 1.00 42.53 150 LEU E N 1
ATOM 22134 C CA . LEU E 1 150 ? 185.012 182.175 129.604 1.00 42.53 150 LEU E CA 1
ATOM 22135 C C . LEU E 1 150 ? 185.075 181.709 131.053 1.00 42.53 150 LEU E C 1
ATOM 22136 O O . LEU E 1 150 ? 184.103 181.900 131.793 1.00 42.53 150 LEU E O 1
ATOM 22152 N N . HIS E 1 151 ? 186.185 181.106 131.483 1.00 46.83 151 HIS E N 1
ATOM 22153 C CA . HIS E 1 151 ? 186.236 180.504 132.813 1.00 46.83 151 HIS E CA 1
ATOM 22154 C C . HIS E 1 151 ? 187.305 181.052 133.757 1.00 46.83 151 HIS E C 1
ATOM 22155 O O . HIS E 1 151 ? 187.377 180.591 134.903 1.00 46.83 151 HIS E O 1
ATOM 22169 N N . GLY E 1 152 ? 188.126 182.003 133.333 1.00 48.84 152 GLY E N 1
ATOM 22170 C CA . GLY E 1 152 ? 189.075 182.640 134.228 1.00 48.84 152 GLY E CA 1
ATOM 22171 C C . GLY E 1 152 ? 190.343 181.826 134.436 1.00 48.84 152 GLY E C 1
ATOM 22172 O O . GLY E 1 152 ? 190.376 180.607 134.280 1.00 48.84 152 GLY E O 1
ATOM 22176 N N . VAL E 1 153 ? 191.414 182.533 134.816 1.00 55.85 153 VAL E N 1
ATOM 22177 C CA . VAL E 1 153 ? 192.726 181.919 135.008 1.00 55.85 153 VAL E CA 1
ATOM 22178 C C . VAL E 1 153 ? 193.502 182.689 136.068 1.00 55.85 153 VAL E C 1
ATOM 22179 O O . VAL E 1 153 ? 193.395 183.914 136.177 1.00 55.85 153 VAL E O 1
ATOM 22192 N N . PHE E 1 154 ? 194.314 181.958 136.835 1.00 58.05 154 PHE E N 1
ATOM 22193 C CA . PHE E 1 154 ? 195.257 182.535 137.789 1.00 58.05 154 PHE E CA 1
ATOM 22194 C C . PHE E 1 154 ? 196.658 182.071 137.417 1.00 58.05 154 PHE E C 1
ATOM 22195 O O . PHE E 1 154 ? 196.944 180.869 137.441 1.00 58.05 154 PHE E O 1
ATOM 22212 N N . LEU E 1 155 ? 197.527 183.025 137.081 1.00 69.65 155 LEU E N 1
ATOM 22213 C CA . LEU E 1 155 ? 198.894 182.728 136.650 1.00 69.65 155 LEU E CA 1
ATOM 22214 C C . LEU E 1 155 ? 199.809 182.788 137.870 1.00 69.65 155 LEU E C 1
ATOM 22215 O O . LEU E 1 155 ? 200.478 183.785 138.141 1.00 69.65 155 LEU E O 1
ATOM 22231 N N . ALA E 1 156 ? 199.842 181.680 138.613 1.00 69.38 156 ALA E N 1
ATOM 22232 C CA . ALA E 1 156 ? 200.533 181.654 139.899 1.00 69.38 156 ALA E CA 1
ATOM 22233 C C . ALA E 1 156 ? 202.049 181.761 139.775 1.00 69.38 156 ALA E C 1
ATOM 22234 O O . ALA E 1 156 ? 202.711 182.099 140.762 1.00 69.38 156 ALA E O 1
ATOM 22241 N N . LYS E 1 157 ? 202.615 181.487 138.602 1.00 78.30 157 LYS E N 1
ATOM 22242 C CA . LYS E 1 157 ? 204.062 181.343 138.489 1.00 78.30 157 LYS E CA 1
ATOM 22243 C C . LYS E 1 157 ? 204.781 182.642 138.839 1.00 78.30 157 LYS E C 1
ATOM 22244 O O . LYS E 1 157 ? 204.365 183.734 138.440 1.00 78.30 157 LYS E O 1
ATOM 22263 N N . LYS E 1 158 ? 205.876 182.512 139.597 1.00 89.89 158 LYS E N 1
ATOM 22264 C CA . LYS E 1 158 ? 206.610 183.688 140.057 1.00 89.89 158 LYS E CA 1
ATOM 22265 C C . LYS E 1 158 ? 207.249 184.442 138.896 1.00 89.89 158 LYS E C 1
ATOM 22266 O O . LYS E 1 158 ? 207.224 185.678 138.866 1.00 89.89 158 LYS E O 1
ATOM 22285 N N . GLU E 1 159 ? 207.829 183.723 137.930 1.00 91.94 159 GLU E N 1
ATOM 22286 C CA . GLU E 1 159 ? 208.445 184.394 136.792 1.00 91.94 159 GLU E CA 1
ATOM 22287 C C . GLU E 1 159 ? 207.420 185.116 135.931 1.00 91.94 159 GLU E C 1
ATOM 22288 O O . GLU E 1 159 ? 207.795 185.999 135.151 1.00 91.94 159 GLU E O 1
ATOM 22300 N N . LEU E 1 160 ? 206.141 184.763 136.051 1.00 91.73 160 LEU E N 1
ATOM 22301 C CA . LEU E 1 160 ? 205.085 185.397 135.264 1.00 91.73 160 LEU E CA 1
ATOM 22302 C C . LEU E 1 160 ? 204.573 186.625 136.020 1.00 91.73 160 LEU E C 1
ATOM 22303 O O . LEU E 1 160 ? 203.432 186.703 136.478 1.00 91.73 160 LEU E O 1
ATOM 22319 N N . ALA E 1 161 ? 205.470 187.605 136.139 1.00 96.36 161 ALA E N 1
ATOM 22320 C CA . ALA E 1 161 ? 205.194 188.862 136.834 1.00 96.36 161 ALA E CA 1
ATOM 22321 C C . ALA E 1 161 ? 204.726 188.611 138.267 1.00 96.36 161 ALA E C 1
ATOM 22322 O O . ALA E 1 161 ? 203.684 189.104 138.702 1.00 96.36 161 ALA E O 1
ATOM 22329 N N . GLY E 1 162 ? 205.509 187.825 139.003 1.00 92.36 162 GLY E N 1
ATOM 22330 C CA . GLY E 1 162 ? 205.251 187.596 140.412 1.00 92.36 162 GLY E CA 1
ATOM 22331 C C . GLY E 1 162 ? 203.926 186.917 140.688 1.00 92.36 162 GLY E C 1
ATOM 22332 O O . GLY E 1 162 ? 203.476 186.865 141.837 1.00 92.36 162 GLY E O 1
ATOM 22336 N N . GLY E 1 163 ? 203.294 186.388 139.647 1.00 84.81 163 GLY E N 1
ATOM 22337 C CA . GLY E 1 163 ? 201.951 185.851 139.779 1.00 84.81 163 GLY E CA 1
ATOM 22338 C C . GLY E 1 163 ? 200.899 186.890 140.102 1.00 84.81 163 GLY E C 1
ATOM 22339 O O . GLY E 1 163 ? 199.954 186.599 140.847 1.00 84.81 163 GLY E O 1
ATOM 22343 N N . ARG E 1 164 ? 201.035 188.100 139.555 1.00 90.39 164 ARG E N 1
ATOM 22344 C CA . ARG E 1 164 ? 200.087 189.172 139.833 1.00 90.39 164 ARG E CA 1
ATOM 22345 C C . ARG E 1 164 ? 198.768 189.016 139.088 1.00 90.39 164 ARG E C 1
ATOM 22346 O O . ARG E 1 164 ? 197.767 189.611 139.502 1.00 90.39 164 ARG E O 1
ATOM 22367 N N . LEU E 1 165 ? 198.738 188.237 138.011 1.00 72.41 165 LEU E N 1
ATOM 22368 C CA . LEU E 1 165 ? 197.660 188.318 137.034 1.00 72.41 165 LEU E CA 1
ATOM 22369 C C . LEU E 1 165 ? 196.570 187.297 137.335 1.00 72.41 165 LEU E C 1
ATOM 22370 O O . LEU E 1 165 ? 196.856 186.121 137.582 1.00 72.41 165 LEU E O 1
ATOM 22386 N N . ARG E 1 166 ? 195.321 187.759 137.308 1.00 56.90 166 ARG E N 1
ATOM 22387 C CA . ARG E 1 166 ? 194.161 186.927 137.590 1.00 56.90 166 ARG E CA 1
ATOM 22388 C C . ARG E 1 166 ? 192.980 187.455 136.787 1.00 56.90 166 ARG E C 1
ATOM 22389 O O . ARG E 1 166 ? 192.968 188.610 136.355 1.00 56.90 166 ARG E O 1
ATOM 22410 N N . LEU E 1 167 ? 191.982 186.593 136.591 1.00 46.61 167 LEU E N 1
ATOM 22411 C CA . LEU E 1 167 ? 190.792 186.981 135.843 1.00 46.61 167 LEU E CA 1
ATOM 22412 C C . LEU E 1 167 ? 189.597 186.137 136.278 1.00 46.61 167 LEU E C 1
ATOM 22413 O O . LEU E 1 167 ? 189.579 184.924 136.035 1.00 46.61 167 LEU E O 1
ATOM 22429 N N . PRO E 1 168 ? 188.586 186.725 136.920 1.00 48.58 168 PRO E N 1
ATOM 22430 C CA . PRO E 1 168 ? 187.429 185.928 137.344 1.00 48.58 168 PRO E CA 1
ATOM 22431 C C . PRO E 1 168 ? 186.595 185.461 136.162 1.00 48.58 168 PRO E C 1
ATOM 22432 O O . PRO E 1 168 ? 186.543 186.103 135.110 1.00 48.58 168 PRO E O 1
ATOM 22443 N N . ARG E 1 169 ? 185.924 184.328 136.354 1.00 46.96 169 ARG E N 1
ATOM 22444 C CA . ARG E 1 169 ? 185.119 183.743 135.291 1.00 46.96 169 ARG E CA 1
ATOM 22445 C C . ARG E 1 169 ? 183.906 184.614 134.990 1.00 46.96 169 ARG E C 1
ATOM 22446 O O . ARG E 1 169 ? 183.278 185.170 135.895 1.00 46.96 169 ARG E O 1
ATOM 22467 N N . ALA E 1 170 ? 183.579 184.731 133.702 1.00 49.21 170 ALA E N 1
ATOM 22468 C CA . ALA E 1 170 ? 182.418 185.501 133.272 1.00 49.21 170 ALA E CA 1
ATOM 22469 C C . ALA E 1 170 ? 181.141 184.670 133.292 1.00 49.21 170 ALA E C 1
ATOM 22470 O O . ALA E 1 170 ? 180.073 185.186 133.641 1.00 49.21 170 ALA E O 1
ATOM 22477 N N . LEU E 1 171 ? 181.229 183.395 132.924 1.00 44.75 171 LEU E N 1
ATOM 22478 C CA . LEU E 1 171 ? 180.100 182.476 132.983 1.00 44.75 171 LEU E CA 1
ATOM 22479 C C . LEU E 1 171 ? 180.212 181.625 134.241 1.00 44.75 171 LEU E C 1
ATOM 22480 O O . LEU E 1 171 ? 181.273 181.058 134.520 1.00 44.75 171 LEU E O 1
ATOM 22496 N N . SER E 1 172 ? 179.119 181.544 134.997 1.00 42.46 172 SER E N 1
ATOM 22497 C CA . SER E 1 172 ? 179.055 180.705 136.184 1.00 42.46 172 SER E CA 1
ATOM 22498 C C . SER E 1 172 ? 177.684 180.050 136.256 1.00 42.46 172 SER E C 1
ATOM 22499 O O . SER E 1 172 ? 176.682 180.627 135.826 1.00 42.46 172 SER E O 1
ATOM 22507 N N . ALA E 1 173 ? 177.648 178.837 136.804 1.00 44.43 173 ALA E N 1
ATOM 22508 C CA . ALA E 1 173 ? 176.398 178.099 136.912 1.00 44.43 173 ALA E CA 1
ATOM 22509 C C . ALA E 1 173 ? 176.508 177.080 138.036 1.00 44.43 173 ALA E C 1
ATOM 22510 O O . ALA E 1 173 ? 177.603 176.645 138.401 1.00 44.43 173 ALA E O 1
ATOM 22517 N N . PHE E 1 174 ? 175.350 176.705 138.579 1.00 42.99 174 PHE E N 1
ATOM 22518 C CA . PHE E 1 174 ? 175.276 175.711 139.642 1.00 42.99 174 PHE E CA 1
ATOM 22519 C C . PHE E 1 174 ? 173.867 175.138 139.680 1.00 42.99 174 PHE E C 1
ATOM 22520 O O . PHE E 1 174 ? 172.922 175.730 139.153 1.00 42.99 174 PHE E O 1
ATOM 22537 N N . ILE E 1 175 ? 173.740 173.970 140.310 1.00 43.05 175 ILE E N 1
ATOM 22538 C CA . ILE E 1 175 ? 172.454 173.322 140.540 1.00 43.05 175 ILE E CA 1
ATOM 22539 C C . ILE E 1 175 ? 172.272 173.134 142.040 1.00 43.05 175 ILE E C 1
ATOM 22540 O O . ILE E 1 175 ? 173.208 172.735 142.741 1.00 43.05 175 ILE E O 1
ATOM 22556 N N . GLU E 1 176 ? 171.066 173.423 142.533 1.00 42.99 176 GLU E N 1
ATOM 22557 C CA . GLU E 1 176 ? 170.738 173.213 143.936 1.00 42.99 176 GLU E CA 1
ATOM 22558 C C . GLU E 1 176 ? 169.313 172.690 144.058 1.00 42.99 176 GLU E C 1
ATOM 22559 O O . GLU E 1 176 ? 168.441 173.022 143.251 1.00 42.99 176 GLU E O 1
ATOM 22571 N N . ALA E 1 177 ? 169.088 171.868 145.081 1.00 40.34 177 ALA E N 1
ATOM 22572 C CA . ALA E 1 177 ? 167.785 171.283 145.368 1.00 40.34 177 ALA E CA 1
ATOM 22573 C C . ALA E 1 177 ? 167.187 171.947 146.602 1.00 40.34 177 ALA E C 1
ATOM 22574 O O . ALA E 1 177 ? 167.836 172.012 147.652 1.00 40.34 177 ALA E O 1
ATOM 22581 N N . GLU E 1 178 ? 165.956 172.435 146.473 1.00 45.31 178 GLU E N 1
ATOM 22582 C CA . GLU E 1 178 ? 165.251 173.071 147.576 1.00 45.31 178 GLU E CA 1
ATOM 22583 C C . GLU E 1 178 ? 164.371 172.069 148.316 1.00 45.31 178 GLU E C 1
ATOM 22584 O O . GLU E 1 178 ? 163.891 171.088 147.742 1.00 45.31 178 GLU E O 1
ATOM 22596 N N . ASP E 1 179 ? 164.162 172.332 149.608 1.00 42.70 179 ASP E N 1
ATOM 22597 C CA . ASP E 1 179 ? 163.211 171.573 150.422 1.00 42.70 179 ASP E CA 1
ATOM 22598 C C . ASP E 1 179 ? 163.489 170.073 150.346 1.00 42.70 179 ASP E C 1
ATOM 22599 O O . ASP E 1 179 ? 162.576 169.255 150.203 1.00 42.70 179 ASP E O 1
ATOM 22608 N N . VAL E 1 180 ? 164.762 169.705 150.453 1.00 39.44 180 VAL E N 1
ATOM 22609 C CA . VAL E 1 180 ? 165.174 168.329 150.197 1.00 39.44 180 VAL E CA 1
ATOM 22610 C C . VAL E 1 180 ? 164.778 167.430 151.362 1.00 39.44 180 VAL E C 1
ATOM 22611 O O . VAL E 1 180 ? 164.645 167.871 152.510 1.00 39.44 180 VAL E O 1
ATOM 22624 N N . ARG E 1 181 ? 164.590 166.148 151.052 1.00 40.59 181 ARG E N 1
ATOM 22625 C CA . ARG E 1 181 ? 164.308 165.105 152.029 1.00 40.59 181 ARG E CA 1
ATOM 22626 C C . ARG E 1 181 ? 165.257 163.939 151.773 1.00 40.59 181 ARG E C 1
ATOM 22627 O O . ARG E 1 181 ? 165.920 163.870 150.734 1.00 40.59 181 ARG E O 1
ATOM 22648 N N . VAL E 1 182 ? 165.325 163.010 152.728 1.00 40.16 182 VAL E N 1
ATOM 22649 C CA . VAL E 1 182 ? 166.384 162.006 152.771 1.00 40.16 182 VAL E CA 1
ATOM 22650 C C . VAL E 1 182 ? 165.783 160.609 152.693 1.00 40.16 182 VAL E C 1
ATOM 22651 O O . VAL E 1 182 ? 164.719 160.342 153.262 1.00 40.16 182 VAL E O 1
ATOM 22664 N N . ALA E 1 183 ? 166.478 159.719 151.981 1.00 40.72 183 ALA E N 1
ATOM 22665 C CA . ALA E 1 183 ? 166.125 158.302 151.902 1.00 40.72 183 ALA E CA 1
ATOM 22666 C C . ALA E 1 183 ? 167.417 157.495 151.961 1.00 40.72 183 ALA E C 1
ATOM 22667 O O . ALA E 1 183 ? 168.242 157.580 151.047 1.00 40.72 183 ALA E O 1
ATOM 22674 N N . SER E 1 184 ? 167.594 156.717 153.028 1.00 40.83 184 SER E N 1
ATOM 22675 C CA . SER E 1 184 ? 168.830 155.989 153.283 1.00 40.83 184 SER E CA 1
ATOM 22676 C C . SER E 1 184 ? 168.644 154.506 152.986 1.00 40.83 184 SER E C 1
ATOM 22677 O O . SER E 1 184 ? 167.612 153.920 153.329 1.00 40.83 184 SER E O 1
ATOM 22685 N N . SER E 1 185 ? 169.651 153.901 152.352 1.00 45.70 185 SER E N 1
ATOM 22686 C CA . SER E 1 185 ? 169.576 152.487 151.983 1.00 45.70 185 SER E CA 1
ATOM 22687 C C . SER E 1 185 ? 170.990 151.955 151.789 1.00 45.70 185 SER E C 1
ATOM 22688 O O . SER E 1 185 ? 171.669 152.344 150.834 1.00 45.70 185 SER E O 1
ATOM 22696 N N . GLY E 1 186 ? 171.423 151.065 152.679 1.00 46.48 186 GLY E N 1
ATOM 22697 C CA . GLY E 1 186 ? 172.729 150.442 152.593 1.00 46.48 186 GLY E CA 1
ATOM 22698 C C . GLY E 1 186 ? 172.716 149.161 151.781 1.00 46.48 186 GLY E C 1
ATOM 22699 O O . GLY E 1 186 ? 171.791 148.887 151.012 1.00 46.48 186 GLY E O 1
ATOM 22703 N N . GLY E 1 187 ? 173.769 148.368 151.958 1.00 56.97 187 GLY E N 1
ATOM 22704 C CA . GLY E 1 187 ? 173.881 147.101 151.256 1.00 56.97 187 GLY E CA 1
ATOM 22705 C C . GLY E 1 187 ? 174.962 146.239 151.874 1.00 56.97 187 GLY E C 1
ATOM 22706 O O . GLY E 1 187 ? 175.603 146.616 152.859 1.00 56.97 187 GLY E O 1
ATOM 22710 N N . VAL E 1 188 ? 175.156 145.060 151.276 1.00 55.60 188 VAL E N 1
ATOM 22711 C CA . VAL E 1 188 ? 176.164 144.106 151.731 1.00 55.60 188 VAL E CA 1
ATOM 22712 C C . VAL E 1 188 ? 176.678 143.328 150.527 1.00 55.60 188 VAL E C 1
ATOM 22713 O O . VAL E 1 188 ? 176.019 143.242 149.490 1.00 55.60 188 VAL E O 1
ATOM 22726 N N . LYS E 1 189 ? 177.874 142.758 150.671 1.00 65.46 189 LYS E N 1
ATOM 22727 C CA . LYS E 1 189 ? 178.472 141.960 149.610 1.00 65.46 189 LYS E CA 1
ATOM 22728 C C . LYS E 1 189 ? 177.811 140.590 149.509 1.00 65.46 189 LYS E C 1
ATOM 22729 O O . LYS E 1 189 ? 177.550 139.931 150.520 1.00 65.46 189 LYS E O 1
ATOM 22748 N N . ASN E 1 190 ? 177.547 140.163 148.272 1.00 72.88 190 ASN E N 1
ATOM 22749 C CA . ASN E 1 190 ? 177.028 138.821 148.018 1.00 72.88 190 ASN E CA 1
ATOM 22750 C C . ASN E 1 190 ? 178.150 137.790 148.014 1.00 72.88 190 ASN E C 1
ATOM 22751 O O . ASN E 1 190 ? 178.078 136.780 148.722 1.00 72.88 190 ASN E O 1
ATOM 22762 N N . ASP E 1 191 ? 179.193 138.029 147.226 1.00 78.01 191 ASP E N 1
ATOM 22763 C CA . ASP E 1 191 ? 180.228 137.027 147.033 1.00 78.01 191 ASP E CA 1
ATOM 22764 C C . ASP E 1 191 ? 181.040 136.827 148.311 1.00 78.01 191 ASP E C 1
ATOM 22765 O O . ASP E 1 191 ? 181.090 137.687 149.195 1.00 78.01 191 ASP E O 1
ATOM 22774 N N . HIS E 1 192 ? 181.681 135.660 148.398 1.00 95.41 192 HIS E N 1
ATOM 22775 C CA . HIS E 1 192 ? 182.517 135.294 149.537 1.00 95.41 192 HIS E CA 1
ATOM 22776 C C . HIS E 1 192 ? 181.697 135.130 150.813 1.00 95.41 192 HIS E C 1
ATOM 22777 O O . HIS E 1 192 ? 182.217 135.286 151.920 1.00 95.41 192 HIS E O 1
ATOM 22791 N N . VAL E 1 193 ? 180.410 134.813 150.667 1.00 99.12 193 VAL E N 1
ATOM 22792 C CA . VAL E 1 193 ? 179.537 134.692 151.829 1.00 99.12 193 VAL E CA 1
ATOM 22793 C C . VAL E 1 193 ? 179.899 133.463 152.658 1.00 99.12 193 VAL E C 1
ATOM 22794 O O . VAL E 1 193 ? 179.841 133.495 153.893 1.00 99.12 193 VAL E O 1
ATOM 22807 N N . ASN E 1 194 ? 180.275 132.362 152.003 1.00 107.34 194 ASN E N 1
ATOM 22808 C CA . ASN E 1 194 ? 180.492 131.107 152.716 1.00 107.34 194 ASN E CA 1
ATOM 22809 C C . ASN E 1 194 ? 181.818 131.121 153.473 1.00 107.34 194 ASN E C 1
ATOM 22810 O O . ASN E 1 194 ? 181.857 130.722 154.643 1.00 107.34 194 ASN E O 1
ATOM 22821 N N . PRO E 1 195 ? 182.928 131.564 152.858 1.00 101.17 195 PRO E N 1
ATOM 22822 C CA . PRO E 1 195 ? 184.198 131.598 153.600 1.00 101.17 195 PRO E CA 1
ATOM 22823 C C . PRO E 1 195 ? 184.209 132.645 154.704 1.00 101.17 195 PRO E C 1
ATOM 22824 O O . PRO E 1 195 ? 183.225 133.365 154.900 1.00 101.17 195 PRO E O 1
ATOM 22835 N N . SER E 1 196 ? 185.324 132.739 155.426 1.00 111.17 196 SER E N 1
ATOM 22836 C CA . SER E 1 196 ? 185.413 133.648 156.561 1.00 111.17 196 SER E CA 1
ATOM 22837 C C . SER E 1 196 ? 185.294 135.099 156.107 1.00 111.17 196 SER E C 1
ATOM 22838 O O . SER E 1 196 ? 185.702 135.466 155.001 1.00 111.17 196 SER E O 1
ATOM 22846 N N . GLY E 1 197 ? 184.727 135.929 156.980 1.00 114.95 197 GLY E N 1
ATOM 22847 C CA . GLY E 1 197 ? 184.537 137.336 156.688 1.00 114.95 197 GLY E CA 1
ATOM 22848 C C . GLY E 1 197 ? 185.754 138.180 157.008 1.00 114.95 197 GLY E C 1
ATOM 22849 O O . GLY E 1 197 ? 185.649 139.193 157.706 1.00 114.95 197 GLY E O 1
ATOM 22853 N N . ASP E 1 198 ? 186.917 137.775 156.498 1.00 121.41 198 ASP E N 1
ATOM 22854 C CA . ASP E 1 198 ? 188.176 138.467 156.770 1.00 121.41 198 ASP E CA 1
ATOM 22855 C C . ASP E 1 198 ? 188.304 139.647 155.809 1.00 121.41 198 ASP E C 1
ATOM 22856 O O . ASP E 1 198 ? 188.935 139.575 154.751 1.00 121.41 198 ASP E O 1
ATOM 22865 N N . THR E 1 199 ? 187.689 140.764 156.203 1.00 123.48 199 THR E N 1
ATOM 22866 C CA . THR E 1 199 ? 187.702 141.955 155.359 1.00 123.48 199 THR E CA 1
ATOM 22867 C C . THR E 1 199 ? 189.123 142.449 155.115 1.00 123.48 199 THR E C 1
ATOM 22868 O O . THR E 1 199 ? 189.436 142.948 154.028 1.00 123.48 199 THR E O 1
ATOM 22879 N N . SER E 1 200 ? 190.000 142.320 156.115 1.00 127.21 200 SER E N 1
ATOM 22880 C CA . SER E 1 200 ? 191.346 142.869 155.985 1.00 127.21 200 SER E CA 1
ATOM 22881 C C . SER E 1 200 ? 192.167 142.127 154.937 1.00 127.21 200 SER E C 1
ATOM 22882 O O . SER E 1 200 ? 193.098 142.704 154.365 1.00 127.21 200 SER E O 1
ATOM 22890 N N . ARG E 1 201 ? 191.848 140.859 154.671 1.00 120.23 201 ARG E N 1
ATOM 22891 C CA . ARG E 1 201 ? 192.456 140.158 153.547 1.00 120.23 201 ARG E CA 1
ATOM 22892 C C . ARG E 1 201 ? 191.841 140.549 152.212 1.00 120.23 201 ARG E C 1
ATOM 22893 O O . ARG E 1 201 ? 192.411 140.221 151.166 1.00 120.23 201 ARG E O 1
ATOM 22914 N N . GLY E 1 202 ? 190.700 141.234 152.222 1.00 110.97 202 GLY E N 1
ATOM 22915 C CA . GLY E 1 202 ? 189.882 141.368 151.033 1.00 110.97 202 GLY E CA 1
ATOM 22916 C C . GLY E 1 202 ? 188.958 140.176 150.885 1.00 110.97 202 GLY E C 1
ATOM 22917 O O . GLY E 1 202 ? 187.825 140.306 150.412 1.00 110.97 202 GLY E O 1
ATOM 22921 N N . PHE E 1 203 ? 189.443 139.002 151.295 1.00 102.84 203 PHE E N 1
ATOM 22922 C CA . PHE E 1 203 ? 188.638 137.784 151.368 1.00 102.84 203 PHE E CA 1
ATOM 22923 C C . PHE E 1 203 ? 187.726 137.882 152.590 1.00 102.84 203 PHE E C 1
ATOM 22924 O O . PHE E 1 203 ? 188.001 137.332 153.660 1.00 102.84 203 PHE E O 1
ATOM 22941 N N . GLY E 1 204 ? 186.617 138.596 152.429 1.00 100.66 204 GLY E N 1
ATOM 22942 C CA . GLY E 1 204 ? 185.684 138.743 153.524 1.00 100.66 204 GLY E CA 1
ATOM 22943 C C . GLY E 1 204 ? 184.337 139.267 153.074 1.00 100.66 204 GLY E C 1
ATOM 22944 O O . GLY E 1 204 ? 184.041 139.340 151.880 1.00 100.66 204 GLY E O 1
ATOM 22948 N N . ASN E 1 205 ? 183.518 139.625 154.064 1.00 83.34 205 ASN E N 1
ATOM 22949 C CA . ASN E 1 205 ? 182.188 140.183 153.855 1.00 83.34 205 ASN E CA 1
ATOM 22950 C C . ASN E 1 205 ? 182.146 141.606 154.395 1.00 83.34 205 ASN E C 1
ATOM 22951 O O . ASN E 1 205 ? 182.699 141.888 155.462 1.00 83.34 205 ASN E O 1
ATOM 22962 N N . VAL E 1 206 ? 181.483 142.499 153.664 1.00 74.48 206 VAL E N 1
ATOM 22963 C CA . VAL E 1 206 ? 181.418 143.906 154.057 1.00 74.48 206 VAL E CA 1
ATOM 22964 C C . VAL E 1 206 ? 180.015 144.462 153.833 1.00 74.48 206 VAL E C 1
ATOM 22965 O O . VAL E 1 206 ? 179.509 144.423 152.702 1.00 74.48 206 VAL E O 1
ATOM 22978 N N . PRO E 1 207 ? 179.351 144.980 154.865 1.00 62.23 207 PRO E N 1
ATOM 22979 C CA . PRO E 1 207 ? 178.175 145.825 154.650 1.00 62.23 207 PRO E CA 1
ATOM 22980 C C . PRO E 1 207 ? 178.556 147.298 154.572 1.00 62.23 207 PRO E C 1
ATOM 22981 O O . PRO E 1 207 ? 179.598 147.729 155.070 1.00 62.23 207 PRO E O 1
ATOM 22992 N N . PHE E 1 208 ? 177.683 148.075 153.930 1.00 52.19 208 PHE E N 1
ATOM 22993 C CA . PHE E 1 208 ? 177.908 149.506 153.782 1.00 52.19 208 PHE E CA 1
ATOM 22994 C C . PHE E 1 208 ? 176.582 150.251 153.866 1.00 52.19 208 PHE E C 1
ATOM 22995 O O . PHE E 1 208 ? 175.506 149.672 153.701 1.00 52.19 208 PHE E O 1
ATOM 23012 N N . ALA E 1 209 ? 176.682 151.551 154.129 1.00 49.86 209 ALA E N 1
ATOM 23013 C CA . ALA E 1 209 ? 175.538 152.450 154.178 1.00 49.86 209 ALA E CA 1
ATOM 23014 C C . ALA E 1 209 ? 175.620 153.447 153.029 1.00 49.86 209 ALA E C 1
ATOM 23015 O O . ALA E 1 209 ? 176.705 153.932 152.692 1.00 49.86 209 ALA E O 1
ATOM 23022 N N . ARG E 1 210 ? 174.469 153.746 152.431 1.00 47.11 210 ARG E N 1
ATOM 23023 C CA . ARG E 1 210 ? 174.388 154.653 151.294 1.00 47.11 210 ARG E CA 1
ATOM 23024 C C . ARG E 1 210 ? 173.118 155.483 151.420 1.00 47.11 210 ARG E C 1
ATOM 23025 O O . ARG E 1 210 ? 172.110 155.018 151.959 1.00 47.11 210 ARG E O 1
ATOM 23046 N N . ASP E 1 211 ? 173.171 156.717 150.917 1.00 44.49 211 ASP E N 1
ATOM 23047 C CA . ASP E 1 211 ? 172.110 157.686 151.158 1.00 44.49 211 ASP E CA 1
ATOM 23048 C C . ASP E 1 211 ? 171.872 158.541 149.921 1.00 44.49 211 ASP E C 1
ATOM 23049 O O . ASP E 1 211 ? 172.820 158.947 149.243 1.00 44.49 211 ASP E O 1
ATOM 23058 N N . GLU E 1 212 ? 170.597 158.813 149.639 1.00 38.20 212 GLU E N 1
ATOM 23059 C CA . GLU E 1 212 ? 170.188 159.552 148.452 1.00 38.20 212 GLU E CA 1
ATOM 23060 C C . GLU E 1 212 ? 168.965 160.393 148.799 1.00 38.20 212 GLU E C 1
ATOM 23061 O O . GLU E 1 212 ? 168.197 160.050 149.702 1.00 38.20 212 GLU E O 1
ATOM 23073 N N . TYR E 1 213 ? 168.787 161.495 148.072 1.00 37.71 213 TYR E N 1
ATOM 23074 C CA . TYR E 1 213 ? 167.897 162.573 148.481 1.00 37.71 213 TYR E CA 1
ATOM 23075 C C . TYR E 1 213 ? 166.680 162.699 147.571 1.00 37.71 213 TYR E C 1
ATOM 23076 O O . TYR E 1 213 ? 166.653 162.200 146.443 1.00 37.71 213 TYR E O 1
ATOM 23094 N N . VAL E 1 214 ? 165.669 163.397 148.094 1.00 35.79 214 VAL E N 1
ATOM 23095 C CA . VAL E 1 214 ? 164.416 163.674 147.404 1.00 35.79 214 VAL E CA 1
ATOM 23096 C C . VAL E 1 214 ? 164.178 165.178 147.446 1.00 35.79 214 VAL E C 1
ATOM 23097 O O . VAL E 1 214 ? 164.526 165.849 148.422 1.00 35.79 214 VAL E O 1
ATOM 23110 N N . SER E 1 215 ? 163.579 165.712 146.377 1.00 38.92 215 SER E N 1
ATOM 23111 C CA . SER E 1 215 ? 163.328 167.148 146.297 1.00 38.92 215 SER E CA 1
ATOM 23112 C C . SER E 1 215 ? 162.151 167.440 145.377 1.00 38.92 215 SER E C 1
ATOM 23113 O O . SER E 1 215 ? 162.033 166.805 144.319 1.00 38.92 215 SER E O 1
ATOM 23121 N N . PRO E 1 216 ? 161.272 168.383 145.738 1.00 40.24 216 PRO E N 1
ATOM 23122 C CA . PRO E 1 216 ? 160.192 168.771 144.821 1.00 40.24 216 PRO E CA 1
ATOM 23123 C C . PRO E 1 216 ? 160.594 169.822 143.799 1.00 40.24 216 PRO E C 1
ATOM 23124 O O . PRO E 1 216 ? 159.844 170.040 142.838 1.00 40.24 216 PRO E O 1
ATOM 23135 N N . ARG E 1 217 ? 161.741 170.478 143.972 1.00 42.16 217 ARG E N 1
ATOM 23136 C CA . ARG E 1 217 ? 162.189 171.509 143.039 1.00 42.16 217 ARG E CA 1
ATOM 23137 C C . ARG E 1 217 ? 163.708 171.464 142.962 1.00 42.16 217 ARG E C 1
ATOM 23138 O O . ARG E 1 217 ? 164.388 171.782 143.943 1.00 42.16 217 ARG E O 1
ATOM 23159 N N . ILE E 1 218 ? 164.236 171.069 141.805 1.00 38.64 218 ILE E N 1
ATOM 23160 C CA . ILE E 1 218 ? 165.648 171.229 141.476 1.00 38.64 218 ILE E CA 1
ATOM 23161 C C . ILE E 1 218 ? 165.746 172.244 140.348 1.00 38.64 218 ILE E C 1
ATOM 23162 O O . ILE E 1 218 ? 164.958 172.202 139.396 1.00 38.64 218 ILE E O 1
ATOM 23178 N N . LYS E 1 219 ? 166.709 173.158 140.453 1.00 39.41 219 LYS E N 1
ATOM 23179 C CA . LYS E 1 219 ? 166.950 174.127 139.394 1.00 39.41 219 LYS E CA 1
ATOM 23180 C C . LYS E 1 219 ? 168.441 174.279 139.138 1.00 39.41 219 LYS E C 1
ATOM 23181 O O . LYS E 1 219 ? 169.246 174.294 140.074 1.00 39.41 219 LYS E O 1
ATOM 23200 N N . ALA E 1 220 ? 168.796 174.386 137.860 1.00 38.85 220 ALA E N 1
ATOM 23201 C CA . ALA E 1 220 ? 170.117 174.833 137.444 1.00 38.85 220 ALA E CA 1
ATOM 23202 C C . ALA E 1 220 ? 170.072 176.330 137.165 1.00 38.85 220 ALA E C 1
ATOM 23203 O O . ALA E 1 220 ? 169.164 176.811 136.481 1.00 38.85 220 ALA E O 1
ATOM 23210 N N . TYR E 1 221 ? 171.048 177.061 137.697 1.00 39.58 221 TYR E N 1
ATOM 23211 C CA . TYR E 1 221 ? 171.157 178.500 137.498 1.00 39.58 221 TYR E CA 1
ATOM 23212 C C . TYR E 1 221 ? 172.367 178.811 136.628 1.00 39.58 221 TYR E C 1
ATOM 23213 O O . TYR E 1 221 ? 173.440 178.228 136.813 1.00 39.58 221 TYR E O 1
ATOM 23231 N N . PHE E 1 222 ? 172.188 179.723 135.674 1.00 36.95 222 PHE E N 1
ATOM 23232 C CA . PHE E 1 222 ? 173.257 180.150 134.780 1.00 36.95 222 PHE E CA 1
ATOM 23233 C C . PHE E 1 222 ? 173.364 181.667 134.810 1.00 36.95 222 PHE E C 1
ATOM 23234 O O . PHE E 1 222 ? 172.354 182.366 134.680 1.00 36.95 222 PHE E O 1
ATOM 23251 N N . ASN E 1 223 ? 174.586 182.171 134.982 1.00 40.05 223 ASN E N 1
ATOM 23252 C CA . ASN E 1 223 ? 174.859 183.603 135.023 1.00 40.05 223 ASN E CA 1
ATOM 23253 C C . ASN E 1 223 ? 176.008 183.920 134.077 1.00 40.05 223 ASN E C 1
ATOM 23254 O O . ASN E 1 223 ? 177.085 183.327 134.188 1.00 40.05 223 ASN E O 1
ATOM 23265 N N . LEU E 1 224 ? 175.780 184.853 133.153 1.00 43.96 224 LEU E N 1
ATOM 23266 C CA . LEU E 1 224 ? 176.825 185.366 132.273 1.00 43.96 224 LEU E CA 1
ATOM 23267 C C . LEU E 1 224 ? 177.042 186.842 132.576 1.00 43.96 224 LEU E C 1
ATOM 23268 O O . LEU E 1 224 ? 176.097 187.637 132.519 1.00 43.96 224 LEU E O 1
ATOM 23284 N N . ASP E 1 225 ? 178.284 187.202 132.895 1.00 52.34 225 ASP E N 1
ATOM 23285 C CA . ASP E 1 225 ? 178.655 188.580 133.219 1.00 52.34 225 ASP E CA 1
ATOM 23286 C C . ASP E 1 225 ? 179.013 189.310 131.928 1.00 52.34 225 ASP E C 1
ATOM 23287 O O . ASP E 1 225 ? 180.147 189.231 131.451 1.00 52.34 225 ASP E O 1
ATOM 23296 N N . LEU E 1 226 ? 178.040 190.027 131.360 1.00 53.08 226 LEU E N 1
ATOM 23297 C CA . LEU E 1 226 ? 178.310 190.808 130.157 1.00 53.08 226 LEU E CA 1
ATOM 23298 C C . LEU E 1 226 ? 179.178 192.022 130.459 1.00 53.08 226 LEU E C 1
ATOM 23299 O O . LEU E 1 226 ? 179.985 192.432 129.616 1.00 53.08 226 LEU E O 1
ATOM 23315 N N . ALA E 1 227 ? 179.023 192.612 131.647 1.00 54.77 227 ALA E N 1
ATOM 23316 C CA . ALA E 1 227 ? 179.720 193.855 131.959 1.00 54.77 227 ALA E CA 1
ATOM 23317 C C . ALA E 1 227 ? 181.233 193.693 131.870 1.00 54.77 227 ALA E C 1
ATOM 23318 O O . ALA E 1 227 ? 181.920 194.559 131.325 1.00 54.77 227 ALA E O 1
ATOM 23325 N N . GLN E 1 228 ? 181.772 192.588 132.388 1.00 55.47 228 GLN E N 1
ATOM 23326 C CA . GLN E 1 228 ? 183.224 192.425 132.430 1.00 55.47 228 GLN E CA 1
ATOM 23327 C C . GLN E 1 228 ? 183.805 192.238 131.030 1.00 55.47 228 GLN E C 1
ATOM 23328 O O . GLN E 1 228 ? 184.770 192.915 130.645 1.00 55.47 228 GLN E O 1
ATOM 23342 N N . ILE E 1 229 ? 183.221 191.330 130.246 1.00 54.01 229 ILE E N 1
ATOM 23343 C CA . ILE E 1 229 ? 183.718 191.101 128.893 1.00 54.01 229 ILE E CA 1
ATOM 23344 C C . ILE E 1 229 ? 183.564 192.363 128.055 1.00 54.01 229 ILE E C 1
ATOM 23345 O O . ILE E 1 229 ? 184.432 192.696 127.240 1.00 54.01 229 ILE E O 1
ATOM 23361 N N . ARG E 1 230 ? 182.457 193.085 128.241 1.00 56.13 230 ARG E N 1
ATOM 23362 C CA . ARG E 1 230 ? 182.304 194.383 127.596 1.00 56.13 230 ARG E CA 1
ATOM 23363 C C . ARG E 1 230 ? 183.409 195.341 128.025 1.00 56.13 230 ARG E C 1
ATOM 23364 O O . ARG E 1 230 ? 183.935 196.104 127.207 1.00 56.13 230 ARG E O 1
ATOM 23385 N N . ALA E 1 231 ? 183.775 195.314 129.309 1.00 59.40 231 ALA E N 1
ATOM 23386 C CA . ALA E 1 231 ? 184.860 196.138 129.821 1.00 59.40 231 ALA E CA 1
ATOM 23387 C C . ALA E 1 231 ? 186.228 195.667 129.352 1.00 59.40 231 ALA E C 1
ATOM 23388 O O . ALA E 1 231 ? 187.222 196.351 129.621 1.00 59.40 231 ALA E O 1
ATOM 23395 N N . PHE E 1 232 ? 186.309 194.524 128.668 1.00 59.64 232 PHE E N 1
ATOM 23396 C CA . PHE E 1 232 ? 187.535 194.227 127.931 1.00 59.64 232 PHE E CA 1
ATOM 23397 C C . PHE E 1 232 ? 187.650 195.103 126.689 1.00 59.64 232 PHE E C 1
ATOM 23398 O O . PHE E 1 232 ? 188.759 195.487 126.301 1.00 59.64 232 PHE E O 1
ATOM 23415 N N . GLY E 1 233 ? 186.523 195.425 126.057 1.00 63.51 233 GLY E N 1
ATOM 23416 C CA . GLY E 1 233 ? 186.520 196.345 124.935 1.00 63.51 233 GLY E CA 1
ATOM 23417 C C . GLY E 1 233 ? 187.259 195.858 123.711 1.00 63.51 233 GLY E C 1
ATOM 23418 O O . GLY E 1 233 ? 187.754 196.677 122.929 1.00 63.51 233 GLY E O 1
ATOM 23422 N N . LEU E 1 234 ? 187.346 194.543 123.514 1.00 58.51 234 LEU E N 1
ATOM 23423 C CA . LEU E 1 234 ? 188.066 194.003 122.368 1.00 58.51 234 LEU E CA 1
ATOM 23424 C C . LEU E 1 234 ? 187.298 194.149 121.060 1.00 58.51 234 LEU E C 1
ATOM 23425 O O . LEU E 1 234 ? 187.893 193.970 119.992 1.00 58.51 234 LEU E O 1
ATOM 23441 N N . GLY E 1 235 ? 186.014 194.468 121.111 1.00 64.38 235 GLY E N 1
ATOM 23442 C CA . GLY E 1 235 ? 185.236 194.689 119.912 1.00 64.38 235 GLY E CA 1
ATOM 23443 C C . GLY E 1 235 ? 183.773 194.378 120.159 1.00 64.38 235 GLY E C 1
ATOM 23444 O O . GLY E 1 235 ? 183.354 194.116 121.282 1.00 64.38 235 GLY E O 1
ATOM 23448 N N . GLU E 1 236 ? 183.001 194.424 119.073 1.00 63.10 236 GLU E N 1
ATOM 23449 C CA . GLU E 1 236 ? 181.608 193.993 119.070 1.00 63.10 236 GLU E CA 1
ATOM 23450 C C . GLU E 1 236 ? 181.438 192.597 118.489 1.00 63.10 236 GLU E C 1
ATOM 23451 O O . GLU E 1 236 ? 180.680 191.786 119.034 1.00 63.10 236 GLU E O 1
ATOM 23463 N N . GLN E 1 237 ? 182.130 192.304 117.387 1.00 56.05 237 GLN E N 1
ATOM 23464 C CA . GLN E 1 237 ? 182.048 190.977 116.790 1.00 56.05 237 GLN E CA 1
ATOM 23465 C C . GLN E 1 237 ? 182.572 189.916 117.750 1.00 56.05 237 GLN E C 1
ATOM 23466 O O . GLN E 1 237 ? 182.018 188.814 117.838 1.00 56.05 237 GLN E O 1
ATOM 23480 N N . VAL E 1 238 ? 183.640 190.234 118.484 1.00 55.09 238 VAL E N 1
ATOM 23481 C CA . VAL E 1 238 ? 184.158 189.302 119.479 1.00 55.09 238 VAL E CA 1
ATOM 23482 C C . VAL E 1 238 ? 183.159 189.118 120.619 1.00 55.09 238 VAL E C 1
ATOM 23483 O O . VAL E 1 238 ? 183.063 188.028 121.201 1.00 55.09 238 VAL E O 1
ATOM 23496 N N . ASP E 1 239 ? 182.383 190.156 120.942 1.00 58.23 239 ASP E N 1
ATOM 23497 C CA . ASP E 1 239 ? 181.321 189.995 121.932 1.00 58.23 239 ASP E CA 1
ATOM 23498 C C . ASP E 1 239 ? 180.229 189.067 121.417 1.00 58.23 239 ASP E C 1
ATOM 23499 O O . ASP E 1 239 ? 179.719 188.221 122.165 1.00 58.23 239 ASP E O 1
ATOM 23508 N N . ARG E 1 240 ? 179.862 189.204 120.140 1.00 59.07 240 ARG E N 1
ATOM 23509 C CA . ARG E 1 240 ? 178.912 188.265 119.555 1.00 59.07 240 ARG E CA 1
ATOM 23510 C C . ARG E 1 240 ? 179.450 186.846 119.643 1.00 59.07 240 ARG E C 1
ATOM 23511 O O . ARG E 1 240 ? 178.722 185.913 120.009 1.00 59.07 240 ARG E O 1
ATOM 23532 N N . LEU E 1 241 ? 180.737 186.674 119.335 1.00 47.51 241 LEU E N 1
ATOM 23533 C CA . LEU E 1 241 ? 181.363 185.361 119.436 1.00 47.51 241 LEU E CA 1
ATOM 23534 C C . LEU E 1 241 ? 181.228 184.793 120.841 1.00 47.51 241 LEU E C 1
ATOM 23535 O O . LEU E 1 241 ? 180.817 183.643 121.017 1.00 47.51 241 LEU E O 1
ATOM 23551 N N . LEU E 1 242 ? 181.605 185.574 121.856 1.00 43.68 242 LEU E N 1
ATOM 23552 C CA . LEU E 1 242 ? 181.626 185.031 123.211 1.00 43.68 242 LEU E CA 1
ATOM 23553 C C . LEU E 1 242 ? 180.221 184.739 123.726 1.00 43.68 242 LEU E C 1
ATOM 23554 O O . LEU E 1 242 ? 180.006 183.727 124.406 1.00 43.68 242 LEU E O 1
ATOM 23570 N N . ILE E 1 243 ? 179.236 185.574 123.383 1.00 48.26 243 ILE E N 1
ATOM 23571 C CA . ILE E 1 243 ? 177.884 185.306 123.867 1.00 48.26 243 ILE E CA 1
ATOM 23572 C C . ILE E 1 243 ? 177.295 184.096 123.151 1.00 48.26 243 ILE E C 1
ATOM 23573 O O . ILE E 1 243 ? 176.609 183.267 123.768 1.00 48.26 243 ILE E O 1
ATOM 23589 N N . ALA E 1 244 ? 177.592 183.938 121.857 1.00 52.47 244 ALA E N 1
ATOM 23590 C CA . ALA E 1 244 ? 177.142 182.743 121.155 1.00 52.47 244 ALA E CA 1
ATOM 23591 C C . ALA E 1 244 ? 177.809 181.498 121.719 1.00 52.47 244 ALA E C 1
ATOM 23592 O O . ALA E 1 244 ? 177.153 180.472 121.915 1.00 52.47 244 ALA E O 1
ATOM 23599 N N . LEU E 1 245 ? 179.116 181.570 121.980 1.00 47.48 245 LEU E N 1
ATOM 23600 C CA . LEU E 1 245 ? 179.832 180.432 122.544 1.00 47.48 245 LEU E CA 1
ATOM 23601 C C . LEU E 1 245 ? 179.251 180.032 123.895 1.00 47.48 245 LEU E C 1
ATOM 23602 O O . LEU E 1 245 ? 179.036 178.843 124.157 1.00 47.48 245 LEU E O 1
ATOM 23618 N N . ALA E 1 246 ? 178.964 181.011 124.756 1.00 47.57 246 ALA E N 1
ATOM 23619 C CA . ALA E 1 246 ? 178.397 180.701 126.066 1.00 47.57 246 ALA E CA 1
ATOM 23620 C C . ALA E 1 246 ? 177.009 180.080 125.943 1.00 47.57 246 ALA E C 1
ATOM 23621 O O . ALA E 1 246 ? 176.708 179.072 126.596 1.00 47.57 246 ALA E O 1
ATOM 23628 N N . LEU E 1 247 ? 176.135 180.681 125.131 1.00 45.67 247 LEU E N 1
ATOM 23629 C CA . LEU E 1 247 ? 174.767 180.176 125.059 1.00 45.67 247 LEU E CA 1
ATOM 23630 C C . LEU E 1 247 ? 174.721 178.816 124.367 1.00 45.67 247 LEU E C 1
ATOM 23631 O O . LEU E 1 247 ? 173.910 177.950 124.737 1.00 45.67 247 LEU E O 1
ATOM 23647 N N . TYR E 1 248 ? 175.645 178.578 123.433 1.00 48.57 248 TYR E N 1
ATOM 23648 C CA . TYR E 1 248 ? 175.807 177.251 122.857 1.00 48.57 248 TYR E CA 1
ATOM 23649 C C . TYR E 1 248 ? 176.268 176.255 123.907 1.00 48.57 248 TYR E C 1
ATOM 23650 O O . TYR E 1 248 ? 175.776 175.128 123.955 1.00 48.57 248 TYR E O 1
ATOM 23668 N N . LYS E 1 249 ? 177.273 176.622 124.705 1.00 45.24 249 LYS E N 1
ATOM 23669 C CA . LYS E 1 249 ? 177.715 175.739 125.779 1.00 45.24 249 LYS E CA 1
ATOM 23670 C C . LYS E 1 249 ? 176.557 175.361 126.690 1.00 45.24 249 LYS E C 1
ATOM 23671 O O . LYS E 1 249 ? 176.405 174.193 127.066 1.00 45.24 249 LYS E O 1
ATOM 23690 N N . VAL E 1 250 ? 175.732 176.341 127.065 1.00 39.58 250 VAL E N 1
ATOM 23691 C CA . VAL E 1 250 ? 174.583 176.046 127.920 1.00 39.58 250 VAL E CA 1
ATOM 23692 C C . VAL E 1 250 ? 173.671 175.025 127.252 1.00 39.58 250 VAL E C 1
ATOM 23693 O O . VAL E 1 250 ? 173.321 173.999 127.849 1.00 39.58 250 VAL E O 1
ATOM 23706 N N . ARG E 1 251 ? 173.251 175.297 126.012 1.00 43.76 251 ARG E N 1
ATOM 23707 C CA . ARG E 1 251 ? 172.314 174.382 125.361 1.00 43.76 251 ARG E CA 1
ATOM 23708 C C . ARG E 1 251 ? 172.939 173.015 125.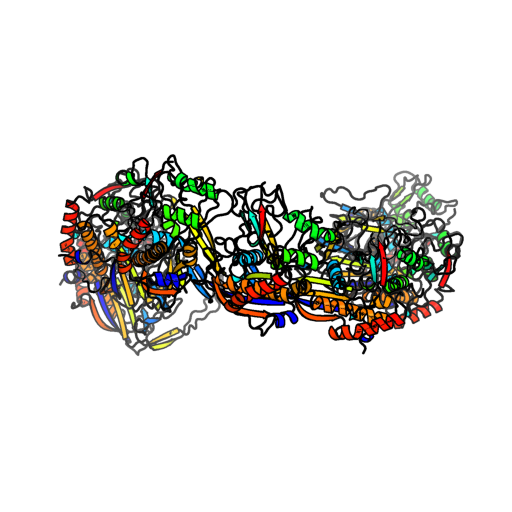088 1.00 43.76 251 ARG E C 1
ATOM 23709 O O . ARG E 1 251 ? 172.234 171.999 125.108 1.00 43.76 251 ARG E O 1
ATOM 23730 N N . ARG E 1 252 ? 174.247 172.967 124.832 1.00 49.09 252 ARG E N 1
ATOM 23731 C CA . ARG E 1 252 ? 174.953 171.724 124.554 1.00 49.09 252 ARG E CA 1
ATOM 23732 C C . ARG E 1 252 ? 175.228 170.914 125.812 1.00 49.09 252 ARG E C 1
ATOM 23733 O O . ARG E 1 252 ? 175.452 169.702 125.718 1.00 49.09 252 ARG E O 1
ATOM 23754 N N . PHE E 1 253 ? 175.220 171.556 126.981 1.00 50.11 253 PHE E N 1
ATOM 23755 C CA . PHE E 1 253 ? 175.266 170.818 128.237 1.00 50.11 253 PHE E CA 1
ATOM 23756 C C . PHE E 1 253 ? 173.880 170.366 128.666 1.00 50.11 253 PHE E C 1
ATOM 23757 O O . PHE E 1 253 ? 173.737 169.279 129.235 1.00 50.11 253 PHE E O 1
ATOM 23774 N N . LEU E 1 254 ? 172.858 171.173 128.377 1.00 52.62 254 LEU E N 1
ATOM 23775 C CA . LEU E 1 254 ? 171.514 170.896 128.866 1.00 52.62 254 LEU E CA 1
ATOM 23776 C C . LEU E 1 254 ? 170.950 169.593 128.317 1.00 52.62 254 LEU E C 1
ATOM 23777 O O . LEU E 1 254 ? 169.958 169.088 128.854 1.00 52.62 254 LEU E O 1
ATOM 23793 N N . VAL E 1 255 ? 171.552 169.037 127.266 1.00 51.76 255 VAL E N 1
ATOM 23794 C CA . VAL E 1 255 ? 171.095 167.791 126.665 1.00 51.76 255 VAL E CA 1
ATOM 23795 C C . VAL E 1 255 ? 172.123 166.674 126.781 1.00 51.76 255 VAL E C 1
ATOM 23796 O O . VAL E 1 255 ? 171.874 165.568 126.290 1.00 51.76 255 VAL E O 1
ATOM 23809 N N . HIS E 1 256 ? 173.267 166.922 127.419 1.00 56.63 256 HIS E N 1
ATOM 23810 C CA . HIS E 1 256 ? 174.301 165.909 127.605 1.00 56.63 256 HIS E CA 1
ATOM 23811 C C . HIS E 1 256 ? 174.583 165.622 129.070 1.00 56.63 256 HIS E C 1
ATOM 23812 O O . HIS E 1 256 ? 174.637 164.452 129.468 1.00 56.63 256 HIS E O 1
ATOM 23826 N N . GLY E 1 257 ? 174.764 166.656 129.888 1.00 52.29 257 GLY E N 1
ATOM 23827 C CA . GLY E 1 257 ? 175.055 166.468 131.295 1.00 52.29 257 GLY E CA 1
ATOM 23828 C C . GLY E 1 257 ? 173.813 166.212 132.120 1.00 52.29 257 GLY E C 1
ATOM 23829 O O . GLY E 1 257 ? 173.810 166.425 133.337 1.00 52.29 257 GLY E O 1
ATOM 23833 N N . LEU E 1 258 ? 172.743 165.756 131.465 1.00 51.23 258 LEU E N 1
ATOM 23834 C CA . LEU E 1 258 ? 171.515 165.438 132.179 1.00 51.23 258 LEU E CA 1
ATOM 23835 C C . LEU E 1 258 ? 171.718 164.326 133.198 1.00 51.23 258 LEU E C 1
ATOM 23836 O O . LEU E 1 258 ? 170.901 164.183 134.114 1.00 51.23 258 LEU E O 1
ATOM 23852 N N . ARG E 1 259 ? 172.780 163.537 133.059 1.00 52.10 259 ARG E N 1
ATOM 23853 C CA . ARG E 1 259 ? 173.192 162.576 134.073 1.00 52.10 259 ARG E CA 1
ATOM 23854 C C . ARG E 1 259 ? 174.605 162.928 134.514 1.00 52.10 259 ARG E C 1
ATOM 23855 O O . ARG E 1 259 ? 175.487 163.141 133.675 1.00 52.10 259 ARG E O 1
ATOM 23876 N N . LEU E 1 260 ? 174.813 163.002 135.824 1.00 45.60 260 LEU E N 1
ATOM 23877 C CA . LEU E 1 260 ? 176.084 163.429 136.396 1.00 45.60 260 LEU E CA 1
ATOM 23878 C C . LEU E 1 260 ? 176.735 162.358 137.253 1.00 45.60 260 LEU E C 1
ATOM 23879 O O . LEU E 1 260 ? 177.964 162.241 137.262 1.00 45.60 260 LEU E O 1
ATOM 23895 N N . ARG E 1 261 ? 175.941 161.575 137.976 1.00 42.45 261 ARG E N 1
ATOM 23896 C CA . ARG E 1 261 ? 176.404 160.396 138.687 1.00 42.45 261 ARG E CA 1
ATOM 23897 C C . ARG E 1 261 ? 175.582 159.200 138.228 1.00 42.45 261 ARG E C 1
ATOM 23898 O O . ARG E 1 261 ? 174.464 159.347 137.726 1.00 42.45 261 ARG E O 1
ATOM 23919 N N . THR E 1 262 ? 176.149 158.005 138.402 1.00 45.08 262 THR E N 1
ATOM 23920 C CA . THR E 1 262 ? 175.535 156.813 137.825 1.00 45.08 262 THR E CA 1
ATOM 23921 C C . THR E 1 262 ? 174.105 156.614 138.315 1.00 45.08 262 THR E C 1
ATOM 23922 O O . THR E 1 262 ? 173.299 155.980 137.625 1.00 45.08 262 THR E O 1
ATOM 23933 N N . ALA E 1 263 ? 173.769 157.140 139.492 1.00 45.43 263 ALA E N 1
ATOM 23934 C CA . ALA E 1 263 ? 172.410 157.079 140.014 1.00 45.43 263 ALA E CA 1
ATOM 23935 C C . ALA E 1 263 ? 171.641 158.380 139.827 1.00 45.43 263 ALA E C 1
ATOM 23936 O O . ALA E 1 263 ? 170.449 158.430 140.147 1.00 45.43 263 ALA E O 1
ATOM 23943 N N . CYS E 1 264 ? 172.283 159.426 139.311 1.00 47.75 264 CYS E N 1
ATOM 23944 C CA . CYS E 1 264 ? 171.695 160.760 139.212 1.00 47.75 264 CYS E CA 1
ATOM 23945 C C . CYS E 1 264 ? 171.409 161.049 137.741 1.00 47.75 264 CYS E C 1
ATOM 23946 O O . CYS E 1 264 ? 172.318 161.391 136.978 1.00 47.75 264 CYS E O 1
ATOM 23954 N N . ASP E 1 265 ? 170.143 160.916 137.348 1.00 52.24 265 ASP E N 1
ATOM 23955 C CA . ASP E 1 265 ? 169.721 161.084 135.963 1.00 52.24 265 ASP E CA 1
ATOM 23956 C C . ASP E 1 265 ? 168.468 161.948 135.928 1.00 52.24 265 ASP E C 1
ATOM 23957 O O . ASP E 1 265 ? 167.476 161.634 136.593 1.00 52.24 265 ASP E O 1
ATOM 23966 N N . LEU E 1 266 ? 168.512 163.028 135.145 1.00 49.11 266 LEU E N 1
ATOM 23967 C CA . LEU E 1 266 ? 167.445 164.019 135.115 1.00 49.11 266 LEU E CA 1
ATOM 23968 C C . LEU E 1 266 ? 167.149 164.402 133.671 1.00 49.11 266 LEU E C 1
ATOM 23969 O O . LEU E 1 266 ? 167.880 164.038 132.748 1.00 49.11 266 LEU E O 1
ATOM 23985 N N . ASP E 1 267 ? 166.043 165.122 133.474 1.00 52.51 267 ASP E N 1
ATOM 23986 C CA . ASP E 1 267 ? 165.753 165.758 132.196 1.00 52.51 267 ASP E CA 1
ATOM 23987 C C . ASP E 1 267 ? 165.210 167.160 132.438 1.00 52.51 267 ASP E C 1
ATOM 23988 O O . ASP E 1 267 ? 164.627 167.446 133.488 1.00 52.51 267 ASP E O 1
ATOM 23997 N N . CYS E 1 268 ? 165.414 168.033 131.454 1.00 56.72 268 CYS E N 1
ATOM 23998 C CA . CYS E 1 268 ? 164.905 169.396 131.516 1.00 56.72 268 CYS E CA 1
ATOM 23999 C C . CYS E 1 268 ? 163.406 169.426 131.239 1.00 56.72 268 CYS E C 1
ATOM 24000 O O . CYS E 1 268 ? 162.942 168.888 130.229 1.00 56.72 268 CYS E O 1
ATOM 24008 N N . GLN E 1 269 ? 162.650 170.061 132.138 1.00 53.56 269 GLN E N 1
ATOM 24009 C CA . GLN E 1 269 ? 161.229 170.282 131.891 1.00 53.56 269 GLN E CA 1
ATOM 24010 C C . GLN E 1 269 ? 161.013 171.547 131.067 1.00 53.56 269 GLN E C 1
ATOM 24011 O O . GLN E 1 269 ? 160.233 171.548 130.108 1.00 53.56 269 GLN E O 1
ATOM 24025 N N . ALA E 1 270 ? 161.696 172.631 131.429 1.00 53.84 270 ALA E N 1
ATOM 24026 C CA . ALA E 1 270 ? 161.616 173.875 130.677 1.00 53.84 270 ALA E CA 1
ATOM 24027 C C . ALA E 1 270 ? 162.834 174.727 131.002 1.00 53.84 270 ALA E C 1
ATOM 24028 O O . ALA E 1 270 ? 163.512 174.515 132.010 1.00 53.84 270 ALA E O 1
ATOM 24035 N N . LEU E 1 271 ? 163.100 175.694 130.127 1.00 43.32 271 LEU E N 1
ATOM 24036 C CA . LEU E 1 271 ? 164.176 176.659 130.301 1.00 43.32 271 LEU E CA 1
ATOM 24037 C C . LEU E 1 271 ? 163.586 178.062 130.311 1.00 43.32 271 LEU E C 1
ATOM 24038 O O . LEU E 1 271 ? 162.674 178.365 129.536 1.00 43.32 271 LEU E O 1
ATOM 24054 N N . ARG E 1 272 ? 164.103 178.915 131.194 1.00 51.28 272 ARG E N 1
ATOM 24055 C CA . ARG E 1 272 ? 163.571 180.258 131.372 1.00 51.28 272 ARG E CA 1
ATOM 24056 C C . ARG E 1 272 ? 164.718 181.239 131.578 1.00 51.28 272 ARG E C 1
ATOM 24057 O O . ARG E 1 272 ? 165.813 180.867 132.007 1.00 51.28 272 ARG E O 1
ATOM 24078 N N . VAL E 1 273 ? 164.449 182.507 131.264 1.00 50.57 273 VAL E N 1
ATOM 24079 C CA . VAL E 1 273 ? 165.437 183.575 131.351 1.00 50.57 273 VAL E CA 1
ATOM 24080 C C . VAL E 1 273 ? 164.908 184.659 132.280 1.00 50.57 273 VAL E C 1
ATOM 24081 O O . VAL E 1 273 ? 163.702 184.921 132.340 1.00 50.57 273 VAL E O 1
ATOM 24094 N N . THR E 1 274 ? 165.827 185.295 133.006 1.00 51.25 274 THR E N 1
ATOM 24095 C CA . THR E 1 274 ? 165.485 186.213 134.086 1.00 51.25 274 THR E CA 1
ATOM 24096 C C . THR E 1 274 ? 165.940 187.637 133.807 1.00 51.25 274 THR E C 1
ATOM 24097 O O . THR E 1 274 ? 165.160 188.579 133.998 1.00 51.25 274 THR E O 1
ATOM 24108 N N . ARG E 1 275 ? 167.182 187.826 133.367 1.00 54.60 275 ARG E N 1
ATOM 24109 C CA . ARG E 1 275 ? 167.683 189.133 132.948 1.00 54.60 275 ARG E CA 1
ATOM 24110 C C . ARG E 1 275 ? 168.258 188.977 131.547 1.00 54.60 275 ARG E C 1
ATOM 24111 O O . ARG E 1 275 ? 169.155 188.134 131.342 1.00 54.60 275 ARG E O 1
ATOM 24132 N N . PRO E 1 276 ? 167.786 189.738 130.547 1.00 57.69 276 PRO E N 1
ATOM 24133 C CA . PRO E 1 276 ? 166.675 190.703 130.564 1.00 57.69 276 PRO E CA 1
ATOM 24134 C C . PRO E 1 276 ? 165.321 190.010 130.560 1.00 57.69 276 PRO E C 1
ATOM 24135 O O . PRO E 1 276 ? 165.201 188.879 130.098 1.00 57.69 276 PRO E O 1
ATOM 24146 N N . GLU E 1 277 ? 164.281 190.664 131.066 1.00 61.20 277 GLU E N 1
ATOM 24147 C CA . GLU E 1 277 ? 162.938 190.108 131.002 1.00 61.20 277 GLU E CA 1
ATOM 24148 C C . GLU E 1 277 ? 162.356 190.311 129.609 1.00 61.20 277 GLU E C 1
ATOM 24149 O O . GLU E 1 277 ? 162.607 191.327 128.955 1.00 61.20 277 GLU E O 1
ATOM 24161 N N . GLY E 1 278 ? 161.578 189.330 129.154 1.00 62.13 278 GLY E N 1
ATOM 24162 C CA . GLY E 1 278 ? 160.908 189.423 127.873 1.00 62.13 278 GLY E CA 1
ATOM 24163 C C . GLY E 1 278 ? 161.752 189.067 126.670 1.00 62.13 278 GLY E C 1
ATOM 24164 O O . GLY E 1 278 ? 161.285 189.236 125.538 1.00 62.13 278 GLY E O 1
ATOM 24168 N N . TRP E 1 279 ? 162.975 188.588 126.873 1.00 57.68 279 TRP E N 1
ATOM 24169 C CA . TRP E 1 279 ? 163.822 188.120 125.785 1.00 57.68 279 TRP E CA 1
ATOM 24170 C C . TRP E 1 279 ? 163.623 186.622 125.589 1.00 57.68 279 TRP E C 1
ATOM 24171 O O . TRP E 1 279 ? 163.340 185.886 126.538 1.00 57.68 279 TRP E O 1
ATOM 24192 N N . GLU E 1 280 ? 163.762 186.175 124.344 1.00 60.51 280 GLU E N 1
ATOM 24193 C CA . GLU E 1 280 ? 163.577 184.774 123.986 1.00 60.51 280 GLU E CA 1
ATOM 24194 C C . GLU E 1 280 ? 164.910 184.169 123.571 1.00 60.51 280 GLU E C 1
ATOM 24195 O O . GLU E 1 280 ? 165.603 184.713 122.704 1.00 60.51 280 GLU E O 1
ATOM 24207 N N . VAL E 1 281 ? 165.258 183.048 124.188 1.00 52.27 281 VAL E N 1
ATOM 24208 C CA . VAL E 1 281 ? 166.553 182.406 123.930 1.00 52.27 281 VAL E CA 1
ATOM 24209 C C . VAL E 1 281 ? 166.514 181.728 122.565 1.00 52.27 281 VAL E C 1
ATOM 24210 O O . VAL E 1 281 ? 165.489 181.115 122.213 1.00 52.27 281 VAL E O 1
ATOM 24223 N N . PRO E 1 282 ? 167.578 181.801 121.768 1.00 53.04 282 PRO E N 1
ATOM 24224 C CA . PRO E 1 282 ? 167.585 181.100 120.479 1.00 53.04 282 PRO E CA 1
ATOM 24225 C C . PRO E 1 282 ? 167.677 179.590 120.651 1.00 53.04 282 PRO E C 1
ATOM 24226 O O . PRO E 1 282 ? 168.042 179.071 121.707 1.00 53.04 282 PRO E O 1
ATOM 24237 N N . GLU E 1 283 ? 167.332 178.885 119.576 1.00 57.61 283 GLU E N 1
ATOM 24238 C CA . GLU E 1 283 ? 167.387 177.432 119.563 1.00 57.61 283 GLU E CA 1
ATOM 24239 C C . GLU E 1 283 ? 168.803 176.949 119.260 1.00 57.61 283 GLU E C 1
ATOM 24240 O O . GLU E 1 283 ? 169.646 177.686 118.741 1.00 57.61 283 GLU E O 1
ATOM 24252 N N . LEU E 1 284 ? 169.057 175.680 119.593 1.00 49.76 284 LEU E N 1
ATOM 24253 C CA . LEU E 1 284 ? 170.392 175.120 119.405 1.00 49.76 284 LEU E CA 1
ATOM 24254 C C . LEU E 1 284 ? 170.767 175.053 117.930 1.00 49.76 284 LEU E C 1
ATOM 24255 O O . LEU E 1 284 ? 171.928 175.277 117.571 1.00 49.76 284 LEU E O 1
ATOM 24271 N N . SER E 1 285 ? 169.809 174.725 117.058 1.00 53.93 285 SER E N 1
ATOM 24272 C CA . SER E 1 285 ? 170.119 174.658 115.632 1.00 53.93 285 SER E CA 1
ATOM 24273 C C . SER E 1 285 ? 170.535 176.021 115.087 1.00 53.93 285 SER E C 1
ATOM 24274 O O . SER E 1 285 ? 171.404 176.106 114.207 1.00 53.93 285 SER E O 1
ATOM 24282 N N . GLU E 1 286 ? 169.995 177.100 115.657 1.00 55.69 286 GLU E N 1
ATOM 24283 C CA . GLU E 1 286 ? 170.355 178.434 115.193 1.00 55.69 286 GLU E CA 1
ATOM 24284 C C . GLU E 1 286 ? 171.789 178.777 115.574 1.00 55.69 286 GLU E C 1
ATOM 24285 O O . GLU E 1 286 ? 172.538 179.334 114.762 1.00 55.69 286 GLU E O 1
ATOM 24297 N N . LEU E 1 287 ? 172.186 178.461 116.808 1.00 51.18 287 LEU E N 1
ATOM 24298 C CA . LEU E 1 287 ? 173.573 178.666 117.209 1.00 51.18 287 LEU E CA 1
ATOM 24299 C C . LEU E 1 287 ? 174.503 177.777 116.393 1.00 51.18 287 LEU E C 1
ATOM 24300 O O . LEU E 1 287 ? 175.577 178.214 115.956 1.00 51.18 287 LEU E O 1
ATOM 24316 N N . GLU E 1 288 ? 174.086 176.529 116.152 1.00 54.13 288 GLU E N 1
ATOM 24317 C CA . GLU E 1 288 ? 174.857 175.619 115.314 1.00 54.13 288 GLU E CA 1
ATOM 24318 C C . GLU E 1 288 ? 175.133 176.231 113.951 1.00 54.13 288 GLU E C 1
ATOM 24319 O O . GLU E 1 288 ? 176.231 176.081 113.402 1.00 54.13 288 GLU E O 1
ATOM 24331 N N . ALA E 1 289 ? 174.146 176.926 113.386 1.00 49.60 289 ALA E N 1
ATOM 24332 C CA . ALA E 1 289 ? 174.342 177.496 112.058 1.00 49.60 289 ALA E CA 1
ATOM 24333 C C . ALA E 1 289 ? 175.168 178.779 112.110 1.00 49.60 289 ALA E C 1
ATOM 24334 O O . ALA E 1 289 ? 176.055 178.981 111.273 1.00 49.60 289 ALA E O 1
ATOM 24341 N N . ALA E 1 290 ? 174.896 179.652 113.082 1.00 52.72 290 ALA E N 1
ATOM 24342 C CA . ALA E 1 290 ? 175.555 180.956 113.117 1.00 52.72 290 ALA E CA 1
ATOM 24343 C C . ALA E 1 290 ? 177.034 180.854 113.486 1.00 52.72 290 ALA E C 1
ATOM 24344 O O . ALA E 1 290 ? 177.868 181.558 112.905 1.00 52.72 290 ALA E O 1
ATOM 24351 N N . LEU E 1 291 ? 177.382 179.991 114.442 1.00 49.56 291 LEU E N 1
ATOM 24352 C CA . LEU E 1 291 ? 178.674 180.118 115.117 1.00 49.56 291 LEU E CA 1
ATOM 24353 C C . LEU E 1 291 ? 179.889 180.095 114.188 1.00 49.56 291 LEU E C 1
ATOM 24354 O O . LEU E 1 291 ? 180.810 180.906 114.405 1.00 49.56 291 LEU E O 1
ATOM 24370 N N . PRO E 1 292 ? 179.975 179.221 113.177 1.00 49.97 292 PRO E N 1
ATOM 24371 C CA . PRO E 1 292 ? 181.183 179.222 112.329 1.00 49.97 292 PRO E CA 1
ATOM 24372 C C . PRO E 1 292 ? 181.467 180.565 111.675 1.00 49.97 292 PRO E C 1
ATOM 24373 O O . PRO E 1 292 ? 182.634 180.969 111.572 1.00 49.97 292 PRO E O 1
ATOM 24384 N N . GLY E 1 293 ? 180.427 181.277 111.239 1.00 50.94 293 GLY E N 1
ATOM 24385 C CA . GLY E 1 293 ? 180.645 182.571 110.616 1.00 50.94 293 GLY E CA 1
ATOM 24386 C C . GLY E 1 293 ? 181.205 183.593 111.585 1.00 50.94 293 GLY E C 1
ATOM 24387 O O . GLY E 1 293 ? 182.078 184.387 111.227 1.00 50.94 293 GLY E O 1
ATOM 24391 N N . LEU E 1 294 ? 180.721 183.582 112.828 1.00 48.37 294 LEU E N 1
ATOM 24392 C CA . LEU E 1 294 ? 181.258 184.492 113.835 1.00 48.37 294 LEU E CA 1
ATOM 24393 C C . LEU E 1 294 ? 182.714 184.165 114.146 1.00 48.37 294 LEU E C 1
ATOM 24394 O O . LEU E 1 294 ? 183.546 185.074 114.301 1.00 48.37 294 LEU E O 1
ATOM 24410 N N . ILE E 1 295 ? 183.048 182.874 114.218 1.00 49.47 295 ILE E N 1
ATOM 24411 C CA . ILE E 1 295 ? 184.439 182.492 114.457 1.00 49.47 295 ILE E CA 1
ATOM 24412 C C . ILE E 1 295 ? 185.323 183.000 113.325 1.00 49.47 295 ILE E C 1
ATOM 24413 O O . ILE E 1 295 ? 186.401 183.559 113.557 1.00 49.47 295 ILE E O 1
ATOM 24429 N N . GLU E 1 296 ? 184.887 182.794 112.079 1.00 56.05 296 GLU E N 1
ATOM 24430 C CA . GLU E 1 296 ? 185.687 183.244 110.944 1.00 56.05 296 GLU E CA 1
ATOM 24431 C C . GLU E 1 296 ? 185.813 184.763 110.923 1.00 56.05 296 GLU E C 1
ATOM 24432 O O . GLU E 1 296 ? 186.869 185.297 110.569 1.00 56.05 296 GLU E O 1
ATOM 24444 N N . ALA E 1 297 ? 184.747 185.478 111.285 1.00 52.68 297 ALA E N 1
ATOM 24445 C CA . ALA E 1 297 ? 184.831 186.933 111.381 1.00 52.68 297 ALA E CA 1
ATOM 24446 C C . ALA E 1 297 ? 185.913 187.354 112.369 1.00 52.68 297 ALA E C 1
ATOM 24447 O O . ALA E 1 297 ? 186.774 188.187 112.054 1.00 52.68 297 ALA E O 1
ATOM 24454 N N . VAL E 1 298 ? 185.889 186.781 113.575 1.00 52.51 298 VAL E N 1
ATOM 24455 C CA . VAL E 1 298 ? 186.869 187.190 114.577 1.00 52.51 298 VAL E CA 1
ATOM 24456 C C . VAL E 1 298 ? 188.276 186.789 114.149 1.00 52.51 298 VAL E C 1
ATOM 24457 O O . VAL E 1 298 ? 189.244 187.505 114.433 1.00 52.51 298 VAL E O 1
ATOM 24470 N N . ALA E 1 299 ? 188.422 185.651 113.466 1.00 53.34 299 ALA E N 1
ATOM 24471 C CA . ALA E 1 299 ? 189.728 185.287 112.924 1.00 53.34 299 ALA E CA 1
ATOM 24472 C C . ALA E 1 299 ? 190.186 186.296 111.878 1.00 53.34 299 ALA E C 1
ATOM 24473 O O . ALA E 1 299 ? 191.377 186.619 111.793 1.00 53.34 299 ALA E O 1
ATOM 24480 N N . GLY E 1 300 ? 189.252 186.804 111.072 1.00 54.02 300 GLY E N 1
ATOM 24481 C CA . GLY E 1 300 ? 189.595 187.824 110.099 1.00 54.02 300 GLY E CA 1
ATOM 24482 C C . GLY E 1 300 ? 189.995 189.133 110.742 1.00 54.02 300 GLY E C 1
ATOM 24483 O O . GLY E 1 300 ? 190.788 189.891 110.174 1.00 54.02 300 GLY E O 1
ATOM 24487 N N . GLU E 1 301 ? 189.461 189.421 111.929 1.00 56.91 301 GLU E N 1
ATOM 24488 C CA . GLU E 1 301 ? 189.920 190.590 112.672 1.00 56.91 301 GLU E CA 1
ATOM 24489 C C . GLU E 1 301 ? 191.340 190.427 113.205 1.00 56.91 301 GLU E C 1
ATOM 24490 O O . GLU E 1 301 ? 191.880 191.382 113.773 1.00 56.91 301 GLU E O 1
ATOM 24502 N N . GLY E 1 302 ? 191.950 189.253 113.044 1.00 56.08 302 GLY E N 1
ATOM 24503 C CA . GLY E 1 302 ? 193.322 189.037 113.456 1.00 56.08 302 GLY E CA 1
ATOM 24504 C C . GLY E 1 302 ? 193.518 188.780 114.932 1.00 56.08 302 GLY E C 1
ATOM 24505 O O . GLY E 1 302 ? 194.661 188.816 115.402 1.00 56.08 302 GLY E O 1
ATOM 24509 N N . ARG E 1 303 ? 192.445 188.517 115.678 1.00 59.60 303 ARG E N 1
ATOM 24510 C CA . ARG E 1 303 ? 192.569 188.358 117.124 1.00 59.60 303 ARG E CA 1
ATOM 24511 C C . ARG E 1 303 ? 193.290 187.063 117.482 1.00 59.60 303 ARG E C 1
ATOM 24512 O O . ARG E 1 303 ? 194.193 187.059 118.327 1.00 59.60 303 ARG E O 1
ATOM 24533 N N . PHE E 1 304 ? 192.910 185.955 116.852 1.00 52.91 304 PHE E N 1
ATOM 24534 C CA . PHE E 1 304 ? 193.525 184.673 117.165 1.00 52.91 304 PHE E CA 1
ATOM 24535 C C . PHE E 1 304 ? 194.973 184.635 116.690 1.00 52.91 304 PHE E C 1
ATOM 24536 O O . PHE E 1 304 ? 195.344 185.264 115.695 1.00 52.91 304 PHE E O 1
ATOM 24553 N N . ALA E 1 305 ? 195.797 183.887 117.419 1.00 56.65 305 ALA E N 1
ATOM 24554 C CA . ALA E 1 305 ? 197.148 183.606 116.963 1.00 56.65 305 ALA E CA 1
ATOM 24555 C C . ALA E 1 305 ? 197.111 182.666 115.761 1.00 56.65 305 ALA E C 1
ATOM 24556 O O . ALA E 1 305 ? 196.158 181.907 115.560 1.00 56.65 305 ALA E O 1
ATOM 24563 N N . GLN E 1 306 ? 198.166 182.726 114.953 1.00 56.93 306 GLN E N 1
ATOM 24564 C CA . GLN E 1 306 ? 198.283 181.900 113.758 1.00 56.93 306 GLN E CA 1
ATOM 24565 C C . GLN E 1 306 ? 199.560 181.073 113.845 1.00 56.93 306 GLN E C 1
ATOM 24566 O O . GLN E 1 306 ? 200.657 181.652 113.927 1.00 56.93 306 GLN E O 1
ATOM 24580 N N . PRO E 1 307 ? 199.489 179.732 113.834 1.00 56.31 307 PRO E N 1
ATOM 24581 C CA . PRO E 1 307 ? 198.292 178.882 113.713 1.00 56.31 307 PRO E CA 1
ATOM 24582 C C . PRO E 1 307 ? 197.426 178.906 114.968 1.00 56.31 307 PRO E C 1
ATOM 24583 O O . PRO E 1 307 ? 197.910 179.181 116.063 1.00 56.31 307 PRO E O 1
ATOM 24594 N N . ALA E 1 308 ? 196.130 178.620 114.828 1.00 55.79 308 ALA E N 1
ATOM 24595 C CA . ALA E 1 308 ? 195.240 178.639 115.985 1.00 55.79 308 ALA E CA 1
ATOM 24596 C C . ALA E 1 308 ? 195.624 177.565 116.995 1.00 55.79 308 ALA E C 1
ATOM 24597 O O . ALA E 1 308 ? 195.569 177.796 118.209 1.00 55.79 308 ALA E O 1
ATOM 24604 N N . VAL E 1 309 ? 196.012 176.387 116.517 1.00 58.85 309 VAL E N 1
ATOM 24605 C CA . VAL E 1 309 ? 196.386 175.274 117.383 1.00 58.85 309 VAL E CA 1
ATOM 24606 C C . VAL E 1 309 ? 197.868 175.382 117.719 1.00 58.85 309 VAL E C 1
ATOM 24607 O O . VAL E 1 309 ? 198.703 175.600 116.833 1.00 58.85 309 VAL E O 1
ATOM 24620 N N . THR E 1 310 ? 198.193 175.231 119.001 1.00 64.60 310 THR E N 1
ATOM 24621 C CA . THR E 1 310 ? 199.566 175.241 119.486 1.00 64.60 310 THR E CA 1
ATOM 24622 C C . THR E 1 310 ? 199.954 173.844 119.954 1.00 64.60 310 THR E C 1
ATOM 24623 O O . THR E 1 310 ? 199.138 173.129 120.543 1.00 64.60 310 THR E O 1
ATOM 24634 N N . ILE E 1 311 ? 201.199 173.457 119.685 1.00 74.13 311 ILE E N 1
ATOM 24635 C CA . ILE E 1 311 ? 201.748 172.177 120.119 1.00 74.13 311 ILE E CA 1
ATOM 24636 C C . ILE E 1 311 ? 202.851 172.442 121.135 1.00 74.13 311 ILE E C 1
ATOM 24637 O O . ILE E 1 311 ? 203.716 173.298 120.914 1.00 74.13 311 ILE E O 1
ATOM 24653 N N . VAL E 1 312 ? 202.816 171.709 122.246 1.00 83.01 312 VAL E N 1
ATOM 24654 C CA . VAL E 1 312 ? 203.857 171.765 123.267 1.00 83.01 312 VAL E CA 1
ATOM 24655 C C . VAL E 1 312 ? 204.135 170.346 123.745 1.00 83.01 312 VAL E C 1
ATOM 24656 O O . VAL E 1 312 ? 203.218 169.524 123.846 1.00 83.01 312 VAL E O 1
ATOM 24669 N N . THR E 1 313 ? 205.401 170.058 124.037 1.00 95.39 313 THR E N 1
ATOM 24670 C CA . THR E 1 313 ? 205.830 168.742 124.491 1.00 95.39 313 THR E CA 1
ATOM 24671 C C . THR E 1 313 ? 206.165 168.792 125.976 1.00 95.39 313 THR E C 1
ATOM 24672 O O . THR E 1 313 ? 206.828 169.725 126.441 1.00 95.39 313 THR E O 1
ATOM 24683 N N . TYR E 1 314 ? 205.704 167.785 126.716 1.00 94.85 314 TYR E N 1
ATOM 24684 C CA . TYR E 1 314 ? 205.835 167.739 128.167 1.00 94.85 314 TYR E CA 1
ATOM 24685 C C . TYR E 1 314 ? 206.634 166.512 128.584 1.00 94.85 314 TYR E C 1
ATOM 24686 O O . TYR E 1 314 ? 206.352 165.397 128.132 1.00 94.85 314 TYR E O 1
ATOM 24704 N N . GLU E 1 315 ? 207.629 166.725 129.444 1.00 103.05 315 GLU E N 1
ATOM 24705 C CA . GLU E 1 315 ? 208.402 165.648 130.044 1.00 103.05 315 GLU E CA 1
ATOM 24706 C C . GLU E 1 315 ? 208.689 165.998 131.496 1.00 103.05 315 GLU E C 1
ATOM 24707 O O . GLU E 1 315 ? 208.746 167.173 131.867 1.00 103.05 315 GLU E O 1
ATOM 24719 N N . LYS E 1 316 ? 208.870 164.967 132.316 1.00 108.79 316 LYS E N 1
ATOM 24720 C CA . LYS E 1 316 ? 209.196 165.163 133.725 1.00 108.79 316 LYS E CA 1
ATOM 24721 C C . LYS E 1 316 ? 209.748 163.882 134.340 1.00 108.79 316 LYS E C 1
ATOM 24722 O O . LYS E 1 316 ? 209.226 162.792 134.104 1.00 108.79 316 LYS E O 1
ATOM 24741 N N . MET F 1 1 ? 164.735 139.818 111.682 1.00 116.90 1 MET F N 1
ATOM 24742 C CA . MET F 1 1 ? 164.056 140.825 112.548 1.00 116.90 1 MET F CA 1
ATOM 24743 C C . MET F 1 1 ? 164.989 141.998 112.843 1.00 116.90 1 MET F C 1
ATOM 24744 O O . MET F 1 1 ? 166.091 141.811 113.360 1.00 116.90 1 MET F O 1
ATOM 24760 N N . LYS F 1 2 ? 164.539 143.207 112.513 1.00 97.03 2 LYS F N 1
ATOM 24761 C CA . LYS F 1 2 ? 165.320 144.422 112.705 1.00 97.03 2 LYS F CA 1
ATOM 24762 C C . LYS F 1 2 ? 164.837 145.149 113.954 1.00 97.03 2 LYS F C 1
ATOM 24763 O O . LYS F 1 2 ? 163.637 145.404 114.101 1.00 97.03 2 LYS F O 1
ATOM 24782 N N . LEU F 1 3 ? 165.764 145.467 114.851 1.00 81.57 3 LEU F N 1
ATOM 24783 C CA . LEU F 1 3 ? 165.448 146.305 116.005 1.00 81.57 3 LEU F CA 1
ATOM 24784 C C . LEU F 1 3 ? 166.426 147.456 116.191 1.00 81.57 3 LEU F C 1
ATOM 24785 O O . LEU F 1 3 ? 166.011 148.543 116.602 1.00 81.57 3 LEU F O 1
ATOM 24801 N N . GLU F 1 4 ? 167.709 147.248 115.898 1.00 73.08 4 GLU F N 1
ATOM 24802 C CA . GLU F 1 4 ? 168.698 148.298 116.127 1.00 73.08 4 GLU F CA 1
ATOM 24803 C C . GLU F 1 4 ? 168.389 149.587 115.374 1.00 73.08 4 GLU F C 1
ATOM 24804 O O . GLU F 1 4 ? 168.603 150.668 115.950 1.00 73.08 4 GLU F O 1
ATOM 24816 N N . PRO F 1 5 ? 167.910 149.563 114.126 1.00 76.24 5 PRO F N 1
ATOM 24817 C CA . PRO F 1 5 ? 167.590 150.833 113.449 1.00 76.24 5 PRO F CA 1
ATOM 24818 C C . PRO F 1 5 ? 166.652 151.726 114.244 1.00 76.24 5 PRO F C 1
ATOM 24819 O O . PRO F 1 5 ? 166.835 152.950 114.260 1.00 76.24 5 PRO F O 1
ATOM 24830 N N . LEU F 1 6 ? 165.650 151.148 114.908 1.00 73.61 6 LEU F N 1
ATOM 24831 C CA . LEU F 1 6 ? 164.723 151.938 115.708 1.00 73.61 6 LEU F CA 1
ATOM 24832 C C . LEU F 1 6 ? 165.360 152.471 116.985 1.00 73.61 6 LEU F C 1
ATOM 24833 O O . LEU F 1 6 ? 164.722 153.257 117.693 1.00 73.61 6 LEU F O 1
ATOM 24849 N N . LEU F 1 7 ? 166.594 152.064 117.292 1.00 66.77 7 LEU F N 1
ATOM 24850 C CA . LEU F 1 7 ? 167.284 152.455 118.515 1.00 66.77 7 LEU F CA 1
ATOM 24851 C C . LEU F 1 7 ? 168.719 152.876 118.215 1.00 66.77 7 LEU F C 1
ATOM 24852 O O . LEU F 1 7 ? 169.611 152.705 119.050 1.00 66.77 7 LEU F O 1
ATOM 24868 N N . SER F 1 8 ? 168.955 153.430 117.024 1.00 70.89 8 SER F N 1
ATOM 24869 C CA . SER F 1 8 ? 170.303 153.770 116.584 1.00 70.89 8 SER F CA 1
ATOM 24870 C C . SER F 1 8 ? 170.697 155.207 116.899 1.00 70.89 8 SER F C 1
ATOM 24871 O O . SER F 1 8 ? 171.888 155.533 116.843 1.00 70.89 8 SER F O 1
ATOM 24879 N N . ASP F 1 9 ? 169.733 156.068 117.225 1.00 67.07 9 ASP F N 1
ATOM 24880 C CA . ASP F 1 9 ? 170.004 157.464 117.549 1.00 67.07 9 ASP F CA 1
ATOM 24881 C C . ASP F 1 9 ? 169.397 157.913 118.868 1.00 67.07 9 ASP F C 1
ATOM 24882 O O . ASP F 1 9 ? 169.878 158.898 119.441 1.00 67.07 9 ASP F O 1
ATOM 24891 N N . VAL F 1 10 ? 168.369 157.231 119.367 1.00 59.98 10 VAL F N 1
ATOM 24892 C CA . VAL F 1 10 ? 167.740 157.608 120.637 1.00 59.98 10 VAL F CA 1
ATOM 24893 C C . VAL F 1 10 ? 168.771 157.506 121.754 1.00 59.98 10 VAL F C 1
ATOM 24894 O O . VAL F 1 10 ? 169.593 156.567 121.753 1.00 59.98 10 VAL F O 1
ATOM 24907 N N . PRO F 1 11 ? 168.790 158.428 122.731 1.00 56.56 11 PRO F N 1
ATOM 24908 C CA . PRO F 1 11 ? 169.854 158.394 123.745 1.00 56.56 11 PRO F CA 1
ATOM 24909 C C . PRO F 1 11 ? 169.656 157.334 124.820 1.00 56.56 11 PRO F C 1
ATOM 24910 O O . PRO F 1 11 ? 170.635 156.747 125.290 1.00 56.56 11 PRO F O 1
ATOM 24921 N N . ARG F 1 12 ? 168.412 157.077 125.224 1.00 56.35 12 ARG F N 1
ATOM 24922 C CA . ARG F 1 12 ? 168.153 156.104 126.276 1.00 56.35 12 ARG F CA 1
ATOM 24923 C C . ARG F 1 12 ? 166.795 155.450 126.064 1.00 56.35 12 ARG F C 1
ATOM 24924 O O . ARG F 1 12 ? 165.891 156.034 125.460 1.00 56.35 12 ARG F O 1
ATOM 24945 N N . LEU F 1 13 ? 166.669 154.228 126.576 1.00 52.80 13 LEU F N 1
ATOM 24946 C CA . LEU F 1 13 ? 165.438 153.451 126.523 1.00 52.80 13 LEU F CA 1
ATOM 24947 C C . LEU F 1 13 ? 164.871 153.327 127.930 1.00 52.80 13 LEU F C 1
ATOM 24948 O O . LEU F 1 13 ? 165.568 152.877 128.846 1.00 52.80 13 LEU F O 1
ATOM 24964 N N . LEU F 1 14 ? 163.611 153.726 128.100 1.00 51.47 14 LEU F N 1
ATOM 24965 C CA . LEU F 1 14 ? 162.938 153.696 129.392 1.00 51.47 14 LEU F CA 1
ATOM 24966 C C . LEU F 1 14 ? 161.755 152.740 129.333 1.00 51.47 14 LEU F C 1
ATOM 24967 O O . LEU F 1 14 ? 160.898 152.859 128.451 1.00 51.47 14 LEU F O 1
ATOM 24983 N N . MET F 1 15 ? 161.712 151.795 130.274 1.00 49.17 15 MET F N 1
ATOM 24984 C CA . MET F 1 15 ? 160.638 150.815 130.373 1.00 49.17 15 MET F CA 1
ATOM 24985 C C . MET F 1 15 ? 160.095 150.794 131.796 1.00 49.17 15 MET F C 1
ATOM 24986 O O . MET F 1 15 ? 160.858 150.889 132.762 1.00 49.17 15 MET F O 1
ATOM 25000 N N . GLU F 1 16 ? 158.773 150.669 131.917 1.00 54.61 16 GLU F N 1
ATOM 25001 C CA . GLU F 1 16 ? 158.080 150.737 133.201 1.00 54.61 16 GLU F CA 1
ATOM 25002 C C . GLU F 1 16 ? 157.085 149.588 133.292 1.00 54.61 16 GLU F C 1
ATOM 25003 O O . GLU F 1 16 ? 156.222 149.443 132.420 1.00 54.61 16 GLU F O 1
ATOM 25015 N N . ALA F 1 17 ? 157.204 148.778 134.345 1.00 50.88 17 ALA F N 1
ATOM 25016 C CA . ALA F 1 17 ? 156.369 147.598 134.547 1.00 50.88 17 ALA F CA 1
ATOM 25017 C C . ALA F 1 17 ? 155.495 147.771 135.785 1.00 50.88 17 ALA F C 1
ATOM 25018 O O . ALA F 1 17 ? 155.990 148.147 136.853 1.00 50.88 17 ALA F O 1
ATOM 25025 N N . ASP F 1 18 ? 154.200 147.493 135.634 1.00 57.37 18 ASP F N 1
ATOM 25026 C CA . ASP F 1 18 ? 153.223 147.622 136.714 1.00 57.37 18 ASP F CA 1
ATOM 25027 C C . ASP F 1 18 ? 153.040 146.270 137.403 1.00 57.37 18 ASP F C 1
ATOM 25028 O O . ASP F 1 18 ? 152.460 145.346 136.823 1.00 57.37 18 ASP F O 1
ATOM 25037 N N . LEU F 1 19 ? 153.529 146.153 138.636 1.00 52.41 19 LEU F N 1
ATOM 25038 C CA . LEU F 1 19 ? 153.453 144.919 139.407 1.00 52.41 19 LEU F CA 1
ATOM 25039 C C . LEU F 1 19 ? 152.249 144.917 140.348 1.00 52.41 19 LEU F C 1
ATOM 25040 O O . LEU F 1 19 ? 151.700 145.963 140.703 1.00 52.41 19 LEU F O 1
ATOM 25056 N N . VAL F 1 20 ? 151.847 143.712 140.749 1.00 61.10 20 VAL F N 1
ATOM 25057 C CA . VAL F 1 20 ? 150.804 143.512 141.756 1.00 61.10 20 VAL F CA 1
ATOM 25058 C C . VAL F 1 20 ? 151.107 142.221 142.513 1.00 61.10 20 VAL F C 1
ATOM 25059 O O . VAL F 1 20 ? 151.671 141.287 141.925 1.00 61.10 20 VAL F O 1
ATOM 25072 N N . PRO F 1 21 ? 150.762 142.111 143.798 1.00 63.56 21 PRO F N 1
ATOM 25073 C CA . PRO F 1 21 ? 150.967 140.835 144.497 1.00 63.56 21 PRO F CA 1
ATOM 25074 C C . PRO F 1 21 ? 150.108 139.726 143.906 1.00 63.56 21 PRO F C 1
ATOM 25075 O O . PRO F 1 21 ? 148.973 139.952 143.482 1.00 63.56 21 PRO F O 1
ATOM 25086 N N . VAL F 1 22 ? 150.662 138.511 143.886 1.00 69.15 22 VAL F N 1
ATOM 25087 C CA . VAL F 1 22 ? 149.939 137.377 143.314 1.00 69.15 22 VAL F CA 1
ATOM 25088 C C . VAL F 1 22 ? 148.753 137.005 144.196 1.00 69.15 22 VAL F C 1
ATOM 25089 O O . VAL F 1 22 ? 147.626 136.838 143.714 1.00 69.15 22 VAL F O 1
ATOM 25102 N N . GLN F 1 23 ? 148.989 136.870 145.499 1.00 75.69 23 GLN F N 1
ATOM 25103 C CA . GLN F 1 23 ? 147.960 136.507 146.462 1.00 75.69 23 GLN F CA 1
ATOM 25104 C C . GLN F 1 23 ? 147.975 137.499 147.616 1.00 75.69 23 GLN F C 1
ATOM 25105 O O . GLN F 1 23 ? 149.013 138.079 147.944 1.00 75.69 23 GLN F O 1
ATOM 25119 N N . GLY F 1 24 ? 146.809 137.687 148.228 1.00 76.46 24 GLY F N 1
ATOM 25120 C CA . GLY F 1 24 ? 146.723 138.576 149.368 1.00 76.46 24 GLY F CA 1
ATOM 25121 C C . GLY F 1 24 ? 146.817 140.039 148.959 1.00 76.46 24 GLY F C 1
ATOM 25122 O O . GLY F 1 24 ? 146.513 140.427 147.827 1.00 76.46 24 GLY F O 1
ATOM 25126 N N . THR F 1 25 ? 147.238 140.866 149.924 1.00 72.81 25 THR F N 1
ATOM 25127 C CA . THR F 1 25 ? 147.353 142.299 149.681 1.00 72.81 25 THR F CA 1
ATOM 25128 C C . THR F 1 25 ? 148.582 142.913 150.352 1.00 72.81 25 THR F C 1
ATOM 25129 O O . THR F 1 25 ? 148.609 144.131 150.571 1.00 72.81 25 THR F O 1
ATOM 25140 N N . ARG F 1 26 ? 149.598 142.114 150.681 1.00 68.83 26 ARG F N 1
ATOM 25141 C CA . ARG F 1 26 ? 150.761 142.597 151.414 1.00 68.83 26 ARG F CA 1
ATOM 25142 C C . ARG F 1 26 ? 152.028 142.013 150.800 1.00 68.83 26 ARG F C 1
ATOM 25143 O O . ARG F 1 26 ? 151.983 141.035 150.049 1.00 68.83 26 ARG F O 1
ATOM 25164 N N . PHE F 1 27 ? 153.166 142.628 151.126 1.00 53.39 27 PHE F N 1
ATOM 25165 C CA . PHE F 1 27 ? 154.456 142.175 150.619 1.00 53.39 27 PHE F CA 1
ATOM 25166 C C . PHE F 1 27 ? 155.552 142.568 151.603 1.00 53.39 27 PHE F C 1
ATOM 25167 O O . PHE F 1 27 ? 155.343 143.377 152.511 1.00 53.39 27 PHE F O 1
ATOM 25184 N N . GLN F 1 28 ? 156.735 141.979 151.407 1.00 52.33 28 GLN F N 1
ATOM 25185 C CA . GLN F 1 28 ? 157.879 142.172 152.293 1.00 52.33 28 GLN F CA 1
ATOM 25186 C C . GLN F 1 28 ? 158.985 142.926 151.567 1.00 52.33 28 GLN F C 1
ATOM 25187 O O . GLN F 1 28 ? 159.501 142.419 150.560 1.00 52.33 28 GLN F O 1
ATOM 25201 N N . PRO F 1 29 ? 159.387 144.113 152.017 1.00 49.77 29 PRO F N 1
ATOM 25202 C CA . PRO F 1 29 ? 160.538 144.789 151.410 1.00 49.77 29 PRO F CA 1
ATOM 25203 C C . PRO F 1 29 ? 161.858 144.277 151.977 1.00 49.77 29 PRO F C 1
ATOM 25204 O O . PRO F 1 29 ? 161.908 143.582 152.993 1.00 49.77 29 PRO F O 1
ATOM 25215 N N . THR F 1 30 ? 162.940 144.644 151.294 1.00 51.25 30 THR F N 1
ATOM 25216 C CA . THR F 1 30 ? 164.266 144.168 151.671 1.00 51.25 30 THR F CA 1
ATOM 25217 C C . THR F 1 30 ? 164.698 144.746 153.016 1.00 51.25 30 THR F C 1
ATOM 25218 O O . THR F 1 30 ? 164.426 145.907 153.332 1.00 51.25 30 THR F O 1
ATOM 25229 N N . GLY F 1 31 ? 165.375 143.916 153.808 1.00 55.02 31 GLY F N 1
ATOM 25230 C CA . GLY F 1 31 ? 165.827 144.274 155.141 1.00 55.02 31 GLY F CA 1
ATOM 25231 C C . GLY F 1 31 ? 167.210 144.894 155.207 1.00 55.02 31 GLY F C 1
ATOM 25232 O O . GLY F 1 31 ? 168.172 144.210 155.568 1.00 55.02 31 GLY F O 1
ATOM 25236 N N . PHE F 1 32 ? 167.333 146.172 154.861 1.00 47.73 32 PHE F N 1
ATOM 25237 C CA . PHE F 1 32 ? 168.645 146.804 154.840 1.00 47.73 32 PHE F CA 1
ATOM 25238 C C . PHE F 1 32 ? 169.314 146.678 156.209 1.00 47.73 32 PHE F C 1
ATOM 25239 O O . PHE F 1 32 ? 168.638 146.755 157.243 1.00 47.73 32 PHE F O 1
ATOM 25256 N N . PRO F 1 33 ? 170.636 146.487 156.254 1.00 48.43 33 PRO F N 1
ATOM 25257 C CA . PRO F 1 33 ? 171.281 146.085 157.517 1.00 48.43 33 PRO F CA 1
ATOM 25258 C C . PRO F 1 33 ? 171.119 147.075 158.658 1.00 48.43 33 PRO F C 1
ATOM 25259 O O . PRO F 1 33 ? 171.164 146.662 159.824 1.00 48.43 33 PRO F O 1
ATOM 25270 N N . ASP F 1 34 ? 170.945 148.365 158.374 1.00 56.34 34 ASP F N 1
ATOM 25271 C CA . ASP F 1 34 ? 170.807 149.367 159.426 1.00 56.34 34 ASP F CA 1
ATOM 25272 C C . ASP F 1 34 ? 169.353 149.697 159.737 1.00 56.34 34 ASP F C 1
ATOM 25273 O O . ASP F 1 34 ? 168.935 149.625 160.897 1.00 56.34 34 ASP F O 1
ATOM 25282 N N . LEU F 1 35 ? 168.568 150.047 158.719 1.00 51.05 35 LEU F N 1
ATOM 25283 C CA . LEU F 1 35 ? 167.227 150.578 158.921 1.00 51.05 35 LEU F CA 1
ATOM 25284 C C . LEU F 1 35 ? 166.121 149.559 158.690 1.00 51.05 35 LEU F C 1
ATOM 25285 O O . LEU F 1 35 ? 165.006 149.761 159.182 1.00 51.05 35 LEU F O 1
ATOM 25301 N N . GLY F 1 36 ? 166.396 148.476 157.969 1.00 49.27 36 GLY F N 1
ATOM 25302 C CA . GLY F 1 36 ? 165.339 147.580 157.548 1.00 49.27 36 GLY F CA 1
ATOM 25303 C C . GLY F 1 36 ? 164.563 148.151 156.378 1.00 49.27 36 GLY F C 1
ATOM 25304 O O . GLY F 1 36 ? 165.136 148.402 155.314 1.00 49.27 36 GLY F O 1
ATOM 25308 N N . ALA F 1 37 ? 163.264 148.373 156.564 1.00 46.09 37 ALA F N 1
ATOM 25309 C CA . ALA F 1 37 ? 162.420 148.907 155.499 1.00 46.09 37 ALA F CA 1
ATOM 25310 C C . ALA F 1 37 ? 162.748 150.380 155.281 1.00 46.09 37 ALA F C 1
ATOM 25311 O O . ALA F 1 37 ? 162.428 151.227 156.121 1.00 46.09 37 ALA F O 1
ATOM 25318 N N . ALA F 1 38 ? 163.382 150.689 154.149 1.00 48.33 38 ALA F N 1
ATOM 25319 C CA . ALA F 1 38 ? 163.812 152.052 153.836 1.00 48.33 38 ALA F CA 1
ATOM 25320 C C . ALA F 1 38 ? 162.640 152.827 153.238 1.00 48.33 38 ALA F C 1
ATOM 25321 O O . ALA F 1 38 ? 162.528 153.025 152.026 1.00 48.33 38 ALA F O 1
ATOM 25328 N N . HIS F 1 39 ? 161.748 153.272 154.118 1.00 47.10 39 HIS F N 1
ATOM 25329 C CA . HIS F 1 39 ? 160.662 154.155 153.723 1.00 47.10 39 HIS F CA 1
ATOM 25330 C C . HIS F 1 39 ? 161.137 155.606 153.720 1.00 47.10 39 HIS F C 1
ATOM 25331 O O . HIS F 1 39 ? 162.104 155.973 154.393 1.00 47.10 39 HIS F O 1
ATOM 25345 N N . TYR F 1 40 ? 160.443 156.438 152.945 1.00 44.21 40 TYR F N 1
ATOM 25346 C CA . TYR F 1 40 ? 160.804 157.846 152.835 1.00 44.21 40 TYR F CA 1
ATOM 25347 C C . TYR F 1 40 ? 159.574 158.647 152.433 1.00 44.21 40 TYR F C 1
ATOM 25348 O O . TYR F 1 40 ? 158.540 158.094 152.052 1.00 44.21 40 TYR F O 1
ATOM 25366 N N . GLU F 1 41 ? 159.706 159.969 152.527 1.00 47.47 41 GLU F N 1
ATOM 25367 C CA . GLU F 1 41 ? 158.640 160.896 152.169 1.00 47.47 41 GLU F CA 1
ATOM 25368 C C . GLU F 1 41 ? 158.830 161.364 150.731 1.00 47.47 41 GLU F C 1
ATOM 25369 O O . GLU F 1 41 ? 159.917 161.815 150.356 1.00 47.47 41 GLU F O 1
ATOM 25381 N N . GLY F 1 42 ? 157.770 161.259 149.931 1.00 46.89 42 GLY F N 1
ATOM 25382 C CA . GLY F 1 42 ? 157.827 161.623 148.535 1.00 46.89 42 GLY F CA 1
ATOM 25383 C C . GLY F 1 42 ? 157.742 163.121 148.315 1.00 46.89 42 GLY F C 1
ATOM 25384 O O . GLY F 1 42 ? 157.314 163.876 149.194 1.00 46.89 42 GLY F O 1
ATOM 25388 N N . PRO F 1 43 ? 158.153 163.585 147.129 1.00 44.32 43 PRO F N 1
ATOM 25389 C CA . PRO F 1 43 ? 158.072 165.031 146.853 1.00 44.32 43 PRO F CA 1
ATOM 25390 C C . PRO F 1 43 ? 156.667 165.589 146.985 1.00 44.32 43 PRO F C 1
ATOM 25391 O O . PRO F 1 43 ? 156.493 166.715 147.468 1.00 44.32 43 PRO F O 1
ATOM 25402 N N . ASP F 1 44 ? 155.657 164.828 146.571 1.00 51.60 44 ASP F N 1
ATOM 25403 C CA . ASP F 1 44 ? 154.270 165.272 146.615 1.00 51.60 44 ASP F CA 1
ATOM 25404 C C . ASP F 1 44 ? 153.656 165.153 148.006 1.00 51.60 44 ASP F C 1
ATOM 25405 O O . ASP F 1 44 ? 152.434 165.272 148.141 1.00 51.60 44 ASP F O 1
ATOM 25414 N N . GLY F 1 45 ? 154.469 164.938 149.035 1.00 51.29 45 GLY F N 1
ATOM 25415 C CA . GLY F 1 45 ? 153.953 164.786 150.384 1.00 51.29 45 GLY F CA 1
ATOM 25416 C C . GLY F 1 45 ? 153.167 163.513 150.612 1.00 51.29 45 GLY F C 1
ATOM 25417 O O . GLY F 1 45 ? 152.110 163.550 151.256 1.00 51.29 45 GLY F O 1
ATOM 25421 N N . ARG F 1 46 ? 153.650 162.386 150.096 1.00 54.80 46 ARG F N 1
ATOM 25422 C CA . ARG F 1 46 ? 153.013 161.094 150.299 1.00 54.80 46 ARG F CA 1
ATOM 25423 C C . ARG F 1 46 ? 154.077 160.051 150.609 1.00 54.80 46 ARG F C 1
ATOM 25424 O O . ARG F 1 46 ? 155.192 160.126 150.079 1.00 54.80 46 ARG F O 1
ATOM 25445 N N . PRO F 1 47 ? 153.768 159.070 151.462 1.00 53.44 47 PRO F N 1
ATOM 25446 C CA . PRO F 1 47 ? 154.791 158.086 151.846 1.00 53.44 47 PRO F CA 1
ATOM 25447 C C . PRO F 1 47 ? 155.141 157.153 150.695 1.00 53.44 47 PRO F C 1
ATOM 25448 O O . PRO F 1 47 ? 154.278 156.752 149.911 1.00 53.44 47 PRO F O 1
ATOM 25459 N N . MET F 1 48 ? 156.426 156.807 150.603 1.00 47.08 48 MET F N 1
ATOM 25460 C CA . MET F 1 48 ? 156.921 155.923 149.556 1.00 47.08 48 MET F CA 1
ATOM 25461 C C . MET F 1 48 ? 157.974 154.988 150.138 1.00 47.08 48 MET F C 1
ATOM 25462 O O . MET F 1 48 ? 158.539 155.242 151.205 1.00 47.08 48 MET F O 1
ATOM 25476 N N . LEU F 1 49 ? 158.232 153.892 149.420 1.00 47.70 49 LEU F N 1
ATOM 25477 C CA . LEU F 1 49 ? 159.127 152.840 149.890 1.00 47.70 49 LEU F CA 1
ATOM 25478 C C . LEU F 1 49 ? 159.975 152.313 148.742 1.00 47.70 49 LEU F C 1
ATOM 25479 O O . LEU F 1 49 ? 159.452 152.022 147.662 1.00 47.70 49 LEU F O 1
ATOM 25495 N N . LEU F 1 50 ? 161.280 152.194 148.982 1.00 47.78 50 LEU F N 1
ATOM 25496 C CA . LEU F 1 50 ? 162.190 151.493 148.076 1.00 47.78 50 LEU F CA 1
ATOM 25497 C C . LEU F 1 50 ? 162.019 149.995 148.301 1.00 47.78 50 LEU F C 1
ATOM 25498 O O . LEU F 1 50 ? 162.527 149.440 149.278 1.00 47.78 50 LEU F O 1
ATOM 25514 N N . VAL F 1 51 ? 161.301 149.330 147.393 1.00 50.16 51 VAL F N 1
ATOM 25515 C CA . VAL F 1 51 ? 160.926 147.935 147.621 1.00 50.16 51 VAL F CA 1
ATOM 25516 C C . VAL F 1 51 ? 162.170 147.055 147.689 1.00 50.16 51 VAL F C 1
ATOM 25517 O O . VAL F 1 51 ? 162.321 146.234 148.601 1.00 50.16 51 VAL F O 1
ATOM 25530 N N . GLU F 1 52 ? 163.078 147.206 146.726 1.00 48.64 52 GLU F N 1
ATOM 25531 C CA . GLU F 1 52 ? 164.445 146.739 146.917 1.00 48.64 52 GLU F CA 1
ATOM 25532 C C . GLU F 1 52 ? 165.366 147.536 146.006 1.00 48.64 52 GLU F C 1
ATOM 25533 O O . GLU F 1 52 ? 164.929 148.155 145.032 1.00 48.64 52 GLU F O 1
ATOM 25545 N N . SER F 1 53 ? 166.654 147.502 146.337 1.00 44.79 53 SER F N 1
ATOM 25546 C CA . SER F 1 53 ? 167.621 148.412 145.744 1.00 44.79 53 SER F CA 1
ATOM 25547 C C . SER F 1 53 ? 167.869 148.080 144.276 1.00 44.79 53 SER F C 1
ATOM 25548 O O . SER F 1 53 ? 167.540 146.998 143.784 1.00 44.79 53 SER F O 1
ATOM 25556 N N . ALA F 1 54 ? 168.468 149.044 143.574 1.00 46.13 54 ALA F N 1
ATOM 25557 C CA . ALA F 1 54 ? 168.852 148.864 142.179 1.00 46.13 54 ALA F CA 1
ATOM 25558 C C . ALA F 1 54 ? 170.002 147.881 142.003 1.00 46.13 54 ALA F C 1
ATOM 25559 O O . ALA F 1 54 ? 170.445 147.674 140.868 1.00 46.13 54 ALA F O 1
ATOM 25566 N N . GLN F 1 55 ? 170.501 147.284 143.087 1.00 50.43 55 GLN F N 1
ATOM 25567 C CA . GLN F 1 55 ? 171.525 146.249 143.017 1.00 50.43 55 GLN F CA 1
ATOM 25568 C C . GLN F 1 55 ? 170.919 144.847 142.994 1.00 50.43 55 GLN F C 1
ATOM 25569 O O . GLN F 1 55 ? 171.348 143.993 142.207 1.00 50.43 55 GLN F O 1
ATOM 25583 N N . SER F 1 56 ? 169.959 144.582 143.880 1.00 50.70 56 SER F N 1
ATOM 25584 C CA . SER F 1 56 ? 169.317 143.273 143.896 1.00 50.70 56 SER F CA 1
ATOM 25585 C C . SER F 1 56 ? 168.657 142.983 142.556 1.00 50.70 56 SER F C 1
ATOM 25586 O O . SER F 1 56 ? 168.711 141.852 142.052 1.00 50.70 56 SER F O 1
ATOM 25594 N N . MET F 1 57 ? 168.024 144.000 141.966 1.00 45.55 57 MET F N 1
ATOM 25595 C CA . MET F 1 57 ? 167.458 143.856 140.631 1.00 45.55 57 MET F CA 1
ATOM 25596 C C . MET F 1 57 ? 168.517 143.389 139.642 1.00 45.55 57 MET F C 1
ATOM 25597 O O . MET F 1 57 ? 168.262 142.505 138.813 1.00 45.55 57 MET F O 1
ATOM 25611 N N . ALA F 1 58 ? 169.726 143.948 139.739 1.00 45.55 58 ALA F N 1
ATOM 25612 C CA . ALA F 1 58 ? 170.784 143.592 138.802 1.00 45.55 58 ALA F CA 1
ATOM 25613 C C . ALA F 1 58 ? 171.261 142.164 139.027 1.00 45.55 58 ALA F C 1
ATOM 25614 O O . ALA F 1 58 ? 171.481 141.418 138.067 1.00 45.55 58 ALA F O 1
ATOM 25621 N N . ASN F 1 59 ? 171.428 141.765 140.288 1.00 46.82 59 ASN F N 1
ATOM 25622 C CA . ASN F 1 59 ? 171.876 140.399 140.554 1.00 46.82 59 ASN F CA 1
ATOM 25623 C C . ASN F 1 59 ? 170.845 139.379 140.079 1.00 46.82 59 ASN F C 1
ATOM 25624 O O . ASN F 1 59 ? 171.209 138.309 139.578 1.00 46.82 59 ASN F O 1
ATOM 25635 N N . ARG F 1 60 ? 169.554 139.687 140.222 1.00 48.31 60 ARG F N 1
ATOM 25636 C CA . ARG F 1 60 ? 168.527 138.779 139.710 1.00 48.31 60 ARG F CA 1
ATOM 25637 C C . ARG F 1 60 ? 168.548 138.721 138.183 1.00 48.31 60 ARG F C 1
ATOM 25638 O O . ARG F 1 60 ? 168.496 137.632 137.584 1.00 48.31 60 ARG F O 1
ATOM 25659 N N . LEU F 1 61 ? 168.603 139.891 137.535 1.00 46.40 61 LEU F N 1
ATOM 25660 C CA . LEU F 1 61 ? 168.724 139.949 136.082 1.00 46.40 61 LEU F CA 1
ATOM 25661 C C . LEU F 1 61 ? 169.992 139.270 135.584 1.00 46.40 61 LEU F C 1
ATOM 25662 O O . LEU F 1 61 ? 170.074 138.923 134.401 1.00 46.40 61 LEU F O 1
ATOM 25678 N N . GLU F 1 62 ? 170.979 139.079 136.456 1.00 50.62 62 GLU F N 1
ATOM 25679 C CA . GLU F 1 62 ? 172.198 138.375 136.083 1.00 50.62 62 GLU F CA 1
ATOM 25680 C C . GLU F 1 62 ? 172.100 136.877 136.324 1.00 50.62 62 GLU F C 1
ATOM 25681 O O . GLU F 1 62 ? 172.691 136.095 135.571 1.00 50.62 62 GLU F O 1
ATOM 25693 N N . THR F 1 63 ? 171.367 136.460 137.358 1.00 51.09 63 THR F N 1
ATOM 25694 C CA . THR F 1 63 ? 171.189 135.033 137.599 1.00 51.09 63 THR F CA 1
ATOM 25695 C C . THR F 1 63 ? 170.287 134.396 136.551 1.00 51.09 63 THR F C 1
ATOM 25696 O O . THR F 1 63 ? 170.502 133.236 136.180 1.00 51.09 63 THR F O 1
ATOM 25707 N N . VAL F 1 64 ? 169.282 135.122 136.060 1.00 49.87 64 VAL F N 1
ATOM 25708 C CA . VAL F 1 64 ? 168.322 134.508 135.141 1.00 49.87 64 VAL F CA 1
ATOM 25709 C C . VAL F 1 64 ? 168.964 134.110 133.812 1.00 49.87 64 VAL F C 1
ATOM 25710 O O . VAL F 1 64 ? 168.300 133.516 132.955 1.00 49.87 64 VAL F O 1
ATOM 25723 N N . CYS F 1 65 ? 170.249 134.425 133.619 1.00 52.60 65 CYS F N 1
ATOM 25724 C CA . CYS F 1 65 ? 170.966 134.003 132.420 1.00 52.60 65 CYS F CA 1
ATOM 25725 C C . CYS F 1 65 ? 171.898 132.818 132.646 1.00 52.60 65 CYS F C 1
ATOM 25726 O O . CYS F 1 65 ? 172.354 132.219 131.665 1.00 52.60 65 CYS F O 1
ATOM 25734 N N . TRP F 1 66 ? 172.191 132.463 133.892 1.00 60.94 66 TRP F N 1
ATOM 25735 C CA . TRP F 1 66 ? 173.125 131.392 134.205 1.00 60.94 66 TRP F CA 1
ATOM 25736 C C . TRP F 1 66 ? 172.372 130.125 134.598 1.00 60.94 66 TRP F C 1
ATOM 25737 O O . TRP F 1 66 ? 171.200 130.162 134.980 1.00 60.94 66 TRP F O 1
ATOM 25758 N N . ASP F 1 67 ? 173.066 128.993 134.491 1.00 71.13 67 ASP F N 1
ATOM 25759 C CA . ASP F 1 67 ? 172.517 127.687 134.857 1.00 71.13 67 ASP F CA 1
ATOM 25760 C C . ASP F 1 67 ? 173.566 126.952 135.685 1.00 71.13 67 ASP F C 1
ATOM 25761 O O . ASP F 1 67 ? 174.545 126.432 135.141 1.00 71.13 67 ASP F O 1
ATOM 25770 N N . LYS F 1 68 ? 173.358 126.908 137.003 1.00 72.90 68 LYS F N 1
ATOM 25771 C CA . LYS F 1 68 ? 174.287 126.220 137.891 1.00 72.90 68 LYS F CA 1
ATOM 25772 C C . LYS F 1 68 ? 174.241 124.706 137.733 1.00 72.90 68 LYS F C 1
ATOM 25773 O O . LYS F 1 68 ? 175.134 124.022 138.244 1.00 72.90 68 LYS F O 1
ATOM 25792 N N . ASP F 1 69 ? 173.231 124.168 137.044 1.00 75.24 69 ASP F N 1
ATOM 25793 C CA . ASP F 1 69 ? 173.176 122.730 136.807 1.00 75.24 69 ASP F CA 1
ATOM 25794 C C . ASP F 1 69 ? 174.262 122.266 135.846 1.00 75.24 69 ASP F C 1
ATOM 25795 O O . ASP F 1 69 ? 174.555 121.066 135.793 1.00 75.24 69 ASP F O 1
ATOM 25804 N N . ALA F 1 70 ? 174.859 123.185 135.083 1.00 73.58 70 ALA F N 1
ATOM 25805 C CA . ALA F 1 70 ? 175.958 122.860 134.188 1.00 73.58 70 ALA F CA 1
ATOM 25806 C C . ALA F 1 70 ? 177.126 123.829 134.297 1.00 73.58 70 ALA F C 1
ATOM 25807 O O . ALA F 1 70 ? 178.157 123.599 133.656 1.00 73.58 70 ALA F O 1
ATOM 25814 N N . ASP F 1 71 ? 177.003 124.895 135.086 1.00 73.37 71 ASP F N 1
ATOM 25815 C CA . ASP F 1 71 ? 178.023 125.938 135.154 1.00 73.37 71 ASP F CA 1
ATOM 25816 C C . ASP F 1 71 ? 178.321 126.480 133.758 1.00 73.37 71 ASP F C 1
ATOM 25817 O O . ASP F 1 71 ? 179.471 126.589 133.329 1.00 73.37 71 ASP F O 1
ATOM 25826 N N . ASP F 1 72 ? 177.249 126.818 133.044 1.00 67.62 72 ASP F N 1
ATOM 25827 C CA . ASP F 1 72 ? 177.341 127.374 131.704 1.00 67.62 72 ASP F CA 1
ATOM 25828 C C . ASP F 1 72 ? 176.103 128.222 131.456 1.00 67.62 72 ASP F C 1
ATOM 25829 O O . ASP F 1 72 ? 175.104 128.117 132.173 1.00 67.62 72 ASP F O 1
ATOM 25838 N N . TRP F 1 73 ? 176.178 129.072 130.435 1.00 60.80 73 TRP F N 1
ATOM 25839 C CA . TRP F 1 73 ? 175.039 129.904 130.084 1.00 60.80 73 TRP F CA 1
ATOM 25840 C C . TRP F 1 73 ? 173.841 129.036 129.713 1.00 60.80 73 TRP F C 1
ATOM 25841 O O . TRP F 1 73 ? 173.973 127.857 129.373 1.00 60.80 73 TRP F O 1
ATOM 25862 N N . VAL F 1 74 ? 172.650 129.634 129.789 1.00 54.98 74 VAL F N 1
ATOM 25863 C CA . VAL F 1 74 ? 171.481 128.981 129.222 1.00 54.98 74 VAL F CA 1
ATOM 25864 C C . VAL F 1 74 ? 171.723 128.791 127.727 1.00 54.98 74 VAL F C 1
ATOM 25865 O O . VAL F 1 74 ? 172.484 129.537 127.097 1.00 54.98 74 VAL F O 1
ATOM 25878 N N . VAL F 1 75 ? 171.076 127.775 127.155 1.00 52.75 75 VAL F N 1
ATOM 25879 C CA . VAL F 1 75 ? 171.375 127.391 125.775 1.00 52.75 75 VAL F CA 1
ATOM 25880 C C . VAL F 1 75 ? 171.290 128.578 124.820 1.00 52.75 75 VAL F C 1
ATOM 25881 O O . VAL F 1 75 ? 172.201 128.742 123.996 1.00 52.75 75 VAL F O 1
ATOM 25894 N N . PRO F 1 76 ? 170.259 129.424 124.865 1.00 52.91 76 PRO F N 1
ATOM 25895 C CA . PRO F 1 76 ? 170.212 130.556 123.925 1.00 52.91 76 PRO F CA 1
ATOM 25896 C C . PRO F 1 76 ? 171.442 131.449 123.975 1.00 52.91 76 PRO F C 1
ATOM 25897 O O . PRO F 1 76 ? 171.851 131.977 122.934 1.00 52.91 76 PRO F O 1
ATOM 25908 N N . LEU F 1 77 ? 172.044 131.638 125.149 1.00 54.31 77 LEU F N 1
ATOM 25909 C CA . LEU F 1 77 ? 173.203 132.509 125.302 1.00 54.31 77 LEU F CA 1
ATOM 25910 C C . LEU F 1 77 ? 174.527 131.757 125.286 1.00 54.31 77 LEU F C 1
ATOM 25911 O O . LEU F 1 77 ? 175.575 132.378 125.483 1.00 54.31 77 LEU F O 1
ATOM 25927 N N . ARG F 1 78 ? 174.509 130.447 125.053 1.00 56.36 78 ARG F N 1
ATOM 25928 C CA . ARG F 1 78 ? 175.726 129.657 125.175 1.00 56.36 78 ARG F CA 1
ATOM 25929 C C . ARG F 1 78 ? 176.773 130.124 124.170 1.00 56.36 78 ARG F C 1
ATOM 25930 O O . ARG F 1 78 ? 176.467 130.396 123.006 1.00 56.36 78 ARG F O 1
ATOM 25951 N N . GLY F 1 79 ? 178.019 130.215 124.633 1.00 57.52 79 GLY F N 1
ATOM 25952 C CA . GLY F 1 79 ? 179.127 130.702 123.834 1.00 57.52 79 GLY F CA 1
ATOM 25953 C C . GLY F 1 79 ? 179.652 132.060 124.247 1.00 57.52 79 GLY F C 1
ATOM 25954 O O . GLY F 1 79 ? 180.738 132.444 123.796 1.00 57.52 79 GLY F O 1
ATOM 25958 N N . LEU F 1 80 ? 178.928 132.798 125.084 1.00 58.08 80 LEU F N 1
ATOM 25959 C CA . LEU F 1 80 ? 179.415 134.094 125.533 1.00 58.08 80 LEU F CA 1
ATOM 25960 C C . LEU F 1 80 ? 180.651 133.912 126.415 1.00 58.08 80 LEU F C 1
ATOM 25961 O O . LEU F 1 80 ? 180.674 133.025 127.275 1.00 58.08 80 LEU F O 1
ATOM 25977 N N . PRO F 1 81 ? 181.693 134.727 126.230 1.00 64.82 81 PRO F N 1
ATOM 25978 C CA . PRO F 1 81 ? 182.901 134.567 127.050 1.00 64.82 81 PRO F CA 1
ATOM 25979 C C . PRO F 1 81 ? 182.622 134.744 128.536 1.00 64.82 81 PRO F C 1
ATOM 25980 O O . PRO F 1 81 ? 181.783 135.549 128.946 1.00 64.82 81 PRO F O 1
ATOM 25991 N N . VAL F 1 82 ? 183.346 133.972 129.345 1.00 62.46 82 VAL F N 1
ATOM 25992 C CA . VAL F 1 82 ? 183.230 134.030 130.799 1.00 62.46 82 VAL F CA 1
ATOM 25993 C C . VAL F 1 82 ? 184.447 133.339 131.398 1.00 62.46 82 VAL F C 1
ATOM 25994 O O . VAL F 1 82 ? 184.917 132.322 130.879 1.00 62.46 82 VAL F O 1
ATOM 26007 N N . VAL F 1 83 ? 184.958 133.899 132.495 1.00 68.46 83 VAL F N 1
ATOM 26008 C CA . VAL F 1 83 ? 186.003 133.254 133.286 1.00 68.46 83 VAL F CA 1
ATOM 26009 C C . VAL F 1 83 ? 185.352 132.425 134.384 1.00 68.46 83 VAL F C 1
ATOM 26010 O O . VAL F 1 83 ? 184.409 132.873 135.048 1.00 68.46 83 VAL F O 1
ATOM 26023 N N . LYS F 1 84 ? 185.857 131.207 134.575 1.00 76.30 84 LYS F N 1
ATOM 26024 C CA . LYS F 1 84 ? 185.323 130.263 135.548 1.00 76.30 84 LYS F CA 1
ATOM 26025 C C . LYS F 1 84 ? 186.446 129.787 136.458 1.00 76.30 84 LYS F C 1
ATOM 26026 O O . LYS F 1 84 ? 187.554 129.503 135.993 1.00 76.30 84 LYS F O 1
ATOM 26045 N N . VAL F 1 85 ? 186.156 129.698 137.756 1.00 82.12 85 VAL F N 1
ATOM 26046 C CA . VAL F 1 85 ? 187.157 129.435 138.785 1.00 82.12 85 VAL F CA 1
ATOM 26047 C C . VAL F 1 85 ? 186.955 128.024 139.323 1.00 82.12 85 VAL F C 1
ATOM 26048 O O . VAL F 1 85 ? 185.841 127.653 139.710 1.00 82.12 85 VAL F O 1
ATOM 26061 N N . LEU F 1 86 ? 188.035 127.244 139.348 1.00 88.69 86 LEU F N 1
ATOM 26062 C CA . LEU F 1 86 ? 188.036 125.891 139.885 1.00 88.69 86 LEU F CA 1
ATOM 26063 C C . LEU F 1 86 ? 188.938 125.822 141.112 1.00 88.69 86 LEU F C 1
ATOM 26064 O O . LEU F 1 86 ? 189.879 126.607 141.254 1.00 88.69 86 LEU F O 1
ATOM 26080 N N . ASP F 1 87 ? 188.643 124.874 142.001 1.00 93.79 87 ASP F N 1
ATOM 26081 C CA . ASP F 1 87 ? 189.471 124.648 143.175 1.00 93.79 87 ASP F CA 1
ATOM 26082 C C . ASP F 1 87 ? 190.607 123.683 142.833 1.00 93.79 87 ASP F C 1
ATOM 26083 O O . ASP F 1 87 ? 190.738 123.211 141.701 1.00 93.79 87 ASP F O 1
ATOM 26092 N N . LYS F 1 88 ? 191.444 123.381 143.830 1.00 99.59 88 LYS F N 1
ATOM 26093 C CA . LYS F 1 88 ? 192.586 122.504 143.590 1.00 99.59 88 LYS F CA 1
ATOM 26094 C C . LYS F 1 88 ? 192.144 121.116 143.147 1.00 99.59 88 LYS F C 1
ATOM 26095 O O . LYS F 1 88 ? 192.856 120.452 142.385 1.00 99.59 88 LYS F O 1
ATOM 26114 N N . ALA F 1 89 ? 190.979 120.662 143.604 1.00 98.11 89 ALA F N 1
ATOM 26115 C CA . ALA F 1 89 ? 190.451 119.357 143.233 1.00 98.11 89 ALA F CA 1
ATOM 26116 C C . ALA F 1 89 ? 189.655 119.389 141.936 1.00 98.11 89 ALA F C 1
ATOM 26117 O O . ALA F 1 89 ? 189.091 118.361 141.547 1.00 98.11 89 ALA F O 1
ATOM 26124 N N . GLY F 1 90 ? 189.590 120.537 141.264 1.00 95.89 90 GLY F N 1
ATOM 26125 C CA . GLY F 1 90 ? 188.886 120.652 140.007 1.00 95.89 90 GLY F CA 1
ATOM 26126 C C . GLY F 1 90 ? 187.395 120.880 140.120 1.00 95.89 90 GLY F C 1
ATOM 26127 O O . GLY F 1 90 ? 186.713 120.906 139.087 1.00 95.89 90 GLY F O 1
ATOM 26131 N N . LYS F 1 91 ? 186.864 121.041 141.330 1.00 93.08 91 LYS F N 1
ATOM 26132 C CA . LYS F 1 91 ? 185.439 121.325 141.444 1.00 93.08 91 LYS F CA 1
ATOM 26133 C C . LYS F 1 91 ? 185.196 122.829 141.315 1.00 93.08 91 LYS F C 1
ATOM 26134 O O . LYS F 1 91 ? 185.976 123.629 141.842 1.00 93.08 91 LYS F O 1
ATOM 26153 N N . PRO F 1 92 ? 184.132 123.253 140.629 1.00 86.31 92 PRO F N 1
ATOM 26154 C CA . PRO F 1 92 ? 183.954 124.684 140.336 1.00 86.31 92 PRO F CA 1
ATOM 26155 C C . PRO F 1 92 ? 183.504 125.458 141.568 1.00 86.31 92 PRO F C 1
ATOM 26156 O O . PRO F 1 92 ? 182.417 125.225 142.100 1.00 86.31 92 PRO F O 1
ATOM 26167 N N . LEU F 1 93 ? 184.350 126.386 142.019 1.00 80.85 93 LEU F N 1
ATOM 26168 C CA . LEU F 1 93 ? 183.974 127.270 143.118 1.00 80.85 93 LEU F CA 1
ATOM 26169 C C . LEU F 1 93 ? 182.955 128.308 142.662 1.00 80.85 93 LEU F C 1
ATOM 26170 O O . LEU F 1 93 ? 181.841 128.381 143.194 1.00 80.85 93 LEU F O 1
ATOM 26186 N N . THR F 1 94 ? 183.321 129.121 141.675 1.00 75.12 94 THR F N 1
ATOM 26187 C CA . THR F 1 94 ? 182.518 130.277 141.300 1.00 75.12 94 THR F CA 1
ATOM 26188 C C . THR F 1 94 ? 182.864 130.676 139.873 1.00 75.12 94 THR F C 1
ATOM 26189 O O . THR F 1 94 ? 183.824 130.178 139.280 1.00 75.12 94 THR F O 1
ATOM 26200 N N . ASN F 1 95 ? 182.060 131.586 139.329 1.00 64.48 95 ASN F N 1
ATOM 26201 C CA . ASN F 1 95 ? 182.287 132.143 138.004 1.00 64.48 95 ASN F CA 1
ATOM 26202 C C . ASN F 1 95 ? 181.939 133.625 138.039 1.00 64.48 95 ASN F C 1
ATOM 26203 O O . ASN F 1 95 ? 181.195 134.087 138.907 1.00 64.48 95 ASN F O 1
ATOM 26214 N N . SER F 1 96 ? 182.484 134.370 137.076 1.00 62.62 96 SER F N 1
ATOM 26215 C CA . SER F 1 96 ? 182.370 135.824 137.102 1.00 62.62 96 SER F CA 1
ATOM 26216 C C . SER F 1 96 ? 180.943 136.315 136.896 1.00 62.62 96 SER F C 1
ATOM 26217 O O . SER F 1 96 ? 180.692 137.512 137.077 1.00 62.62 96 SER F O 1
ATOM 26225 N N . VAL F 1 97 ? 180.011 135.441 136.513 1.00 57.05 97 VAL F N 1
ATOM 26226 C CA . VAL F 1 97 ? 178.616 135.862 136.415 1.00 57.05 97 VAL F CA 1
ATOM 26227 C C . VAL F 1 97 ? 177.945 135.838 137.786 1.00 57.05 97 VAL F C 1
ATOM 26228 O O . VAL F 1 97 ? 177.000 136.597 138.029 1.00 57.05 97 VAL F O 1
ATOM 26241 N N . LEU F 1 98 ? 178.407 134.979 138.695 1.00 63.22 98 LEU F N 1
ATOM 26242 C CA . LEU F 1 98 ? 177.839 134.906 140.036 1.00 63.22 98 LEU F CA 1
ATOM 26243 C C . LEU F 1 98 ? 178.559 135.811 141.025 1.00 63.22 98 LEU F C 1
ATOM 26244 O O . LEU F 1 98 ? 177.953 136.246 142.011 1.00 63.22 98 LEU F O 1
ATOM 26260 N N . GLU F 1 99 ? 179.833 136.103 140.782 1.00 63.79 99 GLU F N 1
ATOM 26261 C CA . GLU F 1 99 ? 180.581 137.010 141.637 1.00 63.79 99 GLU F CA 1
ATOM 26262 C C . GLU F 1 99 ? 179.925 138.389 141.665 1.00 63.79 99 GLU F C 1
ATOM 26263 O O . GLU F 1 99 ? 179.120 138.744 140.801 1.00 63.79 99 GLU F O 1
ATOM 26275 N N . ALA F 1 100 ? 180.277 139.173 142.687 1.00 63.09 100 ALA F N 1
ATOM 26276 C CA . ALA F 1 100 ? 179.669 140.494 142.850 1.00 63.09 100 ALA F CA 1
ATOM 26277 C C . ALA F 1 100 ? 180.362 141.542 141.982 1.00 63.09 100 ALA F C 1
ATOM 26278 O O . ALA F 1 100 ? 179.765 142.080 141.044 1.00 63.09 100 ALA F O 1
ATOM 26285 N N . HIS F 1 101 ? 181.624 141.841 142.276 1.00 68.42 101 HIS F N 1
ATOM 26286 C CA . HIS F 1 101 ? 182.373 142.853 141.526 1.00 68.42 101 HIS F CA 1
ATOM 26287 C C . HIS F 1 101 ? 183.242 142.226 140.441 1.00 68.42 101 HIS F C 1
ATOM 26288 O O . HIS F 1 101 ? 184.444 142.475 140.350 1.00 68.42 101 HIS F O 1
ATOM 26302 N N . ARG F 1 102 ? 182.617 141.401 139.601 1.00 59.82 102 ARG F N 1
ATOM 26303 C CA . ARG F 1 102 ? 183.198 140.938 138.343 1.00 59.82 102 ARG F CA 1
ATOM 26304 C C . ARG F 1 102 ? 184.642 140.462 138.492 1.00 59.82 102 ARG F C 1
ATOM 26305 O O . ARG F 1 102 ? 184.994 139.830 139.493 1.00 59.82 102 ARG F O 1
ATOM 26326 N N . LEU F 1 103 ? 185.483 140.762 137.495 1.00 66.54 103 LEU F N 1
ATOM 26327 C CA . LEU F 1 103 ? 186.897 140.402 137.523 1.00 66.54 103 LEU F CA 1
ATOM 26328 C C . LEU F 1 103 ? 187.642 140.940 138.739 1.00 66.54 103 LEU F C 1
ATOM 26329 O O . LEU F 1 103 ? 188.777 140.515 138.977 1.00 66.54 103 LEU F O 1
ATOM 26345 N N . ASN F 1 104 ? 187.053 141.854 139.509 1.00 70.77 104 ASN F N 1
ATOM 26346 C CA . ASN F 1 104 ? 187.709 142.347 140.714 1.00 70.77 104 ASN F CA 1
ATOM 26347 C C . ASN F 1 104 ? 187.547 141.405 141.899 1.00 70.77 104 ASN F C 1
ATOM 26348 O O . ASN F 1 104 ? 188.064 141.703 142.981 1.00 70.77 104 ASN F O 1
ATOM 26359 N N . SER F 1 105 ? 186.843 140.289 141.726 1.00 70.69 105 SER F N 1
ATOM 26360 C CA . SER F 1 105 ? 186.709 139.281 142.769 1.00 70.69 105 SER F CA 1
ATOM 26361 C C . SER F 1 105 ? 188.065 138.945 143.371 1.00 70.69 105 SER F C 1
ATOM 26362 O O . SER F 1 105 ? 189.088 139.031 142.681 1.00 70.69 105 SER F O 1
ATOM 26370 N N . PRO F 1 106 ? 188.123 138.571 144.651 1.00 87.02 106 PRO F N 1
ATOM 26371 C CA . PRO F 1 106 ? 189.402 138.121 145.212 1.00 87.02 106 PRO F CA 1
ATOM 26372 C C . PRO F 1 106 ? 189.814 136.741 144.728 1.00 87.02 106 PRO F C 1
ATOM 26373 O O . PRO F 1 106 ? 191.014 136.439 144.733 1.00 87.02 106 PRO F O 1
ATOM 26384 N N . TYR F 1 107 ? 188.867 135.895 144.312 1.00 92.88 107 TYR F N 1
ATOM 26385 C CA . TYR F 1 107 ? 189.238 134.637 143.671 1.00 92.88 107 TYR F CA 1
ATOM 26386 C C . TYR F 1 107 ? 189.869 134.894 142.310 1.00 92.88 107 TYR F C 1
ATOM 26387 O O . TYR F 1 107 ? 190.925 134.340 141.984 1.00 92.88 107 TYR F O 1
ATOM 26405 N N . ILE F 1 108 ? 189.229 135.734 141.503 1.00 80.12 108 ILE F N 1
ATOM 26406 C CA . ILE F 1 108 ? 189.724 136.064 140.173 1.00 80.12 108 ILE F CA 1
ATOM 26407 C C . ILE F 1 108 ? 190.802 137.128 140.299 1.00 80.12 108 ILE F C 1
ATOM 26408 O O . ILE F 1 108 ? 190.717 138.022 141.148 1.00 80.12 108 ILE F O 1
ATOM 26424 N N . LEU F 1 109 ? 191.842 137.018 139.473 1.00 93.75 109 LEU F N 1
ATOM 26425 C CA . LEU F 1 109 ? 192.844 138.072 139.363 1.00 93.75 109 LEU F CA 1
ATOM 26426 C C . LEU F 1 109 ? 193.763 138.111 140.582 1.00 93.75 109 LEU F C 1
ATOM 26427 O O . LEU F 1 109 ? 194.735 138.873 140.605 1.00 93.75 109 LEU F O 1
ATOM 26443 N N . GLU F 1 110 ? 193.470 137.295 141.595 1.00 97.83 110 GLU F N 1
ATOM 26444 C CA . GLU F 1 110 ? 194.324 137.156 142.766 1.00 97.83 110 GLU F CA 1
ATOM 26445 C C . GLU F 1 110 ? 194.344 135.692 143.175 1.00 97.83 110 GLU F C 1
ATOM 26446 O O . GLU F 1 110 ? 193.300 135.034 143.202 1.00 97.83 110 GLU F O 1
ATOM 26458 N N . GLY F 1 111 ? 195.528 135.189 143.491 1.00 112.55 111 GLY F N 1
ATOM 26459 C CA . GLY F 1 111 ? 195.687 133.786 143.812 1.00 112.55 111 GLY F CA 1
ATOM 26460 C C . GLY F 1 111 ? 197.112 133.337 143.549 1.00 112.55 111 GLY F C 1
ATOM 26461 O O . GLY F 1 111 ? 197.995 134.143 143.258 1.00 112.55 111 GLY F O 1
ATOM 26465 N N . LYS F 1 112 ? 197.311 132.021 143.660 1.00 121.08 112 LYS F N 1
ATOM 26466 C CA . LYS F 1 112 ? 198.654 131.462 143.526 1.00 121.08 112 LYS F CA 1
ATOM 26467 C C . LYS F 1 112 ? 199.202 131.668 142.117 1.00 121.08 112 LYS F C 1
ATOM 26468 O O . LYS F 1 112 ? 200.334 132.133 141.943 1.00 121.08 112 LYS F O 1
ATOM 26487 N N . ASP F 1 113 ? 198.413 131.329 141.097 1.00 120.77 113 ASP F N 1
ATOM 26488 C CA . ASP F 1 113 ? 198.794 131.530 139.705 1.00 120.77 113 ASP F CA 1
ATOM 26489 C C . ASP F 1 113 ? 197.675 132.275 138.994 1.00 120.77 113 ASP F C 1
ATOM 26490 O O . ASP F 1 113 ? 196.493 132.035 139.260 1.00 120.77 113 ASP F O 1
ATOM 26499 N N . LYS F 1 114 ? 198.050 133.181 138.087 1.00 110.99 114 LYS F N 1
ATOM 26500 C CA . LYS F 1 114 ? 197.121 134.181 137.551 1.00 110.99 114 LYS F CA 1
ATOM 26501 C C . LYS F 1 114 ? 197.380 134.370 136.055 1.00 110.99 114 LYS F C 1
ATOM 26502 O O . LYS F 1 114 ? 198.226 135.176 135.657 1.00 110.99 114 LYS F O 1
ATOM 26521 N N . THR F 1 115 ? 196.641 133.623 135.229 1.00 109.26 115 THR F N 1
ATOM 26522 C CA . THR F 1 115 ? 196.716 133.813 133.783 1.00 109.26 115 THR F CA 1
ATOM 26523 C C . THR F 1 115 ? 195.976 135.074 133.350 1.00 109.26 115 THR F C 1
ATOM 26524 O O . THR F 1 115 ? 196.488 135.858 132.543 1.00 109.26 115 THR F O 1
ATOM 26535 N N . LEU F 1 116 ? 194.767 135.285 133.878 1.00 102.32 116 LEU F N 1
ATOM 26536 C CA . LEU F 1 116 ? 193.968 136.435 133.469 1.00 102.32 116 LEU F CA 1
ATOM 26537 C C . LEU F 1 116 ? 194.605 137.745 133.920 1.00 102.32 116 LEU F C 1
ATOM 26538 O O . LEU F 1 116 ? 194.381 138.791 133.299 1.00 102.32 116 LEU F O 1
ATOM 26554 N N . PHE F 1 117 ? 195.409 137.701 134.984 1.00 102.31 117 PHE F N 1
ATOM 26555 C CA . PHE F 1 117 ? 196.176 138.872 135.400 1.00 102.31 117 PHE F CA 1
ATOM 26556 C C . PHE F 1 117 ? 197.116 139.336 134.294 1.00 102.31 117 PHE F C 1
ATOM 26557 O O . PHE F 1 117 ? 197.127 140.517 133.923 1.00 102.31 117 PHE F O 1
ATOM 26574 N N . ASP F 1 118 ? 197.934 138.419 133.771 1.00 104.59 118 ASP F N 1
ATOM 26575 C CA . ASP F 1 118 ? 198.870 138.791 132.719 1.00 104.59 118 ASP F CA 1
ATOM 26576 C C . ASP F 1 118 ? 198.140 139.195 131.445 1.00 104.59 118 ASP F C 1
ATOM 26577 O O . ASP F 1 118 ? 198.614 140.073 130.716 1.00 104.59 118 ASP F O 1
ATOM 26586 N N . LEU F 1 119 ? 196.957 138.628 131.199 1.00 102.15 119 LEU F N 1
ATOM 26587 C CA . LEU F 1 119 ? 196.163 139.058 130.053 1.00 102.15 119 LEU F CA 1
ATOM 26588 C C . LEU F 1 119 ? 195.707 140.501 130.215 1.00 102.15 119 LEU F C 1
ATOM 26589 O O . LEU F 1 119 ? 195.822 141.306 129.284 1.00 102.15 119 LEU F O 1
ATOM 26605 N N . LEU F 1 120 ? 195.158 140.842 131.383 1.00 98.10 120 LEU F N 1
ATOM 26606 C CA . LEU F 1 120 ? 194.684 142.206 131.592 1.00 98.10 120 LEU F CA 1
ATOM 26607 C C . LEU F 1 120 ? 195.837 143.201 131.544 1.00 98.10 120 LEU F C 1
ATOM 26608 O O . LEU F 1 120 ? 195.702 144.291 130.970 1.00 98.10 120 LEU F O 1
ATOM 26624 N N . LYS F 1 121 ? 196.986 142.844 132.126 1.00 100.71 121 LYS F N 1
ATOM 26625 C CA . LYS F 1 121 ? 198.147 143.725 132.039 1.00 100.71 121 LYS F CA 1
ATOM 26626 C C . LYS F 1 121 ? 198.601 143.909 130.595 1.00 100.71 121 LYS F C 1
ATOM 26627 O O . LYS F 1 121 ? 198.915 145.029 130.177 1.00 100.71 121 LYS F O 1
ATOM 26646 N N . GLN F 1 122 ? 198.638 142.827 129.812 1.00 98.45 122 GLN F N 1
ATOM 26647 C CA . GLN F 1 122 ? 199.076 142.947 128.425 1.00 98.45 122 GLN F CA 1
ATOM 26648 C C . GLN F 1 122 ? 198.092 143.779 127.612 1.00 98.45 122 GLN F C 1
ATOM 26649 O O . GLN F 1 122 ? 198.498 144.556 126.740 1.00 98.45 122 GLN F O 1
ATOM 26663 N N . GLU F 1 123 ? 196.795 143.628 127.884 1.00 93.29 123 GLU F N 1
ATOM 26664 C CA . GLU F 1 123 ? 195.784 144.394 127.162 1.00 93.29 123 GLU F CA 1
ATOM 26665 C C . GLU F 1 123 ? 195.871 145.881 127.488 1.00 93.29 123 GLU F C 1
ATOM 26666 O O . GLU F 1 123 ? 195.913 146.723 126.583 1.00 93.29 123 GLU F O 1
ATOM 26678 N N . LEU F 1 124 ? 195.900 146.224 128.775 1.00 95.25 124 LEU F N 1
ATOM 26679 C CA . LEU F 1 124 ? 195.742 147.606 129.213 1.00 95.25 124 LEU F CA 1
ATOM 26680 C C . LEU F 1 124 ? 197.061 148.322 129.474 1.00 95.25 124 LEU F C 1
ATOM 26681 O O . LEU F 1 124 ? 197.042 149.467 129.938 1.00 95.25 124 LEU F O 1
ATOM 26697 N N . ALA F 1 125 ? 198.201 147.684 129.198 1.00 101.39 125 ALA F N 1
ATOM 26698 C CA . ALA F 1 125 ? 199.490 148.310 129.478 1.00 101.39 125 ALA F CA 1
ATOM 26699 C C . ALA F 1 125 ? 199.586 149.705 128.867 1.00 101.39 125 ALA F C 1
ATOM 26700 O O . ALA F 1 125 ? 200.056 150.645 129.518 1.00 101.39 125 ALA F O 1
ATOM 26707 N N . HIS F 1 126 ? 199.146 149.858 127.615 1.00 99.38 126 HIS F N 1
ATOM 26708 C CA . HIS F 1 126 ? 199.302 151.136 126.927 1.00 99.38 126 HIS F CA 1
ATOM 26709 C C . HIS F 1 126 ? 198.595 152.271 127.659 1.00 99.38 126 HIS F C 1
ATOM 26710 O O . HIS F 1 126 ? 199.017 153.429 127.556 1.00 99.38 126 HIS F O 1
ATOM 26724 N N . MET F 1 127 ? 197.526 151.970 128.397 1.00 96.75 127 MET F N 1
ATOM 26725 C CA . MET F 1 127 ? 196.759 152.986 129.107 1.00 96.75 127 MET F CA 1
ATOM 26726 C C . MET F 1 127 ? 196.991 152.951 130.612 1.00 96.75 127 MET F C 1
ATOM 26727 O O . MET F 1 127 ? 196.320 153.681 131.348 1.00 96.75 127 MET F O 1
ATOM 26741 N N . GLU F 1 128 ? 197.921 152.120 131.090 1.00 97.34 128 GLU F N 1
ATOM 26742 C CA . GLU F 1 128 ? 198.119 152.002 132.530 1.00 97.34 128 GLU F CA 1
ATOM 26743 C C . GLU F 1 128 ? 198.576 153.320 133.140 1.00 97.34 128 GLU F C 1
ATOM 26744 O O . GLU F 1 128 ? 198.298 153.588 134.315 1.00 97.34 128 GLU F O 1
ATOM 26756 N N . GLU F 1 129 ? 199.274 154.149 132.368 1.00 96.86 129 GLU F N 1
ATOM 26757 C CA . GLU F 1 129 ? 199.734 155.455 132.821 1.00 96.86 129 GLU F CA 1
ATOM 26758 C C . GLU F 1 129 ? 199.212 156.521 131.869 1.00 96.86 129 GLU F C 1
ATOM 26759 O O . GLU F 1 129 ? 199.371 156.400 130.649 1.00 96.86 129 GLU F O 1
ATOM 26771 N N . GLY F 1 130 ? 198.592 157.559 132.425 1.00 89.08 130 GLY F N 1
ATOM 26772 C CA . GLY F 1 130 ? 198.120 158.674 131.640 1.00 89.08 130 GLY F CA 1
ATOM 26773 C C . GLY F 1 130 ? 196.657 158.550 131.259 1.00 89.08 130 GLY F C 1
ATOM 26774 O O . GLY F 1 130 ? 195.858 157.929 131.968 1.00 89.08 130 GLY F O 1
ATOM 26778 N N . PRO F 1 131 ? 196.276 159.147 130.128 1.00 86.21 131 PRO F N 1
ATOM 26779 C CA . PRO F 1 131 ? 194.870 159.095 129.709 1.00 86.21 131 PRO F CA 1
ATOM 26780 C C . PRO F 1 131 ? 194.384 157.666 129.516 1.00 86.21 131 PRO F C 1
ATOM 26781 O O . PRO F 1 131 ? 195.135 156.777 129.109 1.00 86.21 131 PRO F O 1
ATOM 26792 N N . VAL F 1 132 ? 193.105 157.457 129.819 1.00 82.76 132 VAL F N 1
ATOM 26793 C CA . VAL F 1 132 ? 192.455 156.158 129.704 1.00 82.76 132 VAL F CA 1
ATOM 26794 C C . VAL F 1 132 ? 191.348 156.264 128.665 1.00 82.76 132 VAL F C 1
ATOM 26795 O O . VAL F 1 132 ? 190.630 157.268 128.609 1.00 82.76 132 VAL F O 1
ATOM 26808 N N . ASP F 1 133 ? 191.217 155.228 127.840 1.00 77.46 133 ASP F N 1
ATOM 26809 C CA . ASP F 1 133 ? 190.251 155.194 126.749 1.00 77.46 133 ASP F CA 1
ATOM 26810 C C . ASP F 1 133 ? 189.199 154.139 127.063 1.00 77.46 133 ASP F C 1
ATOM 26811 O O . ASP F 1 133 ? 189.515 152.946 127.134 1.00 77.46 133 ASP F O 1
ATOM 26820 N N . ILE F 1 134 ? 187.949 154.577 127.243 1.00 75.52 134 ILE F N 1
ATOM 26821 C CA . ILE F 1 134 ? 186.893 153.640 127.606 1.00 75.52 134 ILE F CA 1
ATOM 26822 C C . ILE F 1 134 ? 186.556 152.703 126.457 1.00 75.52 134 ILE F C 1
ATOM 26823 O O . ILE F 1 134 ? 185.945 151.655 126.683 1.00 75.52 134 ILE F O 1
ATOM 26839 N N . ARG F 1 135 ? 186.945 153.040 125.226 1.00 70.14 135 ARG F N 1
ATOM 26840 C CA . ARG F 1 135 ? 186.758 152.110 124.118 1.00 70.14 135 ARG F CA 1
ATOM 26841 C C . ARG F 1 135 ? 187.786 150.986 124.161 1.00 70.14 135 ARG F C 1
ATOM 26842 O O . ARG F 1 135 ? 187.435 149.812 123.992 1.00 70.14 135 ARG F O 1
ATOM 26863 N N . LYS F 1 136 ? 189.054 151.322 124.406 1.00 76.54 136 LYS F N 1
ATOM 26864 C CA . LYS F 1 136 ? 190.075 150.286 124.506 1.00 76.54 136 LYS F CA 1
ATOM 26865 C C . LYS F 1 136 ? 189.856 149.425 125.748 1.00 76.54 136 LYS F C 1
ATOM 26866 O O . LYS F 1 136 ? 190.043 148.197 125.703 1.00 76.54 136 LYS F O 1
ATOM 26885 N N . LEU F 1 137 ? 189.273 150.009 126.795 1.00 72.57 137 LEU F N 1
ATOM 26886 C CA . LEU F 1 137 ? 188.924 149.223 127.970 1.00 72.57 137 LEU F CA 1
ATOM 26887 C C . LEU F 1 137 ? 187.698 148.361 127.712 1.00 72.57 137 LEU F C 1
ATOM 26888 O O . LEU F 1 137 ? 187.660 147.200 128.127 1.00 72.57 137 LEU F O 1
ATOM 26904 N N . ALA F 1 138 ? 186.676 148.917 127.061 1.00 69.51 138 ALA F N 1
ATOM 26905 C CA . ALA F 1 138 ? 185.459 148.153 126.825 1.00 69.51 138 ALA F CA 1
ATOM 26906 C C . ALA F 1 138 ? 185.719 146.986 125.883 1.00 69.51 138 ALA F C 1
ATOM 26907 O O . ALA F 1 138 ? 185.150 145.906 126.062 1.00 69.51 138 ALA F O 1
ATOM 26914 N N . GLU F 1 139 ? 186.587 147.170 124.883 1.00 74.96 139 GLU F N 1
ATOM 26915 C CA . GLU F 1 139 ? 186.934 146.044 124.021 1.00 74.96 139 GLU F CA 1
ATOM 26916 C C . GLU F 1 139 ? 187.739 144.999 124.786 1.00 74.96 139 GLU F C 1
ATOM 26917 O O . GLU F 1 139 ? 187.476 143.794 124.660 1.00 74.96 139 GLU F O 1
ATOM 26929 N N . THR F 1 140 ? 188.697 145.431 125.616 1.00 69.08 140 THR F N 1
ATOM 26930 C CA . THR F 1 140 ? 189.447 144.451 126.396 1.00 69.08 140 THR F CA 1
ATOM 26931 C C . THR F 1 140 ? 188.526 143.667 127.327 1.00 69.08 140 THR F C 1
ATOM 26932 O O . THR F 1 140 ? 188.683 142.451 127.491 1.00 69.08 140 THR F O 1
ATOM 26943 N N . LEU F 1 141 ? 187.560 144.346 127.947 1.00 67.29 141 LEU F N 1
ATOM 26944 C CA . LEU F 1 141 ? 186.611 143.675 128.831 1.00 67.29 141 LEU F CA 1
ATOM 26945 C C . LEU F 1 141 ? 185.697 142.729 128.056 1.00 67.29 141 LEU F C 1
ATOM 26946 O O . LEU F 1 141 ? 185.478 141.585 128.472 1.00 67.29 141 LEU F O 1
ATOM 26962 N N . LEU F 1 142 ? 185.148 143.190 126.928 1.00 64.81 142 LEU F N 1
ATOM 26963 C CA . LEU F 1 142 ? 184.286 142.334 126.120 1.00 64.81 142 LEU F CA 1
ATOM 26964 C C . LEU F 1 142 ? 185.036 141.100 125.644 1.00 64.81 142 LEU F C 1
ATOM 26965 O O . LEU F 1 142 ? 184.418 140.067 125.359 1.00 64.81 142 LEU F O 1
ATOM 26981 N N . LYS F 1 143 ? 186.364 141.188 125.548 1.00 74.07 143 LYS F N 1
ATOM 26982 C CA . LYS F 1 143 ? 187.152 140.005 125.218 1.00 74.07 143 LYS F CA 1
ATOM 26983 C C . LYS F 1 143 ? 186.908 138.878 126.218 1.00 74.07 143 LYS F C 1
ATOM 26984 O O . LYS F 1 143 ? 186.858 137.703 125.837 1.00 74.07 143 LYS F O 1
ATOM 27003 N N . VAL F 1 144 ? 186.751 139.213 127.498 1.00 66.44 144 VAL F N 1
ATOM 27004 C CA . VAL F 1 144 ? 186.730 138.214 128.563 1.00 66.44 144 VAL F CA 1
ATOM 27005 C C . VAL F 1 144 ? 185.448 138.224 129.383 1.00 66.44 144 VAL F C 1
ATOM 27006 O O . VAL F 1 144 ? 185.269 137.329 130.223 1.00 66.44 144 VAL F O 1
ATOM 27019 N N . ASP F 1 145 ? 184.551 139.189 129.188 1.00 63.56 145 ASP F N 1
ATOM 27020 C CA . ASP F 1 145 ? 183.303 139.232 129.947 1.00 63.56 145 ASP F CA 1
ATOM 27021 C C . ASP F 1 145 ? 182.232 139.869 129.077 1.00 63.56 145 ASP F C 1
ATOM 27022 O O . ASP F 1 145 ? 182.387 141.014 128.641 1.00 63.56 145 ASP F O 1
ATOM 27031 N N . ALA F 1 146 ? 181.146 139.133 128.836 1.00 56.62 146 ALA F N 1
ATOM 27032 C CA . ALA F 1 146 ? 180.124 139.562 127.891 1.00 56.62 146 ALA F CA 1
ATOM 27033 C C . ALA F 1 146 ? 179.009 140.389 128.518 1.00 56.62 146 ALA F C 1
ATOM 27034 O O . ALA F 1 146 ? 178.271 141.054 127.782 1.00 56.62 146 ALA F O 1
ATOM 27041 N N . ASN F 1 147 ? 178.859 140.372 129.846 1.00 53.67 147 ASN F N 1
ATOM 27042 C CA . ASN F 1 147 ? 177.762 141.076 130.495 1.00 53.67 147 ASN F CA 1
ATOM 27043 C C . ASN F 1 147 ? 178.200 142.170 131.455 1.00 53.67 147 ASN F C 1
ATOM 27044 O O . ASN F 1 147 ? 177.367 143.006 131.822 1.00 53.67 147 ASN F O 1
ATOM 27055 N N . ALA F 1 148 ? 179.467 142.196 131.876 1.00 55.64 148 ALA F N 1
ATOM 27056 C CA . ALA F 1 148 ? 179.938 143.312 132.688 1.00 55.64 148 ALA F CA 1
ATOM 27057 C C . ALA F 1 148 ? 179.831 144.627 131.927 1.00 55.64 148 ALA F C 1
ATOM 27058 O O . ALA F 1 148 ? 179.701 145.692 132.541 1.00 55.64 148 ALA F O 1
ATOM 27065 N N . VAL F 1 149 ? 179.880 144.572 130.592 1.00 50.69 149 VAL F N 1
ATOM 27066 C CA . VAL F 1 149 ? 179.624 145.751 129.771 1.00 50.69 149 VAL F CA 1
ATOM 27067 C C . VAL F 1 149 ? 178.255 146.357 130.048 1.00 50.69 149 VAL F C 1
ATOM 27068 O O . VAL F 1 149 ? 178.001 147.503 129.662 1.00 50.69 149 VAL F O 1
ATOM 27081 N N . LEU F 1 150 ? 177.358 145.617 130.702 1.00 44.04 150 LEU F N 1
ATOM 27082 C CA . LEU F 1 150 ? 176.063 146.150 131.100 1.00 44.04 150 LEU F CA 1
ATOM 27083 C C . LEU F 1 150 ? 175.993 146.551 132.569 1.00 44.04 150 LEU F C 1
ATOM 27084 O O . LEU F 1 150 ? 175.018 147.199 132.964 1.00 44.04 150 LEU F O 1
ATOM 27100 N N . HIS F 1 151 ? 176.991 146.197 133.384 1.00 45.38 151 HIS F N 1
ATOM 27101 C CA . HIS F 1 151 ? 176.908 146.418 134.822 1.00 45.38 151 HIS F CA 1
ATOM 27102 C C . HIS F 1 151 ? 178.124 147.101 135.439 1.00 45.38 151 HIS F C 1
ATOM 27103 O O . HIS F 1 151 ? 178.031 147.542 136.590 1.00 45.38 151 HIS F O 1
ATOM 27117 N N . GLY F 1 152 ? 179.248 147.205 134.732 1.00 48.77 152 GLY F N 1
ATOM 27118 C CA . GLY F 1 152 ? 180.382 147.972 135.205 1.00 48.77 152 GLY F CA 1
ATOM 27119 C C . GLY F 1 152 ? 181.338 147.172 136.075 1.00 48.77 152 GLY F C 1
ATOM 27120 O O . GLY F 1 152 ? 181.081 146.031 136.467 1.00 48.77 152 GLY F O 1
ATOM 27124 N N . VAL F 1 153 ? 182.474 147.801 136.381 1.00 54.29 153 VAL F N 1
ATOM 27125 C CA . VAL F 1 153 ? 183.518 147.174 137.187 1.00 54.29 153 VAL F CA 1
ATOM 27126 C C . VAL F 1 153 ? 184.456 148.263 137.690 1.00 54.29 153 VAL F C 1
ATOM 27127 O O . VAL F 1 153 ? 184.537 149.350 137.115 1.00 54.29 153 VAL F O 1
ATOM 27140 N N . PHE F 1 154 ? 185.169 147.969 138.779 1.00 58.77 154 PHE F N 1
ATOM 27141 C CA . PHE F 1 154 ? 186.188 148.854 139.342 1.00 58.77 154 PHE F CA 1
ATOM 27142 C C . PHE F 1 154 ? 187.455 148.034 139.550 1.00 58.77 154 PHE F C 1
ATOM 27143 O O . PHE F 1 154 ? 187.479 147.125 140.386 1.00 58.77 154 PHE F O 1
ATOM 27160 N N . LEU F 1 155 ? 188.506 148.353 138.792 1.00 65.76 155 LEU F N 1
ATOM 27161 C CA . LEU F 1 155 ? 189.776 147.630 138.869 1.00 65.76 155 LEU F CA 1
ATOM 27162 C C . LEU F 1 155 ? 190.622 148.166 140.027 1.00 65.76 155 LEU F C 1
ATOM 27163 O O . LEU F 1 155 ? 191.736 148.658 139.855 1.00 65.76 155 LEU F O 1
ATOM 27179 N N . ALA F 1 156 ? 190.074 148.029 141.237 1.00 69.75 156 ALA F N 1
ATOM 27180 C CA . ALA F 1 156 ? 190.665 148.674 142.406 1.00 69.75 156 ALA F CA 1
ATOM 27181 C C . ALA F 1 156 ? 192.113 148.259 142.628 1.00 69.75 156 ALA F C 1
ATOM 27182 O O . ALA F 1 156 ? 192.887 149.017 143.223 1.00 69.75 156 ALA F O 1
ATOM 27189 N N . LYS F 1 157 ? 192.497 147.070 142.169 1.00 81.18 157 LYS F N 1
ATOM 27190 C CA . LYS F 1 157 ? 193.821 146.544 142.475 1.00 81.18 157 LYS F CA 1
ATOM 27191 C C . LYS F 1 157 ? 194.907 147.529 142.059 1.00 81.18 157 LYS F C 1
ATOM 27192 O O . LYS F 1 157 ? 194.931 148.011 140.924 1.00 81.18 157 LYS F O 1
ATOM 27211 N N . LYS F 1 158 ? 195.811 147.818 143.000 1.00 89.65 158 LYS F N 1
ATOM 27212 C CA . LYS F 1 158 ? 196.758 148.915 142.823 1.00 89.65 158 LYS F CA 1
ATOM 27213 C C . LYS F 1 158 ? 197.679 148.677 141.634 1.00 89.65 158 LYS F C 1
ATOM 27214 O O . LYS F 1 158 ? 197.992 149.612 140.887 1.00 89.65 158 LYS F O 1
ATOM 27233 N N . GLU F 1 159 ? 198.128 147.436 141.439 1.00 91.84 159 GLU F N 1
ATOM 27234 C CA . GLU F 1 159 ? 199.063 147.158 140.355 1.00 91.84 159 GLU F CA 1
ATOM 27235 C C . GLU F 1 159 ? 198.443 147.352 138.977 1.00 91.84 159 GLU F C 1
ATOM 27236 O O . GLU F 1 159 ? 199.184 147.398 137.989 1.00 91.84 159 GLU F O 1
ATOM 27248 N N . LEU F 1 160 ? 197.117 147.462 138.881 1.00 88.09 160 LEU F N 1
ATOM 27249 C CA . LEU F 1 160 ? 196.444 147.730 137.610 1.00 88.09 160 LEU F CA 1
ATOM 27250 C C . LEU F 1 160 ? 196.095 149.215 137.552 1.00 88.09 160 LEU F C 1
ATOM 27251 O O . LEU F 1 160 ? 194.957 149.631 137.771 1.00 88.09 160 LEU F O 1
ATOM 27267 N N . ALA F 1 161 ? 197.110 150.024 137.247 1.00 87.53 161 ALA F N 1
ATOM 27268 C CA . ALA F 1 161 ? 196.947 151.466 137.066 1.00 87.53 161 ALA F CA 1
ATOM 27269 C C . ALA F 1 161 ? 196.369 152.138 138.309 1.00 87.53 161 ALA F C 1
ATOM 27270 O O . ALA F 1 161 ? 195.624 153.115 138.208 1.00 87.53 161 ALA F O 1
ATOM 27277 N N . GLY F 1 162 ? 196.701 151.623 139.490 1.00 89.30 162 GLY F N 1
ATOM 27278 C CA . GLY F 1 162 ? 196.288 152.251 140.730 1.00 89.30 162 GLY F CA 1
ATOM 27279 C C . GLY F 1 162 ? 194.789 152.293 140.945 1.00 89.30 162 GLY F C 1
ATOM 27280 O O . GLY F 1 162 ? 194.306 153.025 141.814 1.00 89.30 162 GLY F O 1
ATOM 27284 N N . GLY F 1 163 ? 194.039 151.514 140.170 1.00 80.11 163 GLY F N 1
ATOM 27285 C CA . GLY F 1 163 ? 192.596 151.644 140.165 1.00 80.11 163 GLY F CA 1
ATOM 27286 C C . GLY F 1 163 ? 192.070 152.798 139.347 1.00 80.11 163 GLY F C 1
ATOM 27287 O O . GLY F 1 163 ? 190.919 153.203 139.534 1.00 80.11 163 GLY F O 1
ATOM 27291 N N . ARG F 1 164 ? 192.884 153.349 138.445 1.00 78.20 164 ARG F N 1
ATOM 27292 C CA . ARG F 1 164 ? 192.395 154.378 137.536 1.00 78.20 164 ARG F CA 1
ATOM 27293 C C . ARG F 1 164 ? 191.315 153.834 136.610 1.00 78.20 164 ARG F C 1
ATOM 27294 O O . ARG F 1 164 ? 190.378 154.558 136.254 1.00 78.20 164 ARG F O 1
ATOM 27315 N N . LEU F 1 165 ? 191.424 152.568 136.220 1.00 70.16 165 LEU F N 1
ATOM 27316 C CA . LEU F 1 165 ? 190.489 151.970 135.275 1.00 70.16 165 LEU F CA 1
ATOM 27317 C C . LEU F 1 165 ? 189.141 151.733 135.951 1.00 70.16 165 LEU F C 1
ATOM 27318 O O . LEU F 1 165 ? 189.061 151.029 136.963 1.00 70.16 165 LEU F O 1
ATOM 27334 N N . ARG F 1 166 ? 188.083 152.318 135.389 1.00 61.50 166 ARG F N 1
ATOM 27335 C CA . ARG F 1 166 ? 186.746 152.207 135.957 1.00 61.50 166 ARG F CA 1
ATOM 27336 C C . ARG F 1 166 ? 185.721 152.276 134.833 1.00 61.50 166 ARG F C 1
ATOM 27337 O O . ARG F 1 166 ? 185.995 152.797 133.749 1.00 61.50 166 ARG F O 1
ATOM 27358 N N . LEU F 1 167 ? 184.527 151.742 135.106 1.00 54.99 167 LEU F N 1
ATOM 27359 C CA . LEU F 1 167 ? 183.477 151.663 134.096 1.00 54.99 167 LEU F CA 1
ATOM 27360 C C . LEU F 1 167 ? 182.108 151.557 134.768 1.00 54.99 167 LEU F C 1
ATOM 27361 O O . LEU F 1 167 ? 181.880 150.626 135.551 1.00 54.99 167 LEU F O 1
ATOM 27377 N N . PRO F 1 168 ? 181.177 152.469 134.497 1.00 51.86 168 PRO F N 1
ATOM 27378 C CA . PRO F 1 168 ? 179.892 152.466 135.204 1.00 51.86 168 PRO F CA 1
ATOM 27379 C C . PRO F 1 168 ? 178.877 151.519 134.570 1.00 51.86 168 PRO F C 1
ATOM 27380 O O . PRO F 1 168 ? 179.145 150.837 133.582 1.00 51.86 168 PRO F O 1
ATOM 27391 N N . ARG F 1 169 ? 177.686 151.495 135.168 1.00 48.99 169 ARG F N 1
ATOM 27392 C CA . ARG F 1 169 ? 176.583 150.702 134.646 1.00 48.99 169 ARG F CA 1
ATOM 27393 C C . ARG F 1 169 ? 176.130 151.225 133.289 1.00 48.99 169 ARG F C 1
ATOM 27394 O O . ARG F 1 169 ? 176.314 152.398 132.951 1.00 48.99 169 ARG F O 1
ATOM 27415 N N . ALA F 1 170 ? 175.532 150.332 132.506 1.00 46.58 170 ALA F N 1
ATOM 27416 C CA . ALA F 1 170 ? 174.768 150.702 131.325 1.00 46.58 170 ALA F CA 1
ATOM 27417 C C . ALA F 1 170 ? 173.302 150.319 131.430 1.00 46.58 170 ALA F C 1
ATOM 27418 O O . ALA F 1 170 ? 172.455 151.005 130.854 1.00 46.58 170 ALA F O 1
ATOM 27425 N N . LEU F 1 171 ? 172.986 149.247 132.151 1.00 44.88 171 LEU F N 1
ATOM 27426 C CA . LEU F 1 171 ? 171.621 148.850 132.463 1.00 44.88 171 LEU F CA 1
ATOM 27427 C C . LEU F 1 171 ? 171.384 149.025 133.958 1.00 44.88 171 LEU F C 1
ATOM 27428 O O . LEU F 1 171 ? 172.228 148.643 134.775 1.00 44.88 171 LEU F O 1
ATOM 27444 N N . SER F 1 172 ? 170.240 149.606 134.316 1.00 47.98 172 SER F N 1
ATOM 27445 C CA . SER F 1 172 ? 169.872 149.746 135.718 1.00 47.98 172 SER F CA 1
ATOM 27446 C C . SER F 1 172 ? 168.359 149.673 135.860 1.00 47.98 172 SER F C 1
ATOM 27447 O O . SER F 1 172 ? 167.615 150.051 134.951 1.00 47.98 172 SER F O 1
ATOM 27455 N N . ALA F 1 173 ? 167.914 149.181 137.015 1.00 42.01 173 ALA F N 1
ATOM 27456 C CA . ALA F 1 173 ? 166.493 149.021 137.288 1.00 42.01 173 ALA F CA 1
ATOM 27457 C C . ALA F 1 173 ? 166.282 148.948 138.793 1.00 42.01 173 ALA F C 1
ATOM 27458 O O . ALA F 1 173 ? 167.216 148.685 139.555 1.00 42.01 173 ALA F O 1
ATOM 27465 N N . PHE F 1 174 ? 165.040 149.185 139.213 1.00 44.53 174 PHE F N 1
ATOM 27466 C CA . PHE F 1 174 ? 164.657 149.068 140.617 1.00 44.53 174 PHE F CA 1
ATOM 27467 C C . PHE F 1 174 ? 163.135 149.050 140.704 1.00 44.53 174 PHE F C 1
ATOM 27468 O O . PHE F 1 174 ? 162.435 149.338 139.730 1.00 44.53 174 PHE F O 1
ATOM 27485 N N . ILE F 1 175 ? 162.631 148.706 141.891 1.00 46.04 175 ILE F N 1
ATOM 27486 C CA . ILE F 1 175 ? 161.200 148.667 142.175 1.00 46.04 175 ILE F CA 1
ATOM 27487 C C . ILE F 1 175 ? 160.888 149.705 143.246 1.00 46.04 175 ILE F C 1
ATOM 27488 O O . ILE F 1 175 ? 161.595 149.791 144.257 1.00 46.04 175 ILE F O 1
ATOM 27504 N N . GLU F 1 176 ? 159.831 150.488 143.023 1.00 53.95 176 GLU F N 1
ATOM 27505 C CA . GLU F 1 176 ? 159.421 151.550 143.932 1.00 53.95 176 GLU F CA 1
ATOM 27506 C C . GLU F 1 176 ? 157.926 151.440 144.206 1.00 53.95 176 GLU F C 1
ATOM 27507 O O . GLU F 1 176 ? 157.148 151.051 143.330 1.00 53.95 176 GLU F O 1
ATOM 27519 N N . ALA F 1 177 ? 157.528 151.785 145.432 1.00 47.12 177 ALA F N 1
ATOM 27520 C CA . ALA F 1 177 ? 156.136 151.723 145.862 1.00 47.12 177 ALA F CA 1
ATOM 27521 C C . ALA F 1 177 ? 155.633 153.114 146.227 1.00 47.12 177 ALA F C 1
ATOM 27522 O O . ALA F 1 177 ? 156.317 153.861 146.933 1.00 47.12 177 ALA F O 1
ATOM 27529 N N . GLU F 1 178 ? 154.438 153.453 145.745 1.00 54.50 178 GLU F N 1
ATOM 27530 C CA . GLU F 1 178 ? 153.761 154.691 146.107 1.00 54.50 178 GLU F CA 1
ATOM 27531 C C . GLU F 1 178 ? 152.859 154.493 147.321 1.00 54.50 178 GLU F C 1
ATOM 27532 O O . GLU F 1 178 ? 152.396 153.385 147.602 1.00 54.50 178 GLU F O 1
ATOM 27544 N N . ASP F 1 179 ? 152.616 155.590 148.036 1.00 58.51 179 ASP F N 1
ATOM 27545 C CA . ASP F 1 179 ? 151.530 155.697 149.012 1.00 58.51 179 ASP F CA 1
ATOM 27546 C C . ASP F 1 179 ? 151.445 154.451 149.893 1.00 58.51 179 ASP F C 1
ATOM 27547 O O . ASP F 1 179 ? 150.413 153.788 149.994 1.00 58.51 179 ASP F O 1
ATOM 27556 N N . VAL F 1 180 ? 152.561 154.145 150.545 1.00 58.26 180 VAL F N 1
ATOM 27557 C CA . VAL F 1 180 ? 152.696 152.880 151.259 1.00 58.26 180 VAL F CA 1
ATOM 27558 C C . VAL F 1 180 ? 152.043 152.982 152.631 1.00 58.26 180 VAL F C 1
ATOM 27559 O O . VAL F 1 180 ? 152.330 153.901 153.409 1.00 58.26 180 VAL F O 1
ATOM 27572 N N . ARG F 1 181 ? 151.149 152.042 152.920 1.00 70.01 181 ARG F N 1
ATOM 27573 C CA . ARG F 1 181 ? 150.623 151.817 154.256 1.00 70.01 181 ARG F CA 1
ATOM 27574 C C . ARG F 1 181 ? 151.477 150.768 154.972 1.00 70.01 181 ARG F C 1
ATOM 27575 O O . ARG F 1 181 ? 152.316 150.099 154.365 1.00 70.01 181 ARG F O 1
ATOM 27596 N N . VAL F 1 182 ? 151.263 150.628 156.281 1.00 62.97 182 VAL F N 1
ATOM 27597 C CA . VAL F 1 182 ? 151.951 149.613 157.072 1.00 62.97 182 VAL F CA 1
ATOM 27598 C C . VAL F 1 182 ? 150.940 148.666 157.706 1.00 62.97 182 VAL F C 1
ATOM 27599 O O . VAL F 1 182 ? 149.832 149.059 158.084 1.00 62.97 182 VAL F O 1
ATOM 27612 N N . ALA F 1 183 ? 151.343 147.401 157.812 1.00 69.38 183 ALA F N 1
ATOM 27613 C CA . ALA F 1 183 ? 150.729 146.422 158.696 1.00 69.38 183 ALA F CA 1
ATOM 27614 C C . ALA F 1 183 ? 151.809 145.838 159.600 1.00 69.38 183 ALA F C 1
ATOM 27615 O O . ALA F 1 183 ? 152.961 145.677 159.186 1.00 69.38 183 ALA F O 1
ATOM 27622 N N . SER F 1 184 ? 151.435 145.519 160.839 1.00 76.57 184 SER F N 1
ATOM 27623 C CA . SER F 1 184 ? 152.372 145.023 161.840 1.00 76.57 184 SER F CA 1
ATOM 27624 C C . SER F 1 184 ? 151.969 143.631 162.308 1.00 76.57 184 SER F C 1
ATOM 27625 O O . SER F 1 184 ? 150.778 143.326 162.429 1.00 76.57 184 SER F O 1
ATOM 27633 N N . SER F 1 185 ? 152.971 142.790 162.572 1.00 85.09 185 SER F N 1
ATOM 27634 C CA . SER F 1 185 ? 152.742 141.406 162.963 1.00 85.09 185 SER F CA 1
ATOM 27635 C C . SER F 1 185 ? 153.906 140.931 163.826 1.00 85.09 185 SER F C 1
ATOM 27636 O O . SER F 1 185 ? 154.910 141.628 163.990 1.00 85.09 185 SER F O 1
ATOM 27644 N N . GLY F 1 186 ? 153.757 139.733 164.377 1.00 89.69 186 GLY F N 1
ATOM 27645 C CA . GLY F 1 186 ? 154.804 139.155 165.194 1.00 89.69 186 GLY F CA 1
ATOM 27646 C C . GLY F 1 186 ? 154.540 137.696 165.497 1.00 89.69 186 GLY F C 1
ATOM 27647 O O . GLY F 1 186 ? 153.810 137.017 164.772 1.00 89.69 186 GLY F O 1
ATOM 27651 N N . GLY F 1 187 ? 155.149 137.219 166.577 1.00 100.85 187 GLY F N 1
ATOM 27652 C CA . GLY F 1 187 ? 154.867 135.884 167.068 1.00 100.85 187 GLY F CA 1
ATOM 27653 C C . GLY F 1 187 ? 155.775 135.525 168.226 1.00 100.85 187 GLY F C 1
ATOM 27654 O O . GLY F 1 187 ? 156.581 136.336 168.694 1.00 100.85 187 GLY F O 1
ATOM 27658 N N . VAL F 1 188 ? 155.626 134.281 168.682 1.00 102.46 188 VAL F N 1
ATOM 27659 C CA . VAL F 1 188 ? 156.458 133.719 169.744 1.00 102.46 188 VAL F CA 1
ATOM 27660 C C . VAL F 1 188 ? 156.815 132.282 169.387 1.00 102.46 188 VAL F C 1
ATOM 27661 O O . VAL F 1 188 ? 155.968 131.522 168.906 1.00 102.46 188 VAL F O 1
ATOM 27674 N N . LYS F 1 189 ? 158.073 131.909 169.634 1.00 112.63 189 LYS F N 1
ATOM 27675 C CA . LYS F 1 189 ? 158.545 130.537 169.434 1.00 112.63 189 LYS F CA 1
ATOM 27676 C C . LYS F 1 189 ? 158.173 129.728 170.675 1.00 112.63 189 LYS F C 1
ATOM 27677 O O . LYS F 1 189 ? 158.978 129.505 171.583 1.00 112.63 189 LYS F O 1
ATOM 27696 N N . ASN F 1 190 ? 156.922 129.268 170.705 1.00 116.17 190 ASN F N 1
ATOM 27697 C CA . ASN F 1 190 ? 156.357 128.711 171.929 1.00 116.17 190 ASN F CA 1
ATOM 27698 C C . ASN F 1 190 ? 156.750 127.255 172.154 1.00 116.17 190 ASN F C 1
ATOM 27699 O O . ASN F 1 190 ? 155.883 126.397 172.348 1.00 116.17 190 ASN F O 1
ATOM 27710 N N . ASP F 1 191 ? 158.049 126.964 172.143 1.00 123.71 191 ASP F N 1
ATOM 27711 C CA . ASP F 1 191 ? 158.514 125.651 172.569 1.00 123.71 191 ASP F CA 1
ATOM 27712 C C . ASP F 1 191 ? 158.182 125.447 174.042 1.00 123.71 191 ASP F C 1
ATOM 27713 O O . ASP F 1 191 ? 158.394 126.342 174.866 1.00 123.71 191 ASP F O 1
ATOM 27722 N N . HIS F 1 192 ? 157.656 124.270 174.377 1.00 134.86 192 HIS F N 1
ATOM 27723 C CA . HIS F 1 192 ? 157.225 124.023 175.748 1.00 134.86 192 HIS F CA 1
ATOM 27724 C C . HIS F 1 192 ? 158.406 124.138 176.703 1.00 134.86 192 HIS F C 1
ATOM 27725 O O . HIS F 1 192 ? 159.479 123.578 176.459 1.00 134.86 192 HIS F O 1
ATOM 27739 N N . VAL F 1 193 ? 158.199 124.867 177.799 1.00 146.78 193 VAL F N 1
ATOM 27740 C CA . VAL F 1 193 ? 159.277 125.221 178.717 1.00 146.78 193 VAL F CA 1
ATOM 27741 C C . VAL F 1 193 ? 159.356 124.229 179.872 1.00 146.78 193 VAL F C 1
ATOM 27742 O O . VAL F 1 193 ? 160.031 124.487 180.875 1.00 146.78 193 VAL F O 1
ATOM 27755 N N . ASN F 1 194 ? 158.671 123.092 179.747 1.00 157.20 194 ASN F N 1
ATOM 27756 C CA . ASN F 1 194 ? 158.687 122.109 180.829 1.00 157.20 194 ASN F CA 1
ATOM 27757 C C . ASN F 1 194 ? 160.086 121.580 181.114 1.00 157.20 194 ASN F C 1
ATOM 27758 O O . ASN F 1 194 ? 160.498 121.590 182.287 1.00 157.20 194 ASN F O 1
ATOM 27769 N N . PRO F 1 195 ? 160.861 121.114 180.128 1.00 154.85 195 PRO F N 1
ATOM 27770 C CA . PRO F 1 195 ? 162.223 120.650 180.434 1.00 154.85 195 PRO F CA 1
ATOM 27771 C C . PRO F 1 195 ? 163.236 121.771 180.581 1.00 154.85 195 PRO F C 1
ATOM 27772 O O . PRO F 1 195 ? 164.286 121.553 181.200 1.00 154.85 195 PRO F O 1
ATOM 27783 N N . SER F 1 196 ? 162.962 122.953 180.033 1.00 149.79 196 SER F N 1
ATOM 27784 C CA . SER F 1 196 ? 163.874 124.084 180.119 1.00 149.79 196 SER F CA 1
ATOM 27785 C C . SER F 1 196 ? 163.157 125.324 179.609 1.00 149.79 196 SER F C 1
ATOM 27786 O O . SER F 1 196 ? 162.463 125.263 178.592 1.00 149.79 196 SER F O 1
ATOM 27794 N N . GLY F 1 197 ? 163.331 126.439 180.315 1.00 147.09 197 GLY F N 1
ATOM 27795 C CA . GLY F 1 197 ? 162.630 127.662 179.972 1.00 147.09 197 GLY F CA 1
ATOM 27796 C C . GLY F 1 197 ? 163.515 128.890 179.900 1.00 147.09 197 GLY F C 1
ATOM 27797 O O . GLY F 1 197 ? 163.034 130.012 180.083 1.00 147.09 197 GLY F O 1
ATOM 27801 N N . ASP F 1 198 ? 164.803 128.698 179.629 1.00 146.53 198 ASP F N 1
ATOM 27802 C CA . ASP F 1 198 ? 165.769 129.788 179.576 1.00 146.53 198 ASP F CA 1
ATOM 27803 C C . ASP F 1 198 ? 166.161 130.054 178.129 1.00 146.53 198 ASP F C 1
ATOM 27804 O O . ASP F 1 198 ? 166.485 129.122 177.385 1.00 146.53 198 ASP F O 1
ATOM 27813 N N . THR F 1 199 ? 166.132 131.331 177.738 1.00 147.73 199 THR F N 1
ATOM 27814 C CA . THR F 1 199 ? 166.410 131.712 176.359 1.00 147.73 199 THR F CA 1
ATOM 27815 C C . THR F 1 199 ? 167.891 131.639 176.013 1.00 147.73 199 THR F C 1
ATOM 27816 O O . THR F 1 199 ? 168.237 131.663 174.827 1.00 147.73 199 THR F O 1
ATOM 27827 N N . SER F 1 200 ? 168.771 131.557 177.014 1.00 149.42 200 SER F N 1
ATOM 27828 C CA . SER F 1 200 ? 170.203 131.533 176.737 1.00 149.42 200 SER F CA 1
ATOM 27829 C C . SER F 1 200 ? 170.573 130.376 175.817 1.00 149.42 200 SER F C 1
ATOM 27830 O O . SER F 1 200 ? 171.369 130.545 174.886 1.00 149.42 200 SER F O 1
ATOM 27838 N N . ARG F 1 201 ? 170.012 129.190 176.060 1.00 146.59 201 ARG F N 1
ATOM 27839 C CA . ARG F 1 201 ? 170.271 128.018 175.234 1.00 146.59 201 ARG F CA 1
ATOM 27840 C C . ARG F 1 201 ? 169.201 127.809 174.166 1.00 146.59 201 ARG F C 1
ATOM 27841 O O . ARG F 1 201 ? 169.093 126.710 173.613 1.00 146.59 201 ARG F O 1
ATOM 27862 N N . GLY F 1 202 ? 168.412 128.839 173.866 1.00 141.80 202 GLY F N 1
ATOM 27863 C CA . GLY F 1 202 ? 167.439 128.776 172.797 1.00 141.80 202 GLY F CA 1
ATOM 27864 C C . GLY F 1 202 ? 166.062 128.286 173.192 1.00 141.80 202 GLY F C 1
ATOM 27865 O O . GLY F 1 202 ? 165.175 128.234 172.331 1.00 141.80 202 GLY F O 1
ATOM 27869 N N . PHE F 1 203 ? 165.850 127.924 174.454 1.00 137.42 203 PHE F N 1
ATOM 27870 C CA . PHE F 1 203 ? 164.530 127.516 174.916 1.00 137.42 203 PHE F CA 1
ATOM 27871 C C . PHE F 1 203 ? 163.687 128.764 175.174 1.00 137.42 203 PHE F C 1
ATOM 27872 O O . PHE F 1 203 ? 164.051 129.880 174.793 1.00 137.42 203 PHE F O 1
ATOM 27889 N N . GLY F 1 204 ? 162.542 128.589 175.821 1.00 128.44 204 GLY F N 1
ATOM 27890 C CA . GLY F 1 204 ? 161.701 129.705 176.205 1.00 128.44 204 GLY F CA 1
ATOM 27891 C C . GLY F 1 204 ? 160.602 129.995 175.203 1.00 128.44 204 GLY F C 1
ATOM 27892 O O . GLY F 1 204 ? 160.326 129.232 174.272 1.00 128.44 204 GLY F O 1
ATOM 27896 N N . ASN F 1 205 ? 159.964 131.147 175.416 1.00 117.23 205 ASN F N 1
ATOM 27897 C CA . ASN F 1 205 ? 158.830 131.589 174.612 1.00 117.23 205 ASN F CA 1
ATOM 27898 C C . ASN F 1 205 ? 159.158 132.923 173.949 1.00 117.23 205 ASN F C 1
ATOM 27899 O O . ASN F 1 205 ? 158.362 133.866 174.000 1.00 117.23 205 ASN F O 1
ATOM 27910 N N . VAL F 1 206 ? 160.333 133.001 173.330 1.00 110.38 206 VAL F N 1
ATOM 27911 C CA . VAL F 1 206 ? 160.886 134.281 172.865 1.00 110.38 206 VAL F CA 1
ATOM 27912 C C . VAL F 1 206 ? 159.931 134.930 171.866 1.00 110.38 206 VAL F C 1
ATOM 27913 O O . VAL F 1 206 ? 159.465 134.257 170.925 1.00 110.38 206 VAL F O 1
ATOM 27926 N N . PRO F 1 207 ? 159.606 136.216 172.011 1.00 102.82 207 PRO F N 1
ATOM 27927 C CA . PRO F 1 207 ? 158.776 136.905 171.019 1.00 102.82 207 PRO F CA 1
ATOM 27928 C C . PRO F 1 207 ? 159.585 137.600 169.929 1.00 102.82 207 PRO F C 1
ATOM 27929 O O . PRO F 1 207 ? 160.796 137.806 170.040 1.00 102.82 207 PRO F O 1
ATOM 27940 N N . PHE F 1 208 ? 158.876 137.960 168.857 1.00 92.20 208 PHE F N 1
ATOM 27941 C CA . PHE F 1 208 ? 159.440 138.766 167.782 1.00 92.20 208 PHE F CA 1
ATOM 27942 C C . PHE F 1 208 ? 158.335 139.603 167.150 1.00 92.20 208 PHE F C 1
ATOM 27943 O O . PHE F 1 208 ? 157.145 139.321 167.313 1.00 92.20 208 PHE F O 1
ATOM 27960 N N . ALA F 1 209 ? 158.746 140.643 166.422 1.00 86.37 209 ALA F N 1
ATOM 27961 C CA . ALA F 1 209 ? 157.841 141.443 165.605 1.00 86.37 209 ALA F CA 1
ATOM 27962 C C . ALA F 1 209 ? 158.446 141.659 164.223 1.00 86.37 209 ALA F C 1
ATOM 27963 O O . ALA F 1 209 ? 159.665 141.608 164.041 1.00 86.37 209 ALA F O 1
ATOM 27970 N N . ARG F 1 210 ? 157.575 141.902 163.242 1.00 78.59 210 ARG F N 1
ATOM 27971 C CA . ARG F 1 210 ? 158.009 142.315 161.913 1.00 78.59 210 ARG F CA 1
ATOM 27972 C C . ARG F 1 210 ? 156.893 143.105 161.240 1.00 78.59 210 ARG F C 1
ATOM 27973 O O . ARG F 1 210 ? 155.708 142.866 161.486 1.00 78.59 210 ARG F O 1
ATOM 27994 N N . ASP F 1 211 ? 157.288 144.049 160.388 1.00 75.06 211 ASP F N 1
ATOM 27995 C CA . ASP F 1 211 ? 156.365 144.945 159.705 1.00 75.06 211 ASP F CA 1
ATOM 27996 C C . ASP F 1 211 ? 156.121 144.513 158.261 1.00 75.06 211 ASP F C 1
ATOM 27997 O O . ASP F 1 211 ? 156.988 143.923 157.611 1.00 75.06 211 ASP F O 1
ATOM 28006 N N . GLU F 1 212 ? 154.918 144.820 157.770 1.00 68.35 212 GLU F N 1
ATOM 28007 C CA . GLU F 1 212 ? 154.497 144.518 156.408 1.00 68.35 212 GLU F CA 1
ATOM 28008 C C . GLU F 1 212 ? 153.884 145.769 155.792 1.00 68.35 212 GLU F C 1
ATOM 28009 O O . GLU F 1 212 ? 153.291 146.592 156.493 1.00 68.35 212 GLU F O 1
ATOM 28021 N N . TYR F 1 213 ? 154.031 145.909 154.474 1.00 58.80 213 TYR F N 1
ATOM 28022 C CA . TYR F 1 213 ? 153.622 147.116 153.768 1.00 58.80 213 TYR F CA 1
ATOM 28023 C C . TYR F 1 213 ? 152.542 146.817 152.735 1.00 58.80 213 TYR F C 1
ATOM 28024 O O . TYR F 1 213 ? 152.513 145.742 152.129 1.00 58.80 213 TYR F O 1
ATOM 28042 N N . VAL F 1 214 ? 151.655 147.794 152.546 1.00 62.80 214 VAL F N 1
ATOM 28043 C CA . VAL F 1 214 ? 150.576 147.731 151.567 1.00 62.80 214 VAL F CA 1
ATOM 28044 C C . VAL F 1 214 ? 150.674 148.966 150.682 1.00 62.80 214 VAL F C 1
ATOM 28045 O O . VAL F 1 214 ? 150.697 150.094 151.186 1.00 62.80 214 VAL F O 1
ATOM 28058 N N . SER F 1 215 ? 150.727 148.754 149.363 1.00 57.30 215 SER F N 1
ATOM 28059 C CA . SER F 1 215 ? 150.852 149.845 148.403 1.00 57.30 215 SER F CA 1
ATOM 28060 C C . SER F 1 215 ? 149.881 149.621 147.247 1.00 57.30 215 SER F C 1
ATOM 28061 O O . SER F 1 215 ? 149.788 148.492 146.732 1.00 57.30 215 SER F O 1
ATOM 28069 N N . PRO F 1 216 ? 149.153 150.655 146.809 1.00 59.60 216 PRO F N 1
ATOM 28070 C CA . PRO F 1 216 ? 148.257 150.486 145.657 1.00 59.60 216 PRO F CA 1
ATOM 28071 C C . PRO F 1 216 ? 148.952 150.567 144.308 1.00 59.60 216 PRO F C 1
ATOM 28072 O O . PRO F 1 216 ? 148.325 150.235 143.292 1.00 59.60 216 PRO F O 1
ATOM 28083 N N . ARG F 1 217 ? 150.216 150.993 144.257 1.00 60.08 217 ARG F N 1
ATOM 28084 C CA . ARG F 1 217 ? 150.922 151.137 142.984 1.00 60.08 217 ARG F CA 1
ATOM 28085 C C . ARG F 1 217 ? 152.398 150.824 143.215 1.00 60.08 217 ARG F C 1
ATOM 28086 O O . ARG F 1 217 ? 153.131 151.649 143.768 1.00 60.08 217 ARG F O 1
ATOM 28107 N N . ILE F 1 218 ? 152.821 149.635 142.790 1.00 51.23 218 ILE F N 1
ATOM 28108 C CA . ILE F 1 218 ? 154.230 149.259 142.752 1.00 51.23 218 ILE F CA 1
ATOM 28109 C C . ILE F 1 218 ? 154.691 149.314 141.303 1.00 51.23 218 ILE F C 1
ATOM 28110 O O . ILE F 1 218 ? 153.993 148.838 140.398 1.00 51.23 218 ILE F O 1
ATOM 28126 N N . LYS F 1 219 ? 155.865 149.899 141.079 1.00 50.73 219 LYS F N 1
ATOM 28127 C CA . LYS F 1 219 ? 156.415 150.076 139.743 1.00 50.73 219 LYS F CA 1
ATOM 28128 C C . LYS F 1 219 ? 157.845 149.561 139.700 1.00 50.73 219 LYS F C 1
ATOM 28129 O O . LYS F 1 219 ? 158.628 149.802 140.624 1.00 50.73 219 LYS F O 1
ATOM 28148 N N . ALA F 1 220 ? 158.179 148.850 138.625 1.00 52.08 220 ALA F N 1
ATOM 28149 C CA . ALA F 1 220 ? 159.551 148.458 138.325 1.00 52.08 220 ALA F CA 1
ATOM 28150 C C . ALA F 1 220 ? 160.033 149.262 137.124 1.00 52.08 220 ALA F C 1
ATOM 28151 O O . ALA F 1 220 ? 159.416 149.216 136.055 1.00 52.08 220 ALA F O 1
ATOM 28158 N N . TYR F 1 221 ? 161.129 149.993 137.305 1.00 48.50 221 TYR F N 1
ATOM 28159 C CA . TYR F 1 221 ? 161.686 150.861 136.277 1.00 48.50 221 TYR F CA 1
ATOM 28160 C C . TYR F 1 221 ? 162.956 150.246 135.705 1.00 48.50 221 TYR F C 1
ATOM 28161 O O . TYR F 1 221 ? 163.788 149.719 136.448 1.00 48.50 221 TYR F O 1
ATOM 28179 N N . PHE F 1 222 ? 163.095 150.308 134.380 1.00 45.35 222 PHE F N 1
ATOM 28180 C CA . PHE F 1 222 ? 164.275 149.806 133.685 1.00 45.35 222 PHE F CA 1
ATOM 28181 C C . PHE F 1 222 ? 164.802 150.881 132.745 1.00 45.35 222 PHE F C 1
ATOM 28182 O O . PHE F 1 222 ? 164.026 151.497 132.007 1.00 45.35 222 PHE F O 1
ATOM 28199 N N . ASN F 1 223 ? 166.116 151.103 132.773 1.00 49.88 223 ASN F N 1
ATOM 28200 C CA . ASN F 1 223 ? 166.765 152.138 131.975 1.00 49.88 223 ASN F CA 1
ATOM 28201 C C . ASN F 1 223 ? 167.995 151.552 131.298 1.00 49.88 223 ASN F C 1
ATOM 28202 O O . ASN F 1 223 ? 168.832 150.929 131.959 1.00 49.88 223 ASN F O 1
ATOM 28213 N N . LEU F 1 224 ? 168.101 151.749 129.985 1.00 51.29 224 LEU F N 1
ATOM 28214 C CA . LEU F 1 224 ? 169.244 151.293 129.204 1.00 51.29 224 LEU F CA 1
ATOM 28215 C C . LEU F 1 224 ? 169.945 152.497 128.589 1.00 51.29 224 LEU F C 1
ATOM 28216 O O . LEU F 1 224 ? 169.300 153.340 127.956 1.00 51.29 224 LEU F O 1
ATOM 28232 N N . ASP F 1 225 ? 171.265 152.569 128.774 1.00 56.28 225 ASP F N 1
ATOM 28233 C CA . ASP F 1 225 ? 172.057 153.735 128.376 1.00 56.28 225 ASP F CA 1
ATOM 28234 C C . ASP F 1 225 ? 172.607 153.510 126.969 1.00 56.28 225 ASP F C 1
ATOM 28235 O O . ASP F 1 225 ? 173.743 153.074 126.767 1.00 56.28 225 ASP F O 1
ATOM 28244 N N . LEU F 1 226 ? 171.775 153.831 125.976 1.00 54.21 226 LEU F N 1
ATOM 28245 C CA . LEU F 1 226 ? 172.169 153.633 124.583 1.00 54.21 226 LEU F CA 1
ATOM 28246 C C . LEU F 1 226 ? 173.334 154.541 124.199 1.00 54.21 226 LEU F C 1
ATOM 28247 O O . LEU F 1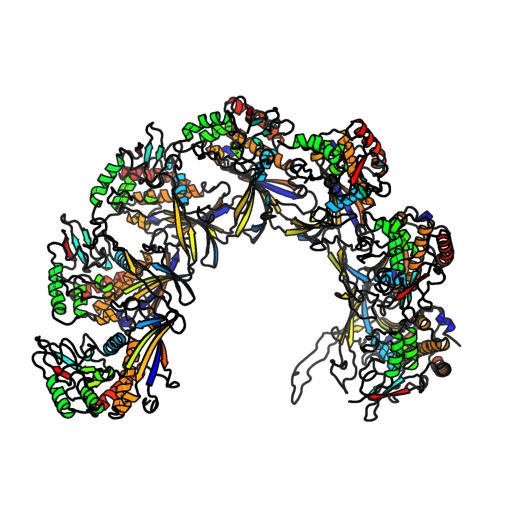 226 ? 174.220 154.139 123.430 1.00 54.21 226 LEU F O 1
ATOM 28263 N N . ALA F 1 227 ? 173.355 155.765 124.733 1.00 55.24 227 ALA F N 1
ATOM 28264 C CA . ALA F 1 227 ? 174.397 156.718 124.367 1.00 55.24 227 ALA F CA 1
ATOM 28265 C C . ALA F 1 227 ? 175.783 156.191 124.716 1.00 55.24 227 ALA F C 1
ATOM 28266 O O . ALA F 1 227 ? 176.719 156.313 123.918 1.00 55.24 227 ALA F O 1
ATOM 28273 N N . GLN F 1 228 ? 175.935 155.573 125.889 1.00 59.31 228 GLN F N 1
ATOM 28274 C CA . GLN F 1 228 ? 177.262 155.121 126.297 1.00 59.31 228 GLN F CA 1
ATOM 28275 C C . GLN F 1 228 ? 177.707 153.903 125.495 1.00 59.31 228 GLN F C 1
ATOM 28276 O O . GLN F 1 228 ? 178.884 153.792 125.127 1.00 59.31 228 GLN F O 1
ATOM 28290 N N . ILE F 1 229 ? 176.788 152.977 125.212 1.00 58.51 229 ILE F N 1
ATOM 28291 C CA . ILE F 1 229 ? 177.176 151.816 124.420 1.00 58.51 229 ILE F CA 1
ATOM 28292 C C . ILE F 1 229 ? 177.554 152.244 123.009 1.00 58.51 229 ILE F C 1
ATOM 28293 O O . ILE F 1 229 ? 178.459 151.660 122.400 1.00 58.51 229 ILE F O 1
ATOM 28309 N N . ARG F 1 230 ? 176.882 153.260 122.462 1.00 57.63 230 ARG F N 1
ATOM 28310 C CA . ARG F 1 230 ? 177.355 153.837 121.207 1.00 57.63 230 ARG F CA 1
ATOM 28311 C C . ARG F 1 230 ? 178.728 154.479 121.380 1.00 57.63 230 ARG F C 1
ATOM 28312 O O . ARG F 1 230 ? 179.584 154.379 120.494 1.00 57.63 230 ARG F O 1
ATOM 28333 N N . ALA F 1 231 ? 178.957 155.143 122.517 1.00 59.11 231 ALA F N 1
ATOM 28334 C CA . ALA F 1 231 ? 180.253 155.765 122.762 1.00 59.11 231 ALA F CA 1
ATOM 28335 C C . ALA F 1 231 ? 181.372 154.741 122.895 1.00 59.11 231 ALA F C 1
ATOM 28336 O O . ALA F 1 231 ? 182.544 155.103 122.750 1.00 59.11 231 ALA F O 1
ATOM 28343 N N . PHE F 1 232 ? 181.044 153.477 123.172 1.00 57.51 232 PHE F N 1
ATOM 28344 C CA . PHE F 1 232 ? 182.059 152.430 123.073 1.00 57.51 232 PHE F CA 1
ATOM 28345 C C . PHE F 1 232 ? 182.468 152.212 121.621 1.00 57.51 232 PHE F C 1
ATOM 28346 O O . PHE F 1 232 ? 183.648 151.984 121.329 1.00 57.51 232 PHE F O 1
ATOM 28363 N N . GLY F 1 233 ? 181.510 152.277 120.702 1.00 63.80 233 GLY F N 1
ATOM 28364 C CA . GLY F 1 233 ? 181.818 152.269 119.279 1.00 63.80 233 GLY F CA 1
ATOM 28365 C C . GLY F 1 233 ? 182.477 151.002 118.781 1.00 63.80 233 GLY F C 1
ATOM 28366 O O . GLY F 1 233 ? 183.340 151.062 117.895 1.00 63.80 233 GLY F O 1
ATOM 28370 N N . LEU F 1 234 ? 182.084 149.848 119.320 1.00 66.61 234 LEU F N 1
ATOM 28371 C CA . LEU F 1 234 ? 182.679 148.583 118.910 1.00 66.61 234 LEU F CA 1
ATOM 28372 C C . LEU F 1 234 ? 182.048 148.005 117.649 1.00 66.61 234 LEU F C 1
ATOM 28373 O O . LEU F 1 234 ? 182.573 147.023 117.112 1.00 66.61 234 LEU F O 1
ATOM 28389 N N . GLY F 1 235 ? 180.951 148.583 117.164 1.00 68.82 235 GLY F N 1
ATOM 28390 C CA . GLY F 1 235 ? 180.306 148.098 115.960 1.00 68.82 235 GLY F CA 1
ATOM 28391 C C . GLY F 1 235 ? 178.821 147.861 116.142 1.00 68.82 235 GLY F C 1
ATOM 28392 O O . GLY F 1 235 ? 178.381 147.423 117.209 1.00 68.82 235 GLY F O 1
ATOM 28396 N N . GLU F 1 236 ? 178.039 148.141 115.096 1.00 68.56 236 GLU F N 1
ATOM 28397 C CA . GLU F 1 236 ? 176.588 148.020 115.202 1.00 68.56 236 GLU F CA 1
ATOM 28398 C C . GLU F 1 236 ? 176.162 146.594 115.526 1.00 68.56 236 GLU F C 1
ATOM 28399 O O . GLU F 1 236 ? 175.102 146.385 116.131 1.00 68.56 236 GLU F O 1
ATOM 28411 N N . GLN F 1 237 ? 176.977 145.603 115.159 1.00 64.41 237 GLN F N 1
ATOM 28412 C CA . GLN F 1 237 ? 176.666 144.228 115.534 1.00 64.41 237 GLN F CA 1
ATOM 28413 C C . GLN F 1 237 ? 176.722 144.055 117.047 1.00 64.41 237 GLN F C 1
ATOM 28414 O O . GLN F 1 237 ? 175.831 143.436 117.643 1.00 64.41 237 GLN F O 1
ATOM 28428 N N . VAL F 1 238 ? 177.727 144.652 117.689 1.00 59.57 238 VAL F N 1
ATOM 28429 C CA . VAL F 1 238 ? 177.820 144.598 119.144 1.00 59.57 238 VAL F CA 1
ATOM 28430 C C . VAL F 1 238 ? 176.666 145.365 119.778 1.00 59.57 238 VAL F C 1
ATOM 28431 O O . VAL F 1 238 ? 176.112 144.948 120.803 1.00 59.57 238 VAL F O 1
ATOM 28444 N N . ASP F 1 239 ? 176.285 146.497 119.182 1.00 63.01 239 ASP F N 1
ATOM 28445 C CA . ASP F 1 239 ? 175.197 147.296 119.739 1.00 63.01 239 ASP F CA 1
ATOM 28446 C C . ASP F 1 239 ? 173.884 146.523 119.716 1.00 63.01 239 ASP F C 1
ATOM 28447 O O . ASP F 1 239 ? 173.163 146.465 120.722 1.00 63.01 239 ASP F O 1
ATOM 28456 N N . ARG F 1 240 ? 173.557 145.910 118.574 1.00 64.20 240 ARG F N 1
ATOM 28457 C CA . ARG F 1 240 ? 172.310 145.157 118.497 1.00 64.20 240 ARG F CA 1
ATOM 28458 C C . ARG F 1 240 ? 172.371 143.903 119.363 1.00 64.20 240 ARG F C 1
ATOM 28459 O O . ARG F 1 240 ? 171.361 143.525 119.973 1.00 64.20 240 ARG F O 1
ATOM 28480 N N . LEU F 1 241 ? 173.551 143.284 119.484 1.00 54.21 241 LEU F N 1
ATOM 28481 C CA . LEU F 1 241 ? 173.708 142.176 120.421 1.00 54.21 241 LEU F CA 1
ATOM 28482 C C . LEU F 1 241 ? 173.357 142.604 121.839 1.00 54.21 241 LEU F C 1
ATOM 28483 O O . LEU F 1 241 ? 172.578 141.934 122.526 1.00 54.21 241 LEU F O 1
ATOM 28499 N N . LEU F 1 242 ? 173.954 143.702 122.310 1.00 48.79 242 LEU F N 1
ATOM 28500 C CA . LEU F 1 242 ? 173.742 144.108 123.695 1.00 48.79 242 LEU F CA 1
ATOM 28501 C C . LEU F 1 242 ? 172.307 144.564 123.935 1.00 48.79 242 LEU F C 1
ATOM 28502 O O . LEU F 1 242 ? 171.747 144.299 125.008 1.00 48.79 242 LEU F O 1
ATOM 28518 N N . ILE F 1 243 ? 171.674 145.196 122.943 1.00 52.08 243 ILE F N 1
ATOM 28519 C CA . ILE F 1 243 ? 170.269 145.567 123.101 1.00 52.08 243 ILE F CA 1
ATOM 28520 C C . ILE F 1 243 ? 169.402 144.319 123.224 1.00 52.08 243 ILE F C 1
ATOM 28521 O O . ILE F 1 243 ? 168.515 144.241 124.088 1.00 52.08 243 ILE F O 1
ATOM 28537 N N . ALA F 1 244 ? 169.646 143.318 122.372 1.00 53.40 244 ALA F N 1
ATOM 28538 C CA . ALA F 1 244 ? 168.847 142.099 122.441 1.00 53.40 244 ALA F CA 1
ATOM 28539 C C . ALA F 1 244 ? 169.078 141.370 123.759 1.00 53.40 244 ALA F C 1
ATOM 28540 O O . ALA F 1 244 ? 168.134 140.844 124.359 1.00 53.40 244 ALA F O 1
ATOM 28547 N N . LEU F 1 245 ? 170.326 141.342 124.229 1.00 49.35 245 LEU F N 1
ATOM 28548 C CA . LEU F 1 245 ? 170.637 140.698 125.502 1.00 49.35 245 LEU F CA 1
ATOM 28549 C C . LEU F 1 245 ? 169.919 141.384 126.661 1.00 49.35 245 LEU F C 1
ATOM 28550 O O . LEU F 1 245 ? 169.385 140.715 127.557 1.00 49.35 245 LEU F O 1
ATOM 28566 N N . ALA F 1 246 ? 169.890 142.719 126.660 1.00 49.87 246 ALA F N 1
ATOM 28567 C CA . ALA F 1 246 ? 169.194 143.440 127.722 1.00 49.87 246 ALA F CA 1
ATOM 28568 C C . ALA F 1 246 ? 167.694 143.159 127.687 1.00 49.87 246 ALA F C 1
ATOM 28569 O O . ALA F 1 246 ? 167.070 142.908 128.729 1.00 49.87 246 ALA F O 1
ATOM 28576 N N . LEU F 1 247 ? 167.092 143.215 126.494 1.00 47.01 247 LEU F N 1
ATOM 28577 C CA . LEU F 1 247 ? 165.668 142.908 126.383 1.00 47.01 247 LEU F CA 1
ATOM 28578 C C . LEU F 1 247 ? 165.380 141.489 126.865 1.00 47.01 247 LEU F C 1
ATOM 28579 O O . LEU F 1 247 ? 164.362 141.238 127.525 1.00 47.01 247 LEU F O 1
ATOM 28595 N N . TYR F 1 248 ? 166.285 140.556 126.567 1.00 48.58 248 TYR F N 1
ATOM 28596 C CA . TYR F 1 248 ? 166.131 139.173 127.007 1.00 48.58 248 TYR F CA 1
ATOM 28597 C C . TYR F 1 248 ? 166.130 139.079 128.528 1.00 48.58 248 TYR F C 1
ATOM 28598 O O . TYR F 1 248 ? 165.260 138.430 129.128 1.00 48.58 248 TYR F O 1
ATOM 28616 N N . LYS F 1 249 ? 167.133 139.688 129.166 1.00 45.27 249 LYS F N 1
ATOM 28617 C CA . LYS F 1 249 ? 167.183 139.716 130.625 1.00 45.27 249 LYS F CA 1
ATOM 28618 C C . LYS F 1 249 ? 165.884 140.255 131.209 1.00 45.27 249 LYS F C 1
ATOM 28619 O O . LYS F 1 249 ? 165.306 139.665 132.132 1.00 45.27 249 LYS F O 1
ATOM 28638 N N . VAL F 1 250 ? 165.425 141.399 130.695 1.00 46.52 250 VAL F N 1
ATOM 28639 C CA . VAL F 1 250 ? 164.224 142.020 131.247 1.00 46.52 250 VAL F CA 1
ATOM 28640 C C . VAL F 1 250 ? 163.030 141.087 131.106 1.00 46.52 250 VAL F C 1
ATOM 28641 O O . VAL F 1 250 ? 162.242 140.920 132.045 1.00 46.52 250 VAL F O 1
ATOM 28654 N N . ARG F 1 251 ? 162.880 140.450 129.941 1.00 49.13 251 ARG F N 1
ATOM 28655 C CA . ARG F 1 251 ? 161.716 139.595 129.733 1.00 49.13 251 ARG F CA 1
ATOM 28656 C C . ARG F 1 251 ? 161.746 138.378 130.651 1.00 49.13 251 ARG F C 1
ATOM 28657 O O . ARG F 1 251 ? 160.715 138.002 131.225 1.00 49.13 251 ARG F O 1
ATOM 28678 N N . ARG F 1 252 ? 162.918 137.764 130.830 1.00 49.15 252 ARG F N 1
ATOM 28679 C CA . ARG F 1 252 ? 162.980 136.584 131.690 1.00 49.15 252 ARG F CA 1
ATOM 28680 C C . ARG F 1 252 ? 162.721 136.949 133.149 1.00 49.15 252 ARG F C 1
ATOM 28681 O O . ARG F 1 252 ? 161.947 136.264 133.841 1.00 49.15 252 ARG F O 1
ATOM 28702 N N . PHE F 1 253 ? 163.333 138.037 133.629 1.00 50.18 253 PHE F N 1
ATOM 28703 C CA . PHE F 1 253 ? 163.042 138.499 134.983 1.00 50.18 253 PHE F CA 1
ATOM 28704 C C . PHE F 1 253 ? 161.554 138.766 135.153 1.00 50.18 253 PHE F C 1
ATOM 28705 O O . PHE F 1 253 ? 160.947 138.357 136.150 1.00 50.18 253 PHE F O 1
ATOM 28722 N N . LEU F 1 254 ? 160.945 139.453 134.184 1.00 49.85 254 LEU F N 1
ATOM 28723 C CA . LEU F 1 254 ? 159.543 139.822 134.320 1.00 49.85 254 LEU F CA 1
ATOM 28724 C C . LEU F 1 254 ? 158.639 138.598 134.314 1.00 49.85 254 LEU F C 1
ATOM 28725 O O . LEU F 1 254 ? 157.601 138.598 134.985 1.00 49.85 254 LEU F O 1
ATOM 28741 N N . VAL F 1 255 ? 159.005 137.552 133.573 1.00 49.66 255 VAL F N 1
ATOM 28742 C CA . VAL F 1 255 ? 158.125 136.392 133.485 1.00 49.66 255 VAL F CA 1
ATOM 28743 C C . VAL F 1 255 ? 158.242 135.520 134.731 1.00 49.66 255 VAL F C 1
ATOM 28744 O O . VAL F 1 255 ? 157.226 135.149 135.330 1.00 49.66 255 VAL F O 1
ATOM 28757 N N . HIS F 1 256 ? 159.460 135.169 135.149 1.00 52.64 256 HIS F N 1
ATOM 28758 C CA . HIS F 1 256 ? 159.596 134.213 136.254 1.00 52.64 256 HIS F CA 1
ATOM 28759 C C . HIS F 1 256 ? 160.739 134.587 137.194 1.00 52.64 256 HIS F C 1
ATOM 28760 O O . HIS F 1 256 ? 161.568 133.754 137.564 1.00 52.64 256 HIS F O 1
ATOM 28774 N N . GLY F 1 257 ? 160.794 135.855 137.594 1.00 52.86 257 GLY F N 1
ATOM 28775 C CA . GLY F 1 257 ? 161.729 136.272 138.623 1.00 52.86 257 GLY F CA 1
ATOM 28776 C C . GLY F 1 257 ? 161.066 136.958 139.802 1.00 52.86 257 GLY F C 1
ATOM 28777 O O . GLY F 1 257 ? 161.755 137.433 140.710 1.00 52.86 257 GLY F O 1
ATOM 28781 N N . LEU F 1 258 ? 159.735 137.000 139.817 1.00 58.68 258 LEU F N 1
ATOM 28782 C CA . LEU F 1 258 ? 159.007 137.904 140.699 1.00 58.68 258 LEU F CA 1
ATOM 28783 C C . LEU F 1 258 ? 158.766 137.355 142.102 1.00 58.68 258 LEU F C 1
ATOM 28784 O O . LEU F 1 258 ? 158.135 138.045 142.909 1.00 58.68 258 LEU F O 1
ATOM 28800 N N . ARG F 1 259 ? 159.239 136.149 142.426 1.00 57.11 259 ARG F N 1
ATOM 28801 C CA . ARG F 1 259 ? 159.306 135.727 143.827 1.00 57.11 259 ARG F CA 1
ATOM 28802 C C . ARG F 1 259 ? 160.641 136.212 144.385 1.00 57.11 259 ARG F C 1
ATOM 28803 O O . ARG F 1 259 ? 161.620 135.471 144.503 1.00 57.11 259 ARG F O 1
ATOM 28824 N N . LEU F 1 260 ? 160.671 137.503 144.727 1.00 51.67 260 LEU F N 1
ATOM 28825 C CA . LEU F 1 260 ? 161.901 138.124 145.206 1.00 51.67 260 LEU F CA 1
ATOM 28826 C C . LEU F 1 260 ? 162.226 137.700 146.632 1.00 51.67 260 LEU F C 1
ATOM 28827 O O . LEU F 1 260 ? 163.400 137.670 147.018 1.00 51.67 260 LEU F O 1
ATOM 28843 N N . ARG F 1 261 ? 161.206 137.373 147.419 1.00 53.99 261 ARG F N 1
ATOM 28844 C CA . ARG F 1 261 ? 161.364 137.111 148.840 1.00 53.99 261 ARG F CA 1
ATOM 28845 C C . ARG F 1 261 ? 160.255 136.156 149.255 1.00 53.99 261 ARG F C 1
ATOM 28846 O O . ARG F 1 261 ? 159.245 136.016 148.560 1.00 53.99 261 ARG F O 1
ATOM 28867 N N . THR F 1 262 ? 160.449 135.493 150.397 1.00 57.03 262 THR F N 1
ATOM 28868 C CA . THR F 1 262 ? 159.518 134.439 150.790 1.00 57.03 262 THR F CA 1
ATOM 28869 C C . THR F 1 262 ? 158.093 134.974 150.884 1.00 57.03 262 THR F C 1
ATOM 28870 O O . THR F 1 262 ? 157.149 134.348 150.389 1.00 57.03 262 THR F O 1
ATOM 28881 N N . ALA F 1 263 ? 157.919 136.132 151.515 1.00 55.26 263 ALA F N 1
ATOM 28882 C CA . ALA F 1 263 ? 156.617 136.778 151.603 1.00 55.26 263 ALA F CA 1
ATOM 28883 C C . ALA F 1 263 ? 156.387 137.791 150.489 1.00 55.26 263 ALA F C 1
ATOM 28884 O O . ALA F 1 263 ? 155.355 138.470 150.493 1.00 55.26 263 ALA F O 1
ATOM 28891 N N . CYS F 1 264 ? 157.317 137.908 149.540 1.00 59.30 264 CYS F N 1
ATOM 28892 C CA . CYS F 1 264 ? 157.210 138.870 148.444 1.00 59.30 264 CYS F CA 1
ATOM 28893 C C . CYS F 1 264 ? 156.753 138.121 147.196 1.00 59.30 264 CYS F C 1
ATOM 28894 O O . CYS F 1 264 ? 157.547 137.711 146.348 1.00 59.30 264 CYS F O 1
ATOM 28902 N N . ASP F 1 265 ? 155.438 137.948 147.090 1.00 64.22 265 ASP F N 1
ATOM 28903 C CA . ASP F 1 265 ? 154.811 137.241 145.979 1.00 64.22 265 ASP F CA 1
ATOM 28904 C C . ASP F 1 265 ? 154.227 138.284 145.032 1.00 64.22 265 ASP F C 1
ATOM 28905 O O . ASP F 1 265 ? 153.233 138.937 145.362 1.00 64.22 265 ASP F O 1
ATOM 28914 N N . LEU F 1 266 ? 154.836 138.436 143.855 1.00 56.47 266 LEU F N 1
ATOM 28915 C CA . LEU F 1 266 ? 154.492 139.513 142.937 1.00 56.47 266 LEU F CA 1
ATOM 28916 C C . LEU F 1 266 ? 154.149 138.970 141.556 1.00 56.47 266 LEU F C 1
ATOM 28917 O O . LEU F 1 266 ? 154.618 137.903 141.150 1.00 56.47 266 LEU F O 1
ATOM 28933 N N . ASP F 1 267 ? 153.319 139.731 140.841 1.00 64.75 267 ASP F N 1
ATOM 28934 C CA . ASP F 1 267 ? 152.859 139.392 139.503 1.00 64.75 267 ASP F CA 1
ATOM 28935 C C . ASP F 1 267 ? 152.954 140.625 138.616 1.00 64.75 267 ASP F C 1
ATOM 28936 O O . ASP F 1 267 ? 152.893 141.760 139.096 1.00 64.75 267 ASP F O 1
ATOM 28945 N N . CYS F 1 268 ? 153.105 140.393 137.314 1.00 57.44 268 CYS F N 1
ATOM 28946 C CA . CYS F 1 268 ? 153.186 141.463 136.327 1.00 57.44 268 CYS F CA 1
ATOM 28947 C C . CYS F 1 268 ? 151.814 141.678 135.700 1.00 57.44 268 CYS F C 1
ATOM 28948 O O . CYS F 1 268 ? 151.224 140.739 135.155 1.00 57.44 268 CYS F O 1
ATOM 28956 N N . GLN F 1 269 ? 151.313 142.913 135.772 1.00 63.14 269 GLN F N 1
ATOM 28957 C CA . GLN F 1 269 ? 150.020 143.242 135.182 1.00 63.14 269 GLN F CA 1
ATOM 28958 C C . GLN F 1 269 ? 150.158 143.814 133.775 1.00 63.14 269 GLN F C 1
ATOM 28959 O O . GLN F 1 269 ? 149.354 143.484 132.896 1.00 63.14 269 GLN F O 1
ATOM 28973 N N . ALA F 1 270 ? 151.154 144.666 133.535 1.00 59.36 270 ALA F N 1
ATOM 28974 C CA . ALA F 1 270 ? 151.414 145.146 132.184 1.00 59.36 270 ALA F CA 1
ATOM 28975 C C . ALA F 1 270 ? 152.786 145.803 132.128 1.00 59.36 270 ALA F C 1
ATOM 28976 O O . ALA F 1 270 ? 153.175 146.519 133.053 1.00 59.36 270 ALA F O 1
ATOM 28983 N N . LEU F 1 271 ? 153.505 145.548 131.038 1.00 52.33 271 LEU F N 1
ATOM 28984 C CA . LEU F 1 271 ? 154.704 146.287 130.672 1.00 52.33 271 LEU F CA 1
ATOM 28985 C C . LEU F 1 271 ? 154.361 147.340 129.624 1.00 52.33 271 LEU F C 1
ATOM 28986 O O . LEU F 1 271 ? 153.483 147.138 128.782 1.00 52.33 271 LEU F O 1
ATOM 29002 N N . ARG F 1 272 ? 155.061 148.473 129.683 1.00 57.75 272 ARG F N 1
ATOM 29003 C CA . ARG F 1 272 ? 154.985 149.462 128.617 1.00 57.75 272 ARG F CA 1
ATOM 29004 C C . ARG F 1 272 ? 156.294 150.234 128.543 1.00 57.75 272 ARG F C 1
ATOM 29005 O O . ARG F 1 272 ? 157.003 150.385 129.542 1.00 57.75 272 ARG F O 1
ATOM 29026 N N . VAL F 1 273 ? 156.603 150.721 127.343 1.00 55.66 273 VAL F N 1
ATOM 29027 C CA . VAL F 1 273 ? 157.742 151.608 127.135 1.00 55.66 273 VAL F CA 1
ATOM 29028 C C . VAL F 1 273 ? 157.347 153.041 127.467 1.00 55.66 273 VAL F C 1
ATOM 29029 O O . VAL F 1 273 ? 156.194 153.453 127.296 1.00 55.66 273 VAL F O 1
ATOM 29042 N N . THR F 1 274 ? 158.322 153.809 127.948 1.00 54.81 274 THR F N 1
ATOM 29043 C CA . THR F 1 274 ? 158.157 155.226 128.256 1.00 54.81 274 THR F CA 1
ATOM 29044 C C . THR F 1 274 ? 158.876 156.132 127.271 1.00 54.81 274 THR F C 1
ATOM 29045 O O . THR F 1 274 ? 158.337 157.174 126.891 1.00 54.81 274 THR F O 1
ATOM 29056 N N . ARG F 1 275 ? 160.085 155.757 126.848 1.00 55.30 275 ARG F N 1
ATOM 29057 C CA . ARG F 1 275 ? 160.892 156.552 125.944 1.00 55.30 275 ARG F CA 1
ATOM 29058 C C . ARG F 1 275 ? 161.817 155.592 125.206 1.00 55.30 275 ARG F C 1
ATOM 29059 O O . ARG F 1 275 ? 162.503 154.794 125.864 1.00 55.30 275 ARG F O 1
ATOM 29080 N N . PRO F 1 276 ? 161.868 155.630 123.863 1.00 56.61 276 PRO F N 1
ATOM 29081 C CA . PRO F 1 276 ? 161.151 156.525 122.940 1.00 56.61 276 PRO F CA 1
ATOM 29082 C C . PRO F 1 276 ? 159.669 156.180 122.818 1.00 56.61 276 PRO F C 1
ATOM 29083 O O . PRO F 1 276 ? 159.277 155.018 122.878 1.00 56.61 276 PRO F O 1
ATOM 29094 N N . GLU F 1 277 ? 158.830 157.195 122.634 1.00 64.54 277 GLU F N 1
ATOM 29095 C CA . GLU F 1 277 ? 157.387 156.996 122.632 1.00 64.54 277 GLU F CA 1
ATOM 29096 C C . GLU F 1 277 ? 156.943 156.184 121.421 1.00 64.54 277 GLU F C 1
ATOM 29097 O O . GLU F 1 277 ? 157.459 156.355 120.313 1.00 64.54 277 GLU F O 1
ATOM 29109 N N . GLY F 1 278 ? 155.978 155.292 121.642 1.00 64.31 278 GLY F N 1
ATOM 29110 C CA . GLY F 1 278 ? 155.347 154.550 120.571 1.00 64.31 278 GLY F CA 1
ATOM 29111 C C . GLY F 1 278 ? 156.110 153.345 120.066 1.00 64.31 278 GLY F C 1
ATOM 29112 O O . GLY F 1 278 ? 155.646 152.696 119.120 1.00 64.31 278 GLY F O 1
ATOM 29116 N N . TRP F 1 279 ? 157.257 153.020 120.656 1.00 60.85 279 TRP F N 1
ATOM 29117 C CA . TRP F 1 279 ? 158.021 151.860 120.226 1.00 60.85 279 TRP F CA 1
ATOM 29118 C C . TRP F 1 279 ? 157.335 150.575 120.692 1.00 60.85 279 TRP F C 1
ATOM 29119 O O . TRP F 1 279 ? 156.408 150.591 121.507 1.00 60.85 279 TRP F O 1
ATOM 29140 N N . GLU F 1 280 ? 157.797 149.446 120.154 1.00 68.75 280 GLU F N 1
ATOM 29141 C CA . GLU F 1 280 ? 157.257 148.136 120.489 1.00 68.75 280 GLU F CA 1
ATOM 29142 C C . GLU F 1 280 ? 158.382 147.215 120.938 1.00 68.75 280 GLU F C 1
ATOM 29143 O O . GLU F 1 280 ? 159.495 147.275 120.408 1.00 68.75 280 GLU F O 1
ATOM 29155 N N . VAL F 1 281 ? 158.081 146.364 121.914 1.00 63.78 281 VAL F N 1
ATOM 29156 C CA . VAL F 1 281 ? 159.075 145.485 122.526 1.00 63.78 281 VAL F CA 1
ATOM 29157 C C . VAL F 1 281 ? 158.970 144.095 121.903 1.00 63.78 281 VAL F C 1
ATOM 29158 O O . VAL F 1 281 ? 157.854 143.599 121.693 1.00 63.78 281 VAL F O 1
ATOM 29171 N N . PRO F 1 282 ? 160.086 143.432 121.593 1.00 61.40 282 PRO F N 1
ATOM 29172 C CA . PRO F 1 282 ? 160.005 142.059 121.081 1.00 61.40 282 PRO F CA 1
ATOM 29173 C C . PRO F 1 282 ? 159.436 141.097 122.115 1.00 61.40 282 PRO F C 1
ATOM 29174 O O . PRO F 1 282 ? 159.466 141.344 123.323 1.00 61.40 282 PRO F O 1
ATOM 29185 N N . GLU F 1 283 ? 158.900 139.986 121.616 1.00 62.94 283 GLU F N 1
ATOM 29186 C CA . GLU F 1 283 ? 158.483 138.896 122.484 1.00 62.94 283 GLU F CA 1
ATOM 29187 C C . GLU F 1 283 ? 159.688 138.044 122.875 1.00 62.94 283 GLU F C 1
ATOM 29188 O O . GLU F 1 283 ? 160.740 138.071 122.230 1.00 62.94 283 GLU F O 1
ATOM 29200 N N . LEU F 1 284 ? 159.520 137.275 123.953 1.00 59.97 284 LEU F N 1
ATOM 29201 C CA . LEU F 1 284 ? 160.640 136.506 124.488 1.00 59.97 284 LEU F CA 1
ATOM 29202 C C . LEU F 1 284 ? 161.058 135.388 123.539 1.00 59.97 284 LEU F C 1
ATOM 29203 O O . LEU F 1 284 ? 162.253 135.112 123.393 1.00 59.97 284 LEU F O 1
ATOM 29219 N N . SER F 1 285 ? 160.096 134.722 122.894 1.00 62.43 285 SER F N 1
ATOM 29220 C CA . SER F 1 285 ? 160.455 133.683 121.934 1.00 62.43 285 SER F CA 1
ATOM 29221 C C . SER F 1 285 ? 161.192 134.264 120.733 1.00 62.43 285 SER F C 1
ATOM 29222 O O . SER F 1 285 ? 162.084 133.612 120.174 1.00 62.43 285 SER F O 1
ATOM 29230 N N . GLU F 1 286 ? 160.880 135.505 120.358 1.00 62.28 286 GLU F N 1
ATOM 29231 C CA . GLU F 1 286 ? 161.574 136.132 119.238 1.00 62.28 286 GLU F CA 1
ATOM 29232 C C . GLU F 1 286 ? 163.021 136.449 119.601 1.00 62.28 286 GLU F C 1
ATOM 29233 O O . GLU F 1 286 ? 163.933 136.246 118.789 1.00 62.28 286 GLU F O 1
ATOM 29245 N N . LEU F 1 287 ? 163.252 136.934 120.823 1.00 54.76 287 LEU F N 1
ATOM 29246 C CA . LEU F 1 287 ? 164.619 137.130 121.293 1.00 54.76 287 LEU F CA 1
ATOM 29247 C C . LEU F 1 287 ? 165.359 135.802 121.387 1.00 54.76 287 LEU F C 1
ATOM 29248 O O . LEU F 1 287 ? 166.541 135.712 121.034 1.00 54.76 287 LEU F O 1
ATOM 29264 N N . GLU F 1 288 ? 164.695 134.770 121.913 1.00 57.97 288 GLU F N 1
ATOM 29265 C CA . GLU F 1 288 ? 165.274 133.431 121.925 1.00 57.97 288 GLU F CA 1
ATOM 29266 C C . GLU F 1 288 ? 165.735 133.017 120.534 1.00 57.97 288 GLU F C 1
ATOM 29267 O O . GLU F 1 288 ? 166.819 132.443 120.374 1.00 57.97 288 GLU F O 1
ATOM 29279 N N . ALA F 1 289 ? 164.923 133.298 119.514 1.00 53.37 289 ALA F N 1
ATOM 29280 C CA . ALA F 1 289 ? 165.285 132.897 118.158 1.00 53.37 289 ALA F CA 1
ATOM 29281 C C . ALA F 1 289 ? 166.409 133.757 117.589 1.00 53.37 289 ALA F C 1
ATOM 29282 O O . ALA F 1 289 ? 167.233 133.259 116.813 1.00 53.37 289 ALA F O 1
ATOM 29289 N N . ALA F 1 290 ? 166.462 135.040 117.953 1.00 56.05 290 ALA F N 1
ATOM 29290 C CA . ALA F 1 290 ? 167.466 135.932 117.376 1.00 56.05 290 ALA F CA 1
ATOM 29291 C C . ALA F 1 290 ? 168.839 135.763 118.022 1.00 56.05 290 ALA F C 1
ATOM 29292 O O . ALA F 1 290 ? 169.858 135.768 117.323 1.00 56.05 290 ALA F O 1
ATOM 29299 N N . LEU F 1 291 ? 168.884 135.615 119.345 1.00 56.36 291 LEU F N 1
ATOM 29300 C CA . LEU F 1 291 ? 170.143 135.663 120.092 1.00 56.36 291 LEU F CA 1
ATOM 29301 C C . LEU F 1 291 ? 171.252 134.783 119.528 1.00 56.36 291 LEU F C 1
ATOM 29302 O O . LEU F 1 291 ? 172.384 135.278 119.382 1.00 56.36 291 LEU F O 1
ATOM 29318 N N . PRO F 1 292 ? 171.028 133.504 119.211 1.00 54.52 292 PRO F N 1
ATOM 29319 C CA . PRO F 1 292 ? 172.164 132.674 118.774 1.00 54.52 292 PRO F CA 1
ATOM 29320 C C . PRO F 1 292 ? 172.778 133.145 117.465 1.00 54.52 292 PRO F C 1
ATOM 29321 O O . PRO F 1 292 ? 174.001 133.042 117.286 1.00 54.52 292 PRO F O 1
ATOM 29332 N N . GLY F 1 293 ? 171.996 133.808 116.613 1.00 54.38 293 GLY F N 1
ATOM 29333 C CA . GLY F 1 293 ? 172.553 134.339 115.381 1.00 54.38 293 GLY F CA 1
ATOM 29334 C C . GLY F 1 293 ? 173.417 135.560 115.620 1.00 54.38 293 GLY F C 1
ATOM 29335 O O . GLY F 1 293 ? 174.499 135.692 115.041 1.00 54.38 293 GLY F O 1
ATOM 29339 N N . LEU F 1 294 ? 172.948 136.478 116.466 1.00 53.74 294 LEU F N 1
ATOM 29340 C CA . LEU F 1 294 ? 173.717 137.685 116.737 1.00 53.74 294 LEU F CA 1
ATOM 29341 C C . LEU F 1 294 ? 175.009 137.351 117.476 1.00 53.74 294 LEU F C 1
ATOM 29342 O O . LEU F 1 294 ? 176.069 137.929 117.187 1.00 53.74 294 LEU F O 1
ATOM 29358 N N . ILE F 1 295 ? 174.952 136.395 118.410 1.00 57.91 295 ILE F N 1
ATOM 29359 C CA . ILE F 1 295 ? 176.180 135.978 119.081 1.00 57.91 295 ILE F CA 1
ATOM 29360 C C . ILE F 1 295 ? 177.128 135.322 118.084 1.00 57.91 295 ILE F C 1
ATOM 29361 O O . ILE F 1 295 ? 178.345 135.539 118.139 1.00 57.91 295 ILE F O 1
ATOM 29377 N N . GLU F 1 296 ? 176.602 134.505 117.163 1.00 62.13 296 GLU F N 1
ATOM 29378 C CA . GLU F 1 296 ? 177.472 133.912 116.153 1.00 62.13 296 GLU F CA 1
ATOM 29379 C C . GLU F 1 296 ? 178.146 134.988 115.311 1.00 62.13 296 GLU F C 1
ATOM 29380 O O . GLU F 1 296 ? 179.340 134.893 115.010 1.00 62.13 296 GLU F O 1
ATOM 29392 N N . ALA F 1 297 ? 177.384 135.996 114.884 1.00 58.39 297 ALA F N 1
ATOM 29393 C CA . ALA F 1 297 ? 177.962 137.085 114.101 1.00 58.39 297 ALA F CA 1
ATOM 29394 C C . ALA F 1 297 ? 179.098 137.766 114.857 1.00 58.39 297 ALA F C 1
ATOM 29395 O O . ALA F 1 297 ? 180.193 137.970 114.313 1.00 58.39 297 ALA F O 1
ATOM 29402 N N . VAL F 1 298 ? 178.860 138.122 116.123 1.00 61.18 298 VAL F N 1
ATOM 29403 C CA . VAL F 1 298 ? 179.899 138.826 116.871 1.00 61.18 298 VAL F CA 1
ATOM 29404 C C . VAL F 1 298 ? 181.106 137.924 117.107 1.00 61.18 298 VAL F C 1
ATOM 29405 O O . VAL F 1 298 ? 182.246 138.404 117.146 1.00 61.18 298 VAL F O 1
ATOM 29418 N N . ALA F 1 299 ? 180.891 136.616 117.269 1.00 65.27 299 ALA F N 1
ATOM 29419 C CA . ALA F 1 299 ? 182.021 135.701 117.398 1.00 65.27 299 ALA F CA 1
ATOM 29420 C C . ALA F 1 299 ? 182.815 135.623 116.101 1.00 65.27 299 ALA F C 1
ATOM 29421 O O . ALA F 1 299 ? 184.050 135.567 116.123 1.00 65.27 299 ALA F O 1
ATOM 29428 N N . GLY F 1 300 ? 182.122 135.616 114.961 1.00 65.34 300 GLY F N 1
ATOM 29429 C CA . GLY F 1 300 ? 182.808 135.601 113.682 1.00 65.34 300 GLY F CA 1
ATOM 29430 C C . GLY F 1 300 ? 183.591 136.870 113.422 1.00 65.34 300 GLY F C 1
ATOM 29431 O O . GLY F 1 300 ? 184.614 136.840 112.731 1.00 65.34 300 GLY F O 1
ATOM 29435 N N . GLU F 1 301 ? 183.129 137.998 113.965 1.00 67.02 301 GLU F N 1
ATOM 29436 C CA . GLU F 1 301 ? 183.907 139.227 113.862 1.00 67.02 301 GLU F CA 1
ATOM 29437 C C . GLU F 1 301 ? 185.146 139.210 114.750 1.00 67.02 301 GLU F C 1
ATOM 29438 O O . GLU F 1 301 ? 185.963 140.132 114.660 1.00 67.02 301 GLU F O 1
ATOM 29450 N N . GLY F 1 302 ? 185.302 138.196 115.600 1.00 68.14 302 GLY F N 1
ATOM 29451 C CA . GLY F 1 302 ? 186.509 138.037 116.384 1.00 68.14 302 GLY F CA 1
ATOM 29452 C C . GLY F 1 302 ? 186.611 138.916 117.608 1.00 68.14 302 GLY F C 1
ATOM 29453 O O . GLY F 1 302 ? 187.693 138.998 118.200 1.00 68.14 302 GLY F O 1
ATOM 29457 N N . ARG F 1 303 ? 185.525 139.581 118.008 1.00 72.61 303 ARG F N 1
ATOM 29458 C CA . ARG F 1 303 ? 185.586 140.420 119.200 1.00 72.61 303 ARG F CA 1
ATOM 29459 C C . ARG F 1 303 ? 185.801 139.575 120.451 1.00 72.61 303 ARG F C 1
ATOM 29460 O O . ARG F 1 303 ? 186.544 139.974 121.356 1.00 72.61 303 ARG F O 1
ATOM 29481 N N . PHE F 1 304 ? 185.162 138.410 120.522 1.00 62.86 304 PHE F N 1
ATOM 29482 C CA . PHE F 1 304 ? 185.383 137.497 121.633 1.00 62.86 304 PHE F CA 1
ATOM 29483 C C . PHE F 1 304 ? 186.782 136.895 121.567 1.00 62.86 304 PHE F C 1
ATOM 29484 O O . PHE F 1 304 ? 187.327 136.646 120.489 1.00 62.86 304 PHE F O 1
ATOM 29501 N N . ALA F 1 305 ? 187.364 136.660 122.740 1.00 71.23 305 ALA F N 1
ATOM 29502 C CA . ALA F 1 305 ? 188.581 135.869 122.818 1.00 71.23 305 ALA F CA 1
ATOM 29503 C C . ALA F 1 305 ? 188.257 134.393 122.603 1.00 71.23 305 ALA F C 1
ATOM 29504 O O . ALA F 1 305 ? 187.105 133.960 122.706 1.00 71.23 305 ALA F O 1
ATOM 29511 N N . GLN F 1 306 ? 189.293 133.614 122.293 1.00 73.40 306 GLN F N 1
ATOM 29512 C CA . GLN F 1 306 ? 189.144 132.182 122.080 1.00 73.40 306 GLN F CA 1
ATOM 29513 C C . GLN F 1 306 ? 190.182 131.449 122.923 1.00 73.40 306 GLN F C 1
ATOM 29514 O O . GLN F 1 306 ? 191.380 131.776 122.848 1.00 73.40 306 GLN F O 1
ATOM 29528 N N . PRO F 1 307 ? 189.780 130.458 123.737 1.00 73.40 307 PRO F N 1
ATOM 29529 C CA . PRO F 1 307 ? 188.417 129.932 123.931 1.00 73.40 307 PRO F CA 1
ATOM 29530 C C . PRO F 1 307 ? 187.511 130.932 124.643 1.00 73.40 307 PRO F C 1
ATOM 29531 O O . PRO F 1 307 ? 187.975 131.719 125.463 1.00 73.40 307 PRO F O 1
ATOM 29542 N N . ALA F 1 308 ? 186.210 130.922 124.343 1.00 72.19 308 ALA F N 1
ATOM 29543 C CA . ALA F 1 308 ? 185.304 131.887 124.958 1.00 72.19 308 ALA F CA 1
ATOM 29544 C C . ALA F 1 308 ? 185.293 131.731 126.473 1.00 72.19 308 ALA F C 1
ATOM 29545 O O . ALA F 1 308 ? 185.479 132.706 127.211 1.00 72.19 308 ALA F O 1
ATOM 29552 N N . VAL F 1 309 ? 185.083 130.511 126.955 1.00 72.48 309 VAL F N 1
ATOM 29553 C CA . VAL F 1 309 ? 185.202 130.223 128.378 1.00 72.48 309 VAL F CA 1
ATOM 29554 C C . VAL F 1 309 ? 186.675 130.026 128.707 1.00 72.48 309 VAL F C 1
ATOM 29555 O O . VAL F 1 309 ? 187.381 129.273 128.025 1.00 72.48 309 VAL F O 1
ATOM 29568 N N . THR F 1 310 ? 187.146 130.705 129.750 1.00 77.48 310 THR F N 1
ATOM 29569 C CA . THR F 1 310 ? 188.526 130.599 130.203 1.00 77.48 310 THR F CA 1
ATOM 29570 C C . THR F 1 310 ? 188.544 130.136 131.654 1.00 77.48 310 THR F C 1
ATOM 29571 O O . THR F 1 310 ? 187.670 130.507 132.444 1.00 77.48 310 THR F O 1
ATOM 29582 N N . ILE F 1 311 ? 189.543 129.326 131.999 1.00 82.00 311 ILE F N 1
ATOM 29583 C CA . ILE F 1 311 ? 189.597 128.627 133.278 1.00 82.00 311 ILE F CA 1
ATOM 29584 C C . ILE F 1 311 ? 190.774 129.146 134.090 1.00 82.00 311 ILE F C 1
ATOM 29585 O O . ILE F 1 311 ? 191.867 129.369 133.554 1.00 82.00 311 ILE F O 1
ATOM 29601 N N . VAL F 1 312 ? 190.544 129.340 135.389 1.00 87.55 312 VAL F N 1
ATOM 29602 C CA . VAL F 1 312 ? 191.583 129.721 136.337 1.00 87.55 312 VAL F CA 1
ATOM 29603 C C . VAL F 1 312 ? 191.360 128.942 137.627 1.00 87.55 312 VAL F C 1
ATOM 29604 O O . VAL F 1 312 ? 190.222 128.673 138.022 1.00 87.55 312 VAL F O 1
ATOM 29617 N N . THR F 1 313 ? 192.458 128.573 138.283 1.00 95.87 313 THR F N 1
ATOM 29618 C CA . THR F 1 313 ? 192.410 127.810 139.524 1.00 95.87 313 THR F CA 1
ATOM 29619 C C . THR F 1 313 ? 192.694 128.728 140.706 1.00 95.87 313 THR F C 1
ATOM 29620 O O . THR F 1 313 ? 193.584 129.581 140.642 1.00 95.87 313 THR F O 1
ATOM 29631 N N . TYR F 1 314 ? 191.937 128.548 141.788 1.00 97.53 314 TYR F N 1
ATOM 29632 C CA . TYR F 1 314 ? 192.022 129.410 142.961 1.00 97.53 314 TYR F CA 1
ATOM 29633 C C . TYR F 1 314 ? 192.593 128.642 144.146 1.00 97.53 314 TYR F C 1
ATOM 29634 O O . TYR F 1 314 ? 192.055 127.601 144.538 1.00 97.53 314 TYR F O 1
ATOM 29652 N N . GLU F 1 315 ? 193.681 129.163 144.709 1.00 108.97 315 GLU F N 1
ATOM 29653 C CA . GLU F 1 315 ? 194.141 128.785 146.038 1.00 108.97 315 GLU F CA 1
ATOM 29654 C C . GLU F 1 315 ? 195.051 129.894 146.543 1.00 108.97 315 GLU F C 1
ATOM 29655 O O . GLU F 1 315 ? 195.588 130.683 145.761 1.00 108.97 315 GLU F O 1
ATOM 29667 N N . LYS F 1 316 ? 195.218 129.948 147.861 1.00 114.94 316 LYS F N 1
ATOM 29668 C CA . LYS F 1 316 ? 196.075 130.961 148.467 1.00 114.94 316 LYS F CA 1
ATOM 29669 C C . LYS F 1 316 ? 197.527 130.746 148.054 1.00 114.94 316 LYS F C 1
ATOM 29670 O O . LYS F 1 316 ? 198.112 131.574 147.356 1.00 114.94 316 LYS F O 1
ATOM 29689 N N . MET G 1 1 ? 144.997 107.821 137.905 1.00 126.38 1 MET G N 1
ATOM 29690 C CA . MET G 1 1 ? 145.102 109.202 137.351 1.00 126.38 1 MET G CA 1
ATOM 29691 C C . MET G 1 1 ? 146.308 109.922 137.945 1.00 126.38 1 MET G C 1
ATOM 29692 O O . MET G 1 1 ? 146.518 109.899 139.158 1.00 126.38 1 MET G O 1
ATOM 29708 N N . LYS G 1 2 ? 147.099 110.560 137.085 1.00 117.67 2 LYS G N 1
ATOM 29709 C CA . LYS G 1 2 ? 148.271 111.320 137.500 1.00 117.67 2 LYS G CA 1
ATOM 29710 C C . LYS G 1 2 ? 148.001 112.804 137.284 1.00 117.67 2 LYS G C 1
ATOM 29711 O O . LYS G 1 2 ? 147.790 113.243 136.148 1.00 117.67 2 LYS G O 1
ATOM 29730 N N . LEU G 1 3 ? 148.010 113.569 138.376 1.00 114.80 3 LEU G N 1
ATOM 29731 C CA . LEU G 1 3 ? 147.815 115.015 138.326 1.00 114.80 3 LEU G CA 1
ATOM 29732 C C . LEU G 1 3 ? 149.122 115.776 138.144 1.00 114.80 3 LEU G C 1
ATOM 29733 O O . LEU G 1 3 ? 149.120 116.891 137.599 1.00 114.80 3 LEU G O 1
ATOM 29749 N N . GLU G 1 4 ? 150.233 115.197 138.594 1.00 112.16 4 GLU G N 1
ATOM 29750 C CA . GLU G 1 4 ? 151.521 115.865 138.453 1.00 112.16 4 GLU G CA 1
ATOM 29751 C C . GLU G 1 4 ? 151.856 116.187 137.003 1.00 112.16 4 GLU G C 1
ATOM 29752 O O . GLU G 1 4 ? 152.418 117.267 136.758 1.00 112.16 4 GLU G O 1
ATOM 29764 N N . PRO G 1 5 ? 151.589 115.323 136.020 1.00 112.45 5 PRO G N 1
ATOM 29765 C CA . PRO G 1 5 ? 151.816 115.742 134.625 1.00 112.45 5 PRO G CA 1
ATOM 29766 C C . PRO G 1 5 ? 151.044 116.992 134.240 1.00 112.45 5 PRO G C 1
ATOM 29767 O O . PRO G 1 5 ? 151.553 117.813 133.466 1.00 112.45 5 PRO G O 1
ATOM 29778 N N . LEU G 1 6 ? 149.824 117.165 134.756 1.00 111.01 6 LEU G N 1
ATOM 29779 C CA . LEU G 1 6 ? 149.081 118.392 134.488 1.00 111.01 6 LEU G CA 1
ATOM 29780 C C . LEU G 1 6 ? 149.727 119.592 135.167 1.00 111.01 6 LEU G C 1
ATOM 29781 O O . LEU G 1 6 ? 149.876 120.654 134.552 1.00 111.01 6 LEU G O 1
ATOM 29797 N N . LEU G 1 7 ? 150.117 119.443 136.434 1.00 105.53 7 LEU G N 1
ATOM 29798 C CA . LEU G 1 7 ? 150.532 120.609 137.210 1.00 105.53 7 LEU G CA 1
ATOM 29799 C C . LEU G 1 7 ? 151.979 121.011 136.946 1.00 105.53 7 LEU G C 1
ATOM 29800 O O . LEU G 1 7 ? 152.331 122.182 137.127 1.00 105.53 7 LEU G O 1
ATOM 29816 N N . SER G 1 8 ? 152.828 120.074 136.525 1.00 105.73 8 SER G N 1
ATOM 29817 C CA . SER G 1 8 ? 154.221 120.374 136.211 1.00 105.73 8 SER G CA 1
ATOM 29818 C C . SER G 1 8 ? 154.381 121.302 135.012 1.00 105.73 8 SER G C 1
ATOM 29819 O O . SER G 1 8 ? 155.520 121.650 134.677 1.00 105.73 8 SER G O 1
ATOM 29827 N N . ASP G 1 9 ? 153.292 121.705 134.356 1.00 106.05 9 ASP G N 1
ATOM 29828 C CA . ASP G 1 9 ? 153.355 122.673 133.269 1.00 106.05 9 ASP G CA 1
ATOM 29829 C C . ASP G 1 9 ? 153.270 124.117 133.746 1.00 106.05 9 ASP G C 1
ATOM 29830 O O . ASP G 1 9 ? 153.529 125.029 132.952 1.00 106.05 9 ASP G O 1
ATOM 29839 N N . VAL G 1 10 ? 152.928 124.348 135.010 1.00 95.86 10 VAL G N 1
ATOM 29840 C CA . VAL G 1 10 ? 152.669 125.692 135.520 1.00 95.86 10 VAL G CA 1
ATOM 29841 C C . VAL G 1 10 ? 153.617 125.957 136.685 1.00 95.86 10 VAL G C 1
ATOM 29842 O O . VAL G 1 10 ? 153.875 125.047 137.486 1.00 95.86 10 VAL G O 1
ATOM 29855 N N . PRO G 1 11 ? 154.165 127.172 136.823 1.00 91.14 11 PRO G N 1
ATOM 29856 C CA . PRO G 1 11 ? 155.178 127.396 137.866 1.00 91.14 11 PRO G CA 1
ATOM 29857 C C . PRO G 1 11 ? 154.627 127.527 139.275 1.00 91.14 11 PRO G C 1
ATOM 29858 O O . PRO G 1 11 ? 155.410 127.418 140.229 1.00 91.14 11 PRO G O 1
ATOM 29869 N N . ARG G 1 12 ? 153.326 127.752 139.452 1.00 85.11 12 ARG G N 1
ATOM 29870 C CA . ARG G 1 12 ? 152.795 128.060 140.772 1.00 85.11 12 ARG G CA 1
ATOM 29871 C C . ARG G 1 12 ? 151.349 127.599 140.879 1.00 85.11 12 ARG G C 1
ATOM 29872 O O . ARG G 1 12 ? 150.594 127.664 139.905 1.00 85.11 12 ARG G O 1
ATOM 29893 N N . LEU G 1 13 ? 150.974 127.140 142.072 1.00 84.23 13 LEU G N 1
ATOM 29894 C CA . LEU G 1 13 ? 149.610 126.726 142.380 1.00 84.23 13 LEU G CA 1
ATOM 29895 C C . LEU G 1 13 ? 149.007 127.696 143.387 1.00 84.23 13 LEU G C 1
ATOM 29896 O O . LEU G 1 13 ? 149.640 128.019 144.398 1.00 84.23 13 LEU G O 1
ATOM 29912 N N . LEU G 1 14 ? 147.787 128.157 143.109 1.00 84.37 14 LEU G N 1
ATOM 29913 C CA . LEU G 1 14 ? 147.079 129.100 143.965 1.00 84.37 14 LEU G CA 1
ATOM 29914 C C . LEU G 1 14 ? 145.689 128.563 144.285 1.00 84.37 14 LEU G C 1
ATOM 29915 O O . LEU G 1 14 ? 145.001 128.041 143.403 1.00 84.37 14 LEU G O 1
ATOM 29931 N N . MET G 1 15 ? 145.280 128.695 145.549 1.00 88.50 15 MET G N 1
ATOM 29932 C CA . MET G 1 15 ? 144.006 128.164 146.019 1.00 88.50 15 MET G CA 1
ATOM 29933 C C . MET G 1 15 ? 143.303 129.185 146.908 1.00 88.50 15 MET G C 1
ATOM 29934 O O . MET G 1 15 ? 143.945 130.036 147.530 1.00 88.50 15 MET G O 1
ATOM 29948 N N . GLU G 1 16 ? 141.971 129.087 146.958 1.00 95.78 16 GLU G N 1
ATOM 29949 C CA . GLU G 1 16 ? 141.134 129.958 147.775 1.00 95.78 16 GLU G CA 1
ATOM 29950 C C . GLU G 1 16 ? 140.153 129.133 148.599 1.00 95.78 16 GLU G C 1
ATOM 29951 O O . GLU G 1 16 ? 139.707 128.064 148.173 1.00 95.78 16 GLU G O 1
ATOM 29963 N N . ALA G 1 17 ? 139.824 129.638 149.790 1.00 95.16 17 ALA G N 1
ATOM 29964 C CA . ALA G 1 17 ? 138.706 129.128 150.575 1.00 95.16 17 ALA G CA 1
ATOM 29965 C C . ALA G 1 17 ? 137.938 130.289 151.196 1.00 95.16 17 ALA G C 1
ATOM 29966 O O . ALA G 1 17 ? 138.540 131.248 151.685 1.00 95.16 17 ALA G O 1
ATOM 29973 N N . ASP G 1 18 ? 136.609 130.190 151.177 1.00 103.45 18 ASP G N 1
ATOM 29974 C CA . ASP G 1 18 ? 135.716 131.200 151.733 1.00 103.45 18 ASP G CA 1
ATOM 29975 C C . ASP G 1 18 ? 135.102 130.696 153.035 1.00 103.45 18 ASP G C 1
ATOM 29976 O O . ASP G 1 18 ? 134.668 129.543 153.119 1.00 103.45 18 ASP G O 1
ATOM 29985 N N . LEU G 1 19 ? 135.064 131.565 154.050 1.00 104.92 19 LEU G N 1
ATOM 29986 C CA . LEU G 1 19 ? 134.689 131.174 155.404 1.00 104.92 19 LEU G CA 1
ATOM 29987 C C . LEU G 1 19 ? 133.610 132.090 155.968 1.00 104.92 19 LEU G C 1
ATOM 29988 O O . LEU G 1 19 ? 133.610 133.298 155.714 1.00 104.92 19 LEU G O 1
ATOM 30004 N N . VAL G 1 20 ? 132.692 131.502 156.736 1.00 112.63 20 VAL G N 1
ATOM 30005 C CA . VAL G 1 20 ? 131.732 132.268 157.538 1.00 112.63 20 VAL G CA 1
ATOM 30006 C C . VAL G 1 20 ? 131.489 131.544 158.850 1.00 112.63 20 VAL G C 1
ATOM 30007 O O . VAL G 1 20 ? 131.596 130.313 158.935 1.00 112.63 20 VAL G O 1
ATOM 30020 N N . PRO G 1 21 ? 131.166 132.292 159.907 1.00 119.57 21 PRO G N 1
ATOM 30021 C CA . PRO G 1 21 ? 130.892 131.646 161.197 1.00 119.57 21 PRO G CA 1
ATOM 30022 C C . PRO G 1 21 ? 129.647 130.774 161.141 1.00 119.57 21 PRO G C 1
ATOM 30023 O O . PRO G 1 21 ? 128.679 131.072 160.437 1.00 119.57 21 PRO G O 1
ATOM 30034 N N . VAL G 1 22 ? 129.680 129.680 161.906 1.00 121.73 22 VAL G N 1
ATOM 30035 C CA . VAL G 1 22 ? 128.505 128.816 161.997 1.00 121.73 22 VAL G CA 1
ATOM 30036 C C . VAL G 1 22 ? 127.451 129.423 162.918 1.00 121.73 22 VAL G C 1
ATOM 30037 O O . VAL G 1 22 ? 126.251 129.206 162.717 1.00 121.73 22 VAL G O 1
ATOM 30050 N N . GLN G 1 23 ? 127.867 130.178 163.933 1.00 126.06 23 GLN G N 1
ATOM 30051 C CA . GLN G 1 23 ? 126.954 130.841 164.856 1.00 126.06 23 GLN G CA 1
ATOM 30052 C C . GLN G 1 23 ? 127.237 132.335 164.857 1.00 126.06 23 GLN G C 1
ATOM 30053 O O . GLN G 1 23 ? 128.383 132.755 165.049 1.00 126.06 23 GLN G O 1
ATOM 30067 N N . GLY G 1 24 ? 126.193 133.133 164.639 1.00 125.70 24 GLY G N 1
ATOM 30068 C CA . GLY G 1 24 ? 126.341 134.574 164.667 1.00 125.70 24 GLY G CA 1
ATOM 30069 C C . GLY G 1 24 ? 127.185 135.092 163.510 1.00 125.70 24 GLY G C 1
ATOM 30070 O O . GLY G 1 24 ? 127.440 134.403 162.518 1.00 125.70 24 GLY G O 1
ATOM 30074 N N . THR G 1 25 ? 127.616 136.347 163.657 1.00 121.09 25 THR G N 1
ATOM 30075 C CA . THR G 1 25 ? 128.506 136.989 162.701 1.00 121.09 25 THR G CA 1
ATOM 30076 C C . THR G 1 25 ? 129.867 137.344 163.279 1.00 121.09 25 THR G C 1
ATOM 30077 O O . THR G 1 25 ? 130.821 137.501 162.509 1.00 121.09 25 THR G O 1
ATOM 30088 N N . ARG G 1 26 ? 129.986 137.467 164.598 1.00 115.47 26 ARG G N 1
ATOM 30089 C CA . ARG G 1 26 ? 131.237 137.861 165.227 1.00 115.47 26 ARG G CA 1
ATOM 30090 C C . ARG G 1 26 ? 132.274 136.743 165.136 1.00 115.47 26 ARG G C 1
ATOM 30091 O O . ARG G 1 26 ? 131.949 135.567 164.952 1.00 115.47 26 ARG G O 1
ATOM 30112 N N . PHE G 1 27 ? 133.543 137.129 165.268 1.00 106.80 27 PHE G N 1
ATOM 30113 C CA . PHE G 1 27 ? 134.638 136.170 165.286 1.00 106.80 27 PHE G CA 1
ATOM 30114 C C . PHE G 1 27 ? 135.817 136.762 166.047 1.00 106.80 27 PHE G C 1
ATOM 30115 O O . PHE G 1 27 ? 135.977 137.984 166.122 1.00 106.80 27 PHE G O 1
ATOM 30132 N N . GLN G 1 28 ? 136.642 135.876 166.609 1.00 110.86 28 GLN G N 1
ATOM 30133 C CA . GLN G 1 28 ? 137.827 136.269 167.361 1.00 110.86 28 GLN G CA 1
ATOM 30134 C C . GLN G 1 28 ? 139.051 136.181 166.463 1.00 110.86 28 GLN G C 1
ATOM 30135 O O . GLN G 1 28 ? 139.370 135.079 165.988 1.00 110.86 28 GLN G O 1
ATOM 30149 N N . PRO G 1 29 ? 139.760 137.274 166.197 1.00 100.21 29 PRO G N 1
ATOM 30150 C CA . PRO G 1 29 ? 141.037 137.180 165.488 1.00 100.21 29 PRO G CA 1
ATOM 30151 C C . PRO G 1 29 ? 142.195 136.923 166.447 1.00 100.21 29 PRO G C 1
ATOM 30152 O O . PRO G 1 29 ? 142.046 136.949 167.671 1.00 100.21 29 PRO G O 1
ATOM 30163 N N . THR G 1 30 ? 143.362 136.674 165.861 1.00 89.22 30 THR G N 1
ATOM 30164 C CA . THR G 1 30 ? 144.564 136.462 166.652 1.00 89.22 30 THR G CA 1
ATOM 30165 C C . THR G 1 30 ? 145.009 137.767 167.306 1.00 89.22 30 THR G C 1
ATOM 30166 O O . THR G 1 30 ? 144.675 138.866 166.855 1.00 89.22 30 THR G O 1
ATOM 30177 N N . GLY G 1 31 ? 145.769 137.633 168.390 1.00 91.62 31 GLY G N 1
ATOM 30178 C CA . GLY G 1 31 ? 146.356 138.787 169.040 1.00 91.62 31 GLY G CA 1
ATOM 30179 C C . GLY G 1 31 ? 147.865 138.697 169.127 1.00 91.62 31 GLY G C 1
ATOM 30180 O O . GLY G 1 31 ? 148.403 137.883 169.882 1.00 91.62 31 GLY G O 1
ATOM 30184 N N . PHE G 1 32 ? 148.559 139.537 168.366 1.00 92.33 32 PHE G N 1
ATOM 30185 C CA . PHE G 1 32 ? 150.010 139.552 168.415 1.00 92.33 32 PHE G CA 1
ATOM 30186 C C . PHE G 1 32 ? 150.476 140.229 169.705 1.00 92.33 32 PHE G C 1
ATOM 30187 O O . PHE G 1 32 ? 149.789 141.105 170.238 1.00 92.33 32 PHE G O 1
ATOM 30204 N N . PRO G 1 33 ? 151.646 139.837 170.232 1.00 102.32 33 PRO G N 1
ATOM 30205 C CA . PRO G 1 33 ? 151.991 140.207 171.615 1.00 102.32 33 PRO G CA 1
ATOM 30206 C C . PRO G 1 33 ? 151.937 141.700 171.902 1.00 102.32 33 PRO G C 1
ATOM 30207 O O . PRO G 1 33 ? 151.174 142.135 172.771 1.00 102.32 33 PRO G O 1
ATOM 30218 N N . ASP G 1 34 ? 152.730 142.498 171.187 1.00 106.03 34 ASP G N 1
ATOM 30219 C CA . ASP G 1 34 ? 152.783 143.929 171.458 1.00 106.03 34 ASP G CA 1
ATOM 30220 C C . ASP G 1 34 ? 151.596 144.689 170.881 1.00 106.03 34 ASP G C 1
ATOM 30221 O O . ASP G 1 34 ? 151.277 145.776 171.376 1.00 106.03 34 ASP G O 1
ATOM 30230 N N . LEU G 1 35 ? 150.935 144.147 169.860 1.00 103.51 35 LEU G N 1
ATOM 30231 C CA . LEU G 1 35 ? 149.934 144.886 169.102 1.00 103.51 35 LEU G CA 1
ATOM 30232 C C . LEU G 1 35 ? 148.502 144.467 169.385 1.00 103.51 35 LEU G C 1
ATOM 30233 O O . LEU G 1 35 ? 147.594 145.285 169.227 1.00 103.51 35 LEU G O 1
ATOM 30249 N N . GLY G 1 36 ? 148.272 143.225 169.801 1.00 101.26 36 GLY G N 1
ATOM 30250 C CA . GLY G 1 36 ? 146.910 142.723 169.827 1.00 101.26 36 GLY G CA 1
ATOM 30251 C C . GLY G 1 36 ? 146.428 142.444 168.415 1.00 101.26 36 GLY G C 1
ATOM 30252 O O . GLY G 1 36 ? 147.178 141.959 167.561 1.00 101.26 36 GLY G O 1
ATOM 30256 N N . ALA G 1 37 ? 145.162 142.762 168.157 1.00 100.64 37 ALA G N 1
ATOM 30257 C CA . ALA G 1 37 ? 144.569 142.519 166.845 1.00 100.64 37 ALA G CA 1
ATOM 30258 C C . ALA G 1 37 ? 145.186 143.465 165.822 1.00 100.64 37 ALA G C 1
ATOM 30259 O O . ALA G 1 37 ? 144.980 144.681 165.885 1.00 100.64 37 ALA G O 1
ATOM 30266 N N . ALA G 1 38 ? 145.938 142.909 164.874 1.00 97.16 38 ALA G N 1
ATOM 30267 C CA . ALA G 1 38 ? 146.589 143.711 163.847 1.00 97.16 38 ALA G CA 1
ATOM 30268 C C . ALA G 1 38 ? 145.599 144.063 162.743 1.00 97.16 38 ALA G C 1
ATOM 30269 O O . ALA G 1 38 ? 144.947 143.181 162.177 1.00 97.16 38 ALA G O 1
ATOM 30276 N N . HIS G 1 39 ? 145.492 145.356 162.439 1.00 93.34 39 HIS G N 1
ATOM 30277 C CA . HIS G 1 39 ? 144.615 145.841 161.382 1.00 93.34 39 HIS G CA 1
ATOM 30278 C C . HIS G 1 39 ? 145.358 146.884 160.558 1.00 93.34 39 HIS G C 1
ATOM 30279 O O . HIS G 1 39 ? 146.296 147.529 161.034 1.00 93.34 39 HIS G O 1
ATOM 30293 N N . TYR G 1 40 ? 144.923 147.045 159.310 1.00 89.43 40 TYR G N 1
ATOM 30294 C CA . TYR G 1 40 ? 145.592 147.932 158.369 1.00 89.43 40 TYR G CA 1
ATOM 30295 C C . TYR G 1 40 ? 144.584 148.417 157.335 1.00 89.43 40 TYR G C 1
ATOM 30296 O O . TYR G 1 40 ? 143.481 147.879 157.209 1.00 89.43 40 TYR G O 1
ATOM 30314 N N . GLU G 1 41 ? 144.981 149.447 156.591 1.00 87.06 41 GLU G N 1
ATOM 30315 C CA . GLU G 1 41 ? 144.162 150.024 155.533 1.00 87.06 41 GLU G CA 1
ATOM 30316 C C . GLU G 1 41 ? 144.607 149.465 154.186 1.00 87.06 41 GLU G C 1
ATOM 30317 O O . GLU G 1 41 ? 145.803 149.459 153.877 1.00 87.06 41 GLU G O 1
ATOM 30329 N N . GLY G 1 42 ? 143.646 149.000 153.392 1.00 87.51 42 GLY G N 1
ATOM 30330 C CA . GLY G 1 42 ? 143.943 148.369 152.124 1.00 87.51 42 GLY G CA 1
ATOM 30331 C C . GLY G 1 42 ? 144.233 149.375 151.033 1.00 87.51 42 GLY G C 1
ATOM 30332 O O . GLY G 1 42 ? 143.997 150.587 151.164 1.00 87.51 42 GLY G O 1
ATOM 30336 N N . PRO G 1 43 ? 144.764 148.874 149.914 1.00 84.77 43 PRO G N 1
ATOM 30337 C CA . PRO G 1 43 ? 145.071 149.774 148.790 1.00 84.77 43 PRO G CA 1
ATOM 30338 C C . PRO G 1 43 ? 143.839 150.422 148.188 1.00 84.77 43 PRO G C 1
ATOM 30339 O O . PRO G 1 43 ? 143.930 151.536 147.657 1.00 84.77 43 PRO G O 1
ATOM 30350 N N . ASP G 1 44 ? 142.688 149.755 148.250 1.00 93.39 44 ASP G N 1
ATOM 30351 C CA . ASP G 1 44 ? 141.438 150.315 147.754 1.00 93.39 44 ASP G CA 1
ATOM 30352 C C . ASP G 1 44 ? 140.830 151.333 148.708 1.00 93.39 44 ASP G C 1
ATOM 30353 O O . ASP G 1 44 ? 139.795 151.923 148.380 1.00 93.39 44 ASP G O 1
ATOM 30362 N N . GLY G 1 45 ? 141.441 151.555 149.869 1.00 95.57 45 GLY G N 1
ATOM 30363 C CA . GLY G 1 45 ? 140.865 152.445 150.855 1.00 95.57 45 GLY G CA 1
ATOM 30364 C C . GLY G 1 45 ? 139.785 151.814 151.701 1.00 95.57 45 GLY G C 1
ATOM 30365 O O . GLY G 1 45 ? 138.903 152.522 152.196 1.00 95.57 45 GLY G O 1
ATOM 30369 N N . ARG G 1 46 ? 139.823 150.487 151.875 1.00 100.01 46 ARG G N 1
ATOM 30370 C CA . ARG G 1 46 ? 138.917 149.778 152.762 1.00 100.01 46 ARG G CA 1
ATOM 30371 C C . ARG G 1 46 ? 139.696 149.156 153.916 1.00 100.01 46 ARG G C 1
ATOM 30372 O O . ARG G 1 46 ? 140.827 148.698 153.719 1.00 100.01 46 ARG G O 1
ATOM 30393 N N . PRO G 1 47 ? 139.135 149.127 155.125 1.00 98.84 47 PRO G N 1
ATOM 30394 C CA . PRO G 1 47 ? 139.872 148.559 156.260 1.00 98.84 47 PRO G CA 1
ATOM 30395 C C . PRO G 1 47 ? 139.908 147.040 156.205 1.00 98.84 47 PRO G C 1
ATOM 30396 O O . PRO G 1 47 ? 138.952 146.389 155.774 1.00 98.84 47 PRO G O 1
ATOM 30407 N N . MET G 1 48 ? 141.029 146.474 156.652 1.00 95.14 48 MET G N 1
ATOM 30408 C CA . MET G 1 48 ? 141.250 145.037 156.581 1.00 95.14 48 MET G CA 1
ATOM 30409 C C . MET G 1 48 ? 141.973 144.566 157.835 1.00 95.14 48 MET G C 1
ATOM 30410 O O . MET G 1 48 ? 142.590 145.354 158.557 1.00 95.14 48 MET G O 1
ATOM 30424 N N . LEU G 1 49 ? 141.886 143.259 158.087 1.00 94.87 49 LEU G N 1
ATOM 30425 C CA . LEU G 1 49 ? 142.527 142.636 159.236 1.00 94.87 49 LEU G CA 1
ATOM 30426 C C . LEU G 1 49 ? 143.132 141.299 158.831 1.00 94.87 49 LEU G C 1
ATOM 30427 O O . LEU G 1 49 ? 142.518 140.530 158.086 1.00 94.87 49 LEU G O 1
ATOM 30443 N N . LEU G 1 50 ? 144.339 141.032 159.328 1.00 89.25 50 LEU G N 1
ATOM 30444 C CA . LEU G 1 50 ? 144.985 139.732 159.165 1.00 89.25 50 LEU G CA 1
ATOM 30445 C C . LEU G 1 50 ? 144.419 138.769 160.204 1.00 89.25 50 LEU G C 1
ATOM 30446 O O . LEU G 1 50 ? 144.702 138.899 161.400 1.00 89.25 50 LEU G O 1
ATOM 30462 N N . VAL G 1 51 ? 143.622 137.801 159.752 1.00 90.44 51 VAL G N 1
ATOM 30463 C CA . VAL G 1 51 ? 142.911 136.925 160.680 1.00 90.44 51 VAL G CA 1
ATOM 30464 C C . VAL G 1 51 ? 143.849 135.892 161.297 1.00 90.44 51 VAL G C 1
ATOM 30465 O O . VAL G 1 51 ? 143.700 135.533 162.470 1.00 90.44 51 VAL G O 1
ATOM 30478 N N . GLU G 1 52 ? 144.820 135.394 160.534 1.00 92.37 52 GLU G N 1
ATOM 30479 C CA . GLU G 1 52 ? 145.663 134.309 161.016 1.00 92.37 52 GLU G CA 1
ATOM 30480 C C . GLU G 1 52 ? 147.021 134.362 160.332 1.00 92.37 52 GLU G C 1
ATOM 30481 O O . GLU G 1 52 ? 147.107 134.565 159.118 1.00 92.37 52 GLU G O 1
ATOM 30493 N N . SER G 1 53 ? 148.076 134.167 161.122 1.00 85.82 53 SER G N 1
ATOM 30494 C CA . SER G 1 53 ? 149.439 134.268 160.622 1.00 85.82 53 SER G CA 1
ATOM 30495 C C . SER G 1 53 ? 149.801 133.054 159.769 1.00 85.82 53 SER G C 1
ATOM 30496 O O . SER G 1 53 ? 149.217 131.973 159.889 1.00 85.82 53 SER G O 1
ATOM 30504 N N . ALA G 1 54 ? 150.793 133.249 158.895 1.00 87.39 54 ALA G N 1
ATOM 30505 C CA . ALA G 1 54 ? 151.204 132.181 157.988 1.00 87.39 54 ALA G CA 1
ATOM 30506 C C . ALA G 1 54 ? 151.836 131.018 158.743 1.00 87.39 54 ALA G C 1
ATOM 30507 O O . ALA G 1 54 ? 151.630 129.852 158.383 1.00 87.39 54 ALA G O 1
ATOM 30514 N N . GLN G 1 55 ? 152.603 131.304 159.798 1.00 85.85 55 GLN G N 1
ATOM 30515 C CA . GLN G 1 55 ? 153.179 130.216 160.578 1.00 85.85 55 GLN G CA 1
ATOM 30516 C C . GLN G 1 55 ? 152.124 129.501 161.408 1.00 85.85 55 GLN G C 1
ATOM 30517 O O . GLN G 1 55 ? 152.285 128.313 161.715 1.00 85.85 55 GLN G O 1
ATOM 30531 N N . SER G 1 56 ? 151.021 130.177 161.727 1.00 91.57 56 SER G N 1
ATOM 30532 C CA . SER G 1 56 ? 149.901 129.487 162.350 1.00 91.57 56 SER G CA 1
ATOM 30533 C C . SER G 1 56 ? 149.353 128.419 161.418 1.00 91.57 56 SER G C 1
ATOM 30534 O O . SER G 1 56 ? 149.067 127.294 161.839 1.00 91.57 56 SER G O 1
ATOM 30542 N N . MET G 1 57 ? 149.172 128.772 160.145 1.00 85.72 57 MET G N 1
ATOM 30543 C CA . MET G 1 57 ? 148.782 127.783 159.148 1.00 85.72 57 MET G CA 1
ATOM 30544 C C . MET G 1 57 ? 149.827 126.682 159.025 1.00 85.72 57 MET G C 1
ATOM 30545 O O . MET G 1 57 ? 149.483 125.501 158.908 1.00 85.72 57 MET G O 1
ATOM 30559 N N . ALA G 1 58 ? 151.110 127.050 159.018 1.00 91.83 58 ALA G N 1
ATOM 30560 C CA . ALA G 1 58 ? 152.163 126.047 158.892 1.00 91.83 58 ALA G CA 1
ATOM 30561 C C . ALA G 1 58 ? 152.233 125.114 160.095 1.00 91.83 58 ALA G C 1
ATOM 30562 O O . ALA G 1 58 ? 152.836 124.040 159.994 1.00 91.83 58 ALA G O 1
ATOM 30569 N N . ASN G 1 59 ? 151.640 125.497 161.226 1.00 90.66 59 ASN G N 1
ATOM 30570 C CA . ASN G 1 59 ? 151.512 124.578 162.355 1.00 90.66 59 ASN G CA 1
ATOM 30571 C C . ASN G 1 59 ? 150.216 123.773 162.316 1.00 90.66 59 ASN G C 1
ATOM 30572 O O . ASN G 1 59 ? 150.222 122.583 162.644 1.00 90.66 59 ASN G O 1
ATOM 30583 N N . ARG G 1 60 ? 149.092 124.412 161.985 1.00 93.08 60 ARG G N 1
ATOM 30584 C CA . ARG G 1 60 ? 147.833 123.682 161.854 1.00 93.08 60 ARG G CA 1
ATOM 30585 C C . ARG G 1 60 ? 147.941 122.577 160.806 1.00 93.08 60 ARG G C 1
ATOM 30586 O O . ARG G 1 60 ? 147.503 121.440 161.038 1.00 93.08 60 ARG G O 1
ATOM 30607 N N . LEU G 1 61 ? 148.539 122.888 159.652 1.00 91.98 61 LEU G N 1
ATOM 30608 C CA . LEU G 1 61 ? 148.719 121.917 158.581 1.00 91.98 61 LEU G CA 1
ATOM 30609 C C . LEU G 1 61 ? 149.782 120.876 158.901 1.00 91.98 61 LEU G C 1
ATOM 30610 O O . LEU G 1 61 ? 149.931 119.915 158.140 1.00 91.98 61 LEU G O 1
ATOM 30626 N N . GLU G 1 62 ? 150.525 121.046 159.994 1.00 94.64 62 GLU G N 1
ATOM 30627 C CA . GLU G 1 62 ? 151.385 119.990 160.511 1.00 94.64 62 GLU G CA 1
ATOM 30628 C C . GLU G 1 62 ? 150.631 119.106 161.497 1.00 94.64 62 GLU G C 1
ATOM 30629 O O . GLU G 1 62 ? 150.724 117.876 161.436 1.00 94.64 62 GLU G O 1
ATOM 30641 N N . THR G 1 63 ? 149.880 119.727 162.408 1.00 96.95 63 THR G N 1
ATOM 30642 C CA . THR G 1 63 ? 149.130 118.961 163.398 1.00 96.95 63 THR G CA 1
ATOM 30643 C C . THR G 1 63 ? 148.113 118.050 162.727 1.00 96.95 63 THR G C 1
ATOM 30644 O O . THR G 1 63 ? 147.927 116.901 163.145 1.00 96.95 63 THR G O 1
ATOM 30655 N N . VAL G 1 64 ? 147.443 118.544 161.683 1.00 96.09 64 VAL G N 1
ATOM 30656 C CA . VAL G 1 64 ? 146.377 117.761 161.063 1.00 96.09 64 VAL G CA 1
ATOM 30657 C C . VAL G 1 64 ? 146.907 116.455 160.479 1.00 96.09 64 VAL G C 1
ATOM 30658 O O . VAL G 1 64 ? 146.161 115.474 160.368 1.00 96.09 64 VAL G O 1
ATOM 30671 N N . CYS G 1 65 ? 148.183 116.410 160.097 1.00 102.14 65 CYS G N 1
ATOM 30672 C CA . CYS G 1 65 ? 148.760 115.217 159.485 1.00 102.14 65 CYS G CA 1
ATOM 30673 C C . CYS G 1 65 ? 149.393 114.258 160.488 1.00 102.14 65 CYS G C 1
ATOM 30674 O O . CYS G 1 65 ? 149.825 113.172 160.089 1.00 102.14 65 CYS G O 1
ATOM 30682 N N . TRP G 1 66 ? 149.456 114.619 161.768 1.00 104.21 66 TRP G N 1
ATOM 30683 C CA . TRP G 1 66 ? 150.191 113.857 162.770 1.00 104.21 66 TRP G CA 1
ATOM 30684 C C . TRP G 1 66 ? 149.251 113.465 163.902 1.00 104.21 66 TRP G C 1
ATOM 30685 O O . TRP G 1 66 ? 148.503 114.305 164.412 1.00 104.21 66 TRP G O 1
ATOM 30706 N N . ASP G 1 67 ? 149.293 112.191 164.290 1.00 113.28 67 ASP G N 1
ATOM 30707 C CA . ASP G 1 67 ? 148.413 111.657 165.326 1.00 113.28 67 ASP G CA 1
ATOM 30708 C C . ASP G 1 67 ? 149.112 111.798 166.674 1.00 113.28 67 ASP G C 1
ATOM 30709 O O . ASP G 1 67 ? 150.116 111.129 166.936 1.00 113.28 67 ASP G O 1
ATOM 30718 N N . LYS G 1 68 ? 148.568 112.662 167.533 1.00 117.66 68 LYS G N 1
ATOM 30719 C CA . LYS G 1 68 ? 149.260 113.026 168.767 1.00 117.66 68 LYS G CA 1
ATOM 30720 C C . LYS G 1 68 ? 149.397 111.837 169.713 1.00 117.66 68 LYS G C 1
ATOM 30721 O O . LYS G 1 68 ? 150.408 111.713 170.414 1.00 117.66 68 LYS G O 1
ATOM 30740 N N . ASP G 1 69 ? 148.394 110.957 169.757 1.00 118.69 69 ASP G N 1
ATOM 30741 C CA . ASP G 1 69 ? 148.401 109.891 170.757 1.00 118.69 69 ASP G CA 1
ATOM 30742 C C . ASP G 1 69 ? 149.411 108.799 170.415 1.00 118.69 69 ASP G C 1
ATOM 30743 O O . ASP G 1 69 ? 150.137 108.326 171.296 1.00 118.69 69 ASP G O 1
ATOM 30752 N N . ALA G 1 70 ? 149.473 108.383 169.150 1.00 117.11 70 ALA G N 1
ATOM 30753 C CA . ALA G 1 70 ? 150.378 107.311 168.755 1.00 117.11 70 ALA G CA 1
ATOM 30754 C C . ALA G 1 70 ? 151.812 107.781 168.552 1.00 117.11 70 ALA G C 1
ATOM 30755 O O . ALA G 1 70 ? 152.708 106.940 168.427 1.00 117.11 70 ALA G O 1
ATOM 30762 N N . ASP G 1 71 ? 152.052 109.092 168.522 1.00 111.82 71 ASP G N 1
ATOM 30763 C CA . ASP G 1 71 ? 153.384 109.635 168.259 1.00 111.82 71 ASP G CA 1
ATOM 30764 C C . ASP G 1 71 ? 153.909 109.161 166.906 1.00 111.82 71 ASP G C 1
ATOM 30765 O O . ASP G 1 71 ? 155.098 108.880 166.743 1.00 111.82 71 ASP G O 1
ATOM 30774 N N . ASP G 1 72 ? 153.015 109.077 165.923 1.00 109.69 72 ASP G N 1
ATOM 30775 C CA . ASP G 1 72 ? 153.382 108.660 164.578 1.00 109.69 72 ASP G CA 1
ATOM 30776 C C . ASP G 1 72 ? 152.384 109.245 163.589 1.00 109.69 72 ASP G C 1
ATOM 30777 O O . ASP G 1 72 ? 151.308 109.718 163.965 1.00 109.69 72 ASP G O 1
ATOM 30786 N N . TRP G 1 73 ? 152.760 109.213 162.311 1.00 103.51 73 TRP G N 1
ATOM 30787 C CA . TRP G 1 73 ? 151.900 109.721 161.249 1.00 103.51 73 TRP G CA 1
ATOM 30788 C C . TRP G 1 73 ? 150.533 109.052 161.306 1.00 103.51 73 TRP G C 1
ATOM 30789 O O . TRP G 1 73 ? 150.402 107.938 161.824 1.00 103.51 73 TRP G O 1
ATOM 30810 N N . VAL G 1 74 ? 149.509 109.722 160.775 1.00 103.89 74 VAL G N 1
ATOM 30811 C CA . VAL G 1 74 ? 148.227 109.060 160.592 1.00 103.89 74 VAL G CA 1
ATOM 30812 C C . VAL G 1 74 ? 148.415 107.939 159.571 1.00 103.89 74 VAL G C 1
ATOM 30813 O O . VAL G 1 74 ? 149.223 108.043 158.639 1.00 103.89 74 VAL G O 1
ATOM 30826 N N . VAL G 1 75 ? 147.664 106.856 159.754 1.00 103.97 75 VAL G N 1
ATOM 30827 C CA . VAL G 1 75 ? 147.893 105.586 159.061 1.00 103.97 75 VAL G CA 1
ATOM 30828 C C . VAL G 1 75 ? 148.217 105.791 157.583 1.00 103.97 75 VAL G C 1
ATOM 30829 O O . VAL G 1 75 ? 149.221 105.246 157.102 1.00 103.97 75 VAL G O 1
ATOM 30842 N N . PRO G 1 76 ? 147.420 106.547 156.822 1.00 101.47 76 PRO G N 1
ATOM 30843 C CA . PRO G 1 76 ? 147.711 106.667 155.383 1.00 101.47 76 PRO G CA 1
ATOM 30844 C C . PRO G 1 76 ? 149.095 107.219 155.084 1.00 101.47 76 PRO G C 1
ATOM 30845 O O . PRO G 1 76 ? 149.693 106.839 154.070 1.00 101.47 76 PRO G O 1
ATOM 30856 N N . LEU G 1 77 ? 149.625 108.103 155.929 1.00 100.69 77 LEU G N 1
ATOM 30857 C CA . LEU G 1 77 ? 150.960 108.651 155.726 1.00 100.69 77 LEU G CA 1
ATOM 30858 C C . LEU G 1 77 ? 152.062 107.835 156.388 1.00 100.69 77 LEU G C 1
ATOM 30859 O O . LEU G 1 77 ? 153.241 108.115 156.146 1.00 100.69 77 LEU G O 1
ATOM 30875 N N . ARG G 1 78 ? 151.724 106.842 157.208 1.00 102.33 78 ARG G N 1
ATOM 30876 C CA . ARG G 1 78 ? 152.749 106.140 157.969 1.00 102.33 78 ARG G CA 1
ATOM 30877 C C . ARG G 1 78 ? 153.740 105.468 157.028 1.00 102.33 78 ARG G C 1
ATOM 30878 O O . ARG G 1 78 ? 153.351 104.747 156.104 1.00 102.33 78 ARG G O 1
ATOM 30899 N N . GLY G 1 79 ? 155.026 105.707 157.273 1.00 101.60 79 GLY G N 1
ATOM 30900 C CA . GLY G 1 79 ? 156.079 105.225 156.402 1.00 101.60 79 GLY G CA 1
ATOM 30901 C C . GLY G 1 79 ? 157.046 106.327 156.023 1.00 101.60 79 GLY G C 1
ATOM 30902 O O . GLY G 1 79 ? 158.179 106.056 155.612 1.00 101.60 79 GLY G O 1
ATOM 30906 N N . LEU G 1 80 ? 156.608 107.576 156.151 1.00 99.91 80 LEU G N 1
ATOM 30907 C CA . LEU G 1 80 ? 157.493 108.702 155.900 1.00 99.91 80 LEU G CA 1
ATOM 30908 C C . LEU G 1 80 ? 158.594 108.744 156.959 1.00 99.91 80 LEU G C 1
ATOM 30909 O O . LEU G 1 80 ? 158.342 108.435 158.128 1.00 99.91 80 LEU G O 1
ATOM 30925 N N . PRO G 1 81 ? 159.819 109.115 156.588 1.00 99.11 81 PRO G N 1
ATOM 30926 C CA . PRO G 1 81 ? 160.880 109.222 157.596 1.00 99.11 81 PRO G CA 1
ATOM 30927 C C . PRO G 1 81 ? 160.567 110.318 158.605 1.00 99.11 81 PRO G C 1
ATOM 30928 O O . PRO G 1 81 ? 160.011 111.363 158.262 1.00 99.11 81 PRO G O 1
ATOM 30939 N N . VAL G 1 82 ? 160.933 110.069 159.862 1.00 100.76 82 VAL G N 1
ATOM 30940 C CA . VAL G 1 82 ? 160.675 111.012 160.944 1.00 100.76 82 VAL G CA 1
ATOM 30941 C C . VAL G 1 82 ? 161.723 110.803 162.027 1.00 100.76 82 VAL G C 1
ATOM 30942 O O . VAL G 1 82 ? 162.297 109.720 162.160 1.00 100.76 82 VAL G O 1
ATOM 30955 N N . VAL G 1 83 ? 161.968 111.855 162.804 1.00 102.61 83 VAL G N 1
ATOM 30956 C CA . VAL G 1 83 ? 162.870 111.809 163.949 1.00 102.61 83 VAL G CA 1
ATOM 30957 C C . VAL G 1 83 ? 162.028 111.950 165.209 1.00 102.61 83 VAL G C 1
ATOM 30958 O O . VAL G 1 83 ? 161.266 112.916 165.351 1.00 102.61 83 VAL G O 1
ATOM 30971 N N . LYS G 1 84 ? 162.162 110.990 166.119 1.00 108.98 84 LYS G N 1
ATOM 30972 C CA . LYS G 1 84 ? 161.511 111.029 167.420 1.00 108.98 84 LYS G CA 1
ATOM 30973 C C . LYS G 1 84 ? 162.573 111.003 168.510 1.00 108.98 84 LYS G C 1
ATOM 30974 O O . LYS G 1 84 ? 163.546 110.247 168.424 1.00 108.98 84 LYS G O 1
ATOM 30993 N N . VAL G 1 85 ? 162.382 111.832 169.534 1.00 120.43 85 VAL G N 1
ATOM 30994 C CA . VAL G 1 85 ? 163.363 112.026 170.596 1.00 120.43 85 VAL G CA 1
ATOM 30995 C C . VAL G 1 85 ? 162.765 111.536 171.906 1.00 120.43 85 VAL G C 1
ATOM 30996 O O . VAL G 1 85 ? 161.630 111.889 172.247 1.00 120.43 85 VAL G O 1
ATOM 31009 N N . LEU G 1 86 ? 163.531 110.726 172.634 1.00 126.73 86 LEU G N 1
ATOM 31010 C CA . LEU G 1 86 ? 163.143 110.244 173.951 1.00 126.73 86 LEU G CA 1
ATOM 31011 C C . LEU G 1 86 ? 164.271 110.506 174.938 1.00 126.73 86 LEU G C 1
ATOM 31012 O O . LEU G 1 86 ? 165.444 110.576 174.562 1.00 126.73 86 LEU G O 1
ATOM 31028 N N . ASP G 1 87 ? 163.903 110.658 176.207 1.00 131.16 87 ASP G N 1
ATOM 31029 C CA . ASP G 1 87 ? 164.867 110.925 177.262 1.00 131.16 87 ASP G CA 1
ATOM 31030 C C . ASP G 1 87 ? 165.437 109.613 177.799 1.00 131.16 87 ASP G C 1
ATOM 31031 O O . ASP G 1 87 ? 165.060 108.518 177.374 1.00 131.16 87 ASP G O 1
ATOM 31040 N N . LYS G 1 88 ? 166.364 109.723 178.753 1.00 136.01 88 LYS G N 1
ATOM 31041 C CA . LYS G 1 88 ? 166.944 108.538 179.372 1.00 136.01 88 LYS G CA 1
ATOM 31042 C C . LYS G 1 88 ? 165.928 107.751 180.189 1.00 136.01 88 LYS G C 1
ATOM 31043 O O . LYS G 1 88 ? 166.213 106.609 180.564 1.00 136.01 88 LYS G O 1
ATOM 31062 N N . ALA G 1 89 ? 164.761 108.328 180.471 1.00 134.59 89 ALA G N 1
ATOM 31063 C CA . ALA G 1 89 ? 163.685 107.612 181.143 1.00 134.59 89 ALA G CA 1
ATOM 31064 C C . ALA G 1 89 ? 162.836 106.789 180.181 1.00 134.59 89 ALA G C 1
ATOM 31065 O O . ALA G 1 89 ? 161.905 106.112 180.628 1.00 134.59 89 ALA G O 1
ATOM 31072 N N . GLY G 1 90 ? 163.130 106.832 178.884 1.00 133.16 90 GLY G N 1
ATOM 31073 C CA . GLY G 1 90 ? 162.419 106.035 177.907 1.00 133.16 90 GLY G CA 1
ATOM 31074 C C . GLY G 1 90 ? 161.142 106.641 177.370 1.00 133.16 90 GLY G C 1
ATOM 31075 O O . GLY G 1 90 ? 160.417 105.956 176.638 1.00 133.16 90 GLY G O 1
ATOM 31079 N N . LYS G 1 91 ? 160.837 107.902 177.705 1.00 129.94 91 LYS G N 1
ATOM 31080 C CA . LYS G 1 91 ? 159.617 108.535 177.228 1.00 129.94 91 LYS G CA 1
ATOM 31081 C C . LYS G 1 91 ? 159.923 109.554 176.131 1.00 129.94 91 LYS G C 1
ATOM 31082 O O . LYS G 1 91 ? 160.919 110.281 176.223 1.00 129.94 91 LYS G O 1
ATOM 31101 N N . PRO G 1 92 ? 159.083 109.636 175.082 1.00 126.58 92 PRO G N 1
ATOM 31102 C CA . PRO G 1 92 ? 159.394 110.510 173.939 1.00 126.58 92 PRO G CA 1
ATOM 31103 C C . PRO G 1 92 ? 159.088 111.983 174.187 1.00 126.58 92 PRO G C 1
ATOM 31104 O O . PRO G 1 92 ? 157.995 112.460 173.864 1.00 126.58 92 PRO G O 1
ATOM 31115 N N . LEU G 1 93 ? 160.051 112.710 174.760 1.00 120.70 93 LEU G N 1
ATOM 31116 C CA . LEU G 1 93 ? 159.806 114.088 175.182 1.00 120.70 93 LEU G CA 1
ATOM 31117 C C . LEU G 1 93 ? 159.513 115.020 174.005 1.00 120.70 93 LEU G C 1
ATOM 31118 O O . LEU G 1 93 ? 158.767 115.992 174.171 1.00 120.70 93 LEU G O 1
ATOM 31134 N N . THR G 1 94 ? 160.076 114.762 172.822 1.00 117.73 94 THR G N 1
ATOM 31135 C CA . THR G 1 94 ? 159.824 115.627 171.673 1.00 117.73 94 THR G CA 1
ATOM 31136 C C . THR G 1 94 ? 159.827 114.818 170.383 1.00 117.73 94 THR G C 1
ATOM 31137 O O . THR G 1 94 ? 160.341 113.697 170.324 1.00 117.73 94 THR G O 1
ATOM 31148 N N . ASN G 1 95 ? 159.240 115.415 169.343 1.00 106.87 95 ASN G N 1
ATOM 31149 C CA . ASN G 1 95 ? 159.180 114.837 168.007 1.00 106.87 95 ASN G CA 1
ATOM 31150 C C . ASN G 1 95 ? 159.380 115.944 166.981 1.00 106.87 95 ASN G C 1
ATOM 31151 O O . ASN G 1 95 ? 158.860 117.051 167.145 1.00 106.87 95 ASN G O 1
ATOM 31162 N N . SER G 1 96 ? 160.129 115.638 165.917 1.00 106.13 96 SER G N 1
ATOM 31163 C CA . SER G 1 96 ? 160.505 116.665 164.949 1.00 106.13 96 SER G CA 1
ATOM 31164 C C . SER G 1 96 ? 159.314 117.212 164.170 1.00 106.13 96 SER G C 1
ATOM 31165 O O . SER G 1 96 ? 159.400 118.328 163.647 1.00 106.13 96 SER G O 1
ATOM 31173 N N . VAL G 1 97 ? 158.218 116.460 164.062 1.00 99.71 97 VAL G N 1
ATOM 31174 C CA . VAL G 1 97 ? 157.026 116.992 163.406 1.00 99.71 97 VAL G CA 1
ATOM 31175 C C . VAL G 1 97 ? 156.344 118.018 164.304 1.00 99.71 97 VAL G C 1
ATOM 31176 O O . VAL G 1 97 ? 155.984 119.115 163.861 1.00 99.71 97 VAL G O 1
ATOM 31189 N N . LEU G 1 98 ? 156.160 117.676 165.581 1.00 105.58 98 LEU G N 1
ATOM 31190 C CA . LEU G 1 98 ? 155.478 118.579 166.500 1.00 105.58 98 LEU G CA 1
ATOM 31191 C C . LEU G 1 98 ? 156.310 119.818 166.802 1.00 105.58 98 LEU G C 1
ATOM 31192 O O . LEU G 1 98 ? 155.750 120.893 167.044 1.00 105.58 98 LEU G O 1
ATOM 31208 N N . GLU G 1 99 ? 157.635 119.696 166.794 1.00 108.12 99 GLU G N 1
ATOM 31209 C CA . GLU G 1 99 ? 158.484 120.828 167.136 1.00 108.12 99 GLU G CA 1
ATOM 31210 C C . GLU G 1 99 ? 158.517 121.832 165.990 1.00 108.12 99 GLU G C 1
ATOM 31211 O O . GLU G 1 99 ? 158.815 121.478 164.845 1.00 108.12 99 GLU G O 1
ATOM 31223 N N . ALA G 1 100 ? 158.213 123.093 166.306 1.00 106.63 100 ALA G N 1
ATOM 31224 C CA . ALA G 1 100 ? 158.189 124.135 165.288 1.00 106.63 100 ALA G CA 1
ATOM 31225 C C . ALA G 1 100 ? 159.572 124.429 164.724 1.00 106.63 100 ALA G C 1
ATOM 31226 O O . ALA G 1 100 ? 159.672 124.970 163.618 1.00 106.63 100 ALA G O 1
ATOM 31233 N N . HIS G 1 101 ? 160.636 124.093 165.454 1.00 108.02 101 HIS G N 1
ATOM 31234 C CA . HIS G 1 101 ? 161.987 124.262 164.935 1.00 108.02 101 HIS G CA 1
ATOM 31235 C C . HIS G 1 101 ? 162.407 123.121 164.023 1.00 108.02 101 HIS G C 1
ATOM 31236 O O . HIS G 1 101 ? 163.446 123.228 163.362 1.00 108.02 101 HIS G O 1
ATOM 31250 N N . ARG G 1 102 ? 161.630 122.042 163.974 1.00 98.63 102 ARG G N 1
ATOM 31251 C CA . ARG G 1 102 ? 161.887 120.953 163.045 1.00 98.63 102 ARG G CA 1
ATOM 31252 C C . ARG G 1 102 ? 163.287 120.389 163.293 1.00 98.63 102 ARG G C 1
ATOM 31253 O O . ARG G 1 102 ? 163.525 119.819 164.363 1.00 98.63 102 ARG G O 1
ATOM 31274 N N . LEU G 1 103 ? 164.228 120.531 162.357 1.00 103.68 103 LEU G N 1
ATOM 31275 C CA . LEU G 1 103 ? 165.495 119.815 162.485 1.00 103.68 103 LEU G CA 1
ATOM 31276 C C . LEU G 1 103 ? 166.568 120.552 163.284 1.00 103.68 103 LEU G C 1
ATOM 31277 O O . LEU G 1 103 ? 167.591 119.939 163.607 1.00 103.68 103 LEU G O 1
ATOM 31293 N N . ASN G 1 104 ? 166.379 121.825 163.619 1.00 105.48 104 ASN G N 1
ATOM 31294 C CA . ASN G 1 104 ? 167.399 122.610 164.320 1.00 105.48 104 ASN G CA 1
ATOM 31295 C C . ASN G 1 104 ? 166.877 122.945 165.717 1.00 105.48 104 ASN G C 1
ATOM 31296 O O . ASN G 1 104 ? 166.213 123.962 165.920 1.00 105.48 104 ASN G O 1
ATOM 31307 N N . SER G 1 105 ? 167.194 122.089 166.680 1.00 115.39 105 SER G N 1
ATOM 31308 C CA . SER G 1 105 ? 166.695 122.214 168.040 1.00 115.39 105 SER G CA 1
ATOM 31309 C C . SER G 1 105 ? 167.777 121.815 169.029 1.00 115.39 105 SER G C 1
ATOM 31310 O O . SER G 1 105 ? 168.711 121.085 168.678 1.00 115.39 105 SER G O 1
ATOM 31318 N N . PRO G 1 106 ? 167.688 122.289 170.274 1.00 120.35 106 PRO G N 1
ATOM 31319 C CA . PRO G 1 106 ? 168.521 121.694 171.330 1.00 120.35 106 PRO G CA 1
ATOM 31320 C C . PRO G 1 106 ? 168.272 120.206 171.509 1.00 120.35 106 PRO G C 1
ATOM 31321 O O . PRO G 1 106 ? 169.208 119.463 171.831 1.00 120.35 106 PRO G O 1
ATOM 31332 N N . TYR G 1 107 ? 167.033 119.748 171.310 1.00 123.80 107 TYR G N 1
ATOM 31333 C CA . TYR G 1 107 ? 166.741 118.321 171.389 1.00 123.80 107 TYR G CA 1
ATOM 31334 C C . TYR G 1 107 ? 167.210 117.575 170.147 1.00 123.80 107 TYR G C 1
ATOM 31335 O O . TYR G 1 107 ? 167.506 116.377 170.225 1.00 123.80 107 TYR G O 1
ATOM 31353 N N . ILE G 1 108 ? 167.275 118.254 169.004 1.00 117.85 108 ILE G N 1
ATOM 31354 C CA . ILE G 1 108 ? 167.545 117.626 167.715 1.00 117.85 108 ILE G CA 1
ATOM 31355 C C . ILE G 1 108 ? 168.678 118.391 167.047 1.00 117.85 108 ILE G C 1
ATOM 31356 O O . ILE G 1 108 ? 168.547 119.591 166.777 1.00 117.85 108 ILE G O 1
ATOM 31372 N N . LEU G 1 109 ? 169.769 117.689 166.748 1.00 128.13 109 LEU G N 1
ATOM 31373 C CA . LEU G 1 109 ? 171.035 118.229 166.259 1.00 128.13 109 LEU G CA 1
ATOM 31374 C C . LEU G 1 109 ? 171.856 118.778 167.419 1.00 128.13 109 LEU G C 1
ATOM 31375 O O . LEU G 1 109 ? 172.911 119.391 167.193 1.00 128.13 109 LEU G O 1
ATOM 31391 N N . GLU G 1 110 ? 171.404 118.574 168.655 1.00 128.50 110 GLU G N 1
ATOM 31392 C CA . GLU G 1 110 ? 172.162 118.928 169.844 1.00 128.50 110 GLU G CA 1
ATOM 31393 C C . GLU G 1 110 ? 171.762 117.970 170.958 1.00 128.50 110 GLU G C 1
ATOM 31394 O O . GLU G 1 110 ? 170.732 117.294 170.881 1.00 128.50 110 GLU G O 1
ATOM 31406 N N . GLY G 1 111 ? 172.590 117.915 171.990 1.00 139.86 111 GLY G N 1
ATOM 31407 C CA . GLY G 1 111 ? 172.440 116.958 173.067 1.00 139.86 111 GLY G CA 1
ATOM 31408 C C . GLY G 1 111 ? 173.670 116.078 173.206 1.00 139.86 111 GLY G C 1
ATOM 31409 O O . GLY G 1 111 ? 174.533 116.015 172.333 1.00 139.86 111 GLY G O 1
ATOM 31413 N N . LYS G 1 112 ? 173.729 115.387 174.346 1.00 147.80 112 LYS G N 1
ATOM 31414 C CA . LYS G 1 112 ? 174.881 114.532 174.612 1.00 147.80 112 LYS G CA 1
ATOM 31415 C C . LYS G 1 112 ? 174.999 113.434 173.562 1.00 147.80 112 LYS G C 1
ATOM 31416 O O . LYS G 1 112 ? 176.102 113.125 173.095 1.00 147.80 112 LYS G O 1
ATOM 31435 N N . ASP G 1 113 ? 173.874 112.836 173.176 1.00 144.97 113 ASP G N 1
ATOM 31436 C CA . ASP G 1 113 ? 173.829 111.809 172.144 1.00 144.97 113 ASP G CA 1
ATOM 31437 C C . ASP G 1 113 ? 173.031 112.324 170.954 1.00 144.97 113 ASP G C 1
ATOM 31438 O O . ASP G 1 113 ? 171.944 112.885 171.129 1.00 144.97 113 ASP G O 1
ATOM 31447 N N . LYS G 1 114 ? 173.570 112.137 169.749 1.00 141.80 114 LYS G N 1
ATOM 31448 C CA . LYS G 1 114 ? 172.839 112.496 168.534 1.00 141.80 114 LYS G CA 1
ATOM 31449 C C . LYS G 1 114 ? 173.380 111.665 167.379 1.00 141.80 114 LYS G C 1
ATOM 31450 O O . LYS G 1 114 ? 174.511 111.887 166.935 1.00 141.80 114 LYS G O 1
ATOM 31469 N N . THR G 1 115 ? 172.578 110.712 166.899 1.00 142.81 115 THR G N 1
ATOM 31470 C CA . THR G 1 115 ? 172.957 109.963 165.705 1.00 142.81 115 THR G CA 1
ATOM 31471 C C . THR G 1 115 ? 172.855 110.832 164.457 1.00 142.81 115 THR G C 1
ATOM 31472 O O . THR G 1 115 ? 173.794 110.893 163.655 1.00 142.81 115 THR G O 1
ATOM 31483 N N . LEU G 1 116 ? 171.725 111.518 164.277 1.00 138.46 116 LEU G N 1
ATOM 31484 C CA . LEU G 1 116 ? 171.540 112.341 163.088 1.00 138.46 116 LEU G CA 1
ATOM 31485 C C . LEU G 1 116 ? 172.176 113.713 163.283 1.00 138.46 116 LEU G C 1
ATOM 31486 O O . LEU G 1 116 ? 171.562 114.749 163.007 1.00 138.46 116 LEU G O 1
ATOM 31502 N N . PHE G 1 117 ? 173.412 113.713 163.774 1.00 142.44 117 PHE G N 1
ATOM 31503 C CA . PHE G 1 117 ? 174.380 114.774 163.548 1.00 142.44 117 PHE G CA 1
ATOM 31504 C C . PHE G 1 117 ? 175.459 114.336 162.579 1.00 142.44 117 PHE G C 1
ATOM 31505 O O . PHE G 1 117 ? 175.931 115.144 161.779 1.00 142.44 117 PHE G O 1
ATOM 31522 N N . ASP G 1 118 ? 175.829 113.055 162.636 1.00 147.12 118 ASP G N 1
ATOM 31523 C CA . ASP G 1 118 ? 176.872 112.516 161.773 1.00 147.12 118 ASP G CA 1
ATOM 31524 C C . ASP G 1 118 ? 176.491 112.625 160.302 1.00 147.12 118 ASP G C 1
ATOM 31525 O O . ASP G 1 118 ? 177.291 113.073 159.477 1.00 147.12 118 ASP G O 1
ATOM 31534 N N . LEU G 1 119 ? 175.282 112.186 159.946 1.00 145.22 119 LEU G N 1
ATOM 31535 C CA . LEU G 1 119 ? 174.868 112.211 158.545 1.00 145.22 119 LEU G CA 1
ATOM 31536 C C . LEU G 1 119 ? 174.800 113.640 158.007 1.00 145.22 119 LEU G C 1
ATOM 31537 O O . LEU G 1 119 ? 175.253 113.921 156.886 1.00 145.22 119 LEU G O 1
ATOM 31553 N N . LEU G 1 120 ? 174.255 114.564 158.800 1.00 140.82 120 LEU G N 1
ATOM 31554 C CA . LEU G 1 120 ? 174.203 115.956 158.369 1.00 140.82 120 LEU G CA 1
ATOM 31555 C C . LEU G 1 120 ? 175.603 116.537 158.228 1.00 140.82 120 LEU G C 1
ATOM 31556 O O . LEU G 1 120 ? 175.868 117.319 157.310 1.00 140.82 120 LEU G O 1
ATOM 31572 N N . LYS G 1 121 ? 176.508 116.186 159.144 1.00 143.84 121 LYS G N 1
ATOM 31573 C CA . LYS G 1 121 ? 177.898 116.603 159.009 1.00 143.84 121 LYS G CA 1
ATOM 31574 C C . LYS G 1 121 ? 178.534 116.012 157.755 1.00 143.84 121 LYS G C 1
ATOM 31575 O O . LYS G 1 121 ? 179.358 116.667 157.107 1.00 143.84 121 LYS G O 1
ATOM 31594 N N . GLN G 1 122 ? 178.128 114.800 157.372 1.00 144.65 122 GLN G N 1
ATOM 31595 C CA . GLN G 1 122 ? 178.621 114.208 156.130 1.00 144.65 122 GLN G CA 1
ATOM 31596 C C . GLN G 1 122 ? 178.158 115.007 154.918 1.00 144.65 122 GLN G C 1
ATOM 31597 O O . GLN G 1 122 ? 178.909 115.163 153.948 1.00 144.65 122 GLN G O 1
ATOM 31611 N N . GLU G 1 123 ? 176.925 115.517 154.950 1.00 138.02 123 GLU G N 1
ATOM 31612 C CA . GLU G 1 123 ? 176.458 116.345 153.835 1.00 138.02 123 GLU G CA 1
ATOM 31613 C C . GLU G 1 123 ? 177.150 117.709 153.835 1.00 138.02 123 GLU G C 1
ATOM 31614 O O . GLU G 1 123 ? 177.560 118.224 152.781 1.00 138.02 123 GLU G O 1
ATOM 31626 N N . LEU G 1 124 ? 177.268 118.324 155.010 1.00 138.88 124 LEU G N 1
ATOM 31627 C CA . LEU G 1 124 ? 177.942 119.611 155.103 1.00 138.88 124 LEU G CA 1
ATOM 31628 C C . LEU G 1 124 ? 179.413 119.511 154.721 1.00 138.88 124 LEU G C 1
ATOM 31629 O O . LEU G 1 124 ? 180.014 120.524 154.352 1.00 138.88 124 LEU G O 1
ATOM 31645 N N . ALA G 1 125 ? 180.010 118.319 154.810 1.00 144.21 125 ALA G N 1
ATOM 31646 C CA . ALA G 1 125 ? 181.369 118.144 154.309 1.00 144.21 125 ALA G CA 1
ATOM 31647 C C . ALA G 1 125 ? 181.447 118.437 152.815 1.00 144.21 125 ALA G C 1
ATOM 31648 O O . ALA G 1 125 ? 182.425 119.027 152.341 1.00 144.21 125 ALA G O 1
ATOM 31655 N N . HIS G 1 126 ? 180.426 118.033 152.053 1.00 141.60 126 HIS G N 1
ATOM 31656 C CA . HIS G 1 126 ? 180.377 118.405 150.642 1.00 141.60 126 HIS G CA 1
ATOM 31657 C C . HIS G 1 126 ? 180.032 119.877 150.480 1.00 141.60 126 HIS G C 1
ATOM 31658 O O . HIS G 1 126 ? 180.604 120.564 149.625 1.00 141.60 126 HIS G O 1
ATOM 31672 N N . MET G 1 127 ? 179.092 120.377 151.284 1.00 138.50 127 MET G N 1
ATOM 31673 C CA . MET G 1 127 ? 178.761 121.800 151.199 1.00 138.50 127 MET G CA 1
ATOM 31674 C C . MET G 1 127 ? 180.004 122.667 151.382 1.00 138.50 127 MET G C 1
ATOM 31675 O O . MET G 1 127 ? 180.129 123.726 150.754 1.00 138.50 127 MET G O 1
ATOM 31689 N N . GLU G 1 128 ? 180.933 122.237 152.238 1.00 144.21 128 GLU G N 1
ATOM 31690 C CA . GLU G 1 128 ? 182.142 123.014 152.496 1.00 144.21 128 GLU G CA 1
ATOM 31691 C C . GLU G 1 128 ? 183.225 122.761 151.452 1.00 144.21 128 GLU G C 1
ATOM 31692 O O . GLU G 1 128 ? 183.913 123.698 151.033 1.00 144.21 128 GLU G O 1
ATOM 31704 N N . GLU G 1 129 ? 183.393 121.512 151.021 1.00 151.28 129 GLU G N 1
ATOM 31705 C CA . GLU G 1 129 ? 184.503 121.116 150.155 1.00 151.28 129 GLU G CA 1
ATOM 31706 C C . GLU G 1 129 ? 184.093 121.046 148.690 1.00 151.28 129 GLU G C 1
ATOM 31707 O O . GLU G 1 129 ? 184.558 120.179 147.945 1.00 151.28 129 GLU G O 1
ATOM 31719 N N . GLY G 1 130 ? 183.221 121.949 148.253 1.00 153.98 130 GLY G N 1
ATOM 31720 C CA . GLY G 1 130 ? 182.793 121.990 146.876 1.00 153.98 130 GLY G CA 1
ATOM 31721 C C . GLY G 1 130 ? 181.678 122.993 146.665 1.00 153.98 130 GLY G C 1
ATOM 31722 O O . GLY G 1 130 ? 181.444 123.878 147.494 1.00 153.98 130 GLY G O 1
ATOM 31726 N N . PRO G 1 131 ? 180.970 122.882 145.541 1.00 148.53 131 PRO G N 1
ATOM 31727 C CA . PRO G 1 131 ? 179.863 123.812 145.278 1.00 148.53 131 PRO G CA 1
ATOM 31728 C C . PRO G 1 131 ? 178.688 123.548 146.210 1.00 148.53 131 PRO G C 1
ATOM 31729 O O . PRO G 1 131 ? 178.288 122.400 146.421 1.00 148.53 131 PRO G O 1
ATOM 31740 N N . VAL G 1 132 ? 178.136 124.626 146.768 1.00 137.60 132 VAL G N 1
ATOM 31741 C CA . VAL G 1 132 ? 176.955 124.514 147.615 1.00 137.60 132 VAL G CA 1
ATOM 31742 C C . VAL G 1 132 ? 175.738 124.250 146.738 1.00 137.60 132 VAL G C 1
ATOM 31743 O O . VAL G 1 132 ? 175.546 124.900 145.702 1.00 137.60 132 VAL G O 1
ATOM 31756 N N . ASP G 1 133 ? 174.911 123.289 147.148 1.00 114.72 133 ASP G N 1
ATOM 31757 C CA . ASP G 1 133 ? 173.820 122.797 146.313 1.00 114.72 133 ASP G CA 1
ATOM 31758 C C . ASP G 1 133 ? 172.568 122.633 147.159 1.00 114.72 133 ASP G C 1
ATOM 31759 O O . ASP G 1 133 ? 172.552 121.832 148.099 1.00 114.72 133 ASP G O 1
ATOM 31768 N N . ILE G 1 134 ? 171.519 123.387 146.819 1.00 105.67 134 ILE G N 1
ATOM 31769 C CA . ILE G 1 134 ? 170.244 123.266 147.514 1.00 105.67 134 ILE G CA 1
ATOM 31770 C C . ILE G 1 134 ? 169.584 121.919 147.243 1.00 105.67 134 ILE G C 1
ATOM 31771 O O . ILE G 1 134 ? 168.775 121.453 148.055 1.00 105.67 134 ILE G O 1
ATOM 31787 N N . ARG G 1 135 ? 169.917 121.272 146.123 1.00 102.80 135 ARG G N 1
ATOM 31788 C CA . ARG G 1 135 ? 169.353 119.958 145.826 1.00 102.80 135 ARG G CA 1
ATOM 31789 C C . ARG G 1 135 ? 169.862 118.898 146.794 1.00 102.80 135 ARG G C 1
ATOM 31790 O O . ARG G 1 135 ? 169.105 118.007 147.198 1.00 102.80 135 ARG G O 1
ATOM 31811 N N . LYS G 1 136 ? 171.143 118.957 147.164 1.00 109.52 136 LYS G N 1
ATOM 31812 C CA . LYS G 1 136 ? 171.659 117.995 148.132 1.00 109.52 136 LYS G CA 1
ATOM 31813 C C . LYS G 1 136 ? 170.962 118.161 149.477 1.00 109.52 136 LYS G C 1
ATOM 31814 O O . LYS G 1 136 ? 170.607 117.172 150.131 1.00 109.52 136 LYS G O 1
ATOM 31833 N N . LEU G 1 137 ? 170.737 119.410 149.892 1.00 99.05 137 LEU G N 1
ATOM 31834 C CA . LEU G 1 137 ? 169.948 119.666 151.093 1.00 99.05 137 LEU G CA 1
ATOM 31835 C C . LEU G 1 137 ? 168.546 119.086 150.962 1.00 99.05 137 LEU G C 1
ATOM 31836 O O . LEU G 1 137 ? 168.025 118.476 151.903 1.00 99.05 137 LEU G O 1
ATOM 31852 N N . ALA G 1 138 ? 167.897 119.310 149.817 1.00 100.41 138 ALA G N 1
ATOM 31853 C CA . ALA G 1 138 ? 166.527 118.839 149.654 1.00 100.41 138 ALA G CA 1
ATOM 31854 C C . ALA G 1 138 ? 166.462 117.319 149.719 1.00 100.41 138 ALA G C 1
ATOM 31855 O O . ALA G 1 138 ? 165.542 116.754 150.318 1.00 100.41 138 ALA G O 1
ATOM 31862 N N . GLU G 1 139 ? 167.459 116.640 149.148 1.00 103.37 139 GLU G N 1
ATOM 31863 C CA . GLU G 1 139 ? 167.474 115.180 149.186 1.00 103.37 139 GLU G CA 1
ATOM 31864 C C . GLU G 1 139 ? 167.786 114.662 150.587 1.00 103.37 139 GLU G C 1
ATOM 31865 O O . GLU G 1 139 ? 167.214 113.653 151.019 1.00 103.37 139 GLU G O 1
ATOM 31877 N N . THR G 1 140 ? 168.637 115.368 151.335 1.00 97.69 140 THR G N 1
ATOM 31878 C CA . THR G 1 140 ? 168.903 114.978 152.717 1.00 97.69 140 THR G CA 1
ATOM 31879 C C . THR G 1 140 ? 167.650 115.130 153.575 1.00 97.69 140 THR G C 1
ATOM 31880 O O . THR G 1 140 ? 167.279 114.222 154.336 1.00 97.69 140 THR G O 1
ATOM 31891 N N . LEU G 1 141 ? 166.970 116.270 153.447 1.00 96.03 141 LEU G N 1
ATOM 31892 C CA . LEU G 1 141 ? 165.727 116.469 154.181 1.00 96.03 141 LEU G CA 1
ATOM 31893 C C . LEU G 1 141 ? 164.686 115.435 153.775 1.00 96.03 141 LEU G C 1
ATOM 31894 O O . LEU G 1 141 ? 163.939 114.931 154.621 1.00 96.03 141 LEU G O 1
ATOM 31910 N N . LEU G 1 142 ? 164.636 115.086 152.487 1.00 99.23 142 LEU G N 1
ATOM 31911 C CA . LEU G 1 142 ? 163.721 114.038 152.056 1.00 99.23 142 LEU G CA 1
ATOM 31912 C C . LEU G 1 142 ? 164.075 112.700 152.686 1.00 99.23 142 LEU G C 1
ATOM 31913 O O . LEU G 1 142 ? 163.186 111.875 152.927 1.00 99.23 142 LEU G O 1
ATOM 31929 N N . LYS G 1 143 ? 165.360 112.462 152.958 1.00 100.10 143 LYS G N 1
ATOM 31930 C CA . LYS G 1 143 ? 165.737 111.206 153.594 1.00 100.10 143 LYS G CA 1
ATOM 31931 C C . LYS G 1 143 ? 165.492 111.203 155.099 1.00 100.10 143 LYS G C 1
ATOM 31932 O O . LYS G 1 143 ? 165.395 110.118 155.683 1.00 100.10 143 LYS G O 1
ATOM 31951 N N . VAL G 1 144 ? 165.379 112.364 155.748 1.00 99.56 144 VAL G N 1
ATOM 31952 C CA . VAL G 1 144 ? 165.182 112.418 157.193 1.00 99.56 144 VAL G CA 1
ATOM 31953 C C . VAL G 1 144 ? 163.786 112.911 157.569 1.00 99.56 144 VAL G C 1
ATOM 31954 O O . VAL G 1 144 ? 163.200 112.416 158.535 1.00 99.56 144 VAL G O 1
ATOM 31967 N N . ASP G 1 145 ? 163.230 113.877 156.838 1.00 93.29 145 ASP G N 1
ATOM 31968 C CA . ASP G 1 145 ? 161.892 114.377 157.166 1.00 93.29 145 ASP G CA 1
ATOM 31969 C C . ASP G 1 145 ? 161.266 114.997 155.927 1.00 93.29 145 ASP G C 1
ATOM 31970 O O . ASP G 1 145 ? 161.816 115.948 155.364 1.00 93.29 145 ASP G O 1
ATOM 31979 N N . ALA G 1 146 ? 160.102 114.479 155.522 1.00 87.37 146 ALA G N 1
ATOM 31980 C CA . ALA G 1 146 ? 159.449 114.976 154.315 1.00 87.37 146 ALA G CA 1
ATOM 31981 C C . ALA G 1 146 ? 158.800 116.338 154.535 1.00 87.37 146 ALA G C 1
ATOM 31982 O O . ALA G 1 146 ? 158.672 117.119 153.586 1.00 87.37 146 ALA G O 1
ATOM 31989 N N . ASN G 1 147 ? 158.381 116.643 155.767 1.00 85.91 147 ASN G N 1
ATOM 31990 C CA . ASN G 1 147 ? 157.805 117.954 156.045 1.00 85.91 147 ASN G CA 1
ATOM 31991 C C . ASN G 1 147 ? 158.861 119.049 156.097 1.00 85.91 147 ASN G C 1
ATOM 31992 O O . ASN G 1 147 ? 158.535 120.219 155.862 1.00 85.91 147 ASN G O 1
ATOM 32003 N N . ALA G 1 148 ? 160.114 118.701 156.398 1.00 83.64 148 ALA G N 1
ATOM 32004 C CA . ALA G 1 148 ? 161.180 119.695 156.369 1.00 83.64 148 ALA G CA 1
ATOM 32005 C C . ALA G 1 148 ? 161.412 120.214 154.958 1.00 83.64 148 ALA G C 1
ATOM 32006 O O . ALA G 1 148 ? 161.744 121.391 154.776 1.00 83.64 148 ALA G O 1
ATOM 32013 N N . VAL G 1 149 ? 161.246 119.354 153.952 1.00 83.33 149 VAL G N 1
ATOM 32014 C CA . VAL G 1 149 ? 161.358 119.795 152.564 1.00 83.33 149 VAL G CA 1
ATOM 32015 C C . VAL G 1 149 ? 160.307 120.854 152.256 1.00 83.33 149 VAL G C 1
ATOM 32016 O O . VAL G 1 149 ? 160.593 121.858 151.592 1.00 83.33 149 VAL G O 1
ATOM 32029 N N . LEU G 1 150 ? 159.074 120.649 152.726 1.00 75.34 150 LEU G N 1
ATOM 32030 C CA . LEU G 1 150 ? 157.998 121.580 152.401 1.00 75.34 150 LEU G CA 1
ATOM 32031 C C . LEU G 1 150 ? 158.070 122.866 153.221 1.00 75.34 150 LEU G C 1
ATOM 32032 O O . LEU G 1 150 ? 157.759 123.944 152.702 1.00 75.34 150 LEU G O 1
ATOM 32048 N N . HIS G 1 151 ? 158.472 122.788 154.491 1.00 70.23 151 HIS G N 1
ATOM 32049 C CA . HIS G 1 151 ? 158.348 123.926 155.397 1.00 70.23 151 HIS G CA 1
ATOM 32050 C C . HIS G 1 151 ? 159.669 124.620 155.718 1.00 70.23 151 HIS G C 1
ATOM 32051 O O . HIS G 1 151 ? 159.657 125.628 156.432 1.00 70.23 151 HIS G O 1
ATOM 32065 N N . GLY G 1 152 ? 160.798 124.124 155.222 1.00 71.14 152 GLY G N 1
ATOM 32066 C CA . GLY G 1 152 ? 162.041 124.868 155.270 1.00 71.14 152 GLY G CA 1
ATOM 32067 C C . GLY G 1 152 ? 162.838 124.637 156.545 1.00 71.14 152 GLY G C 1
ATOM 32068 O O . GLY G 1 152 ? 162.323 124.198 157.572 1.00 71.14 152 GLY G O 1
ATOM 32072 N N . VAL G 1 153 ? 164.132 124.957 156.462 1.00 81.75 153 VAL G N 1
ATOM 32073 C CA . VAL G 1 153 ? 165.076 124.721 157.552 1.00 81.75 153 VAL G CA 1
ATOM 32074 C C . VAL G 1 153 ? 166.188 125.761 157.475 1.00 81.75 153 VAL G C 1
ATOM 32075 O O . VAL G 1 153 ? 166.491 126.294 156.404 1.00 81.75 153 VAL G O 1
ATOM 32088 N N . PHE G 1 154 ? 166.794 126.049 158.628 1.00 79.60 154 PHE G N 1
ATOM 32089 C CA . PHE G 1 154 ? 167.983 126.894 158.714 1.00 79.60 154 PHE G CA 1
ATOM 32090 C C . PHE G 1 154 ? 168.922 126.299 159.752 1.00 79.60 154 PHE G C 1
ATOM 32091 O O . PHE G 1 154 ? 168.519 126.084 160.900 1.00 79.60 154 PHE G O 1
ATOM 32108 N N . LEU G 1 155 ? 170.164 126.035 159.356 1.00 94.74 155 LEU G N 1
ATOM 32109 C CA . LEU G 1 155 ? 171.171 125.522 160.273 1.00 94.74 155 LEU G CA 1
ATOM 32110 C C . LEU G 1 155 ? 171.895 126.676 160.956 1.00 94.74 155 LEU G C 1
ATOM 32111 O O . LEU G 1 155 ? 172.093 127.743 160.369 1.00 94.74 155 LEU G O 1
ATOM 32127 N N . ALA G 1 156 ? 172.290 126.451 162.212 1.00 107.28 156 ALA G N 1
ATOM 32128 C CA . ALA G 1 156 ? 172.893 127.498 163.023 1.00 107.28 156 ALA G CA 1
ATOM 32129 C C . ALA G 1 156 ? 174.152 127.070 163.765 1.00 107.28 156 ALA G C 1
ATOM 32130 O O . ALA G 1 156 ? 174.765 127.910 164.433 1.00 107.28 156 ALA G O 1
ATOM 32137 N N . LYS G 1 157 ? 174.556 125.805 163.678 1.00 116.53 157 LYS G N 1
ATOM 32138 C CA . LYS G 1 157 ? 175.764 125.358 164.358 1.00 116.53 157 LYS G CA 1
ATOM 32139 C C . LYS G 1 157 ? 176.991 125.851 163.600 1.00 116.53 157 LYS G C 1
ATOM 32140 O O . LYS G 1 157 ? 177.078 125.703 162.377 1.00 116.53 157 LYS G O 1
ATOM 32159 N N . LYS G 1 158 ? 177.940 126.441 164.334 1.00 126.59 158 LYS G N 1
ATOM 32160 C CA . LYS G 1 158 ? 179.142 126.986 163.709 1.00 126.59 158 LYS G CA 1
ATOM 32161 C C . LYS G 1 158 ? 179.862 125.939 162.870 1.00 126.59 158 LYS G C 1
ATOM 32162 O O . LYS G 1 158 ? 180.437 126.265 161.825 1.00 126.59 158 LYS G O 1
ATOM 32181 N N . GLU G 1 159 ? 179.839 124.678 163.306 1.00 128.93 159 GLU G N 1
ATOM 32182 C CA . GLU G 1 159 ? 180.570 123.636 162.593 1.00 128.93 159 GLU G CA 1
ATOM 32183 C C . GLU G 1 159 ? 179.912 123.290 161.263 1.00 128.93 159 GLU G C 1
ATOM 32184 O O . GLU G 1 159 ? 180.594 122.840 160.336 1.00 128.93 159 GLU G O 1
ATOM 32196 N N . LEU G 1 160 ? 178.599 123.490 161.148 1.00 126.37 160 LEU G N 1
ATOM 32197 C CA . LEU G 1 160 ? 177.865 123.135 159.933 1.00 126.37 160 LEU G CA 1
ATOM 32198 C C . LEU G 1 160 ? 177.951 124.287 158.930 1.00 126.37 160 LEU G C 1
ATOM 32199 O O . LEU G 1 160 ? 176.970 124.953 158.594 1.00 126.37 160 LEU G O 1
ATOM 32215 N N . ALA G 1 161 ? 179.174 124.506 158.446 1.00 124.91 161 ALA G N 1
ATOM 32216 C CA . ALA G 1 161 ? 179.459 125.566 157.480 1.00 124.91 161 ALA G CA 1
ATOM 32217 C C . ALA G 1 161 ? 178.952 126.916 157.981 1.00 124.91 161 ALA G C 1
ATOM 32218 O O . ALA G 1 161 ? 178.359 127.699 157.237 1.00 124.91 161 ALA G O 1
ATOM 32225 N N . GLY G 1 162 ? 179.190 127.189 159.262 1.00 120.78 162 GLY G N 1
ATOM 32226 C CA . GLY G 1 162 ? 178.763 128.436 159.865 1.00 120.78 162 GLY G CA 1
ATOM 32227 C C . GLY G 1 162 ? 177.258 128.609 159.927 1.00 120.78 162 GLY G C 1
ATOM 32228 O O . GLY G 1 162 ? 176.769 129.718 160.162 1.00 120.78 162 GLY G O 1
ATOM 32232 N N . GLY G 1 163 ? 176.512 127.526 159.722 1.00 109.02 163 GLY G N 1
ATOM 32233 C CA . GLY G 1 163 ? 175.073 127.642 159.589 1.00 109.02 163 GLY G CA 1
ATOM 32234 C C . GLY G 1 163 ? 174.621 128.325 158.320 1.00 109.02 163 GLY G C 1
ATOM 32235 O O . GLY G 1 163 ? 173.514 128.866 158.277 1.00 109.02 163 GLY G O 1
ATOM 32239 N N . ARG G 1 164 ? 175.455 128.317 157.278 1.00 100.30 164 ARG G N 1
ATOM 32240 C CA . ARG G 1 164 ? 175.117 129.015 156.042 1.00 100.30 164 ARG G CA 1
ATOM 32241 C C . ARG G 1 164 ? 173.964 128.342 155.305 1.00 100.30 164 ARG G C 1
ATOM 32242 O O . ARG G 1 164 ? 173.218 129.013 154.581 1.00 100.30 164 ARG G O 1
ATOM 32263 N N . LEU G 1 165 ? 173.801 127.033 155.472 1.00 93.58 165 LEU G N 1
ATOM 32264 C CA . LEU G 1 165 ? 172.811 126.285 154.706 1.00 93.58 165 LEU G CA 1
ATOM 32265 C C . LEU G 1 165 ? 171.393 126.634 155.153 1.00 93.58 165 LEU G C 1
ATOM 32266 O O . LEU G 1 165 ? 171.137 126.863 156.338 1.00 93.58 165 LEU G O 1
ATOM 32282 N N . ARG G 1 166 ? 170.468 126.673 154.193 1.00 80.42 166 ARG G N 1
ATOM 32283 C CA . ARG G 1 166 ? 169.100 127.107 154.459 1.00 80.42 166 ARG G CA 1
ATOM 32284 C C . ARG G 1 166 ? 168.182 126.616 153.345 1.00 80.42 166 ARG G C 1
ATOM 32285 O O . ARG G 1 166 ? 168.634 126.185 152.282 1.00 80.42 166 ARG G O 1
ATOM 32306 N N . LEU G 1 167 ? 166.870 126.687 153.612 1.00 76.16 167 LEU G N 1
ATOM 32307 C CA . LEU G 1 167 ? 165.830 126.358 152.640 1.00 76.16 167 LEU G CA 1
ATOM 32308 C C . LEU G 1 167 ? 164.537 127.097 152.980 1.00 76.16 167 LEU G C 1
ATOM 32309 O O . LEU G 1 167 ? 163.985 126.896 154.069 1.00 76.16 167 LEU G O 1
ATOM 32325 N N . PRO G 1 168 ? 164.022 127.953 152.096 1.00 69.03 168 PRO G N 1
ATOM 32326 C CA . PRO G 1 168 ? 162.735 128.605 152.371 1.00 69.03 168 PRO G CA 1
ATOM 32327 C C . PRO G 1 168 ? 161.561 127.645 152.234 1.00 69.03 168 PRO G C 1
ATOM 32328 O O . PRO G 1 168 ? 161.659 126.572 151.633 1.00 69.03 168 PRO G O 1
ATOM 32339 N N . ARG G 1 169 ? 160.429 128.058 152.805 1.00 69.07 169 ARG G N 1
ATOM 32340 C CA . ARG G 1 169 ? 159.227 127.234 152.766 1.00 69.07 169 ARG G CA 1
ATOM 32341 C C . ARG G 1 169 ? 158.739 127.065 151.332 1.00 69.07 169 ARG G C 1
ATOM 32342 O O . ARG G 1 169 ? 158.791 127.997 150.525 1.00 69.07 169 ARG G O 1
ATOM 32363 N N . ALA G 1 170 ? 158.260 125.861 151.018 1.00 72.26 170 ALA G N 1
ATOM 32364 C CA . ALA G 1 170 ? 157.768 125.561 149.681 1.00 72.26 170 ALA G CA 1
ATOM 32365 C C . ALA G 1 170 ? 156.306 125.941 149.476 1.00 72.26 170 ALA G C 1
ATOM 32366 O O . ALA G 1 170 ? 155.895 126.153 148.330 1.00 72.26 170 ALA G O 1
ATOM 32373 N N . LEU G 1 171 ? 155.514 126.028 150.545 1.00 68.33 171 LEU G N 1
ATOM 32374 C CA . LEU G 1 171 ? 154.116 126.426 150.439 1.00 68.33 171 LEU G CA 1
ATOM 32375 C C . LEU G 1 171 ? 153.752 127.309 151.627 1.00 68.33 171 LEU G C 1
ATOM 32376 O O . LEU G 1 171 ? 154.382 127.250 152.685 1.00 68.33 171 LEU G O 1
ATOM 32392 N N . SER G 1 172 ? 152.719 128.133 151.439 1.00 77.78 172 SER G N 1
ATOM 32393 C CA . SER G 1 172 ? 152.295 129.085 152.458 1.00 77.78 172 SER G CA 1
ATOM 32394 C C . SER G 1 172 ? 150.793 129.315 152.347 1.00 77.78 172 SER G C 1
ATOM 32395 O O . SER G 1 172 ? 150.192 129.107 151.290 1.00 77.78 172 SER G O 1
ATOM 32403 N N . ALA G 1 173 ? 150.189 129.747 153.456 1.00 80.01 173 ALA G N 1
ATOM 32404 C CA . ALA G 1 173 ? 148.777 130.114 153.461 1.00 80.01 173 ALA G CA 1
ATOM 32405 C C . ALA G 1 173 ? 148.496 131.108 154.582 1.00 80.01 173 ALA G C 1
ATOM 32406 O O . ALA G 1 173 ? 149.283 131.255 155.520 1.00 80.01 173 ALA G O 1
ATOM 32413 N N . PHE G 1 174 ? 147.355 131.792 154.471 1.00 84.32 174 PHE G N 1
ATOM 32414 C CA . PHE G 1 174 ? 146.880 132.714 155.502 1.00 84.32 174 PHE G CA 1
ATOM 32415 C C . PHE G 1 174 ? 145.428 133.079 155.202 1.00 84.32 174 PHE G C 1
ATOM 32416 O O . PHE G 1 174 ? 144.902 132.777 154.128 1.00 84.32 174 PHE G O 1
ATOM 32433 N N . ILE G 1 175 ? 144.784 133.734 156.175 1.00 86.31 175 ILE G N 1
ATOM 32434 C CA . ILE G 1 175 ? 143.390 134.162 156.075 1.00 86.31 175 ILE G CA 1
ATOM 32435 C C . ILE G 1 175 ? 143.306 135.658 156.359 1.00 86.31 175 ILE G C 1
ATOM 32436 O O . ILE G 1 175 ? 144.025 136.174 157.223 1.00 86.31 175 ILE G O 1
ATOM 32452 N N . GLU G 1 176 ? 142.425 136.355 155.635 1.00 91.46 176 GLU G N 1
ATOM 32453 C CA . GLU G 1 176 ? 142.292 137.804 155.756 1.00 91.46 176 GLU G CA 1
ATOM 32454 C C . GLU G 1 176 ? 140.829 138.218 155.623 1.00 91.46 176 GLU G C 1
ATOM 32455 O O . GLU G 1 176 ? 139.994 137.477 155.098 1.00 91.46 176 GLU G O 1
ATOM 32467 N N . ALA G 1 177 ? 140.532 139.428 156.110 1.00 97.63 177 ALA G N 1
ATOM 32468 C CA . ALA G 1 177 ? 139.175 139.958 156.185 1.00 97.63 177 ALA G CA 1
ATOM 32469 C C . ALA G 1 177 ? 139.092 141.319 155.500 1.00 97.63 177 ALA G C 1
ATOM 32470 O O . ALA G 1 177 ? 140.086 142.040 155.384 1.00 97.63 177 ALA G O 1
ATOM 32477 N N . GLU G 1 178 ? 137.882 141.667 155.046 1.00 106.39 178 GLU G N 1
ATOM 32478 C CA . GLU G 1 178 ? 137.615 142.947 154.400 1.00 106.39 178 GLU G CA 1
ATOM 32479 C C . GLU G 1 178 ? 136.363 143.589 154.989 1.00 106.39 178 GLU G C 1
ATOM 32480 O O . GLU G 1 178 ? 135.467 142.901 155.485 1.00 106.39 178 GLU G O 1
ATOM 32492 N N . ASP G 1 179 ? 136.310 144.924 154.919 1.00 108.37 179 ASP G N 1
ATOM 32493 C CA . ASP G 1 179 ? 135.140 145.698 155.348 1.00 108.37 179 ASP G CA 1
ATOM 32494 C C . ASP G 1 179 ? 134.768 145.394 156.798 1.00 108.37 179 ASP G C 1
ATOM 32495 O O . ASP G 1 179 ? 133.591 145.288 157.147 1.00 108.37 179 ASP G O 1
ATOM 32504 N N . VAL G 1 180 ? 135.780 145.275 157.655 1.00 110.46 180 VAL G N 1
ATOM 32505 C CA . VAL G 1 180 ? 135.557 144.802 159.017 1.00 110.46 180 VAL G CA 1
ATOM 32506 C C . VAL G 1 180 ? 134.866 145.880 159.843 1.00 110.46 180 VAL G C 1
ATOM 32507 O O . VAL G 1 180 ? 135.328 147.027 159.917 1.00 110.46 180 VAL G O 1
ATOM 32520 N N . ARG G 1 181 ? 133.747 145.511 160.468 1.00 119.54 181 ARG G N 1
ATOM 32521 C CA . ARG G 1 181 ? 133.074 146.374 161.431 1.00 119.54 181 ARG G CA 1
ATOM 32522 C C . ARG G 1 181 ? 133.739 146.241 162.797 1.00 119.54 181 ARG G C 1
ATOM 32523 O O . ARG G 1 181 ? 134.011 145.129 163.258 1.00 119.54 181 ARG G O 1
ATOM 32544 N N . VAL G 1 182 ? 133.997 147.379 163.441 1.00 123.35 182 VAL G N 1
ATOM 32545 C CA . VAL G 1 182 ? 134.658 147.389 164.743 1.00 123.35 182 VAL G CA 1
ATOM 32546 C C . VAL G 1 182 ? 133.697 146.930 165.833 1.00 123.35 182 VAL G C 1
ATOM 32547 O O . VAL G 1 182 ? 132.557 147.406 165.925 1.00 123.35 182 VAL G O 1
ATOM 32560 N N . ALA G 1 183 ? 134.157 145.997 166.663 1.00 131.27 183 ALA G N 1
ATOM 32561 C CA . ALA G 1 183 ? 133.558 145.668 167.953 1.00 131.27 183 ALA G CA 1
ATOM 32562 C C . ALA G 1 183 ? 134.642 145.809 169.031 1.00 131.27 183 ALA G C 1
ATOM 32563 O O . ALA G 1 183 ? 135.754 146.269 168.754 1.00 131.27 183 ALA G O 1
ATOM 32570 N N . SER G 1 184 ? 134.325 145.412 170.267 1.00 142.10 184 SER G N 1
ATOM 32571 C CA . SER G 1 184 ? 135.212 145.671 171.398 1.00 142.10 184 SER G CA 1
ATOM 32572 C C . SER G 1 184 ? 135.315 144.458 172.317 1.00 142.10 184 SER G C 1
ATOM 32573 O O . SER G 1 184 ? 134.375 143.667 172.436 1.00 142.10 184 SER G O 1
ATOM 32581 N N . SER G 1 185 ? 136.476 144.323 172.966 1.00 145.52 185 SER G N 1
ATOM 32582 C CA . SER G 1 185 ? 136.672 143.356 174.042 1.00 145.52 185 SER G CA 1
ATOM 32583 C C . SER G 1 185 ? 137.755 143.864 174.990 1.00 145.52 185 SER G C 1
ATOM 32584 O O . SER G 1 185 ? 138.497 144.799 174.677 1.00 145.52 185 SER G O 1
ATOM 32592 N N . GLY G 1 186 ? 137.836 143.233 176.158 1.00 157.84 186 GLY G N 1
ATOM 32593 C CA . GLY G 1 186 ? 138.858 143.495 177.164 1.00 157.84 186 GLY G CA 1
ATOM 32594 C C . GLY G 1 186 ? 139.961 142.454 177.159 1.00 157.84 186 GLY G C 1
ATOM 32595 O O . GLY G 1 186 ? 140.251 141.828 176.132 1.00 157.84 186 GLY G O 1
ATOM 32599 N N . GLY G 1 187 ? 140.592 142.264 178.318 1.00 163.64 187 GLY G N 1
ATOM 32600 C CA . GLY G 1 187 ? 141.657 141.278 178.433 1.00 163.64 187 GLY G CA 1
ATOM 32601 C C . GLY G 1 187 ? 142.121 141.112 179.865 1.00 163.64 187 GLY G C 1
ATOM 32602 O O . GLY G 1 187 ? 141.742 141.874 180.758 1.00 163.64 187 GLY G O 1
ATOM 32606 N N . VAL G 1 188 ? 142.956 140.088 180.071 1.00 166.28 188 VAL G N 1
ATOM 32607 C CA . VAL G 1 188 ? 143.539 139.788 181.379 1.00 166.28 188 VAL G CA 1
ATOM 32608 C C . VAL G 1 188 ? 144.971 139.298 181.197 1.00 166.28 188 VAL G C 1
ATOM 32609 O O . VAL G 1 188 ? 145.235 138.417 180.372 1.00 166.28 188 VAL G O 1
ATOM 32622 N N . LYS G 1 189 ? 145.893 139.880 181.965 1.00 169.53 189 LYS G N 1
ATOM 32623 C CA . LYS G 1 189 ? 147.247 139.347 182.130 1.00 169.53 189 LYS G CA 1
ATOM 32624 C C . LYS G 1 189 ? 147.793 140.002 183.393 1.00 169.53 189 LYS G C 1
ATOM 32625 O O . LYS G 1 189 ? 148.069 141.206 183.386 1.00 169.53 189 LYS G O 1
ATOM 32644 N N . ASN G 1 190 ? 147.949 139.229 184.461 1.00 170.70 190 ASN G N 1
ATOM 32645 C CA . ASN G 1 190 ? 148.048 139.826 185.790 1.00 170.70 190 ASN G CA 1
ATOM 32646 C C . ASN G 1 190 ? 148.914 138.947 186.691 1.00 170.70 190 ASN G C 1
ATOM 32647 O O . ASN G 1 190 ? 149.705 138.126 186.214 1.00 170.70 190 ASN G O 1
ATOM 32658 N N . ASP G 1 191 ? 148.753 139.134 188.003 1.00 168.79 191 ASP G N 1
ATOM 32659 C CA . ASP G 1 191 ? 149.609 138.595 189.053 1.00 168.79 191 ASP G CA 1
ATOM 32660 C C . ASP G 1 191 ? 150.020 137.140 188.879 1.00 168.79 191 ASP G C 1
ATOM 32661 O O . ASP G 1 191 ? 149.286 136.326 188.309 1.00 168.79 191 ASP G O 1
ATOM 32670 N N . HIS G 1 192 ? 151.219 136.828 189.373 1.00 167.10 192 HIS G N 1
ATOM 32671 C CA . HIS G 1 192 ? 151.739 135.465 189.464 1.00 167.10 192 HIS G CA 1
ATOM 32672 C C . HIS G 1 192 ? 152.672 135.474 190.682 1.00 167.10 192 HIS G C 1
ATOM 32673 O O . HIS G 1 192 ? 153.879 135.681 190.546 1.00 167.10 192 HIS G O 1
ATOM 32687 N N . VAL G 1 193 ? 152.110 135.208 191.858 1.00 165.23 193 VAL G N 1
ATOM 32688 C CA . VAL G 1 193 ? 152.801 135.456 193.124 1.00 165.23 193 VAL G CA 1
ATOM 32689 C C . VAL G 1 193 ? 153.362 134.146 193.665 1.00 165.23 193 VAL G C 1
ATOM 32690 O O . VAL G 1 193 ? 153.107 133.067 193.136 1.00 165.23 193 VAL G O 1
ATOM 32703 N N . ASN G 1 194 ? 154.148 134.244 194.735 1.00 164.61 194 ASN G N 1
ATOM 32704 C CA . ASN G 1 194 ? 154.902 133.119 195.264 1.00 164.61 194 ASN G CA 1
ATOM 32705 C C . ASN G 1 194 ? 154.845 133.079 196.786 1.00 164.61 194 ASN G C 1
ATOM 32706 O O . ASN G 1 194 ? 154.828 134.129 197.439 1.00 164.61 194 ASN G O 1
ATOM 32717 N N . PRO G 1 195 ? 154.829 131.865 197.383 1.00 163.31 195 PRO G N 1
ATOM 32718 C CA . PRO G 1 195 ? 154.719 131.756 198.846 1.00 163.31 195 PRO G CA 1
ATOM 32719 C C . PRO G 1 195 ? 156.054 131.790 199.574 1.00 163.31 195 PRO G C 1
ATOM 32720 O O . PRO G 1 195 ? 156.095 132.020 200.787 1.00 163.31 195 PRO G O 1
ATOM 32731 N N . SER G 1 196 ? 157.149 131.551 198.856 1.00 162.64 196 SER G N 1
ATOM 32732 C CA . SER G 1 196 ? 158.455 131.430 199.489 1.00 162.64 196 SER G CA 1
ATOM 32733 C C . SER G 1 196 ? 159.535 131.660 198.443 1.00 162.64 196 SER G C 1
ATOM 32734 O O . SER G 1 196 ? 159.390 131.243 197.291 1.00 162.64 196 SER G O 1
ATOM 32742 N N . GLY G 1 197 ? 160.616 132.321 198.855 1.00 163.13 197 GLY G N 1
ATOM 32743 C CA . GLY G 1 197 ? 161.717 132.580 197.947 1.00 163.13 197 GLY G CA 1
ATOM 32744 C C . GLY G 1 197 ? 161.472 133.792 197.063 1.00 163.13 197 GLY G C 1
ATOM 32745 O O . GLY G 1 197 ? 160.852 134.778 197.466 1.00 163.13 197 GLY G O 1
ATOM 32749 N N . ASP G 1 198 ? 161.977 133.706 195.834 1.00 160.92 198 ASP G N 1
ATOM 32750 C CA . ASP G 1 198 ? 161.889 134.803 194.877 1.00 160.92 198 ASP G CA 1
ATOM 32751 C C . ASP G 1 198 ? 160.463 135.328 194.763 1.00 160.92 198 ASP G C 1
ATOM 32752 O O . ASP G 1 198 ? 159.550 134.598 194.367 1.00 160.92 198 ASP G O 1
ATOM 32761 N N . THR G 1 199 ? 160.281 136.603 195.109 1.00 163.20 199 THR G N 1
ATOM 32762 C CA . THR G 1 199 ? 158.982 137.268 195.059 1.00 163.20 199 THR G CA 1
ATOM 32763 C C . THR G 1 199 ? 159.130 138.568 194.283 1.00 163.20 199 THR G C 1
ATOM 32764 O O . THR G 1 199 ? 159.865 139.463 194.712 1.00 163.20 199 THR G O 1
ATOM 32775 N N . SER G 1 200 ? 158.442 138.673 193.143 1.00 165.72 200 SER G N 1
ATOM 32776 C CA . SER G 1 200 ? 158.483 139.911 192.369 1.00 165.72 200 SER G CA 1
ATOM 32777 C C . SER G 1 200 ? 157.109 140.377 191.896 1.00 165.72 200 SER G C 1
ATOM 32778 O O . SER G 1 200 ? 156.897 141.580 191.713 1.00 165.72 200 SER G O 1
ATOM 32786 N N . ARG G 1 201 ? 156.170 139.456 191.695 1.00 165.58 201 ARG G N 1
ATOM 32787 C CA . ARG G 1 201 ? 154.868 139.788 191.128 1.00 165.58 201 ARG G CA 1
ATOM 32788 C C . ARG G 1 201 ? 153.808 139.818 192.222 1.00 165.58 201 ARG G C 1
ATOM 32789 O O . ARG G 1 201 ? 153.661 138.853 192.980 1.00 165.58 201 ARG G O 1
ATOM 32810 N N . GLY G 1 202 ? 153.082 140.932 192.303 1.00 165.61 202 GLY G N 1
ATOM 32811 C CA . GLY G 1 202 ? 151.998 141.076 193.255 1.00 165.61 202 GLY G CA 1
ATOM 32812 C C . GLY G 1 202 ? 150.805 141.835 192.705 1.00 165.61 202 GLY G C 1
ATOM 32813 O O . GLY G 1 202 ? 149.830 142.066 193.427 1.00 165.61 202 GLY G O 1
ATOM 32817 N N . PHE G 1 203 ? 150.864 142.226 191.433 1.00 166.28 203 PHE G N 1
ATOM 32818 C CA . PHE G 1 203 ? 149.836 143.071 190.838 1.00 166.28 203 PHE G CA 1
ATOM 32819 C C . PHE G 1 203 ? 149.970 143.022 189.320 1.00 166.28 203 PHE G C 1
ATOM 32820 O O . PHE G 1 203 ? 150.989 142.573 188.788 1.00 166.28 203 PHE G O 1
ATOM 32837 N N . GLY G 1 204 ? 148.932 143.479 188.630 1.00 169.46 204 GLY G N 1
ATOM 32838 C CA . GLY G 1 204 ? 148.969 143.579 187.182 1.00 169.46 204 GLY G CA 1
ATOM 32839 C C . GLY G 1 204 ? 147.584 143.574 186.573 1.00 169.46 204 GLY G C 1
ATOM 32840 O O . GLY G 1 204 ? 146.616 143.080 187.153 1.00 169.46 204 GLY G O 1
ATOM 32844 N N . ASN G 1 205 ? 147.493 144.137 185.365 1.00 171.10 205 ASN G N 1
ATOM 32845 C CA . ASN G 1 205 ? 146.234 144.176 184.625 1.00 171.10 205 ASN G CA 1
ATOM 32846 C C . ASN G 1 205 ? 146.495 144.565 183.174 1.00 171.10 205 ASN G C 1
ATOM 32847 O O . ASN G 1 205 ? 147.480 145.247 182.873 1.00 171.10 205 ASN G O 1
ATOM 32858 N N . VAL G 1 206 ? 145.600 144.135 182.284 1.00 169.52 206 VAL G N 1
ATOM 32859 C CA . VAL G 1 206 ? 145.653 144.534 180.876 1.00 169.52 206 VAL G CA 1
ATOM 32860 C C . VAL G 1 206 ? 144.266 144.914 180.360 1.00 169.52 206 VAL G C 1
ATOM 32861 O O . VAL G 1 206 ? 143.503 144.039 179.924 1.00 169.52 206 VAL G O 1
ATOM 32874 N N . PRO G 1 207 ? 143.889 146.195 180.396 1.00 166.81 207 PRO G N 1
ATOM 32875 C CA . PRO G 1 207 ? 142.609 146.602 179.798 1.00 166.81 207 PRO G CA 1
ATOM 32876 C C . PRO G 1 207 ? 142.606 146.517 178.276 1.00 166.81 207 PRO G C 1
ATOM 32877 O O . PRO G 1 207 ? 141.746 145.862 177.679 1.00 166.81 207 PRO G O 1
ATOM 32888 N N . PHE G 1 208 ? 143.555 147.214 177.648 1.00 160.20 208 PHE G N 1
ATOM 32889 C CA . PHE G 1 208 ? 143.832 147.171 176.212 1.00 160.20 208 PHE G CA 1
ATOM 32890 C C . PHE G 1 208 ? 142.762 147.800 175.326 1.00 160.20 208 PHE G C 1
ATOM 32891 O O . PHE G 1 208 ? 143.064 148.221 174.204 1.00 160.20 208 PHE G O 1
ATOM 32908 N N . ALA G 1 209 ? 141.533 147.919 175.827 1.00 151.02 209 ALA G N 1
ATOM 32909 C CA . ALA G 1 209 ? 140.389 148.207 174.966 1.00 151.02 209 ALA G CA 1
ATOM 32910 C C . ALA G 1 209 ? 140.550 147.563 173.587 1.00 151.02 209 ALA G C 1
ATOM 32911 O O . ALA G 1 209 ? 140.442 148.252 172.567 1.00 151.02 209 ALA G O 1
ATOM 32918 N N . ARG G 1 210 ? 140.814 146.255 173.536 1.00 136.02 210 ARG G N 1
ATOM 32919 C CA . ARG G 1 210 ? 141.105 145.591 172.267 1.00 136.02 210 ARG G CA 1
ATOM 32920 C C . ARG G 1 210 ? 139.894 145.594 171.340 1.00 136.02 210 ARG G C 1
ATOM 32921 O O . ARG G 1 210 ? 138.741 145.544 171.777 1.00 136.02 210 ARG G O 1
ATOM 32942 N N . ASP G 1 211 ? 140.174 145.653 170.039 1.00 124.50 211 ASP G N 1
ATOM 32943 C CA . ASP G 1 211 ? 139.132 145.539 169.030 1.00 124.50 211 ASP G CA 1
ATOM 32944 C C . ASP G 1 211 ? 138.620 144.105 168.914 1.00 124.50 211 ASP G C 1
ATOM 32945 O O . ASP G 1 211 ? 139.365 143.135 169.079 1.00 124.50 211 ASP G O 1
ATOM 32954 N N . GLU G 1 212 ? 137.327 143.988 168.630 1.00 123.62 212 GLU G N 1
ATOM 32955 C CA . GLU G 1 212 ? 136.738 142.818 167.999 1.00 123.62 212 GLU G CA 1
ATOM 32956 C C . GLU G 1 212 ? 136.204 143.248 166.638 1.00 123.62 212 GLU G C 1
ATOM 32957 O O . GLU G 1 212 ? 136.050 144.443 166.370 1.00 123.62 212 GLU G O 1
ATOM 32969 N N . TYR G 1 213 ? 135.927 142.281 165.764 1.00 116.21 213 TYR G N 1
ATOM 32970 C CA . TYR G 1 213 ? 135.493 142.619 164.415 1.00 116.21 213 TYR G CA 1
ATOM 32971 C C . TYR G 1 213 ? 134.406 141.678 163.916 1.00 116.21 213 TYR G C 1
ATOM 32972 O O . TYR G 1 213 ? 134.306 140.523 164.340 1.00 116.21 213 TYR G O 1
ATOM 32990 N N . VAL G 1 214 ? 133.592 142.206 163.002 1.00 115.28 214 VAL G N 1
ATOM 32991 C CA . VAL G 1 214 ? 132.675 141.432 162.173 1.00 115.28 214 VAL G CA 1
ATOM 32992 C C . VAL G 1 214 ? 133.011 141.743 160.722 1.00 115.28 214 VAL G C 1
ATOM 32993 O O . VAL G 1 214 ? 133.191 142.913 160.362 1.00 115.28 214 VAL G O 1
ATOM 33006 N N . SER G 1 215 ? 133.101 140.706 159.892 1.00 113.31 215 SER G N 1
ATOM 33007 C CA . SER G 1 215 ? 133.525 140.858 158.502 1.00 113.31 215 SER G CA 1
ATOM 33008 C C . SER G 1 215 ? 132.476 140.248 157.582 1.00 113.31 215 SER G C 1
ATOM 33009 O O . SER G 1 215 ? 132.134 139.058 157.741 1.00 113.31 215 SER G O 1
ATOM 33017 N N . PRO G 1 216 ? 131.936 140.999 156.614 1.00 112.86 216 PRO G N 1
ATOM 33018 C CA . PRO G 1 216 ? 130.999 140.384 155.660 1.00 112.86 216 PRO G CA 1
ATOM 33019 C C . PRO G 1 216 ? 131.648 139.354 154.751 1.00 112.86 216 PRO G C 1
ATOM 33020 O O . PRO G 1 216 ? 130.934 138.507 154.200 1.00 112.86 216 PRO G O 1
ATOM 33031 N N . ARG G 1 217 ? 132.968 139.400 154.571 1.00 109.99 217 ARG G N 1
ATOM 33032 C CA . ARG G 1 217 ? 133.677 138.428 153.751 1.00 109.99 217 ARG G CA 1
ATOM 33033 C C . ARG G 1 217 ? 134.988 138.057 154.429 1.00 109.99 217 ARG G C 1
ATOM 33034 O O . ARG G 1 217 ? 135.701 138.927 154.939 1.00 109.99 217 ARG G O 1
ATOM 33055 N N . ILE G 1 218 ? 135.297 136.761 154.433 1.00 102.97 218 ILE G N 1
ATOM 33056 C CA . ILE G 1 218 ? 136.573 136.246 154.920 1.00 102.97 218 ILE G CA 1
ATOM 33057 C C . ILE G 1 218 ? 137.056 135.194 153.931 1.00 102.97 218 ILE G C 1
ATOM 33058 O O . ILE G 1 218 ? 136.276 134.334 153.507 1.00 102.97 218 ILE G O 1
ATOM 33074 N N . LYS G 1 219 ? 138.335 135.258 153.560 1.00 96.49 219 LYS G N 1
ATOM 33075 C CA . LYS G 1 219 ? 138.882 134.363 152.550 1.00 96.49 219 LYS G CA 1
ATOM 33076 C C . LYS G 1 219 ? 140.281 133.911 152.946 1.00 96.49 219 LYS G C 1
ATOM 33077 O O . LYS G 1 219 ? 141.072 134.698 153.473 1.00 96.49 219 LYS G O 1
ATOM 33096 N N . ALA G 1 220 ? 140.575 132.638 152.686 1.00 90.18 220 ALA G N 1
ATOM 33097 C CA . ALA G 1 220 ? 141.867 132.033 152.983 1.00 90.18 220 ALA G CA 1
ATOM 33098 C C . ALA G 1 220 ? 142.621 131.743 151.691 1.00 90.18 220 ALA G C 1
ATOM 33099 O O . ALA G 1 220 ? 142.037 131.265 150.713 1.00 90.18 220 ALA G O 1
ATOM 33106 N N . TYR G 1 221 ? 143.921 132.033 151.694 1.00 85.46 221 TYR G N 1
ATOM 33107 C CA . TYR G 1 221 ? 144.780 131.879 150.527 1.00 85.46 221 TYR G CA 1
ATOM 33108 C C . TYR G 1 221 ? 145.830 130.805 150.786 1.00 85.46 221 TYR G C 1
ATOM 33109 O O . TYR G 1 221 ? 146.384 130.723 151.886 1.00 85.46 221 TYR G O 1
ATOM 33127 N N . PHE G 1 222 ? 146.095 129.978 149.773 1.00 78.51 222 PHE G N 1
ATOM 33128 C CA . PHE G 1 222 ? 147.119 128.943 149.846 1.00 78.51 222 PHE G CA 1
ATOM 33129 C C . PHE G 1 222 ? 147.993 128.997 148.600 1.00 78.51 222 PHE G C 1
ATOM 33130 O O . PHE G 1 222 ? 147.488 129.145 147.483 1.00 78.51 222 PHE G O 1
ATOM 33147 N N . ASN G 1 223 ? 149.307 128.872 148.798 1.00 76.09 223 ASN G N 1
ATOM 33148 C CA . ASN G 1 223 ? 150.290 128.974 147.727 1.00 76.09 223 ASN G CA 1
ATOM 33149 C C . ASN G 1 223 ? 151.259 127.803 147.800 1.00 76.09 223 ASN G C 1
ATOM 33150 O O . ASN G 1 223 ? 151.728 127.444 148.883 1.00 76.09 223 ASN G O 1
ATOM 33161 N N . LEU G 1 224 ? 151.559 127.212 146.642 1.00 81.64 224 LEU G N 1
ATOM 33162 C CA . LEU G 1 224 ? 152.566 126.163 146.525 1.00 81.64 224 LEU G CA 1
ATOM 33163 C C . LEU G 1 224 ? 153.482 126.482 145.353 1.00 81.64 224 LEU G C 1
ATOM 33164 O O . LEU G 1 224 ? 153.007 126.761 144.248 1.00 81.64 224 LEU G O 1
ATOM 33180 N N . ASP G 1 225 ? 154.793 126.436 145.596 1.00 87.26 225 ASP G N 1
ATOM 33181 C CA . ASP G 1 225 ? 155.796 126.814 144.599 1.00 87.26 225 ASP G CA 1
ATOM 33182 C C . ASP G 1 225 ? 156.237 125.563 143.850 1.00 87.26 225 ASP G C 1
ATOM 33183 O O . ASP G 1 225 ? 157.214 124.904 144.211 1.00 87.26 225 ASP G O 1
ATOM 33192 N N . LEU G 1 226 ? 155.508 125.236 142.780 1.00 84.16 226 LEU G N 1
ATOM 33193 C CA . LEU G 1 226 ? 155.841 124.059 141.983 1.00 84.16 226 LEU G CA 1
ATOM 33194 C C . LEU G 1 226 ? 157.216 124.199 141.340 1.00 84.16 226 LEU G C 1
ATOM 33195 O O . LEU G 1 226 ? 157.950 123.210 141.191 1.00 84.16 226 LEU G O 1
ATOM 33211 N N . ALA G 1 227 ? 157.580 125.422 140.944 1.00 83.64 227 ALA G N 1
ATOM 33212 C CA . ALA G 1 227 ? 158.897 125.643 140.360 1.00 83.64 227 ALA G CA 1
ATOM 33213 C C . ALA G 1 227 ? 160.008 125.301 141.342 1.00 83.64 227 ALA G C 1
ATOM 33214 O O . ALA G 1 227 ? 161.058 124.803 140.931 1.00 83.64 227 ALA G O 1
ATOM 33221 N N . GLN G 1 228 ? 159.789 125.519 142.641 1.00 85.64 228 GLN G N 1
ATOM 33222 C CA . GLN G 1 228 ? 160.775 125.084 143.628 1.00 85.64 228 GLN G CA 1
ATOM 33223 C C . GLN G 1 228 ? 160.893 123.564 143.649 1.00 85.64 228 GLN G C 1
ATOM 33224 O O . GLN G 1 228 ? 162.001 123.015 143.748 1.00 85.64 228 GLN G O 1
ATOM 33238 N N . ILE G 1 229 ? 159.762 122.866 143.527 1.00 88.15 229 ILE G N 1
ATOM 33239 C CA . ILE G 1 229 ? 159.786 121.407 143.568 1.00 88.15 229 ILE G CA 1
ATOM 33240 C C . ILE G 1 229 ? 160.570 120.869 142.381 1.00 88.15 229 ILE G C 1
ATOM 33241 O O . ILE G 1 229 ? 161.431 119.993 142.526 1.00 88.15 229 ILE G O 1
ATOM 33257 N N . ARG G 1 230 ? 160.285 121.387 141.183 1.00 90.09 230 ARG G N 1
ATOM 33258 C CA . ARG G 1 230 ? 161.089 121.009 140.025 1.00 90.09 230 ARG G CA 1
ATOM 33259 C C . ARG G 1 230 ? 162.547 121.426 140.193 1.00 90.09 230 ARG G C 1
ATOM 33260 O O . ARG G 1 230 ? 163.448 120.723 139.721 1.00 90.09 230 ARG G O 1
ATOM 33281 N N . ALA G 1 231 ? 162.802 122.557 140.856 1.00 93.14 231 ALA G N 1
ATOM 33282 C CA . ALA G 1 231 ? 164.175 122.982 141.093 1.00 93.14 231 ALA G CA 1
ATOM 33283 C C . ALA G 1 231 ? 164.921 122.008 141.988 1.00 93.14 231 ALA G C 1
ATOM 33284 O O . ALA G 1 231 ? 166.154 121.949 141.928 1.00 93.14 231 ALA G O 1
ATOM 33291 N N . PHE G 1 232 ? 164.208 121.244 142.819 1.00 94.08 232 PHE G N 1
ATOM 33292 C CA . PHE G 1 232 ? 164.853 120.127 143.504 1.00 94.08 232 PHE G CA 1
ATOM 33293 C C . PHE G 1 232 ? 165.176 119.006 142.521 1.00 94.08 232 PHE G C 1
ATOM 33294 O O . PHE G 1 232 ? 166.291 118.470 142.518 1.00 94.08 232 PHE G O 1
ATOM 33311 N N . GLY G 1 233 ? 164.215 118.643 141.677 1.00 97.89 233 GLY G N 1
ATOM 33312 C CA . GLY G 1 233 ? 164.444 117.623 140.663 1.00 97.89 233 GLY G CA 1
ATOM 33313 C C . GLY G 1 233 ? 164.779 116.258 141.224 1.00 97.89 233 GLY G C 1
ATOM 33314 O O . GLY G 1 233 ? 165.680 115.582 140.711 1.00 97.89 233 GLY G O 1
ATOM 33318 N N . LEU G 1 234 ? 164.070 115.832 142.270 1.00 102.85 234 LEU G N 1
ATOM 33319 C CA . LEU G 1 234 ? 164.369 114.553 142.904 1.00 102.85 234 LEU G CA 1
ATOM 33320 C C . LEU G 1 234 ? 163.796 113.373 142.129 1.00 102.85 234 LEU G C 1
ATOM 33321 O O . LEU G 1 234 ? 164.386 112.286 142.142 1.00 102.85 234 LEU G O 1
ATOM 33337 N N . GLY G 1 235 ? 162.663 113.557 141.457 1.00 106.43 235 GLY G N 1
ATOM 33338 C CA . GLY G 1 235 ? 162.050 112.485 140.697 1.00 106.43 235 GLY G CA 1
ATOM 33339 C C . GLY G 1 235 ? 160.585 112.744 140.415 1.00 106.43 235 GLY G C 1
ATOM 33340 O O . GLY G 1 235 ? 159.905 113.410 141.201 1.00 106.43 235 GLY G O 1
ATOM 33344 N N . GLU G 1 236 ? 160.083 112.217 139.296 1.00 108.67 236 GLU G N 1
ATOM 33345 C CA . GLU G 1 236 ? 158.697 112.474 138.919 1.00 108.67 236 GLU G CA 1
ATOM 33346 C C . GLU G 1 236 ? 157.734 111.908 139.957 1.00 108.67 236 GLU G C 1
ATOM 33347 O O . GLU G 1 236 ? 156.751 112.564 140.332 1.00 108.67 236 GLU G O 1
ATOM 33359 N N . GLN G 1 237 ? 158.028 110.712 140.473 1.00 107.87 237 GLN G N 1
ATOM 33360 C CA . GLN G 1 237 ? 157.198 110.150 141.531 1.00 107.87 237 GLN G CA 1
ATOM 33361 C C . GLN G 1 237 ? 157.359 110.930 142.828 1.00 107.87 237 GLN G C 1
ATOM 33362 O O . GLN G 1 237 ? 156.391 111.088 143.576 1.00 107.87 237 GLN G O 1
ATOM 33376 N N . VAL G 1 238 ? 158.562 111.437 143.102 1.00 100.40 238 VAL G N 1
ATOM 33377 C CA . VAL G 1 238 ? 158.776 112.251 144.297 1.00 100.40 238 VAL G CA 1
ATOM 33378 C C . VAL G 1 238 ? 157.965 113.540 144.216 1.00 100.40 238 VAL G C 1
ATOM 33379 O O . VAL G 1 238 ? 157.338 113.963 145.198 1.00 100.40 238 VAL G O 1
ATOM 33392 N N . ASP G 1 239 ? 157.977 114.194 143.052 1.00 102.20 239 ASP G N 1
ATOM 33393 C CA . ASP G 1 239 ? 157.180 115.404 142.870 1.00 102.20 239 ASP G CA 1
ATOM 33394 C C . ASP G 1 239 ? 155.693 115.109 143.029 1.00 102.20 239 ASP G C 1
ATOM 33395 O O . ASP G 1 239 ? 154.964 115.863 143.691 1.00 102.20 239 ASP G O 1
ATOM 33404 N N . ARG G 1 240 ? 155.226 114.016 142.421 1.00 106.45 240 ARG G N 1
ATOM 33405 C CA . ARG G 1 240 ? 153.821 113.643 142.541 1.00 106.45 240 ARG G CA 1
ATOM 33406 C C . ARG G 1 240 ? 153.456 113.372 143.997 1.00 106.45 240 ARG G C 1
ATOM 33407 O O . ARG G 1 240 ? 152.377 113.763 144.464 1.00 106.45 240 ARG G O 1
ATOM 33428 N N . LEU G 1 241 ? 154.372 112.747 144.742 1.00 98.03 241 LEU G N 1
ATOM 33429 C CA . LEU G 1 241 ? 154.166 112.519 146.167 1.00 98.03 241 LEU G CA 1
ATOM 33430 C C . LEU G 1 241 ? 154.023 113.833 146.921 1.00 98.03 241 LEU G C 1
ATOM 33431 O O . LEU G 1 241 ? 153.103 113.998 147.727 1.00 98.03 241 LEU G O 1
ATOM 33447 N N . LEU G 1 242 ? 154.961 114.759 146.716 1.00 86.91 242 LEU G N 1
ATOM 33448 C CA . LEU G 1 242 ? 154.912 116.024 147.447 1.00 86.91 242 LEU G CA 1
ATOM 33449 C C . LEU G 1 242 ? 153.619 116.778 147.149 1.00 86.91 242 LEU G C 1
ATOM 33450 O O . LEU G 1 242 ? 152.991 117.345 148.058 1.00 86.91 242 LEU G O 1
ATOM 33466 N N . ILE G 1 243 ? 153.182 116.763 145.887 1.00 91.31 243 ILE G N 1
ATOM 33467 C CA . ILE G 1 243 ? 151.948 117.457 145.528 1.00 91.31 243 ILE G CA 1
ATOM 33468 C C . ILE G 1 243 ? 150.751 116.809 146.215 1.00 91.31 243 ILE G C 1
ATOM 33469 O O . ILE G 1 243 ? 149.887 117.500 146.773 1.00 91.31 243 ILE G O 1
ATOM 33485 N N . ALA G 1 244 ? 150.659 115.477 146.155 1.00 92.75 244 ALA G N 1
ATOM 33486 C CA . ALA G 1 244 ? 149.545 114.798 146.807 1.00 92.75 244 ALA G CA 1
ATOM 33487 C C . ALA G 1 244 ? 149.556 115.053 148.309 1.00 92.75 244 ALA G C 1
ATOM 33488 O O . ALA G 1 244 ? 148.499 115.225 148.926 1.00 92.75 244 ALA G O 1
ATOM 33495 N N . LEU G 1 245 ? 150.745 115.085 148.911 1.00 91.65 245 LEU G N 1
ATOM 33496 C CA . LEU G 1 245 ? 150.870 115.378 150.336 1.00 91.65 245 LEU G CA 1
ATOM 33497 C C . LEU G 1 245 ? 150.288 116.747 150.668 1.00 91.65 245 LEU G C 1
ATOM 33498 O O . LEU G 1 245 ? 149.510 116.895 151.621 1.00 91.65 245 LEU G O 1
ATOM 33514 N N . ALA G 1 246 ? 150.654 117.766 149.886 1.00 89.55 246 ALA G N 1
ATOM 33515 C CA . ALA G 1 246 ? 150.136 119.108 150.140 1.00 89.55 246 ALA G CA 1
ATOM 33516 C C . ALA G 1 246 ? 148.620 119.155 149.968 1.00 89.55 246 ALA G C 1
ATOM 33517 O O . ALA G 1 246 ? 147.898 119.719 150.807 1.00 89.55 246 ALA G O 1
ATOM 33524 N N . LEU G 1 247 ? 148.123 118.598 148.859 1.00 88.56 247 LEU G N 1
ATOM 33525 C CA . LEU G 1 247 ? 146.684 118.593 148.616 1.00 88.56 247 LEU G CA 1
ATOM 33526 C C . LEU G 1 247 ? 145.938 117.906 149.755 1.00 88.56 247 LEU G C 1
ATOM 33527 O O . LEU G 1 247 ? 144.882 118.379 150.190 1.00 88.56 247 LEU G O 1
ATOM 33543 N N . TYR G 1 248 ? 146.483 116.797 150.258 1.00 98.18 248 TYR G N 1
ATOM 33544 C CA . TYR G 1 248 ? 145.874 116.097 151.385 1.00 98.18 248 TYR G CA 1
ATOM 33545 C C . TYR G 1 248 ? 145.833 116.979 152.626 1.00 98.18 248 TYR G C 1
ATOM 33546 O O . TYR G 1 248 ? 144.793 117.092 153.290 1.00 98.18 248 TYR G O 1
ATOM 33564 N N . LYS G 1 249 ? 146.975 117.569 152.989 1.00 89.95 249 LYS G N 1
ATOM 33565 C CA . LYS G 1 249 ? 147.015 118.437 154.162 1.00 89.95 249 LYS G CA 1
ATOM 33566 C C . LYS G 1 249 ? 145.931 119.509 154.084 1.00 89.95 249 LYS G C 1
ATOM 33567 O O . LYS G 1 249 ? 145.165 119.711 155.036 1.00 89.95 249 LYS G O 1
ATOM 33586 N N . VAL G 1 250 ? 145.835 120.189 152.938 1.00 93.23 250 VAL G N 1
ATOM 33587 C CA . VAL G 1 250 ? 144.844 121.257 152.792 1.00 93.23 250 VAL G CA 1
ATOM 33588 C C . VAL G 1 250 ? 143.427 120.697 152.895 1.00 93.23 250 VAL G C 1
ATOM 33589 O O . VAL G 1 250 ? 142.572 121.237 153.615 1.00 93.23 250 VAL G O 1
ATOM 33602 N N . ARG G 1 251 ? 143.147 119.621 152.153 1.00 96.53 251 ARG G N 1
ATOM 33603 C CA . ARG G 1 251 ? 141.793 119.080 152.120 1.00 96.53 251 ARG G CA 1
ATOM 33604 C C . ARG G 1 251 ? 141.333 118.675 153.511 1.00 96.53 251 ARG G C 1
ATOM 33605 O O . ARG G 1 251 ? 140.160 118.852 153.862 1.00 96.53 251 ARG G O 1
ATOM 33626 N N . ARG G 1 252 ? 142.240 118.127 154.320 1.00 98.67 252 ARG G N 1
ATOM 33627 C CA . ARG G 1 252 ? 141.857 117.726 155.668 1.00 98.67 252 ARG G CA 1
ATOM 33628 C C . ARG G 1 252 ? 141.714 118.934 156.587 1.00 98.67 252 ARG G C 1
ATOM 33629 O O . ARG G 1 252 ? 140.844 118.944 157.467 1.00 98.67 252 ARG G O 1
ATOM 33650 N N . PHE G 1 253 ? 142.550 119.963 156.405 1.00 98.80 253 PHE G N 1
ATOM 33651 C CA . PHE G 1 253 ? 142.343 121.198 157.157 1.00 98.80 253 PHE G CA 1
ATOM 33652 C C . PHE G 1 253 ? 140.966 121.789 156.887 1.00 98.80 253 PHE G C 1
ATOM 33653 O O . PHE G 1 253 ? 140.392 122.447 157.763 1.00 98.80 253 PHE G O 1
ATOM 33670 N N . LEU G 1 254 ? 140.423 121.573 155.687 1.00 102.11 254 LEU G N 1
ATOM 33671 C CA . LEU G 1 254 ? 139.124 122.163 155.366 1.00 102.11 254 LEU G CA 1
ATOM 33672 C C . LEU G 1 254 ? 138.029 121.751 156.344 1.00 102.11 254 LEU G C 1
ATOM 33673 O O . LEU G 1 254 ? 137.046 122.486 156.494 1.00 102.11 254 LEU G O 1
ATOM 33689 N N . VAL G 1 255 ? 138.166 120.605 157.007 1.00 103.11 255 VAL G N 1
ATOM 33690 C CA . VAL G 1 255 ? 137.199 120.183 158.012 1.00 103.11 255 VAL G CA 1
ATOM 33691 C C . VAL G 1 255 ? 137.794 120.111 159.410 1.00 103.11 255 VAL G C 1
ATOM 33692 O O . VAL G 1 255 ? 137.032 120.120 160.391 1.00 103.11 255 VAL G O 1
ATOM 33705 N N . HIS G 1 256 ? 139.119 120.038 159.550 1.00 103.62 256 HIS G N 1
ATOM 33706 C CA . HIS G 1 256 ? 139.734 120.138 160.868 1.00 103.62 256 HIS G CA 1
ATOM 33707 C C . HIS G 1 256 ? 139.880 121.591 161.302 1.00 103.62 256 HIS G C 1
ATOM 33708 O O . HIS G 1 256 ? 139.743 121.905 162.491 1.00 103.62 256 HIS G O 1
ATOM 33722 N N . GLY G 1 257 ? 140.148 122.488 160.356 1.00 107.06 257 GLY G N 1
ATOM 33723 C CA . GLY G 1 257 ? 140.371 123.885 160.666 1.00 107.06 257 GLY G CA 1
ATOM 33724 C C . GLY G 1 257 ? 139.116 124.731 160.620 1.00 107.06 257 GLY G C 1
ATOM 33725 O O . GLY G 1 257 ? 139.192 125.946 160.416 1.00 107.06 257 GLY G O 1
ATOM 33729 N N . LEU G 1 258 ? 137.952 124.102 160.797 1.00 110.70 258 LEU G N 1
ATOM 33730 C CA . LEU G 1 258 ? 136.709 124.865 160.862 1.00 110.70 258 LEU G CA 1
ATOM 33731 C C . LEU G 1 258 ? 136.787 125.921 161.958 1.00 110.70 258 LEU G C 1
ATOM 33732 O O . LEU G 1 258 ? 136.466 127.094 161.733 1.00 110.70 258 LEU G O 1
ATOM 33748 N N . ARG G 1 259 ? 137.216 125.521 163.150 1.00 109.04 259 ARG G N 1
ATOM 33749 C CA . ARG G 1 259 ? 137.489 126.458 164.227 1.00 109.04 259 ARG G CA 1
ATOM 33750 C C . ARG G 1 259 ? 138.962 126.844 164.216 1.00 109.04 259 ARG G C 1
ATOM 33751 O O . ARG G 1 259 ? 139.834 126.041 163.875 1.00 109.04 259 ARG G O 1
ATOM 33772 N N . LEU G 1 260 ? 139.229 128.091 164.590 1.00 107.65 260 LEU G N 1
ATOM 33773 C CA . LEU G 1 260 ? 140.585 128.568 164.822 1.00 107.65 260 LEU G CA 1
ATOM 33774 C C . LEU G 1 260 ? 140.810 129.035 166.249 1.00 107.65 260 LEU G C 1
ATOM 33775 O O . LEU G 1 260 ? 141.943 128.982 166.733 1.00 107.65 260 LEU G O 1
ATOM 33791 N N . ARG G 1 261 ? 139.760 129.487 166.930 1.00 112.47 261 ARG G N 1
ATOM 33792 C CA . ARG G 1 261 ? 139.810 129.800 168.349 1.00 112.47 261 ARG G CA 1
ATOM 33793 C C . ARG G 1 261 ? 138.451 129.470 168.946 1.00 112.47 261 ARG G C 1
ATOM 33794 O O . ARG G 1 261 ? 137.448 129.377 168.232 1.00 112.47 261 ARG G O 1
ATOM 33815 N N . THR G 1 262 ? 138.424 129.286 170.268 1.00 114.32 262 THR G N 1
ATOM 33816 C CA . THR G 1 262 ? 137.192 128.844 170.914 1.00 114.32 262 THR G CA 1
ATOM 33817 C C . THR G 1 262 ? 136.037 129.791 170.615 1.00 114.32 262 THR G C 1
ATOM 33818 O O . THR G 1 262 ? 134.887 129.350 170.504 1.00 114.32 262 THR G O 1
ATOM 33829 N N . ALA G 1 263 ? 136.319 131.086 170.477 1.00 114.71 263 ALA G N 1
ATOM 33830 C CA . ALA G 1 263 ? 135.328 132.073 170.074 1.00 114.71 263 ALA G CA 1
ATOM 33831 C C . ALA G 1 263 ? 135.401 132.382 168.583 1.00 114.71 263 ALA G C 1
ATOM 33832 O O . ALA G 1 263 ? 134.949 133.449 168.152 1.00 114.71 263 ALA G O 1
ATOM 33839 N N . CYS G 1 264 ? 135.965 131.471 167.788 1.00 111.91 264 CYS G N 1
ATOM 33840 C CA . CYS G 1 264 ? 136.150 131.671 166.347 1.00 111.91 264 CYS G CA 1
ATOM 33841 C C . CYS G 1 264 ? 135.910 130.323 165.668 1.00 111.91 264 CYS G C 1
ATOM 33842 O O . CYS G 1 264 ? 136.831 129.513 165.532 1.00 111.91 264 CYS G O 1
ATOM 33850 N N . ASP G 1 265 ? 134.668 130.093 165.239 1.00 114.89 265 ASP G N 1
ATOM 33851 C CA . ASP G 1 265 ? 134.250 128.826 164.633 1.00 114.89 265 ASP G CA 1
ATOM 33852 C C . ASP G 1 265 ? 133.633 129.119 163.267 1.00 114.89 265 ASP G C 1
ATOM 33853 O O . ASP G 1 265 ? 132.441 129.422 163.165 1.00 114.89 265 ASP G O 1
ATOM 33862 N N . LEU G 1 266 ? 134.448 129.022 162.221 1.00 113.40 266 LEU G N 1
ATOM 33863 C CA . LEU G 1 266 ? 133.994 129.231 160.856 1.00 113.40 266 LEU G CA 1
ATOM 33864 C C . LEU G 1 266 ? 133.608 127.901 160.212 1.00 113.40 266 LEU G C 1
ATOM 33865 O O . LEU G 1 266 ? 133.871 126.820 160.743 1.00 113.40 266 LEU G O 1
ATOM 33881 N N . ASP G 1 267 ? 132.967 127.993 159.047 1.00 117.42 267 ASP G N 1
ATOM 33882 C CA . ASP G 1 267 ? 132.796 126.853 158.159 1.00 117.42 267 ASP G CA 1
ATOM 33883 C C . ASP G 1 267 ? 133.206 127.250 156.749 1.00 117.42 267 ASP G C 1
ATOM 33884 O O . ASP G 1 267 ? 132.902 128.355 156.290 1.00 117.42 267 ASP G O 1
ATOM 33893 N N . CYS G 1 268 ? 133.900 126.340 156.069 1.00 114.89 268 CYS G N 1
ATOM 33894 C CA . CYS G 1 268 ? 134.299 126.551 154.683 1.00 114.89 268 CYS G CA 1
ATOM 33895 C C . CYS G 1 268 ? 133.105 126.315 153.765 1.00 114.89 268 CYS G C 1
ATOM 33896 O O . CYS G 1 268 ? 132.591 125.194 153.681 1.00 114.89 268 CYS G O 1
ATOM 33904 N N . GLN G 1 269 ? 132.665 127.370 153.075 1.00 114.24 269 GLN G N 1
ATOM 33905 C CA . GLN G 1 269 ? 131.514 127.248 152.187 1.00 114.24 269 GLN G CA 1
ATOM 33906 C C . GLN G 1 269 ? 131.916 126.735 150.808 1.00 114.24 269 GLN G C 1
ATOM 33907 O O . GLN G 1 269 ? 131.168 125.971 150.188 1.00 114.24 269 GLN G O 1
ATOM 33921 N N . ALA G 1 270 ? 133.081 127.142 150.311 1.00 109.65 270 ALA G N 1
ATOM 33922 C CA . ALA G 1 270 ? 133.519 126.726 148.986 1.00 109.65 270 ALA G CA 1
ATOM 33923 C C . ALA G 1 270 ? 135.032 126.848 148.892 1.00 109.65 270 ALA G C 1
ATOM 33924 O O . ALA G 1 270 ? 135.644 127.693 149.551 1.00 109.65 270 ALA G O 1
ATOM 33931 N N . LEU G 1 271 ? 135.624 125.990 148.064 1.00 100.72 271 LEU G N 1
ATOM 33932 C CA . LEU G 1 271 ? 137.040 126.051 147.733 1.00 100.72 271 LEU G CA 1
ATOM 33933 C C . LEU G 1 271 ? 137.199 126.213 146.228 1.00 100.72 271 LEU G C 1
ATOM 33934 O O . LEU G 1 271 ? 136.400 125.693 145.443 1.00 100.72 271 LEU G O 1
ATOM 33950 N N . ARG G 1 272 ? 138.240 126.942 145.831 1.00 95.31 272 ARG G N 1
ATOM 33951 C CA . ARG G 1 272 ? 138.484 127.236 144.427 1.00 95.31 272 ARG G CA 1
ATOM 33952 C C . ARG G 1 272 ? 139.986 127.284 144.184 1.00 95.31 272 ARG G C 1
ATOM 33953 O O . ARG G 1 272 ? 140.764 127.591 145.092 1.00 95.31 272 ARG G O 1
ATOM 33974 N N . VAL G 1 273 ? 140.387 126.975 142.952 1.00 95.52 273 VAL G N 1
ATOM 33975 C CA . VAL G 1 273 ? 141.785 127.021 142.534 1.00 95.52 273 VAL G CA 1
ATOM 33976 C C . VAL G 1 273 ? 141.957 128.166 141.546 1.00 95.52 273 VAL G C 1
ATOM 33977 O O . VAL G 1 273 ? 141.139 128.337 140.634 1.00 95.52 273 VAL G O 1
ATOM 33990 N N . THR G 1 274 ? 143.016 128.953 141.735 1.00 93.29 274 THR G N 1
ATOM 33991 C CA . THR G 1 274 ? 143.350 130.054 140.839 1.00 93.29 274 THR G CA 1
ATOM 33992 C C . THR G 1 274 ? 144.443 129.690 139.840 1.00 93.29 274 THR G C 1
ATOM 33993 O O . THR G 1 274 ? 144.404 130.150 138.695 1.00 93.29 274 THR G O 1
ATOM 34004 N N . ARG G 1 275 ? 145.423 128.875 140.247 1.00 93.77 275 ARG G N 1
ATOM 34005 C CA . ARG G 1 275 ? 146.487 128.412 139.358 1.00 93.77 275 ARG G CA 1
ATOM 34006 C C . ARG G 1 275 ? 146.698 126.924 139.624 1.00 93.77 275 ARG G C 1
ATOM 34007 O O . ARG G 1 275 ? 146.793 126.518 140.797 1.00 93.77 275 ARG G O 1
ATOM 34028 N N . PRO G 1 276 ? 146.770 126.079 138.582 1.00 101.86 276 PRO G N 1
ATOM 34029 C CA . PRO G 1 276 ? 146.494 126.359 137.163 1.00 101.86 276 PRO G CA 1
ATOM 34030 C C . PRO G 1 276 ? 145.018 126.664 136.938 1.00 101.86 276 PRO G C 1
ATOM 34031 O O . PRO G 1 276 ? 144.153 125.987 137.486 1.00 101.86 276 PRO G O 1
ATOM 34042 N N . GLU G 1 277 ? 144.699 127.673 136.132 1.00 102.91 277 GLU G N 1
ATOM 34043 C CA . GLU G 1 277 ? 143.308 128.054 135.937 1.00 102.91 277 GLU G CA 1
ATOM 34044 C C . GLU G 1 277 ? 142.586 127.031 135.069 1.00 102.91 277 GLU G C 1
ATOM 34045 O O . GLU G 1 277 ? 143.164 126.459 134.140 1.00 102.91 277 GLU G O 1
ATOM 34057 N N . GLY G 1 278 ? 141.312 126.798 135.385 1.00 109.22 278 GLY G N 1
ATOM 34058 C CA . GLY G 1 278 ? 140.497 125.846 134.661 1.00 109.22 278 GLY G CA 1
ATOM 34059 C C . GLY G 1 278 ? 140.635 124.413 135.120 1.00 109.22 278 GLY G C 1
ATOM 34060 O O . GLY G 1 278 ? 139.800 123.578 134.747 1.00 109.22 278 GLY G O 1
ATOM 34064 N N . TRP G 1 279 ? 141.653 124.098 135.915 1.00 107.53 279 TRP G N 1
ATOM 34065 C CA . TRP G 1 279 ? 141.822 122.771 136.480 1.00 107.53 279 TRP G CA 1
ATOM 34066 C C . TRP G 1 279 ? 140.956 122.622 137.731 1.00 107.53 279 TRP G C 1
ATOM 34067 O O . TRP G 1 279 ? 140.505 123.605 138.325 1.00 107.53 279 TRP G O 1
ATOM 34088 N N . GLU G 1 280 ? 140.714 121.371 138.120 1.00 112.63 280 GLU G N 1
ATOM 34089 C CA . GLU G 1 280 ? 139.884 121.062 139.276 1.00 112.63 280 GLU G CA 1
ATOM 34090 C C . GLU G 1 280 ? 140.587 120.031 140.149 1.00 112.63 280 GLU G C 1
ATOM 34091 O O . GLU G 1 280 ? 141.137 119.047 139.645 1.00 112.63 280 GLU G O 1
ATOM 34103 N N . VAL G 1 281 ? 140.557 120.261 141.459 1.00 111.77 281 VAL G N 1
ATOM 34104 C CA . VAL G 1 281 ? 141.344 119.486 142.419 1.00 111.77 281 VAL G CA 1
ATOM 34105 C C . VAL G 1 281 ? 140.669 118.156 142.740 1.00 111.77 281 VAL G C 1
ATOM 34106 O O . VAL G 1 281 ? 139.445 118.028 142.587 1.00 111.77 281 VAL G O 1
ATOM 34119 N N . PRO G 1 282 ? 141.418 117.147 143.185 1.00 110.71 282 PRO G N 1
ATOM 34120 C CA . PRO G 1 282 ? 140.796 115.884 143.605 1.00 110.71 282 PRO G CA 1
ATOM 34121 C C . PRO G 1 282 ? 140.011 116.044 144.900 1.00 110.71 282 PRO G C 1
ATOM 34122 O O . PRO G 1 282 ? 140.041 117.080 145.566 1.00 110.71 282 PRO G O 1
ATOM 34133 N N . GLU G 1 283 ? 139.298 114.977 145.253 1.00 107.74 283 GLU G N 1
ATOM 34134 C CA . GLU G 1 283 ? 138.617 114.883 146.535 1.00 107.74 283 GLU G CA 1
ATOM 34135 C C . GLU G 1 283 ? 139.497 114.156 147.549 1.00 107.74 283 GLU G C 1
ATOM 34136 O O . GLU G 1 283 ? 140.468 113.481 147.199 1.00 107.74 283 GLU G O 1
ATOM 34148 N N . LEU G 1 284 ? 139.139 114.305 148.827 1.00 105.50 284 LEU G N 1
ATOM 34149 C CA . LEU G 1 284 ? 140.001 113.818 149.901 1.00 105.50 284 LEU G CA 1
ATOM 34150 C C . LEU G 1 284 ? 140.145 112.300 149.868 1.00 105.50 284 LEU G C 1
ATOM 34151 O O . LEU G 1 284 ? 141.252 111.773 150.033 1.00 105.50 284 LEU G O 1
ATOM 34167 N N . SER G 1 285 ? 139.037 111.577 149.677 1.00 107.85 285 SER G N 1
ATOM 34168 C CA . SER G 1 285 ? 139.110 110.119 149.636 1.00 107.85 285 SER G CA 1
ATOM 34169 C C . SER G 1 285 ? 140.083 109.633 148.570 1.00 107.85 285 SER G C 1
ATOM 34170 O O . SER G 1 285 ? 140.768 108.621 148.767 1.00 107.85 285 SER G O 1
ATOM 34178 N N . GLU G 1 286 ? 140.188 110.354 147.452 1.00 104.89 286 GLU G N 1
ATOM 34179 C CA . GLU G 1 286 ? 141.067 109.905 146.377 1.00 104.89 286 GLU G CA 1
ATOM 34180 C C . GLU G 1 286 ? 142.528 110.020 146.792 1.00 104.89 286 GLU G C 1
ATOM 34181 O O . GLU G 1 286 ? 143.334 109.121 146.518 1.00 104.89 286 GLU G O 1
ATOM 34193 N N . LEU G 1 287 ? 142.878 111.098 147.495 1.00 100.49 287 LEU G N 1
ATOM 34194 C CA . LEU G 1 287 ? 144.231 111.229 148.024 1.00 100.49 287 LEU G CA 1
ATOM 34195 C C . LEU G 1 287 ? 144.500 110.190 149.104 1.00 100.49 287 LEU G C 1
ATOM 34196 O O . LEU G 1 287 ? 145.591 109.614 149.163 1.00 100.49 287 LEU G O 1
ATOM 34212 N N . GLU G 1 288 ? 143.529 109.958 149.988 1.00 103.55 288 GLU G N 1
ATOM 34213 C CA . GLU G 1 288 ? 143.729 108.964 151.037 1.00 103.55 288 GLU G CA 1
ATOM 34214 C C . GLU G 1 288 ? 143.925 107.571 150.452 1.00 103.55 288 GLU G C 1
ATOM 34215 O O . GLU G 1 288 ? 144.613 106.737 151.051 1.00 103.55 288 GLU G O 1
ATOM 34227 N N . ALA G 1 289 ? 143.330 107.299 149.289 1.00 102.22 289 ALA G N 1
ATOM 34228 C CA . ALA G 1 289 ? 143.594 106.035 148.609 1.00 102.22 289 ALA G CA 1
ATOM 34229 C C . ALA G 1 289 ? 144.958 106.032 147.923 1.00 102.22 289 ALA G C 1
ATOM 34230 O O . ALA G 1 289 ? 145.667 105.020 147.954 1.00 102.22 289 ALA G O 1
ATOM 34237 N N . ALA G 1 290 ? 145.343 107.149 147.300 1.00 100.93 290 ALA G N 1
ATOM 34238 C CA . ALA G 1 290 ? 146.557 107.171 146.487 1.00 100.93 290 ALA G CA 1
ATOM 34239 C C . ALA G 1 290 ? 147.830 107.200 147.329 1.00 100.93 290 ALA G C 1
ATOM 34240 O O . ALA G 1 290 ? 148.797 106.496 147.015 1.00 100.93 290 ALA G O 1
ATOM 34247 N N . LEU G 1 291 ? 147.850 108.003 148.393 1.00 100.75 291 LEU G N 1
ATOM 34248 C CA . LEU G 1 291 ? 149.091 108.317 149.103 1.00 100.75 291 LEU G CA 1
ATOM 34249 C C . LEU G 1 291 ? 149.947 107.106 149.453 1.00 100.75 291 LEU G C 1
ATOM 34250 O O . LEU G 1 291 ? 151.162 107.150 149.199 1.00 100.75 291 LEU G O 1
ATOM 34266 N N . PRO G 1 292 ? 149.420 106.030 150.045 1.00 98.19 292 PRO G N 1
ATOM 34267 C CA . PRO G 1 292 ? 150.311 104.923 150.431 1.00 98.19 292 PRO G CA 1
ATOM 34268 C C . PRO G 1 292 ? 151.027 104.289 149.253 1.00 98.19 292 PRO G C 1
ATOM 34269 O O . PRO G 1 292 ? 152.187 103.883 149.392 1.00 98.19 292 PRO G O 1
ATOM 34280 N N . GLY G 1 293 ? 150.388 104.224 148.084 1.00 100.24 293 GLY G N 1
ATOM 34281 C CA . GLY G 1 293 ? 151.076 103.712 146.911 1.00 100.24 293 GLY G CA 1
ATOM 34282 C C . GLY G 1 293 ? 152.237 104.592 146.493 1.00 100.24 293 GLY G C 1
ATOM 34283 O O . GLY G 1 293 ? 153.308 104.096 146.136 1.00 100.24 293 GLY G O 1
ATOM 34287 N N . LEU G 1 294 ? 152.049 105.911 146.548 1.00 98.94 294 LEU G N 1
ATOM 34288 C CA . LEU G 1 294 ? 153.128 106.826 146.192 1.00 98.94 294 LEU G CA 1
ATOM 34289 C C . LEU G 1 294 ? 154.271 106.743 147.197 1.00 98.94 294 LEU G C 1
ATOM 34290 O O . LEU G 1 294 ? 155.448 106.777 146.816 1.00 98.94 294 LEU G O 1
ATOM 34306 N N . ILE G 1 295 ? 153.943 106.632 148.486 1.00 99.00 295 ILE G N 1
ATOM 34307 C CA . ILE G 1 295 ? 154.977 106.478 149.506 1.00 99.00 295 ILE G CA 1
ATOM 34308 C C . ILE G 1 295 ? 155.764 105.197 149.265 1.00 99.00 295 ILE G C 1
ATOM 34309 O O . ILE G 1 295 ? 156.998 105.182 149.340 1.00 99.00 295 ILE G O 1
ATOM 34325 N N . GLU G 1 296 ? 155.059 104.095 149.001 1.00 104.66 296 GLU G N 1
ATOM 34326 C CA . GLU G 1 296 ? 155.733 102.829 148.731 1.00 104.66 296 GLU G CA 1
ATOM 34327 C C . GLU G 1 296 ? 156.613 102.924 147.489 1.00 104.66 296 GLU G C 1
ATOM 34328 O O . GLU G 1 296 ? 157.721 102.377 147.461 1.00 104.66 296 GLU G O 1
ATOM 34340 N N . ALA G 1 297 ? 156.139 103.616 146.451 1.00 101.76 297 ALA G N 1
ATOM 34341 C CA . ALA G 1 297 ? 156.944 103.787 145.245 1.00 101.76 297 ALA G CA 1
ATOM 34342 C C . ALA G 1 297 ? 158.221 104.566 145.539 1.00 101.76 297 ALA G C 1
ATOM 34343 O O . ALA G 1 297 ? 159.313 104.187 145.095 1.00 101.76 297 ALA G O 1
ATOM 34350 N N . VAL G 1 298 ? 158.106 105.661 146.293 1.00 104.91 298 VAL G N 1
ATOM 34351 C CA . VAL G 1 298 ? 159.290 106.456 146.607 1.00 104.91 298 VAL G CA 1
ATOM 34352 C C . VAL G 1 298 ? 160.233 105.678 147.517 1.00 104.91 298 VAL G C 1
ATOM 34353 O O . VAL G 1 298 ? 161.457 105.833 147.431 1.00 104.91 298 VAL G O 1
ATOM 34366 N N . ALA G 1 299 ? 159.691 104.837 148.400 1.00 104.37 299 ALA G N 1
ATOM 34367 C CA . ALA G 1 299 ? 160.539 103.953 149.193 1.00 104.37 299 ALA G CA 1
ATOM 34368 C C . ALA G 1 299 ? 161.283 102.972 148.298 1.00 104.37 299 ALA G C 1
ATOM 34369 O O . ALA G 1 299 ? 162.466 102.687 148.521 1.00 104.37 299 ALA G O 1
ATOM 34376 N N . GLY G 1 300 ? 160.604 102.447 147.278 1.00 110.00 300 GLY G N 1
ATOM 34377 C CA . GLY G 1 300 ? 161.271 101.584 146.320 1.00 110.00 300 GLY G CA 1
ATOM 34378 C C . GLY G 1 300 ? 162.349 102.305 145.540 1.00 110.00 300 GLY G C 1
ATOM 34379 O O . GLY G 1 300 ? 163.346 101.697 145.141 1.00 110.00 300 GLY G O 1
ATOM 34383 N N . GLU G 1 301 ? 162.170 103.607 145.309 1.00 108.22 301 GLU G N 1
ATOM 34384 C CA . GLU G 1 301 ? 163.217 104.401 144.676 1.00 108.22 301 GLU G CA 1
ATOM 34385 C C . GLU G 1 301 ? 164.390 104.678 145.608 1.00 108.22 301 GLU G C 1
ATOM 34386 O O . GLU G 1 301 ? 165.357 105.318 145.179 1.00 108.22 301 GLU G O 1
ATOM 34398 N N . GLY G 1 302 ? 164.332 104.225 146.860 1.00 111.27 302 GLY G N 1
ATOM 34399 C CA . GLY G 1 302 ? 165.444 104.372 147.776 1.00 111.27 302 GLY G CA 1
ATOM 34400 C C . GLY G 1 302 ? 165.640 105.763 148.332 1.00 111.27 302 GLY G C 1
ATOM 34401 O O . GLY G 1 302 ? 166.682 106.024 148.944 1.00 111.27 302 GLY G O 1
ATOM 34405 N N . ARG G 1 303 ? 164.678 106.666 148.141 1.00 106.62 303 ARG G N 1
ATOM 34406 C CA . ARG G 1 303 ? 164.864 108.045 148.581 1.00 106.62 303 ARG G CA 1
ATOM 34407 C C . ARG G 1 303 ? 164.814 108.156 150.101 1.00 106.62 303 ARG G C 1
ATOM 34408 O O . ARG G 1 303 ? 165.661 108.820 150.711 1.00 106.62 303 ARG G O 1
ATOM 34429 N N . PHE G 1 304 ? 163.835 107.514 150.731 1.00 104.95 304 PHE G N 1
ATOM 34430 C CA . PHE G 1 304 ? 163.741 107.553 152.183 1.00 104.95 304 PHE G CA 1
ATOM 34431 C C . PHE G 1 304 ? 164.918 106.824 152.818 1.00 104.95 304 PHE G C 1
ATOM 34432 O O . PHE G 1 304 ? 165.480 105.885 152.247 1.00 104.95 304 PHE G O 1
ATOM 34449 N N . ALA G 1 305 ? 165.293 107.270 154.013 1.00 111.78 305 ALA G N 1
ATOM 34450 C CA . ALA G 1 305 ? 166.192 106.487 154.844 1.00 111.78 305 ALA G CA 1
ATOM 34451 C C . ALA G 1 305 ? 165.447 105.291 155.424 1.00 111.78 305 ALA G C 1
ATOM 34452 O O . ALA G 1 305 ? 164.225 105.316 155.594 1.00 111.78 305 ALA G O 1
ATOM 34459 N N . GLN G 1 306 ? 166.194 104.230 155.718 1.00 117.25 306 GLN G N 1
ATOM 34460 C CA . GLN G 1 306 ? 165.642 103.046 156.350 1.00 117.25 306 GLN G CA 1
ATOM 34461 C C . GLN G 1 306 ? 166.279 102.864 157.721 1.00 117.25 306 GLN G C 1
ATOM 34462 O O . GLN G 1 306 ? 167.513 102.896 157.830 1.00 117.25 306 GLN G O 1
ATOM 34476 N N . PRO G 1 307 ? 165.490 102.669 158.790 1.00 114.23 307 PRO G N 1
ATOM 34477 C CA . PRO G 1 307 ? 164.023 102.544 158.843 1.00 114.23 307 PRO G CA 1
ATOM 34478 C C . PRO G 1 307 ? 163.289 103.875 158.701 1.00 114.23 307 PRO G C 1
ATOM 34479 O O . PRO G 1 307 ? 163.896 104.943 158.708 1.00 114.23 307 PRO G O 1
ATOM 34490 N N . ALA G 1 308 ? 161.962 103.823 158.571 1.00 107.06 308 ALA G N 1
ATOM 34491 C CA . ALA G 1 308 ? 161.144 105.018 158.404 1.00 107.06 308 ALA G CA 1
ATOM 34492 C C . ALA G 1 308 ? 161.007 105.839 159.681 1.00 107.06 308 ALA G C 1
ATOM 34493 O O . ALA G 1 308 ? 160.251 106.818 159.679 1.00 107.06 308 ALA G O 1
ATOM 34500 N N . VAL G 1 309 ? 161.690 105.472 160.764 1.00 106.04 309 VAL G N 1
ATOM 34501 C CA . VAL G 1 309 ? 161.619 106.209 162.023 1.00 106.04 309 VAL G CA 1
ATOM 34502 C C . VAL G 1 309 ? 162.999 106.183 162.665 1.00 106.04 309 VAL G C 1
ATOM 34503 O O . VAL G 1 309 ? 163.549 105.105 162.915 1.00 106.04 309 VAL G O 1
ATOM 34516 N N . THR G 1 310 ? 163.556 107.362 162.935 1.00 107.28 310 THR G N 1
ATOM 34517 C CA . THR G 1 310 ? 164.836 107.493 163.618 1.00 107.28 310 THR G CA 1
ATOM 34518 C C . THR G 1 310 ? 164.594 107.861 165.076 1.00 107.28 310 THR G C 1
ATOM 34519 O O . THR G 1 310 ? 163.894 108.836 165.368 1.00 107.28 310 THR G O 1
ATOM 34530 N N . ILE G 1 311 ? 165.173 107.079 165.984 1.00 115.08 311 ILE G N 1
ATOM 34531 C CA . ILE G 1 311 ? 165.073 107.308 167.421 1.00 115.08 311 ILE G CA 1
ATOM 34532 C C . ILE G 1 311 ? 166.415 107.831 167.911 1.00 115.08 311 ILE G C 1
ATOM 34533 O O . ILE G 1 311 ? 167.465 107.268 167.578 1.00 115.08 311 ILE G O 1
ATOM 34549 N N . VAL G 1 312 ? 166.384 108.905 168.698 1.00 125.61 312 VAL G N 1
ATOM 34550 C CA . VAL G 1 312 ? 167.593 109.486 169.271 1.00 125.61 312 VAL G CA 1
ATOM 34551 C C . VAL G 1 312 ? 167.325 109.863 170.722 1.00 125.61 312 VAL G C 1
ATOM 34552 O O . VAL G 1 312 ? 166.249 110.369 171.056 1.00 125.61 312 VAL G O 1
ATOM 34565 N N . THR G 1 313 ? 168.311 109.615 171.581 1.00 133.21 313 THR G N 1
ATOM 34566 C CA . THR G 1 313 ? 168.193 109.875 173.010 1.00 133.21 313 THR G CA 1
ATOM 34567 C C . THR G 1 313 ? 168.664 111.286 173.344 1.00 133.21 313 THR G C 1
ATOM 34568 O O . THR G 1 313 ? 169.778 111.677 172.981 1.00 133.21 313 THR G O 1
ATOM 34579 N N . TYR G 1 314 ? 167.816 112.041 174.037 1.00 133.70 314 TYR G N 1
ATOM 34580 C CA . TYR G 1 314 ? 168.234 113.270 174.694 1.00 133.70 314 TYR G CA 1
ATOM 34581 C C . TYR G 1 314 ? 168.615 112.968 176.141 1.00 133.70 314 TYR G C 1
ATOM 34582 O O . TYR G 1 314 ? 168.170 111.979 176.730 1.00 133.70 314 TYR G O 1
ATOM 34600 N N . GLU G 1 315 ? 169.452 113.832 176.714 1.00 143.38 315 GLU G N 1
ATOM 34601 C CA . GLU G 1 315 ? 169.999 113.573 178.039 1.00 143.38 315 GLU G CA 1
ATOM 34602 C C . GLU G 1 315 ? 170.212 114.874 178.798 1.00 143.38 315 GLU G C 1
ATOM 34603 O O . GLU G 1 315 ? 170.765 115.833 178.252 1.00 143.38 315 GLU G O 1
ATOM 34615 N N . LYS G 1 316 ? 169.772 114.894 180.054 1.00 145.84 316 LYS G N 1
ATOM 34616 C CA . LYS G 1 316 ? 170.152 115.942 180.998 1.00 145.84 316 LYS G CA 1
ATOM 34617 C C . LYS G 1 316 ? 169.883 115.473 182.425 1.00 145.84 316 LYS G C 1
ATOM 34618 O O . LYS G 1 316 ? 169.257 114.434 182.639 1.00 145.84 316 LYS G O 1
#